Protein 9NTK (pdb70)

InterPro domains:
  IPR001365 Adenosine deaminase domain [PF00962] (202-496)
  IPR006330 Adenosine/adenine deaminase [PTHR11409] (101-512)
  IPR006331 Adenosine deaminase-related growth factor [TIGR01431] (34-514)
  IPR013659 Adenosine/AMP deaminase N-terminal [PF08451] (25-107)
  IPR032466 Metal-dependent hydrolase [SSF51556] (82-512)

Structure (mmCIF, N/CA/C/O backbone):
data_9NTK
#
_entry.id   9NTK
#
_cell.length_a   92.834
_cell.length_b   118.477
_cell.length_c   109.546
_cell.angle_alpha   90.000
_cell.angle_beta   98.488
_cell.angle_gamma   90.000
#
_symmetry.space_group_name_H-M   'P 1 21 1'
#
loop_
_entity.id
_entity.type
_entity.pdbx_description
1 polymer 'Adenosine deaminase AGSA,Adenosine deaminase AGSA,Chimeric Adenosine deaminase growth factor'
2 branched alpha-D-mannopyranose-(1-6)-beta-D-mannopyranose-(1-4)-2-acetamido-2-deoxy-beta-D-glucopyranose-(1-4)-2-acetamido-2-deoxy-beta-D-glucopyranose
3 non-polymer 'ZINC ION'
4 non-polymer "pentostatin 5'-phosphate"
5 non-polymer 2-acetamido-2-deoxy-beta-D-glucopyranose
6 non-polymer 1,2-ETHANEDIOL
7 non-polymer GLYCEROL
8 water water
#
loop_
_atom_site.group_PDB
_atom_site.id
_atom_site.type_symbol
_atom_site.label_atom_id
_atom_site.label_alt_id
_atom_site.label_comp_id
_atom_site.label_asym_id
_atom_site.label_entity_id
_atom_site.label_seq_id
_atom_site.pdbx_PDB_ins_code
_atom_site.Cartn_x
_atom_site.Cartn_y
_atom_site.Cartn_z
_atom_site.occupancy
_atom_site.B_iso_or_equiv
_atom_site.auth_seq_id
_atom_site.auth_comp_id
_atom_site.auth_asym_id
_atom_site.auth_atom_id
_atom_site.pdbx_PDB_model_num
ATOM 1 N N . LEU A 1 28 ? -35.32500 -43.21462 27.33793 1.000 55.81839 28 LEU A N 1
ATOM 2 C CA . LEU A 1 28 ? -35.65053 -42.08716 28.20719 1.000 68.05635 28 LEU A CA 1
ATOM 3 C C . LEU A 1 28 ? -36.71551 -41.15599 27.60572 1.000 63.53555 28 LEU A C 1
ATOM 4 O O . LEU A 1 28 ? -37.64244 -41.61472 26.93224 1.000 49.00682 28 LEU A O 1
ATOM 9 N N . THR A 1 29 ? -36.53422 -39.84882 27.79160 1.000 57.95530 29 THR A N 1
ATOM 10 C CA . THR A 1 29 ? -37.48228 -38.84875 27.32184 1.000 57.56661 29 THR A CA 1
ATOM 11 C C . THR A 1 29 ? -37.31577 -38.63082 25.82288 1.000 54.14593 29 THR A C 1
ATOM 12 O O . THR A 1 29 ? -36.24326 -38.86704 25.25815 1.000 49.35908 29 THR A O 1
ATOM 16 N N . SER A 1 30 ? -38.41098 -38.23078 25.16746 1.000 46.61508 30 SER A N 1
ATOM 17 C CA . SER A 1 30 ? -38.31990 -37.83169 23.76807 1.000 50.73634 30 SER A CA 1
ATOM 18 C C . SER A 1 30 ? -37.37004 -36.64677 23.61094 1.000 44.29277 30 SER A C 1
ATOM 19 O O . SER A 1 30 ? -36.58721 -36.58652 22.65326 1.000 35.52955 30 SER A O 1
ATOM 22 N N . LYS A 1 31 ? -37.40856 -35.71200 24.56791 1.000 42.53996 31 LYS A N 1
ATOM 23 C CA . LYS A 1 31 ? -36.47708 -34.58826 24.59759 1.000 35.21722 31 LYS A CA 1
ATOM 24 C C . LYS A 1 31 ? -35.03995 -35.04605 24.87117 1.000 44.97502 31 LYS A C 1
ATOM 25 O O . LYS A 1 31 ? -34.09242 -34.55457 24.24151 1.000 37.45386 31 LYS A O 1
ATOM 31 N N . ALA A 1 32 ? -34.85499 -36.00833 25.78171 1.000 44.88371 32 ALA A N 1
ATOM 32 C CA . ALA A 1 32 ? -33.50634 -36.48626 26.08216 1.000 45.40888 32 ALA A CA 1
ATOM 33 C C . ALA A 1 32 ? -32.92053 -37.28275 24.92018 1.000 41.40285 32 ALA A C 1
ATOM 34 O O . ALA A 1 32 ? -31.72711 -37.15619 24.61178 1.000 43.82593 32 ALA A O 1
ATOM 36 N N . ALA A 1 33 ? -33.74017 -38.11228 24.26814 1.000 39.74564 33 ALA A N 1
ATOM 37 C CA . ALA A 1 33 ? -33.28668 -38.82437 23.07410 1.000 41.98730 33 ALA A CA 1
ATOM 38 C C . ALA A 1 33 ? -32.94695 -37.85227 21.95158 1.000 35.99971 33 ALA A C 1
ATOM 39 O O . ALA A 1 33 ? -31.94084 -38.02748 21.24412 1.000 38.28875 33 ALA A O 1
ATOM 41 N N . TYR A 1 34 ? -33.77367 -36.81630 21.77623 1.000 31.62062 34 TYR A N 1
ATOM 42 C CA . TYR A 1 34 ? -33.44978 -35.78679 20.79990 1.000 37.87256 34 TYR A CA 1
ATOM 43 C C . TYR A 1 34 ? -32.08746 -35.16641 21.10445 1.000 37.54767 34 TYR A C 1
ATOM 44 O O . TYR A 1 34 ? -31.25325 -35.01786 20.20603 1.000 31.14932 34 TYR A O 1
ATOM 53 N N . LEU A 1 35 ? -31.83920 -34.82178 22.37640 1.000 31.39413 35 LEU A N 1
ATOM 54 C CA . LEU A 1 35 ? -30.58244 -34.16896 22.74728 1.000 32.76385 35 LEU A CA 1
ATOM 55 C C . LEU A 1 35 ? -29.37739 -35.07790 22.51359 1.000 28.16929 35 LEU A C 1
ATOM 56 O O . LEU A 1 35 ? -28.31694 -34.60832 22.09126 1.000 30.06820 35 LEU A O 1
ATOM 61 N N . LEU A 1 36 ? -29.51921 -36.37869 22.78564 1.000 29.06780 36 LEU A N 1
ATOM 62 C CA . LEU A 1 36 ? -28.44062 -37.32192 22.48839 1.000 24.95592 36 LEU A CA 1
ATOM 63 C C . LEU A 1 36 ? -28.14912 -37.38805 20.99407 1.000 36.03193 36 LEU A C 1
ATOM 64 O O . LEU A 1 36 ? -26.98166 -37.36116 20.57509 1.000 34.94620 36 LEU A O 1
ATOM 69 N N . LYS A 1 37 ? -29.20117 -37.47387 20.17169 1.000 33.78930 37 LYS A N 1
ATOM 70 C CA . LYS A 1 37 ? -28.99765 -37.51220 18.72552 1.000 32.17289 37 LYS A CA 1
ATOM 71 C C . LYS A 1 37 ? -28.38519 -36.20825 18.21067 1.000 28.10493 37 LYS A C 1
ATOM 72 O O . LYS A 1 37 ? -27.51396 -36.22806 17.33115 1.000 26.16612 37 LYS A O 1
ATOM 78 N N . ARG A 1 38 ? -28.80720 -35.07111 18.76946 1.000 28.18830 38 ARG A N 1
ATOM 79 C CA . ARG A 1 38 ? -28.23589 -33.78391 18.39280 1.000 22.47190 38 ARG A CA 1
ATOM 80 C C . ARG A 1 38 ? -26.76116 -33.68997 18.75989 1.000 35.71985 38 ARG A C 1
ATOM 81 O O . ARG A 1 38 ? -25.94567 -33.19673 17.96733 1.000 34.22170 38 ARG A O 1
ATOM 89 N N . ASN A 1 39 ? -26.39808 -34.14885 19.96267 1.000 33.38052 39 ASN A N 1
ATOM 90 C CA . ASN A 1 39 ? -24.99563 -34.13199 20.36464 1.000 38.62944 39 ASN A CA 1
ATOM 91 C C . ASN A 1 39 ? -24.15501 -35.00787 19.44851 1.000 37.90815 39 ASN A C 1
ATOM 92 O O . ASN A 1 39 ? -23.06786 -34.60206 19.01227 1.000 34.81690 39 ASN A O 1
ATOM 97 N N . SER A 1 40 ? -24.64897 -36.21199 19.14210 1.000 33.82197 40 SER A N 1
ATOM 98 C CA . SER A 1 40 ? -23.91117 -37.11812 18.26828 1.000 38.18789 40 SER A CA 1
ATOM 99 C C . SER A 1 40 ? -23.70632 -36.50885 16.88204 1.000 36.00089 40 SER A C 1
ATOM 100 O O . SER A 1 40 ? -22.58787 -36.52416 16.34869 1.000 34.23303 40 SER A O 1
ATOM 103 N N . LEU A 1 41 ? -24.76371 -35.91983 16.30940 1.000 31.69017 41 LEU A N 1
ATOM 104 C CA . LEU A 1 41 ? -24.66530 -35.32198 14.97807 1.000 29.21828 41 LEU A CA 1
ATOM 105 C C . LEU A 1 41 ? -23.69669 -34.14064 14.96213 1.000 34.02652 41 LEU A C 1
ATOM 106 O O . LEU A 1 41 ? -22.87633 -34.00477 14.04019 1.000 31.11374 41 LEU A O 1
ATOM 111 N N . ILE A 1 42 ? -23.76750 -33.27848 15.98306 1.000 34.16109 42 ILE A N 1
ATOM 112 C CA . ILE A 1 42 ? -22.90994 -32.10155 16.00248 1.000 29.22176 42 ILE A CA 1
ATOM 113 C C . ILE A 1 42 ? -21.44655 -32.50046 16.18593 1.000 31.07581 42 ILE A C 1
ATOM 114 O O . ILE A 1 42 ? -20.55274 -31.94037 15.53302 1.000 31.74028 42 ILE A O 1
ATOM 119 N N . GLU A 1 43 ? -21.15747 -33.46898 17.05651 1.000 25.94150 43 GLU A N 1
ATOM 120 C CA . GLU A 1 43 ? -19.74789 -33.81993 17.18518 1.000 29.84138 43 GLU A CA 1
ATOM 121 C C . GLU A 1 43 ? -19.24483 -34.57607 15.95673 1.000 31.49609 43 GLU A C 1
ATOM 122 O O . GLU A 1 43 ? -18.05809 -34.48481 15.62948 1.000 28.64338 43 GLU A O 1
ATOM 128 N N . GLU A 1 44 ? -20.09316 -35.36982 15.29043 1.000 27.81816 44 GLU A N 1
ATOM 129 C CA . GLU A 1 44 ? -19.64625 -35.96641 14.03245 1.000 27.98956 44 GLU A CA 1
ATOM 130 C C . GLU A 1 44 ? -19.29855 -34.88694 13.01173 1.000 34.71461 44 GLU A C 1
ATOM 131 O O . GLU A 1 44 ? -18.31752 -35.01683 12.26523 1.000 27.40379 44 GLU A O 1
ATOM 137 N N . ASP A 1 45 ? -20.09452 -33.81796 12.95063 1.000 33.60566 45 ASP A N 1
ATOM 138 C CA . ASP A 1 45 ? -19.75835 -32.76550 12.00193 1.000 33.42469 45 ASP A CA 1
ATOM 139 C C . ASP A 1 45 ? -18.44456 -32.08987 12.38376 1.000 33.14081 45 ASP A C 1
ATOM 140 O O . ASP A 1 45 ? -17.59609 -31.83370 11.51538 1.000 28.69540 45 ASP A O 1
ATOM 145 N N . ALA A 1 46 ? -18.24342 -31.82932 13.68045 1.000 31.01608 46 ALA A N 1
ATOM 146 C CA . ALA A 1 46 ? -17.06527 -31.09722 14.13375 1.000 26.67398 46 ALA A CA 1
ATOM 147 C C . ALA A 1 46 ? -15.78712 -31.92780 14.13003 1.000 33.26838 46 ALA A C 1
ATOM 148 O O . ALA A 1 46 ? -14.69549 -31.34769 14.10109 1.000 35.43466 46 ALA A O 1
ATOM 150 N N . SER A 1 47 ? -15.88468 -33.25742 14.15678 1.000 32.86496 47 SER A N 1
ATOM 151 C CA . SER A 1 47 ? -14.69533 -34.10359 14.17611 1.000 35.47503 47 SER A CA 1
ATOM 152 C C . SER A 1 47 ? -14.02206 -34.19648 12.81468 1.000 34.05910 47 SER A C 1
ATOM 153 O O . SER A 1 47 ? -13.00405 -34.88033 12.67667 1.000 42.25904 47 SER A O 1
ATOM 156 N N . ARG A 1 48 ? -14.56627 -33.53998 11.80683 1.000 30.74285 48 ARG A N 1
ATOM 157 C CA . ARG A 1 48 ? -14.04411 -33.65178 10.46378 1.000 35.88844 48 ARG A CA 1
ATOM 158 C C . ARG A 1 48 ? -13.23069 -32.43815 10.05340 1.000 34.31998 48 ARG A C 1
ATOM 159 O O . ARG A 1 48 ? -12.70983 -32.40633 8.93612 1.000 25.32490 48 ARG A O 1
ATOM 167 N N . LYS A 1 49 ? -13.05841 -31.47324 10.95140 1.000 28.08398 49 LYS A N 1
ATOM 168 C CA . LYS A 1 49 ? -12.34966 -30.25713 10.60711 1.000 26.69455 49 LYS A CA 1
ATOM 169 C C . LYS A 1 49 ? -10.83996 -30.46807 10.72292 1.000 37.83645 49 LYS A C 1
ATOM 170 O O . LYS A 1 49 ? -10.35652 -31.44921 11.30037 1.000 33.89836 49 LYS A O 1
ATOM 176 N N . LEU A 1 50 ? -10.09722 -29.50445 10.17725 1.000 37.06620 50 LEU A N 1
ATOM 177 C CA . LEU A 1 50 ? -8.64220 -29.51483 10.24637 1.000 29.12799 50 LEU A CA 1
ATOM 178 C C . LEU A 1 50 ? -8.18930 -29.37734 11.69603 1.000 33.91784 50 LEU A C 1
ATOM 179 O O . LEU A 1 50 ? -8.65918 -28.49718 12.42355 1.000 34.12693 50 LEU A O 1
ATOM 184 N N . GLY A 1 51 ? -7.28760 -30.26263 12.12028 1.000 31.03986 51 GLY A N 1
ATOM 185 C CA . GLY A 1 51 ? -6.78152 -30.26370 13.48100 1.000 29.12324 51 GLY A CA 1
ATOM 186 C C . GLY A 1 51 ? -7.64390 -30.96385 14.51421 1.000 29.76942 51 GLY A C 1
ATOM 187 O O . GLY A 1 51 ? -7.28839 -30.95629 15.69895 1.000 25.61618 51 GLY A O 1
ATOM 188 N N . ALA A 1 52 ? -8.76307 -31.56923 14.11419 1.000 35.62503 52 ALA A N 1
ATOM 189 C CA . ALA A 1 52 ? -9.64130 -32.22974 15.07233 1.000 32.23527 52 ALA A CA 1
ATOM 190 C C . ALA A 1 52 ? -8.99200 -33.44872 15.70762 1.000 28.97797 52 ALA A C 1
ATOM 191 O O . ALA A 1 52 ? -9.42456 -33.88084 16.78162 1.000 24.70659 52 ALA A O 1
ATOM 193 N N . LYS A 1 53 ? -7.94148 -33.98704 15.09787 1.000 36.34834 53 LYS A N 1
ATOM 194 C CA . LYS A 1 53 ? -7.26782 -35.15797 15.63845 1.000 36.09782 53 LYS A CA 1
ATOM 195 C C . LYS A 1 53 ? -6.10277 -34.78489 16.55556 1.000 33.81781 53 LYS A C 1
ATOM 196 O O . LYS A 1 53 ? -5.46190 -35.67867 17.11797 1.000 36.89571 53 LYS A O 1
ATOM 202 N N . ILE A 1 54 ? -5.88065 -33.48803 16.78395 1.000 30.55928 54 ILE A N 1
ATOM 203 C CA . ILE A 1 54 ? -4.80163 -33.01370 17.64016 1.000 36.53537 54 ILE A CA 1
ATOM 204 C C . ILE A 1 54 ? -5.15778 -33.26551 19.10054 1.000 34.81704 54 ILE A C 1
ATOM 205 O O . ILE A 1 54 ? -6.25314 -32.91726 19.55664 1.000 42.86093 54 ILE A O 1
ATOM 210 N N . VAL A 1 55 ? -4.23046 -33.86575 19.84617 1.000 36.14147 55 VAL A N 1
ATOM 211 C CA . VAL A 1 55 ? -4.37589 -34.06118 21.28935 1.000 36.71820 55 VAL A CA 1
ATOM 212 C C . VAL A 1 55 ? -3.53250 -33.02525 22.02533 1.000 32.29685 55 VAL A C 1
ATOM 213 O O . VAL A 1 55 ? -2.33158 -32.88159 21.75955 1.000 43.22055 55 VAL A O 1
ATOM 217 N N . LEU A 1 56 ? -4.15019 -32.30333 22.95054 1.000 26.20461 56 LEU A N 1
ATOM 218 C CA . LEU A 1 56 ? -3.45854 -31.25234 23.68062 1.000 30.44532 56 LEU A CA 1
ATOM 219 C C . LEU A 1 56 ? -3.08892 -31.71926 25.08505 1.000 33.18261 56 LEU A C 1
ATOM 220 O O . LEU A 1 56 ? -3.86602 -32.41583 25.74430 1.000 34.61629 56 LEU A O 1
ATOM 225 N N . THR A 1 57 ? -1.89345 -31.33065 25.53435 1.000 24.37732 57 THR A N 1
ATOM 226 C CA . THR A 1 57 ? -1.50016 -31.49202 26.92683 1.000 29.73881 57 THR A CA 1
ATOM 227 C C . THR A 1 57 ? -2.22220 -30.45821 27.79537 1.000 27.06341 57 THR A C 1
ATOM 228 O O . THR A 1 57 ? -2.92556 -29.57856 27.29781 1.000 22.13021 57 THR A O 1
ATOM 232 N N . ASN A 1 58 ? -2.05436 -30.58439 29.11670 1.000 26.81838 58 ASN A N 1
ATOM 233 C CA . ASN A 1 58 ? -2.74102 -29.68464 30.04545 1.000 28.75541 58 ASN A CA 1
ATOM 234 C C . ASN A 1 58 ? -2.27513 -28.23982 29.88748 1.000 23.53176 58 ASN A C 1
ATOM 235 O O . ASN A 1 58 ? -3.08104 -27.30164 29.97083 1.000 24.96740 58 ASN A O 1
ATOM 240 N N . GLU A 1 59 ? -0.97699 -28.03726 29.67633 1.000 25.42304 59 GLU A N 1
ATOM 241 C CA . GLU A 1 59 ? -0.46595 -26.68893 29.46454 1.000 21.19253 59 GLU A CA 1
ATOM 242 C C . GLU A 1 59 ? -0.99402 -26.12044 28.15243 1.000 21.07960 59 GLU A C 1
ATOM 243 O O . GLU A 1 59 ? -1.45600 -24.96507 28.08902 1.000 23.96861 59 GLU A O 1
ATOM 249 N N . GLU A 1 60 ? -0.94929 -26.93956 27.09252 1.000 19.10754 60 GLU A N 1
ATOM 250 C CA . GLU A 1 60 ? -1.52645 -26.53202 25.81996 1.000 23.46421 60 GLU A CA 1
ATOM 251 C C . GLU A 1 60 ? -2.98577 -26.16199 25.98978 1.000 24.99475 60 GLU A C 1
ATOM 252 O O . GLU A 1 60 ? -3.46565 -25.21978 25.35611 1.000 22.98955 60 GLU A O 1
ATOM 258 N N . LYS A 1 61 ? -3.70575 -26.88934 26.85067 1.000 20.20269 61 LYS A N 1
ATOM 259 C CA . LYS A 1 61 ? -5.10141 -26.56049 27.09846 1.000 26.08206 61 LYS A CA 1
ATOM 260 C C . LYS A 1 61 ? -5.23147 -25.22416 27.81398 1.000 25.86650 61 LYS A C 1
ATOM 261 O O . LYS A 1 61 ? -6.20597 -24.49508 27.58600 1.000 28.43320 61 LYS A O 1
ATOM 267 N N . VAL A 1 62 ? -4.26977 -24.88081 28.67391 1.000 22.78775 62 VAL A N 1
ATOM 268 C CA . VAL A 1 62 ? -4.27439 -23.54280 29.26771 1.000 25.95411 62 VAL A CA 1
ATOM 269 C C . VAL A 1 62 ? -4.24915 -22.49027 28.16917 1.000 32.10558 62 VAL A C 1
ATOM 270 O O . VAL A 1 62 ? -5.06723 -21.55794 28.14851 1.000 37.71973 62 VAL A O 1
ATOM 274 N N . LEU A 1 63 ? -3.31206 -22.64093 27.22665 1.000 28.84546 63 LEU A N 1
ATOM 275 C CA . LEU A 1 63 ? -3.21692 -21.67688 26.12389 1.000 31.90352 63 LEU A CA 1
ATOM 276 C C . LEU A 1 63 ? -4.46892 -21.68812 25.24680 1.000 32.38805 63 LEU A C 1
ATOM 277 O O . LEU A 1 63 ? -4.91831 -20.63437 24.76977 1.000 28.22300 63 LEU A O 1
ATOM 282 N N . ASP A 1 64 ? -5.02631 -22.87643 25.00496 1.000 31.90440 64 ASP A N 1
ATOM 283 C CA . ASP A 1 64 ? -6.21732 -23.00710 24.17062 1.000 33.74828 64 ASP A CA 1
ATOM 284 C C . ASP A 1 64 ? -7.39949 -22.26395 24.78161 1.000 33.36779 64 ASP A C 1
ATOM 285 O O . ASP A 1 64 ? -8.13943 -21.56320 24.07582 1.000 32.57287 64 ASP A O 1
ATOM 290 N N . ASP A 1 65 ? -7.59775 -22.41344 26.09301 1.000 28.02737 65 ASP A N 1
ATOM 291 C CA . ASP A 1 65 ? -8.67048 -21.68834 26.76845 1.000 35.54292 65 ASP A CA 1
ATOM 292 C C . ASP A 1 65 ? -8.41760 -20.18998 26.75136 1.000 27.66474 65 ASP A C 1
ATOM 293 O O . ASP A 1 65 ? -9.34999 -19.39938 26.54782 1.000 25.12587 65 ASP A O 1
ATOM 298 N N . PHE A 1 66 ? -7.16071 -19.78092 26.93485 1.000 32.99586 66 PHE A N 1
ATOM 299 C CA . PHE A 1 66 ? -6.84684 -18.35869 26.86033 1.000 35.47157 66 PHE A CA 1
ATOM 300 C C . PHE A 1 66 ? -7.27792 -17.76931 25.52197 1.000 33.50771 66 PHE A C 1
ATOM 301 O O . PHE A 1 66 ? -7.96814 -16.74286 25.48313 1.000 30.54968 66 PHE A O 1
ATOM 309 N N . ILE A 1 67 ? -6.89882 -18.41857 24.41286 1.000 30.05424 67 ILE A N 1
ATOM 310 C CA . ILE A 1 67 ? -7.25082 -17.90072 23.08731 1.000 24.53745 67 ILE A CA 1
ATOM 311 C C . ILE A 1 67 ? -8.76002 -17.97532 22.84264 1.000 27.31184 67 ILE A C 1
ATOM 312 O O . ILE A 1 67 ? -9.37846 -17.00433 22.37848 1.000 25.32447 67 ILE A O 1
ATOM 317 N N . LEU A 1 68 ? -9.37624 -19.12433 23.14589 1.000 25.93535 68 LEU A N 1
ATOM 318 C CA . LEU A 1 68 ? -10.80482 -19.27796 22.89123 1.000 23.16904 68 LEU A CA 1
ATOM 319 C C . LEU A 1 68 ? -11.63398 -18.25517 23.64291 1.000 27.23439 68 LEU A C 1
ATOM 320 O O . LEU A 1 68 ? -12.68512 -17.84130 23.14590 1.000 26.90317 68 LEU A O 1
ATOM 325 N N . ALA A 1 69 ? -11.20263 -17.85791 24.84616 1.000 32.33781 69 ALA A N 1
ATOM 326 C CA . ALA A 1 69 ? -11.98024 -16.89378 25.62076 1.000 24.22444 69 ALA A CA 1
ATOM 327 C C . ALA A 1 69 ? -12.07997 -15.55906 24.89522 1.000 27.02452 69 ALA A C 1
ATOM 328 O O . ALA A 1 69 ? -13.17102 -14.99627 24.76476 1.000 25.92095 69 ALA A O 1
ATOM 330 N N . GLU A 1 70 ? -10.95253 -15.05063 24.38075 1.000 35.29543 70 GLU A N 1
ATOM 331 C CA . GLU A 1 70 ? -10.99487 -13.78295 23.65676 1.000 30.71367 70 GLU A CA 1
ATOM 332 C C . GLU A 1 70 ? -11.74452 -13.93237 22.34090 1.000 28.72807 70 GLU A C 1
ATOM 333 O O . GLU A 1 70 ? -12.50691 -13.03628 21.94283 1.000 24.67758 70 GLU A O 1
ATOM 339 N N . LYS A 1 71 ? -11.55301 -15.06322 21.65558 1.000 23.64448 71 LYS A N 1
ATOM 340 C CA . LYS A 1 71 ? -12.26909 -15.26611 20.40202 1.000 27.91351 71 LYS A CA 1
ATOM 341 C C . LYS A 1 71 ? -13.77910 -15.27745 20.62981 1.000 28.61611 71 LYS A C 1
ATOM 342 O O . LYS A 1 71 ? -14.53911 -14.62912 19.89457 1.000 24.60637 71 LYS A O 1
ATOM 348 N N . ARG A 1 72 ? -14.22719 -15.99746 21.66157 1.000 24.47411 72 ARG A N 1
ATOM 349 C CA . ARG A 1 72 ? -15.64749 -16.07086 21.96066 1.000 19.52128 72 ARG A CA 1
ATOM 350 C C . ARG A 1 72 ? -16.18099 -14.72309 22.39891 1.000 24.23324 72 ARG A C 1
ATOM 351 O O . ARG A 1 72 ? -17.29469 -14.34343 22.02187 1.000 17.98149 72 ARG A O 1
ATOM 359 N N . LYS A 1 73 ? -15.39884 -13.97836 23.18179 1.000 24.46729 73 LYS A N 1
ATOM 360 C CA . LYS A 1 73 ? -15.83235 -12.64369 23.56770 1.000 24.64095 73 LYS A CA 1
ATOM 361 C C . LYS A 1 73 ? -16.09391 -11.78524 22.33620 1.000 27.59372 73 LYS A C 1
ATOM 362 O O . LYS A 1 73 ? -17.14346 -11.14447 22.23093 1.000 33.94415 73 LYS A O 1
ATOM 368 N N . LEU A 1 74 ? -15.16716 -11.79234 21.37193 1.000 26.27444 74 LEU A N 1
ATOM 369 C CA . LEU A 1 74 ? -15.35497 -10.97673 20.16962 1.000 23.56610 74 LEU A CA 1
ATOM 370 C C . LEU A 1 74 ? -16.54623 -11.44930 19.33558 1.000 24.15892 74 LEU A C 1
ATOM 371 O O . LEU A 1 74 ? -17.37201 -10.63830 18.89916 1.000 21.82912 74 LEU A O 1
ATOM 376 N N . ILE A 1 75 ? -16.65596 -12.75789 19.10297 1.000 21.86021 75 ILE A N 1
ATOM 377 C CA . ILE A 1 75 ? -17.74209 -13.26833 18.26664 1.000 23.97244 75 ILE A CA 1
ATOM 378 C C . ILE A 1 75 ? -19.09775 -12.98846 18.91229 1.000 27.91905 75 ILE A C 1
ATOM 379 O O . ILE A 1 75 ? -20.04518 -12.54065 18.24739 1.000 17.83658 75 ILE A O 1
ATOM 384 N N . ASP A 1 76 ? -19.21838 -13.26739 20.21547 1.000 24.71153 76 ASP A N 1
ATOM 385 C CA . ASP A 1 76 ? -20.49454 -13.08318 20.90363 1.000 28.10991 76 ASP A CA 1
ATOM 386 C C . ASP A 1 76 ? -20.83631 -11.60487 21.04681 1.000 23.89563 76 ASP A C 1
ATOM 387 O O . ASP A 1 76 ? -22.00456 -11.22377 20.91803 1.000 24.40189 76 ASP A O 1
ATOM 392 N N . ASP A 1 77 ? -19.83400 -10.75171 21.28456 1.000 22.21424 77 ASP A N 1
ATOM 393 C CA . ASP A 1 77 ? -20.07579 -9.31499 21.31268 1.000 25.35655 77 ASP A CA 1
ATOM 394 C C . ASP A 1 77 ? -20.58993 -8.82381 19.96775 1.000 31.75299 77 ASP A C 1
ATOM 395 O O . ASP A 1 77 ? -21.57390 -8.07699 19.90015 1.000 32.80152 77 ASP A O 1
ATOM 400 N N . SER A 1 78 ? -19.95410 -9.26185 18.87564 1.000 24.19267 78 SER A N 1
ATOM 401 C CA . SER A 1 78 ? -20.39229 -8.82135 17.55650 1.000 25.99756 78 SER A CA 1
ATOM 402 C C . SER A 1 78 ? -21.78824 -9.34723 17.23129 1.000 27.62905 78 SER A C 1
ATOM 403 O O . SER A 1 78 ? -22.62905 -8.60810 16.70607 1.000 27.23683 78 SER A O 1
ATOM 406 N N . ARG A 1 79 ? -22.06028 -10.61317 17.55739 1.000 24.13940 79 ARG A N 1
ATOM 407 C CA . ARG A 1 79 ? -23.32676 -11.22579 17.17182 1.000 27.37008 79 ARG A CA 1
ATOM 408 C C . ARG A 1 79 ? -24.48161 -10.69051 18.00383 1.000 30.63351 79 ARG A C 1
ATOM 409 O O . ARG A 1 79 ? -25.55246 -10.38636 17.46730 1.000 33.16153 79 ARG A O 1
ATOM 417 N N . LEU A 1 80 ? -24.29228 -10.57682 19.31278 1.000 28.43604 80 LEU A N 1
ATOM 418 C CA . LEU A 1 80 ? -25.39795 -10.22853 20.18826 1.000 29.65026 80 LEU A CA 1
ATOM 419 C C . LEU A 1 80 ? -25.56483 -8.72358 20.35675 1.000 25.86683 80 LEU A C 1
ATOM 420 O O . LEU A 1 80 ? -26.69834 -8.24895 20.48207 1.000 34.48540 80 LEU A O 1
ATOM 425 N N . ASN A 1 81 ? -24.47907 -7.95559 20.35028 1.000 26.80243 81 ASN A N 1
ATOM 426 C CA . ASN A 1 81 ? -24.57575 -6.50043 20.39311 1.000 29.40278 81 ASN A CA 1
ATOM 427 C C . ASN A 1 81 ? -24.68559 -5.87219 19.01471 1.000 29.40516 81 ASN A C 1
ATOM 428 O O . ASN A 1 81 ? -24.70654 -4.64073 18.91648 1.000 30.63974 81 ASN A O 1
ATOM 433 N N . GLN A 1 82 ? -24.71164 -6.69028 17.95872 1.000 34.42492 82 GLN A N 1
ATOM 434 C CA . GLN A 1 82 ? -24.98138 -6.24717 16.58827 1.000 38.10630 82 GLN A CA 1
ATOM 435 C C . GLN A 1 82 ? -23.98503 -5.17505 16.15201 1.000 27.73900 82 GLN A C 1
ATOM 436 O O . GLN A 1 82 ? -24.35522 -4.13752 15.59867 1.000 21.79691 82 GLN A O 1
ATOM 442 N N . THR A 1 83 ? -22.70418 -5.45477 16.37680 1.000 29.07163 83 THR A N 1
ATOM 443 C CA . THR A 1 83 ? -21.61157 -4.55725 16.03347 1.000 28.27924 83 THR A CA 1
ATOM 444 C C . THR A 1 83 ? -20.68618 -5.24678 15.04157 1.000 28.02312 83 THR A C 1
ATOM 445 O O . THR A 1 83 ? -20.79890 -6.44566 14.77635 1.000 28.41013 83 THR A O 1
ATOM 449 N N . GLU A 1 84 ? -19.77093 -4.47129 14.47731 1.000 24.69182 84 GLU A N 1
ATOM 450 C CA . GLU A 1 84 ? -18.85949 -5.01628 13.47985 1.000 37.26097 84 GLU A CA 1
ATOM 451 C C . GLU A 1 84 ? -17.87025 -5.98942 14.11446 1.000 34.54154 84 GLU A C 1
ATOM 452 O O . GLU A 1 84 ? -17.46533 -5.83532 15.27184 1.000 25.41641 84 GLU A O 1
ATOM 458 N N . TYR A 1 85 ? -17.53405 -7.02974 13.35620 1.000 24.11922 85 TYR A N 1
ATOM 459 C CA . TYR A 1 85 ? -16.55389 -8.03476 13.75041 1.000 25.62459 85 TYR A CA 1
ATOM 460 C C . TYR A 1 85 ? -15.20996 -7.62581 13.15143 1.000 31.02592 85 TYR A C 1
ATOM 461 O O . TYR A 1 85 ? -14.88212 -7.96779 12.01189 1.000 26.32986 85 TYR A O 1
ATOM 470 N N . MET A 1 86 ? -14.41050 -6.90240 13.94628 1.000 25.40789 86 MET A N 1
ATOM 471 C CA . MET A 1 86 ? -13.18158 -6.30659 13.42286 1.000 30.42375 86 MET A CA 1
ATOM 472 C C . MET A 1 86 ? -12.23551 -7.30314 12.76439 1.000 27.18954 86 MET A C 1
ATOM 473 O O . MET A 1 86 ? -11.67114 -6.95712 11.71324 1.000 22.73193 86 MET A O 1
ATOM 478 N N . PRO A 1 87 ? -12.02154 -8.51865 13.28137 1.000 27.53456 87 PRO A N 1
ATOM 479 C CA . PRO A 1 87 ? -11.08255 -9.42861 12.61056 1.000 24.49445 87 PRO A CA 1
ATOM 480 C C . PRO A 1 87 ? -11.46167 -9.75330 11.17074 1.000 25.62884 87 PRO A C 1
ATOM 481 O O . PRO A 1 87 ? -10.59416 -10.19605 10.40790 1.000 27.12782 87 PRO A O 1
ATOM 485 N N . ALA A 1 88 ? -12.70876 -9.54091 10.76126 1.000 22.59891 88 ALA A N 1
ATOM 486 C CA . ALA A 1 88 ? -13.09988 -9.81233 9.38707 1.000 20.42100 88 ALA A CA 1
ATOM 487 C C . ALA A 1 88 ? -13.10771 -8.56190 8.51631 1.000 23.06961 88 ALA A C 1
ATOM 488 O O . ALA A 1 88 ? -13.36124 -8.66078 7.31226 1.000 21.68196 88 ALA A O 1
ATOM 490 N N . ALA A 1 89 ? -12.79782 -7.39984 9.07805 1.000 18.79316 89 ALA A N 1
ATOM 491 C CA . ALA A 1 89 ? -12.81431 -6.17819 8.29567 1.000 18.94816 89 ALA A CA 1
ATOM 492 C C . ALA A 1 89 ? -11.54968 -6.07297 7.44015 1.000 27.81744 89 ALA A C 1
ATOM 493 O O . ALA A 1 89 ? -10.64767 -6.91499 7.50394 1.000 28.27207 89 ALA A O 1
ATOM 495 N N . SER A 1 90 ? -11.48164 -5.01041 6.63545 1.000 17.67799 90 SER A N 1
ATOM 496 C CA . SER A 1 90 ? -10.31229 -4.76163 5.80997 1.000 20.56363 90 SER A CA 1
ATOM 497 C C . SER A 1 90 ? -9.07011 -4.63006 6.68030 1.000 19.71503 90 SER A C 1
ATOM 498 O O . SER A 1 90 ? -9.10570 -4.01063 7.74461 1.000 21.13878 90 SER A O 1
ATOM 501 N N . PHE A 1 91 ? -7.95373 -5.18670 6.20116 1.000 18.89871 91 PHE A N 1
ATOM 502 C CA . PHE A 1 91 ? -6.72600 -5.19205 6.99502 1.000 25.14002 91 PHE A CA 1
ATOM 503 C C . PHE A 1 91 ? -6.29774 -3.78527 7.40166 1.000 20.84535 91 PHE A C 1
ATOM 504 O O . PHE A 1 91 ? -5.79687 -3.58990 8.51412 1.000 27.92694 91 PHE A O 1
ATOM 512 N N . TYR A 1 92 ? -6.52289 -2.79354 6.53934 1.000 21.19683 92 TYR A N 1
ATOM 513 C CA . TYR A 1 92 ? -6.21028 -1.41666 6.89548 1.000 20.18007 92 TYR A CA 1
ATOM 514 C C . TYR A 1 92 ? -6.93091 -0.99846 8.17393 1.000 23.28680 92 TYR A C 1
ATOM 515 O O . TYR A 1 92 ? -6.39969 -0.22127 8.97263 1.000 23.52971 92 TYR A O 1
ATOM 524 N N . ARG A 1 93 ? -8.14857 -1.48535 8.37685 1.000 24.06285 93 ARG A N 1
ATOM 525 C CA . ARG A 1 93 ? -8.92883 -1.06735 9.53353 1.000 31.16683 93 ARG A CA 1
ATOM 526 C C . ARG A 1 93 ? -8.72730 -1.96929 10.74267 1.000 31.88428 93 ARG A C 1
ATOM 527 O O . ARG A 1 93 ? -8.79857 -1.49406 11.88480 1.000 30.36190 93 ARG A O 1
ATOM 535 N N . SER A 1 94 ? -8.45576 -3.25077 10.52547 1.000 27.68593 94 SER A N 1
ATOM 536 C CA . SER A 1 94 ? -8.33146 -4.17276 11.64043 1.000 28.66088 94 SER A CA 1
ATOM 537 C C . SER A 1 94 ? -6.91150 -4.31838 12.16539 1.000 36.62463 94 SER A C 1
ATOM 538 O O . SER A 1 94 ? -6.74231 -4.91246 13.22894 1.000 35.99372 94 SER A O 1
ATOM 541 N N . LYS A 1 95 ? -5.89268 -3.82995 11.45173 1.000 27.19717 95 LYS A N 1
ATOM 542 C CA . LYS A 1 95 ? -4.52137 -4.13169 11.85239 1.000 28.52268 95 LYS A CA 1
ATOM 543 C C . LYS A 1 95 ? -4.20478 -3.57664 13.24020 1.000 39.75536 95 LYS A C 1
ATOM 544 O O . LYS A 1 95 ? -3.58943 -4.26388 14.06649 1.000 39.32889 95 LYS A O 1
ATOM 550 N N . ASP A 1 96 ? -4.61319 -2.33524 13.51919 1.000 41.34062 96 ASP A N 1
ATOM 551 C CA . ASP A 1 96 ? -4.36219 -1.76447 14.84210 1.000 39.96802 96 ASP A CA 1
ATOM 552 C C . ASP A 1 96 ? -5.13971 -2.52016 15.91448 1.000 40.80923 96 ASP A C 1
ATOM 553 O O . ASP A 1 96 ? -4.60076 -2.83988 16.99064 1.000 42.03973 96 ASP A O 1
ATOM 558 N N . PHE A 1 97 ? -6.39746 -2.85000 15.61528 1.000 33.54054 97 PHE A N 1
ATOM 559 C CA . PHE A 1 97 ? -7.19430 -3.63788 16.54334 1.000 32.57374 97 PHE A CA 1
ATOM 560 C C . PHE A 1 97 ? -6.51728 -4.96380 16.85186 1.000 30.14025 97 PHE A C 1
ATOM 561 O O . PHE A 1 97 ? -6.47887 -5.39717 18.00704 1.000 34.83814 97 PHE A O 1
ATOM 569 N N . ILE A 1 98 ? -5.98501 -5.62155 15.82391 1.000 29.96486 98 ILE A N 1
ATOM 570 C CA . ILE A 1 98 ? -5.24948 -6.86787 16.00578 1.000 29.68422 98 ILE A CA 1
ATOM 571 C C . ILE A 1 98 ? -4.04233 -6.64250 16.90082 1.000 31.80675 98 ILE A C 1
ATOM 572 O O . ILE A 1 98 ? -3.75752 -7.44450 17.79784 1.000 27.20342 98 ILE A O 1
ATOM 577 N N . ASP A 1 99 ? -3.31385 -5.54790 16.67247 1.000 28.29821 99 ASP A N 1
ATOM 578 C CA . ASP A 1 99 ? -2.13376 -5.26780 17.47988 1.000 29.93691 99 ASP A CA 1
ATOM 579 C C . ASP A 1 99 ? -2.47000 -4.94410 18.93407 1.000 40.31365 99 ASP A C 1
ATOM 580 O O . ASP A 1 99 ? -1.55900 -4.92306 19.76764 1.000 43.96184 99 ASP A O 1
ATOM 585 N N . THR A 1 100 ? -3.74037 -4.69772 19.26719 1.000 34.35086 100 THR A N 1
ATOM 586 C CA . THR A 1 100 ? -4.13099 -4.49247 20.66069 1.000 33.12150 100 THR A CA 1
ATOM 587 C C . THR A 1 100 ? -4.84778 -5.69462 21.27871 1.000 41.79912 100 THR A C 1
ATOM 588 O O . THR A 1 100 ? -5.64803 -5.51496 22.20317 1.000 48.70090 100 THR A O 1
ATOM 592 N N . THR A 1 101 ? -4.61930 -6.90902 20.79048 1.000 33.40067 101 THR A N 1
ATOM 593 C CA . THR A 1 101 ? -5.26407 -8.07636 21.37596 1.000 32.51008 101 THR A CA 1
ATOM 594 C C . THR A 1 101 ? -4.23016 -8.97757 22.03789 1.000 38.63488 101 THR A C 1
ATOM 595 O O . THR A 1 101 ? -3.06384 -9.02202 21.63178 1.000 34.87517 101 THR A O 1
ATOM 599 N N . PHE A 1 102 ? -4.67885 -9.70617 23.06330 1.000 28.57199 102 PHE A N 1
ATOM 600 C CA . PHE A 1 102 ? -3.79272 -10.64167 23.75071 1.000 32.15474 102 PHE A CA 1
ATOM 601 C C . PHE A 1 102 ? -3.47966 -11.85025 22.87053 1.000 32.81340 102 PHE A C 1
ATOM 602 O O . PHE A 1 102 ? -2.32759 -12.32469 22.81519 1.000 40.79911 102 PHE A O 1
ATOM 610 N N . ALA A 1 103 ? -4.48396 -12.33057 22.13542 1.000 29.10845 103 ALA A N 1
ATOM 611 C CA . ALA A 1 103 ? -4.28223 -13.49651 21.28358 1.000 34.43646 103 ALA A CA 1
ATOM 612 C C . ALA A 1 103 ? -3.21129 -13.24763 20.23312 1.000 26.55562 103 ALA A C 1
ATOM 613 O O . ALA A 1 103 ? -2.49422 -14.17906 19.85064 1.000 29.61180 103 ALA A O 1
ATOM 615 N N . TYR A 1 104 ? -3.07905 -12.00768 19.75732 1.000 30.40492 104 TYR A N 1
ATOM 616 C CA . TYR A 1 104 ? -2.04893 -11.73704 18.76332 1.000 25.30429 104 TYR A CA 1
ATOM 617 C C . TYR A 1 104 ? -0.65378 -11.87520 19.36390 1.000 36.81451 104 TYR A C 1
ATOM 618 O O . TYR A 1 104 ? 0.27196 -12.33554 18.68715 1.000 29.79570 104 TYR A O 1
ATOM 627 N N . LYS A 1 105 ? -0.47955 -11.50042 20.63860 1.000 36.34051 105 LYS A N 1
ATOM 628 C CA . LYS A 1 105 ? 0.81580 -11.71041 21.28667 1.000 33.88041 105 LYS A CA 1
ATOM 629 C C . LYS A 1 105 ? 1.11418 -13.19632 21.44598 1.000 30.28530 105 LYS A C 1
ATOM 630 O O . LYS A 1 105 ? 2.25958 -13.64325 21.24027 1.000 23.11818 105 LYS A O 1
ATOM 636 N N . ILE A 1 106 ? 0.08830 -13.97770 21.79707 1.000 26.11447 106 ILE A N 1
ATOM 637 C CA . ILE A 1 106 ? 0.27708 -15.42472 21.86311 1.000 22.60554 106 ILE A CA 1
ATOM 638 C C . ILE A 1 106 ? 0.70861 -15.96798 20.51008 1.000 27.15227 106 ILE A C 1
ATOM 639 O O . ILE A 1 106 ? 1.61129 -16.80989 20.42000 1.000 23.56586 106 ILE A O 1
ATOM 644 N N . ILE A 1 107 ? 0.06816 -15.49625 19.43865 1.000 26.48528 107 ILE A N 1
ATOM 645 C CA . ILE A 1 107 ? 0.36186 -15.99975 18.10150 1.000 28.40951 107 ILE A CA 1
ATOM 646 C C . ILE A 1 107 ? 1.74231 -15.54953 17.62892 1.000 29.89827 107 ILE A C 1
ATOM 647 O O . ILE A 1 107 ? 2.43897 -16.29980 16.92966 1.000 29.34427 107 ILE A O 1
ATOM 652 N N . GLN A 1 108 ? 2.16331 -14.33644 18.00117 1.000 25.00521 108 GLN A N 1
ATOM 653 C CA . GLN A 1 108 ? 3.52384 -13.89408 17.71511 1.000 24.06724 108 GLN A CA 1
ATOM 654 C C . GLN A 1 108 ? 4.53888 -14.83231 18.34043 1.000 28.11437 108 GLN A C 1
ATOM 655 O O . GLN A 1 108 ? 5.50771 -15.24504 17.68984 1.000 27.94052 108 GLN A O 1
ATOM 661 N N . ASP A 1 109 ? 4.31530 -15.20352 19.60419 1.000 24.96340 109 ASP A N 1
ATOM 662 C CA . ASP A 1 109 ? 5.28383 -16.04685 20.29714 1.000 23.95878 109 ASP A CA 1
ATOM 663 C C . ASP A 1 109 ? 5.26576 -17.49044 19.80090 1.000 25.56521 109 ASP A C 1
ATOM 664 O O . ASP A 1 109 ? 6.21205 -18.23740 20.07106 1.000 27.96933 109 ASP A O 1
ATOM 669 N N . MET A 1 110 ? 4.21712 -17.90213 19.10717 1.000 20.27685 110 MET A N 1
ATOM 670 C CA . MET A 1 110 ? 4.08229 -19.29965 18.72374 1.000 20.71890 110 MET A CA 1
ATOM 671 C C . MET A 1 110 ? 5.01834 -19.61609 17.56492 1.000 26.94299 110 MET A C 1
ATOM 672 O O . MET A 1 110 ? 5.03064 -18.88689 16.56783 1.000 28.59393 110 MET A O 1
ATOM 677 N N . PRO A 1 111 ? 5.82770 -20.66686 17.66542 1.000 25.91882 111 PRO A N 1
ATOM 678 C CA . PRO A 1 111 ? 6.61957 -21.08275 16.49963 1.000 29.44602 111 PRO A CA 1
ATOM 679 C C . PRO A 1 111 ? 5.73948 -21.70953 15.42848 1.000 22.93419 111 PRO A C 1
ATOM 680 O O . PRO A 1 111 ? 5.31467 -22.86307 15.55494 1.000 23.40875 111 PRO A O 1
ATOM 684 N N . LYS A 1 112 ? 5.47160 -20.96008 14.36077 1.000 20.91205 112 LYS A N 1
ATOM 685 C CA . LYS A 1 112 ? 4.48172 -21.37085 13.37098 1.000 27.59891 112 LYS A CA 1
ATOM 686 C C . LYS A 1 112 ? 5.03320 -22.32589 12.32028 1.000 24.70952 112 LYS A C 1
ATOM 687 O O . LYS A 1 112 ? 4.29368 -22.70529 11.40685 1.000 19.89713 112 LYS A O 1
ATOM 693 N N . GLY A 1 113 ? 6.28741 -22.69921 12.40488 1.000 23.19270 113 GLY A N 1
ATOM 694 C CA . GLY A 1 113 ? 6.85496 -23.65037 11.45915 1.000 27.59574 113 GLY A CA 1
ATOM 695 C C . GLY A 1 113 ? 7.41599 -22.94062 10.23546 1.000 32.43480 113 GLY A C 1
ATOM 696 O O . GLY A 1 113 ? 8.33826 -22.13745 10.35240 1.000 37.28375 113 GLY A O 1
ATOM 697 N N . GLY A 1 114 ? 6.85040 -23.23729 9.07703 1.000 28.17615 114 GLY A N 1
ATOM 698 C CA . GLY A 1 114 ? 7.36656 -22.74322 7.81120 1.000 31.33118 114 GLY A CA 1
ATOM 699 C C . GLY A 1 114 ? 6.37093 -21.87123 7.07139 1.000 28.76418 114 GLY A C 1
ATOM 700 O O . GLY A 1 114 ? 5.17089 -22.14638 7.07392 1.000 27.47524 114 GLY A O 1
ATOM 701 N N . ALA A 1 115 ? 6.88281 -20.81325 6.44414 1.000 24.15284 115 ALA A N 1
ATOM 702 C CA . ALA A 1 115 ? 6.12409 -20.01759 5.48889 1.000 20.45162 115 ALA A CA 1
ATOM 703 C C . ALA A 1 115 ? 6.43786 -20.56615 4.10230 1.000 26.18374 115 ALA A C 1
ATOM 704 O O . ALA A 1 115 ? 7.57163 -20.45138 3.62476 1.000 24.78546 115 ALA A O 1
ATOM 706 N N . LEU A 1 116 ? 5.44334 -21.18031 3.46389 1.000 21.88361 116 LEU A N 1
ATOM 707 C CA . LEU A 1 116 ? 5.65169 -21.89237 2.21374 1.000 24.37774 116 LEU A CA 1
ATOM 708 C C . LEU A 1 116 ? 5.30747 -21.08187 0.97122 1.000 25.45622 116 LEU A C 1
ATOM 709 O O . LEU A 1 116 ? 5.53815 -21.56682 -0.14032 1.000 29.24839 116 LEU A O 1
ATOM 714 N N . HIS A 1 117 ? 4.76250 -19.87381 1.11239 1.000 23.36187 117 HIS A N 1
ATOM 715 C CA . HIS A 1 117 ? 4.34670 -19.09668 -0.05661 1.000 24.16107 117 HIS A CA 1
ATOM 716 C C . HIS A 1 117 ? 4.76928 -17.64245 0.11542 1.000 21.80013 117 HIS A C 1
ATOM 717 O O . HIS A 1 117 ? 4.04818 -16.86586 0.73852 1.000 31.13213 117 HIS A O 1
ATOM 724 N N . LEU A 1 118 ? 5.90510 -17.27181 -0.47251 1.000 23.55662 118 LEU A N 1
ATOM 725 C CA . LEU A 1 118 ? 6.45346 -15.92300 -0.36939 1.000 26.76803 118 LEU A CA 1
ATOM 726 C C . LEU A 1 118 ? 7.05036 -15.48242 -1.69656 1.000 28.49248 118 LEU A C 1
ATOM 727 O O . LEU A 1 118 ? 7.52266 -16.30432 -2.48607 1.000 25.79759 118 LEU A O 1
ATOM 732 N N . HIS A 1 119 ? 7.05410 -14.17091 -1.91976 1.000 30.39252 119 HIS A N 1
ATOM 733 C CA . HIS A 1 119 ? 7.70431 -13.56954 -3.07742 1.000 23.21563 119 HIS A CA 1
ATOM 734 C C . HIS A 1 119 ? 8.83297 -12.68779 -2.56739 1.000 23.71779 119 HIS A C 1
ATOM 735 O O . HIS A 1 119 ? 8.59721 -11.78670 -1.75626 1.000 20.91742 119 HIS A O 1
ATOM 742 N N . ASP A 1 120 ? 10.05455 -12.94415 -3.04777 1.000 22.59762 120 ASP A N 1
ATOM 743 C CA . ASP A 1 120 ? 11.23415 -12.39139 -2.39005 1.000 18.06993 120 ASP A CA 1
ATOM 744 C C . ASP A 1 120 ? 11.21259 -10.86701 -2.36899 1.000 22.73743 120 ASP A C 1
ATOM 745 O O . ASP A 1 120 ? 11.57014 -10.25582 -1.35669 1.000 31.25408 120 ASP A O 1
ATOM 750 N N . THR A 1 121 ? 10.77876 -10.23095 -3.45832 1.000 24.61428 121 THR A N 1
ATOM 751 C CA . THR A 1 121 ? 10.79420 -8.77197 -3.51801 1.000 21.96313 121 THR A CA 1
ATOM 752 C C . THR A 1 121 ? 9.71799 -8.11993 -2.65517 1.000 24.80619 121 THR A C 1
ATOM 753 O O . THR A 1 121 ? 9.66632 -6.88871 -2.58857 1.000 27.04532 121 THR A O 1
ATOM 757 N N . ALA A 1 122 ? 8.86097 -8.88832 -1.99363 1.000 21.97071 122 ALA A N 1
ATOM 758 C CA . ALA A 1 122 ? 7.85844 -8.29036 -1.12171 1.000 32.39295 122 ALA A CA 1
ATOM 759 C C . ALA A 1 122 ? 7.77007 -9.02467 0.21353 1.000 28.42164 122 ALA A C 1
ATOM 760 O O . ALA A 1 122 ? 6.72369 -9.02638 0.86460 1.000 22.89702 122 ALA A O 1
ATOM 762 N N . SER A 1 123 ? 8.87460 -9.63681 0.64278 1.000 30.87491 123 SER A N 1
ATOM 763 C CA . SER A 1 123 ? 8.89343 -10.43438 1.85903 1.000 27.50716 123 SER A CA 1
ATOM 764 C C . SER A 1 123 ? 9.58938 -9.75072 3.02276 1.000 35.74121 123 SER A C 1
ATOM 765 O O . SER A 1 123 ? 9.68555 -10.34847 4.09815 1.000 34.65051 123 SER A O 1
ATOM 768 N N . ALA A 1 124 ? 10.06764 -8.52052 2.84733 1.000 37.61200 124 ALA A N 1
ATOM 769 C CA . ALA A 1 124 ? 10.74895 -7.78985 3.90494 1.000 30.34487 124 ALA A CA 1
ATOM 770 C C . ALA A 1 124 ? 10.15401 -6.39437 3.99351 1.000 32.63531 124 ALA A C 1
ATOM 771 O O . ALA A 1 124 ? 9.43176 -5.94517 3.10073 1.000 38.26545 124 ALA A O 1
ATOM 773 N N . ARG A 1 125 ? 10.45531 -5.70987 5.09129 1.000 29.42186 125 ARG A N 1
ATOM 774 C CA . ARG A 1 125 ? 9.80192 -4.43825 5.36306 1.000 30.09051 125 ARG A CA 1
ATOM 775 C C . ARG A 1 125 ? 10.28047 -3.36683 4.39343 1.000 35.08123 125 ARG A C 1
ATOM 776 O O . ARG A 1 125 ? 11.46214 -3.29988 4.03985 1.000 28.74258 125 ARG A O 1
ATOM 784 N N . ILE A 1 126 ? 9.33180 -2.53940 3.94592 1.000 43.47608 126 ILE A N 1
ATOM 785 C CA . ILE A 1 126 ? 9.66291 -1.32580 3.21037 1.000 31.06018 126 ILE A CA 1
ATOM 786 C C . ILE A 1 126 ? 10.51842 -0.41675 4.06967 1.000 29.00945 126 ILE A C 1
ATOM 787 O O . ILE A 1 126 ? 11.34484 0.34691 3.55460 1.000 36.00913 126 ILE A O 1
ATOM 792 N N . ASP A 1 127 ? 10.34724 -0.49790 5.39052 1.000 32.68043 127 ASP A N 1
ATOM 793 C CA . ASP A 1 127 ? 11.12752 0.32803 6.29969 1.000 36.70972 127 ASP A CA 1
ATOM 794 C C . ASP A 1 127 ? 12.61617 0.13291 6.08285 1.000 26.89439 127 ASP A C 1
ATOM 795 O O . ASP A 1 127 ? 13.38186 1.09867 6.13711 1.000 25.37232 127 ASP A O 1
ATOM 800 N N . TRP A 1 128 ? 13.04580 -1.11142 5.84572 1.000 31.73448 128 TRP A N 1
ATOM 801 C CA . TRP A 1 128 ? 14.46149 -1.37332 5.58513 1.000 34.35181 128 TRP A CA 1
ATOM 802 C C . TRP A 1 128 ? 14.90271 -0.78179 4.24905 1.000 34.89726 128 TRP A C 1
ATOM 803 O O . TRP A 1 128 ? 16.03560 -0.30234 4.12524 1.000 38.72292 128 TRP A O 1
ATOM 814 N N . ILE A 1 129 ? 14.04165 -0.83937 3.22791 1.000 29.70195 129 ILE A N 1
ATOM 815 C CA . ILE A 1 129 ? 14.37972 -0.21575 1.95282 1.000 30.91639 129 ILE A CA 1
ATOM 816 C C . ILE A 1 129 ? 14.58503 1.28207 2.14229 1.000 27.79605 129 ILE A C 1
ATOM 817 O O . ILE A 1 129 ? 15.50865 1.87502 1.57278 1.000 30.49600 129 ILE A O 1
ATOM 822 N N . VAL A 1 130 ? 13.75330 1.91039 2.97658 1.000 29.72941 130 VAL A N 1
ATOM 823 C CA . VAL A 1 130 ? 13.84184 3.35715 3.16864 1.000 30.69154 130 VAL A CA 1
ATOM 824 C C . VAL A 1 130 ? 15.05178 3.72405 4.02402 1.000 32.87137 130 VAL A C 1
ATOM 825 O O . VAL A 1 130 ? 15.86924 4.56357 3.63812 1.000 34.41791 130 VAL A O 1
ATOM 829 N N . SER A 1 131 ? 15.18532 3.10815 5.19551 1.000 35.52170 131 SER A N 1
ATOM 830 C CA . SER A 1 131 ? 16.20561 3.52176 6.15367 1.000 33.12476 131 SER A CA 1
ATOM 831 C C . SER A 1 131 ? 17.59536 2.95473 5.85738 1.000 34.15332 131 SER A C 1
ATOM 832 O O . SER A 1 131 ? 18.58735 3.48025 6.37550 1.000 29.91728 131 SER A O 1
ATOM 835 N N . ASN A 1 132 ? 17.69995 1.89166 5.06450 1.000 31.22895 132 ASN A N 1
ATOM 836 C CA . ASN A 1 132 ? 18.99588 1.31739 4.71780 1.000 36.47088 132 ASN A CA 1
ATOM 837 C C . ASN A 1 132 ? 19.33248 1.46146 3.23897 1.000 40.41865 132 ASN A C 1
ATOM 838 O O . ASN A 1 132 ? 20.40278 1.97774 2.90017 1.000 42.82703 132 ASN A O 1
ATOM 843 N N . ALA A 1 133 ? 18.45385 0.99435 2.34195 1.000 35.96361 133 ALA A N 1
ATOM 844 C CA . ALA A 1 133 ? 18.81039 0.89235 0.92709 1.000 27.66698 133 ALA A CA 1
ATOM 845 C C . ALA A 1 133 ? 18.93203 2.26004 0.26965 1.000 35.05797 133 ALA A C 1
ATOM 846 O O . ALA A 1 133 ? 19.85405 2.48851 -0.52058 1.000 35.01335 133 ALA A O 1
ATOM 848 N N . THR A 1 134 ? 17.99951 3.17010 0.54542 1.000 32.38686 134 THR A N 1
ATOM 849 C CA . THR A 1 134 ? 18.05380 4.49515 -0.06106 1.000 31.43966 134 THR A CA 1
ATOM 850 C C . THR A 1 134 ? 19.01529 5.44738 0.65641 1.000 35.81400 134 THR A C 1
ATOM 851 O O . THR A 1 134 ? 18.94801 6.65708 0.40886 1.000 39.88097 134 THR A O 1
ATOM 855 N N . TYR A 1 135 ? 19.87362 4.94911 1.55434 1.000 30.62305 135 TYR A N 1
ATOM 856 C CA . TYR A 1 135 ? 20.97331 5.74081 2.10334 1.000 30.50511 135 TYR A CA 1
ATOM 857 C C . TYR A 1 135 ? 22.31713 5.41414 1.46370 1.000 31.30579 135 TYR A C 1
ATOM 858 O O . TYR A 1 135 ? 23.31533 6.06164 1.79020 1.000 44.08461 135 TYR A O 1
ATOM 867 N N . ARG A 1 136 ? 22.36299 4.44754 0.55281 1.000 32.27930 136 ARG A N 1
ATOM 868 C CA . ARG A 1 136 ? 23.57822 4.10621 -0.17014 1.000 41.44063 136 ARG A CA 1
ATOM 869 C C . ARG A 1 136 ? 23.77216 5.04152 -1.36210 1.000 33.61806 136 ARG A C 1
ATOM 870 O O . ARG A 1 136 ? 22.84152 5.70755 -1.81355 1.000 40.02724 136 ARG A O 1
ATOM 878 N N . ASP A 1 137 ? 25.00356 5.10254 -1.86267 1.000 40.14720 137 ASP A N 1
ATOM 879 C CA . ASP A 1 137 ? 25.27386 6.00153 -2.97501 1.000 44.08060 137 ASP A CA 1
ATOM 880 C C . ASP A 1 137 ? 24.68377 5.45652 -4.26761 1.000 42.06405 137 ASP A C 1
ATOM 881 O O . ASP A 1 137 ? 24.40178 4.26342 -4.40090 1.000 41.51680 137 ASP A O 1
ATOM 886 N N . HIS A 1 138 ? 24.48644 6.36823 -5.22010 1.000 38.96575 138 HIS A N 1
ATOM 887 C CA . HIS A 1 138 ? 23.97143 6.08324 -6.55619 1.000 39.20811 138 HIS A CA 1
ATOM 888 C C . HIS A 1 138 ? 22.50329 5.65795 -6.55736 1.000 44.45866 138 HIS A C 1
ATOM 889 O O . HIS A 1 138 ? 22.05832 4.96370 -7.47842 1.000 42.91132 138 HIS A O 1
ATOM 896 N N . VAL A 1 139 ? 21.72957 6.05061 -5.55069 1.000 33.84333 139 VAL A N 1
ATOM 897 C CA . VAL A 1 139 ? 20.30242 5.76666 -5.51547 1.000 31.97546 139 VAL A CA 1
ATOM 898 C C . VAL A 1 139 ? 19.56032 7.02663 -5.93773 1.000 35.79522 139 VAL A C 1
ATOM 899 O O . VAL A 1 139 ? 19.69574 8.08507 -5.30757 1.000 28.21774 139 VAL A O 1
ATOM 903 N N . TYR A 1 140 ? 18.75901 6.89851 -6.99310 1.000 40.74187 140 TYR A N 1
ATOM 904 C CA . TYR A 1 140 ? 18.02144 7.99608 -7.59523 1.000 42.75203 140 TYR A CA 1
ATOM 905 C C . TYR A 1 140 ? 16.52617 7.76641 -7.44512 1.000 35.22155 140 TYR A C 1
ATOM 906 O O . TYR A 1 140 ? 16.04496 6.63167 -7.49456 1.000 31.89007 140 TYR A O 1
ATOM 915 N N . MET A 1 141 ? 15.78701 8.86282 -7.29508 1.000 44.73820 141 MET A N 1
ATOM 916 C CA . MET A 1 141 ? 14.34014 8.81143 -7.16753 1.000 36.18254 141 MET A CA 1
ATOM 917 C C . MET A 1 141 ? 13.71555 9.73080 -8.19604 1.000 38.64179 141 MET A C 1
ATOM 918 O O . MET A 1 141 ? 14.34328 10.68403 -8.65986 1.000 42.58734 141 MET A O 1
ATOM 923 N N . CYS A 1 142 ? 12.47322 9.42602 -8.55563 1.000 39.25564 142 CYS A N 1
ATOM 924 C CA . CYS A 1 142 ? 11.72442 10.31138 -9.43894 1.000 40.88624 142 CYS A CA 1
ATOM 925 C C . CYS A 1 142 ? 10.23682 10.07644 -9.24837 1.000 44.18206 142 CYS A C 1
ATOM 926 O O . CYS A 1 142 ? 9.81100 9.07803 -8.66371 1.000 42.65290 142 CYS A O 1
ATOM 929 N N . MET A 1 143 ? 9.45299 11.04640 -9.69688 1.000 46.29583 143 MET A N 1
ATOM 930 C CA . MET A 1 143 ? 7.99890 10.93918 -9.68114 1.000 45.35776 143 MET A CA 1
ATOM 931 C C . MET A 1 143 ? 7.50907 10.63471 -11.09298 1.000 44.98884 143 MET A C 1
ATOM 932 O O . MET A 1 143 ? 7.77482 11.40589 -12.01858 1.000 42.43326 143 MET A O 1
ATOM 937 N N . ASP A 1 144 ? 6.81139 9.50905 -11.26375 1.000 46.03517 144 ASP A N 1
ATOM 938 C CA . ASP A 1 144 ? 6.36797 9.12302 -12.59840 1.000 49.35711 144 ASP A CA 1
ATOM 939 C C . ASP A 1 144 ? 5.04816 9.81783 -12.93949 1.000 47.38587 144 ASP A C 1
ATOM 940 O O . ASP A 1 144 ? 4.49314 10.57866 -12.14247 1.000 40.83899 144 ASP A O 1
ATOM 945 N N . GLN A 1 145 ? 4.52005 9.51467 -14.12890 1.000 56.21973 145 GLN A N 1
ATOM 946 C CA . GLN A 1 145 ? 3.35730 10.23476 -14.63792 1.000 64.16814 145 GLN A CA 1
ATOM 947 C C . GLN A 1 145 ? 2.11644 10.03840 -13.76984 1.000 63.68644 145 GLN A C 1
ATOM 948 O O . GLN A 1 145 ? 1.22697 10.89831 -13.75697 1.000 62.85803 145 GLN A O 1
ATOM 954 N N . ASP A 1 146 ? 2.03472 8.93514 -13.03312 1.000 49.44306 146 ASP A N 1
ATOM 955 C CA . ASP A 1 146 ? 0.90857 8.70372 -12.14402 1.000 43.01017 146 ASP A CA 1
ATOM 956 C C . ASP A 1 146 ? 1.20082 9.14957 -10.71721 1.000 41.24959 146 ASP A C 1
ATOM 957 O O . ASP A 1 146 ? 0.49392 8.73775 -9.79055 1.000 38.34975 146 ASP A O 1
ATOM 962 N N . ASN A 1 147 ? 2.25120 9.95209 -10.52430 1.000 44.03733 147 ASN A N 1
ATOM 963 C CA . ASN A 1 147 ? 2.60958 10.51536 -9.21832 1.000 44.61414 147 ASN A CA 1
ATOM 964 C C . ASN A 1 147 ? 3.00588 9.42876 -8.21539 1.000 44.65914 147 ASN A C 1
ATOM 965 O O . ASN A 1 147 ? 2.64843 9.48449 -7.03418 1.000 42.05507 147 ASN A O 1
ATOM 970 N N . PHE A 1 148 ? 3.77284 8.44368 -8.68368 1.000 37.17238 148 PHE A N 1
ATOM 971 C CA . PHE A 1 148 ? 4.33772 7.40546 -7.83339 1.000 34.58501 148 PHE A CA 1
ATOM 972 C C . PHE A 1 148 ? 5.84893 7.52663 -7.86645 1.000 36.42403 148 PHE A C 1
ATOM 973 O O . PHE A 1 148 ? 6.44027 7.76312 -8.92503 1.000 37.71301 148 PHE A O 1
ATOM 981 N N . VAL A 1 149 ? 6.47518 7.32337 -6.72002 1.000 31.58160 149 VAL A N 1
ATOM 982 C CA . VAL A 1 149 ? 7.92262 7.44150 -6.64294 1.000 29.99165 149 VAL A CA 1
ATOM 983 C C . VAL A 1 149 ? 8.55639 6.16398 -7.18129 1.000 27.63137 149 VAL A C 1
ATOM 984 O O . VAL A 1 149 ? 8.12586 5.05159 -6.86617 1.000 29.94581 149 VAL A O 1
ATOM 988 N N . ARG A 1 150 ? 9.55120 6.32611 -8.03546 1.000 31.20457 150 ARG A N 1
ATOM 989 C CA . ARG A 1 150 ? 10.35970 5.23342 -8.54001 1.000 28.01549 150 ARG A CA 1
ATOM 990 C C . ARG A 1 150 ? 11.76838 5.41063 -7.99084 1.000 28.49639 150 ARG A C 1
ATOM 991 O O . ARG A 1 150 ? 12.28887 6.53249 -7.94383 1.000 27.60456 150 ARG A O 1
ATOM 999 N N . LEU A 1 151 ? 12.35839 4.30713 -7.54017 1.000 28.60597 151 LEU A N 1
ATOM 1000 C CA . LEU A 1 151 ? 13.70990 4.28116 -7.00477 1.000 33.01246 151 LEU A CA 1
ATOM 1001 C C . LEU A 1 151 ? 14.55262 3.36514 -7.87782 1.000 34.18276 151 LEU A C 1
ATOM 1002 O O . LEU A 1 151 ? 14.08521 2.30343 -8.30592 1.000 31.80924 151 LEU A O 1
ATOM 1007 N N . THR A 1 152 ? 15.78175 3.79436 -8.16406 1.000 26.08844 152 THR A N 1
ATOM 1008 C CA . THR A 1 152 ? 16.69815 3.00169 -8.97275 1.000 32.64814 152 THR A CA 1
ATOM 1009 C C . THR A 1 152 ? 18.12593 3.28039 -8.53346 1.000 30.40174 152 THR A C 1
ATOM 1010 O O . THR A 1 152 ? 18.40207 4.22906 -7.80497 1.000 28.93803 152 THR A O 1
ATOM 1014 N N . VAL A 1 153 ? 19.03509 2.42048 -8.96937 1.000 29.84001 153 VAL A N 1
ATOM 1015 C CA . VAL A 1 153 ? 20.45531 2.57193 -8.69578 1.000 39.62517 153 VAL A CA 1
ATOM 1016 C C . VAL A 1 153 ? 21.16513 2.73649 -10.02834 1.000 36.93866 153 VAL A C 1
ATOM 1017 O O . VAL A 1 153 ? 20.92310 1.95950 -10.95837 1.000 41.03636 153 VAL A O 1
ATOM 1021 N N . SER A 1 154 ? 21.99564 3.77256 -10.14005 1.000 35.12080 154 SER A N 1
ATOM 1022 C CA . SER A 1 154 ? 22.80789 3.98371 -11.33715 1.000 47.61311 154 SER A CA 1
ATOM 1023 C C . SER A 1 154 ? 24.17950 4.48228 -10.90820 1.000 46.17376 154 SER A C 1
ATOM 1024 O O . SER A 1 154 ? 24.28790 5.55539 -10.30734 1.000 49.47374 154 SER A O 1
ATOM 1027 N N . GLY A 1 155 ? 25.22314 3.71816 -11.22584 1.000 45.23396 155 GLY A N 1
ATOM 1028 C CA . GLY A 1 155 ? 26.55028 4.04440 -10.73670 1.000 48.21702 155 GLY A CA 1
ATOM 1029 C C . GLY A 1 155 ? 27.35527 4.94153 -11.65300 1.000 58.73283 155 GLY A C 1
ATOM 1030 O O . GLY A 1 155 ? 28.33510 5.55585 -11.21967 1.000 59.10970 155 GLY A O 1
ATOM 1031 N N . THR A 1 156 ? 26.93311 5.04266 -12.91299 1.000 53.12139 156 THR A N 1
ATOM 1032 C CA . THR A 1 156 ? 27.65346 5.75893 -13.96383 1.000 56.31612 156 THR A CA 1
ATOM 1033 C C . THR A 1 156 ? 26.93631 7.03614 -14.40522 1.000 58.71445 156 THR A C 1
ATOM 1034 O O . THR A 1 156 ? 26.85266 7.34505 -15.59416 1.000 66.46540 156 THR A O 1
ATOM 1038 N N . GLY A 1 157 ? 26.38361 7.77299 -13.44904 1.000 64.57634 157 GLY A N 1
ATOM 1039 C CA . GLY A 1 157 ? 25.65765 8.99270 -13.71639 1.000 63.24315 157 GLY A CA 1
ATOM 1040 C C . GLY A 1 157 ? 24.15955 8.81066 -13.60535 1.000 68.69720 157 GLY A C 1
ATOM 1041 O O . GLY A 1 157 ? 23.66493 7.69741 -13.40321 1.000 67.97416 157 GLY A O 1
ATOM 1042 N N . PRO A 1 158 ? 23.40803 9.89911 -13.77528 1.000 73.88771 158 PRO A N 1
ATOM 1043 C CA . PRO A 1 158 ? 21.95817 9.81835 -13.61148 1.000 65.25017 158 PRO A CA 1
ATOM 1044 C C . PRO A 1 158 ? 21.35935 8.85461 -14.61615 1.000 59.32381 158 PRO A C 1
ATOM 1045 O O . PRO A 1 158 ? 21.94444 8.60301 -15.68510 1.000 58.84018 158 PRO A O 1
ATOM 1049 N N . PRO A 1 159 ? 20.20012 8.27603 -14.30582 1.000 61.08713 159 PRO A N 1
ATOM 1050 C CA . PRO A 1 159 ? 19.65913 7.21213 -15.15955 1.000 55.40522 159 PRO A CA 1
ATOM 1051 C C . PRO A 1 159 ? 19.38487 7.68093 -16.57971 1.000 62.37859 159 PRO A C 1
ATOM 1052 O O . PRO A 1 159 ? 18.98335 8.82342 -16.82188 1.000 58.31334 159 PRO A O 1
ATOM 1056 N N . ALA A 1 160 ? 19.58453 6.75196 -17.51742 1.000 61.55603 160 ALA A N 1
ATOM 1057 C CA . ALA A 1 160 ? 19.50561 6.99659 -18.95288 1.000 74.50018 160 ALA A CA 1
ATOM 1058 C C . ALA A 1 160 ? 18.07697 7.12480 -19.47098 1.000 84.65705 160 ALA A C 1
ATOM 1059 O O . ALA A 1 160 ? 17.88666 7.30075 -20.68091 1.000 79.88246 160 ALA A O 1
ATOM 1061 N N . ASN A 1 161 ? 17.07229 7.02819 -18.60593 1.000 78.55385 161 ASN A N 1
ATOM 1062 C CA . ASN A 1 161 ? 15.68658 7.23145 -19.01078 1.000 79.78591 161 ASN A CA 1
ATOM 1063 C C . ASN A 1 161 ? 15.35203 8.70576 -18.80984 1.000 81.31804 161 ASN A C 1
ATOM 1064 O O . ASN A 1 161 ? 15.34511 9.20232 -17.67696 1.000 78.38537 161 ASN A O 1
ATOM 1069 N N . SER A 1 162 ? 15.12083 9.41566 -19.90866 1.000 77.10690 162 SER A N 1
ATOM 1070 C CA . SER A 1 162 ? 14.76532 10.82438 -19.84012 1.000 78.58807 162 SER A CA 1
ATOM 1071 C C . SER A 1 162 ? 13.26066 11.05209 -19.73787 1.000 72.92358 162 SER A C 1
ATOM 1072 O O . SER A 1 162 ? 12.83381 12.20447 -19.62017 1.000 67.13095 162 SER A O 1
ATOM 1075 N N . GLY A 1 163 ? 12.45169 9.98676 -19.76140 1.000 76.12391 163 GLY A N 1
ATOM 1076 C CA . GLY A 1 163 ? 11.02001 10.14140 -19.55420 1.000 67.43059 163 GLY A CA 1
ATOM 1077 C C . GLY A 1 163 ? 10.65381 10.58153 -18.15010 1.000 72.04085 163 GLY A C 1
ATOM 1078 O O . GLY A 1 163 ? 9.61191 11.21051 -17.94780 1.000 71.34443 163 GLY A O 1
ATOM 1079 N N . CYS A 1 164 ? 11.48968 10.25321 -17.16720 1.000 76.20219 164 CYS A N 1
ATOM 1080 C CA . CYS A 1 164 ? 11.36051 10.73650 -15.79867 1.000 71.66737 164 CYS A CA 1
ATOM 1081 C C . CYS A 1 164 ? 12.49468 11.70978 -15.50805 1.000 60.93404 164 CYS A C 1
ATOM 1082 O O . CYS A 1 164 ? 13.56401 11.63467 -16.12100 1.000 67.46080 164 CYS A O 1
ATOM 1085 N N . GLU A 1 165 ? 12.25378 12.64242 -14.58626 1.000 52.25374 165 GLU A N 1
ATOM 1086 C CA . GLU A 1 165 ? 13.28870 13.58232 -14.15297 1.000 61.37857 165 GLU A CA 1
ATOM 1087 C C . GLU A 1 165 ? 13.85769 13.07575 -12.82796 1.000 54.27545 165 GLU A C 1
ATOM 1088 O O . GLU A 1 165 ? 13.24869 13.24286 -11.76972 1.000 47.42524 165 GLU A O 1
ATOM 1094 N N . TRP A 1 166 ? 15.02464 12.43944 -12.90357 1.000 47.31706 166 TRP A N 1
ATOM 1095 C CA . TRP A 1 166 ? 15.63577 11.76244 -11.77034 1.000 36.60986 166 TRP A CA 1
ATOM 1096 C C . TRP A 1 166 ? 16.42191 12.73066 -10.89426 1.000 36.03487 166 TRP A C 1
ATOM 1097 O O . TRP A 1 166 ? 17.18907 13.55576 -11.38996 1.000 44.45496 166 TRP A O 1
ATOM 1108 N N . LYS A 1 167 ? 16.24360 12.61786 -9.58761 1.000 37.50119 167 LYS A N 1
ATOM 1109 C CA . LYS A 1 167 ? 17.03330 13.36665 -8.62626 1.000 36.34553 167 LYS A CA 1
ATOM 1110 C C . LYS A 1 167 ? 17.75784 12.38569 -7.72517 1.000 35.73693 167 LYS A C 1
ATOM 1111 O O . LYS A 1 167 ? 17.26219 11.29317 -7.46221 1.000 46.17679 167 LYS A O 1
ATOM 1117 N N . LEU A 1 168 ? 18.94023 12.77429 -7.26398 1.000 35.30390 168 LEU A N 1
ATOM 1118 C CA . LEU A 1 168 ? 19.67807 11.95507 -6.30974 1.000 38.13355 168 LEU A CA 1
ATOM 1119 C C . LEU A 1 168 ? 19.00812 11.97749 -4.93754 1.000 42.93417 168 LEU A C 1
ATOM 1120 O O . LEU A 1 168 ? 18.69374 13.04580 -4.40221 1.000 41.03763 168 LEU A O 1
ATOM 1125 N N . VAL A 1 169 ? 18.81332 10.78785 -4.35836 1.000 41.19829 169 VAL A N 1
ATOM 1126 C CA . VAL A 1 169 ? 18.03387 10.66708 -3.12597 1.000 36.28500 169 VAL A CA 1
ATOM 1127 C C . VAL A 1 169 ? 18.70414 11.40703 -1.97827 1.000 47.31044 169 VAL A C 1
ATOM 1128 O O . VAL A 1 169 ? 18.03021 12.02877 -1.14231 1.000 46.14505 169 VAL A O 1
ATOM 1132 N N . GLU A 1 170 ? 20.03931 11.36907 -1.92862 1.000 54.65789 170 GLU A N 1
ATOM 1133 C CA . GLU A 1 170 ? 20.76192 12.00536 -0.83194 1.000 43.32546 170 GLU A CA 1
ATOM 1134 C C . GLU A 1 170 ? 20.49925 13.50789 -0.78777 1.000 43.50943 170 GLU A C 1
ATOM 1135 O O . GLU A 1 170 ? 20.22488 14.06690 0.28236 1.000 45.78452 170 GLU A O 1
ATOM 1141 N N . THR A 1 171 ? 20.51074 14.16834 -1.94844 1.000 46.21255 171 THR A N 1
ATOM 1142 C CA . THR A 1 171 ? 20.30949 15.61440 -1.96852 1.000 46.60057 171 THR A CA 1
ATOM 1143 C C . THR A 1 171 ? 18.88713 16.00028 -1.56484 1.000 48.36117 171 THR A C 1
ATOM 1144 O O . THR A 1 171 ? 18.69749 16.93404 -0.77681 1.000 57.68612 171 THR A O 1
ATOM 1148 N N . GLU A 1 172 ? 17.87531 15.29778 -2.07881 1.000 43.77877 172 GLU A N 1
ATOM 1149 C CA . GLU A 1 172 ? 16.50076 15.64194 -1.71945 1.000 44.81411 172 GLU A CA 1
ATOM 1150 C C . GLU A 1 172 ? 16.25004 15.38718 -0.23823 1.000 52.19804 172 GLU A C 1
ATOM 1151 O O . GLU A 1 172 ? 15.61652 16.20933 0.45019 1.000 54.58829 172 GLU A O 1
ATOM 1157 N N . ARG A 1 173 ? 16.78735 14.27645 0.28001 1.000 48.97750 173 ARG A N 1
ATOM 1158 C CA . ARG A 1 173 ? 16.66718 14.00832 1.70725 1.000 49.82940 173 ARG A CA 1
ATOM 1159 C C . ARG A 1 173 ? 17.30975 15.12676 2.51426 1.000 54.50144 173 ARG A C 1
ATOM 1160 O O . ARG A 1 173 ? 16.75161 15.57392 3.52487 1.000 51.45212 173 ARG A O 1
ATOM 1168 N N . ALA A 1 174 ? 18.46506 15.62125 2.05576 1.000 52.31269 174 ALA A N 1
ATOM 1169 C CA . ALA A 1 174 ? 19.13085 16.71621 2.75269 1.000 51.66999 174 ALA A CA 1
ATOM 1170 C C . ALA A 1 174 ? 18.29688 17.99072 2.71146 1.000 61.13942 174 ALA A C 1
ATOM 1171 O O . ALA A 1 174 ? 18.23088 18.72810 3.70236 1.000 63.50801 174 ALA A O 1
ATOM 1173 N N . ASN A 1 175 ? 17.64710 18.26392 1.57934 1.000 62.57744 175 ASN A N 1
ATOM 1174 C CA . ASN A 1 175 ? 16.86980 19.49144 1.44437 1.000 56.13347 175 ASN A CA 1
ATOM 1175 C C . ASN A 1 175 ? 15.53400 19.43182 2.16345 1.000 56.60060 175 ASN A C 1
ATOM 1176 O O . ASN A 1 175 ? 14.86171 20.46382 2.26478 1.000 46.80583 175 ASN A O 1
ATOM 1181 N N . SER A 1 176 ? 15.14351 18.26421 2.67762 1.000 58.73225 176 SER A N 1
ATOM 1182 C CA . SER A 1 176 ? 13.87160 18.17687 3.38846 1.000 52.94839 176 SER A CA 1
ATOM 1183 C C . SER A 1 176 ? 13.86722 19.02666 4.65868 1.000 55.96844 176 SER A C 1
ATOM 1184 O O . SER A 1 176 ? 12.91469 19.77577 4.91524 1.000 56.81512 176 SER A O 1
ATOM 1187 N N . GLY A 1 177 ? 14.92171 18.93834 5.46449 1.000 52.61968 177 GLY A N 1
ATOM 1188 C CA . GLY A 1 177 ? 14.94098 19.61415 6.74294 1.000 54.99727 177 GLY A CA 1
ATOM 1189 C C . GLY A 1 177 ? 14.36161 18.81008 7.88756 1.000 60.72420 177 GLY A C 1
ATOM 1190 O O . GLY A 1 177 ? 14.58673 19.16020 9.05349 1.000 57.50524 177 GLY A O 1
ATOM 1191 N N . ASP A 1 178 ? 13.58988 17.76490 7.58170 1.000 62.63027 178 ASP A N 1
ATOM 1192 C CA . ASP A 1 178 ? 13.09050 16.81178 8.57306 1.000 54.34335 178 ASP A CA 1
ATOM 1193 C C . ASP A 1 178 ? 13.26124 15.43009 7.94178 1.000 54.89364 178 ASP A C 1
ATOM 1194 O O . ASP A 1 178 ? 12.40102 14.97615 7.17794 1.000 51.99462 178 ASP A O 1
ATOM 1199 N N . ILE A 1 179 ? 14.37089 14.76492 8.28511 1.000 52.07215 179 ILE A N 1
ATOM 1200 C CA . ILE A 1 179 ? 14.73436 13.49334 7.66241 1.000 47.79706 179 ILE A CA 1
ATOM 1201 C C . ILE A 1 179 ? 13.67673 12.43863 7.94142 1.000 47.26300 179 ILE A C 1
ATOM 1202 O O . ILE A 1 179 ? 13.32536 11.64242 7.06105 1.000 40.49638 179 ILE A O 1
ATOM 1207 N N . ALA A 1 180 ? 13.17188 12.39758 9.17581 1.000 43.21179 180 ALA A N 1
ATOM 1208 C CA . ALA A 1 180 ? 12.13363 11.43340 9.50522 1.000 36.88193 180 ALA A CA 1
ATOM 1209 C C . ALA A 1 180 ? 10.89556 11.66006 8.65197 1.000 51.18768 180 ALA A C 1
ATOM 1210 O O . ALA A 1 180 ? 10.29190 10.70319 8.15738 1.000 52.62305 180 ALA A O 1
ATOM 1212 N N . ALA A 1 181 ? 10.50679 12.92282 8.46098 1.000 49.88540 181 ALA A N 1
ATOM 1213 C CA . ALA A 1 181 ? 9.33973 13.21851 7.63807 1.000 46.62903 181 ALA A CA 1
ATOM 1214 C C . ALA A 1 181 ? 9.55462 12.78059 6.19662 1.000 46.39894 181 ALA A C 1
ATOM 1215 O O . ALA A 1 181 ? 8.65974 12.19257 5.57491 1.000 48.87645 181 ALA A O 1
ATOM 1217 N N . PHE A 1 182 ? 10.74368 13.04171 5.65504 1.000 43.74768 182 PHE A N 1
ATOM 1218 C CA . PHE A 1 182 ? 11.04648 12.62871 4.29005 1.000 45.20671 182 PHE A CA 1
ATOM 1219 C C . PHE A 1 182 ? 10.98135 11.11366 4.14856 1.000 38.17051 182 PHE A C 1
ATOM 1220 O O . PHE A 1 182 ? 10.34379 10.58789 3.22649 1.000 37.71225 182 PHE A O 1
ATOM 1228 N N . ASP A 1 183 ? 11.63485 10.39603 5.06727 1.000 35.17227 183 ASP A N 1
ATOM 1229 C CA . ASP A 1 183 ? 11.65661 8.93776 5.00717 1.000 39.17715 183 ASP A CA 1
ATOM 1230 C C . ASP A 1 183 ? 10.25741 8.35589 5.19134 1.000 39.54128 183 ASP A C 1
ATOM 1231 O O . ASP A 1 183 ? 9.89632 7.36188 4.54263 1.000 31.37804 183 ASP A O 1
ATOM 1236 N N . HIS A 1 184 ? 9.45461 8.95593 6.07610 1.000 44.65759 184 HIS A N 1
ATOM 1237 C CA . HIS A 1 184 ? 8.09141 8.47678 6.26154 1.000 47.77689 184 HIS A CA 1
ATOM 1238 C C . HIS A 1 184 ? 7.25445 8.69034 5.00991 1.000 37.84217 184 HIS A C 1
ATOM 1239 O O . HIS A 1 184 ? 6.44507 7.82955 4.65069 1.000 35.86956 184 HIS A O 1
ATOM 1246 N N . TRP A 1 185 ? 7.42177 9.83242 4.33815 1.000 32.93511 185 TRP A N 1
ATOM 1247 C CA . TRP A 1 185 ? 6.70344 10.02973 3.08715 1.000 27.00203 185 TRP A CA 1
ATOM 1248 C C . TRP A 1 185 ? 7.13831 9.01213 2.04659 1.000 36.18549 185 TRP A C 1
ATOM 1249 O O . TRP A 1 185 ? 6.30572 8.47254 1.30874 1.000 39.14903 185 TRP A O 1
ATOM 1260 N N . LEU A 1 186 ? 8.44118 8.72837 1.98388 1.000 37.39345 186 LEU A N 1
ATOM 1261 C CA . LEU A 1 186 ? 8.94724 7.73301 1.04171 1.000 33.32900 186 LEU A CA 1
ATOM 1262 C C . LEU A 1 186 ? 8.30445 6.36867 1.28392 1.000 27.36200 186 LEU A C 1
ATOM 1263 O O . LEU A 1 186 ? 7.84197 5.71055 0.34559 1.000 25.01740 186 LEU A O 1
ATOM 1268 N N . LYS A 1 187 ? 8.26085 5.92725 2.54079 1.000 28.09756 187 LYS A N 1
ATOM 1269 C CA . LYS A 1 187 ? 7.57942 4.66946 2.83626 1.000 24.04766 187 LYS A CA 1
ATOM 1270 C C . LYS A 1 187 ? 6.10020 4.75473 2.48887 1.000 34.31355 187 LYS A C 1
ATOM 1271 O O . LYS A 1 187 ? 5.51418 3.78685 1.98824 1.000 35.18060 187 LYS A O 1
ATOM 1277 N N . SER A 1 188 ? 5.48087 5.91033 2.75041 1.000 31.37501 188 SER A N 1
ATOM 1278 C CA . SER A 1 188 ? 4.06328 6.09222 2.46485 1.000 35.35478 188 SER A CA 1
ATOM 1279 C C . SER A 1 188 ? 3.76868 6.02905 0.97507 1.000 34.34627 188 SER A C 1
ATOM 1280 O O . SER A 1 188 ? 2.71365 5.52427 0.57682 1.000 32.20628 188 SER A O 1
ATOM 1283 N N . ASN A 1 189 ? 4.67639 6.52290 0.13908 1.000 28.39276 189 ASN A N 1
ATOM 1284 C CA . ASN A 1 189 ? 4.43085 6.49223 -1.29193 1.000 29.18202 189 ASN A CA 1
ATOM 1285 C C . ASN A 1 189 ? 4.61918 5.09995 -1.87784 1.000 29.11961 189 ASN A C 1
ATOM 1286 O O . ASN A 1 189 ? 4.22911 4.87256 -3.02888 1.000 27.84024 189 ASN A O 1
ATOM 1291 N N . ILE A 1 190 ? 5.15686 4.16200 -1.09517 1.000 26.07496 190 ILE A N 1
ATOM 1292 C CA . ILE A 1 190 ? 5.43235 2.81527 -1.56792 1.000 29.86472 190 ILE A CA 1
ATOM 1293 C C . ILE A 1 190 ? 4.45757 1.76608 -1.02795 1.000 25.73702 190 ILE A C 1
ATOM 1294 O O . ILE A 1 190 ? 4.16721 0.79045 -1.72964 1.000 25.35990 190 ILE A O 1
ATOM 1299 N N . SER A 1 191 ? 3.93554 1.93554 0.17952 1.000 26.78436 191 SER A N 1
ATOM 1300 C CA . SER A 1 191 ? 3.13374 0.89731 0.81325 1.000 24.59875 191 SER A CA 1
ATOM 1301 C C . SER A 1 191 ? 1.72762 0.83244 0.21950 1.000 29.27320 191 SER A C 1
ATOM 1302 O O . SER A 1 191 ? 1.17595 1.83486 -0.24315 1.000 30.78360 191 SER A O 1
ATOM 1305 N N . LEU A 1 192 ? 1.14097 -0.36749 0.24669 1.000 26.29587 192 LEU A N 1
ATOM 1306 C CA . LEU A 1 192 ? -0.25670 -0.53210 -0.13344 1.000 25.63940 192 LEU A CA 1
ATOM 1307 C C . LEU A 1 192 ? -1.22367 -0.25167 1.00194 1.000 28.02807 192 LEU A C 1
ATOM 1308 O O . LEU A 1 192 ? -2.43416 -0.18515 0.75799 1.000 26.73933 192 LEU A O 1
ATOM 1313 N N . LEU A 1 193 ? -0.73417 -0.07620 2.22292 1.000 22.19320 193 LEU A N 1
ATOM 1314 C CA . LEU A 1 193 ? -1.61282 0.10834 3.36517 1.000 25.70191 193 LEU A CA 1
ATOM 1315 C C . LEU A 1 193 ? -1.59484 1.54011 3.89926 1.000 25.90525 193 LEU A C 1
ATOM 1316 O O . LEU A 1 193 ? -2.06876 1.78299 5.01124 1.000 29.64055 193 LEU A O 1
ATOM 1321 N N . THR A 1 194 ? -1.05695 2.49465 3.13600 1.000 30.60814 194 THR A N 1
ATOM 1322 C CA . THR A 1 194 ? -1.12623 3.89817 3.54114 1.000 33.84405 194 THR A CA 1
ATOM 1323 C C . THR A 1 194 ? -2.56786 4.39128 3.55248 1.000 29.58438 194 THR A C 1
ATOM 1324 O O . THR A 1 194 ? -2.95758 5.18160 4.41837 1.000 35.15986 194 THR A O 1
ATOM 1328 N N . THR A 1 195 ? -3.36303 3.95205 2.58721 1.000 29.58587 195 THR A N 1
ATOM 1329 C CA . THR A 1 195 ? -4.79697 4.17703 2.56172 1.000 26.99153 195 THR A CA 1
ATOM 1330 C C . THR A 1 195 ? -5.48500 2.82369 2.57858 1.000 26.96207 195 THR A C 1
ATOM 1331 O O . THR A 1 195 ? -4.84320 1.78368 2.40839 1.000 30.50899 195 THR A O 1
ATOM 1335 N N . ASP A 1 196 ? -6.79668 2.83471 2.77917 1.000 30.01960 196 ASP A N 1
ATOM 1336 C CA . ASP A 1 196 ? -7.53798 1.57926 2.72343 1.000 28.56447 196 ASP A CA 1
ATOM 1337 C C . ASP A 1 196 ? -7.66522 1.11818 1.27789 1.000 30.32951 196 ASP A C 1
ATOM 1338 O O . ASP A 1 196 ? -8.36729 1.77058 0.49541 1.000 30.03946 196 ASP A O 1
ATOM 1343 N N . PRO A 1 197 ? -7.04012 0.00570 0.88632 1.000 29.71471 197 PRO A N 1
ATOM 1344 C CA . PRO A 1 197 ? -7.12214 -0.41430 -0.51792 1.000 30.41321 197 PRO A CA 1
ATOM 1345 C C . PRO A 1 197 ? -8.54115 -0.68601 -0.96325 1.000 32.34554 197 PRO A C 1
ATOM 1346 O O . PRO A 1 197 ? -8.88124 -0.40494 -2.12007 1.000 27.69882 197 PRO A O 1
ATOM 1350 N N . LEU A 1 198 ? -9.39160 -1.20713 -0.07170 1.000 28.82836 198 LEU A N 1
ATOM 1351 C CA . LEU A 1 198 ? -10.77324 -1.48214 -0.45070 1.000 33.37549 198 LEU A CA 1
ATOM 1352 C C . LEU A 1 198 ? -11.54485 -0.21567 -0.77937 1.000 28.70576 198 LEU A C 1
ATOM 1353 O O . LEU A 1 198 ? -12.52641 -0.28087 -1.52622 1.000 30.46438 198 LEU A O 1
ATOM 1358 N N . VAL A 1 199 ? -11.09089 0.93077 -0.28872 1.000 29.66280 199 VAL A N 1
ATOM 1359 C CA . VAL A 1 199 ? -11.70814 2.21776 -0.57874 1.000 32.06609 199 VAL A CA 1
ATOM 1360 C C . VAL A 1 199 ? -10.99319 2.93262 -1.72002 1.000 29.72474 199 VAL A C 1
ATOM 1361 O O . VAL A 1 199 ? -11.62551 3.41962 -2.65496 1.000 32.16552 199 VAL A O 1
ATOM 1365 N N . THR A 1 200 ? -9.66123 2.96408 -1.67244 1.000 30.48692 200 THR A N 1
ATOM 1366 C CA . THR A 1 200 ? -8.87675 3.75770 -2.61026 1.000 24.39317 200 THR A CA 1
ATOM 1367 C C . THR A 1 200 ? -8.81848 3.12138 -3.99778 1.000 30.48250 200 THR A C 1
ATOM 1368 O O . THR A 1 200 ? -8.74607 3.83422 -5.00913 1.000 24.91872 200 THR A O 1
ATOM 1372 N N . TYR A 1 201 ? -8.83886 1.79495 -4.07130 1.000 30.70922 201 TYR A N 1
ATOM 1373 C CA . TYR A 1 201 ? -8.75567 1.06894 -5.33850 1.000 30.92257 201 TYR A CA 1
ATOM 1374 C C . TYR A 1 201 ? -9.88412 0.05103 -5.39893 1.000 34.60765 201 TYR A C 1
ATOM 1375 O O . TYR A 1 201 ? -9.65002 -1.16206 -5.36540 1.000 32.95608 201 TYR A O 1
ATOM 1384 N N . PRO A 1 202 ? -11.12577 0.51544 -5.52487 1.000 32.01544 202 PRO A N 1
ATOM 1385 C CA . PRO A 1 202 ? -12.29974 -0.33653 -5.29801 1.000 36.94098 202 PRO A CA 1
ATOM 1386 C C . PRO A 1 202 ? -12.70733 -1.19968 -6.48842 1.000 32.59220 202 PRO A C 1
ATOM 1387 O O . PRO A 1 202 ? -13.88144 -1.28124 -6.84339 1.000 36.09181 202 PRO A O 1
ATOM 1391 N N . SER A 1 203 ? -11.72984 -1.85171 -7.10868 1.000 38.78062 203 SER A N 1
ATOM 1392 C CA . SER A 1 203 ? -12.01396 -2.84579 -8.13625 1.000 37.26542 203 SER A CA 1
ATOM 1393 C C . SER A 1 203 ? -10.78373 -3.72557 -8.31144 1.000 40.05677 203 SER A C 1
ATOM 1394 O O . SER A 1 203 ? -9.68637 -3.40028 -7.84722 1.000 38.70145 203 SER A O 1
ATOM 1397 N N . LEU A 1 204 ? -10.98480 -4.85949 -8.98293 1.000 36.85305 204 LEU A N 1
ATOM 1398 C CA . LEU A 1 204 ? -9.87737 -5.78074 -9.20557 1.000 34.61235 204 LEU A CA 1
ATOM 1399 C C . LEU A 1 204 ? -8.77920 -5.12898 -10.03820 1.000 37.15169 204 LEU A C 1
ATOM 1400 O O . LEU A 1 204 ? -7.58544 -5.24537 -9.71815 1.000 30.50609 204 LEU A O 1
ATOM 1405 N N . ASP A 1 205 ? -9.16846 -4.43239 -11.11227 1.000 36.05388 205 ASP A N 1
ATOM 1406 C CA . ASP A 1 205 ? -8.18860 -3.76320 -11.96023 1.000 37.81410 205 ASP A CA 1
ATOM 1407 C C . ASP A 1 205 ? -7.44488 -2.68005 -11.18815 1.000 30.17991 205 ASP A C 1
ATOM 1408 O O . ASP A 1 205 ? -6.22778 -2.53349 -11.32807 1.000 28.39518 205 ASP A O 1
ATOM 1413 N N . LYS A 1 206 ? -8.15275 -1.92734 -10.35095 1.000 30.85121 206 LYS A N 1
ATOM 1414 C CA . LYS A 1 206 ? -7.52311 -0.80589 -9.66418 1.000 29.01170 206 LYS A CA 1
ATOM 1415 C C . LYS A 1 206 ? -6.48137 -1.29547 -8.66117 1.000 26.67318 206 LYS A C 1
ATOM 1416 O O . LYS A 1 206 ? -5.33989 -0.80831 -8.64131 1.000 28.95578 206 LYS A O 1
ATOM 1422 N N . VAL A 1 207 ? -6.83760 -2.30002 -7.85146 1.000 27.99889 207 VAL A N 1
ATOM 1423 C CA . VAL A 1 207 ? -5.88473 -2.79644 -6.86291 1.000 30.35051 207 VAL A CA 1
ATOM 1424 C C . VAL A 1 207 ? -4.73827 -3.54728 -7.53545 1.000 24.35489 207 VAL A C 1
ATOM 1425 O O . VAL A 1 207 ? -3.60165 -3.50875 -7.05210 1.000 25.19589 207 VAL A O 1
ATOM 1429 N N . TRP A 1 208 ? -4.99155 -4.24959 -8.64204 1.000 25.20773 208 TRP A N 1
ATOM 1430 C CA . TRP A 1 208 ? -3.86020 -4.87828 -9.31078 1.000 21.93982 208 TRP A CA 1
ATOM 1431 C C . TRP A 1 208 ? -2.96023 -3.84520 -9.97881 1.000 24.61820 208 TRP A C 1
ATOM 1432 O O . TRP A 1 208 ? -1.73776 -4.03550 -10.04074 1.000 23.61830 208 TRP A O 1
ATOM 1443 N N . GLY A 1 209 ? -3.53216 -2.73427 -10.44703 1.000 19.59399 209 GLY A N 1
ATOM 1444 C CA . GLY A 1 209 ? -2.70627 -1.64220 -10.92740 1.000 19.48342 209 GLY A CA 1
ATOM 1445 C C . GLY A 1 209 ? -1.79431 -1.10582 -9.84258 1.000 30.12018 209 GLY A C 1
ATOM 1446 O O . GLY A 1 209 ? -0.60317 -0.87039 -10.08101 1.000 23.97199 209 GLY A O 1
ATOM 1447 N N . ARG A 1 210 ? -2.33831 -0.92921 -8.62644 1.000 17.27043 210 ARG A N 1
ATOM 1448 C CA . ARG A 1 210 ? -1.51060 -0.47931 -7.50927 1.000 17.07721 210 ARG A CA 1
ATOM 1449 C C . ARG A 1 210 ? -0.43149 -1.50371 -7.16120 1.000 22.27662 210 ARG A C 1
ATOM 1450 O O . ARG A 1 210 ? 0.72102 -1.14182 -6.89521 1.000 18.54271 210 ARG A O 1
ATOM 1458 N N . PHE A 1 211 ? -0.78598 -2.78767 -7.16559 1.000 17.46798 211 PHE A N 1
ATOM 1459 C CA . PHE A 1 211 ? 0.16649 -3.83620 -6.81289 1.000 23.54475 211 PHE A CA 1
ATOM 1460 C C . PHE A 1 211 ? 1.33869 -3.88244 -7.80091 1.000 24.53503 211 PHE A C 1
ATOM 1461 O O . PHE A 1 211 ? 2.52398 -3.87729 -7.40688 1.000 28.57760 211 PHE A O 1
ATOM 1469 N N . ASP A 1 212 ? 1.01738 -3.91400 -9.09961 1.000 21.81379 212 ASP A N 1
ATOM 1470 C CA . ASP A 1 212 ? 2.04821 -3.87182 -10.12780 1.000 20.45164 212 ASP A CA 1
ATOM 1471 C C . ASP A 1 212 ? 2.88487 -2.60473 -10.01288 1.000 22.90969 212 ASP A C 1
ATOM 1472 O O . ASP A 1 212 ? 4.11346 -2.64819 -10.15678 1.000 29.33928 212 ASP A O 1
ATOM 1477 N N . LYS A 1 213 ? 2.23990 -1.46404 -9.75008 1.000 22.61806 213 LYS A N 1
ATOM 1478 C CA . LYS A 1 213 ? 2.98833 -0.22555 -9.57998 1.000 23.56785 213 LYS A CA 1
ATOM 1479 C C . LYS A 1 213 ? 3.97056 -0.33439 -8.42573 1.000 25.17778 213 LYS A C 1
ATOM 1480 O O . LYS A 1 213 ? 5.07545 0.19778 -8.49874 1.000 29.54121 213 LYS A O 1
ATOM 1486 N N . HIS A 1 214 ? 3.56681 -0.98116 -7.33321 1.000 25.93257 214 HIS A N 1
ATOM 1487 C CA . HIS A 1 214 ? 4.47398 -1.18383 -6.20695 1.000 27.71833 214 HIS A CA 1
ATOM 1488 C C . HIS A 1 214 ? 5.73817 -1.91981 -6.64234 1.000 26.19991 214 HIS A C 1
ATOM 1489 O O . HIS A 1 214 ? 6.87452 -1.48524 -6.36869 1.000 31.16564 214 HIS A O 1
ATOM 1496 N N . PHE A 1 215 ? 5.55618 -3.03756 -7.33928 1.000 27.87540 215 PHE A N 1
ATOM 1497 C CA . PHE A 1 215 ? 6.73118 -3.78747 -7.77356 1.000 25.37267 215 PHE A CA 1
ATOM 1498 C C . PHE A 1 215 ? 7.58791 -2.97097 -8.74067 1.000 30.74021 215 PHE A C 1
ATOM 1499 O O . PHE A 1 215 ? 8.82329 -3.02001 -8.68117 1.000 32.24163 215 PHE A O 1
ATOM 1507 N N . SER A 1 216 ? 6.95703 -2.19288 -9.62186 1.000 24.31218 216 SER A N 1
ATOM 1508 C CA . SER A 1 216 ? 7.74097 -1.37272 -10.54039 1.000 29.23513 216 SER A CA 1
ATOM 1509 C C . SER A 1 216 ? 8.38803 -0.17600 -9.84813 1.000 27.60976 216 SER A C 1
ATOM 1510 O O . SER A 1 216 ? 9.39446 0.34000 -10.34293 1.000 28.58095 216 SER A O 1
ATOM 1513 N N . GLN A 1 217 ? 7.83160 0.27699 -8.72322 1.000 27.55069 217 GLN A N 1
ATOM 1514 C CA . GLN A 1 217 ? 8.46968 1.32669 -7.94100 1.000 23.20198 217 GLN A CA 1
ATOM 1515 C C . GLN A 1 217 ? 9.78991 0.83661 -7.37643 1.000 32.49898 217 GLN A C 1
ATOM 1516 O O . GLN A 1 217 ? 10.78282 1.57495 -7.37271 1.000 27.01560 217 GLN A O 1
ATOM 1522 N N . LEU A 1 218 ? 9.82281 -0.42001 -6.91454 1.000 31.32059 218 LEU A N 1
ATOM 1523 C CA . LEU A 1 218 ? 11.04559 -0.92854 -6.29514 1.000 25.36545 218 LEU A CA 1
ATOM 1524 C C . LEU A 1 218 ? 11.96700 -1.68883 -7.25015 1.000 31.96008 218 LEU A C 1
ATOM 1525 O O . LEU A 1 218 ? 13.07830 -2.06136 -6.84346 1.000 28.62955 218 LEU A O 1
ATOM 1530 N N . ARG A 1 219 ? 11.53950 -1.93911 -8.49180 1.000 31.55520 219 ARG A N 1
ATOM 1531 C CA . ARG A 1 219 ? 12.34383 -2.75198 -9.40327 1.000 33.83300 219 ARG A CA 1
ATOM 1532 C C . ARG A 1 219 ? 13.77836 -2.24744 -9.49386 1.000 35.55288 219 ARG A C 1
ATOM 1533 O O . ARG A 1 219 ? 14.73391 -3.02708 -9.39733 1.000 32.68275 219 ARG A O 1
ATOM 1541 N N . GLY A 1 220 ? 13.94629 -0.93795 -9.67266 1.000 31.43048 220 GLY A N 1
ATOM 1542 C CA . GLY A 1 220 ? 15.26122 -0.40853 -9.97728 1.000 29.31321 220 GLY A CA 1
ATOM 1543 C C . GLY A 1 220 ? 16.24493 -0.49855 -8.83204 1.000 29.19107 220 GLY A C 1
ATOM 1544 O O . GLY A 1 220 ? 17.45410 -0.54700 -9.05920 1.000 44.60929 220 GLY A O 1
ATOM 1545 N N . ILE A 1 221 ? 15.76215 -0.51001 -7.59518 1.000 29.66848 221 ILE A N 1
ATOM 1546 C CA . ILE A 1 221 ? 16.69309 -0.47416 -6.47690 1.000 27.58197 221 ILE A CA 1
ATOM 1547 C C . ILE A 1 221 ? 16.86801 -1.86178 -5.87510 1.000 33.20586 221 ILE A C 1
ATOM 1548 O O . ILE A 1 221 ? 17.94197 -2.18750 -5.35305 1.000 35.52901 221 ILE A O 1
ATOM 1553 N N . ILE A 1 222 ? 15.83594 -2.70864 -5.96152 1.000 30.28454 222 ILE A N 1
ATOM 1554 C CA . ILE A 1 222 ? 15.91677 -3.98572 -5.25591 1.000 30.03569 222 ILE A CA 1
ATOM 1555 C C . ILE A 1 222 ? 16.61746 -5.07082 -6.06546 1.000 27.67175 222 ILE A C 1
ATOM 1556 O O . ILE A 1 222 ? 16.90633 -6.14480 -5.51867 1.000 31.23203 222 ILE A O 1
ATOM 1561 N N . TYR A 1 223 ? 16.94972 -4.81785 -7.32854 1.000 28.07867 223 TYR A N 1
ATOM 1562 C CA . TYR A 1 223 ? 17.72277 -5.77651 -8.10794 1.000 27.36963 223 TYR A CA 1
ATOM 1563 C C . TYR A 1 223 ? 19.21042 -5.45198 -8.15175 1.000 26.46472 223 TYR A C 1
ATOM 1564 O O . TYR A 1 223 ? 19.96860 -6.18516 -8.79219 1.000 23.91204 223 TYR A O 1
ATOM 1573 N N . HIS A 1 224 ? 19.65009 -4.39946 -7.46315 1.000 27.52714 224 HIS A N 1
ATOM 1574 C CA . HIS A 1 224 ? 21.07639 -4.13157 -7.31566 1.000 23.31516 224 HIS A CA 1
ATOM 1575 C C . HIS A 1 224 ? 21.68217 -5.13724 -6.34814 1.000 27.81764 224 HIS A C 1
ATOM 1576 O O . HIS A 1 224 ? 21.25440 -5.22205 -5.19248 1.000 29.72692 224 HIS A O 1
ATOM 1583 N N . THR A 1 225 ? 22.70908 -5.85600 -6.80702 1.000 26.56338 225 THR A N 1
ATOM 1584 C CA . THR A 1 225 ? 23.21299 -7.04056 -6.10749 1.000 27.22296 225 THR A CA 1
ATOM 1585 C C . THR A 1 225 ? 23.47058 -6.84728 -4.61657 1.000 29.74293 225 THR A C 1
ATOM 1586 O O . THR A 1 225 ? 22.98162 -7.66922 -3.82486 1.000 37.08485 225 THR A O 1
ATOM 1590 N N . PRO A 1 226 ? 24.20756 -5.82626 -4.16118 1.000 30.61970 226 PRO A N 1
ATOM 1591 C CA . PRO A 1 226 ? 24.41288 -5.68827 -2.70549 1.000 34.62859 226 PRO A CA 1
ATOM 1592 C C . PRO A 1 226 ? 23.11624 -5.47826 -1.93756 1.000 30.86402 226 PRO A C 1
ATOM 1593 O O . PRO A 1 226 ? 22.90503 -6.07256 -0.86639 1.000 26.63511 226 PRO A O 1
ATOM 1597 N N . ILE A 1 227 ? 22.23481 -4.63709 -2.48046 1.000 30.58492 227 ILE A N 1
ATOM 1598 C CA . ILE A 1 227 ? 20.94497 -4.39237 -1.85332 1.000 25.19012 227 ILE A CA 1
ATOM 1599 C C . ILE A 1 227 ? 20.10583 -5.66413 -1.84219 1.000 27.02209 227 ILE A C 1
ATOM 1600 O O . ILE A 1 227 ? 19.43401 -5.95871 -0.85325 1.000 34.49729 227 ILE A O 1
ATOM 1605 N N . ARG A 1 228 ? 20.13147 -6.44010 -2.93409 1.000 25.95703 228 ARG A N 1
ATOM 1606 C CA . ARG A 1 228 ? 19.33445 -7.66660 -3.00020 1.000 21.53187 228 ARG A CA 1
ATOM 1607 C C . ARG A 1 228 ? 19.81310 -8.69597 -1.98159 1.000 22.59969 228 ARG A C 1
ATOM 1608 O O . ARG A 1 228 ? 18.99849 -9.31872 -1.28269 1.000 21.25557 228 ARG A O 1
ATOM 1616 N N . ARG A 1 229 ? 21.12944 -8.87540 -1.86900 1.000 23.02443 229 ARG A N 1
ATOM 1617 C CA . ARG A 1 229 ? 21.67326 -9.79147 -0.86733 1.000 27.80821 229 ARG A CA 1
ATOM 1618 C C . ARG A 1 229 ? 21.29747 -9.34953 0.55010 1.000 28.21979 229 ARG A C 1
ATOM 1619 O O . ARG A 1 229 ? 20.82659 -10.15780 1.36961 1.000 24.96795 229 ARG A O 1
ATOM 1627 N N . ASP A 1 230 ? 21.49028 -8.06241 0.86252 1.000 26.74654 230 ASP A N 1
ATOM 1628 C CA . ASP A 1 230 ? 21.12748 -7.61189 2.20256 1.000 25.62663 230 ASP A CA 1
ATOM 1629 C C . ASP A 1 230 ? 19.62161 -7.71418 2.44106 1.000 27.06759 230 ASP A C 1
ATOM 1630 O O . ASP A 1 230 ? 19.19357 -8.03860 3.55535 1.000 30.64400 230 ASP A O 1
ATOM 1635 N N . TYR A 1 231 ? 18.80711 -7.49477 1.40502 1.000 27.60978 231 TYR A N 1
ATOM 1636 C CA . TYR A 1 231 ? 17.35836 -7.61349 1.53866 1.000 27.63098 231 TYR A CA 1
ATOM 1637 C C . TYR A 1 231 ? 16.94300 -9.04785 1.84864 1.000 25.56165 231 TYR A C 1
ATOM 1638 O O . TYR A 1 231 ? 16.06857 -9.28442 2.69272 1.000 25.71089 231 TYR A O 1
ATOM 1647 N N . TYR A 1 232 ? 17.55996 -10.01958 1.17202 1.000 18.68102 232 TYR A N 1
ATOM 1648 C CA . TYR A 1 232 ? 17.27825 -11.42596 1.45786 1.000 19.12863 232 TYR A CA 1
ATOM 1649 C C . TYR A 1 232 ? 17.67142 -11.79512 2.88945 1.000 24.02676 232 TYR A C 1
ATOM 1650 O O . TYR A 1 232 ? 16.94169 -12.52951 3.58956 1.000 23.28008 232 TYR A O 1
ATOM 1659 N N . ARG A 1 233 ? 18.82982 -11.29542 3.33975 1.000 20.82225 233 ARG A N 1
ATOM 1660 C CA . ARG A 1 233 ? 19.21128 -11.47413 4.73825 1.000 24.36234 233 ARG A CA 1
ATOM 1661 C C . ARG A 1 233 ? 18.14936 -10.90162 5.67373 1.000 24.96089 233 ARG A C 1
ATOM 1662 O O . ARG A 1 233 ? 17.79339 -11.52028 6.68788 1.000 23.53724 233 ARG A O 1
ATOM 1670 N N . GLN A 1 234 ? 17.62071 -9.72887 5.33332 1.000 21.82963 234 GLN A N 1
ATOM 1671 C CA . GLN A 1 234 ? 16.56996 -9.13030 6.14126 1.000 22.97992 234 GLN A CA 1
ATOM 1672 C C . GLN A 1 234 ? 15.33359 -10.01488 6.17417 1.000 28.26545 234 GLN A C 1
ATOM 1673 O O . GLN A 1 234 ? 14.62882 -10.07693 7.18954 1.000 23.65581 234 GLN A O 1
ATOM 1679 N N . ILE A 1 235 ? 15.03248 -10.67695 5.05827 1.000 22.69494 235 ILE A N 1
ATOM 1680 C CA . ILE A 1 235 ? 13.90159 -11.60449 5.05061 1.000 27.96194 235 ILE A CA 1
ATOM 1681 C C . ILE A 1 235 ? 14.10462 -12.67590 6.11413 1.000 24.34296 235 ILE A C 1
ATOM 1682 O O . ILE A 1 235 ? 13.21193 -12.95218 6.93046 1.000 32.21321 235 ILE A O 1
ATOM 1687 N N . LEU A 1 236 ? 15.28527 -13.29879 6.12240 1.000 30.88997 236 LEU A N 1
ATOM 1688 C CA . LEU A 1 236 ? 15.52136 -14.34908 7.12030 1.000 24.79818 236 LEU A CA 1
ATOM 1689 C C . LEU A 1 236 ? 15.44885 -13.80089 8.54783 1.000 28.21518 236 LEU A C 1
ATOM 1690 O O . LEU A 1 236 ? 14.88656 -14.44729 9.44676 1.000 21.04611 236 LEU A O 1
ATOM 1695 N N . GLU A 1 237 ? 16.00031 -12.60871 8.77625 1.000 24.16660 237 GLU A N 1
ATOM 1696 C CA . GLU A 1 237 ? 15.96518 -12.03509 10.12050 1.000 18.49573 237 GLU A CA 1
ATOM 1697 C C . GLU A 1 237 ? 14.53312 -11.78318 10.58507 1.000 21.32482 237 GLU A C 1
ATOM 1698 O O . GLU A 1 237 ? 14.15252 -12.15119 11.70428 1.000 21.51635 237 GLU A O 1
ATOM 1704 N N . GLU A 1 238 ? 13.72428 -11.14494 9.74196 1.000 19.81647 238 GLU A N 1
ATOM 1705 C CA . GLU A 1 238 ? 12.36487 -10.81798 10.15163 1.000 22.00832 238 GLU A CA 1
ATOM 1706 C C . GLU A 1 238 ? 11.51537 -12.07311 10.35283 1.000 23.76390 238 GLU A C 1
ATOM 1707 O O . GLU A 1 238 ? 10.74658 -12.15600 11.31870 1.000 21.79319 238 GLU A O 1
ATOM 1713 N N . PHE A 1 239 ? 11.65158 -13.07419 9.47730 1.000 23.99649 239 PHE A N 1
ATOM 1714 C CA . PHE A 1 239 ? 10.84892 -14.27937 9.66218 1.000 17.30169 239 PHE A CA 1
ATOM 1715 C C . PHE A 1 239 ? 11.29716 -15.06366 10.88616 1.000 23.89737 239 PHE A C 1
ATOM 1716 O O . PHE A 1 239 ? 10.46619 -15.67406 11.56942 1.000 27.63126 239 PHE A O 1
ATOM 1724 N N . ARG A 1 240 ? 12.59982 -15.06899 11.18295 1.000 25.00773 240 ARG A N 1
ATOM 1725 C CA . ARG A 1 240 ? 13.04773 -15.70261 12.41520 1.000 22.21881 240 ARG A CA 1
ATOM 1726 C C . ARG A 1 240 ? 12.51130 -14.97241 13.64275 1.000 23.25358 240 ARG A C 1
ATOM 1727 O O . ARG A 1 240 ? 12.08055 -15.61215 14.60960 1.000 19.53810 240 ARG A O 1
ATOM 1735 N N . SER A 1 241 ? 12.53330 -13.63461 13.62863 1.000 25.67588 241 SER A N 1
ATOM 1736 C CA . SER A 1 241 ? 12.03850 -12.88082 14.77836 1.000 17.36785 241 SER A CA 1
ATOM 1737 C C . SER A 1 241 ? 10.53183 -13.03995 14.95877 1.000 27.64594 241 SER A C 1
ATOM 1738 O O . SER A 1 241 ? 10.03173 -12.91726 16.08299 1.000 30.51764 241 SER A O 1
ATOM 1741 N N . ASP A 1 242 ? 9.79249 -13.32448 13.88130 1.000 21.86564 242 ASP A N 1
ATOM 1742 C CA . ASP A 1 242 ? 8.38471 -13.68929 14.00995 1.000 26.81239 242 ASP A CA 1
ATOM 1743 C C . ASP A 1 242 ? 8.18860 -15.17440 14.31964 1.000 23.15020 242 ASP A C 1
ATOM 1744 O O . ASP A 1 242 ? 7.08494 -15.69671 14.12214 1.000 22.59100 242 ASP A O 1
ATOM 1749 N N . ASN A 1 243 ? 9.24672 -15.85863 14.75793 1.000 18.15931 243 ASN A N 1
ATOM 1750 C CA . ASN A 1 243 ? 9.18218 -17.26213 15.16921 1.000 22.88346 243 ASN A CA 1
ATOM 1751 C C . ASN A 1 243 ? 8.75643 -18.17170 14.02489 1.000 26.56121 243 ASN A C 1
ATOM 1752 O O . ASN A 1 243 ? 7.94563 -19.08330 14.20417 1.000 27.39208 243 ASN A O 1
ATOM 1757 N N . VAL A 1 244 ? 9.27862 -17.90036 12.83316 1.000 19.81367 244 VAL A N 1
ATOM 1758 C CA . VAL A 1 244 ? 9.17561 -18.81156 11.70176 1.000 23.11005 244 VAL A CA 1
ATOM 1759 C C . VAL A 1 244 ? 10.56381 -19.38701 11.45073 1.000 29.20931 244 VAL A C 1
ATOM 1760 O O . VAL A 1 244 ? 11.54476 -18.63757 11.34828 1.000 26.58111 244 VAL A O 1
ATOM 1764 N N . GLN A 1 245 ? 10.65215 -20.71604 11.36711 1.000 26.46109 245 GLN A N 1
ATOM 1765 C CA . GLN A 1 245 ? 11.93832 -21.38785 11.25430 1.000 32.37194 245 GLN A CA 1
ATOM 1766 C C . GLN A 1 245 ? 12.27442 -21.84069 9.83618 1.000 29.72919 245 GLN A C 1
ATOM 1767 O O . GLN A 1 245 ? 13.42513 -22.22271 9.58453 1.000 26.57407 245 GLN A O 1
ATOM 1773 N N . TYR A 1 246 ? 11.31603 -21.81201 8.91318 1.000 20.50445 246 TYR A N 1
ATOM 1774 C CA . TYR A 1 246 ? 11.53727 -22.33695 7.57516 1.000 21.85178 246 TYR A CA 1
ATOM 1775 C C . TYR A 1 246 ? 10.77614 -21.49326 6.56401 1.000 22.76367 246 TYR A C 1
ATOM 1776 O O . TYR A 1 246 ? 9.62356 -21.13173 6.80080 1.000 15.96710 246 TYR A O 1
ATOM 1785 N N . VAL A 1 247 ? 11.41991 -21.18044 5.43993 1.000 23.31187 247 VAL A N 1
ATOM 1786 C CA . VAL A 1 247 ? 10.77342 -20.42048 4.37262 1.000 23.95754 247 VAL A CA 1
ATOM 1787 C C . VAL A 1 247 ? 11.09054 -21.05982 3.03011 1.000 20.98603 247 VAL A C 1
ATOM 1788 O O . VAL A 1 247 ? 12.20470 -21.53772 2.79746 1.000 24.35297 247 VAL A O 1
ATOM 1792 N N . GLU A 1 248 ? 10.08249 -21.12175 2.16735 1.000 24.79488 248 GLU A N 1
ATOM 1793 C CA . GLU A 1 248 ? 10.26327 -21.41899 0.75173 1.000 24.44238 248 GLU A CA 1
ATOM 1794 C C . GLU A 1 248 ? 9.84878 -20.17893 -0.03061 1.000 22.80149 248 GLU A C 1
ATOM 1795 O O . GLU A 1 248 ? 8.71629 -19.70485 0.10375 1.000 27.35569 248 GLU A O 1
ATOM 1801 N N . VAL A 1 249 ? 10.78092 -19.62850 -0.80150 1.000 18.42276 249 VAL A N 1
ATOM 1802 C CA . VAL A 1 249 ? 10.61699 -18.34481 -1.46938 1.000 18.78229 249 VAL A CA 1
ATOM 1803 C C . VAL A 1 249 ? 10.59328 -18.53117 -2.98384 1.000 23.80361 249 VAL A C 1
ATOM 1804 O O . VAL A 1 249 ? 11.37740 -19.30485 -3.54347 1.000 21.89610 249 VAL A O 1
ATOM 1808 N N . ARG A 1 250 ? 9.67404 -17.82888 -3.63840 1.000 22.17928 250 ARG A N 1
ATOM 1809 C CA . ARG A 1 250 ? 9.61406 -17.73514 -5.09001 1.000 23.56488 250 ARG A CA 1
ATOM 1810 C C . ARG A 1 250 ? 10.41220 -16.52257 -5.56315 1.000 27.74984 250 ARG A C 1
ATOM 1811 O O . ARG A 1 250 ? 10.31734 -15.43643 -4.97534 1.000 22.39222 250 ARG A O 1
ATOM 1819 N N . SER A 1 251 ? 11.22523 -16.72351 -6.60220 1.000 22.67416 251 SER A N 1
ATOM 1820 C CA . SER A 1 251 ? 12.12518 -15.68952 -7.09460 1.000 25.85606 251 SER A CA 1
ATOM 1821 C C . SER A 1 251 ? 12.41614 -15.88255 -8.58379 1.000 24.30309 251 SER A C 1
ATOM 1822 O O . SER A 1 251 ? 12.50488 -17.01513 -9.06809 1.000 20.94527 251 SER A O 1
ATOM 1825 N N . SER A 1 252 ? 12.56208 -14.76601 -9.30491 1.000 18.01073 252 SER A N 1
ATOM 1826 C CA . SER A 1 252 ? 12.98962 -14.81458 -10.70318 1.000 27.69445 252 SER A CA 1
ATOM 1827 C C . SER A 1 252 ? 14.48702 -15.11373 -10.84344 1.000 27.77722 252 SER A C 1
ATOM 1828 O O . SER A 1 252 ? 14.92007 -15.60701 -11.89150 1.000 23.82986 252 SER A O 1
ATOM 1831 N N . LEU A 1 253 ? 15.27850 -14.76806 -9.82145 1.000 22.44648 253 LEU A N 1
ATOM 1832 C CA . LEU A 1 253 ? 16.66183 -15.18113 -9.57734 1.000 23.65307 253 LEU A CA 1
ATOM 1833 C C . LEU A 1 253 ? 17.68911 -14.53399 -10.49284 1.000 25.03320 253 LEU A C 1
ATOM 1834 O O . LEU A 1 253 ? 18.86813 -14.46391 -10.13533 1.000 24.77567 253 LEU A O 1
ATOM 1839 N N . SER A 1 254 ? 17.25236 -13.92966 -11.58577 1.000 24.50101 254 SER A N 1
ATOM 1840 C CA . SER A 1 254 ? 18.18030 -13.38616 -12.56208 1.000 25.93269 254 SER A CA 1
ATOM 1841 C C . SER A 1 254 ? 17.99965 -11.87958 -12.63264 1.000 24.63101 254 SER A C 1
ATOM 1842 O O . SER A 1 254 ? 17.05953 -11.31597 -12.06506 1.000 32.63393 254 SER A O 1
ATOM 1845 N N . GLY A 1 255 ? 18.94059 -11.22718 -13.30841 1.000 22.47583 255 GLY A N 1
ATOM 1846 C CA . GLY A 1 255 ? 18.88691 -9.79717 -13.48236 1.000 23.00453 255 GLY A CA 1
ATOM 1847 C C . GLY A 1 255 ? 19.56568 -8.98354 -12.40091 1.000 25.44963 255 GLY A C 1
ATOM 1848 O O . GLY A 1 255 ? 19.47535 -7.75147 -12.43322 1.000 31.03723 255 GLY A O 1
ATOM 1849 N N . PHE A 1 256 ? 20.24116 -9.61445 -11.44448 1.000 25.18212 256 PHE A N 1
ATOM 1850 C CA . PHE A 1 256 ? 20.94279 -8.83452 -10.43190 1.000 33.95772 256 PHE A CA 1
ATOM 1851 C C . PHE A 1 256 ? 22.09533 -8.09686 -11.09517 1.000 26.81664 256 PHE A C 1
ATOM 1852 O O . PHE A 1 256 ? 22.89877 -8.70213 -11.81336 1.000 28.52379 256 PHE A O 1
ATOM 1860 N N . PHE A 1 257 ? 22.18253 -6.79300 -10.85463 1.000 22.67018 257 PHE A N 1
ATOM 1861 C CA . PHE A 1 257 ? 23.14011 -5.96490 -11.56361 1.000 24.75770 257 PHE A CA 1
ATOM 1862 C C . PHE A 1 257 ? 24.11548 -5.29115 -10.60394 1.000 29.82291 257 PHE A C 1
ATOM 1863 O O . PHE A 1 257 ? 23.86264 -5.17135 -9.40032 1.000 24.42878 257 PHE A O 1
ATOM 1871 N N . GLU A 1 258 ? 25.26097 -4.89541 -11.16380 1.000 32.06114 258 GLU A N 1
ATOM 1872 C CA . GLU A 1 258 ? 26.34080 -4.20580 -10.46865 1.000 29.36117 258 GLU A CA 1
ATOM 1873 C C . GLU A 1 258 ? 26.35882 -2.73366 -10.86558 1.000 30.77221 258 GLU A C 1
ATOM 1874 O O . GLU A 1 258 ? 25.69738 -2.31830 -11.82056 1.000 27.58066 258 GLU A O 1
ATOM 1880 N N . LEU A 1 259 ? 27.15589 -1.94431 -10.13494 1.000 30.91189 259 LEU A N 1
ATOM 1881 C CA . LEU A 1 259 ? 27.25016 -0.51684 -10.43163 1.000 26.34462 259 LEU A CA 1
ATOM 1882 C C . LEU A 1 259 ? 27.79878 -0.26628 -11.83108 1.000 31.66411 259 LEU A C 1
ATOM 1883 O O . LEU A 1 259 ? 27.49121 0.76562 -12.43812 1.000 33.93516 259 LEU A O 1
ATOM 1888 N N . ASP A 1 260 ? 28.61051 -1.18530 -12.35642 1.000 31.05028 260 ASP A N 1
ATOM 1889 C CA . ASP A 1 260 ? 29.23199 -1.02871 -13.66913 1.000 39.08392 260 ASP A CA 1
ATOM 1890 C C . ASP A 1 260 ? 28.34747 -1.49444 -14.82098 1.000 46.39535 260 ASP A C 1
ATOM 1891 O O . ASP A 1 260 ? 28.78975 -1.45880 -15.97521 1.000 36.54765 260 ASP A O 1
ATOM 1896 N N . GLY A 1 261 ? 27.14067 -1.97902 -14.53957 1.000 45.48696 261 GLY A N 1
ATOM 1897 C CA . GLY A 1 261 ? 26.22271 -2.40782 -15.57340 1.000 39.55548 261 GLY A CA 1
ATOM 1898 C C . GLY A 1 261 ? 26.16327 -3.90213 -15.79311 1.000 34.36662 261 GLY A C 1
ATOM 1899 O O . GLY A 1 261 ? 25.27871 -4.36994 -16.52532 1.000 41.08814 261 GLY A O 1
ATOM 1900 N N . THR A 1 262 ? 27.07036 -4.65928 -15.18414 1.000 31.07569 262 THR A N 1
ATOM 1901 C CA . THR A 1 262 ? 27.03774 -6.11143 -15.30043 1.000 40.56644 262 THR A CA 1
ATOM 1902 C C . THR A 1 262 ? 25.72940 -6.66117 -14.74598 1.000 33.24414 262 THR A C 1
ATOM 1903 O O . THR A 1 262 ? 25.29531 -6.27887 -13.65828 1.000 25.71436 262 THR A O 1
ATOM 1907 N N . VAL A 1 263 ? 25.11657 -7.57378 -15.49464 1.000 30.33563 263 VAL A N 1
ATOM 1908 C CA . VAL A 1 263 ? 23.86407 -8.21537 -15.12555 1.000 23.58461 263 VAL A CA 1
ATOM 1909 C C . VAL A 1 263 ? 24.12115 -9.71403 -15.02531 1.000 24.29300 263 VAL A C 1
ATOM 1910 O O . VAL A 1 263 ? 24.59522 -10.33031 -15.98332 1.000 22.79531 263 VAL A O 1
ATOM 1914 N N . HIS A 1 264 ? 23.75134 -10.30778 -13.89831 1.000 31.94203 264 HIS A N 1
ATOM 1915 C CA . HIS A 1 264 ? 24.05796 -11.70285 -13.62843 1.000 22.54618 264 HIS A CA 1
ATOM 1916 C C . HIS A 1 264 ? 22.90705 -12.60596 -14.05406 1.000 21.63209 264 HIS A C 1
ATOM 1917 O O . HIS A 1 264 ? 21.79382 -12.15007 -14.33399 1.000 26.33668 264 HIS A O 1
ATOM 1924 N N . ASP A 1 265 ? 23.18820 -13.91006 -14.09825 1.000 21.61215 265 ASP A N 1
ATOM 1925 C CA . ASP A 1 265 ? 22.19872 -14.89017 -14.52509 1.000 26.86349 265 ASP A CA 1
ATOM 1926 C C . ASP A 1 265 ? 21.46924 -15.48415 -13.31345 1.000 30.11633 265 ASP A C 1
ATOM 1927 O O . ASP A 1 265 ? 21.60289 -15.01502 -12.17646 1.000 24.81996 265 ASP A O 1
ATOM 1932 N N . ALA A 1 266 ? 20.65886 -16.51891 -13.56104 1.000 28.98006 266 ALA A N 1
ATOM 1933 C CA . ALA A 1 266 ? 19.85846 -17.10313 -12.49001 1.000 32.18030 266 ALA A CA 1
ATOM 1934 C C . ALA A 1 266 ? 20.72326 -17.88649 -11.50944 1.000 26.70794 266 ALA A C 1
ATOM 1935 O O . ALA A 1 266 ? 20.45536 -17.88768 -10.30096 1.000 31.68402 266 ALA A O 1
ATOM 1937 N N . GLU A 1 267 ? 21.76771 -18.55644 -12.00735 1.000 28.01106 267 GLU A N 1
ATOM 1938 C CA . GLU A 1 267 ? 22.62668 -19.33442 -11.12024 1.000 25.08434 267 GLU A CA 1
ATOM 1939 C C . GLU A 1 267 ? 23.34533 -18.42998 -10.13143 1.000 19.80272 267 GLU A C 1
ATOM 1940 O O . GLU A 1 267 ? 23.58006 -18.82206 -8.97961 1.000 21.62048 267 GLU A O 1
ATOM 1946 N N . PHE A 1 268 ? 23.67869 -17.20942 -10.55673 1.000 22.24122 268 PHE A N 1
ATOM 1947 C CA . PHE A 1 268 ? 24.30431 -16.25435 -9.65136 1.000 23.68193 268 PHE A CA 1
ATOM 1948 C C . PHE A 1 268 ? 23.37545 -15.91112 -8.49669 1.000 24.98969 268 PHE A C 1
ATOM 1949 O O . PHE A 1 268 ? 23.78653 -15.91765 -7.33010 1.000 20.87222 268 PHE A O 1
ATOM 1957 N N . GLY A 1 269 ? 22.11923 -15.57827 -8.81289 1.000 28.11707 269 GLY A N 1
ATOM 1958 C CA . GLY A 1 269 ? 21.15521 -15.27461 -7.76870 1.000 20.86667 269 GLY A CA 1
ATOM 1959 C C . GLY A 1 269 ? 20.93511 -16.45234 -6.84067 1.000 23.79373 269 GLY A C 1
ATOM 1960 O O . GLY A 1 269 ? 20.86323 -16.29156 -5.61461 1.000 23.23418 269 GLY A O 1
ATOM 1961 N N . LEU A 1 270 ? 20.84229 -17.65502 -7.41364 1.000 18.37006 270 LEU A N 1
ATOM 1962 C CA . LEU A 1 270 ? 20.66460 -18.84876 -6.60189 1.000 16.54712 270 LEU A CA 1
ATOM 1963 C C . LEU A 1 270 ? 21.80079 -19.00470 -5.60690 1.000 23.11207 270 LEU A C 1
ATOM 1964 O O . LEU A 1 270 ? 21.56965 -19.27566 -4.42362 1.000 23.77879 270 LEU A O 1
ATOM 1969 N N . ASN A 1 271 ? 23.03959 -18.81729 -6.06024 1.000 19.22534 271 ASN A N 1
ATOM 1970 C CA . ASN A 1 271 ? 24.16064 -19.02163 -5.14994 1.000 19.58875 271 ASN A CA 1
ATOM 1971 C C . ASN A 1 271 ? 24.27718 -17.89054 -4.12973 1.000 21.43228 271 ASN A C 1
ATOM 1972 O O . ASN A 1 271 ? 24.67945 -18.12337 -2.98314 1.000 25.96515 271 ASN A O 1
ATOM 1977 N N . LEU A 1 272 ? 23.96068 -16.65722 -4.52987 1.000 18.24107 272 LEU A N 1
ATOM 1978 C CA . LEU A 1 272 ? 23.91494 -15.55813 -3.56909 1.000 20.05262 272 LEU A CA 1
ATOM 1979 C C . LEU A 1 272 ? 22.96946 -15.89574 -2.42140 1.000 27.20429 272 LEU A C 1
ATOM 1980 O O . LEU A 1 272 ? 23.33931 -15.82877 -1.23304 1.000 26.44546 272 LEU A O 1
ATOM 1985 N N . TYR A 1 273 ? 21.75024 -16.31387 -2.77338 1.000 20.45312 273 TYR A N 1
ATOM 1986 C CA . TYR A 1 273 ? 20.78468 -16.72138 -1.76373 1.000 26.00429 273 TYR A CA 1
ATOM 1987 C C . TYR A 1 273 ? 21.30778 -17.89801 -0.94624 1.000 20.60207 273 TYR A C 1
ATOM 1988 O O . TYR A 1 273 ? 21.14363 -17.93285 0.27840 1.000 19.87289 273 TYR A O 1
ATOM 1997 N N . LYS A 1 274 ? 21.94898 -18.86524 -1.60598 1.000 22.12112 274 LYS A N 1
ATOM 1998 C CA . LYS A 1 274 ? 22.40793 -20.06453 -0.91186 1.000 23.94613 274 LYS A CA 1
ATOM 1999 C C . LYS A 1 274 ? 23.45643 -19.72959 0.14103 1.000 22.62545 274 LYS A C 1
ATOM 2000 O O . LYS A 1 274 ? 23.40934 -20.25279 1.26132 1.000 23.80935 274 LYS A O 1
ATOM 2006 N N . SER A 1 275 ? 24.40115 -18.84791 -0.19063 1.000 14.25350 275 SER A N 1
ATOM 2007 C CA . SER A 1 275 ? 25.44367 -18.52477 0.77623 1.000 27.55916 275 SER A CA 1
ATOM 2008 C C . SER A 1 275 ? 24.88524 -17.69754 1.92782 1.000 24.79962 275 SER A C 1
ATOM 2009 O O . SER A 1 275 ? 25.25758 -17.91831 3.08894 1.000 21.88780 275 SER A O 1
ATOM 2012 N N . VAL A 1 276 ? 23.97581 -16.75468 1.64145 1.000 22.96080 276 VAL A N 1
ATOM 2013 C CA . VAL A 1 276 ? 23.35967 -16.01375 2.74396 1.000 16.67327 276 VAL A CA 1
ATOM 2014 C C . VAL A 1 276 ? 22.59845 -16.96300 3.65836 1.000 18.20268 276 VAL A C 1
ATOM 2015 O O . VAL A 1 276 ? 22.66960 -16.85753 4.89007 1.000 20.34028 276 VAL A O 1
ATOM 2019 N N . THR A 1 277 ? 21.88737 -17.92725 3.06910 1.000 20.09976 277 THR A N 1
ATOM 2020 C CA . THR A 1 277 ? 21.10632 -18.87665 3.85436 1.000 28.14573 277 THR A CA 1
ATOM 2021 C C . THR A 1 277 ? 22.00220 -19.72906 4.73383 1.000 28.16017 277 THR A C 1
ATOM 2022 O O . THR A 1 277 ? 21.72525 -19.92250 5.92338 1.000 27.30623 277 THR A O 1
ATOM 2026 N N . GLU A 1 278 ? 23.09375 -20.23357 4.16662 1.000 26.41526 278 GLU A N 1
ATOM 2027 C CA . GLU A 1 278 ? 23.98963 -21.07580 4.94413 1.000 25.64422 278 GLU A CA 1
ATOM 2028 C C . GLU A 1 278 ? 24.64793 -20.29520 6.07633 1.000 22.16857 278 GLU A C 1
ATOM 2029 O O . GLU A 1 278 ? 24.77283 -20.80922 7.19735 1.000 23.47240 278 GLU A O 1
ATOM 2035 N N . GLU A 1 279 ? 25.04592 -19.04334 5.81488 1.000 19.73140 279 GLU A N 1
ATOM 2036 C CA . GLU A 1 279 ? 25.58857 -18.19363 6.87421 1.000 20.05274 279 GLU A CA 1
ATOM 2037 C C . GLU A 1 279 ? 24.57284 -17.99633 7.99502 1.000 25.91763 279 GLU A C 1
ATOM 2038 O O . GLU A 1 279 ? 24.90119 -18.11596 9.18915 1.000 25.30918 279 GLU A O 1
ATOM 2044 N N . PHE A 1 280 ? 23.32048 -17.71643 7.62139 1.000 25.87616 280 PHE A N 1
ATOM 2045 C CA . PHE A 1 280 ? 22.26753 -17.53951 8.61505 1.000 29.40534 280 PHE A CA 1
ATOM 2046 C C . PHE A 1 280 ? 22.07930 -18.80432 9.43537 1.000 21.07624 280 PHE A C 1
ATOM 2047 O O . PHE A 1 280 ? 21.94851 -18.74023 10.66043 1.000 24.22600 280 PHE A O 1
ATOM 2055 N N . GLN A 1 281 ? 22.10037 -19.96531 8.77545 1.000 19.09183 281 GLN A N 1
ATOM 2056 C CA . GLN A 1 281 ? 21.93034 -21.23092 9.47795 1.000 17.40675 281 GLN A CA 1
ATOM 2057 C C . GLN A 1 281 ? 23.05377 -21.45710 10.47478 1.000 29.24045 281 GLN A C 1
ATOM 2058 O O . GLN A 1 281 ? 22.81308 -21.88977 11.61140 1.000 24.12253 281 GLN A O 1
ATOM 2064 N N . ARG A 1 282 ? 24.29332 -21.18157 10.06892 1.000 25.70517 282 ARG A N 1
ATOM 2065 C CA . ARG A 1 282 ? 25.39816 -21.35995 11.00282 1.000 22.11026 282 ARG A CA 1
ATOM 2066 C C . ARG A 1 282 ? 25.24826 -20.41987 12.19718 1.000 26.35422 282 ARG A C 1
ATOM 2067 O O . ARG A 1 282 ? 25.51657 -20.80358 13.34353 1.000 27.72013 282 ARG A O 1
ATOM 2075 N N . GLU A 1 283 ? 24.76340 -19.19894 11.95622 1.000 26.58397 283 GLU A N 1
ATOM 2076 C CA . GLU A 1 283 ? 24.63681 -18.23639 13.04725 1.000 21.89625 283 GLU A CA 1
ATOM 2077 C C . GLU A 1 283 ? 23.46311 -18.54963 13.98216 1.000 24.28962 283 GLU A C 1
ATOM 2078 O O . GLU A 1 283 ? 23.49632 -18.17592 15.15983 1.000 25.57108 283 GLU A O 1
ATOM 2084 N N . TYR A 1 284 ? 22.42193 -19.22099 13.49124 1.000 27.91467 284 TYR A N 1
ATOM 2085 C CA . TYR A 1 284 ? 21.21855 -19.50046 14.27462 1.000 24.23446 284 TYR A CA 1
ATOM 2086 C C . TYR A 1 284 ? 20.84532 -20.97040 14.16346 1.000 26.92555 284 TYR A C 1
ATOM 2087 O O . TYR A 1 284 ? 20.00916 -21.34690 13.33094 1.000 23.91999 284 TYR A O 1
ATOM 2096 N N . PRO A 1 285 ? 21.41064 -21.82607 15.01879 1.000 35.60197 285 PRO A N 1
ATOM 2097 C CA . PRO A 1 285 ? 21.10290 -23.26721 14.93642 1.000 32.18198 285 PRO A CA 1
ATOM 2098 C C . PRO A 1 285 ? 19.62815 -23.59752 15.13242 1.000 29.65408 285 PRO A C 1
ATOM 2099 O O . PRO A 1 285 ? 19.17128 -24.64163 14.64842 1.000 25.17110 285 PRO A O 1
ATOM 2103 N N . ASP A 1 286 ? 18.86845 -22.73827 15.81556 1.000 24.91166 286 ASP A N 1
ATOM 2104 C CA . ASP A 1 286 ? 17.43466 -22.97097 15.97836 1.000 39.06870 286 ASP A CA 1
ATOM 2105 C C . ASP A 1 286 ? 16.68868 -22.88693 14.64929 1.000 34.57497 286 ASP A C 1
ATOM 2106 O O . ASP A 1 286 ? 15.63281 -23.51075 14.49180 1.000 42.26481 286 ASP A O 1
ATOM 2111 N N . PHE A 1 287 ? 17.21964 -22.13878 13.68801 1.000 36.18425 287 PHE A N 1
ATOM 2112 C CA . PHE A 1 287 ? 16.59589 -22.01285 12.37934 1.000 29.87773 287 PHE A CA 1
ATOM 2113 C C . PHE A 1 287 ? 16.68523 -23.31466 11.59134 1.000 25.86577 287 PHE A C 1
ATOM 2114 O O . PHE A 1 287 ? 17.64280 -24.07886 11.71605 1.000 29.12546 287 PHE A O 1
ATOM 2122 N N . ILE A 1 288 ? 15.66463 -23.57089 10.77860 1.000 25.21043 288 ILE A N 1
ATOM 2123 C CA . ILE A 1 288 ? 15.64973 -24.78043 9.95891 1.000 27.29704 288 ILE A CA 1
ATOM 2124 C C . ILE A 1 288 ? 16.33276 -24.55320 8.61305 1.000 27.54852 288 ILE A C 1
ATOM 2125 O O . ILE A 1 288 ? 17.24741 -25.29346 8.24517 1.000 34.24134 288 ILE A O 1
ATOM 2130 N N . GLY A 1 289 ? 15.91645 -23.54531 7.85350 1.000 24.95006 289 GLY A N 1
ATOM 2131 C CA . GLY A 1 289 ? 16.58585 -23.21128 6.61022 1.000 18.34103 289 GLY A CA 1
ATOM 2132 C C . GLY A 1 289 ? 15.62790 -22.54538 5.63509 1.000 29.66250 289 GLY A C 1
ATOM 2133 O O . GLY A 1 289 ? 14.55038 -22.09166 6.00648 1.000 29.37949 289 GLY A O 1
ATOM 2134 N N . ALA A 1 290 ? 16.05346 -22.49589 4.37547 1.000 24.46401 290 ALA A N 1
ATOM 2135 C CA . ALA A 1 290 ? 15.29375 -21.84420 3.32159 1.000 17.78690 290 ALA A CA 1
ATOM 2136 C C . ALA A 1 290 ? 15.55355 -22.55103 2.00024 1.000 21.66138 290 ALA A C 1
ATOM 2137 O O . ALA A 1 290 ? 16.64948 -23.07543 1.76666 1.000 18.28861 290 ALA A O 1
ATOM 2139 N N . LYS A 1 291 ? 14.53769 -22.54930 1.13204 1.000 22.87356 291 LYS A N 1
ATOM 2140 C CA . LYS A 1 291 ? 14.65134 -23.11710 -0.20829 1.000 26.39371 291 LYS A CA 1
ATOM 2141 C C . LYS A 1 291 ? 13.96835 -22.19405 -1.22025 1.000 22.20538 291 LYS A C 1
ATOM 2142 O O . LYS A 1 291 ? 13.15322 -21.34334 -0.85766 1.000 16.92063 291 LYS A O 1
ATOM 2148 N N . ILE A 1 292 ? 14.33288 -22.35355 -2.50175 1.000 28.01118 292 ILE A N 1
ATOM 2149 C CA . ILE A 1 292 ? 14.01109 -21.39126 -3.55554 1.000 18.11472 292 ILE A CA 1
ATOM 2150 C C . ILE A 1 292 ? 13.23932 -22.06828 -4.68100 1.000 18.33698 292 ILE A C 1
ATOM 2151 O O . ILE A 1 292 ? 13.61758 -23.14622 -5.14588 1.000 27.85110 292 ILE A O 1
ATOM 2156 N N . ILE A 1 293 ? 12.19962 -21.39433 -5.16021 1.000 14.39417 293 ILE A N 1
ATOM 2157 C CA . ILE A 1 293 ? 11.41171 -21.79947 -6.31979 1.000 22.98130 293 ILE A CA 1
ATOM 2158 C C . ILE A 1 293 ? 11.57510 -20.73275 -7.39249 1.000 25.56320 293 ILE A C 1
ATOM 2159 O O . ILE A 1 293 ? 11.38924 -19.54291 -7.11008 1.000 27.59918 293 ILE A O 1
ATOM 2164 N N . LEU A 1 294 ? 11.89535 -21.15078 -8.62141 1.000 19.46930 294 LEU A N 1
ATOM 2165 C CA . LEU A 1 294 ? 12.03341 -20.20325 -9.72439 1.000 17.25231 294 LEU A CA 1
ATOM 2166 C C . LEU A 1 294 ? 10.65878 -19.76986 -10.22383 1.000 19.56940 294 LEU A C 1
ATOM 2167 O O . LEU A 1 294 ? 9.76990 -20.60249 -10.42000 1.000 19.70836 294 LEU A O 1
ATOM 2172 N N . SER A 1 295 ? 10.47856 -18.46406 -10.40736 1.000 20.35891 295 SER A N 1
ATOM 2173 C CA . SER A 1 295 ? 9.21410 -17.89198 -10.84819 1.000 21.51809 295 SER A CA 1
ATOM 2174 C C . SER A 1 295 ? 9.38505 -17.09641 -12.13882 1.000 29.53467 295 SER A C 1
ATOM 2175 O O . SER A 1 295 ? 10.33387 -16.31673 -12.28150 1.000 24.47386 295 SER A O 1
ATOM 2178 N N . GLY A 1 296 ? 8.45132 -17.30246 -13.07594 1.000 30.48673 296 GLY A N 1
ATOM 2179 C CA . GLY A 1 296 ? 8.36288 -16.51505 -14.28571 1.000 20.68446 296 GLY A CA 1
ATOM 2180 C C . GLY A 1 296 ? 7.00526 -15.83125 -14.37703 1.000 27.84567 296 GLY A C 1
ATOM 2181 O O . GLY A 1 296 ? 6.07887 -16.14025 -13.62400 1.000 30.17268 296 GLY A O 1
ATOM 2182 N N . LEU A 1 297 ? 6.89497 -14.88996 -15.31064 1.000 33.15966 297 LEU A N 1
ATOM 2183 C CA . LEU A 1 297 ? 5.71079 -14.04528 -15.40991 1.000 33.51153 297 LEU A CA 1
ATOM 2184 C C . LEU A 1 297 ? 4.73986 -14.56291 -16.46423 1.000 28.67438 297 LEU A C 1
ATOM 2185 O O . LEU A 1 297 ? 5.13649 -14.90814 -17.57947 1.000 32.28227 297 LEU A O 1
ATOM 2190 N N . ARG A 1 298 ? 3.45473 -14.57260 -16.10103 1.000 28.17230 298 ARG A N 1
ATOM 2191 C CA . ARG A 1 298 ? 2.33607 -15.14286 -16.84552 1.000 27.54208 298 ARG A CA 1
ATOM 2192 C C . ARG A 1 298 ? 2.03609 -14.42232 -18.14299 1.000 28.02640 298 ARG A C 1
ATOM 2193 O O . ARG A 1 298 ? 1.04643 -14.77465 -18.79585 1.000 29.51589 298 ARG A O 1
ATOM 2201 N N . PHE A 1 299 ? 2.80266 -13.40053 -18.51059 1.000 26.83396 299 PHE A N 1
ATOM 2202 C CA . PHE A 1 299 ? 2.53233 -12.66963 -19.73882 1.000 31.75755 299 PHE A CA 1
ATOM 2203 C C . PHE A 1 299 ? 3.69606 -12.72895 -20.72274 1.000 25.95538 299 PHE A C 1
ATOM 2204 O O . PHE A 1 299 ? 3.66271 -12.02960 -21.73944 1.000 26.58924 299 PHE A O 1
ATOM 2212 N N . LYS A 1 300 ? 4.71606 -13.54423 -20.45195 1.000 27.57616 300 LYS A N 1
ATOM 2213 C CA . LYS A 1 300 ? 5.83683 -13.68975 -21.36731 1.000 31.20888 300 LYS A CA 1
ATOM 2214 C C . LYS A 1 300 ? 5.49486 -14.66325 -22.49654 1.000 31.32513 300 LYS A C 1
ATOM 2215 O O . LYS A 1 300 ? 4.53596 -15.43655 -22.42552 1.000 30.61586 300 LYS A O 1
ATOM 2221 N N . SER A 1 301 ? 6.31992 -14.63426 -23.54164 1.000 34.13235 301 SER A N 1
ATOM 2222 C CA . SER A 1 301 ? 6.14538 -15.51891 -24.68564 1.000 31.43546 301 SER A CA 1
ATOM 2223 C C . SER A 1 301 ? 6.40123 -16.97277 -24.28713 1.000 33.48264 301 SER A C 1
ATOM 2224 O O . SER A 1 301 ? 7.05949 -17.26253 -23.28296 1.000 30.65315 301 SER A O 1
ATOM 2227 N N . GLN A 1 302 ? 5.86464 -17.89936 -25.09086 1.000 38.11896 302 GLN A N 1
ATOM 2228 C CA . GLN A 1 302 ? 6.12984 -19.31385 -24.84287 1.000 28.66003 302 GLN A CA 1
ATOM 2229 C C . GLN A 1 302 ? 7.61443 -19.62946 -24.94630 1.000 30.12631 302 GLN A C 1
ATOM 2230 O O . GLN A 1 302 ? 8.11827 -20.48461 -24.20688 1.000 29.39541 302 GLN A O 1
ATOM 2236 N N . GLU A 1 303 ? 8.32966 -18.94635 -25.84530 1.000 24.80787 303 GLU A N 1
ATOM 2237 C CA . GLU A 1 303 ? 9.76657 -19.17579 -25.99295 1.000 33.65955 303 GLU A CA 1
ATOM 2238 C C . GLU A 1 303 ? 10.53157 -18.82499 -24.71794 1.000 29.59329 303 GLU A C 1
ATOM 2239 O O . GLU A 1 303 ? 11.38354 -19.59936 -24.25476 1.000 29.85129 303 GLU A O 1
ATOM 2245 N N . GLU A 1 304 ? 10.24480 -17.66098 -24.13089 1.000 23.60587 304 GLU A N 1
ATOM 2246 C CA . GLU A 1 304 ? 10.95070 -17.29117 -22.91077 1.000 24.86236 304 GLU A CA 1
ATOM 2247 C C . GLU A 1 304 ? 10.60217 -18.23194 -21.75807 1.000 29.83337 304 GLU A C 1
ATOM 2248 O O . GLU A 1 304 ? 11.48383 -1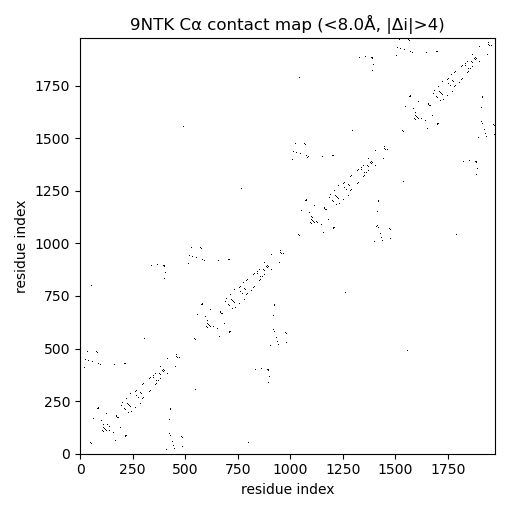8.60883 -20.97418 1.000 31.92117 304 GLU A O 1
ATOM 2254 N N . ILE A 1 305 ? 9.33128 -18.62678 -21.63545 1.000 24.09891 305 ILE A N 1
ATOM 2255 C CA . ILE A 1 305 ? 8.95286 -19.53889 -20.55759 1.000 26.26170 305 ILE A CA 1
ATOM 2256 C C . ILE A 1 305 ? 9.62379 -20.89657 -20.74958 1.000 27.44482 305 ILE A C 1
ATOM 2257 O O . ILE A 1 305 ? 10.03259 -21.54972 -19.77825 1.000 26.88346 305 ILE A O 1
ATOM 2262 N N . LEU A 1 306 ? 9.77843 -21.33481 -22.00168 1.000 23.13887 306 LEU A N 1
ATOM 2263 C CA . LEU A 1 306 ? 10.50578 -22.57993 -22.23554 1.000 26.80641 306 LEU A CA 1
ATOM 2264 C C . LEU A 1 306 ? 11.97462 -22.44509 -21.82988 1.000 28.05423 306 LEU A C 1
ATOM 2265 O O . LEU A 1 306 ? 12.54439 -23.36970 -21.22877 1.000 29.11413 306 LEU A O 1
ATOM 2270 N N . ASN A 1 307 ? 12.59953 -21.29394 -22.13330 1.000 28.68763 307 ASN A N 1
ATOM 2271 C CA . ASN A 1 307 ? 13.97016 -21.05508 -21.67331 1.000 22.34668 307 ASN A CA 1
ATOM 2272 C C . ASN A 1 307 ? 14.06478 -21.15019 -20.16492 1.000 24.96881 307 ASN A C 1
ATOM 2273 O O . ASN A 1 307 ? 15.00827 -21.74399 -19.62319 1.000 24.93066 307 ASN A O 1
ATOM 2278 N N . GLU A 1 308 ? 13.10542 -20.53552 -19.47185 1.000 24.62210 308 GLU A N 1
ATOM 2279 C CA . GLU A 1 308 ? 13.11742 -20.56672 -18.01709 1.000 23.59256 308 GLU A CA 1
ATOM 2280 C C . GLU A 1 308 ? 12.92961 -21.98028 -17.50310 1.000 21.72684 308 GLU A C 1
ATOM 2281 O O . GLU A 1 308 ? 13.51545 -22.34748 -16.48441 1.000 28.45281 308 GLU A O 1
ATOM 2287 N N . VAL A 1 309 ? 12.14304 -22.79453 -18.20622 1.000 22.35932 309 VAL A N 1
ATOM 2288 C CA . VAL A 1 309 ? 11.99362 -24.18835 -17.80589 1.000 19.26571 309 VAL A CA 1
ATOM 2289 C C . VAL A 1 309 ? 13.32455 -24.92637 -17.94084 1.000 22.19888 309 VAL A C 1
ATOM 2290 O O . VAL A 1 309 ? 13.69460 -25.74219 -17.08650 1.000 21.49330 309 VAL A O 1
ATOM 2294 N N . LYS A 1 310 ? 14.06688 -24.65111 -19.01230 1.000 22.23224 310 LYS A N 1
ATOM 2295 C CA . LYS A 1 310 ? 15.37429 -25.28328 -19.16534 1.000 25.03313 310 LYS A CA 1
ATOM 2296 C C . LYS A 1 310 ? 16.31249 -24.85946 -18.03517 1.000 24.96352 310 LYS A C 1
ATOM 2297 O O . LYS A 1 310 ? 17.04355 -25.68703 -17.46631 1.000 24.02953 310 LYS A O 1
ATOM 2303 N N . ILE A 1 311 ? 16.28840 -23.56630 -17.69249 1.000 23.18132 311 ILE A N 1
ATOM 2304 C CA . ILE A 1 311 ? 17.12033 -23.04209 -16.61116 1.000 20.40172 311 ILE A CA 1
ATOM 2305 C C . ILE A 1 311 ? 16.76071 -23.70656 -15.28567 1.000 24.82514 311 ILE A C 1
ATOM 2306 O O . ILE A 1 311 ? 17.63844 -24.10516 -14.50946 1.000 22.46008 311 ILE A O 1
ATOM 2311 N N . ALA A 1 312 ? 15.46430 -23.84715 -15.01596 1.000 21.31022 312 ALA A N 1
ATOM 2312 C CA . ALA A 1 312 ? 15.01448 -24.49552 -13.79449 1.000 20.66412 312 ALA A CA 1
ATOM 2313 C C . ALA A 1 312 ? 15.43977 -25.95451 -13.75421 1.000 25.60964 312 ALA A C 1
ATOM 2314 O O . ALA A 1 312 ? 15.80695 -26.47184 -12.69025 1.000 21.95979 312 ALA A O 1
ATOM 2316 N N . MET A 1 313 ? 15.40263 -26.62982 -14.90997 1.000 25.77517 313 MET A N 1
ATOM 2317 C CA . MET A 1 313 ? 15.84487 -28.02089 -14.98784 1.000 22.08278 313 MET A CA 1
ATOM 2318 C C . MET A 1 313 ? 17.31034 -28.14458 -14.60176 1.000 31.41686 313 MET A C 1
ATOM 2319 O O . MET A 1 313 ? 17.69404 -29.00684 -13.79563 1.000 26.58269 313 MET A O 1
ATOM 2324 N N . ASP A 1 314 ? 18.14374 -27.27189 -15.17190 1.000 24.55917 314 ASP A N 1
ATOM 2325 C CA . ASP A 1 314 ? 19.56526 -27.29761 -14.85742 1.000 29.54796 314 ASP A CA 1
ATOM 2326 C C . ASP A 1 314 ? 19.80947 -26.96830 -13.38587 1.000 30.34287 314 ASP A C 1
ATOM 2327 O O . ASP A 1 314 ? 20.64541 -27.60200 -12.72765 1.000 26.09409 314 ASP A O 1
ATOM 2332 N N . LEU A 1 315 ? 19.08226 -25.98557 -12.84707 1.000 28.26079 315 LEU A N 1
ATOM 2333 C CA . LEU A 1 315 ? 19.27771 -25.60351 -11.45223 1.000 21.91628 315 LEU A CA 1
ATOM 2334 C C . LEU A 1 315 ? 18.84403 -26.71599 -10.50562 1.000 28.10673 315 LEU A C 1
ATOM 2335 O O . LEU A 1 315 ? 19.48148 -26.93984 -9.47030 1.000 31.44640 315 LEU A O 1
ATOM 2340 N N . HIS A 1 316 ? 17.76411 -27.42470 -10.84218 1.000 25.80205 316 HIS A N 1
ATOM 2341 C CA . HIS A 1 316 ? 17.31408 -28.53635 -10.01343 1.000 21.24660 316 HIS A CA 1
ATOM 2342 C C . HIS A 1 316 ? 18.27626 -29.70730 -10.08664 1.000 27.90720 316 HIS A C 1
ATOM 2343 O O . HIS A 1 316 ? 18.43966 -30.43520 -9.09951 1.000 27.66026 316 HIS A O 1
ATOM 2350 N N . LYS A 1 317 ? 18.90377 -29.91908 -11.24942 1.000 29.42138 317 LYS A N 1
ATOM 2351 C CA . LYS A 1 317 ? 19.91621 -30.96356 -11.33954 1.000 25.72840 317 LYS A CA 1
ATOM 2352 C C . LYS A 1 317 ? 21.14152 -30.61784 -10.50366 1.000 24.49979 317 LYS A C 1
ATOM 2353 O O . LYS A 1 317 ? 21.67345 -31.47938 -9.79508 1.000 30.56314 317 LYS A O 1
ATOM 2359 N N . LYS A 1 318 ? 21.58946 -29.35873 -10.55657 1.000 24.16403 318 LYS A N 1
ATOM 2360 C CA . LYS A 1 318 ? 22.85468 -28.96262 -9.94435 1.000 26.39456 318 LYS A CA 1
ATOM 2361 C C . LYS A 1 318 ? 22.73064 -28.55944 -8.48144 1.000 34.09181 318 LYS A C 1
ATOM 2362 O O . LYS A 1 318 ? 23.68026 -28.74850 -7.71645 1.000 33.20328 318 LYS A O 1
ATOM 2368 N N . TYR A 1 319 ? 21.57673 -28.08294 -8.04006 1.000 29.33952 319 TYR A N 1
ATOM 2369 C CA . TYR A 1 319 ? 21.37691 -27.71240 -6.64162 1.000 28.84248 319 TYR A CA 1
ATOM 2370 C C . TYR A 1 319 ? 20.13058 -28.42927 -6.15372 1.000 33.19886 319 TYR A C 1
ATOM 2371 O O . TYR A 1 319 ? 19.10233 -27.81025 -5.85500 1.000 32.08398 319 TYR A O 1
ATOM 2380 N N . PRO A 1 320 ? 20.19778 -29.75523 -6.05619 1.000 30.01592 320 PRO A N 1
ATOM 2381 C CA . PRO A 1 320 ? 18.98570 -30.53639 -5.78091 1.000 34.45792 320 PRO A CA 1
ATOM 2382 C C . PRO A 1 320 ? 18.37064 -30.28810 -4.40792 1.000 31.75322 320 PRO A C 1
ATOM 2383 O O . PRO A 1 320 ? 17.20349 -30.64531 -4.21138 1.000 42.77483 320 PRO A O 1
ATOM 2387 N N . ASP A 1 321 ? 19.09928 -29.70575 -3.45068 1.000 28.69635 321 ASP A N 1
ATOM 2388 C CA . ASP A 1 321 ? 18.57748 -29.52279 -2.09995 1.000 33.94965 321 ASP A CA 1
ATOM 2389 C C . ASP A 1 321 ? 18.22369 -28.08504 -1.76677 1.000 25.22177 321 ASP A C 1
ATOM 2390 O O . ASP A 1 321 ? 17.58089 -27.84477 -0.74269 1.000 34.04616 321 ASP A O 1
ATOM 2395 N N . PHE A 1 322 ? 18.58946 -27.13217 -2.60769 1.000 23.17646 322 PHE A N 1
ATOM 2396 C CA . PHE A 1 322 ? 18.25524 -25.74146 -2.36817 1.000 19.60037 322 PHE A CA 1
ATOM 2397 C C . PHE A 1 322 ? 17.23043 -25.21063 -3.35264 1.000 25.59636 322 PHE A C 1
ATOM 2398 O O . PHE A 1 322 ? 16.43837 -24.33491 -2.99682 1.000 27.21487 322 PHE A O 1
ATOM 2406 N N . PHE A 1 323 ? 17.22675 -25.73267 -4.57158 1.000 21.81574 323 PHE A N 1
ATOM 2407 C CA . PHE A 1 323 ? 16.30248 -25.32546 -5.61272 1.000 23.69894 323 PHE A CA 1
ATOM 2408 C C . PHE A 1 323 ? 15.20457 -26.36711 -5.74221 1.000 22.10888 323 PHE A C 1
ATOM 2409 O O . PHE A 1 323 ? 15.49024 -27.55993 -5.88670 1.000 26.84201 323 PHE A O 1
ATOM 2417 N N . LEU A 1 324 ? 13.95384 -25.91056 -5.69855 1.000 22.74301 324 LEU A N 1
ATOM 2418 C CA . LEU A 1 324 ? 12.78161 -26.77083 -5.59417 1.000 20.46420 324 LEU A CA 1
ATOM 2419 C C . LEU A 1 324 ? 12.05986 -26.99453 -6.90788 1.000 19.34787 324 LEU A C 1
ATOM 2420 O O . LEU A 1 324 ? 11.56810 -28.09748 -7.14112 1.000 24.42366 324 LEU A O 1
ATOM 2425 N N . GLY A 1 325 ? 11.92846 -25.97263 -7.74175 1.000 21.08913 325 GLY A N 1
ATOM 2426 C CA . GLY A 1 325 ? 11.12886 -26.13735 -8.94951 1.000 18.31282 325 GLY A CA 1
ATOM 2427 C C . GLY A 1 325 ? 10.74673 -24.79654 -9.54646 1.000 14.67968 325 GLY A C 1
ATOM 2428 O O . GLY A 1 325 ? 11.45668 -23.80583 -9.38429 1.000 24.75367 325 GLY A O 1
ATOM 2429 N N . TYR A 1 326 ? 9.61407 -24.79048 -10.23091 1.000 15.35141 326 TYR A N 1
ATOM 2430 C CA . TYR A 1 326 ? 9.21637 -23.66084 -11.05751 1.000 21.33946 326 TYR A CA 1
ATOM 2431 C C . TYR A 1 326 ? 7.78489 -23.23775 -10.74599 1.000 19.64037 326 TYR A C 1
ATOM 2432 O O . TYR A 1 326 ? 6.96939 -24.04244 -10.29390 1.000 16.04750 326 TYR A O 1
ATOM 2441 N N . ASP A 1 327 ? 7.48994 -21.95884 -11.00007 1.000 18.87007 327 ASP A N 1
ATOM 2442 C CA . ASP A 1 327 ? 6.15059 -21.41407 -10.80782 1.000 22.60506 327 ASP A CA 1
ATOM 2443 C C . ASP A 1 327 ? 5.94176 -20.25748 -11.78050 1.000 23.68047 327 ASP A C 1
ATOM 2444 O O . ASP A 1 327 ? 6.90358 -19.65149 -12.26010 1.000 25.01888 327 ASP A O 1
ATOM 2449 N N . LEU A 1 328 ? 4.66824 -19.97390 -12.08752 1.000 21.20351 328 LEU A N 1
ATOM 2450 C CA . LEU A 1 328 ? 4.26063 -18.84159 -12.91384 1.000 18.63406 328 LEU A CA 1
ATOM 2451 C C . LEU A 1 328 ? 3.43424 -17.87449 -12.07548 1.000 24.02330 328 LEU A C 1
ATOM 2452 O O . LEU A 1 328 ? 2.49781 -18.28863 -11.38569 1.000 31.00084 328 LEU A O 1
ATOM 2457 N N . VAL A 1 329 ? 3.78799 -16.59142 -12.12390 1.000 22.89962 329 VAL A N 1
ATOM 2458 C CA . VAL A 1 329 ? 3.22893 -15.57563 -11.24688 1.000 20.51659 329 VAL A CA 1
ATOM 2459 C C . VAL A 1 329 ? 2.74390 -14.39240 -12.08710 1.000 23.39583 329 VAL A C 1
ATOM 2460 O O . VAL A 1 329 ? 2.75551 -14.43479 -13.31509 1.000 22.18049 329 VAL A O 1
ATOM 2464 N N . GLY A 1 330 ? 2.28524 -13.34087 -11.40746 1.000 19.35259 330 GLY A N 1
ATOM 2465 C CA . GLY A 1 330 ? 1.56607 -12.26241 -12.05380 1.000 21.39352 330 GLY A CA 1
ATOM 2466 C C . GLY A 1 330 ? 0.06149 -12.49377 -12.01229 1.000 21.56756 330 GLY A C 1
ATOM 2467 O O . GLY A 1 330 ? -0.42847 -13.58501 -11.70519 1.000 14.33924 330 GLY A O 1
ATOM 2468 N N . GLN A 1 331 ? -0.69042 -11.43286 -12.31549 1.000 21.10451 331 GLN A N 1
ATOM 2469 C CA . GLN A 1 331 ? -2.14910 -11.51775 -12.25624 1.000 23.34403 331 GLN A CA 1
ATOM 2470 C C . GLN A 1 331 ? -2.69553 -12.55764 -13.22888 1.000 24.24660 331 GLN A C 1
ATOM 2471 O O . GLN A 1 331 ? -2.35163 -12.56492 -14.41262 1.000 25.44409 331 GLN A O 1
ATOM 2477 N N . GLU A 1 332 ? -3.62217 -13.38002 -12.74421 1.000 23.58688 332 GLU A N 1
ATOM 2478 C CA . GLU A 1 332 ? -4.04956 -14.56742 -13.47128 1.000 28.25835 332 GLU A CA 1
ATOM 2479 C C . GLU A 1 332 ? -5.23202 -14.32406 -14.40617 1.000 32.62842 332 GLU A C 1
ATOM 2480 O O . GLU A 1 332 ? -5.30709 -14.96652 -15.46020 1.000 36.60252 332 GLU A O 1
ATOM 2486 N N . ASP A 1 333 ? -6.15699 -13.42272 -14.05595 1.000 30.91174 333 ASP A N 1
ATOM 2487 C CA . ASP A 1 333 ? -7.35959 -13.23655 -14.87360 1.000 33.29866 333 ASP A CA 1
ATOM 2488 C C . ASP A 1 333 ? -7.07866 -12.77999 -16.30256 1.000 36.65835 333 ASP A C 1
ATOM 2489 O O . ASP A 1 333 ? -7.59140 -13.41983 -17.23788 1.000 33.69918 333 ASP A O 1
ATOM 2494 N N . PRO A 1 334 ? -6.32220 -11.70924 -16.55548 1.000 36.44904 334 PRO A N 1
ATOM 2495 C CA . PRO A 1 334 ? -6.19008 -11.20359 -17.92765 1.000 37.71244 334 PRO A CA 1
ATOM 2496 C C . PRO A 1 334 ? -4.99517 -11.73406 -18.70978 1.000 35.26935 334 PRO A C 1
ATOM 2497 O O . PRO A 1 334 ? -4.83655 -11.36370 -19.87808 1.000 36.59684 334 PRO A O 1
ATOM 2501 N N . ASN A 1 335 ? -4.14621 -12.55513 -18.11029 1.000 31.69680 335 ASN A N 1
ATOM 2502 C CA . ASN A 1 335 ? -2.93343 -13.02439 -18.75586 1.000 26.72624 335 ASN A CA 1
ATOM 2503 C C . ASN A 1 335 ? -3.12574 -14.47007 -19.21647 1.000 25.80459 335 ASN A C 1
ATOM 2504 O O . ASN A 1 335 ? -4.23861 -15.00236 -19.19932 1.000 29.55427 335 ASN A O 1
ATOM 2509 N N . PHE A 1 336 ? -2.03960 -15.10867 -19.65166 1.000 25.18456 336 PHE A N 1
ATOM 2510 C CA . PHE A 1 336 ? -2.12860 -16.41616 -20.29166 1.000 20.16112 336 PHE A CA 1
ATOM 2511 C C . PHE A 1 336 ? -2.41745 -17.52844 -19.29162 1.000 18.77023 336 PHE A C 1
ATOM 2512 O O . PHE A 1 336 ? -2.06104 -17.44949 -18.11663 1.000 22.50735 336 PHE A O 1
ATOM 2520 N N . SER A 1 337 ? -3.06550 -18.58116 -19.78557 1.000 24.77181 337 SER A N 1
ATOM 2521 C CA . SER A 1 337 ? -3.36077 -19.77234 -19.01094 1.000 18.13222 337 SER A CA 1
ATOM 2522 C C . SER A 1 337 ? -2.15204 -20.69709 -18.98919 1.000 17.34716 337 SER A C 1
ATOM 2523 O O . SER A 1 337 ? -1.17111 -20.49079 -19.69747 1.000 19.91846 337 SER A O 1
ATOM 2526 N N . LEU A 1 338 ? -2.23614 -21.73874 -18.16192 1.000 21.39659 338 LEU A N 1
ATOM 2527 C CA . LEU A 1 338 ? -1.19765 -22.76272 -18.16538 1.000 20.69857 338 LEU A CA 1
ATOM 2528 C C . LEU A 1 338 ? -1.19433 -23.52583 -19.48547 1.000 23.05786 338 LEU A C 1
ATOM 2529 O O . LEU A 1 338 ? -0.12833 -23.89298 -19.99659 1.000 21.03838 338 LEU A O 1
ATOM 2534 N N . LEU A 1 339 ? -2.37854 -23.76109 -20.05686 1.000 20.45904 339 LEU A N 1
ATOM 2535 C CA . LEU A 1 339 ? -2.46697 -24.46104 -21.33332 1.000 24.97495 339 LEU A CA 1
ATOM 2536 C C . LEU A 1 339 ? -1.72634 -23.70787 -22.43606 1.000 21.95100 339 LEU A C 1
ATOM 2537 O O . LEU A 1 339 ? -1.11209 -24.33050 -23.31049 1.000 20.40773 339 LEU A O 1
ATOM 2542 N N . HIS A 1 340 ? -1.73234 -22.37376 -22.38203 1.000 15.64403 340 HIS A N 1
ATOM 2543 C CA . HIS A 1 340 ? -0.99743 -21.58287 -23.36115 1.000 16.85531 340 HIS A CA 1
ATOM 2544 C C . HIS A 1 340 ? 0.49446 -21.91211 -23.34240 1.000 20.02344 340 HIS A C 1
ATOM 2545 O O . HIS A 1 340 ? 1.16277 -21.81891 -24.37490 1.000 27.91593 340 HIS A O 1
ATOM 2552 N N . TYR A 1 341 ? 1.02448 -22.33184 -22.19374 1.000 19.28825 341 TYR A N 1
ATOM 2553 C CA . TYR A 1 341 ? 2.42827 -22.69450 -22.04160 1.000 23.29829 341 TYR A CA 1
ATOM 2554 C C . TYR A 1 341 ? 2.63831 -24.20450 -22.01182 1.000 22.37300 341 TYR A C 1
ATOM 2555 O O . TYR A 1 341 ? 3.68918 -24.66829 -21.54529 1.000 17.87135 341 TYR A O 1
ATOM 2564 N N . LEU A 1 342 ? 1.66939 -24.98463 -22.50474 1.000 19.24636 342 LEU A N 1
ATOM 2565 C CA . LEU A 1 342 ? 1.76237 -26.42699 -22.31052 1.000 21.31122 342 LEU A CA 1
ATOM 2566 C C . LEU A 1 342 ? 3.04750 -26.98439 -22.90666 1.000 25.18160 342 LEU A C 1
ATOM 2567 O O . LEU A 1 342 ? 3.74839 -27.76693 -22.25286 1.000 29.92183 342 LEU A O 1
ATOM 2572 N N . ASP A 1 343 ? 3.41308 -26.53670 -24.11248 1.000 29.34845 343 ASP A N 1
ATOM 2573 C CA . ASP A 1 343 ? 4.62356 -27.05077 -24.74649 1.000 25.32991 343 ASP A CA 1
ATOM 2574 C C . ASP A 1 343 ? 5.84546 -26.83138 -23.86431 1.000 22.97399 343 ASP A C 1
ATOM 2575 O O . ASP A 1 343 ? 6.69598 -27.71770 -23.74440 1.000 23.73503 343 ASP A O 1
ATOM 2580 N N . ALA A 1 344 ? 5.93778 -25.67268 -23.20791 1.000 24.18770 344 ALA A N 1
ATOM 2581 C CA . ALA A 1 344 ? 7.05203 -25.46180 -22.28914 1.000 20.12664 344 ALA A CA 1
ATOM 2582 C C . ALA A 1 344 ? 6.93716 -26.38443 -21.08747 1.000 25.47435 344 ALA A C 1
ATOM 2583 O O . ALA A 1 344 ? 7.88691 -27.10273 -20.74551 1.000 29.73516 344 ALA A O 1
ATOM 2585 N N . LEU A 1 345 ? 5.75324 -26.42482 -20.47079 1.000 20.90444 345 LEU A N 1
ATOM 2586 C CA . LEU A 1 345 ? 5.60716 -27.14555 -19.21501 1.000 20.53099 345 LEU A CA 1
ATOM 2587 C C . LEU A 1 345 ? 5.68288 -28.65050 -19.40227 1.000 22.92160 345 LEU A C 1
ATOM 2588 O O . LEU A 1 345 ? 5.93264 -29.37360 -18.43104 1.000 27.40374 345 LEU A O 1
ATOM 2593 N N . LEU A 1 346 ? 5.45150 -29.13463 -20.61724 1.000 20.83124 346 LEU A N 1
ATOM 2594 C CA . LEU A 1 346 ? 5.59008 -30.54534 -20.91661 1.000 21.00267 346 LEU A CA 1
ATOM 2595 C C . LEU A 1 346 ? 7.00313 -30.93048 -21.31121 1.000 24.44725 346 LEU A C 1
ATOM 2596 O O . LEU A 1 346 ? 7.31767 -32.12641 -21.31425 1.000 21.52081 346 LEU A O 1
ATOM 2601 N N . TYR A 1 347 ? 7.86548 -29.95031 -21.59017 1.000 22.53726 347 TYR A N 1
ATOM 2602 C CA . TYR A 1 347 ? 9.21547 -30.24107 -22.07293 1.000 24.43848 347 TYR A CA 1
ATOM 2603 C C . TYR A 1 347 ? 9.99331 -31.19848 -21.17336 1.000 27.10545 347 TYR A C 1
ATOM 2604 O O . TYR A 1 347 ? 10.54201 -32.18246 -21.69472 1.000 28.78732 347 TYR A O 1
ATOM 2613 N N . PRO A 1 348 ? 10.04825 -31.01803 -19.84882 1.000 29.79771 348 PRO A N 1
ATOM 2614 C CA . PRO A 1 348 ? 10.79178 -31.98377 -19.02374 1.000 25.64638 348 PRO A CA 1
ATOM 2615 C C . PRO A 1 348 ? 10.30081 -33.42369 -19.14205 1.000 33.51622 348 PRO A C 1
ATOM 2616 O O . PRO A 1 348 ? 11.11644 -34.34951 -19.04124 1.000 32.96945 348 PRO A O 1
ATOM 2620 N N . SER A 1 349 ? 8.99693 -33.65274 -19.31930 1.000 27.67676 349 SER A N 1
ATOM 2621 C CA . SER A 1 349 ? 8.48901 -35.02184 -19.33346 1.000 23.70374 349 SER A CA 1
ATOM 2622 C C . SER A 1 349 ? 8.69483 -35.72267 -20.66922 1.000 23.56190 349 SER A C 1
ATOM 2623 O O . SER A 1 349 ? 8.53055 -36.94411 -20.73274 1.000 28.53854 349 SER A O 1
ATOM 2626 N N . ILE A 1 350 ? 9.01642 -34.99993 -21.74167 1.000 21.91031 350 ILE A N 1
ATOM 2627 C CA . ILE A 1 350 ? 9.24129 -35.64336 -23.03051 1.000 29.70631 350 ILE A CA 1
ATOM 2628 C C . ILE A 1 350 ? 10.71741 -35.94444 -23.25511 1.000 37.58829 350 ILE A C 1
ATOM 2629 O O . ILE A 1 350 ? 11.09864 -36.38010 -24.34453 1.000 33.33638 350 ILE A O 1
ATOM 2634 N N . GLN A 1 351 ? 11.55573 -35.72230 -22.24538 1.000 37.20273 351 GLN A N 1
ATOM 2635 C CA . GLN A 1 351 ? 12.95936 -36.06218 -22.34020 1.000 35.01525 351 GLN A CA 1
ATOM 2636 C C . GLN A 1 351 ? 13.14498 -37.57380 -22.25512 1.000 37.49695 351 GLN A C 1
ATOM 2637 O O . GLN A 1 351 ? 12.25340 -38.31442 -21.83116 1.000 39.39458 351 GLN A O 1
ATOM 2643 N N . ASN A 1 352 ? 14.31334 -38.03115 -22.69790 1.000 34.03578 352 ASN A N 1
ATOM 2644 C CA . ASN A 1 352 ? 14.66825 -39.45031 -22.66554 1.000 39.57607 352 ASN A CA 1
ATOM 2645 C C . ASN A 1 352 ? 15.94405 -39.59228 -21.85443 1.000 40.66333 352 ASN A C 1
ATOM 2646 O O . ASN A 1 352 ? 17.03714 -39.28038 -22.35769 1.000 43.72178 352 ASN A O 1
ATOM 2651 N N . PRO A 1 353 ? 15.86715 -40.00893 -20.58905 1.000 37.39675 353 PRO A N 1
ATOM 2652 C CA . PRO A 1 353 ? 14.66620 -40.36416 -19.82490 1.000 31.28838 353 PRO A CA 1
ATOM 2653 C C . PRO A 1 353 ? 13.89414 -39.12853 -19.39217 1.000 37.69797 353 PRO A C 1
ATOM 2654 O O . PRO A 1 353 ? 14.45099 -38.02947 -19.35292 1.000 31.28506 353 PRO A O 1
ATOM 2658 N N . PRO A 1 354 ? 12.60539 -39.28654 -19.08685 1.000 35.90371 354 PRO A N 1
ATOM 2659 C CA . PRO A 1 354 ? 11.80186 -38.13296 -18.66644 1.000 35.84543 354 PRO A CA 1
ATOM 2660 C C . PRO A 1 354 ? 12.36421 -37.50294 -17.39947 1.000 33.46365 354 PRO A C 1
ATOM 2661 O O . PRO A 1 354 ? 12.84337 -38.19361 -16.49806 1.000 28.48006 354 PRO A O 1
ATOM 2665 N N . TYR A 1 355 ? 12.28144 -36.17744 -17.33084 1.000 27.65062 355 TYR A N 1
ATOM 2666 C CA . TYR A 1 355 ? 12.75921 -35.41822 -16.18522 1.000 32.06907 355 TYR A CA 1
ATOM 2667 C C . TYR A 1 355 ? 11.57848 -34.85643 -15.40213 1.000 30.77625 355 TYR A C 1
ATOM 2668 O O . TYR A 1 355 ? 10.68199 -34.22489 -15.97367 1.000 26.00973 355 TYR A O 1
ATOM 2677 N N . ARG A 1 356 ? 11.60798 -35.04928 -14.09022 1.000 23.78765 356 ARG A N 1
ATOM 2678 C CA . ARG A 1 356 ? 10.54367 -34.56845 -13.21513 1.000 31.54134 356 ARG A CA 1
ATOM 2679 C C . ARG A 1 356 ? 10.94359 -33.20627 -12.65524 1.000 28.96358 356 ARG A C 1
ATOM 2680 O O . ARG A 1 356 ? 11.67687 -33.11754 -11.66903 1.000 32.06283 356 ARG A O 1
ATOM 2688 N N . LEU A 1 357 ? 10.44348 -32.13255 -13.27491 1.000 26.63244 357 LEU A N 1
ATOM 2689 C CA . LEU A 1 357 ? 10.69266 -30.78656 -12.77695 1.000 24.27232 357 LEU A CA 1
ATOM 2690 C C . LEU A 1 357 ? 9.54580 -30.40496 -11.85547 1.000 22.53049 357 LEU A C 1
ATOM 2691 O O . LEU A 1 357 ? 8.41663 -30.22373 -12.33426 1.000 28.31186 357 LEU A O 1
ATOM 2696 N N . PRO A 1 358 ? 9.76876 -30.27888 -10.55440 1.000 20.67315 358 PRO A N 1
ATOM 2697 C CA . PRO A 1 358 ? 8.65725 -29.95271 -9.65756 1.000 20.96374 358 PRO A CA 1
ATOM 2698 C C . PRO A 1 358 ? 8.05962 -28.58865 -9.97067 1.000 23.02040 358 PRO A C 1
ATOM 2699 O O . PRO A 1 358 ? 8.76741 -27.62865 -10.28140 1.000 19.64234 358 PRO A O 1
ATOM 2703 N N . TYR A 1 359 ? 6.73722 -28.51370 -9.86976 1.000 24.16614 359 TYR A N 1
ATOM 2704 C CA . TYR A 1 359 ? 5.97820 -27.30745 -10.14592 1.000 19.38648 359 TYR A CA 1
ATOM 2705 C C . TYR A 1 359 ? 5.23455 -26.87204 -8.89180 1.000 23.55351 359 TYR A C 1
ATOM 2706 O O . TYR A 1 359 ? 4.89455 -27.69122 -8.03346 1.000 21.69610 359 TYR A O 1
ATOM 2715 N N . PHE A 1 360 ? 5.02116 -25.56661 -8.77434 1.000 30.04724 360 PHE A N 1
ATOM 2716 C CA . PHE A 1 360 ? 4.37708 -24.96690 -7.60921 1.000 17.24572 360 PHE A CA 1
ATOM 2717 C C . PHE A 1 360 ? 3.37385 -23.91218 -8.06725 1.000 27.02163 360 PHE A C 1
ATOM 2718 O O . PHE A 1 360 ? 3.33110 -22.79799 -7.54829 1.000 35.55396 360 PHE A O 1
ATOM 2726 N N . PHE A 1 361 ? 2.52819 -24.28106 -9.03136 1.000 21.77475 361 PHE A N 1
ATOM 2727 C CA . PHE A 1 361 ? 1.72491 -23.31859 -9.78187 1.000 20.68468 361 PHE A CA 1
ATOM 2728 C C . PHE A 1 361 ? 0.77371 -22.50951 -8.89731 1.000 27.48841 361 PHE A C 1
ATOM 2729 O O . PHE A 1 361 ? 0.05572 -23.06613 -8.05656 1.000 30.32741 361 PHE A O 1
ATOM 2737 N N . HIS A 1 362 ? 0.75013 -21.18885 -9.11439 1.000 26.82872 362 HIS A N 1
ATOM 2738 C CA . HIS A 1 362 ? -0.41418 -20.39018 -8.74773 1.000 21.92139 362 HIS A CA 1
ATOM 2739 C C . HIS A 1 362 ? -1.58808 -20.84267 -9.60395 1.000 25.49436 362 HIS A C 1
ATOM 2740 O O . HIS A 1 362 ? -1.45318 -20.98659 -10.81923 1.000 32.70682 362 HIS A O 1
ATOM 2747 N N . ALA A 1 363 ? -2.74776 -21.06193 -8.99434 1.000 28.38941 363 ALA A N 1
ATOM 2748 C CA . ALA A 1 363 ? -3.85137 -21.55946 -9.80189 1.000 22.29757 363 ALA A CA 1
ATOM 2749 C C . ALA A 1 363 ? -5.19861 -21.10939 -9.24736 1.000 29.53457 363 ALA A C 1
ATOM 2750 O O . ALA A 1 363 ? -5.44527 -21.18545 -8.03959 1.000 24.62136 363 ALA A O 1
ATOM 2752 N N . ALA A 1 364 ? -6.06116 -20.64167 -10.15568 1.000 31.48641 364 ALA A N 1
ATOM 2753 C CA . ALA A 1 364 ? -7.46691 -20.32783 -9.86928 1.000 28.39933 364 ALA A CA 1
ATOM 2754 C C . ALA A 1 364 ? -7.61261 -19.24802 -8.79692 1.000 27.90105 364 ALA A C 1
ATOM 2755 O O . ALA A 1 364 ? -8.49749 -19.31306 -7.93937 1.000 21.33843 364 ALA A O 1
ATOM 2757 N N . GLU A 1 365 ? -6.73813 -18.24173 -8.85037 1.000 26.51650 365 GLU A N 1
ATOM 2758 C CA . GLU A 1 365 ? -6.86143 -17.04924 -8.01518 1.000 26.28012 365 GLU A CA 1
ATOM 2759 C C . GLU A 1 365 ? -7.92090 -16.14394 -8.64070 1.000 25.96459 365 GLU A C 1
ATOM 2760 O O . GLU A 1 365 ? -7.63743 -15.08433 -9.20084 1.000 33.79330 365 GLU A O 1
ATOM 2766 N N . THR A 1 366 ? -9.16979 -16.59919 -8.56553 1.000 20.82805 366 THR A N 1
ATOM 2767 C CA . THR A 1 366 ? -10.20053 -15.97202 -9.38441 1.000 34.10397 366 THR A CA 1
ATOM 2768 C C . THR A 1 366 ? -11.57658 -16.19164 -8.78096 1.000 20.61319 366 THR A C 1
ATOM 2769 O O . THR A 1 366 ? -11.81679 -17.18524 -8.09265 1.000 24.82725 366 THR A O 1
ATOM 2773 N N . ASN A 1 367 ? -12.48269 -15.26550 -9.08175 1.000 19.55473 367 ASN A N 1
ATOM 2774 C CA . ASN A 1 367 ? -13.90095 -15.43720 -8.78657 1.000 27.43410 367 ASN A CA 1
ATOM 2775 C C . ASN A 1 367 ? -14.66196 -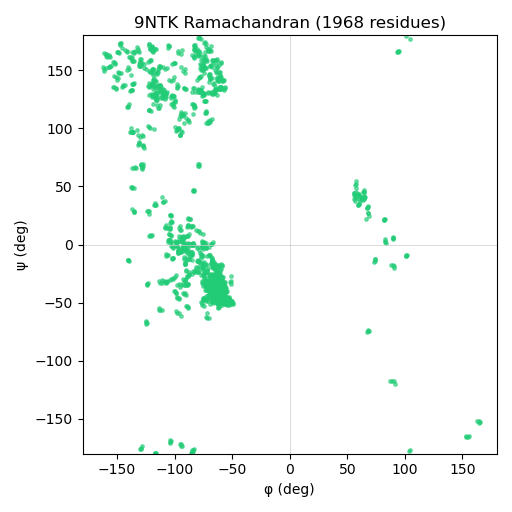16.11580 -9.91552 1.000 25.96964 367 ASN A C 1
ATOM 2776 O O . ASN A 1 367 ? -15.85302 -16.39806 -9.75533 1.000 28.53529 367 ASN A O 1
ATOM 2781 N N . TRP A 1 368 ? -14.01195 -16.37015 -11.04445 1.000 23.87050 368 TRP A N 1
ATOM 2782 C CA . TRP A 1 368 ? -14.68777 -16.89454 -12.21574 1.000 19.41563 368 TRP A CA 1
ATOM 2783 C C . TRP A 1 368 ? -14.91450 -18.39615 -12.08772 1.000 19.47054 368 TRP A C 1
ATOM 2784 O O . TRP A 1 368 ? -14.31106 -19.07602 -11.25625 1.000 24.46864 368 TRP A O 1
ATOM 2795 N N . GLN A 1 369 ? -15.81904 -18.90557 -12.91821 1.000 17.32759 369 GLN A N 1
ATOM 2796 C CA . GLN A 1 369 ? -16.22023 -20.30503 -12.88548 1.000 21.99881 369 GLN A CA 1
ATOM 2797 C C . GLN A 1 369 ? -16.34456 -20.82621 -14.31151 1.000 27.22214 369 GLN A C 1
ATOM 2798 O O . GLN A 1 369 ? -16.95581 -20.17247 -15.16245 1.000 27.90415 369 GLN A O 1
ATOM 2804 N N . GLU A 1 370 ? -15.75928 -22.00204 -14.56347 1.000 33.18807 370 GLU A N 1
ATOM 2805 C CA . GLU A 1 370 ? -15.74862 -22.64525 -15.88750 1.000 33.54544 370 GLU A CA 1
ATOM 2806 C C . GLU A 1 370 ? -15.15328 -21.72914 -16.95999 1.000 33.54532 370 GLU A C 1
ATOM 2807 O O . GLU A 1 370 ? -15.63097 -21.68345 -18.09473 1.000 38.62419 370 GLU A O 1
ATOM 2813 N N . THR A 1 371 ? -14.10355 -20.99379 -16.60529 1.000 30.24152 371 THR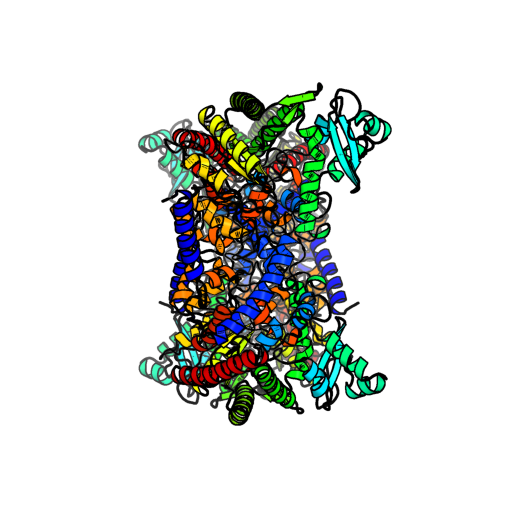 A N 1
ATOM 2814 C CA . THR A 1 371 ? -13.35005 -20.19492 -17.56377 1.000 31.21967 371 THR A CA 1
ATOM 2815 C C . THR A 1 371 ? -11.91967 -20.71576 -17.63705 1.000 25.42672 371 THR A C 1
ATOM 2816 O O . THR A 1 371 ? -11.55063 -21.68483 -16.97284 1.000 32.67719 371 THR A O 1
ATOM 2820 N N . GLU A 1 372 ? -11.12024 -20.05915 -18.47497 1.000 27.13002 372 GLU A N 1
ATOM 2821 C CA . GLU A 1 372 ? -9.70848 -20.40668 -18.59241 1.000 38.59761 372 GLU A CA 1
ATOM 2822 C C . GLU A 1 372 ? -8.99553 -20.34786 -17.24609 1.000 29.38551 372 GLU A C 1
ATOM 2823 O O . GLU A 1 372 ? -8.17382 -21.21735 -16.93011 1.000 22.37661 372 GLU A O 1
ATOM 2829 N N . VAL A 1 373 ? -9.31006 -19.33824 -16.43603 1.000 29.97244 373 VAL A N 1
ATOM 2830 C CA . VAL A 1 373 ? -8.51434 -19.06751 -15.24588 1.000 34.26606 373 VAL A CA 1
ATOM 2831 C C . VAL A 1 373 ? -8.65895 -20.19514 -14.22778 1.000 32.47758 373 VAL A C 1
ATOM 2832 O O . VAL A 1 373 ? -7.66123 -20.71902 -13.71794 1.000 35.67480 373 VAL A O 1
ATOM 2836 N N . ASP A 1 374 ? -9.89146 -20.60201 -13.91816 1.000 27.80809 374 ASP A N 1
ATOM 2837 C CA . ASP A 1 374 ? -10.02671 -21.63876 -12.89789 1.000 32.98687 374 ASP A CA 1
ATOM 2838 C C . ASP A 1 374 ? -9.75572 -23.04037 -13.44415 1.000 27.79986 374 ASP A C 1
ATOM 2839 O O . ASP A 1 374 ? -9.30963 -23.91793 -12.68340 1.000 34.22388 374 ASP A O 1
ATOM 2844 N N . TYR A 1 375 ? -9.90768 -23.24859 -14.75462 1.000 24.44252 375 TYR A N 1
ATOM 2845 C CA . TYR A 1 375 ? -9.50706 -24.52489 -15.33854 1.000 23.44821 375 TYR A CA 1
ATOM 2846 C C . TYR A 1 375 ? -7.99448 -24.72179 -15.34621 1.000 23.05126 375 TYR A C 1
ATOM 2847 O O . TYR A 1 375 ? -7.53780 -25.83882 -15.61471 1.000 26.92767 375 TYR A O 1
ATOM 2856 N N . ASN A 1 376 ? -7.21455 -23.68555 -15.01665 1.000 20.94280 376 ASN A N 1
ATOM 2857 C CA . ASN A 1 376 ? -5.80082 -23.89403 -14.73659 1.000 24.17420 376 ASN A CA 1
ATOM 2858 C C . ASN A 1 376 ? -5.59802 -25.00949 -13.73099 1.000 26.67452 376 ASN A C 1
ATOM 2859 O O . ASN A 1 376 ? -4.64028 -25.78314 -13.85640 1.000 25.13794 376 ASN A O 1
ATOM 2864 N N . LEU A 1 377 ? -6.52977 -25.16104 -12.77660 1.000 35.54645 377 LEU A N 1
ATOM 2865 C CA . LEU A 1 377 ? -6.39625 -26.24031 -11.80371 1.000 24.65372 377 LEU A CA 1
ATOM 2866 C C . LEU A 1 377 ? -6.26471 -27.59433 -12.48294 1.000 25.96319 377 LEU A C 1
ATOM 2867 O O . LEU A 1 377 ? -5.37419 -28.38035 -12.13370 1.000 20.17367 377 LEU A O 1
ATOM 2872 N N . ALA A 1 378 ? -7.09793 -27.86311 -13.49431 1.000 28.16307 378 ALA A N 1
ATOM 2873 C CA . ALA A 1 378 ? -6.98034 -29.13151 -14.20331 1.000 26.55106 378 ALA A CA 1
ATOM 2874 C C . ALA A 1 378 ? -5.54915 -29.34212 -14.67447 1.000 27.83025 378 ALA A C 1
ATOM 2875 O O . ALA A 1 378 ? -4.90192 -30.33835 -14.32037 1.000 24.20474 378 ALA A O 1
ATOM 2877 N N . ASP A 1 379 ? -4.99605 -28.34326 -15.36614 1.000 22.77525 379 ASP A N 1
ATOM 2878 C CA . ASP A 1 379 ? -3.63452 -28.48445 -15.85683 1.000 27.95450 379 ASP A CA 1
ATOM 2879 C C . ASP A 1 379 ? -2.65705 -28.60017 -14.70570 1.000 22.51434 379 ASP A C 1
ATOM 2880 O O . ASP A 1 379 ? -1.75955 -29.45038 -14.72928 1.000 25.65447 379 ASP A O 1
ATOM 2885 N N . ALA A 1 380 ? -2.86863 -27.80901 -13.65281 1.000 28.18423 380 ALA A N 1
ATOM 2886 C CA . ALA A 1 380 ? -1.97111 -27.85507 -12.51006 1.000 19.06290 380 ALA A CA 1
ATOM 2887 C C . ALA A 1 380 ? -1.91335 -29.26016 -11.94363 1.000 20.73620 380 ALA A C 1
ATOM 2888 O O . ALA A 1 380 ? -0.83244 -29.75546 -11.58434 1.000 23.25432 380 ALA A O 1
ATOM 2890 N N . LEU A 1 381 ? -3.06726 -29.93450 -11.89469 1.000 16.26846 381 LEU A N 1
ATOM 2891 C CA . LEU A 1 381 ? -3.08049 -31.28408 -11.35126 1.000 24.47583 381 LEU A CA 1
ATOM 2892 C C . LEU A 1 381 ? -2.48281 -32.27895 -12.33675 1.000 23.32088 381 LEU A C 1
ATOM 2893 O O . LEU A 1 381 ? -1.76665 -33.20256 -11.93369 1.000 22.35034 381 LEU A O 1
ATOM 2898 N N . LEU A 1 382 ? -2.71387 -32.08173 -13.63371 1.000 14.89339 382 LEU A N 1
ATOM 2899 C CA . LEU A 1 382 ? -2.18454 -33.03492 -14.59495 1.000 20.98438 382 LEU A CA 1
ATOM 2900 C C . LEU A 1 382 ? -0.67937 -32.88727 -14.79519 1.000 28.05591 382 LEU A C 1
ATOM 2901 O O . LEU A 1 382 ? -0.05301 -33.78898 -15.36597 1.000 24.95362 382 LEU A O 1
ATOM 2906 N N . LEU A 1 383 ? -0.09926 -31.76770 -14.35357 1.000 26.15983 383 LEU A N 1
ATOM 2907 C CA . LEU A 1 383 ? 1.33604 -31.52315 -14.38548 1.000 25.42884 383 LEU A CA 1
ATOM 2908 C C . LEU A 1 383 ? 2.03187 -31.92754 -13.09947 1.000 25.13752 383 LEU A C 1
ATOM 2909 O O . LEU A 1 383 ? 3.20791 -31.60406 -12.92878 1.000 23.58116 383 LEU A O 1
ATOM 2914 N N . ASN A 1 384 ? 1.31791 -32.57648 -12.17583 1.000 29.27570 384 ASN A N 1
ATOM 2915 C CA . ASN A 1 384 ? 1.90398 -33.11029 -10.94418 1.000 19.47209 384 ASN A CA 1
ATOM 2916 C C . ASN A 1 384 ? 2.46424 -32.00317 -10.05038 1.000 24.17231 384 ASN A C 1
ATOM 2917 O O . ASN A 1 384 ? 3.56878 -32.10716 -9.52404 1.000 31.25640 384 ASN A O 1
ATOM 2922 N N . THR A 1 385 ? 1.69484 -30.93327 -9.87309 1.000 24.26907 385 THR A N 1
ATOM 2923 C CA . THR A 1 385 ? 2.14800 -29.85270 -9.00805 1.000 18.81443 385 THR A CA 1
ATOM 2924 C C . THR A 1 385 ? 2.29527 -30.35310 -7.57140 1.000 20.92339 385 THR A C 1
ATOM 2925 O O . THR A 1 385 ? 1.56852 -31.24632 -7.13196 1.000 24.82500 385 THR A O 1
ATOM 2929 N N . THR A 1 386 ? 3.31449 -29.84766 -6.87165 1.000 21.35826 386 THR A N 1
ATOM 2930 C CA . THR A 1 386 ? 3.51318 -30.21843 -5.47157 1.000 29.39439 386 THR A CA 1
ATOM 2931 C C . THR A 1 386 ? 2.49782 -29.52128 -4.56782 1.000 28.48846 386 THR A C 1
ATOM 2932 O O . THR A 1 386 ? 1.91062 -30.14524 -3.67709 1.000 34.18678 386 THR A O 1
ATOM 2936 N N . ARG A 1 387 ? 2.30644 -28.21596 -4.75506 1.000 22.21027 387 ARG A N 1
ATOM 2937 C CA . ARG A 1 387 ? 1.29732 -27.45629 -4.02835 1.000 26.02563 387 ARG A CA 1
ATOM 2938 C C . ARG A 1 387 ? 0.60135 -26.52743 -5.01047 1.000 26.16193 387 ARG A C 1
ATOM 2939 O O . ARG A 1 387 ? 1.07648 -26.31164 -6.12616 1.000 32.47634 387 ARG A O 1
ATOM 2947 N N . VAL A 1 388 ? -0.54094 -25.98174 -4.59970 1.000 22.67168 388 VAL A N 1
ATOM 2948 C CA . VAL A 1 388 ? -1.26602 -24.98486 -5.37931 1.000 23.49711 388 VAL A CA 1
ATOM 2949 C C . VAL A 1 388 ? -1.34767 -23.69917 -4.57161 1.000 25.24902 388 VAL A C 1
ATOM 2950 O O . VAL A 1 388 ? -1.78499 -23.71366 -3.41561 1.000 30.06216 388 VAL A O 1
ATOM 2954 N N . GLY A 1 389 ? -0.93242 -22.59092 -5.18177 1.000 25.27818 389 GLY A N 1
ATOM 2955 C CA . GLY A 1 389 ? -1.09062 -21.28209 -4.56133 1.000 25.06252 389 GLY A CA 1
ATOM 2956 C C . GLY A 1 389 ? -2.50956 -20.75084 -4.71435 1.000 28.93417 389 GLY A C 1
ATOM 2957 O O . GLY A 1 389 ? -3.09581 -20.81709 -5.80177 1.000 23.97841 389 GLY A O 1
ATOM 2958 N N . HIS A 1 390 ? -3.06530 -20.23343 -3.61177 1.000 16.00089 390 HIS A N 1
ATOM 2959 C CA . HIS A 1 390 ? -4.39657 -19.63236 -3.56837 1.000 25.95133 390 HIS A CA 1
ATOM 2960 C C . HIS A 1 390 ? -5.51077 -20.66066 -3.76060 1.000 21.09673 390 HIS A C 1
ATOM 2961 O O . HIS A 1 390 ? -6.20446 -21.00498 -2.79975 1.000 21.47960 390 HIS A O 1
ATOM 2968 N N . GLY A 1 391 ? -5.71206 -21.13563 -4.98614 1.000 17.53209 391 GLY A N 1
ATOM 2969 C CA . GLY A 1 391 ? -6.72596 -22.14695 -5.24226 1.000 19.30278 391 GLY A CA 1
ATOM 2970 C C . GLY A 1 391 ? -8.12213 -21.71875 -4.86438 1.000 22.69592 391 GLY A C 1
ATOM 2971 O O . GLY A 1 391 ? -8.93926 -22.55380 -4.46328 1.000 22.36814 391 GLY A O 1
ATOM 2972 N N . PHE A 1 392 ? -8.42722 -20.43341 -5.02481 1.000 24.44349 392 PHE A N 1
ATOM 2973 C CA . PHE A 1 392 ? -9.66052 -19.87334 -4.48962 1.000 21.72035 392 PHE A CA 1
ATOM 2974 C C . PHE A 1 392 ? -10.89758 -20.50984 -5.11473 1.000 21.76691 392 PHE A C 1
ATOM 2975 O O . PHE A 1 392 ? -11.92604 -20.64129 -4.44803 1.000 33.76298 392 PHE A O 1
ATOM 2983 N N . ALA A 1 393 ? -10.81327 -20.93947 -6.37202 1.000 27.85883 393 ALA A N 1
ATOM 2984 C CA . ALA A 1 393 ? -11.95368 -21.52690 -7.06637 1.000 32.28907 393 ALA A CA 1
ATOM 2985 C C . ALA A 1 393 ? -11.99987 -23.04981 -6.96820 1.000 36.41598 393 ALA A C 1
ATOM 2986 O O . ALA A 1 393 ? -12.88935 -23.66877 -7.56550 1.000 35.74597 393 ALA A O 1
ATOM 2988 N N . LEU A 1 394 ? -11.07703 -23.66375 -6.22332 1.000 26.95867 394 LEU A N 1
ATOM 2989 C CA . LEU A 1 394 ? -11.01689 -25.12039 -6.16889 1.000 27.25314 394 LEU A CA 1
ATOM 2990 C C . LEU A 1 394 ? -12.31130 -25.72054 -5.63214 1.000 28.01928 394 LEU A C 1
ATOM 2991 O O . LEU A 1 394 ? -12.76451 -26.76472 -6.11238 1.000 33.14613 394 LEU A O 1
ATOM 2996 N N . ILE A 1 395 ? -12.91566 -25.08549 -4.63003 1.000 20.84326 395 ILE A N 1
ATOM 2997 C CA . ILE A 1 395 ? -14.12939 -25.63726 -4.04256 1.000 24.51212 395 ILE A CA 1
ATOM 2998 C C . ILE A 1 395 ? -15.24415 -25.73396 -5.08325 1.000 30.31884 395 ILE A C 1
ATOM 2999 O O . ILE A 1 395 ? -16.11346 -26.60829 -4.99040 1.000 22.22612 395 ILE A O 1
ATOM 3004 N N . LYS A 1 396 ? -15.21923 -24.87115 -6.10848 1.000 30.28400 396 LYS A N 1
ATOM 3005 C CA . LYS A 1 396 ? -16.23347 -24.89766 -7.15788 1.000 21.64065 396 LYS A CA 1
ATOM 3006 C C . LYS A 1 396 ? -16.07141 -26.06293 -8.12064 1.000 20.11569 396 LYS A C 1
ATOM 3007 O O . LYS A 1 396 ? -16.84960 -26.16641 -9.07033 1.000 19.23730 396 LYS A O 1
ATOM 3013 N N . HIS A 1 397 ? -15.09356 -26.93458 -7.92346 1.000 21.16818 397 HIS A N 1
ATOM 3014 C CA . HIS A 1 397 ? -14.86280 -28.05152 -8.83134 1.000 23.14333 397 HIS A CA 1
ATOM 3015 C C . HIS A 1 397 ? -14.75123 -29.31800 -8.00044 1.000 26.15317 397 HIS A C 1
ATOM 3016 O O . HIS A 1 397 ? -13.65629 -29.69334 -7.55929 1.000 27.11766 397 HIS A O 1
ATOM 3023 N N . PRO A 1 398 ? -15.86508 -30.02201 -7.79688 1.000 26.12156 398 PRO A N 1
ATOM 3024 C CA . PRO A 1 398 ? -15.84967 -31.16224 -6.86467 1.000 29.51916 398 PRO A CA 1
ATOM 3025 C C . PRO A 1 398 ? -14.84554 -32.23965 -7.24569 1.000 36.02537 398 PRO A C 1
ATOM 3026 O O . PRO A 1 398 ? -14.13846 -32.76210 -6.36872 1.000 37.88311 398 PRO A O 1
ATOM 3030 N N . ARG A 1 399 ? -14.76007 -32.58237 -8.53797 1.000 31.34562 399 ARG A N 1
ATOM 3031 C CA . ARG A 1 399 ? -13.81991 -33.61055 -8.96581 1.000 32.71407 399 ARG A CA 1
ATOM 3032 C C . ARG A 1 399 ? -12.38179 -33.15622 -8.76339 1.000 32.65735 399 ARG A C 1
ATOM 3033 O O . ARG A 1 399 ? -11.53376 -33.94735 -8.33820 1.000 33.17948 399 ARG A O 1
ATOM 3041 N N . PHE A 1 400 ? -12.09050 -31.88606 -9.04796 1.000 30.32122 400 PHE A N 1
ATOM 3042 C CA . PHE A 1 400 ? -10.73929 -31.38268 -8.82629 1.000 28.11206 400 PHE A CA 1
ATOM 3043 C C . PHE A 1 400 ? -10.37127 -31.46150 -7.35131 1.000 34.23223 400 PHE A C 1
ATOM 3044 O O . PHE A 1 400 ? -9.24467 -31.83891 -7.00438 1.000 37.24601 400 PHE A O 1
ATOM 3052 N N . THR A 1 401 ? -11.31135 -31.10509 -6.46899 1.000 27.05556 401 THR A N 1
ATOM 3053 C CA . THR A 1 401 ? -11.04579 -31.15440 -5.03432 1.000 22.88795 401 THR A CA 1
ATOM 3054 C C . THR A 1 401 ? -10.76758 -32.57522 -4.57885 1.000 25.91478 401 THR A C 1
ATOM 3055 O O . THR A 1 401 ? -9.83014 -32.81172 -3.80739 1.000 30.78556 401 THR A O 1
ATOM 3059 N N . GLU A 1 402 ? -11.56300 -33.53783 -5.05906 1.000 30.55435 402 GLU A N 1
ATOM 3060 C CA . GLU A 1 402 ? -11.32172 -34.94057 -4.71761 1.000 31.45828 402 GLU A CA 1
ATOM 3061 C C . GLU A 1 402 ? -9.96464 -35.41065 -5.22273 1.000 30.55418 402 GLU A C 1
ATOM 3062 O O . GLU A 1 402 ? -9.20807 -36.06686 -4.49755 1.000 27.40442 402 GLU A O 1
ATOM 3068 N N . LEU A 1 403 ? -9.63956 -35.07962 -6.47141 1.000 33.30033 403 LEU A N 1
ATOM 3069 C CA . LEU A 1 403 ? -8.39595 -35.55429 -7.06099 1.000 32.53698 403 LEU A CA 1
ATOM 3070 C C . LEU A 1 403 ? -7.19389 -34.97870 -6.33248 1.000 34.75513 403 LEU A C 1
ATOM 3071 O O . LEU A 1 403 ? -6.23394 -35.70031 -6.02960 1.000 30.86274 403 LEU A O 1
ATOM 3076 N N . ALA A 1 404 ? -7.23784 -33.67576 -6.03508 1.000 35.13784 404 ALA A N 1
ATOM 3077 C CA . ALA A 1 404 ? -6.12744 -33.01519 -5.36001 1.000 31.65724 404 ALA A CA 1
ATOM 3078 C C . ALA A 1 404 ? -5.98169 -33.50015 -3.92722 1.000 30.97230 404 ALA A C 1
ATOM 3079 O O . ALA A 1 404 ? -4.85937 -33.63972 -3.42578 1.000 26.86930 404 ALA A O 1
ATOM 3081 N N . LYS A 1 405 ? -7.10393 -33.75387 -3.24641 1.000 35.69893 405 LYS A N 1
ATOM 3082 C CA . LYS A 1 405 ? -7.03315 -34.29046 -1.89316 1.000 30.71809 405 LYS A CA 1
ATOM 3083 C C . LYS A 1 405 ? -6.41919 -35.68319 -1.89899 1.000 32.05955 405 LYS A C 1
ATOM 3084 O O . LYS A 1 405 ? -5.59352 -36.01093 -1.03955 1.000 37.53657 405 LYS A O 1
ATOM 3090 N N . GLU A 1 406 ? -6.79961 -36.51156 -2.87663 1.000 33.25281 406 GLU A N 1
ATOM 3091 C CA . GLU A 1 406 ? -6.22879 -37.85037 -2.98138 1.000 36.64779 406 GLU A CA 1
ATOM 3092 C C . GLU A 1 406 ? -4.73257 -37.79286 -3.27083 1.000 40.76748 406 GLU A C 1
ATOM 3093 O O . GLU A 1 406 ? -3.95824 -38.58352 -2.72108 1.000 42.40149 406 GLU A O 1
ATOM 3099 N N . ASN A 1 407 ? -4.31168 -36.88955 -4.15977 1.000 33.81787 407 ASN A N 1
ATOM 3100 C CA . ASN A 1 407 ? -2.90725 -36.76406 -4.53476 1.000 36.13427 407 ASN A CA 1
ATOM 3101 C C . ASN A 1 407 ? -2.05391 -36.06661 -3.47385 1.000 39.85980 407 ASN A C 1
ATOM 3102 O O . ASN A 1 407 ? -0.83515 -35.95124 -3.65704 1.000 38.20691 407 ASN A O 1
ATOM 3107 N N . GLY A 1 408 ? -2.64701 -35.61770 -2.37029 1.000 33.16266 408 GLY A N 1
ATOM 3108 C CA . GLY A 1 408 ? -1.88869 -34.92226 -1.34842 1.000 24.45426 408 GLY A CA 1
ATOM 3109 C C . GLY A 1 408 ? -1.36166 -33.57154 -1.77209 1.000 32.32733 408 GLY A C 1
ATOM 3110 O O . GLY A 1 408 ? -0.28821 -33.16145 -1.31239 1.000 32.29337 408 GLY A O 1
ATOM 3111 N N . VAL A 1 409 ? -2.08987 -32.86418 -2.63359 1.000 24.76760 409 VAL A N 1
ATOM 3112 C CA . VAL A 1 409 ? -1.66961 -31.55667 -3.12323 1.000 30.94390 409 VAL A CA 1
ATOM 3113 C C . VAL A 1 409 ? -2.19912 -30.51225 -2.15026 1.000 26.22347 409 VAL A C 1
ATOM 3114 O O . VAL A 1 409 ? -3.40233 -30.24705 -2.10400 1.000 22.48471 409 VAL A O 1
ATOM 3118 N N . ALA A 1 410 ? -1.30611 -29.92791 -1.35941 1.000 28.03852 410 ALA A N 1
ATOM 3119 C CA . ALA A 1 410 ? -1.73665 -28.93219 -0.39375 1.000 29.04254 410 ALA A CA 1
ATOM 3120 C C . ALA A 1 410 ? -2.02345 -27.60493 -1.07951 1.000 30.05649 410 ALA A C 1
ATOM 3121 O O . ALA A 1 410 ? -1.44766 -27.27373 -2.11784 1.000 27.27833 410 ALA A O 1
ATOM 3123 N N . VAL A 1 411 ? -2.90551 -26.82789 -0.46635 1.000 29.02134 411 VAL A N 1
ATOM 3124 C CA . VAL A 1 411 ? -3.27497 -25.51133 -0.96302 1.000 27.96295 411 VAL A CA 1
ATOM 3125 C C . VAL A 1 411 ? -2.67909 -24.46625 -0.03125 1.000 29.31921 411 VAL A C 1
ATOM 3126 O O . VAL A 1 411 ? -2.86713 -24.52748 1.19390 1.000 25.66512 411 VAL A O 1
ATOM 3130 N N . GLU A 1 412 ? -1.91973 -23.53836 -0.61444 1.000 27.77161 412 GLU A N 1
ATOM 3131 C CA . GLU A 1 412 ? -1.35935 -22.41589 0.11947 1.000 20.62819 412 GLU A CA 1
ATOM 3132 C C . GLU A 1 412 ? -2.42281 -21.33138 0.20097 1.000 19.42895 412 GLU A C 1
ATOM 3133 O O . GLU A 1 412 ? -2.91738 -20.86473 -0.82932 1.000 24.43795 412 GLU A O 1
ATOM 3139 N N . VAL A 1 413 ? -2.80933 -20.96525 1.41965 1.000 28.30789 413 VAL A N 1
ATOM 3140 C CA . VAL A 1 413 ? -3.86354 -19.99359 1.67275 1.000 23.47930 413 VAL A CA 1
ATOM 3141 C C . VAL A 1 413 ? -3.21965 -18.72884 2.21284 1.000 23.41696 413 VAL A C 1
ATOM 3142 O O . VAL A 1 413 ? -2.44922 -18.77937 3.18054 1.000 26.79417 413 VAL A O 1
ATOM 3146 N N . ASN A 1 414 ? -3.54095 -17.59885 1.59198 1.000 29.40668 414 ASN A N 1
ATOM 3147 C CA . ASN A 1 414 ? -3.02092 -16.29164 1.98168 1.000 30.46335 414 ASN A CA 1
ATOM 3148 C C . ASN A 1 414 ? -4.20797 -15.36266 2.17913 1.000 29.70777 414 ASN A C 1
ATOM 3149 O O . ASN A 1 414 ? -4.59155 -14.62646 1.26533 1.000 23.00976 414 ASN A O 1
ATOM 3154 N N . PRO A 1 415 ? -4.81508 -15.37910 3.37074 1.000 29.96471 415 PRO A N 1
ATOM 3155 C CA . PRO A 1 415 ? -6.10174 -14.67715 3.55127 1.000 24.90133 415 PRO A CA 1
ATOM 3156 C C . PRO A 1 415 ? -6.01069 -13.17394 3.35541 1.000 26.17106 415 PRO A C 1
ATOM 3157 O O . PRO A 1 415 ? -6.85080 -12.58215 2.65821 1.000 29.82902 415 PRO A O 1
ATOM 3161 N N . ILE A 1 416 ? -5.00118 -12.53761 3.95330 1.000 21.70605 416 ILE A N 1
ATOM 3162 C CA . ILE A 1 416 ? -4.87136 -11.08983 3.85045 1.000 20.04433 416 ILE A CA 1
ATOM 3163 C C . ILE A 1 416 ? -4.65631 -10.68958 2.39373 1.000 25.18992 416 ILE A C 1
ATOM 3164 O O . ILE A 1 416 ? -5.26377 -9.73163 1.89620 1.000 23.00241 416 ILE A O 1
ATOM 3169 N N . SER A 1 417 ? -3.83020 -11.45157 1.67520 1.000 21.95826 417 SER A N 1
ATOM 3170 C CA . SER A 1 417 ? -3.61942 -11.19256 0.25678 1.000 21.12114 417 SER A CA 1
ATOM 3171 C C . SER A 1 417 ? -4.92391 -11.30365 -0.51944 1.000 21.37731 417 SER A C 1
ATOM 3172 O O . SER A 1 417 ? -5.25034 -10.43514 -1.33741 1.000 18.08282 417 SER A O 1
ATOM 3175 N N . ASN A 1 418 ? -5.69548 -12.36037 -0.25968 1.000 21.46908 418 ASN A N 1
ATOM 3176 C CA . ASN A 1 418 ? -6.94120 -12.55272 -0.98984 1.000 19.39265 418 ASN A CA 1
ATOM 3177 C C . ASN A 1 418 ? -7.94069 -11.44402 -0.70480 1.000 26.67177 418 ASN A C 1
ATOM 3178 O O . ASN A 1 418 ? -8.74848 -11.10380 -1.57650 1.000 30.31864 418 ASN A O 1
ATOM 3183 N N . GLN A 1 419 ? -7.91978 -10.87816 0.50328 1.000 22.97031 419 GLN A N 1
ATOM 3184 C CA . GLN A 1 419 ? -8.78571 -9.73640 0.76679 1.000 20.48495 419 GLN A CA 1
ATOM 3185 C C . GLN A 1 419 ? -8.28686 -8.49151 0.04264 1.000 19.25822 419 GLN A C 1
ATOM 3186 O O . GLN A 1 419 ? -9.06759 -7.77616 -0.59131 1.000 27.79241 419 GLN A O 1
ATOM 3192 N N . ILE A 1 420 ? -6.98869 -8.20966 0.13353 1.000 15.62023 420 ILE A N 1
ATOM 3193 C CA . ILE A 1 420 ? -6.46493 -6.96705 -0.42345 1.000 22.21131 420 ILE A CA 1
ATOM 3194 C C . ILE A 1 420 ? -6.54683 -6.96419 -1.94933 1.000 28.03261 420 ILE A C 1
ATOM 3195 O O . ILE A 1 420 ? -6.88373 -5.94299 -2.55668 1.000 31.22968 420 ILE A O 1
ATOM 3200 N N . LEU A 1 421 ? -6.25532 -8.09398 -2.59635 1.000 24.88252 421 LEU A N 1
ATOM 3201 C CA . LEU A 1 421 ? -6.25275 -8.15977 -4.05337 1.000 25.29370 421 LEU A CA 1
ATOM 3202 C C . LEU A 1 421 ? -7.61562 -8.51003 -4.64290 1.000 27.84653 421 LEU A C 1
ATOM 3203 O O . LEU A 1 421 ? -7.68141 -8.98619 -5.77936 1.000 28.74909 421 LEU A O 1
ATOM 3208 N N . GLY A 1 422 ? -8.69527 -8.28476 -3.89915 1.000 28.75744 422 GLY A N 1
ATOM 3209 C CA . GLY A 1 422 ? -10.02995 -8.23158 -4.46696 1.000 26.26730 422 GLY A CA 1
ATOM 3210 C C . GLY A 1 422 ? -10.75949 -9.53849 -4.69409 1.000 24.07042 422 GLY A C 1
ATOM 3211 O O . GLY A 1 422 ? -11.68953 -9.56858 -5.50219 1.000 24.28719 422 GLY A O 1
ATOM 3212 N N . LEU A 1 423 ? -10.39501 -10.61954 -4.00611 1.000 24.05870 423 LEU A N 1
ATOM 3213 C CA . LEU A 1 423 ? -11.11845 -11.87329 -4.19690 1.000 24.21022 423 LEU A CA 1
ATOM 3214 C C . LEU A 1 423 ? -12.31126 -12.03717 -3.26349 1.000 30.76425 423 LEU A C 1
ATOM 3215 O O . LEU A 1 423 ? -13.26796 -12.74397 -3.60586 1.000 25.74842 423 LEU A O 1
ATOM 3220 N N . VAL A 1 424 ? -12.27653 -11.41051 -2.08921 1.000 33.59080 424 VAL A N 1
ATOM 3221 C CA . VAL A 1 424 ? -13.36829 -11.50964 -1.13038 1.000 27.73348 424 VAL A CA 1
ATOM 3222 C C . VAL A 1 424 ? -13.22870 -10.34701 -0.16118 1.000 29.99801 424 VAL A C 1
ATOM 3223 O O . VAL A 1 424 ? -12.12441 -9.85341 0.08359 1.000 30.13395 424 VAL A O 1
ATOM 3227 N N . ARG A 1 425 ? -14.35691 -9.87761 0.36146 1.000 24.79597 425 ARG A N 1
ATOM 3228 C CA . ARG A 1 425 ? -14.33700 -8.72812 1.25629 1.000 26.95297 425 ARG A CA 1
ATOM 3229 C C . ARG A 1 425 ? -14.39082 -9.16644 2.71671 1.000 31.44171 425 ARG A C 1
ATOM 3230 O O . ARG A 1 425 ? -13.49253 -8.85544 3.50806 1.000 31.60764 425 ARG A O 1
ATOM 3238 N N . ASP A 1 426 ? -15.42967 -9.91251 3.07679 1.000 30.16033 426 ASP A N 1
ATOM 3239 C CA . ASP A 1 426 ? -15.54368 -10.50540 4.39780 1.000 32.47365 426 ASP A CA 1
ATOM 3240 C C . ASP A 1 426 ? -14.73561 -11.79633 4.41648 1.000 28.28742 426 ASP A C 1
ATOM 3241 O O . ASP A 1 426 ? -15.04643 -12.74066 3.68124 1.000 29.83577 426 ASP A O 1
ATOM 3246 N N . VAL A 1 427 ? -13.71434 -11.84567 5.27555 1.000 21.86489 427 VAL A N 1
ATOM 3247 C CA . VAL A 1 427 ? -12.85595 -13.01867 5.34132 1.000 25.52620 427 VAL A CA 1
ATOM 3248 C C . VAL A 1 427 ? -13.63745 -14.25805 5.75274 1.000 25.31180 427 VAL A C 1
ATOM 3249 O O . VAL A 1 427 ? -13.23974 -15.37806 5.42129 1.000 27.69068 427 VAL A O 1
ATOM 3253 N N . ARG A 1 428 ? -14.76148 -14.09044 6.44990 1.000 25.15765 428 ARG A N 1
ATOM 3254 C CA . ARG A 1 428 ? -15.57758 -15.24801 6.79846 1.000 30.28426 428 ARG A CA 1
ATOM 3255 C C . ARG A 1 428 ? -16.24424 -15.89058 5.57961 1.000 21.65086 428 ARG A C 1
ATOM 3256 O O . ARG A 1 428 ? -16.70493 -17.03259 5.67866 1.000 22.46505 428 ARG A O 1
ATOM 3264 N N . ASN A 1 429 ? -16.31354 -15.18564 4.44553 1.000 24.63688 429 ASN A N 1
ATOM 3265 C CA . ASN A 1 429 ? -16.80149 -15.72353 3.17293 1.000 25.30147 429 ASN A CA 1
ATOM 3266 C C . ASN A 1 429 ? -15.70549 -16.34258 2.30907 1.000 25.91663 429 ASN A C 1
ATOM 3267 O O . ASN A 1 429 ? -15.97491 -16.68860 1.15488 1.000 26.30931 429 ASN A O 1
ATOM 3272 N N . HIS A 1 430 ? -14.48762 -16.47392 2.83084 1.000 21.11134 430 HIS A N 1
ATOM 3273 C CA . HIS A 1 430 ? -13.38809 -17.03163 2.05804 1.000 22.03117 430 HIS A CA 1
ATOM 3274 C C . HIS A 1 430 ? -13.73501 -18.41573 1.54084 1.000 25.12003 430 HIS A C 1
ATOM 3275 O O . HIS A 1 430 ? -14.21258 -19.27309 2.28685 1.000 28.91857 430 HIS A O 1
ATOM 3282 N N . ALA A 1 431 ? -13.42601 -18.64629 0.26272 1.000 30.61230 431 ALA A N 1
ATOM 3283 C CA . ALA A 1 431 ? -13.87843 -19.85014 -0.41948 1.000 22.72443 431 ALA A CA 1
ATOM 3284 C C . ALA A 1 431 ? -13.31443 -21.13504 0.18164 1.000 21.50613 431 ALA A C 1
ATOM 3285 O O . ALA A 1 431 ? -13.87692 -22.20811 -0.06007 1.000 33.32803 431 ALA A O 1
ATOM 3287 N N . LEU A 1 432 ? -12.23244 -21.07109 0.95665 1.000 24.78507 432 LEU A N 1
ATOM 3288 C CA . LEU A 1 432 ? -11.62330 -22.28611 1.48963 1.000 25.47585 432 LEU A CA 1
ATOM 3289 C C . LEU A 1 432 ? -12.06766 -22.66401 2.90082 1.000 22.86039 432 LEU A C 1
ATOM 3290 O O . LEU A 1 432 ? -11.65827 -23.72319 3.38609 1.000 24.64393 432 LEU A O 1
ATOM 3295 N N . VAL A 1 433 ? -12.88844 -21.85070 3.56961 1.000 22.82262 433 VAL A N 1
ATOM 3296 C CA . VAL A 1 433 ? -13.39063 -22.23434 4.89105 1.000 24.68184 433 VAL A CA 1
ATOM 3297 C C . VAL A 1 433 ? -14.03985 -23.62107 4.87433 1.000 19.98998 433 VAL A C 1
ATOM 3298 O O . VAL A 1 433 ? -13.77722 -24.41271 5.79072 1.000 22.79564 433 VAL A O 1
ATOM 3302 N N . PRO A 1 434 ? -14.88652 -23.97340 3.89986 1.000 26.93361 434 PRO A N 1
ATOM 3303 C CA . PRO A 1 434 ? -15.45143 -25.33848 3.90373 1.000 32.32218 434 PRO A CA 1
ATOM 3304 C C . PRO A 1 434 ? -14.41342 -26.44666 3.76736 1.000 24.97294 434 PRO A C 1
ATOM 3305 O O . PRO A 1 434 ? -14.54477 -27.50956 4.39540 1.000 29.06234 434 PRO A O 1
ATOM 3309 N N . LEU A 1 435 ? -13.37239 -26.22543 2.96483 1.000 25.54884 435 LEU A N 1
ATOM 3310 C CA . LEU A 1 435 ? -12.34571 -27.24802 2.80598 1.000 28.52170 435 LEU A CA 1
ATOM 3311 C C . LEU A 1 435 ? -11.58653 -27.45368 4.11064 1.000 22.30930 435 LEU A C 1
ATOM 3312 O O . LEU A 1 435 ? -11.23080 -28.58467 4.46041 1.000 24.51649 435 LEU A O 1
ATOM 3317 N N . ILE A 1 436 ? -11.33930 -26.36718 4.84388 1.000 18.38311 436 ILE A N 1
ATOM 3318 C CA . ILE A 1 436 ? -10.79049 -26.48591 6.18899 1.000 24.12505 436 ILE A CA 1
ATOM 3319 C C . ILE A 1 436 ? -11.72871 -27.28542 7.07700 1.000 22.18397 436 ILE A C 1
ATOM 3320 O O . ILE A 1 436 ? -11.29099 -28.13302 7.86884 1.000 17.63712 436 ILE A O 1
ATOM 3325 N N . ALA A 1 437 ? -13.03158 -27.01850 6.97338 1.000 18.86295 437 ALA A N 1
ATOM 3326 C CA . ALA A 1 437 ? -13.98801 -27.74076 7.79671 1.000 23.29839 437 ALA A CA 1
ATOM 3327 C C . ALA A 1 437 ? -14.07523 -29.21191 7.41983 1.000 18.11595 437 ALA A C 1
ATOM 3328 O O . ALA A 1 437 ? -14.67658 -29.98730 8.16776 1.000 25.09211 437 ALA A O 1
ATOM 3330 N N . ASP A 1 438 ? -13.51896 -29.61962 6.27805 1.000 25.39720 438 ASP A N 1
ATOM 3331 C CA . ASP A 1 438 ? -13.47955 -31.03952 5.93495 1.000 28.37759 438 ASP A CA 1
ATOM 3332 C C . ASP A 1 438 ? -12.04802 -31.56749 5.81641 1.000 25.53287 438 ASP A C 1
ATOM 3333 O O . ASP A 1 438 ? -11.76963 -32.46036 5.01088 1.000 29.73907 438 ASP A O 1
ATOM 3338 N N . ASP A 1 439 ? -11.13471 -31.04099 6.63114 1.000 30.07486 439 ASP A N 1
ATOM 3339 C CA . ASP A 1 439 ? -9.79742 -31.62174 6.80002 1.000 38.70191 439 ASP A CA 1
ATOM 3340 C C . ASP A 1 439 ? -9.03956 -31.73144 5.47474 1.000 33.60174 439 ASP A C 1
ATOM 3341 O O . ASP A 1 439 ? -8.44751 -32.76422 5.14814 1.000 26.05031 439 ASP A O 1
ATOM 3346 N N . TYR A 1 440 ? -9.08995 -30.65838 4.69398 1.000 32.23499 440 TYR A N 1
ATOM 3347 C CA . TYR A 1 440 ? -8.30114 -30.59964 3.47527 1.000 30.01451 440 TYR A CA 1
ATOM 3348 C C . TYR A 1 440 ? -6.85463 -30.21558 3.80927 1.000 33.11476 440 TYR A C 1
ATOM 3349 O O . TYR A 1 440 ? -6.62084 -29.37686 4.68310 1.000 37.12574 440 TYR A O 1
ATOM 3358 N N . PRO A 1 441 ? -5.86001 -30.80055 3.13048 1.000 32.69304 441 PRO A N 1
ATOM 3359 C CA . PRO A 1 441 ? -4.45640 -30.42211 3.40140 1.000 33.93524 441 PRO A CA 1
ATOM 3360 C C . PRO A 1 441 ? -4.11507 -29.01685 2.94356 1.000 38.74844 441 PRO A C 1
ATOM 3361 O O . PRO A 1 441 ? -4.00406 -28.76333 1.73478 1.000 26.79174 441 PRO A O 1
ATOM 3365 N N . ILE A 1 442 ? -3.95609 -28.07859 3.89517 1.000 31.70003 442 ILE A N 1
ATOM 3366 C CA . ILE A 1 442 ? -3.68175 -26.69103 3.55399 1.000 25.72312 442 ILE A CA 1
ATOM 3367 C C . ILE A 1 442 ? -2.60697 -26.12854 4.45982 1.000 23.86941 442 ILE A C 1
ATOM 3368 O O . ILE A 1 442 ? -2.33986 -26.62367 5.55783 1.000 19.48918 442 ILE A O 1
ATOM 3373 N N . VAL A 1 443 ? -1.97205 -25.06025 3.96989 1.000 23.74962 443 VAL A N 1
ATOM 3374 C CA . VAL A 1 443 ? -1.02466 -24.28694 4.77605 1.000 20.40777 443 VAL A CA 1
ATOM 3375 C C . VAL A 1 443 ? -1.40030 -22.82459 4.67538 1.000 24.64912 443 VAL A C 1
ATOM 3376 O O . VAL A 1 443 ? -2.11204 -22.39955 3.75709 1.000 22.32479 443 VAL A O 1
ATOM 3380 N N . ILE A 1 444 ? -0.93193 -22.05560 5.65376 1.000 21.17272 444 ILE A N 1
ATOM 3381 C CA . ILE A 1 444 ? -1.22420 -20.63325 5.74670 1.000 21.73275 444 ILE A CA 1
ATOM 3382 C C . ILE A 1 444 ? 0.05698 -19.86425 5.51786 1.000 18.90000 444 ILE A C 1
ATOM 3383 O O . ILE A 1 444 ? 1.11092 -20.19272 6.08876 1.000 22.18320 444 ILE A O 1
ATOM 3388 N N . SER A 1 445 ? -0.02031 -18.83178 4.68151 1.000 19.06754 445 SER A N 1
ATOM 3389 C CA . SER A 1 445 ? 1.16748 -18.00915 4.45580 1.000 22.20567 445 SER A CA 1
ATOM 3390 C C . SER A 1 445 ? 0.75678 -16.58186 4.20524 1.000 24.43681 445 SER A C 1
ATOM 3391 O O . SER A 1 445 ? -0.43856 -16.25859 4.09296 1.000 21.06924 445 SER A O 1
ATOM 3394 N N . SER A 1 446 ? 1.76680 -15.72295 4.11568 1.000 22.25293 446 SER A N 1
ATOM 3395 C CA . SER A 1 446 ? 1.60695 -14.33136 3.69434 1.000 24.50731 446 SER A CA 1
ATOM 3396 C C . SER A 1 446 ? 2.17950 -14.24561 2.29885 1.000 36.05771 446 SER A C 1
ATOM 3397 O O . SER A 1 446 ? 3.27803 -14.74538 2.06069 1.000 45.11820 446 SER A O 1
ATOM 3400 N N . ASP A 1 447 ? 1.44869 -13.65668 1.36920 1.000 31.53648 447 ASP A N 1
ATOM 3401 C CA . ASP A 1 447 ? 1.95021 -13.62400 0.00302 1.000 31.27447 447 ASP A CA 1
ATOM 3402 C C . ASP A 1 447 ? 3.11817 -12.65375 -0.12983 1.000 29.36628 447 ASP A C 1
ATOM 3403 O O . ASP A 1 447 ? 4.27076 -13.02830 -0.44317 1.000 23.42493 447 ASP A O 1
ATOM 3408 N N . ASP A 1 448 ? 2.81353 -11.38169 0.12232 1.000 23.75236 448 ASP A N 1
ATOM 3409 C CA . ASP A 1 448 ? 3.73204 -10.27325 -0.02012 1.000 27.04513 448 ASP A CA 1
ATOM 3410 C C . ASP A 1 448 ? 3.63456 -9.40760 1.21809 1.000 25.33943 448 ASP A C 1
ATOM 3411 O O . ASP A 1 448 ? 3.25315 -8.23096 1.14701 1.000 23.43159 448 ASP A O 1
ATOM 3416 N N . PRO A 1 449 ? 4.04643 -9.94581 2.38574 1.000 32.18971 449 PRO A N 1
ATOM 3417 C CA . PRO A 1 449 ? 3.77431 -9.23662 3.64959 1.000 20.44930 449 PRO A CA 1
ATOM 3418 C C . PRO A 1 449 ? 4.37643 -7.84667 3.68430 1.000 22.57565 449 PRO A C 1
ATOM 3419 O O . PRO A 1 449 ? 3.77923 -6.95339 4.27820 1.000 25.27967 449 PRO A O 1
ATOM 3423 N N . GLY A 1 450 ? 5.53424 -7.63917 3.03206 1.000 26.77034 450 GLY A N 1
ATOM 3424 C CA . GLY A 1 450 ? 6.14114 -6.31628 3.02333 1.000 27.40061 450 GLY A CA 1
ATOM 3425 C C . GLY A 1 450 ? 5.36278 -5.26349 2.25429 1.000 24.87488 450 GLY A C 1
ATOM 3426 O O . GLY A 1 450 ? 5.37327 -4.08200 2.61941 1.000 32.27167 450 GLY A O 1
ATOM 3427 N N . ALA A 1 451 ? 4.61009 -5.67798 1.22765 1.000 24.03855 451 ALA A N 1
ATOM 3428 C CA . ALA A 1 451 ? 3.93567 -4.68568 0.39358 1.000 29.03971 451 ALA A CA 1
ATOM 3429 C C . ALA A 1 451 ? 2.78065 -4.01264 1.12467 1.000 22.71525 451 ALA A C 1
ATOM 3430 O O . ALA A 1 451 ? 2.52690 -2.82171 0.91408 1.000 17.02082 451 ALA A O 1
ATOM 3432 N N . TRP A 1 452 ? 2.10421 -4.73534 2.01443 1.000 17.06704 452 TRP A N 1
ATOM 3433 C CA . TRP A 1 452 ? 0.96943 -4.18401 2.74136 1.000 25.19814 452 TRP A CA 1
ATOM 3434 C C . TRP A 1 452 ? 1.17940 -4.26174 4.24962 1.000 27.80185 452 TRP A C 1
ATOM 3435 O O . TRP A 1 452 ? 0.21430 -4.41055 4.99634 1.000 24.93356 452 TRP A O 1
ATOM 3446 N N . GLU A 1 453 ? 2.44035 -4.21466 4.70036 1.000 23.03518 453 GLU A N 1
ATOM 3447 C CA . GLU A 1 453 ? 2.78307 -3.95368 6.10512 1.000 22.52894 453 GLU A CA 1
ATOM 3448 C C . GLU A 1 453 ? 2.19638 -4.97539 7.07431 1.000 22.09203 453 GLU A C 1
ATOM 3449 O O . GLU A 1 453 ? 1.69686 -4.62093 8.14227 1.000 24.33518 453 GLU A O 1
ATOM 3455 N N . ALA A 1 454 ? 2.26490 -6.24611 6.72008 1.000 17.34784 454 ALA A N 1
ATOM 3456 C CA . ALA A 1 454 ? 1.92143 -7.30061 7.65747 1.000 20.02875 454 ALA A CA 1
ATOM 3457 C C . ALA A 1 454 ? 3.19165 -7.91106 8.23547 1.000 28.01854 454 ALA A C 1
ATOM 3458 O O . ALA A 1 454 ? 4.27273 -7.85252 7.63685 1.000 24.67608 454 ALA A O 1
ATOM 3460 N N . SER A 1 455 ? 3.04207 -8.50918 9.41591 1.000 25.16834 455 SER A N 1
ATOM 3461 C CA . SER A 1 455 ? 4.10839 -9.30018 9.99243 1.000 20.00347 455 SER A CA 1
ATOM 3462 C C . SER A 1 455 ? 4.39007 -10.49264 9.07979 1.000 25.81562 455 SER A C 1
ATOM 3463 O O . SER A 1 455 ? 3.57781 -10.82931 8.21323 1.000 26.50722 455 SER A O 1
ATOM 3466 N N . PRO A 1 456 ? 5.56954 -11.09808 9.20080 1.000 27.92664 456 PRO A N 1
ATOM 3467 C CA . PRO A 1 456 ? 5.90042 -12.21999 8.30626 1.000 26.48874 456 PRO A CA 1
ATOM 3468 C C . PRO A 1 456 ? 4.83468 -13.30557 8.25374 1.000 25.65748 456 PRO A C 1
ATOM 3469 O O . PRO A 1 456 ? 4.44188 -13.72785 7.16316 1.000 28.98208 456 PRO A O 1
ATOM 3473 N N . LEU A 1 457 ? 4.37044 -13.79043 9.40244 1.000 22.50156 457 LEU A N 1
ATOM 3474 C CA . LEU A 1 457 ? 3.33005 -14.80590 9.39604 1.000 19.12009 457 LEU A CA 1
ATOM 3475 C C . LEU A 1 457 ? 2.26772 -14.63919 10.47798 1.000 22.91337 457 LEU A C 1
ATOM 3476 O O . LEU A 1 457 ? 1.23293 -15.30575 10.39034 1.000 20.95063 457 LEU A O 1
ATOM 3481 N N . SER A 1 458 ? 2.47820 -13.79405 11.49249 1.000 19.62615 458 SER A N 1
ATOM 3482 C CA . SER A 1 458 ? 1.57019 -13.76765 12.63636 1.000 17.71693 458 SER A CA 1
ATOM 3483 C C . SER A 1 458 ? 0.20419 -13.20617 12.26648 1.000 23.76556 458 SER A C 1
ATOM 3484 O O . SER A 1 458 ? -0.81647 -13.67805 12.78194 1.000 16.16163 458 SER A O 1
ATOM 3487 N N . HIS A 1 459 ? 0.16613 -12.16730 11.42102 1.000 21.28493 459 HIS A N 1
ATOM 3488 C CA . HIS A 1 459 ? -1.11107 -11.56603 11.04333 1.000 20.81084 459 HIS A CA 1
ATOM 3489 C C . HIS A 1 459 ? -1.98854 -12.54437 10.26755 1.000 20.60681 459 HIS A C 1
ATOM 3490 O O . HIS A 1 459 ? -3.20025 -12.63233 10.51033 1.000 24.18915 459 HIS A O 1
ATOM 3497 N N . ASP A 1 460 ? -1.39725 -13.29646 9.33746 1.000 19.23523 460 ASP A N 1
ATOM 3498 C CA . ASP A 1 460 ? -2.18849 -14.25261 8.57612 1.000 19.83751 460 ASP A CA 1
ATOM 3499 C C . ASP A 1 460 ? -2.66365 -15.39585 9.45974 1.000 20.39231 460 ASP A C 1
ATOM 3500 O O . ASP A 1 460 ? -3.77263 -15.90350 9.26863 1.000 20.31502 460 ASP A O 1
ATOM 3505 N N . PHE A 1 461 ? -1.84975 -15.80172 10.43572 1.000 18.80379 461 PHE A N 1
ATOM 3506 C CA . PHE A 1 461 ? -2.30063 -16.77797 11.42232 1.000 22.74178 461 PHE A CA 1
ATOM 3507 C C . PHE A 1 461 ? -3.44208 -16.22693 12.27713 1.000 24.16309 461 PHE A C 1
ATOM 3508 O O . PHE A 1 461 ? -4.39996 -16.94530 12.58250 1.000 19.15033 461 PHE A O 1
ATOM 3516 N N . TYR A 1 462 ? -3.36290 -14.95671 12.67377 1.000 18.05257 462 TYR A N 1
ATOM 3517 C CA . TYR A 1 462 ? -4.43552 -14.38017 13.47579 1.000 22.48866 462 TYR A CA 1
ATOM 3518 C C . TYR A 1 462 ? -5.74551 -14.36094 12.69625 1.000 28.33745 462 TYR A C 1
ATOM 3519 O O . TYR A 1 462 ? -6.80497 -14.74804 13.21298 1.000 23.20748 462 TYR A O 1
ATOM 3528 N N . VAL A 1 463 ? -5.68353 -13.92231 11.43827 1.000 19.94428 463 VAL A N 1
ATOM 3529 C CA . VAL A 1 463 ? -6.87385 -13.90095 10.59352 1.000 24.62282 463 VAL A CA 1
ATOM 3530 C C . VAL A 1 463 ? -7.40828 -15.31575 10.36776 1.000 22.65232 463 VAL A C 1
ATOM 3531 O O . VAL A 1 463 ? -8.62462 -15.54389 10.38615 1.000 17.78306 463 VAL A O 1
ATOM 3535 N N . ALA A 1 464 ? -6.51382 -16.29026 10.16302 1.000 22.53487 464 ALA A N 1
ATOM 3536 C CA . ALA A 1 464 ? -6.96131 -17.66869 10.00545 1.000 22.53401 464 ALA A CA 1
ATOM 3537 C C . ALA A 1 464 ? -7.69483 -18.14903 11.25096 1.000 26.21282 464 ALA A C 1
ATOM 3538 O O . ALA A 1 464 ? -8.77164 -18.75492 11.15446 1.000 22.06301 464 ALA A O 1
ATOM 3540 N N . LEU A 1 465 ? -7.14112 -17.85109 12.42907 1.000 20.23534 465 LEU A N 1
ATOM 3541 C CA . LEU A 1 465 ? -7.76995 -18.23749 13.68689 1.000 23.06991 465 LEU A CA 1
ATOM 3542 C C . LEU A 1 465 ? -9.14116 -17.58755 13.86057 1.000 27.43000 465 LEU A C 1
ATOM 3543 O O . LEU A 1 465 ? -10.11280 -18.25019 14.24182 1.000 22.54610 465 LEU A O 1
ATOM 3548 N N . MET A 1 466 ? -9.24437 -16.29808 13.54750 1.000 23.82225 466 MET A N 1
ATOM 3549 C CA . MET A 1 466 ? -10.43929 -15.52769 13.86162 1.000 20.82067 466 MET A CA 1
ATOM 3550 C C . MET A 1 466 ? -11.54997 -15.66308 12.81229 1.000 25.83707 466 MET A C 1
ATOM 3551 O O . MET A 1 466 ? -12.72001 -15.41338 13.12621 1.000 20.83173 466 MET A O 1
ATOM 3556 N N . ASP A 1 467 ? -11.21820 -16.02617 11.57645 1.000 23.58551 467 ASP A N 1
ATOM 3557 C CA . ASP A 1 467 ? -12.17013 -15.97401 10.47715 1.000 22.01631 467 ASP A CA 1
ATOM 3558 C C . ASP A 1 467 ? -12.36231 -17.28547 9.74062 1.000 22.67590 467 ASP A C 1
ATOM 3559 O O . ASP A 1 467 ? -13.46192 -17.52894 9.24382 1.000 24.19793 467 ASP A O 1
ATOM 3564 N N . LEU A 1 468 ? -11.32748 -18.11021 9.61040 1.000 26.17486 468 LEU A N 1
ATOM 3565 C CA . LEU A 1 468 ? -11.39731 -19.29199 8.76001 1.000 23.59143 468 LEU A CA 1
ATOM 3566 C C . LEU A 1 468 ? -11.83542 -20.53565 9.50982 1.000 21.96563 468 LEU A C 1
ATOM 3567 O O . LEU A 1 468 ? -11.89612 -21.61326 8.91160 1.000 25.49618 468 LEU A O 1
ATOM 3572 N N . CYS A 1 469 ? -12.10554 -20.42490 10.80461 1.000 20.51233 469 CYS A N 1
ATOM 3573 C CA . CYS A 1 469 ? -12.61806 -21.54207 11.57757 1.000 21.41568 469 CYS A CA 1
ATOM 3574 C C . CYS A 1 469 ? -13.61888 -21.00985 12.59444 1.000 25.08889 469 CYS A C 1
ATOM 3575 O O . CYS A 1 469 ? -13.72394 -19.79998 12.82587 1.000 22.87808 469 CYS A O 1
ATOM 3578 N N . GLY A 1 470 ? -14.35944 -21.93621 13.20194 1.000 26.24175 470 GLY A N 1
ATOM 3579 C CA . GLY A 1 470 ? -15.50803 -21.59562 14.01065 1.000 27.63041 470 GLY A CA 1
ATOM 3580 C C . GLY A 1 470 ? -15.16941 -21.24599 15.45320 1.000 29.61417 470 GLY A C 1
ATOM 3581 O O . GLY A 1 470 ? -14.01874 -21.25297 15.89092 1.000 27.47040 470 GLY A O 1
ATOM 3582 N N . ARG A 1 471 ? -16.23604 -20.96690 16.20811 1.000 31.01051 471 ARG A N 1
ATOM 3583 C CA . ARG A 1 471 ? -16.15546 -20.44542 17.56952 1.000 29.07662 471 ARG A CA 1
ATOM 3584 C C . ARG A 1 471 ? -15.52639 -21.42094 18.56903 1.000 26.74366 471 ARG A C 1
ATOM 3585 O O . ARG A 1 471 ? -15.09171 -20.99334 19.64150 1.000 24.85727 471 ARG A O 1
ATOM 3593 N N . ASP A 1 472 ? -15.44373 -22.70807 18.24103 1.000 28.63246 472 ASP A N 1
ATOM 3594 C CA . ASP A 1 472 ? -14.95706 -23.72251 19.16399 1.000 30.02857 472 ASP A CA 1
ATOM 3595 C C . ASP A 1 472 ? -13.53106 -24.16623 18.86792 1.000 33.36704 472 ASP A C 1
ATOM 3596 O O . ASP A 1 472 ? -13.04818 -25.11893 19.49244 1.000 34.90780 472 ASP A O 1
ATOM 3601 N N . THR A 1 473 ? -12.84440 -23.49676 17.94574 1.000 32.32412 473 THR A N 1
ATOM 3602 C CA . THR A 1 473 ? -11.54227 -23.93080 17.44689 1.000 34.41978 473 THR A CA 1
ATOM 3603 C C . THR A 1 473 ? -10.51805 -22.82874 17.67629 1.000 29.01119 473 THR A C 1
ATOM 3604 O O . THR A 1 473 ? -10.67731 -21.72058 17.15197 1.000 40.35582 473 THR A O 1
ATOM 3608 N N . ALA A 1 474 ? -9.50804 -23.09500 18.50941 1.000 23.07327 474 ALA A N 1
ATOM 3609 C CA . ALA A 1 474 ? -8.36151 -22.19165 18.58502 1.000 27.11972 474 ALA A CA 1
ATOM 3610 C C . ALA A 1 474 ? -7.02185 -22.87421 18.33052 1.000 30.80958 474 ALA A C 1
ATOM 3611 O O . ALA A 1 474 ? -6.41778 -22.65329 17.28103 1.000 35.17258 474 ALA A O 1
ATOM 3613 N N . LEU A 1 475 ? -6.57460 -23.76036 19.21122 1.000 32.56326 475 LEU A N 1
ATOM 3614 C CA . LEU A 1 475 ? -5.16004 -24.11062 19.24222 1.000 25.01412 475 LEU A CA 1
ATOM 3615 C C . LEU A 1 475 ? -4.85224 -25.36130 18.45409 1.000 25.96056 475 LEU A C 1
ATOM 3616 O O . LEU A 1 475 ? -3.75394 -25.48004 17.90307 1.000 29.21083 475 LEU A O 1
ATOM 3621 N N . THR A 1 476 ? -5.77941 -26.31576 18.44448 1.000 27.57196 476 THR A N 1
ATOM 3622 C CA . THR A 1 476 ? -5.60910 -27.50072 17.61766 1.000 30.41302 476 THR A CA 1
ATOM 3623 C C . THR A 1 476 ? -5.46531 -27.10106 16.15298 1.000 29.81932 476 THR A C 1
ATOM 3624 O O . THR A 1 476 ? -4.65338 -27.67268 15.41506 1.000 28.98618 476 THR A O 1
ATOM 3628 N N . PHE A 1 477 ? -6.21245 -26.07816 15.73569 1.000 23.38999 477 PHE A N 1
ATOM 3629 C CA . PHE A 1 477 ? -6.14231 -25.59155 14.36239 1.000 26.58567 477 PHE A CA 1
ATOM 3630 C C . PHE A 1 477 ? -4.77548 -24.97466 14.06132 1.000 25.35356 477 PHE A C 1
ATOM 3631 O O . PHE A 1 477 ? -4.14726 -25.30392 13.04525 1.000 25.36043 477 PHE A O 1
ATOM 3639 N N . LEU A 1 478 ? -4.29143 -24.08448 14.93573 1.000 19.30141 478 LEU A N 1
ATOM 3640 C CA . LEU A 1 478 ? -2.99483 -23.45387 14.69324 1.000 26.61460 478 LEU A CA 1
ATOM 3641 C C . LEU A 1 478 ? -1.86325 -24.47575 14.71814 1.000 28.55051 478 LEU A C 1
ATOM 3642 O O . LEU A 1 478 ? -0.95780 -24.436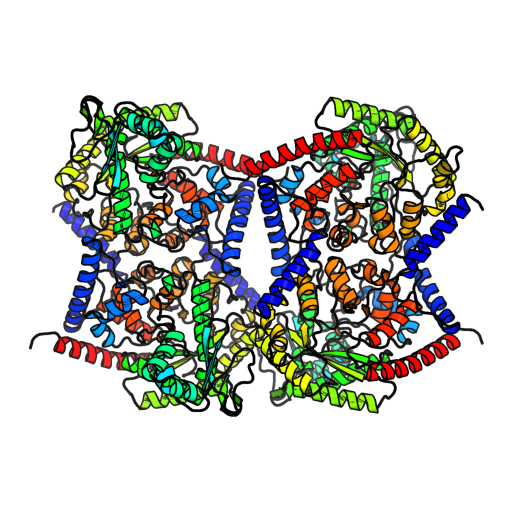34 13.86724 1.000 23.46862 478 LEU A O 1
ATOM 3647 N N . LYS A 1 479 ? -1.90283 -25.40595 15.67728 1.000 16.95015 479 LYS A N 1
ATOM 3648 C CA . LYS A 1 479 ? -0.87160 -26.42948 15.73557 1.000 20.94583 479 LYS A CA 1
ATOM 3649 C C . LYS A 1 479 ? -0.90687 -27.31906 14.49922 1.000 23.43327 479 LYS A C 1
ATOM 3650 O O . LYS A 1 479 ? 0.14577 -27.73143 13.99556 1.000 29.34209 479 LYS A O 1
ATOM 3656 N N . GLN A 1 480 ? -2.10311 -27.62840 13.98639 1.000 25.22788 480 GLN A N 1
ATOM 3657 C CA . GLN A 1 480 ? -2.16337 -28.42783 12.76557 1.000 26.99470 480 GLN A CA 1
ATOM 3658 C C . GLN A 1 480 ? -1.62590 -27.65363 11.56933 1.000 25.55690 480 GLN A C 1
ATOM 3659 O O . GLN A 1 480 ? -0.98402 -28.23698 10.69554 1.000 24.42595 480 GLN A O 1
ATOM 3665 N N . LEU A 1 481 ? -1.87867 -26.34360 11.50962 1.000 24.87860 481 LEU A N 1
ATOM 3666 C CA . LEU A 1 481 ? -1.28162 -25.52458 10.45584 1.000 23.11301 481 LEU A CA 1
ATOM 3667 C C . LEU A 1 481 ? 0.24368 -25.59396 10.50432 1.000 36.00975 481 LEU A C 1
ATOM 3668 O O . LEU A 1 481 ? 0.91370 -25.75063 9.46707 1.000 28.72102 481 LEU A O 1
ATOM 3673 N N . ALA A 1 482 ? 0.80984 -25.46814 11.70915 1.000 28.67209 482 ALA A N 1
ATOM 3674 C CA . ALA A 1 482 ? 2.25940 -25.55216 11.84758 1.000 26.01511 482 ALA A CA 1
ATOM 3675 C C . ALA A 1 482 ? 2.77388 -26.91155 11.38252 1.000 29.02163 482 ALA A C 1
ATOM 3676 O O . ALA A 1 482 ? 3.73246 -26.99209 10.60581 1.000 25.78964 482 ALA A O 1
ATOM 3678 N N . LEU A 1 483 ? 2.11319 -27.99219 11.81195 1.000 28.70104 483 LEU A N 1
ATOM 3679 C CA . LEU A 1 483 ? 2.53784 -29.33303 11.41122 1.000 20.00058 483 LEU A CA 1
ATOM 3680 C C . LEU A 1 483 ? 2.41242 -29.53035 9.89862 1.000 27.56951 483 LEU A C 1
ATOM 3681 O O . LEU A 1 483 ? 3.24770 -30.20149 9.27187 1.000 17.36060 483 LEU A O 1
ATOM 3686 N N . ASN A 1 484 ? 1.35159 -28.97987 9.30247 1.000 25.50739 484 ASN A N 1
ATOM 3687 C CA . ASN A 1 484 ? 1.15431 -29.09405 7.86300 1.000 22.36655 484 ASN A CA 1
ATOM 3688 C C . ASN A 1 484 ? 2.27336 -28.40585 7.09589 1.000 27.00605 484 ASN A C 1
ATOM 3689 O O . ASN A 1 484 ? 2.70708 -28.89852 6.04733 1.000 26.38897 484 ASN A O 1
ATOM 3694 N N . SER A 1 485 ? 2.73860 -27.24936 7.58432 1.000 18.02965 485 SER A N 1
ATOM 3695 C CA . SER A 1 485 ? 3.81021 -26.55979 6.86777 1.000 24.20822 485 SER A CA 1
ATOM 3696 C C . SER A 1 485 ? 5.10790 -27.37780 6.82256 1.000 26.85636 485 SER A C 1
ATOM 3697 O O . SER A 1 485 ? 5.96431 -27.11319 5.97204 1.000 20.82209 485 SER A O 1
ATOM 3700 N N . ILE A 1 486 ? 5.27177 -28.36414 7.70259 1.000 24.95255 486 ILE A N 1
ATOM 3701 C CA . ILE A 1 486 ? 6.40102 -29.28286 7.59095 1.000 21.77162 486 ILE A CA 1
ATOM 3702 C C . ILE A 1 486 ? 6.04017 -30.49167 6.73470 1.000 24.48068 486 ILE A C 1
ATOM 3703 O O . ILE A 1 486 ? 6.82026 -30.90902 5.87899 1.000 29.82220 486 ILE A O 1
ATOM 3708 N N . ARG A 1 487 ? 4.84667 -31.05116 6.93264 1.000 23.52047 487 ARG A N 1
ATOM 3709 C CA . ARG A 1 487 ? 4.44527 -32.22928 6.17487 1.000 18.67822 487 ARG A CA 1
ATOM 3710 C C . ARG A 1 487 ? 4.36144 -31.92541 4.68711 1.000 25.51865 487 ARG A C 1
ATOM 3711 O O . ARG A 1 487 ? 4.71575 -32.76317 3.85046 1.000 27.89692 487 ARG A O 1
ATOM 3719 N N . TYR A 1 488 ? 3.91935 -30.72535 4.34042 1.000 21.64916 488 TYR A N 1
ATOM 3720 C CA . TYR A 1 488 ? 3.72028 -30.32646 2.96134 1.000 18.21639 488 TYR A CA 1
ATOM 3721 C C . TYR A 1 488 ? 4.81870 -29.40744 2.45839 1.000 21.27618 488 TYR A C 1
ATOM 3722 O O . TYR A 1 488 ? 4.65544 -28.77842 1.41248 1.000 22.53595 488 TYR A O 1
ATOM 3731 N N . SER A 1 489 ? 5.93564 -29.31964 3.17108 1.000 23.44753 489 SER A N 1
ATOM 3732 C CA . SER A 1 489 ? 7.08987 -28.65546 2.59680 1.000 33.18206 489 SER A CA 1
ATOM 3733 C C . SER A 1 489 ? 7.68422 -29.50876 1.47259 1.000 30.53487 489 SER A C 1
ATOM 3734 O O . SER A 1 489 ? 7.35919 -30.69005 1.30001 1.000 25.13264 489 SER A O 1
ATOM 3737 N N . ALA A 1 490 ? 8.56914 -28.89439 0.69465 1.000 17.68378 490 ALA A N 1
ATOM 3738 C CA . ALA A 1 490 ? 9.27472 -29.60925 -0.35774 1.000 21.82232 490 ALA A CA 1
ATOM 3739 C C . ALA A 1 490 ? 10.57619 -30.23566 0.13818 1.000 29.72519 490 ALA A C 1
ATOM 3740 O O . ALA A 1 490 ? 11.43373 -30.61569 -0.66851 1.000 39.09063 490 ALA A O 1
ATOM 3742 N N . MET A 1 491 ? 10.74192 -30.32897 1.44975 1.000 32.46081 491 MET A N 1
ATOM 3743 C CA . MET A 1 491 ? 11.90182 -30.97294 2.03823 1.000 29.83215 491 MET A CA 1
ATOM 3744 C C . MET A 1 491 ? 11.90660 -32.47647 1.78683 1.000 31.29851 491 MET A C 1
ATOM 3745 O O . MET A 1 491 ? 10.85715 -33.10163 1.61360 1.000 30.11816 491 MET A O 1
ATOM 3750 N N . SER A 1 492 ? 13.10609 -33.06314 1.79023 1.000 25.05580 492 SER A N 1
ATOM 3751 C CA . SER A 1 492 ? 13.20818 -34.51404 1.76911 1.000 29.65446 492 SER A CA 1
ATOM 3752 C C . SER A 1 492 ? 12.71295 -35.08213 3.09676 1.000 33.38693 492 SER A C 1
ATOM 3753 O O . SER A 1 492 ? 12.51657 -34.36127 4.07732 1.000 31.22813 492 SER A O 1
ATOM 3756 N N . ASP A 1 493 ? 12.50225 -36.39733 3.11814 1.000 30.00052 493 ASP A N 1
ATOM 3757 C CA . ASP A 1 493 ? 11.96878 -37.03941 4.31505 1.000 38.84489 493 ASP A CA 1
ATOM 3758 C C . ASP A 1 493 ? 12.92074 -36.90832 5.50183 1.000 36.40999 493 ASP A C 1
ATOM 3759 O O . ASP A 1 493 ? 12.49146 -36.59527 6.62362 1.000 34.49106 493 ASP A O 1
ATOM 3764 N N . THR A 1 494 ? 14.21938 -37.11651 5.27029 1.000 29.96317 494 THR A N 1
ATOM 3765 C CA . THR A 1 494 ? 15.19823 -36.92585 6.33380 1.000 26.01275 494 THR A CA 1
ATOM 3766 C C . THR A 1 494 ? 15.14930 -35.49584 6.85680 1.000 27.62831 494 THR A C 1
ATOM 3767 O O . THR A 1 494 ? 15.14530 -35.25327 8.07629 1.000 29.05783 494 THR A O 1
ATOM 3771 N N . GLU A 1 495 ? 15.09375 -34.53366 5.93503 1.000 28.90128 495 GLU A N 1
ATOM 3772 C CA . GLU A 1 495 ? 15.02617 -33.13171 6.32427 1.000 31.42032 495 GLU A CA 1
ATOM 3773 C C . GLU A 1 495 ? 13.75859 -32.84887 7.12049 1.000 29.65420 495 GLU A C 1
ATOM 3774 O O . GLU A 1 495 ? 13.78103 -32.05491 8.06580 1.000 36.04923 495 GLU A O 1
ATOM 3780 N N . LYS A 1 496 ? 12.64155 -33.48560 6.75403 1.000 25.32849 496 LYS A N 1
ATOM 3781 C CA . LYS A 1 496 ? 11.39587 -33.27281 7.49073 1.000 33.28407 496 LYS A CA 1
ATOM 3782 C C . LYS A 1 496 ? 11.49790 -33.80810 8.91213 1.000 33.62680 496 LYS A C 1
ATOM 3783 O O . LYS A 1 496 ? 11.00948 -33.17501 9.85877 1.000 27.86958 496 LYS A O 1
ATOM 3789 N N . VAL A 1 497 ? 12.12495 -34.97243 9.08234 1.000 26.09333 497 VAL A N 1
ATOM 3790 C CA . VAL A 1 497 ? 12.29544 -35.51344 10.42765 1.000 26.78529 497 VAL A CA 1
ATOM 3791 C C . VAL A 1 497 ? 13.10471 -34.54614 11.28342 1.000 28.49360 497 VAL A C 1
ATOM 3792 O O . VAL A 1 497 ? 12.71703 -34.19873 12.41593 1.000 28.93577 497 VAL A O 1
ATOM 3796 N N . ALA A 1 498 ? 14.21680 -34.05104 10.73170 1.000 26.51413 498 ALA A N 1
ATOM 3797 C CA . ALA A 1 498 ? 15.03681 -33.11077 11.49382 1.000 22.60431 498 ALA A CA 1
ATOM 3798 C C . ALA A 1 498 ? 14.27316 -31.82060 11.79744 1.000 26.14332 498 ALA A C 1
ATOM 3799 O O . ALA A 1 498 ? 14.35639 -31.27894 12.91225 1.000 38.58439 498 ALA A O 1
ATOM 3801 N N . ALA A 1 499 ? 13.52151 -31.31642 10.81598 1.000 25.44918 499 ALA A N 1
ATOM 3802 C CA . ALA A 1 499 ? 12.77610 -30.07645 10.99421 1.000 30.61684 499 ALA A CA 1
ATOM 3803 C C . ALA A 1 499 ? 11.70897 -30.21785 12.07460 1.000 28.36903 499 ALA A C 1
ATOM 3804 O O . ALA A 1 499 ? 11.52340 -29.30985 12.89207 1.000 20.09615 499 ALA A O 1
ATOM 3806 N N . LYS A 1 500 ? 10.99014 -31.34393 12.08971 1.000 26.17902 500 LYS A N 1
ATOM 3807 C CA . LYS A 1 500 ? 9.98871 -31.53922 13.12958 1.000 30.19739 500 LYS A CA 1
ATOM 3808 C C . LYS A 1 500 ? 10.63042 -31.60943 14.50314 1.000 27.09813 500 LYS A C 1
ATOM 3809 O O . LYS A 1 500 ? 10.05951 -31.11079 15.47406 1.000 21.87542 500 LYS A O 1
ATOM 3815 N N . ALA A 1 501 ? 11.81162 -32.22601 14.61461 1.000 27.98007 501 ALA A N 1
ATOM 3816 C CA . ALA A 1 501 ? 12.47996 -32.23007 15.91776 1.000 23.93282 501 ALA A CA 1
ATOM 3817 C C . ALA A 1 501 ? 12.81954 -30.80860 16.37155 1.000 27.22299 501 ALA A C 1
ATOM 3818 O O . ALA A 1 501 ? 12.53781 -30.41833 17.51872 1.000 31.07611 501 ALA A O 1
ATOM 3820 N N . LYS A 1 502 ? 13.40197 -30.00909 15.46975 1.000 18.44961 502 LYS A N 1
ATOM 3821 C CA . LYS A 1 502 ? 13.76424 -28.63617 15.82258 1.000 19.87265 502 LYS A CA 1
ATOM 3822 C C . LYS A 1 502 ? 12.53338 -27.81037 16.19881 1.000 24.73185 502 LYS A C 1
ATOM 3823 O O . LYS A 1 502 ? 12.52987 -27.07369 17.20585 1.000 28.44167 502 LYS A O 1
ATOM 3829 N N . TRP A 1 503 ? 11.46581 -27.94880 15.41442 1.000 21.90624 503 TRP A N 1
ATOM 3830 C CA . TRP A 1 503 ? 10.23456 -27.23279 15.69641 1.000 23.76248 503 TRP A CA 1
ATOM 3831 C C . TRP A 1 503 ? 9.60426 -27.70936 16.99777 1.000 25.67926 503 TRP A C 1
ATOM 3832 O O . TRP A 1 503 ? 9.04116 -26.90356 17.73961 1.000 25.99833 503 TRP A O 1
ATOM 3843 N N . THR A 1 504 ? 9.67392 -29.01158 17.28769 1.000 25.63626 504 THR A N 1
ATOM 3844 C CA . THR A 1 504 ? 9.11736 -29.52462 18.53608 1.000 27.64080 504 THR A CA 1
ATOM 3845 C C . THR A 1 504 ? 9.81474 -28.90238 19.73308 1.000 31.05661 504 THR A C 1
ATOM 3846 O O . THR A 1 504 ? 9.16462 -28.53368 20.72089 1.000 27.55920 504 THR A O 1
ATOM 3850 N N . THR A 1 505 ? 11.14417 -28.78658 19.66261 1.000 30.50769 505 THR A N 1
ATOM 3851 C CA . THR A 1 505 ? 11.87034 -28.07734 20.71259 1.000 27.57424 505 THR A CA 1
ATOM 3852 C C . THR A 1 505 ? 11.32862 -26.66935 20.90188 1.000 25.96239 505 THR A C 1
ATOM 3853 O O . THR A 1 505 ? 11.00999 -26.25391 22.02692 1.000 30.22398 505 THR A O 1
ATOM 3857 N N . GLN A 1 506 ? 11.20525 -25.92021 19.80420 1.000 34.80884 506 GLN A N 1
ATOM 3858 C CA . GLN A 1 506 ? 10.71456 -24.54828 19.93937 1.000 32.17022 506 GLN A CA 1
ATOM 3859 C C . GLN A 1 506 ? 9.29198 -24.50349 20.49882 1.000 26.12205 506 GLN A C 1
ATOM 3860 O O . GLN A 1 506 ? 8.97634 -23.65793 21.34255 1.000 28.50352 506 GLN A O 1
ATOM 3866 N N . TRP A 1 507 ? 8.42581 -25.40991 20.05129 1.000 21.91565 507 TRP A N 1
ATOM 3867 C CA . TRP A 1 507 ? 7.03839 -25.39895 20.49749 1.000 26.50936 507 TRP A CA 1
ATOM 3868 C C . TRP A 1 507 ? 6.93765 -25.70043 21.98853 1.000 34.00050 507 TRP A C 1
ATOM 3869 O O . TRP A 1 507 ? 6.15070 -25.06209 22.70646 1.000 31.54680 507 TRP A O 1
ATOM 3880 N N . ASP A 1 508 ? 7.72213 -26.67422 22.47387 1.000 29.15837 508 ASP A N 1
ATOM 3881 C CA . ASP A 1 508 ? 7.71970 -26.97465 23.90628 1.000 33.11588 508 ASP A CA 1
ATOM 3882 C C . ASP A 1 508 ? 8.20793 -25.78291 24.71685 1.000 31.17671 508 ASP A C 1
ATOM 3883 O O . ASP A 1 508 ? 7.61262 -25.43287 25.74655 1.000 29.32434 508 ASP A O 1
ATOM 3888 N N . LYS A 1 509 ? 9.27906 -25.13271 24.25463 1.000 28.60546 509 LYS A N 1
ATOM 3889 C CA . LYS A 1 509 ? 9.73512 -23.91800 24.92174 1.000 29.73680 509 LYS A CA 1
ATOM 3890 C C . LYS A 1 509 ? 8.63133 -22.86727 24.97688 1.000 27.33447 509 LYS A C 1
ATOM 3891 O O . LYS A 1 509 ? 8.39553 -22.25153 26.02407 1.000 25.84518 509 LYS A O 1
ATOM 3897 N N . PHE A 1 510 ? 7.93040 -22.66798 23.86399 1.000 32.37019 510 PHE A N 1
ATOM 3898 C CA . PHE A 1 510 ? 6.90899 -21.62866 23.79876 1.000 28.20831 510 PHE A CA 1
ATOM 3899 C C . PHE A 1 510 ? 5.75820 -21.93041 24.74818 1.000 25.60387 510 PHE A C 1
ATOM 3900 O O . PHE A 1 510 ? 5.30693 -21.04941 25.49090 1.000 25.75547 510 PHE A O 1
ATOM 3908 N N . VAL A 1 511 ? 5.30260 -23.18188 24.76512 1.000 30.27196 511 VAL A N 1
ATOM 3909 C CA . VAL A 1 511 ? 4.19268 -23.56340 25.63483 1.000 26.91626 511 VAL A CA 1
ATOM 3910 C C . VAL A 1 511 ? 4.56890 -23.38427 27.09658 1.000 29.19550 511 VAL A C 1
ATOM 3911 O O . VAL A 1 511 ? 3.82437 -22.77736 27.87902 1.000 29.95990 511 VAL A O 1
ATOM 3915 N N . LYS A 1 512 ? 5.72329 -23.92754 27.49316 1.000 30.67773 512 LYS A N 1
ATOM 3916 C CA . LYS A 1 512 ? 6.11603 -23.85653 28.89658 1.000 31.21331 512 LYS A CA 1
ATOM 3917 C C . LYS A 1 512 ? 6.29572 -22.40540 29.34265 1.000 38.41722 512 LYS A C 1
ATOM 3918 O O . LYS A 1 512 ? 5.81578 -22.01302 30.41722 1.000 43.72597 512 LYS A O 1
ATOM 3924 N N . THR A 1 513 ? 6.94022 -21.57972 28.51081 1.000 29.63407 513 THR A N 1
ATOM 3925 C CA . THR A 1 513 ? 7.15663 -20.18042 28.86989 1.000 31.99796 513 THR A CA 1
ATOM 3926 C C . THR A 1 513 ? 5.83543 -19.42021 28.99936 1.000 31.26549 513 THR A C 1
ATOM 3927 O O . THR A 1 513 ? 5.62378 -18.67103 29.96480 1.000 35.61661 513 THR A O 1
ATOM 3931 N N . SER A 1 514 ? 4.92699 -19.59822 28.03253 1.000 32.68282 514 SER A N 1
ATOM 3932 C CA . SER A 1 514 ? 3.66842 -18.85677 28.06851 1.000 30.24706 514 SER A CA 1
ATOM 3933 C C . SER A 1 514 ? 2.81203 -19.27748 29.25649 1.000 29.26598 514 SER A C 1
ATOM 3934 O O . SER A 1 514 ? 2.21532 -18.42645 29.93584 1.000 24.90510 514 SER A O 1
ATOM 3937 N N . VAL A 1 515 ? 2.74216 -20.58356 29.53023 1.000 30.78666 515 VAL A N 1
ATOM 3938 C CA . VAL A 1 515 ? 1.95119 -21.04241 30.66741 1.000 30.77954 515 VAL A CA 1
ATOM 3939 C C . VAL A 1 515 ? 2.52345 -20.49763 31.96525 1.000 31.22126 515 VAL A C 1
ATOM 3940 O O . VAL A 1 515 ? 1.77574 -20.04470 32.83961 1.000 32.02788 515 VAL A O 1
ATOM 3944 N N . GLU A 1 516 ? 3.85385 -20.50245 32.11256 1.000 33.29551 516 GLU A N 1
ATOM 3945 C CA . GLU A 1 516 ? 4.41458 -19.94097 33.34000 1.000 30.88633 516 GLU A CA 1
ATOM 3946 C C . GLU A 1 516 ? 4.13558 -18.44895 33.45095 1.000 37.06947 516 GLU A C 1
ATOM 3947 O O . GLU A 1 516 ? 3.97613 -17.93398 34.56238 1.000 51.15238 516 GLU A O 1
ATOM 3953 N N . GLY A 1 517 ? 4.03888 -17.74619 32.32507 1.000 34.46431 517 GLY A N 1
ATOM 3954 C CA . GLY A 1 517 ? 3.68997 -16.33930 32.41141 1.000 31.14357 517 GLY A CA 1
ATOM 3955 C C . GLY A 1 517 ? 2.21848 -16.03452 32.61722 1.000 37.35050 517 GLY A C 1
ATOM 3956 O O . GLY A 1 517 ? 1.88175 -14.89948 32.97569 1.000 40.62067 517 GLY A O 1
ATOM 3957 N N . LEU A 1 518 ? 1.33482 -17.01396 32.42337 1.000 34.00662 518 LEU A N 1
ATOM 3958 C CA . LEU A 1 518 ? -0.09967 -16.76375 32.53393 1.000 35.99933 518 LEU A CA 1
ATOM 3959 C C . LEU A 1 518 ? -0.74170 -17.33880 33.78940 1.000 30.76356 518 LEU A C 1
ATOM 3960 O O . LEU A 1 518 ? -1.70615 -16.75568 34.28993 1.000 32.00613 518 LEU A O 1
ATOM 3965 N N . LYS A 1 519 ? -0.23399 -18.50240 34.31507 1.000 36.48584 519 LYS A N 1
ATOM 3966 C CA . LYS A 1 519 ? -0.77058 -19.24972 35.44535 1.000 35.57278 519 LYS A CA 1
ATOM 3967 C C . LYS A 1 519 ? -0.11491 -18.82373 36.75931 1.000 40.10333 519 LYS A C 1
ATOM 3968 O O . LYS A 1 519 ? 1.05655 -18.42313 36.78577 1.000 40.32990 519 LYS A O 1
ATOM 3974 N N . PRO A 1 520 ? -0.86703 -18.91288 37.85293 1.000 34.63348 520 PRO A N 1
ATOM 3975 C CA . PRO A 1 520 ? -0.30301 -18.62132 39.17566 1.000 37.74297 520 PRO A CA 1
ATOM 3976 C C . PRO A 1 520 ? 0.79506 -19.60484 39.56567 1.000 34.40932 520 PRO A C 1
ATOM 3977 O O . PRO A 1 520 ? 0.84339 -20.74348 39.09965 1.000 23.43688 520 PRO A O 1
ATOM 3981 N N . HIS A 1 521 ? 1.68877 -19.14697 40.44271 1.000 50.80791 521 HIS A N 1
ATOM 3982 C CA . HIS A 1 521 ? 2.73564 -20.01550 40.99099 1.000 53.04527 521 HIS A CA 1
ATOM 3983 C C . HIS A 1 521 ? 2.19102 -20.82910 42.15802 1.000 32.26383 521 HIS A C 1
ATOM 3984 O O . HIS A 1 521 ? 1.62923 -20.26848 43.08804 1.000 28.74942 521 HIS A O 1
ATOM 3991 N N . LEU B 1 28 ? -0.46771 -40.75526 -31.83569 1.000 54.46500 28 LEU B N 1
ATOM 3992 C CA . LEU B 1 28 ? -0.89836 -39.89475 -30.75008 1.000 56.25407 28 LEU B CA 1
ATOM 3993 C C . LEU B 1 28 ? 0.35598 -39.27630 -30.08747 1.000 73.18161 28 LEU B C 1
ATOM 3994 O O . LEU B 1 28 ? 1.27331 -39.99737 -29.68209 1.000 70.83082 28 LEU B O 1
ATOM 3999 N N . THR B 1 29 ? 0.38381 -37.94661 -29.97356 1.000 72.98564 29 THR B N 1
ATOM 4000 C CA . THR B 1 29 ? 1.48717 -37.19561 -29.37404 1.000 62.65423 29 THR B CA 1
ATOM 4001 C C . THR B 1 29 ? 1.40922 -37.28982 -27.84676 1.000 67.54991 29 THR B C 1
ATOM 4002 O O . THR B 1 29 ? 0.34919 -37.57475 -27.27085 1.000 66.15813 29 THR B O 1
ATOM 4006 N N . SER B 1 30 ? 2.55785 -37.11113 -27.18308 1.000 60.08007 30 SER B N 1
ATOM 4007 C CA . SER B 1 30 ? 2.51800 -36.96053 -25.72643 1.000 60.01787 30 SER B CA 1
ATOM 4008 C C . SER B 1 30 ? 1.64636 -35.76611 -25.35265 1.000 57.03692 30 SER B C 1
ATOM 4009 O O . SER B 1 30 ? 0.84051 -35.84741 -24.41234 1.000 57.02763 30 SER B O 1
ATOM 4012 N N . LYS B 1 31 ? 1.70383 -34.70046 -26.15975 1.000 46.99350 31 LYS B N 1
ATOM 4013 C CA . LYS B 1 31 ? 0.80175 -33.57398 -25.98248 1.000 53.00085 31 LYS B CA 1
ATOM 4014 C C . LYS B 1 31 ? -0.65349 -33.99359 -26.20012 1.000 51.70254 31 LYS B C 1
ATOM 4015 O O . LYS B 1 31 ? -1.55199 -33.56669 -25.46233 1.000 41.15772 31 LYS B O 1
ATOM 4021 N N . ALA B 1 32 ? -0.89957 -34.86804 -27.17735 1.000 51.35066 32 ALA B N 1
ATOM 4022 C CA . ALA B 1 32 ? -2.26391 -35.32685 -27.42152 1.000 56.72774 32 ALA B CA 1
ATOM 4023 C C . ALA B 1 32 ? -2.77165 -36.22684 -26.29639 1.000 53.39434 32 ALA B C 1
ATOM 4024 O O . ALA B 1 32 ? -3.94807 -36.15591 -25.93115 1.000 46.74344 32 ALA B O 1
ATOM 4026 N N . ALA B 1 33 ? -1.91353 -37.09472 -25.74721 1.000 41.73823 33 ALA B N 1
ATOM 4027 C CA . ALA B 1 33 ? -2.33385 -37.88428 -24.59405 1.000 44.32518 33 ALA B CA 1
ATOM 4028 C C . ALA B 1 33 ? -2.65466 -36.97635 -23.41089 1.000 48.42029 33 ALA B C 1
ATOM 4029 O O . ALA B 1 33 ? -3.65040 -37.18321 -22.70009 1.000 45.32014 33 ALA B O 1
ATOM 4031 N N . TYR B 1 34 ? -1.83395 -35.94560 -23.19936 1.000 41.53313 34 TYR B N 1
ATOM 4032 C CA . TYR B 1 34 ? -2.15291 -34.98182 -22.15617 1.000 35.01260 34 TYR B CA 1
ATOM 4033 C C . TYR B 1 34 ? -3.51448 -34.34040 -22.40776 1.000 44.03396 34 TYR B C 1
ATOM 4034 O O . TYR B 1 34 ? -4.32012 -34.20798 -21.47925 1.000 39.86033 34 TYR B O 1
ATOM 4043 N N . LEU B 1 35 ? -3.78395 -33.93093 -23.65437 1.000 41.92043 35 LEU B N 1
ATOM 4044 C CA . LEU B 1 35 ? -5.04862 -33.26591 -23.96943 1.000 36.57125 35 LEU B CA 1
ATOM 4045 C C . LEU B 1 35 ? -6.24818 -34.18973 -23.77185 1.000 35.54965 35 LEU B C 1
ATOM 4046 O O . LEU B 1 35 ? -7.30601 -33.73953 -23.32252 1.000 43.19042 35 LEU B O 1
ATOM 4051 N N . LEU B 1 36 ? -6.11389 -35.47727 -24.10892 1.000 36.14118 36 LEU B N 1
ATOM 4052 C CA . LEU B 1 36 ? -7.19281 -36.42663 -23.82527 1.000 41.02725 36 LEU B CA 1
ATOM 4053 C C . LEU B 1 36 ? -7.44970 -36.55802 -22.32758 1.000 36.19616 36 LEU B C 1
ATOM 4054 O O . LEU B 1 36 ? -8.61110 -36.58896 -21.89479 1.000 35.96839 36 LEU B O 1
ATOM 4059 N N . LYS B 1 37 ? -6.38038 -36.65372 -21.52085 1.000 38.50393 37 LYS B N 1
ATOM 4060 C CA . LYS B 1 37 ? -6.55221 -36.74973 -20.06742 1.000 33.07945 37 LYS B CA 1
ATOM 4061 C C . LYS B 1 37 ? -7.21989 -35.49593 -19.50578 1.000 35.92594 37 LYS B C 1
ATOM 4062 O O . LYS B 1 37 ? -8.09555 -35.58010 -18.63321 1.000 27.73548 37 LYS B O 1
ATOM 4068 N N . ARG B 1 38 ? -6.82071 -34.32398 -20.00997 1.000 34.74068 38 ARG B N 1
ATOM 4069 C CA . ARG B 1 38 ? -7.43074 -33.06676 -19.59081 1.000 33.22217 38 ARG B CA 1
ATOM 4070 C C . ARG B 1 38 ? -8.90224 -33.01587 -19.96861 1.000 38.70590 38 ARG B C 1
ATOM 4071 O O . ARG B 1 38 ? -9.73768 -32.55551 -19.18015 1.000 39.52704 38 ARG B O 1
ATOM 4079 N N . ASN B 1 39 ? -9.23653 -33.47315 -21.17893 1.000 34.70803 39 ASN B N 1
ATOM 4080 C CA . ASN B 1 39 ? -10.63234 -33.49406 -21.60191 1.000 41.18186 39 ASN B CA 1
ATOM 4081 C C . ASN B 1 39 ? -11.46392 -34.40298 -20.70582 1.000 40.91336 39 ASN B C 1
ATOM 4082 O O . ASN B 1 39 ? -12.56996 -34.03302 -20.29034 1.000 36.01186 39 ASN B O 1
ATOM 4087 N N . SER B 1 40 ? -10.94511 -35.59343 -20.39124 1.000 40.68087 40 SER B N 1
ATOM 4088 C CA . SER B 1 40 ? -11.67426 -36.50014 -19.50923 1.000 33.71139 40 SER B CA 1
ATOM 4089 C C . SER B 1 40 ? -11.87595 -35.88682 -18.12985 1.000 33.69368 40 SER B C 1
ATOM 4090 O O . SER B 1 40 ? -12.97133 -35.95966 -17.56531 1.000 32.10411 40 SER B O 1
ATOM 4093 N N . LEU B 1 41 ? -10.82851 -35.27546 -17.57415 1.000 35.76372 41 LEU B N 1
ATOM 4094 C CA . LEU B 1 41 ? -10.92312 -34.70101 -16.23595 1.000 34.76949 41 LEU B CA 1
ATOM 4095 C C . LEU B 1 41 ? -11.92422 -33.55072 -16.18869 1.000 37.94858 41 LEU B C 1
ATOM 4096 O O . LEU B 1 41 ? -12.71844 -33.44356 -15.24057 1.000 33.82537 41 LEU B O 1
ATOM 4101 N N . ILE B 1 42 ? -11.89952 -32.67703 -17.20103 1.000 30.42711 42 ILE B N 1
ATOM 4102 C CA . ILE B 1 42 ? -12.83033 -31.55326 -17.23490 1.000 27.58309 42 ILE B CA 1
ATOM 4103 C C . ILE B 1 42 ? -14.26126 -32.04494 -17.45261 1.000 34.53521 42 ILE B C 1
ATOM 4104 O O . ILE B 1 42 ? -15.21077 -31.51712 -16.85514 1.000 35.73356 42 ILE B O 1
ATOM 4109 N N . GLU B 1 43 ? -14.44332 -33.07677 -18.27921 1.000 31.74153 43 GLU B N 1
ATOM 4110 C CA . GLU B 1 43 ? -15.77964 -33.63709 -18.45987 1.000 34.97833 43 GLU B CA 1
ATOM 4111 C C . GLU B 1 43 ? -16.29879 -34.28544 -17.18138 1.000 35.85390 43 GLU B C 1
ATOM 4112 O O . GLU B 1 43 ? -17.47390 -34.11374 -16.82508 1.000 35.60812 43 GLU B O 1
ATOM 4118 N N . GLU B 1 44 ? -15.42965 -34.99711 -16.45989 1.000 30.79612 44 GLU B N 1
ATOM 4119 C CA . GLU B 1 44 ? -15.81887 -35.59321 -15.18597 1.000 32.77041 44 GLU B CA 1
ATOM 4120 C C . GLU B 1 44 ? -16.23387 -34.51803 -14.18377 1.000 42.54094 44 GLU B C 1
ATOM 4121 O O . GLU B 1 44 ? -17.22872 -34.67992 -13.46249 1.000 40.13587 44 GLU B O 1
ATOM 4127 N N . ASP B 1 45 ? -15.48776 -33.40560 -14.12598 1.000 34.38714 45 ASP B N 1
ATOM 4128 C CA . ASP B 1 45 ? -15.84516 -32.35813 -13.17149 1.000 36.68887 45 ASP B CA 1
ATOM 4129 C C . ASP B 1 45 ? -17.15296 -31.66989 -13.54997 1.000 32.62162 45 ASP B C 1
ATOM 4130 O O . ASP B 1 45 ? -17.99036 -31.40103 -12.67980 1.000 35.96115 45 ASP B O 1
ATOM 4135 N N . ALA B 1 46 ? -17.34346 -31.36358 -14.83706 1.000 32.93309 46 ALA B N 1
ATOM 4136 C CA . ALA B 1 46 ? -18.52244 -30.61389 -15.25729 1.000 21.55790 46 ALA B CA 1
ATOM 4137 C C . ALA B 1 46 ? -19.78971 -31.45959 -15.27190 1.000 27.33022 46 ALA B C 1
ATOM 4138 O O . ALA B 1 46 ? -20.89106 -30.89980 -15.25802 1.000 31.67973 46 ALA B O 1
ATOM 4140 N N . SER B 1 47 ? -19.66468 -32.78587 -15.29813 1.000 36.88904 47 SER B N 1
ATOM 4141 C CA . SER B 1 47 ? -20.83332 -33.65936 -15.33154 1.000 31.40364 47 SER B CA 1
ATOM 4142 C C . SER B 1 47 ? -21.54193 -33.78751 -13.98892 1.000 34.46817 47 SER B C 1
ATOM 4143 O O . SER B 1 47 ? -22.56139 -34.47684 -13.90401 1.000 42.52754 47 SER B O 1
ATOM 4146 N N . ARG B 1 48 ? -21.03548 -33.16209 -12.93999 1.000 28.75971 48 ARG B N 1
ATOM 4147 C CA . ARG B 1 48 ? -21.62896 -33.29977 -11.62498 1.000 31.85494 48 ARG B CA 1
ATOM 4148 C C . ARG B 1 48 ? -22.43102 -32.07342 -11.21391 1.000 33.59505 48 ARG B C 1
ATOM 4149 O O . ARG B 1 48 ? -22.94729 -32.03096 -10.09519 1.000 32.71226 48 ARG B O 1
ATOM 4157 N N . LYS B 1 49 ? -22.57135 -31.09079 -12.09533 1.000 30.43543 49 LYS B N 1
ATOM 4158 C CA . LYS B 1 49 ? -23.26667 -29.88265 -11.70280 1.000 31.15646 49 LYS B CA 1
ATOM 4159 C C . LYS B 1 49 ? -24.77375 -30.09598 -11.78527 1.000 38.34982 49 LYS B C 1
ATOM 4160 O O . LYS B 1 49 ? -25.26759 -31.07550 -12.35590 1.000 29.23938 49 LYS B O 1
ATOM 4166 N N . LEU B 1 50 ? -25.50121 -29.14381 -11.20868 1.000 33.65589 50 LEU B N 1
ATOM 4167 C CA . LEU B 1 50 ? -26.95098 -29.17441 -11.23153 1.000 25.25812 50 LEU B CA 1
ATOM 4168 C C . LEU B 1 50 ? -27.44166 -29.07470 -12.66839 1.000 42.72374 50 LEU B C 1
ATOM 4169 O O . LEU B 1 50 ? -27.02980 -28.17630 -13.41189 1.000 41.95825 50 LEU B O 1
ATOM 4174 N N . GLY B 1 51 ? -28.31966 -30.00825 -13.06301 1.000 40.29806 51 GLY B N 1
ATOM 4175 C CA . GLY B 1 51 ? -28.86961 -30.02649 -14.40464 1.000 27.77056 51 GLY B CA 1
ATOM 4176 C C . GLY B 1 51 ? -28.00517 -30.67282 -15.46993 1.000 33.68872 51 GLY B C 1
ATOM 4177 O O . GLY B 1 51 ? -28.38351 -30.63937 -16.64874 1.000 21.67609 51 GLY B O 1
ATOM 4178 N N . ALA B 1 52 ? -26.85958 -31.25972 -15.10484 1.000 38.22573 52 ALA B N 1
ATOM 4179 C CA . ALA B 1 52 ? -25.98138 -31.86215 -16.10711 1.000 29.29961 52 ALA B CA 1
ATOM 4180 C C . ALA B 1 52 ? -26.62536 -33.05145 -16.81167 1.000 33.48057 52 ALA B C 1
ATOM 4181 O O . ALA B 1 52 ? -26.17138 -33.43730 -17.89114 1.000 33.59622 52 ALA B O 1
ATOM 4183 N N . LYS B 1 53 ? -27.68021 -33.62902 -16.25316 1.000 36.65321 53 LYS B N 1
ATOM 4184 C CA . LYS B 1 53 ? -28.36476 -34.73176 -16.91402 1.000 37.72603 53 LYS B CA 1
ATOM 4185 C C . LYS B 1 53 ? -29.54599 -34.27194 -17.75873 1.000 32.82296 53 LYS B C 1
ATOM 4186 O O . LYS B 1 53 ? -30.28145 -35.10987 -18.28649 1.000 45.34092 53 LYS B O 1
ATOM 4192 N N . ILE B 1 54 ? -29.75562 -32.96183 -17.88361 1.000 30.20171 54 ILE B N 1
ATOM 4193 C CA . ILE B 1 54 ? -30.84349 -32.45682 -18.71039 1.000 32.88118 54 ILE B CA 1
ATOM 4194 C C . ILE B 1 54 ? -30.47322 -32.61872 -20.17659 1.000 39.84346 54 ILE B C 1
ATOM 4195 O O . ILE B 1 54 ? -29.38019 -32.22112 -20.59971 1.000 36.09708 54 ILE B O 1
ATOM 4200 N N . VAL B 1 55 ? -31.38510 -33.20837 -20.95667 1.000 36.63893 55 VAL B N 1
ATOM 4201 C CA . VAL B 1 55 ? -31.24970 -33.33264 -22.40834 1.000 37.07979 55 VAL B CA 1
ATOM 4202 C C . VAL B 1 55 ? -32.11296 -32.27849 -23.08897 1.000 43.34780 55 VAL B C 1
ATOM 4203 O O . VAL B 1 55 ? -33.30570 -32.15028 -22.78455 1.000 41.21196 55 VAL B O 1
ATOM 4207 N N . LEU B 1 56 ? -31.50955 -31.50959 -23.99472 1.000 33.42474 56 LEU B N 1
ATOM 4208 C CA . LEU B 1 56 ? -32.20129 -30.43682 -24.69518 1.000 31.03627 56 LEU B CA 1
ATOM 4209 C C . LEU B 1 56 ? -32.52245 -30.85129 -26.12918 1.000 40.56922 56 LEU B C 1
ATOM 4210 O O . LEU B 1 56 ? -31.72266 -31.52647 -26.78490 1.000 39.00678 56 LEU B O 1
ATOM 4215 N N . THR B 1 57 ? -33.70186 -30.44761 -26.60592 1.000 34.31377 57 THR B N 1
ATOM 4216 C CA . THR B 1 57 ? -34.07013 -30.55933 -28.01422 1.000 32.83273 57 THR B CA 1
ATOM 4217 C C . THR B 1 57 ? -33.32840 -29.51420 -28.86115 1.000 29.85689 57 THR B C 1
ATOM 4218 O O . THR B 1 57 ? -32.59549 -28.66147 -28.35263 1.000 29.70279 57 THR B O 1
ATOM 4222 N N . ASN B 1 58 ? -33.49975 -29.61302 -30.18469 1.000 31.46659 58 ASN B N 1
ATOM 4223 C CA . ASN B 1 58 ? -32.82993 -28.68056 -31.09315 1.000 34.23103 58 ASN B CA 1
ATOM 4224 C C . ASN B 1 58 ? -33.30502 -27.24498 -30.88092 1.000 31.74478 58 ASN B C 1
ATOM 4225 O O . ASN B 1 58 ? -32.50253 -26.30140 -30.90990 1.000 31.58953 58 ASN B O 1
ATOM 4230 N N . GLU B 1 59 ? -34.60689 -27.05371 -30.67730 1.000 33.27331 59 GLU B N 1
ATOM 4231 C CA . GLU B 1 59 ? -35.11170 -25.71398 -30.39727 1.000 30.83736 59 GLU B CA 1
ATOM 4232 C C . GLU B 1 59 ? -34.60085 -25.20993 -29.05142 1.000 30.53586 59 GLU B C 1
ATOM 4233 O O . GLU B 1 59 ? -34.17807 -24.04481 -28.92134 1.000 40.21127 59 GLU B O 1
ATOM 4239 N N . GLU B 1 60 ? -34.62317 -26.07580 -28.03899 1.000 28.85708 60 GLU B N 1
ATOM 4240 C CA . GLU B 1 60 ? -34.02048 -25.70814 -26.76763 1.000 36.51230 60 GLU B CA 1
ATOM 4241 C C . GLU B 1 60 ? -32.56009 -25.33610 -26.94802 1.000 29.06262 60 GLU B C 1
ATOM 4242 O O . GLU B 1 60 ? -32.07297 -24.39931 -26.30832 1.000 22.96408 60 GLU B O 1
ATOM 4248 N N . LYS B 1 61 ? -31.84941 -26.04273 -27.82930 1.000 25.52832 61 LYS B N 1
ATOM 4249 C CA . LYS B 1 61 ? -30.45212 -25.69798 -28.05913 1.000 33.37308 61 LYS B CA 1
ATOM 4250 C C . LYS B 1 61 ? -30.31712 -24.33942 -28.73636 1.000 32.81852 61 LYS B C 1
ATOM 4251 O O . LYS B 1 61 ? -29.35254 -23.61489 -28.47104 1.000 33.99544 61 LYS B O 1
ATOM 4257 N N . VAL B 1 62 ? -31.27036 -23.96964 -29.59395 1.000 30.56538 62 VAL B N 1
ATOM 4258 C CA . VAL B 1 62 ? -31.28512 -22.61077 -30.13839 1.000 30.86763 62 VAL B CA 1
ATOM 4259 C C . VAL B 1 62 ? -31.31659 -21.59494 -28.99965 1.000 31.92040 62 VAL B C 1
ATOM 4260 O O . VAL B 1 62 ? -30.52415 -20.64086 -28.95667 1.000 33.95519 62 VAL B O 1
ATOM 4264 N N . LEU B 1 63 ? -32.23711 -21.79934 -28.05274 1.000 38.87954 63 LEU B N 1
ATOM 4265 C CA . LEU B 1 63 ? -32.35110 -20.88945 -26.90889 1.000 28.87131 63 LEU B CA 1
ATOM 4266 C C . LEU B 1 63 ? -31.10007 -20.90540 -26.02859 1.000 31.90926 63 LEU B C 1
ATOM 4267 O O . LEU B 1 63 ? -30.66875 -19.85927 -25.51892 1.000 28.09119 63 LEU B O 1
ATOM 4272 N N . ASP B 1 64 ? -30.52336 -22.09042 -25.81680 1.000 31.37357 64 ASP B N 1
ATOM 4273 C CA . ASP B 1 64 ? -29.32249 -22.21472 -24.99648 1.000 29.97638 64 ASP B CA 1
ATOM 4274 C C . ASP B 1 64 ? -28.15457 -21.44918 -25.60968 1.000 34.02015 64 ASP B C 1
ATOM 4275 O O . ASP B 1 64 ? -27.40871 -20.76476 -24.89796 1.000 29.53628 64 ASP B O 1
ATOM 4280 N N . ASP B 1 65 ? -27.97571 -21.55881 -26.92918 1.000 30.70611 65 ASP B N 1
ATOM 4281 C CA . ASP B 1 65 ? -26.92012 -20.80273 -27.59618 1.000 31.59431 65 ASP B CA 1
ATOM 4282 C C . ASP B 1 65 ? -27.17589 -19.30759 -27.50497 1.000 29.09318 65 ASP B C 1
ATOM 4283 O O . ASP B 1 65 ? -26.24884 -18.52267 -27.26192 1.000 24.80580 65 ASP B O 1
ATOM 4288 N N . PHE B 1 66 ? -28.42990 -18.89258 -27.66972 1.000 26.91736 66 PHE B N 1
ATOM 4289 C CA . PHE B 1 66 ? -28.72971 -17.47207 -27.54150 1.000 31.12494 66 PHE B CA 1
ATOM 4290 C C . PHE B 1 66 ? -28.29681 -16.94877 -26.17303 1.000 34.81404 66 PHE B C 1
ATOM 4291 O O . PHE B 1 66 ? -27.64005 -15.90476 -26.07485 1.000 34.10704 66 PHE B O 1
ATOM 4299 N N . ILE B 1 67 ? -28.65815 -17.66926 -25.10402 1.000 31.06102 67 ILE B N 1
ATOM 4300 C CA . ILE B 1 67 ? -28.32740 -17.23225 -23.74718 1.000 25.38553 67 ILE B CA 1
ATOM 4301 C C . ILE B 1 67 ? -26.81564 -17.27703 -23.50698 1.000 29.39199 67 ILE B C 1
ATOM 4302 O O . ILE B 1 67 ? -26.21690 -16.32633 -22.97146 1.000 26.86052 67 ILE B O 1
ATOM 4307 N N . LEU B 1 68 ? -26.18327 -18.39220 -23.89093 1.000 26.56465 68 LEU B N 1
ATOM 4308 C CA . LEU B 1 68 ? -24.75809 -18.58298 -23.67288 1.000 20.33735 68 LEU B CA 1
ATOM 4309 C C . LEU B 1 68 ? -23.94307 -17.51457 -24.36568 1.000 25.62359 68 LEU B C 1
ATOM 4310 O O . LEU B 1 68 ? -22.89601 -17.11287 -23.85083 1.000 25.62856 68 LEU B O 1
ATOM 4315 N N . ALA B 1 69 ? -24.39632 -17.05219 -25.53472 1.000 31.41521 69 ALA B N 1
ATOM 4316 C CA . ALA B 1 69 ? -23.64594 -16.04565 -26.27808 1.000 24.52880 69 ALA B CA 1
ATOM 4317 C C . ALA B 1 69 ? -23.53203 -14.74557 -25.49296 1.000 26.20189 69 ALA B C 1
ATOM 4318 O O . ALA B 1 69 ? -22.43794 -14.18573 -25.35514 1.000 30.89545 69 ALA B O 1
ATOM 4320 N N . GLU B 1 70 ? -24.65222 -14.25190 -24.95297 1.000 35.23143 70 GLU B N 1
ATOM 4321 C CA . GLU B 1 70 ? -24.58766 -13.00052 -24.20434 1.000 27.34651 70 GLU B CA 1
ATOM 4322 C C . GLU B 1 70 ? -23.84765 -13.19366 -22.88682 1.000 24.84081 70 GLU B C 1
ATOM 4323 O O . GLU B 1 70 ? -23.07297 -12.31858 -22.47266 1.000 27.82429 70 GLU B O 1
ATOM 4329 N N . LYS B 1 71 ? -24.04673 -14.34260 -22.22484 1.000 22.15467 71 LYS B N 1
ATOM 4330 C CA . LYS B 1 71 ? -23.32345 -14.58467 -20.97622 1.000 18.60930 71 LYS B CA 1
ATOM 4331 C C . LYS B 1 71 ? -21.81303 -14.60578 -21.20779 1.000 24.36081 71 LYS B C 1
ATOM 4332 O O . LYS B 1 71 ? -21.04548 -13.99250 -20.44895 1.000 23.16830 71 LYS B O 1
ATOM 4338 N N . ARG B 1 72 ? -21.36929 -15.29306 -22.25941 1.000 19.42536 72 ARG B N 1
ATOM 4339 C CA . ARG B 1 72 ? -19.95014 -15.33677 -22.56858 1.000 21.61606 72 ARG B CA 1
ATOM 4340 C C . ARG B 1 72 ? -19.42986 -13.96759 -22.97838 1.000 26.84969 72 ARG B C 1
ATOM 4341 O O . ARG B 1 72 ? -18.31538 -13.59181 -22.59972 1.000 16.87341 72 ARG B O 1
ATOM 4349 N N . LYS B 1 73 ? -20.22245 -13.19747 -23.73339 1.000 27.67832 73 LYS B N 1
ATOM 4350 C CA . LYS B 1 73 ? -19.79960 -11.84277 -24.07698 1.000 27.29156 73 LYS B CA 1
ATOM 4351 C C . LYS B 1 73 ? -19.51256 -11.03166 -22.81995 1.000 30.05380 73 LYS B C 1
ATOM 4352 O O . LYS B 1 73 ? -18.45654 -10.39732 -22.70459 1.000 32.80018 73 LYS B O 1
ATOM 4358 N N . LEU B 1 74 ? -20.42557 -11.08419 -21.84442 1.000 24.63798 74 LEU B N 1
ATOM 4359 C CA . LEU B 1 74 ? -20.24271 -10.32440 -20.61059 1.000 23.93684 74 LEU B CA 1
ATOM 4360 C C . LEU B 1 74 ? -19.02217 -10.81028 -19.83184 1.000 26.56294 74 LEU B C 1
ATOM 4361 O O . LEU B 1 74 ? -18.20230 -10.00809 -19.36215 1.000 22.77511 74 LEU B O 1
ATOM 4366 N N . ILE B 1 75 ? -18.88334 -12.12751 -19.68723 1.000 25.73654 75 ILE B N 1
ATOM 4367 C CA . ILE B 1 75 ? -17.77855 -12.66897 -18.90416 1.000 20.59087 75 ILE B CA 1
ATOM 4368 C C . ILE B 1 75 ? -16.44246 -12.31391 -19.55043 1.000 26.47939 75 ILE B C 1
ATOM 4369 O O . ILE B 1 75 ? -15.49856 -11.88144 -18.87450 1.000 20.48621 75 ILE B O 1
ATOM 4374 N N . ASP B 1 76 ? -16.33787 -12.50032 -20.86917 1.000 24.18857 76 ASP B N 1
ATOM 4375 C CA . ASP B 1 76 ? -15.06814 -12.25511 -21.54324 1.000 24.28250 76 ASP B CA 1
ATOM 4376 C C . ASP B 1 76 ? -14.73566 -10.77368 -21.57080 1.000 22.03071 76 ASP B C 1
ATOM 4377 O O . ASP B 1 76 ? -13.56708 -10.39820 -21.41949 1.000 25.01670 76 ASP B O 1
ATOM 4382 N N . ASP B 1 77 ? -15.74172 -9.91144 -21.74898 1.000 21.60103 77 ASP B N 1
ATOM 4383 C CA . ASP B 1 77 ? -15.47078 -8.48151 -21.68810 1.000 24.86125 77 ASP B CA 1
ATOM 4384 C C . ASP B 1 77 ? -14.95987 -8.08758 -20.31077 1.000 24.08364 77 ASP B C 1
ATOM 4385 O O . ASP B 1 77 ? -13.97335 -7.34903 -20.19010 1.000 21.62195 77 ASP B O 1
ATOM 4390 N N . SER B 1 78 ? -15.59886 -8.59470 -19.25723 1.000 23.29429 78 SER B N 1
ATOM 4391 C CA . SER B 1 78 ? -15.15868 -8.24213 -17.91547 1.000 22.16173 78 SER B CA 1
ATOM 4392 C C . SER B 1 78 ? -13.76065 -8.78415 -17.62754 1.000 26.61383 78 SER B C 1
ATOM 4393 O O . SER B 1 78 ? -12.91876 -8.07366 -17.06724 1.000 22.18975 78 SER B O 1
ATOM 4396 N N . ARG B 1 79 ? -13.48374 -10.02852 -18.02473 1.000 22.06363 79 ARG B N 1
ATOM 4397 C CA . ARG B 1 79 ? -12.22463 -10.65745 -17.64456 1.000 24.58722 79 ARG B CA 1
ATOM 4398 C C . ARG B 1 79 ? -11.05100 -10.09450 -18.44354 1.000 31.89205 79 ARG B C 1
ATOM 4399 O O . ARG B 1 79 ? -9.99934 -9.76574 -17.87750 1.000 25.04425 79 ARG B O 1
ATOM 4407 N N . LEU B 1 80 ? -11.21230 -9.96366 -19.76132 1.000 27.26201 80 LEU B N 1
ATOM 4408 C CA . LEU B 1 80 ? -10.07796 -9.62458 -20.60762 1.000 28.78079 80 LEU B CA 1
ATOM 4409 C C . LEU B 1 80 ? -9.88146 -8.13262 -20.76501 1.000 25.24059 80 LEU B C 1
ATOM 4410 O O . LEU B 1 80 ? -8.73642 -7.67474 -20.84414 1.000 38.86015 80 LEU B O 1
ATOM 4415 N N . ASN B 1 81 ? -10.95746 -7.36242 -20.79540 1.000 23.49541 81 ASN B N 1
ATOM 4416 C CA . ASN B 1 81 ? -10.83655 -5.91232 -20.82669 1.000 31.40859 81 ASN B CA 1
ATOM 4417 C C . ASN B 1 81 ? -10.72342 -5.30023 -19.44302 1.000 34.83380 81 ASN B C 1
ATOM 4418 O O . ASN B 1 81 ? -10.62345 -4.07254 -19.33794 1.000 25.96923 81 ASN B O 1
ATOM 4423 N N . GLN B 1 82 ? -10.73471 -6.12953 -18.39400 1.000 33.25223 82 GLN B N 1
ATOM 4424 C CA . GLN B 1 82 ? -10.50726 -5.68908 -17.02179 1.000 30.82490 82 GLN B CA 1
ATOM 4425 C C . GLN B 1 82 ? -11.49483 -4.59500 -16.62698 1.000 28.53670 82 GLN B C 1
ATOM 4426 O O . GLN B 1 82 ? -11.10875 -3.52526 -16.14836 1.000 24.87730 82 GLN B O 1
ATOM 4432 N N . THR B 1 83 ? -12.78049 -4.87140 -16.85708 1.000 24.17664 83 THR B N 1
ATOM 4433 C CA . THR B 1 83 ? -13.88731 -3.99004 -16.50971 1.000 26.26946 83 THR B CA 1
ATOM 4434 C C . THR B 1 83 ? -14.84065 -4.70617 -15.56094 1.000 26.77745 83 THR B C 1
ATOM 4435 O O . THR B 1 83 ? -14.75388 -5.91644 -15.34696 1.000 31.56934 83 THR B O 1
ATOM 4439 N N . GLU B 1 84 ? -15.75221 -3.93242 -14.98081 1.000 28.30919 84 GLU B N 1
ATOM 4440 C CA . GLU B 1 84 ? -16.65574 -4.46903 -13.97350 1.000 33.76826 84 GLU B CA 1
ATOM 4441 C C . GLU B 1 84 ? -17.66090 -5.43700 -14.58687 1.000 32.16418 84 GLU B C 1
ATOM 4442 O O . GLU B 1 84 ? -18.14008 -5.23685 -15.70630 1.000 38.76279 84 GLU B O 1
ATOM 4448 N N . TYR B 1 85 ? -17.97111 -6.49464 -13.83979 1.000 20.36859 85 TYR B N 1
ATOM 4449 C CA . TYR B 1 85 ? -18.95874 -7.49701 -14.22961 1.000 25.71113 85 TYR B CA 1
ATOM 4450 C C . TYR B 1 85 ? -20.29741 -7.12328 -13.58451 1.000 33.40982 85 TYR B C 1
ATOM 4451 O O . TYR B 1 85 ? -20.59660 -7.50688 -12.44878 1.000 29.26450 85 TYR B O 1
ATOM 4460 N N . MET B 1 86 ? -21.12259 -6.39580 -14.34379 1.000 28.93501 86 MET B N 1
ATOM 4461 C CA . MET B 1 86 ? -22.33814 -5.79690 -13.78659 1.000 32.80727 86 MET B CA 1
ATOM 4462 C C . MET B 1 86 ? -23.30052 -6.78205 -13.11928 1.000 30.66520 86 MET B C 1
ATOM 4463 O O . MET B 1 86 ? -23.86797 -6.42255 -12.07557 1.000 25.95283 86 MET B O 1
ATOM 4468 N N . PRO B 1 87 ? -23.55790 -7.98391 -13.64710 1.000 29.70820 87 PRO B N 1
ATOM 4469 C CA . PRO B 1 87 ? -24.49470 -8.89289 -12.96637 1.000 25.63295 87 PRO B CA 1
ATOM 4470 C C . PRO B 1 87 ? -24.07278 -9.27439 -11.55724 1.000 25.27880 87 PRO B C 1
ATOM 4471 O O . PRO B 1 87 ? -24.89223 -9.81278 -10.80310 1.000 24.48617 87 PRO B O 1
ATOM 4475 N N . ALA B 1 88 ? -22.81775 -9.06613 -11.18955 1.000 24.32539 88 ALA B N 1
ATOM 4476 C CA . ALA B 1 88 ? -22.35230 -9.38760 -9.85414 1.000 26.03483 88 ALA B CA 1
ATOM 4477 C C . ALA B 1 88 ? -22.31893 -8.17755 -8.93709 1.000 20.97875 88 ALA B C 1
ATOM 4478 O O . ALA B 1 88 ? -21.97913 -8.32130 -7.76212 1.000 25.25915 88 ALA B O 1
ATOM 4480 N N . ALA B 1 89 ? -22.67003 -7.00016 -9.43924 1.000 20.08923 89 ALA B N 1
ATOM 4481 C CA . ALA B 1 89 ? -22.66578 -5.78723 -8.63863 1.000 22.80479 89 ALA B CA 1
ATOM 4482 C C . ALA B 1 89 ? -23.92738 -5.70591 -7.77097 1.000 31.03036 89 ALA B C 1
ATOM 4483 O O . ALA B 1 89 ? -24.82240 -6.55911 -7.83558 1.000 22.49183 89 ALA B O 1
ATOM 4485 N N . SER B 1 90 ? -24.00419 -4.64707 -6.96027 1.000 21.46560 90 SER B N 1
ATOM 4486 C CA . SER B 1 90 ? -25.17726 -4.41372 -6.13041 1.000 21.34464 90 SER B CA 1
ATOM 4487 C C . SER B 1 90 ? -26.42845 -4.31260 -6.99245 1.000 21.16053 90 SER B C 1
ATOM 4488 O O . SER B 1 90 ? -26.40551 -3.73654 -8.08182 1.000 25.87130 90 SER B O 1
ATOM 4491 N N . PHE B 1 91 ? -27.52828 -4.88568 -6.49830 1.000 19.83953 91 PHE B N 1
ATOM 4492 C CA . PHE B 1 91 ? -28.76456 -4.89738 -7.27503 1.000 25.25770 91 PHE B CA 1
ATOM 4493 C C . PHE B 1 91 ? -29.22093 -3.48545 -7.63109 1.000 20.83876 91 PHE B C 1
ATOM 4494 O O . PHE B 1 91 ? -29.74609 -3.26470 -8.72736 1.000 29.11357 91 PHE B O 1
ATOM 4502 N N . TYR B 1 92 ? -28.99129 -2.51806 -6.74094 1.000 17.72496 92 TYR B N 1
ATOM 4503 C CA . TYR B 1 92 ? -29.33207 -1.12942 -7.03043 1.000 21.25871 92 TYR B CA 1
ATOM 4504 C C . TYR B 1 92 ? -28.65039 -0.63931 -8.30084 1.000 27.20509 92 TYR B C 1
ATOM 4505 O O . TYR B 1 92 ? -29.23233 0.12768 -9.07439 1.000 30.68587 92 TYR B O 1
ATOM 4514 N N . ARG B 1 93 ? -27.42313 -1.07609 -8.54068 1.000 31.03785 93 ARG B N 1
ATOM 4515 C CA . ARG B 1 93 ? -26.67574 -0.58941 -9.69068 1.000 29.62688 93 ARG B CA 1
ATOM 4516 C C . ARG B 1 93 ? -26.88235 -1.44704 -10.92679 1.000 30.65181 93 ARG B C 1
ATOM 4517 O O . ARG B 1 93 ? -26.82183 -0.93201 -12.05235 1.000 31.15206 93 ARG B O 1
ATOM 4525 N N . SER B 1 94 ? -27.12121 -2.74139 -10.74509 1.000 26.69710 94 SER B N 1
ATOM 4526 C CA . SER B 1 94 ? -27.25012 -3.65130 -11.87165 1.000 22.71034 94 SER B CA 1
ATOM 4527 C C . SER B 1 94 ? -28.68043 -3.82665 -12.36800 1.000 28.92023 94 SER B C 1
ATOM 4528 O O . SER B 1 94 ? -28.86579 -4.44618 -13.41486 1.000 33.69026 94 SER B O 1
ATOM 4531 N N . LYS B 1 95 ? -29.69632 -3.35271 -11.64158 1.000 26.98647 95 LYS B N 1
ATOM 4532 C CA . LYS B 1 95 ? -31.06782 -3.67543 -12.02866 1.000 29.63860 95 LYS B CA 1
ATOM 4533 C C . LYS B 1 95 ? -31.39738 -3.11949 -13.41249 1.000 29.27360 95 LYS B C 1
ATOM 4534 O O . LYS B 1 95 ? -31.96037 -3.82363 -14.26009 1.000 26.93276 95 LYS B O 1
ATOM 4540 N N . ASP B 1 96 ? -31.02365 -1.86291 -13.66986 1.000 33.41760 96 ASP B N 1
ATOM 4541 C CA . ASP B 1 96 ? -31.29152 -1.25103 -14.97298 1.000 43.04147 96 ASP B CA 1
ATOM 4542 C C . ASP B 1 96 ? -30.48861 -1.91963 -16.08918 1.000 35.20191 96 ASP B C 1
ATOM 4543 O O . ASP B 1 96 ? -31.01260 -2.16271 -17.18917 1.000 33.30435 96 ASP B O 1
ATOM 4548 N N . PHE B 1 97 ? -29.21681 -2.22802 -15.82475 1.000 33.08813 97 PHE B N 1
ATOM 4549 C CA . PHE B 1 97 ? -28.42518 -2.96883 -16.79872 1.000 31.90098 97 PHE B CA 1
ATOM 4550 C C . PHE B 1 97 ? -29.07213 -4.30727 -17.12837 1.000 26.09129 97 PHE B C 1
ATOM 4551 O O . PHE B 1 97 ? -29.16979 -4.68271 -18.30045 1.000 29.09235 97 PHE B O 1
ATOM 4559 N N . ILE B 1 98 ? -29.53987 -5.02977 -16.10784 1.000 27.80014 98 ILE B N 1
ATOM 4560 C CA . ILE B 1 98 ? -30.24059 -6.29443 -16.32987 1.000 32.75706 98 ILE B CA 1
ATOM 4561 C C . ILE B 1 98 ? -31.46271 -6.06943 -17.20297 1.000 26.82283 98 ILE B C 1
ATOM 4562 O O . ILE B 1 98 ? -31.73644 -6.84272 -18.12816 1.000 23.72884 98 ILE B O 1
ATOM 4567 N N . ASP B 1 99 ? -32.21128 -5.00462 -16.92550 1.000 26.40633 99 ASP B N 1
ATOM 4568 C CA . ASP B 1 99 ? -33.39128 -4.70215 -17.71771 1.000 24.87551 99 ASP B CA 1
ATOM 4569 C C . ASP B 1 99 ? -33.05633 -4.28404 -19.15066 1.000 37.87372 99 ASP B C 1
ATOM 4570 O O . ASP B 1 99 ? -33.96672 -4.23689 -19.98388 1.000 37.46156 99 ASP B O 1
ATOM 4575 N N . THR B 1 100 ? -31.79065 -3.99808 -19.47491 1.000 24.07602 100 THR B N 1
ATOM 4576 C CA . THR B 1 100 ? -31.43446 -3.70414 -20.86053 1.000 31.78968 100 THR B CA 1
ATOM 4577 C C . THR B 1 100 ? -30.72077 -4.86267 -21.57728 1.000 34.44478 100 THR B C 1
ATOM 4578 O O . THR B 1 100 ? -29.96618 -4.61343 -22.52337 1.000 43.70323 100 THR B O 1
ATOM 4582 N N . THR B 1 101 ? -30.92842 -6.11196 -21.16134 1.000 29.18711 101 THR B N 1
ATOM 4583 C CA . THR B 1 101 ? -30.28557 -7.25188 -21.80892 1.000 34.36205 101 THR B CA 1
ATOM 4584 C C . THR B 1 101 ? -31.30847 -8.15535 -22.48859 1.000 35.67868 101 THR B C 1
ATOM 4585 O O . THR B 1 101 ? -32.45027 -8.27721 -22.03766 1.000 35.06778 101 THR B O 1
ATOM 4589 N N . PHE B 1 102 ? -30.86985 -8.82973 -23.55798 1.000 30.30109 102 PHE B N 1
ATOM 4590 C CA . PHE B 1 102 ? -31.76723 -9.73001 -24.28341 1.000 31.55924 102 PHE B CA 1
ATOM 4591 C C . PHE B 1 102 ? -32.06883 -10.98673 -23.46828 1.000 34.96817 102 PHE B C 1
ATOM 4592 O O . PHE B 1 102 ? -33.21420 -11.47785 -23.44268 1.000 42.51317 102 PHE B O 1
ATOM 4600 N N . ALA B 1 103 ? -31.05544 -11.50790 -22.77543 1.000 25.44034 103 ALA B N 1
ATOM 4601 C CA . ALA B 1 103 ? -31.24641 -12.70787 -21.96995 1.000 32.52935 103 ALA B CA 1
ATOM 4602 C C . ALA B 1 103 ? -32.27750 -12.49632 -20.86605 1.000 31.62820 103 ALA B C 1
ATOM 4603 O O . ALA B 1 103 ? -32.98606 -13.43764 -20.49452 1.000 31.12144 103 ALA B O 1
ATOM 4605 N N . TYR B 1 104 ? -32.37131 -11.28103 -20.31546 1.000 31.29453 104 TYR B N 1
ATOM 4606 C CA . TYR B 1 104 ? -33.37296 -11.04683 -19.28160 1.000 25.63106 104 TYR B CA 1
ATOM 4607 C C . TYR B 1 104 ? -34.78647 -11.11293 -19.83752 1.000 29.35882 104 TYR B C 1
ATOM 4608 O O . TYR B 1 104 ? -35.69889 -11.55473 -19.13506 1.000 24.73111 104 TYR B O 1
ATOM 4617 N N . LYS B 1 105 ? -34.99473 -10.67444 -21.08281 1.000 33.21903 105 LYS B N 1
ATOM 4618 C CA . LYS B 1 105 ? -36.30946 -10.83002 -21.69827 1.000 36.05881 105 LYS B CA 1
ATOM 4619 C C . LYS B 1 105 ? -36.61695 -12.30466 -21.90697 1.000 30.51970 105 LYS B C 1
ATOM 4620 O O . LYS B 1 105 ? -37.75373 -12.75556 -21.68097 1.000 25.04420 105 LYS B O 1
ATOM 4626 N N . ILE B 1 106 ? -35.59778 -13.07455 -22.30438 1.000 29.38921 106 ILE B N 1
ATOM 4627 C CA . ILE B 1 106 ? -35.76726 -14.52335 -22.40186 1.000 25.02922 106 ILE B CA 1
ATOM 4628 C C . ILE B 1 106 ? -36.19576 -15.10368 -21.06092 1.000 24.73182 106 ILE B C 1
ATOM 4629 O O . ILE B 1 106 ? -37.11307 -15.92950 -20.98552 1.000 27.38944 106 ILE B O 1
ATOM 4634 N N . ILE B 1 107 ? -35.55258 -14.66327 -19.98219 1.000 21.73750 107 ILE B N 1
ATOM 4635 C CA . ILE B 1 107 ? -35.84026 -15.20367 -18.66048 1.000 26.95246 107 ILE B CA 1
ATOM 4636 C C . ILE B 1 107 ? -37.23355 -14.76346 -18.19749 1.000 26.45611 107 ILE B C 1
ATOM 4637 O O . ILE B 1 107 ? -37.93852 -15.51358 -17.50960 1.000 24.23196 107 ILE B O 1
ATOM 4642 N N . GLN B 1 108 ? -37.64460 -13.54245 -18.55924 1.000 23.17248 108 GLN B N 1
ATOM 4643 C CA . GLN B 1 108 ? -39.00215 -13.07956 -18.28232 1.000 21.52886 108 GLN B CA 1
ATOM 4644 C C . GLN B 1 108 ? -40.03099 -14.00020 -18.91331 1.000 22.80624 108 GLN B C 1
ATOM 4645 O O . GLN B 1 108 ? -41.02947 -14.35181 -18.27560 1.000 26.53558 108 GLN B O 1
ATOM 4651 N N . ASP B 1 109 ? -39.80775 -14.39076 -20.17399 1.000 26.05443 109 ASP B N 1
ATOM 4652 C CA . ASP B 1 109 ? -40.76595 -15.23561 -20.88201 1.000 21.96231 109 ASP B CA 1
ATOM 4653 C C . ASP B 1 109 ? -40.74532 -16.68390 -20.42342 1.000 23.36014 109 ASP B C 1
ATOM 4654 O O . ASP B 1 109 ? -41.70519 -17.41510 -20.68810 1.000 34.23548 109 ASP B O 1
ATOM 4659 N N . MET B 1 110 ? -39.70471 -17.10575 -19.74830 1.000 22.05904 110 MET B N 1
ATOM 4660 C CA . MET B 1 110 ? -39.55160 -18.51118 -19.40070 1.000 23.18988 110 MET B CA 1
ATOM 4661 C C . MET B 1 110 ? -40.48657 -18.87537 -18.25024 1.000 30.35232 110 MET B C 1
ATOM 4662 O O . MET B 1 110 ? -40.47417 -18.20467 -17.20841 1.000 24.68829 110 MET B O 1
ATOM 4667 N N . PRO B 1 111 ? -41.26905 -19.93896 -18.37100 1.000 28.26347 111 PRO B N 1
ATOM 4668 C CA . PRO B 1 111 ? -42.01882 -20.41636 -17.19980 1.000 30.49445 111 PRO B CA 1
ATOM 4669 C C . PRO B 1 111 ? -41.09955 -21.04405 -16.16121 1.000 27.27914 111 PRO B C 1
ATOM 4670 O O . PRO B 1 111 ? -40.60385 -22.16320 -16.33530 1.000 25.25180 111 PRO B O 1
ATOM 4674 N N . LYS B 1 112 ? -40.87070 -20.32367 -15.06756 1.000 21.25777 112 LYS B N 1
ATOM 4675 C CA . LYS B 1 112 ? -39.88417 -20.74122 -14.08013 1.000 25.86662 112 LYS B CA 1
ATOM 4676 C C . LYS B 1 112 ? -40.43230 -21.75463 -13.08468 1.000 23.56225 112 LYS B C 1
ATOM 4677 O O . LYS B 1 112 ? -39.70984 -22.14515 -12.15934 1.000 14.91617 112 LYS B O 1
ATOM 4683 N N . GLY B 1 113 ? -41.68049 -22.15429 -13.22599 1.000 19.04244 113 GLY B N 1
ATOM 4684 C CA . GLY B 1 113 ? -42.25601 -23.15806 -12.34275 1.000 20.57656 113 GLY B CA 1
ATOM 4685 C C . GLY B 1 113 ? -42.84342 -22.50975 -11.09554 1.000 29.29695 113 GLY B C 1
ATOM 4686 O O . GLY B 1 113 ? -43.76703 -21.68960 -11.19158 1.000 31.94237 113 GLY B O 1
ATOM 4687 N N . GLY B 1 114 ? -42.29450 -22.85793 -9.94216 1.000 24.79681 114 GLY B N 1
ATOM 4688 C CA . GLY B 1 114 ? -42.82410 -22.41109 -8.66462 1.000 27.78809 114 GLY B CA 1
ATOM 4689 C C . GLY B 1 114 ? -41.82317 -21.57603 -7.89062 1.000 25.75065 114 GLY B C 1
ATOM 4690 O O . GLY B 1 114 ? -40.62373 -21.85780 -7.90962 1.000 18.66729 114 GLY B O 1
ATOM 4691 N N . ALA B 1 115 ? -42.32521 -20.53269 -7.22994 1.000 19.38782 115 ALA B N 1
ATOM 4692 C CA . ALA B 1 115 ? -41.55815 -19.77878 -6.24723 1.000 16.54742 115 ALA B CA 1
ATOM 4693 C C . ALA B 1 115 ? -41.88583 -20.36776 -4.88638 1.000 22.58995 115 ALA B C 1
ATOM 4694 O O . ALA B 1 115 ? -43.01885 -20.24767 -4.41542 1.000 24.99682 115 ALA B O 1
ATOM 4696 N N . LEU B 1 116 ? -40.90332 -21.01012 -4.25735 1.000 21.41450 116 LEU B N 1
ATOM 4697 C CA . LEU B 1 116 ? -41.14079 -21.76896 -3.03722 1.000 29.94099 116 LEU B CA 1
ATOM 4698 C C . LEU B 1 116 ? -40.82570 -20.99978 -1.75718 1.000 34.80005 116 LEU B C 1
ATOM 4699 O O . LEU B 1 116 ? -41.10190 -21.51088 -0.66235 1.000 29.05645 116 LEU B O 1
ATOM 4704 N N . HIS B 1 117 ? -40.27883 -19.78522 -1.85295 1.000 27.77241 117 HIS B N 1
ATOM 4705 C CA . HIS B 1 117 ? -39.86606 -19.05363 -0.65698 1.000 25.03021 117 HIS B CA 1
ATOM 4706 C C . HIS B 1 117 ? -40.30768 -17.59973 -0.78153 1.000 22.82679 117 HIS B C 1
ATOM 4707 O O . HIS B 1 117 ? -39.60183 -16.79007 -1.38038 1.000 30.19969 117 HIS B O 1
ATOM 4714 N N . LEU B 1 118 ? -41.44698 -17.26380 -0.18054 1.000 29.46492 118 LEU B N 1
ATOM 4715 C CA . LEU B 1 118 ? -41.99379 -15.91631 -0.24938 1.000 25.97853 118 LEU B CA 1
ATOM 4716 C C . LEU B 1 118 ? -42.56795 -15.50912 1.09849 1.000 28.77919 118 LEU B C 1
ATOM 4717 O O . LEU B 1 118 ? -43.03835 -16.35282 1.86736 1.000 30.42434 118 LEU B O 1
ATOM 4722 N N . HIS B 1 119 ? -42.54489 -14.20464 1.36863 1.000 28.81020 119 HIS B N 1
ATOM 4723 C CA . HIS B 1 119 ? -43.19201 -13.62740 2.54341 1.000 27.02655 119 HIS B CA 1
ATOM 4724 C C . HIS B 1 119 ? -44.28921 -12.70284 2.03212 1.000 25.74491 119 HIS B C 1
ATOM 4725 O O . HIS B 1 119 ? -44.02100 -11.81070 1.21735 1.000 24.34063 119 HIS B O 1
ATOM 4732 N N . ASP B 1 120 ? -45.52546 -12.93661 2.49394 1.000 25.57424 120 ASP B N 1
ATOM 4733 C CA . ASP B 1 120 ? -46.70210 -12.34596 1.85814 1.000 19.09150 120 ASP B CA 1
ATOM 4734 C C . ASP B 1 120 ? -46.67532 -10.82464 1.90501 1.000 23.54969 120 ASP B C 1
ATOM 4735 O O . ASP B 1 120 ? -47.06430 -10.16909 0.93530 1.000 32.88848 120 ASP B O 1
ATOM 4740 N N . THR B 1 121 ? -46.23578 -10.23985 3.01892 1.000 23.25132 121 THR B N 1
ATOM 4741 C CA . THR B 1 121 ? -46.25206 -8.78535 3.14098 1.000 23.01024 121 THR B CA 1
ATOM 4742 C C . THR B 1 121 ? -45.17982 -8.09483 2.29578 1.000 26.03351 121 THR B C 1
ATOM 4743 O O . THR B 1 121 ? -45.14347 -6.86310 2.26186 1.000 30.24127 121 THR B O 1
ATOM 4747 N N . ALA B 1 122 ? -44.31745 -8.82583 1.59805 1.000 23.50907 122 ALA B N 1
ATOM 4748 C CA . ALA B 1 122 ? -43.35870 -8.15201 0.73343 1.000 31.86168 122 ALA B CA 1
ATOM 4749 C C . ALA B 1 122 ? -43.25747 -8.83151 -0.62979 1.000 28.73863 122 ALA B C 1
ATOM 4750 O O . ALA B 1 122 ? -42.21131 -8.77731 -1.28682 1.000 24.63472 122 ALA B O 1
ATOM 4752 N N . SER B 1 123 ? -44.33154 -9.46615 -1.07845 1.000 29.28632 123 SER B N 1
ATOM 4753 C CA . SER B 1 123 ? -44.29533 -10.19252 -2.33672 1.000 33.39759 123 SER B CA 1
ATOM 4754 C C . SER B 1 123 ? -44.99350 -9.46135 -3.47576 1.000 35.54399 123 SER B C 1
ATOM 4755 O O . SER B 1 123 ? -45.06424 -10.00524 -4.58072 1.000 33.90623 123 SER B O 1
ATOM 4758 N N . ALA B 1 124 ? -45.49239 -8.24440 -3.24780 1.000 34.27073 124 ALA B N 1
ATOM 4759 C CA . ALA B 1 124 ? -46.17750 -7.47062 -4.27633 1.000 31.37698 124 ALA B CA 1
ATOM 4760 C C . ALA B 1 124 ? -45.61302 -6.05433 -4.30514 1.000 33.94149 124 ALA B C 1
ATOM 4761 O O . ALA B 1 124 ? -44.92270 -5.61975 -3.37816 1.000 34.91011 124 ALA B O 1
ATOM 4763 N N . ARG B 1 125 ? -45.93855 -5.31808 -5.36995 1.000 26.49143 125 ARG B N 1
ATOM 4764 C CA . ARG B 1 125 ? -45.32679 -4.01151 -5.58597 1.000 25.13389 125 ARG B CA 1
ATOM 4765 C C . ARG B 1 125 ? -45.73603 -3.01348 -4.51371 1.000 33.12435 125 ARG B C 1
ATOM 4766 O O . ARG B 1 125 ? -46.90448 -2.92598 -4.12728 1.000 27.12305 125 ARG B O 1
ATOM 4774 N N . ILE B 1 126 ? -44.76231 -2.21808 -4.06956 1.000 36.52525 126 ILE B N 1
ATOM 4775 C CA . ILE B 1 126 ? -45.08922 -1.02602 -3.29885 1.000 24.85838 126 ILE B CA 1
ATOM 4776 C C . ILE B 1 126 ? -45.96825 -0.11260 -4.13859 1.000 29.12965 126 ILE B C 1
ATOM 4777 O O . ILE B 1 126 ? -46.79794 0.63985 -3.60743 1.000 31.58734 126 ILE B O 1
ATOM 4782 N N . ASP B 1 127 ? -45.81101 -0.18747 -5.46540 1.000 30.84774 127 ASP B N 1
ATOM 4783 C CA . ASP B 1 127 ? -46.57124 0.64609 -6.38856 1.000 32.00931 127 ASP B CA 1
ATOM 4784 C C . ASP B 1 127 ? -48.06965 0.46613 -6.19486 1.000 30.70017 127 ASP B C 1
ATOM 4785 O O . ASP B 1 127 ? -48.82854 1.43616 -6.25859 1.000 28.22953 127 ASP B O 1
ATOM 4790 N N . TRP B 1 128 ? -48.51473 -0.77709 -5.98853 1.000 30.40046 128 TRP B N 1
ATOM 4791 C CA . TRP B 1 128 ? -49.92886 -1.04399 -5.74018 1.000 21.95390 128 TRP B CA 1
ATOM 4792 C C . TRP B 1 128 ? -50.37356 -0.50381 -4.38557 1.000 28.53461 128 TRP B C 1
ATOM 4793 O O . TRP B 1 128 ? -51.49914 -0.01156 -4.25286 1.000 38.83043 128 TRP B O 1
ATOM 4804 N N . ILE B 1 129 ? -49.52190 -0.61034 -3.36081 1.000 27.80430 129 ILE B N 1
ATOM 4805 C CA . ILE B 1 129 ? -49.86551 -0.04113 -2.05783 1.000 34.10367 129 ILE B CA 1
ATOM 4806 C C . ILE B 1 129 ? -50.07124 1.46171 -2.18023 1.000 34.06686 129 ILE B C 1
ATOM 4807 O O . ILE B 1 129 ? -50.98587 2.03288 -1.57340 1.000 31.97312 129 ILE B O 1
ATOM 4812 N N . VAL B 1 130 ? -49.23592 2.12374 -2.97606 1.000 31.18638 130 VAL B N 1
ATOM 4813 C CA . VAL B 1 130 ? -49.35430 3.56879 -3.11196 1.000 31.30979 130 VAL B CA 1
ATOM 4814 C C . VAL B 1 130 ? -50.53640 3.94067 -4.00251 1.000 33.83839 130 VAL B C 1
ATOM 4815 O O . VAL B 1 130 ? -51.34905 4.79650 -3.64036 1.000 34.88760 130 VAL B O 1
ATOM 4819 N N . SER B 1 131 ? -50.64168 3.33470 -5.19099 1.000 30.21015 131 SER B N 1
ATOM 4820 C CA . SER B 1 131 ? -51.63136 3.78147 -6.16490 1.000 32.24811 131 SER B CA 1
ATOM 4821 C C . SER B 1 131 ? -53.03310 3.23659 -5.90292 1.000 33.93698 131 SER B C 1
ATOM 4822 O O . SER B 1 131 ? -54.00779 3.83384 -6.37115 1.000 30.24153 131 SER B O 1
ATOM 4825 N N . ASN B 1 132 ? -53.16783 2.14298 -5.15451 1.000 30.56051 132 ASN B N 1
ATOM 4826 C CA . ASN B 1 132 ? -54.47892 1.59922 -4.82135 1.000 27.65699 132 ASN B CA 1
ATOM 4827 C C . ASN B 1 132 ? -54.79333 1.76127 -3.33947 1.000 33.84222 132 ASN B C 1
ATOM 4828 O O . ASN B 1 132 ? -55.79223 2.40349 -2.99725 1.000 35.69093 132 ASN B O 1
ATOM 4833 N N . ALA B 1 133 ? -53.94141 1.24743 -2.44428 1.000 28.35184 133 ALA B N 1
ATOM 4834 C CA . ALA B 1 133 ? -54.33366 1.14707 -1.03812 1.000 25.85825 133 ALA B CA 1
ATOM 4835 C C . ALA B 1 133 ? -54.41913 2.51158 -0.36613 1.000 29.47074 133 ALA B C 1
ATOM 4836 O O . ALA B 1 133 ? -55.37638 2.78037 0.36796 1.000 27.84308 133 ALA B O 1
ATOM 4838 N N . THR B 1 134 ? -53.45080 3.39451 -0.60703 1.000 26.20409 134 THR B N 1
ATOM 4839 C CA . THR B 1 134 ? -53.48173 4.68887 0.06300 1.000 25.05560 134 THR B CA 1
ATOM 4840 C C . THR B 1 134 ? -54.45669 5.67617 -0.58468 1.000 32.21656 134 THR B C 1
ATOM 4841 O O . THR B 1 134 ? -54.42161 6.86772 -0.25140 1.000 31.40504 134 THR B O 1
ATOM 4845 N N . TYR B 1 135 ? -55.31669 5.21529 -1.49516 1.000 34.05430 135 TYR B N 1
ATOM 4846 C CA . TYR B 1 135 ? -56.41596 6.01604 -2.01970 1.000 27.48240 135 TYR B CA 1
ATOM 4847 C C . TYR B 1 135 ? -57.75819 5.66019 -1.39549 1.000 25.44175 135 TYR B C 1
ATOM 4848 O O . TYR B 1 135 ? -58.75657 6.30777 -1.71552 1.000 35.01751 135 TYR B O 1
ATOM 4857 N N . ARG B 1 136 ? -57.80279 4.66758 -0.50604 1.000 26.32667 136 ARG B N 1
ATOM 4858 C CA . ARG B 1 136 ? -59.01897 4.28283 0.19835 1.000 28.77420 136 ARG B CA 1
ATOM 4859 C C . ARG B 1 136 ? -59.25456 5.17444 1.41534 1.000 25.50419 136 ARG B C 1
ATOM 4860 O O . ARG B 1 136 ? -58.34897 5.85124 1.90771 1.000 27.55683 136 ARG B O 1
ATOM 4868 N N . ASP B 1 137 ? -60.49392 5.16406 1.90267 1.000 25.88516 137 ASP B N 1
ATOM 4869 C CA . ASP B 1 137 ? -60.84727 6.00644 3.03621 1.000 31.51166 137 ASP B CA 1
ATOM 4870 C C . ASP B 1 137 ? -60.22213 5.47223 4.31785 1.000 30.05368 137 ASP B C 1
ATOM 4871 O O . ASP B 1 137 ? -59.83689 4.30547 4.41522 1.000 32.14604 137 ASP B O 1
ATOM 4876 N N . HIS B 1 138 ? -60.08426 6.36860 5.29306 1.000 28.56855 138 HIS B N 1
ATOM 4877 C CA . HIS B 1 138 ? -59.57694 6.06622 6.62614 1.000 29.41516 138 HIS B CA 1
ATOM 4878 C C . HIS B 1 138 ? -58.10518 5.64625 6.63207 1.000 32.05601 138 HIS B C 1
ATOM 4879 O O . HIS B 1 138 ? -57.63855 5.03553 7.60305 1.000 30.95394 138 HIS B O 1
ATOM 4886 N N . VAL B 1 139 ? -57.33513 6.01365 5.61122 1.000 23.16157 139 VAL B N 1
ATOM 4887 C CA . VAL B 1 139 ? -55.91120 5.70870 5.56407 1.000 25.37015 139 VAL B CA 1
ATOM 4888 C C . VAL B 1 139 ? -55.14845 6.95244 6.00148 1.000 25.92613 139 VAL B C 1
ATOM 4889 O O . VAL B 1 139 ? -55.28486 8.02833 5.40213 1.000 17.29931 139 VAL B O 1
ATOM 4893 N N . TYR B 1 140 ? -54.34007 6.79087 7.04487 1.000 23.13247 140 TYR B N 1
ATOM 4894 C CA . TYR B 1 140 ? -53.59158 7.86018 7.67822 1.000 26.65035 140 TYR B CA 1
ATOM 4895 C C . TYR B 1 140 ? -52.09900 7.63242 7.49472 1.000 25.19384 140 TYR B C 1
ATOM 4896 O O . TYR B 1 140 ? -51.62770 6.49489 7.40813 1.000 22.78163 140 TYR B O 1
ATOM 4905 N N . MET B 1 141 ? -51.36045 8.72846 7.42014 1.000 28.92529 141 MET B N 1
ATOM 4906 C CA . MET B 1 141 ? -49.91881 8.66744 7.29709 1.000 28.33398 141 MET B CA 1
ATOM 4907 C C . MET B 1 141 ? -49.28368 9.55974 8.35135 1.000 29.54242 141 MET B C 1
ATOM 4908 O O . MET B 1 141 ? -49.90641 10.49982 8.85254 1.000 29.64525 141 MET B O 1
ATOM 4913 N N . CYS B 1 142 ? -48.04893 9.22783 8.71554 1.000 28.04676 142 CYS B N 1
ATOM 4914 C CA . CYS B 1 142 ? -47.30731 10.09567 9.61967 1.000 32.39379 142 CYS B CA 1
ATOM 4915 C C . CYS B 1 142 ? -45.81846 9.84876 9.45027 1.000 33.68783 142 CYS B C 1
ATOM 4916 O O . CYS B 1 142 ? -45.39080 8.85142 8.86330 1.000 29.73055 142 CYS B O 1
ATOM 4919 N N . MET B 1 143 ? -45.03447 10.79951 9.93827 1.000 29.54602 143 MET B N 1
ATOM 4920 C CA . MET B 1 143 ? -43.58386 10.68239 9.94445 1.000 29.06053 143 MET B CA 1
ATOM 4921 C C . MET B 1 143 ? -43.17275 10.29607 11.35922 1.000 33.09559 143 MET B C 1
ATOM 4922 O O . MET B 1 143 ? -43.48475 11.02036 12.30927 1.000 31.81731 143 MET B O 1
ATOM 4927 N N . ASP B 1 144 ? -42.50456 9.14728 11.50228 1.000 39.58979 144 ASP B N 1
ATOM 4928 C CA . ASP B 1 144 ? -42.19203 8.60281 12.82097 1.000 37.66913 144 ASP B CA 1
ATOM 4929 C C . ASP B 1 144 ? -40.90729 9.21394 13.38283 1.000 37.74527 144 ASP B C 1
ATOM 4930 O O . ASP B 1 144 ? -40.27575 10.07745 12.76635 1.000 33.47587 144 ASP B O 1
ATOM 4935 N N . GLN B 1 145 ? -40.50216 8.72648 14.56434 1.000 40.58797 145 GLN B N 1
ATOM 4936 C CA . GLN B 1 145 ? -39.35186 9.29807 15.25764 1.000 43.48333 145 GLN B CA 1
ATOM 4937 C C . GLN B 1 145 ? -38.06550 9.13684 14.45513 1.000 41.99695 145 GLN B C 1
ATOM 4938 O O . GLN B 1 145 ? -37.12231 9.91561 14.63673 1.000 45.12158 145 GLN B O 1
ATOM 4944 N N . ASP B 1 146 ? -37.99423 8.13761 13.57644 1.000 35.42811 146 ASP B N 1
ATOM 4945 C CA . ASP B 1 146 ? -36.80710 7.93098 12.76107 1.000 35.42796 146 ASP B CA 1
ATOM 4946 C C . ASP B 1 146 ? -36.92129 8.57948 11.38112 1.000 30.57977 146 ASP B C 1
ATOM 4947 O O . ASP B 1 146 ? -36.08545 8.31137 10.51639 1.000 27.85307 146 ASP B O 1
ATOM 4952 N N . ASN B 1 147 ? -37.92037 9.44776 11.17350 1.000 32.35753 147 ASN B N 1
ATOM 4953 C CA . ASN B 1 147 ? -38.13506 10.16259 9.90664 1.000 30.24685 147 ASN B CA 1
ATOM 4954 C C . ASN B 1 147 ? -38.50008 9.21902 8.75518 1.000 29.77713 147 ASN B C 1
ATOM 4955 O O . ASN B 1 147 ? -38.05124 9.38740 7.62171 1.000 27.71379 147 ASN B O 1
ATOM 4960 N N . PHE B 1 148 ? -39.33930 8.23311 9.04644 1.000 30.66430 148 PHE B N 1
ATOM 4961 C CA . PHE B 1 148 ? -39.87758 7.31481 8.05709 1.000 25.77963 148 PHE B CA 1
ATOM 4962 C C . PHE B 1 148 ? -41.39172 7.43687 8.02100 1.000 29.61417 148 PHE B C 1
ATOM 4963 O O . PHE B 1 148 ? -42.03007 7.71574 9.03827 1.000 27.87636 148 PHE B O 1
ATOM 4971 N N . VAL B 1 149 ? -41.96525 7.24137 6.83991 1.000 27.81931 149 VAL B N 1
ATOM 4972 C CA . VAL B 1 149 ? -43.41372 7.31525 6.69712 1.000 33.60302 149 VAL B CA 1
ATOM 4973 C C . VAL B 1 149 ? -44.04846 6.02684 7.21894 1.000 29.13976 149 VAL B C 1
ATOM 4974 O O . VAL B 1 149 ? -43.56660 4.91897 6.95798 1.000 32.56532 149 VAL B O 1
ATOM 4978 N N . ARG B 1 150 ? -45.08349 6.18115 8.03583 1.000 25.65274 150 ARG B N 1
ATOM 4979 C CA . ARG B 1 150 ? -45.90534 5.09341 8.54014 1.000 18.86198 150 ARG B CA 1
ATOM 4980 C C . ARG B 1 150 ? -47.31962 5.24911 8.01266 1.000 19.84386 150 ARG B C 1
ATOM 4981 O O . ARG B 1 150 ? -47.87543 6.35434 8.03038 1.000 20.59133 150 ARG B O 1
ATOM 4989 N N . LEU B 1 151 ? -47.90318 4.13946 7.56922 1.000 18.32214 151 LEU B N 1
ATOM 4990 C CA . LEU B 1 151 ? -49.26646 4.11123 7.05650 1.000 25.22461 151 LEU B CA 1
ATOM 4991 C C . LEU B 1 151 ? -50.13584 3.21128 7.92914 1.000 28.24805 151 LEU B C 1
ATOM 4992 O O . LEU B 1 151 ? -49.71466 2.11634 8.32349 1.000 27.43450 151 LEU B O 1
ATOM 4997 N N . THR B 1 152 ? -51.35335 3.67386 8.22203 1.000 22.11803 152 THR B N 1
ATOM 4998 C CA . THR B 1 152 ? -52.28322 2.89637 9.03552 1.000 31.10586 152 THR B CA 1
ATOM 4999 C C . THR B 1 152 ? -53.71290 3.19327 8.60167 1.000 26.82678 152 THR B C 1
ATOM 5000 O O . THR B 1 152 ? -53.97756 4.14845 7.87115 1.000 21.27590 152 THR B O 1
ATOM 5004 N N . VAL B 1 153 ? -54.62801 2.32998 9.02976 1.000 27.10319 153 VAL B N 1
ATOM 5005 C CA . VAL B 1 153 ? -56.05148 2.46841 8.75775 1.000 23.00054 153 VAL B CA 1
ATOM 5006 C C . VAL B 1 153 ? -56.76896 2.59969 10.08564 1.000 27.50779 153 VAL B C 1
ATOM 5007 O O . VAL B 1 153 ? -56.58107 1.76452 10.97535 1.000 34.09270 153 VAL B O 1
ATOM 5011 N N . SER B 1 154 ? -57.59964 3.63099 10.21584 1.000 35.08479 154 SER B N 1
ATOM 5012 C CA . SER B 1 154 ? -58.39662 3.82736 11.42238 1.000 33.82841 154 SER B CA 1
ATOM 5013 C C . SER B 1 154 ? -59.78385 4.29519 11.01557 1.000 29.69886 154 SER B C 1
ATOM 5014 O O . SER B 1 154 ? -59.92123 5.32748 10.35206 1.000 33.59647 154 SER B O 1
ATOM 5017 N N . GLY B 1 155 ? -60.80582 3.53266 11.39477 1.000 35.14427 155 GLY B N 1
ATOM 5018 C CA . GLY B 1 155 ? -62.15812 3.83496 10.96206 1.000 38.36132 155 GLY B CA 1
ATOM 5019 C C . GLY B 1 155 ? -62.94805 4.74107 11.89163 1.000 41.82751 155 GLY B C 1
ATOM 5020 O O . GLY B 1 155 ? -63.96141 5.31660 11.48207 1.000 47.32013 155 GLY B O 1
ATOM 5021 N N . THR B 1 156 ? -62.49274 4.90102 13.13325 1.000 38.35678 156 THR B N 1
ATOM 5022 C CA . THR B 1 156 ? -63.23168 5.62373 14.16420 1.000 49.63727 156 THR B CA 1
ATOM 5023 C C . THR B 1 156 ? -62.57432 6.95473 14.52293 1.000 49.73073 156 THR B C 1
ATOM 5024 O O . THR B 1 156 ? -62.59482 7.37807 15.67881 1.000 61.83204 156 THR B O 1
ATOM 5028 N N . GLY B 1 157 ? -62.00894 7.64978 13.54468 1.000 45.23514 157 GLY B N 1
ATOM 5029 C CA . GLY B 1 157 ? -61.26253 8.85110 13.83155 1.000 46.44389 157 GLY B CA 1
ATOM 5030 C C . GLY B 1 157 ? -59.77101 8.58370 13.75194 1.000 48.81611 157 GLY B C 1
ATOM 5031 O O . GLY B 1 157 ? -59.33774 7.46476 13.45971 1.000 40.93521 157 GLY B O 1
ATOM 5032 N N . PRO B 1 158 ? -58.95832 9.59810 14.03951 1.000 46.01241 158 PRO B N 1
ATOM 5033 C CA . PRO B 1 158 ? -57.50180 9.46343 13.89347 1.000 44.75587 158 PRO B CA 1
ATOM 5034 C C . PRO B 1 158 ? -56.95324 8.35594 14.77543 1.000 43.87576 158 PRO B C 1
ATOM 5035 O O . PRO B 1 158 ? -57.58598 7.96449 15.76790 1.000 34.74404 158 PRO B O 1
ATOM 5039 N N . PRO B 1 159 ? -55.79369 7.79988 14.42270 1.000 42.53514 159 PRO B N 1
ATOM 5040 C CA . PRO B 1 159 ? -55.26830 6.65034 15.16799 1.000 39.01651 159 PRO B CA 1
ATOM 5041 C C . PRO B 1 159 ? -55.03082 6.99000 16.63087 1.000 39.33721 159 PRO B C 1
ATOM 5042 O O . PRO B 1 159 ? -54.68447 8.12059 16.98559 1.000 37.70368 159 PRO B O 1
ATOM 5046 N N . ALA B 1 160 ? -55.20350 5.97716 17.48267 1.000 42.63570 160 ALA B N 1
ATOM 5047 C CA . ALA B 1 160 ? -55.14255 6.16830 18.92544 1.000 32.55362 160 ALA B CA 1
ATOM 5048 C C . ALA B 1 160 ? -53.72486 6.37815 19.44687 1.000 50.55294 160 ALA B C 1
ATOM 5049 O O . ALA B 1 160 ? -53.54877 6.51736 20.66456 1.000 45.53504 160 ALA B O 1
ATOM 5051 N N . ASN B 1 161 ? -52.71187 6.35981 18.58317 1.000 42.34424 161 ASN B N 1
ATOM 5052 C CA . ASN B 1 161 ? -51.34722 6.69524 18.96988 1.000 39.11555 161 ASN B CA 1
ATOM 5053 C C . ASN B 1 161 ? -51.09280 8.16428 18.63436 1.000 45.08171 161 ASN B C 1
ATOM 5054 O O . ASN B 1 161 ? -50.94908 8.51957 17.46211 1.000 53.73191 161 ASN B O 1
ATOM 5059 N N . SER B 1 162 ? -51.01622 9.01412 19.65550 1.000 41.42915 162 SER B N 1
ATOM 5060 C CA . SER B 1 162 ? -50.72732 10.42756 19.44398 1.000 38.02621 162 SER B CA 1
ATOM 5061 C C . SER B 1 162 ? -49.23522 10.72644 19.49359 1.000 43.21668 162 SER B C 1
ATOM 5062 O O . SER B 1 162 ? -48.84273 11.88738 19.32646 1.000 35.50109 162 SER B O 1
ATOM 5065 N N . GLY B 1 163 ? -48.39619 9.70979 19.71101 1.000 42.59521 163 GLY B N 1
ATOM 5066 C CA . GLY B 1 163 ? -46.96275 9.91414 19.65116 1.000 44.21675 163 GLY B CA 1
ATOM 5067 C C . GLY B 1 163 ? -46.49884 10.31892 18.27314 1.000 47.80321 163 GLY B C 1
ATOM 5068 O O . GLY B 1 163 ? -45.45151 10.96081 18.13667 1.000 42.65328 163 GLY B O 1
ATOM 5069 N N . CYS B 1 164 ? -47.26213 9.95653 17.24964 1.000 46.57406 164 CYS B N 1
ATOM 5070 C CA . CYS B 1 164 ? -47.07892 10.42718 15.89013 1.000 38.69200 164 CYS B CA 1
ATOM 5071 C C . CYS B 1 164 ? -48.21151 11.38641 15.57502 1.000 39.10530 164 CYS B C 1
ATOM 5072 O O . CYS B 1 164 ? -49.31656 11.25655 16.10889 1.000 44.17391 164 CYS B O 1
ATOM 5075 N N . GLU B 1 165 ? -47.94866 12.33393 14.68823 1.000 39.75485 165 GLU B N 1
ATOM 5076 C CA . GLU B 1 165 ? -48.97949 13.27775 14.27340 1.000 43.08511 165 GLU B CA 1
ATOM 5077 C C . GLU B 1 165 ? -49.57114 12.74667 12.97507 1.000 45.33405 165 GLU B C 1
ATOM 5078 O O . GLU B 1 165 ? -48.98367 12.88678 11.89737 1.000 34.34876 165 GLU B O 1
ATOM 5084 N N . TRP B 1 166 ? -50.73109 12.11317 13.10166 1.000 37.10310 166 TRP B N 1
ATOM 5085 C CA . TRP B 1 166 ? -51.37493 11.42915 11.99608 1.000 33.24635 166 TRP B CA 1
ATOM 5086 C C . TRP B 1 166 ? -52.17073 12.41708 11.14969 1.000 36.38749 166 TRP B C 1
ATOM 5087 O O . TRP B 1 166 ? -52.91771 13.24745 11.67582 1.000 37.56792 166 TRP B O 1
ATOM 5098 N N . LYS B 1 167 ? -52.01536 12.30655 9.83832 1.000 33.33477 167 LYS B N 1
ATOM 5099 C CA . LYS B 1 167 ? -52.70865 13.11874 8.85824 1.000 27.33851 167 LYS B CA 1
ATOM 5100 C C . LYS B 1 167 ? -53.49142 12.18368 7.95540 1.000 30.33650 167 LYS B C 1
ATOM 5101 O O . LYS B 1 167 ? -53.10057 11.03230 7.75132 1.000 31.80748 167 LYS B O 1
ATOM 5107 N N . LEU B 1 168 ? -54.62127 12.65411 7.45377 1.000 28.90015 168 LEU B N 1
ATOM 5108 C CA . LEU B 1 168 ? -55.35387 11.87161 6.47424 1.000 30.34714 168 LEU B CA 1
ATOM 5109 C C . LEU B 1 168 ? -54.58252 11.87999 5.15414 1.000 32.52297 168 LEU B C 1
ATOM 5110 O O . LEU B 1 168 ? -54.18782 12.94336 4.66718 1.000 29.74177 168 LEU B O 1
ATOM 5115 N N . VAL B 1 169 ? -54.37752 10.69767 4.56362 1.000 29.62550 169 VAL B N 1
ATOM 5116 C CA . VAL B 1 169 ? -53.55147 10.61038 3.35964 1.000 26.38220 169 VAL B CA 1
ATOM 5117 C C . VAL B 1 169 ? -54.16932 11.42453 2.23438 1.000 35.03365 169 VAL B C 1
ATOM 5118 O O . VAL B 1 169 ? -53.45717 12.05988 1.44465 1.000 34.02273 169 VAL B O 1
ATOM 5122 N N . GLU B 1 170 ? -55.50340 11.42420 2.14189 1.000 42.77194 170 GLU B N 1
ATOM 5123 C CA . GLU B 1 170 ? -56.14537 12.16804 1.07010 1.000 28.97739 170 GLU B CA 1
ATOM 5124 C C . GLU B 1 170 ? -55.84891 13.65663 1.19775 1.000 34.65877 170 GLU B C 1
ATOM 5125 O O . GLU B 1 170 ? -55.56108 14.32469 0.19850 1.000 37.63202 170 GLU B O 1
ATOM 5131 N N . THR B 1 171 ? -55.87182 14.18320 2.42878 1.000 35.14926 171 THR B N 1
ATOM 5132 C CA . THR B 1 171 ? -55.65078 15.61484 2.63547 1.000 41.74331 171 THR B CA 1
ATOM 5133 C C . THR B 1 171 ? -54.23990 16.02584 2.22798 1.000 40.54201 171 THR B C 1
ATOM 5134 O O . THR B 1 171 ? -54.05095 17.04712 1.55445 1.000 45.13799 171 THR B O 1
ATOM 5138 N N . GLU B 1 172 ? -53.23811 15.23232 2.60823 1.000 38.96490 172 GLU B N 1
ATOM 5139 C CA . GLU B 1 172 ? -51.86673 15.53605 2.21805 1.000 37.96114 172 GLU B CA 1
ATOM 5140 C C . GLU B 1 172 ? -51.68020 15.40765 0.71227 1.000 35.80845 172 GLU B C 1
ATOM 5141 O O . GLU B 1 172 ? -51.00458 16.23785 0.09006 1.000 36.58251 172 GLU B O 1
ATOM 5147 N N . ARG B 1 173 ? -52.27669 14.37623 0.10755 1.000 38.04974 173 ARG B N 1
ATOM 5148 C CA . ARG B 1 173 ? -52.16205 14.20886 -1.33717 1.000 40.07396 173 ARG B CA 1
ATOM 5149 C C . ARG B 1 173 ? -52.78136 15.38596 -2.07363 1.000 44.43312 173 ARG B C 1
ATOM 5150 O O . ARG B 1 173 ? -52.22919 15.86894 -3.07091 1.000 38.56136 173 ARG B O 1
ATOM 5158 N N . ALA B 1 174 ? -53.92906 15.86266 -1.59278 1.000 40.67054 174 ALA B N 1
ATOM 5159 C CA . ALA B 1 174 ? -54.56104 17.01901 -2.21044 1.000 39.38953 174 ALA B CA 1
ATOM 5160 C C . ALA B 1 174 ? -53.71930 18.27347 -2.02092 1.000 40.50075 174 ALA B C 1
ATOM 5161 O O . ALA B 1 174 ? -53.54648 19.05769 -2.96103 1.000 53.15461 174 ALA B O 1
ATOM 5163 N N . ASN B 1 175 ? -53.15010 18.46231 -0.82939 1.000 40.53461 175 ASN B N 1
ATOM 5164 C CA . ASN B 1 175 ? -52.37292 19.66798 -0.57934 1.000 42.73481 175 ASN B CA 1
ATOM 5165 C C . ASN B 1 175 ? -50.98197 19.61963 -1.18695 1.000 39.94397 175 ASN B C 1
ATOM 5166 O O . ASN B 1 175 ? -50.28503 20.63800 -1.15454 1.000 44.28667 175 ASN B O 1
ATOM 5171 N N . SER B 1 176 ? -50.56211 18.47581 -1.73227 1.000 36.89530 176 SER B N 1
ATOM 5172 C CA . SER B 1 176 ? -49.24397 18.40625 -2.35263 1.000 42.77741 176 SER B CA 1
ATOM 5173 C C . SER B 1 176 ? -49.16864 19.31027 -3.57757 1.000 39.44555 176 SER B C 1
ATOM 5174 O O . SER B 1 176 ? -48.16843 20.00440 -3.79115 1.000 45.99880 176 SER B O 1
ATOM 5177 N N . GLY B 1 177 ? -50.21337 19.31469 -4.39648 1.000 37.11327 177 GLY B N 1
ATOM 5178 C CA . GLY B 1 177 ? -50.20183 20.04832 -5.63463 1.000 46.23242 177 GLY B CA 1
ATOM 5179 C C . GLY B 1 177 ? -49.68171 19.26339 -6.81610 1.000 50.72395 177 GLY B C 1
ATOM 5180 O O . GLY B 1 177 ? -49.93305 19.65096 -7.96060 1.000 59.06898 177 GLY B O 1
ATOM 5181 N N . ASP B 1 178 ? -48.96735 18.16934 -6.56822 1.000 47.33707 178 ASP B N 1
ATOM 5182 C CA . ASP B 1 178 ? -48.50999 17.25758 -7.61494 1.000 39.58686 178 ASP B CA 1
ATOM 5183 C C . ASP B 1 178 ? -48.71495 15.83168 -7.11727 1.000 37.98591 178 ASP B C 1
ATOM 5184 O O . ASP B 1 178 ? -47.91185 15.32211 -6.32581 1.000 34.79740 178 ASP B O 1
ATOM 5189 N N . ILE B 1 179 ? -49.79722 15.20022 -7.57408 1.000 32.18264 179 ILE B N 1
ATOM 5190 C CA . ILE B 1 179 ? -50.12923 13.86326 -7.09698 1.000 26.99178 179 ILE B CA 1
ATOM 5191 C C . ILE B 1 179 ? -49.02837 12.87306 -7.45633 1.000 32.15870 179 ILE B C 1
ATOM 5192 O O . ILE B 1 179 ? -48.64310 12.03474 -6.63519 1.000 28.76617 179 ILE B O 1
ATOM 5197 N N . ALA B 1 180 ? -48.49809 12.95401 -8.67951 1.000 38.69629 180 ALA B N 1
ATOM 5198 C CA . ALA B 1 180 ? -47.43561 12.03516 -9.07345 1.000 28.53545 180 ALA B CA 1
ATOM 5199 C C . ALA B 1 180 ? -46.20077 12.20266 -8.19651 1.000 31.36664 180 ALA B C 1
ATOM 5200 O O . ALA B 1 180 ? -45.59232 11.21184 -7.77695 1.000 34.78029 180 ALA B O 1
ATOM 5202 N N . ALA B 1 181 ? -45.81281 13.44786 -7.90838 1.000 29.67645 181 ALA B N 1
ATOM 5203 C CA . ALA B 1 181 ? -44.65577 13.67774 -7.04712 1.000 27.41831 181 ALA B CA 1
ATOM 5204 C C . ALA B 1 181 ? -44.90217 13.13611 -5.64560 1.000 35.44228 181 ALA B C 1
ATOM 5205 O O . ALA B 1 181 ? -44.01059 12.52864 -5.03641 1.000 33.68605 181 ALA B O 1
ATOM 5207 N N . PHE B 1 182 ? -46.11437 13.34334 -5.12418 1.000 30.99306 182 PHE B N 1
ATOM 5208 C CA . PHE B 1 182 ? -46.46527 12.83315 -3.80522 1.000 29.88598 182 PHE B CA 1
ATOM 5209 C C . PHE B 1 182 ? -46.37641 11.30985 -3.76809 1.000 30.89600 182 PHE B C 1
ATOM 5210 O O . PHE B 1 182 ? -45.75509 10.72898 -2.86546 1.000 35.78819 182 PHE B O 1
ATOM 5218 N N . ASP B 1 183 ? -46.97374 10.64666 -4.76386 1.000 26.17383 183 ASP B N 1
ATOM 5219 C CA . ASP B 1 183 ? -46.96195 9.18687 -4.80077 1.000 35.55540 183 ASP B CA 1
ATOM 5220 C C . ASP B 1 183 ? -45.54231 8.65088 -4.95566 1.000 33.66788 183 ASP B C 1
ATOM 5221 O O . ASP B 1 183 ? -45.17487 7.64654 -4.32744 1.000 34.19400 183 ASP B O 1
ATOM 5226 N N . HIS B 1 184 ? -44.72525 9.31434 -5.77990 1.000 32.95997 184 HIS B N 1
ATOM 5227 C CA . HIS B 1 184 ? -43.34679 8.87344 -5.95043 1.000 38.92776 184 HIS B CA 1
ATOM 5228 C C . HIS B 1 184 ? -42.55565 9.02917 -4.66255 1.000 33.94271 184 HIS B C 1
ATOM 5229 O O . HIS B 1 184 ? -41.75451 8.15688 -4.31715 1.000 32.47367 184 HIS B O 1
ATOM 5236 N N . TRP B 1 185 ? -42.76750 10.12880 -3.93473 1.000 32.55999 185 TRP B N 1
ATOM 5237 C CA . TRP B 1 185 ? -42.07849 10.28642 -2.66203 1.000 28.41205 185 TRP B CA 1
ATOM 5238 C C . TRP B 1 185 ? -42.49713 9.20780 -1.67706 1.000 33.62879 185 TRP B C 1
ATOM 5239 O O . TRP B 1 185 ? -41.66883 8.70373 -0.91516 1.000 31.66918 185 TRP B O 1
ATOM 5250 N N . LEU B 1 186 ? -43.78647 8.86602 -1.65716 1.000 33.60530 186 LEU B N 1
ATOM 5251 C CA . LEU B 1 186 ? -44.27160 7.81516 -0.76487 1.000 26.73308 186 LEU B CA 1
ATOM 5252 C C . LEU B 1 186 ? -43.60486 6.47368 -1.08279 1.000 29.92332 186 LEU B C 1
ATOM 5253 O O . LEU B 1 186 ? -43.05500 5.79295 -0.19198 1.000 29.89084 186 LEU B O 1
ATOM 5258 N N . LYS B 1 187 ? -43.59216 6.10830 -2.36857 1.000 27.33674 187 LYS B N 1
ATOM 5259 C CA . LYS B 1 187 ? -42.93362 4.87200 -2.77607 1.000 24.50858 187 LYS B CA 1
ATOM 5260 C C . LYS B 1 187 ? -41.45482 4.90709 -2.43073 1.000 23.55949 187 LYS B C 1
ATOM 5261 O O . LYS B 1 187 ? -40.88653 3.89274 -2.01387 1.000 30.34641 187 LYS B O 1
ATOM 5267 N N . SER B 1 188 ? -40.81842 6.07060 -2.59992 1.000 23.95140 188 SER B N 1
ATOM 5268 C CA . SER B 1 188 ? -39.40271 6.23281 -2.27774 1.000 27.62433 188 SER B CA 1
ATOM 5269 C C . SER B 1 188 ? -39.14360 6.11898 -0.78339 1.000 30.81114 188 SER B C 1
ATOM 5270 O O . SER B 1 188 ? -38.11207 5.58561 -0.36113 1.000 30.83224 188 SER B O 1
ATOM 5273 N N . ASN B 1 189 ? -40.05793 6.62682 0.03162 1.000 30.21702 189 ASN B N 1
ATOM 5274 C CA . ASN B 1 189 ? -39.87252 6.57624 1.46973 1.000 29.92817 189 ASN B CA 1
ATOM 5275 C C . ASN B 1 189 ? -40.16130 5.19325 2.02608 1.000 32.79906 189 ASN B C 1
ATOM 5276 O O . ASN B 1 189 ? -39.83456 4.93153 3.19108 1.000 33.17614 189 ASN B O 1
ATOM 5281 N N . ILE B 1 190 ? -40.72920 4.29450 1.21863 1.000 29.15138 190 ILE B N 1
ATOM 5282 C CA . ILE B 1 190 ? -40.98529 2.93630 1.67015 1.000 29.42027 190 ILE B CA 1
ATOM 5283 C C . ILE B 1 190 ? -39.99074 1.91967 1.09697 1.000 28.13786 190 ILE B C 1
ATOM 5284 O O . ILE B 1 190 ? -39.69487 0.91557 1.75820 1.000 23.52358 190 ILE B O 1
ATOM 5289 N N . SER B 1 191 ? -39.46334 2.14827 -0.09691 1.000 27.46659 191 SER B N 1
ATOM 5290 C CA . SER B 1 191 ? -38.64375 1.14756 -0.75697 1.000 24.78674 191 SER B CA 1
ATOM 5291 C C . SER B 1 191 ? -37.24165 1.06350 -0.15542 1.000 31.63844 191 SER B C 1
ATOM 5292 O O . SER B 1 191 ? -36.70900 2.03825 0.38630 1.000 28.53933 191 SER B O 1
ATOM 5295 N N . LEU B 1 192 ? -36.65022 -0.13864 -0.24497 1.000 32.28182 192 LEU B N 1
ATOM 5296 C CA . LEU B 1 192 ? -35.24848 -0.37564 0.09310 1.000 29.06151 192 LEU B CA 1
ATOM 5297 C C . LEU B 1 192 ? -34.28806 -0.07650 -1.05532 1.000 38.45199 192 LEU B C 1
ATOM 5298 O O . LEU B 1 192 ? -33.06715 -0.14071 -0.85352 1.000 27.08443 192 LEU B O 1
ATOM 5303 N N . LEU B 1 193 ? -34.80003 0.20071 -2.25731 1.000 28.74124 193 LEU B N 1
ATOM 5304 C CA . LEU B 1 193 ? -33.96469 0.44488 -3.42408 1.000 28.44803 193 LEU B CA 1
ATOM 5305 C C . LEU B 1 193 ? -33.97451 1.90859 -3.85428 1.000 30.38113 193 LEU B C 1
ATOM 5306 O O . LEU B 1 193 ? -33.54718 2.22848 -4.96492 1.000 23.93250 193 LEU B O 1
ATOM 5311 N N . THR B 1 194 ? -34.44775 2.80943 -2.99534 1.000 38.85697 194 THR B N 1
ATOM 5312 C CA . THR B 1 194 ? -34.38917 4.22918 -3.32814 1.000 42.00922 194 THR B CA 1
ATOM 5313 C C . THR B 1 194 ? -32.94217 4.70290 -3.42695 1.000 36.91823 194 THR B C 1
ATOM 5314 O O . THR B 1 194 ? -32.60531 5.52416 -4.28776 1.000 31.70672 194 THR B O 1
ATOM 5318 N N . THR B 1 195 ? -32.08290 4.20547 -2.54154 1.000 34.89664 195 THR B N 1
ATOM 5319 C CA . THR B 1 195 ? -30.63694 4.38072 -2.59280 1.000 32.68886 195 THR B CA 1
ATOM 5320 C C . THR B 1 195 ? -29.96956 3.00781 -2.64409 1.000 29.34819 195 THR B C 1
ATOM 5321 O O . THR B 1 195 ? -30.62402 1.97028 -2.50213 1.000 30.29150 195 THR B O 1
ATOM 5325 N N . ASP B 1 196 ? -28.65754 2.99394 -2.84716 1.000 32.89124 196 ASP B N 1
ATOM 5326 C CA . ASP B 1 196 ? -27.93442 1.72088 -2.80265 1.000 34.50397 196 ASP B CA 1
ATOM 5327 C C . ASP B 1 196 ? -27.82638 1.23305 -1.35785 1.000 31.47563 196 ASP B C 1
ATOM 5328 O O . ASP B 1 196 ? -27.12732 1.86592 -0.55537 1.000 28.13991 196 ASP B O 1
ATOM 5333 N N . PRO B 1 197 ? -28.45946 0.11656 -0.98831 1.000 30.47813 197 PRO B N 1
ATOM 5334 C CA . PRO B 1 197 ? -28.39284 -0.30928 0.41820 1.000 32.88104 197 PRO B CA 1
ATOM 5335 C C . PRO B 1 197 ? -26.97995 -0.57933 0.87767 1.000 31.33563 197 PRO B C 1
ATOM 5336 O O . PRO B 1 197 ? -26.63672 -0.27587 2.02566 1.000 32.86438 197 PRO B O 1
ATOM 5340 N N . LEU B 1 198 ? -26.13297 -1.10838 -0.00506 1.000 30.62270 198 LEU B N 1
ATOM 5341 C CA . LEU B 1 198 ? -24.75531 -1.40017 0.37509 1.000 34.17575 198 LEU B CA 1
ATOM 5342 C C . LEU B 1 198 ? -23.96549 -0.14251 0.71999 1.000 27.78516 198 LEU B C 1
ATOM 5343 O O . LEU B 1 198 ? -22.96177 -0.23612 1.42924 1.000 29.91142 198 LEU B O 1
ATOM 5348 N N . VAL B 1 199 ? -24.40004 1.02536 0.25969 1.000 30.14440 199 VAL B N 1
ATOM 5349 C CA . VAL B 1 199 ? -23.74587 2.28618 0.58204 1.000 21.89963 199 VAL B CA 1
ATOM 5350 C C . VAL B 1 199 ? -24.45199 3.00237 1.72667 1.000 22.96872 199 VAL B C 1
ATOM 5351 O O . VAL B 1 199 ? -23.81161 3.50478 2.64782 1.000 31.42046 199 VAL B O 1
ATOM 5355 N N . THR B 1 200 ? -25.78075 3.06622 1.67944 1.000 23.40976 200 THR B N 1
ATOM 5356 C CA . THR B 1 200 ? -26.54533 3.82286 2.66746 1.000 29.73953 200 THR B CA 1
ATOM 5357 C C . THR B 1 200 ? -26.63508 3.10926 4.01969 1.000 28.64704 200 THR B C 1
ATOM 5358 O O . THR B 1 200 ? -26.65443 3.77182 5.06505 1.000 28.70003 200 THR B O 1
ATOM 5362 N N . TYR B 1 201 ? -26.67930 1.77775 4.03171 1.000 25.54480 201 TYR B N 1
ATOM 5363 C CA . TYR B 1 201 ? -26.77722 0.99541 5.26660 1.000 30.31088 201 TYR B CA 1
ATOM 5364 C C . TYR B 1 201 ? -25.68259 -0.06511 5.25621 1.000 32.82244 201 TYR B C 1
ATOM 5365 O O . TYR B 1 201 ? -25.95967 -1.27009 5.16956 1.000 27.10221 201 TYR B O 1
ATOM 5374 N N . PRO B 1 202 ? -24.40207 0.35865 5.36403 1.000 32.12776 202 PRO B N 1
ATOM 5375 C CA . PRO B 1 202 ? -23.26104 -0.52583 5.09485 1.000 27.68095 202 PRO B CA 1
ATOM 5376 C C . PRO B 1 202 ? -22.82675 -1.40804 6.26293 1.000 29.72950 202 PRO B C 1
ATOM 5377 O O . PRO B 1 202 ? -21.64208 -1.50456 6.58282 1.000 40.21329 202 PRO B O 1
ATOM 5381 N N . SER B 1 203 ? -23.79242 -2.06077 6.90417 1.000 37.34469 203 SER B N 1
ATOM 5382 C CA . SER B 1 203 ? -23.47964 -3.08360 7.89819 1.000 30.40007 203 SER B CA 1
ATOM 5383 C C . SER B 1 203 ? -24.69741 -3.97816 8.07676 1.000 32.68828 203 SER B C 1
ATOM 5384 O O . SER B 1 203 ? -25.80936 -3.63909 7.65561 1.000 34.17129 203 SER B O 1
ATOM 5387 N N . LEU B 1 204 ? -24.46879 -5.14113 8.68978 1.000 28.54480 204 LEU B N 1
ATOM 5388 C CA . LEU B 1 204 ? -25.56808 -6.07664 8.90408 1.000 31.97944 204 LEU B CA 1
ATOM 5389 C C . LEU B 1 204 ? -26.64415 -5.45356 9.78252 1.000 34.01520 204 LEU B C 1
ATOM 5390 O O . LEU B 1 204 ? -27.84433 -5.53936 9.47816 1.000 28.44164 204 LEU B O 1
ATOM 5395 N N . ASP B 1 205 ? -26.22252 -4.79358 10.86434 1.000 33.57734 205 ASP B N 1
ATOM 5396 C CA . ASP B 1 205 ? -27.16927 -4.14562 11.75825 1.000 27.89991 205 ASP B CA 1
ATOM 5397 C C . ASP B 1 205 ? -27.94955 -3.04147 11.04976 1.000 32.43772 205 ASP B C 1
ATOM 5398 O O . ASP B 1 205 ? -29.17568 -2.95853 11.18667 1.000 30.81334 205 ASP B O 1
ATOM 5403 N N . LYS B 1 206 ? -27.26759 -2.21444 10.25139 1.000 27.41958 206 LYS B N 1
ATOM 5404 C CA . LYS B 1 206 ? -27.92465 -1.06122 9.64077 1.000 24.83011 206 LYS B CA 1
ATOM 5405 C C . LYS B 1 206 ? -28.94715 -1.49713 8.59304 1.000 26.83198 206 LYS B C 1
ATOM 5406 O O . LYS B 1 206 ? -30.07367 -0.98164 8.55000 1.000 29.82075 206 LYS B O 1
ATOM 5412 N N . VAL B 1 207 ? -28.57341 -2.44895 7.73369 1.000 26.80602 207 VAL B N 1
ATOM 5413 C CA . VAL B 1 207 ? -29.51876 -2.90942 6.72741 1.000 23.63938 207 VAL B CA 1
ATOM 5414 C C . VAL B 1 207 ? -30.66975 -3.67807 7.36814 1.000 22.21784 207 VAL B C 1
ATOM 5415 O O . VAL B 1 207 ? -31.80985 -3.59864 6.89830 1.000 23.10078 207 VAL B O 1
ATOM 5419 N N . TRP B 1 208 ? -30.42154 -4.42418 8.44410 1.000 22.79577 208 TRP B N 1
ATOM 5420 C CA . TRP B 1 208 ? -31.55877 -5.07548 9.07771 1.000 22.36820 208 TRP B CA 1
ATOM 5421 C C . TRP B 1 208 ? -32.45991 -4.06128 9.77327 1.000 25.90237 208 TRP B C 1
ATOM 5422 O O . TRP B 1 208 ? -33.68195 -4.25541 9.83006 1.000 24.91554 208 TRP B O 1
ATOM 5433 N N . GLY B 1 209 ? -31.88440 -2.96235 10.27112 1.000 22.45735 209 GLY B N 1
ATOM 5434 C CA . GLY B 1 209 ? -32.70470 -1.87740 10.78339 1.000 17.43583 209 GLY B CA 1
ATOM 5435 C C . GLY B 1 209 ? -33.61523 -1.29588 9.72040 1.000 31.78671 209 GLY B C 1
ATOM 5436 O O . GLY B 1 209 ? -34.81472 -1.08261 9.96016 1.000 20.48295 209 GLY B O 1
ATOM 5437 N N . ARG B 1 210 ? -33.06502 -1.06830 8.51674 1.000 24.25924 210 ARG B N 1
ATOM 5438 C CA . ARG B 1 210 ? -33.87911 -0.55056 7.41971 1.000 20.59736 210 ARG B CA 1
ATOM 5439 C C . ARG B 1 210 ? -34.97235 -1.53914 7.02204 1.000 21.82288 210 ARG B C 1
ATOM 5440 O O . ARG B 1 210 ? -36.12365 -1.14619 6.77212 1.000 21.35190 210 ARG B O 1
ATOM 5448 N N . PHE B 1 211 ? -34.63069 -2.82818 6.97412 1.000 14.83496 211 PHE B N 1
ATOM 5449 C CA . PHE B 1 211 ? -35.58848 -3.86160 6.58692 1.000 25.96934 211 PHE B CA 1
ATOM 5450 C C . PHE B 1 211 ? -36.75663 -3.95531 7.58378 1.000 26.66346 211 PHE B C 1
ATOM 5451 O O . PHE B 1 211 ? -37.94496 -3.91993 7.19939 1.000 31.90543 211 PHE B O 1
ATOM 5459 N N . ASP B 1 212 ? -36.43370 -4.05034 8.87927 1.000 25.83868 212 ASP B N 1
ATOM 5460 C CA . ASP B 1 212 ? -37.46941 -4.06810 9.90854 1.000 28.60461 212 ASP B CA 1
ATOM 5461 C C . ASP B 1 212 ? -38.31400 -2.79666 9.86480 1.000 29.24318 212 ASP B C 1
ATOM 5462 O O . ASP B 1 212 ? -39.54542 -2.84993 10.02618 1.000 26.65764 212 ASP B O 1
ATOM 5467 N N . LYS B 1 213 ? -37.67082 -1.64064 9.64993 1.000 25.77297 213 LYS B N 1
ATOM 5468 C CA . LYS B 1 213 ? -38.41683 -0.39226 9.54790 1.000 22.87064 213 LYS B CA 1
ATOM 5469 C C . LYS B 1 213 ? -39.41285 -0.44914 8.39926 1.000 27.43377 213 LYS B C 1
ATOM 5470 O O . LYS B 1 213 ? -40.53140 0.05374 8.51855 1.000 29.58327 213 LYS B O 1
ATOM 5476 N N . HIS B 1 214 ? -39.01549 -1.04376 7.27292 1.000 24.42818 214 HIS B N 1
ATOM 5477 C CA . HIS B 1 214 ? -39.93763 -1.21363 6.15367 1.000 21.29226 214 HIS B CA 1
ATOM 5478 C C . HIS B 1 214 ? -41.19577 -1.95053 6.59591 1.000 24.47645 214 HIS B C 1
ATOM 5479 O O . HIS B 1 214 ? -42.33523 -1.51306 6.33767 1.000 27.25244 214 HIS B O 1
ATOM 5486 N N . PHE B 1 215 ? -41.00334 -3.07639 7.27770 1.000 28.47906 215 PHE B N 1
ATOM 5487 C CA . PHE B 1 215 ? -42.17040 -3.84899 7.69303 1.000 24.99039 215 PHE B CA 1
ATOM 5488 C C . PHE B 1 215 ? -43.05039 -3.06163 8.66019 1.000 29.09515 215 PHE B C 1
ATOM 5489 O O . PHE B 1 215 ? -44.28592 -3.13859 8.58810 1.000 22.69996 215 PHE B O 1
ATOM 5497 N N . SER B 1 216 ? -42.44349 -2.28844 9.56372 1.000 24.51675 216 SER B N 1
ATOM 5498 C CA . SER B 1 216 ? -43.28594 -1.50699 10.46703 1.000 34.57137 216 SER B CA 1
ATOM 5499 C C . SER B 1 216 ? -43.93583 -0.32147 9.75713 1.000 28.60418 216 SER B C 1
ATOM 5500 O O . SER B 1 216 ? -44.98044 0.15891 10.20625 1.000 21.58233 216 SER B O 1
ATOM 5503 N N . GLN B 1 217 ? -43.34720 0.14663 8.65367 1.000 23.77311 217 GLN B N 1
ATOM 5504 C CA . GLN B 1 217 ? -43.96715 1.20941 7.87244 1.000 22.91081 217 GLN B CA 1
ATOM 5505 C C . GLN B 1 217 ? -45.27816 0.73592 7.27513 1.000 24.58913 217 GLN B C 1
ATOM 5506 O O . GLN B 1 217 ? -46.25859 1.49087 7.22777 1.000 19.31867 217 GLN B O 1
ATOM 5512 N N . LEU B 1 218 ? -45.30982 -0.51284 6.79858 1.000 27.17770 218 LEU B N 1
ATOM 5513 C CA . LEU B 1 218 ? -46.52881 -1.01027 6.15769 1.000 27.37958 218 LEU B CA 1
ATOM 5514 C C . LEU B 1 218 ? -47.44874 -1.83491 7.06716 1.000 25.41250 218 LEU B C 1
ATOM 5515 O O . LEU B 1 218 ? -48.55881 -2.17825 6.63654 1.000 24.72118 218 LEU B O 1
ATOM 5520 N N . ARG B 1 219 ? -47.02981 -2.16052 8.29590 1.000 23.06380 219 ARG B N 1
ATOM 5521 C CA . ARG B 1 219 ? -47.82927 -3.03887 9.15388 1.000 27.27902 219 ARG B CA 1
ATOM 5522 C C . ARG B 1 219 ? -49.27175 -2.55595 9.30243 1.000 34.26021 219 ARG B C 1
ATOM 5523 O O . ARG B 1 219 ? -50.22417 -3.33543 9.16661 1.000 28.84348 219 ARG B O 1
ATOM 5531 N N . GLY B 1 220 ? -49.44845 -1.26508 9.57872 1.000 30.99892 220 GLY B N 1
ATOM 5532 C CA . GLY B 1 220 ? -50.75929 -0.76501 9.93875 1.000 24.17711 220 GLY B CA 1
ATOM 5533 C C . GLY B 1 220 ? -51.75898 -0.77860 8.80510 1.000 29.05416 220 GLY B C 1
ATOM 5534 O O . GLY B 1 220 ? -52.96678 -0.80580 9.05136 1.000 33.58782 220 GLY B O 1
ATOM 5535 N N . ILE B 1 221 ? -51.29133 -0.72248 7.55786 1.000 30.21828 221 ILE B N 1
ATOM 5536 C CA . ILE B 1 221 ? -52.22904 -0.62563 6.44440 1.000 21.30226 221 ILE B CA 1
ATOM 5537 C C . ILE B 1 221 ? -52.39391 -1.98795 5.78443 1.000 24.69887 221 ILE B C 1
ATOM 5538 O O . ILE B 1 221 ? -53.46596 -2.30378 5.25432 1.000 26.83294 221 ILE B O 1
ATOM 5543 N N . ILE B 1 222 ? -51.35665 -2.82748 5.83954 1.000 24.81296 222 ILE B N 1
ATOM 5544 C CA . ILE B 1 222 ? -51.43568 -4.08458 5.09886 1.000 21.02505 222 ILE B CA 1
ATOM 5545 C C . ILE B 1 222 ? -52.15041 -5.17595 5.87657 1.000 23.64480 222 ILE B C 1
ATOM 5546 O O . ILE B 1 222 ? -52.41748 -6.24608 5.32030 1.000 24.40604 222 ILE B O 1
ATOM 5551 N N . TYR B 1 223 ? -52.49960 -4.93621 7.13406 1.000 23.79447 223 TYR B N 1
ATOM 5552 C CA . TYR B 1 223 ? -53.26969 -5.91148 7.88711 1.000 27.87876 223 TYR B CA 1
ATOM 5553 C C . TYR B 1 223 ? -54.75682 -5.59231 7.91346 1.000 31.10358 223 TYR B C 1
ATOM 5554 O O . TYR B 1 223 ? -55.52521 -6.33442 8.53529 1.000 21.89658 223 TYR B O 1
ATOM 5563 N N . HIS B 1 224 ? -55.18360 -4.52877 7.22945 1.000 34.93674 224 HIS B N 1
ATOM 5564 C CA . HIS B 1 224 ? -56.60813 -4.25414 7.07486 1.000 30.63670 224 HIS B CA 1
ATOM 5565 C C . HIS B 1 224 ? -57.20342 -5.24196 6.07688 1.000 26.25669 224 HIS B C 1
ATOM 5566 O O . HIS B 1 224 ? -56.75437 -5.31514 4.93000 1.000 28.82811 224 HIS B O 1
ATOM 5573 N N . THR B 1 225 ? -58.22491 -5.98064 6.51042 1.000 25.94037 225 THR B N 1
ATOM 5574 C CA . THR B 1 225 ? -58.71105 -7.15199 5.77793 1.000 28.71973 225 THR B CA 1
ATOM 5575 C C . THR B 1 225 ? -58.96786 -6.90658 4.29575 1.000 30.17134 225 THR B C 1
ATOM 5576 O O . THR B 1 225 ? -58.49912 -7.71287 3.47466 1.000 29.40831 225 THR B O 1
ATOM 5580 N N . PRO B 1 226 ? -59.70068 -5.86714 3.87943 1.000 32.05350 226 PRO B N 1
ATOM 5581 C CA . PRO B 1 226 ? -59.90037 -5.67837 2.42775 1.000 33.29196 226 PRO B CA 1
ATOM 5582 C C . PRO B 1 226 ? -58.60064 -5.43762 1.67459 1.000 25.89071 226 PRO B C 1
ATOM 5583 O O . PRO B 1 226 ? -58.37214 -6.01090 0.59499 1.000 25.03784 226 PRO B O 1
ATOM 5587 N N . ILE B 1 227 ? -57.73365 -4.59889 2.23980 1.000 24.23930 227 ILE B N 1
ATOM 5588 C CA . ILE B 1 227 ? -56.45010 -4.32839 1.61818 1.000 21.47038 227 ILE B CA 1
ATOM 5589 C C . ILE B 1 227 ? -55.61833 -5.59898 1.57031 1.000 24.08789 227 ILE B C 1
ATOM 5590 O O . ILE B 1 227 ? -54.96845 -5.88423 0.56442 1.000 27.38379 227 ILE B O 1
ATOM 5595 N N . ARG B 1 228 ? -55.64436 -6.39363 2.64313 1.000 16.70432 228 ARG B N 1
ATOM 5596 C CA . ARG B 1 228 ? -54.85043 -7.62039 2.67831 1.000 22.93071 228 ARG B CA 1
ATOM 5597 C C . ARG B 1 228 ? -55.32390 -8.61720 1.62444 1.000 25.80512 228 ARG B C 1
ATOM 5598 O O . ARG B 1 228 ? -54.50927 -9.24133 0.92708 1.000 20.06679 228 ARG B O 1
ATOM 5606 N N . ARG B 1 229 ? -56.63926 -8.77822 1.48937 1.000 29.30717 229 ARG B N 1
ATOM 5607 C CA . ARG B 1 229 ? -57.16294 -9.67164 0.46444 1.000 26.23861 229 ARG B CA 1
ATOM 5608 C C . ARG B 1 229 ? -56.75524 -9.19950 -0.93034 1.000 31.73364 229 ARG B C 1
ATOM 5609 O O . ARG B 1 229 ? -56.20235 -9.97755 -1.72753 1.000 30.29016 229 ARG B O 1
ATOM 5617 N N . ASP B 1 230 ? -56.97298 -7.90881 -1.22819 1.000 25.00312 230 ASP B N 1
ATOM 5618 C CA . ASP B 1 230 ? -56.60917 -7.41131 -2.55375 1.000 24.71177 230 ASP B CA 1
ATOM 5619 C C . ASP B 1 230 ? -55.10360 -7.50315 -2.79140 1.000 26.45371 230 ASP B C 1
ATOM 5620 O O . ASP B 1 230 ? -54.66897 -7.79282 -3.91181 1.000 23.62992 230 ASP B O 1
ATOM 5625 N N . TYR B 1 231 ? -54.29933 -7.30654 -1.74201 1.000 24.24925 231 TYR B N 1
ATOM 5626 C CA . TYR B 1 231 ? -52.85161 -7.42973 -1.85064 1.000 19.72297 231 TYR B CA 1
ATOM 5627 C C . TYR B 1 231 ? -52.44316 -8.85797 -2.18540 1.000 21.71630 231 TYR B C 1
ATOM 5628 O O . TYR B 1 231 ? -51.54137 -9.08367 -3.00493 1.000 20.37077 231 TYR B O 1
ATOM 5637 N N . TYR B 1 232 ? -53.09096 -9.83893 -1.55450 1.000 18.52864 232 TYR B N 1
ATOM 5638 C CA . TYR B 1 232 ? -52.80393 -11.23276 -1.88019 1.000 19.48704 232 TYR B CA 1
ATOM 5639 C C . TYR B 1 232 ? -53.14669 -11.53685 -3.33833 1.000 20.64860 232 TYR B C 1
ATOM 5640 O O . TYR B 1 232 ? -52.37859 -12.20507 -4.05778 1.000 21.33340 232 TYR B O 1
ATOM 5649 N N . ARG B 1 233 ? -54.28824 -11.02396 -3.79631 1.000 18.45443 233 ARG B N 1
ATOM 5650 C CA . ARG B 1 233 ? -54.65018 -11.16047 -5.20188 1.000 20.60729 233 ARG B CA 1
ATOM 5651 C C . ARG B 1 233 ? -53.57598 -10.55588 -6.10099 1.000 21.42327 233 ARG B C 1
ATOM 5652 O O . ARG B 1 233 ? -53.23135 -11.11761 -7.15103 1.000 14.57548 233 ARG B O 1
ATOM 5660 N N . GLN B 1 234 ? -53.04329 -9.40280 -5.70091 1.000 19.15307 234 GLN B N 1
ATOM 5661 C CA . GLN B 1 234 ? -51.97181 -8.77401 -6.46075 1.000 22.61500 234 GLN B CA 1
ATOM 5662 C C . GLN B 1 234 ? -50.74199 -9.65765 -6.52394 1.000 22.23841 234 GLN B C 1
ATOM 5663 O O . GLN B 1 234 ? -50.04915 -9.68601 -7.54502 1.000 22.64473 234 GLN B O 1
ATOM 5669 N N . ILE B 1 235 ? -50.44042 -10.36195 -5.43094 1.000 18.39596 235 ILE B N 1
ATOM 5670 C CA . ILE B 1 235 ? -49.33497 -11.31787 -5.46030 1.000 20.08985 235 ILE B CA 1
ATOM 5671 C C . ILE B 1 235 ? -49.56688 -12.33782 -6.56326 1.000 22.67492 235 ILE B C 1
ATOM 5672 O O . ILE B 1 235 ? -48.69509 -12.58814 -7.40854 1.000 28.51914 235 ILE B O 1
ATOM 5677 N N . LEU B 1 236 ? -50.76106 -12.92622 -6.57557 1.000 25.50078 236 LEU B N 1
ATOM 5678 C CA . LEU B 1 236 ? -51.05571 -13.96554 -7.55750 1.000 18.39965 236 LEU B CA 1
ATOM 5679 C C . LEU B 1 236 ? -50.94170 -13.42638 -8.97696 1.000 24.63636 236 LEU B C 1
ATOM 5680 O O . LEU B 1 236 ? -50.36436 -14.08044 -9.85748 1.000 28.07703 236 LEU B O 1
ATOM 5685 N N . GLU B 1 237 ? -51.46799 -12.22333 -9.21264 1.000 23.07744 237 GLU B N 1
ATOM 5686 C CA . GLU B 1 237 ? -51.42243 -11.64135 -10.55329 1.000 21.95251 237 GLU B CA 1
ATOM 5687 C C . GLU B 1 237 ? -49.98856 -11.37382 -11.00179 1.000 24.31722 237 GLU B C 1
ATOM 5688 O O . GLU B 1 237 ? -49.59475 -11.73820 -12.11519 1.000 24.37928 237 GLU B O 1
ATOM 5694 N N . GLU B 1 238 ? -49.19162 -10.72914 -10.14837 1.000 24.18707 238 GLU B N 1
ATOM 5695 C CA . GLU B 1 238 ? -47.83305 -10.38458 -10.54396 1.000 24.03740 238 GLU B CA 1
ATOM 5696 C C . GLU B 1 238 ? -46.98921 -11.63075 -10.78152 1.000 25.91346 238 GLU B C 1
ATOM 5697 O O . GLU B 1 238 ? -46.18729 -11.66819 -11.72112 1.000 24.14293 238 GLU B O 1
ATOM 5703 N N . PHE B 1 239 ? -47.15648 -12.66928 -9.95586 1.000 22.17737 239 PHE B N 1
ATOM 5704 C CA . PHE B 1 239 ? -46.37386 -13.87930 -10.18715 1.000 17.62208 239 PHE B CA 1
ATOM 5705 C C . PHE B 1 239 ? -46.82538 -14.60207 -11.44849 1.000 24.40642 239 PHE B C 1
ATOM 5706 O O . PHE B 1 239 ? -45.99558 -15.17986 -12.16467 1.000 21.84914 239 PHE B O 1
ATOM 5714 N N . ARG B 1 240 ? -48.13265 -14.58004 -11.74591 1.000 25.55324 240 ARG B N 1
ATOM 5715 C CA . ARG B 1 240 ? -48.59500 -15.17146 -12.99792 1.000 19.91814 240 ARG B CA 1
ATOM 5716 C C . ARG B 1 240 ? -48.06197 -14.41663 -14.20859 1.000 24.34975 240 ARG B C 1
ATOM 5717 O O . ARG B 1 240 ? -47.63466 -15.03415 -15.19160 1.000 23.86860 240 ARG B O 1
ATOM 5725 N N . SER B 1 241 ? -48.08501 -13.08160 -14.16062 1.000 25.19246 241 SER B N 1
ATOM 5726 C CA . SER B 1 241 ? -47.61779 -12.29537 -15.29642 1.000 19.86964 241 SER B CA 1
ATOM 5727 C C . SER B 1 241 ? -46.11482 -12.44201 -15.50013 1.000 26.11591 241 SER B C 1
ATOM 5728 O O . SER B 1 241 ? -45.63185 -12.30605 -16.62739 1.000 30.44084 241 SER B O 1
ATOM 5731 N N . ASP B 1 242 ? -45.36622 -12.73792 -14.43778 1.000 20.54000 242 ASP B N 1
ATOM 5732 C CA . ASP B 1 242 ? -43.95363 -13.06460 -14.54745 1.000 19.71019 242 ASP B CA 1
ATOM 5733 C C . ASP B 1 242 ? -43.71773 -14.53719 -14.87428 1.000 21.09209 242 ASP B C 1
ATOM 5734 O O . ASP B 1 242 ? -42.59904 -15.03266 -14.69132 1.000 19.91510 242 ASP B O 1
ATOM 5739 N N . ASN B 1 243 ? -44.76266 -15.23273 -15.32844 1.000 17.93612 243 ASN B N 1
ATOM 5740 C CA . ASN B 1 243 ? -44.68322 -16.61963 -15.80468 1.000 20.88024 243 ASN B CA 1
ATOM 5741 C C . ASN B 1 243 ? -44.26575 -17.59566 -14.70837 1.000 19.80649 243 ASN B C 1
ATOM 5742 O O . ASN B 1 243 ? -43.53933 -18.55963 -14.95445 1.000 23.36663 243 ASN B O 1
ATOM 5747 N N . VAL B 1 244 ? -44.76647 -17.36730 -13.49782 1.000 24.81276 244 VAL B N 1
ATOM 5748 C CA . VAL B 1 244 ? -44.65157 -18.30395 -12.38491 1.000 25.66465 244 VAL B CA 1
ATOM 5749 C C . VAL B 1 244 ? -46.03878 -18.87270 -12.11146 1.000 28.31201 244 VAL B C 1
ATOM 5750 O O . VAL B 1 244 ? -47.00272 -18.11359 -11.95357 1.000 28.52647 244 VAL B O 1
ATOM 5754 N N . GLN B 1 245 ? -46.14311 -20.20350 -12.05515 1.000 23.00149 245 GLN B N 1
ATOM 5755 C CA . GLN B 1 245 ? -47.43778 -20.86331 -11.94618 1.000 29.37714 245 GLN B CA 1
ATOM 5756 C C . GLN B 1 245 ? -47.77140 -21.37104 -10.54714 1.000 33.25455 245 GLN B C 1
ATOM 5757 O O . GLN B 1 245 ? -48.92370 -21.75311 -10.31348 1.000 27.61351 245 GLN B O 1
ATOM 5763 N N . TYR B 1 246 ? -46.81032 -21.39899 -9.62364 1.000 24.03230 246 TYR B N 1
ATOM 5764 C CA . TYR B 1 246 ? -47.04051 -21.97058 -8.30510 1.000 22.03211 246 TYR B CA 1
ATOM 5765 C C . TYR B 1 246 ? -46.25399 -21.19215 -7.26432 1.000 25.15415 246 TYR B C 1
ATOM 5766 O O . TYR B 1 246 ? -45.07907 -20.88637 -7.47255 1.000 24.33280 246 TYR B O 1
ATOM 5775 N N . VAL B 1 247 ? -46.89618 -20.88033 -6.14115 1.000 24.91761 247 VAL B N 1
ATOM 5776 C CA . VAL B 1 247 ? -46.21975 -20.18430 -5.05172 1.000 23.60897 247 VAL B CA 1
ATOM 5777 C C . VAL B 1 247 ? -46.60712 -20.83417 -3.73235 1.000 25.91091 247 VAL B C 1
ATOM 5778 O O . VAL B 1 247 ? -47.77143 -21.18079 -3.50748 1.000 24.28482 247 VAL B O 1
ATOM 5782 N N . GLU B 1 248 ? -45.61932 -21.00476 -2.86222 1.000 26.64375 248 GLU B N 1
ATOM 5783 C CA . GLU B 1 248 ? -45.83855 -21.36117 -1.46876 1.000 23.31013 248 GLU B CA 1
ATOM 5784 C C . GLU B 1 248 ? -45.40933 -20.15595 -0.64568 1.000 29.98754 248 GLU B C 1
ATOM 5785 O O . GLU B 1 248 ? -44.25821 -19.71546 -0.73795 1.000 29.31403 248 GLU B O 1
ATOM 5791 N N . VAL B 1 249 ? -46.34736 -19.60317 0.11853 1.000 26.73110 249 VAL B N 1
ATOM 5792 C CA . VAL B 1 249 ? -46.17688 -18.32637 0.79764 1.000 21.95670 249 VAL B CA 1
ATOM 5793 C C . VAL B 1 249 ? -46.14281 -18.53756 2.30613 1.000 27.89914 249 VAL B C 1
ATOM 5794 O O . VAL B 1 249 ? -46.91694 -19.32730 2.86098 1.000 27.58553 249 VAL B O 1
ATOM 5798 N N . ARG B 1 250 ? -45.21886 -17.84829 2.96011 1.000 21.50929 250 ARG B N 1
ATOM 5799 C CA . ARG B 1 250 ? -45.16635 -17.78315 4.40768 1.000 21.08105 250 ARG B CA 1
ATOM 5800 C C . ARG B 1 250 ? -45.96189 -16.57322 4.88264 1.000 24.05548 250 ARG B C 1
ATOM 5801 O O . ARG B 1 250 ? -45.83989 -15.48405 4.31264 1.000 21.72483 250 ARG B O 1
ATOM 5809 N N . SER B 1 251 ? -46.78668 -16.77392 5.91279 1.000 25.29262 251 SER B N 1
ATOM 5810 C CA . SER B 1 251 ? -47.68357 -15.74383 6.42440 1.000 24.54953 251 SER B CA 1
ATOM 5811 C C . SER B 1 251 ? -47.92319 -15.96037 7.91727 1.000 23.35039 251 SER B C 1
ATOM 5812 O O . SER B 1 251 ? -48.00814 -17.10208 8.38204 1.000 21.34405 251 SER B O 1
ATOM 5815 N N . SER B 1 252 ? -48.03861 -14.86340 8.67041 1.000 16.73152 252 SER B N 1
ATOM 5816 C CA . SER B 1 252 ? -48.41042 -15.01069 10.07516 1.000 29.17317 252 SER B CA 1
ATOM 5817 C C . SER B 1 252 ? -49.90025 -15.34178 10.23064 1.000 26.56855 252 SER B C 1
ATOM 5818 O O . SER B 1 252 ? -50.30162 -15.90609 11.25533 1.000 20.70340 252 SER B O 1
ATOM 5821 N N . LEU B 1 253 ? -50.72266 -14.96216 9.24427 1.000 18.53794 253 LEU B N 1
ATOM 5822 C CA . LEU B 1 253 ? -52.10325 -15.40328 9.02448 1.000 27.54518 253 LEU B CA 1
ATOM 5823 C C . LEU B 1 253 ? -53.15830 -14.83122 9.96378 1.000 28.84259 253 LEU B C 1
ATOM 5824 O O . LEU B 1 253 ? -54.34837 -14.88920 9.64586 1.000 28.66521 253 LEU B O 1
ATOM 5829 N N . SER B 1 254 ? -52.75754 -14.21372 11.06523 1.000 27.29114 254 SER B N 1
ATOM 5830 C CA . SER B 1 254 ? -53.71109 -13.70174 12.03577 1.000 28.00607 254 SER B CA 1
ATOM 5831 C C . SER B 1 254 ? -53.53535 -12.19738 12.15041 1.000 26.18478 254 SER B C 1
ATOM 5832 O O . SER B 1 254 ? -52.59215 -11.61738 11.61172 1.000 30.72717 254 SER B O 1
ATOM 5835 N N . GLY B 1 255 ? -54.47838 -11.56162 12.83422 1.000 25.58059 255 GLY B N 1
ATOM 5836 C CA . GLY B 1 255 ? -54.40273 -10.14169 13.06445 1.000 20.67260 255 GLY B CA 1
ATOM 5837 C C . GLY B 1 255 ? -55.04170 -9.27597 12.00547 1.000 22.79770 255 GLY B C 1
ATOM 5838 O O . GLY B 1 255 ? -54.93372 -8.04834 12.09279 1.000 31.67694 255 GLY B O 1
ATOM 5839 N N . PHE B 1 256 ? -55.70204 -9.85782 11.00858 1.000 28.37284 256 PHE B N 1
ATOM 5840 C CA . PHE B 1 256 ? -56.39148 -9.03249 10.02458 1.000 30.68090 256 PHE B CA 1
ATOM 5841 C C . PHE B 1 256 ? -57.54459 -8.31650 10.71868 1.000 30.14031 256 PHE B C 1
ATOM 5842 O O . PHE B 1 256 ? -58.33739 -8.94713 11.42502 1.000 25.64363 256 PHE B O 1
ATOM 5850 N N . PHE B 1 257 ? -57.63797 -7.00137 10.52893 1.000 28.11323 257 PHE B N 1
ATOM 5851 C CA . PHE B 1 257 ? -58.59173 -6.19784 11.27596 1.000 27.15121 257 PHE B CA 1
ATOM 5852 C C . PHE B 1 257 ? -59.55862 -5.46215 10.35171 1.000 33.41459 257 PHE B C 1
ATOM 5853 O O . PHE B 1 257 ? -59.28342 -5.24440 9.16685 1.000 28.22570 257 PHE B O 1
ATOM 5861 N N . GLU B 1 258 ? -60.70400 -5.08143 10.92529 1.000 33.28034 258 GLU B N 1
ATOM 5862 C CA . GLU B 1 258 ? -61.77404 -4.36584 10.24219 1.000 32.18858 258 GLU B CA 1
ATOM 5863 C C . GLU B 1 258 ? -61.79942 -2.89971 10.66191 1.000 34.50208 258 GLU B C 1
ATOM 5864 O O . GLU B 1 258 ? -61.07402 -2.47317 11.56553 1.000 32.41346 258 GLU B O 1
ATOM 5870 N N . LEU B 1 259 ? -62.63339 -2.11619 9.96515 1.000 31.45779 259 LEU B N 1
ATOM 5871 C CA . LEU B 1 259 ? -62.74097 -0.69546 10.28241 1.000 27.48699 259 LEU B CA 1
ATOM 5872 C C . LEU B 1 259 ? -63.25035 -0.46655 11.69445 1.000 30.64805 259 LEU B C 1
ATOM 5873 O O . LEU B 1 259 ? -62.92614 0.55711 12.30851 1.000 27.04797 259 LEU B O 1
ATOM 5878 N N . ASP B 1 260 ? -64.05313 -1.39287 12.21860 1.000 32.23157 260 ASP B N 1
ATOM 5879 C CA . ASP B 1 260 ? -64.66207 -1.25376 13.53771 1.000 35.62502 260 ASP B CA 1
ATOM 5880 C C . ASP B 1 260 ? -63.78563 -1.76953 14.67304 1.000 35.88981 260 ASP B C 1
ATOM 5881 O O . ASP B 1 260 ? -64.22323 -1.75456 15.82748 1.000 31.70006 260 ASP B O 1
ATOM 5886 N N . GLY B 1 261 ? -62.59192 -2.26874 14.37651 1.000 31.74928 261 GLY B N 1
ATOM 5887 C CA . GLY B 1 261 ? -61.68173 -2.73345 15.39791 1.000 25.78108 261 GLY B CA 1
ATOM 5888 C C . GLY B 1 261 ? -61.63826 -4.23224 15.58702 1.000 34.20964 261 GLY B C 1
ATOM 5889 O O . GLY B 1 261 ? -60.75482 -4.72095 16.30721 1.000 37.66229 261 GLY B O 1
ATOM 5890 N N . THR B 1 262 ? -62.55637 -4.97245 14.96842 1.000 27.49686 262 THR B N 1
ATOM 5891 C CA . THR B 1 262 ? -62.52889 -6.42624 15.05739 1.000 25.98914 262 THR B CA 1
ATOM 5892 C C . THR B 1 262 ? -61.22776 -6.96243 14.47938 1.000 35.55623 262 THR B C 1
ATOM 5893 O O . THR B 1 262 ? -60.78859 -6.52853 13.41322 1.000 38.80044 262 THR B O 1
ATOM 5897 N N . VAL B 1 263 ? -60.61044 -7.90357 15.18758 1.000 33.86346 263 VAL B N 1
ATOM 5898 C CA . VAL B 1 263 ? -59.36399 -8.52699 14.76377 1.000 30.70138 263 VAL B CA 1
ATOM 5899 C C . VAL B 1 263 ? -59.60893 -10.01979 14.60342 1.000 31.65387 263 VAL B C 1
ATOM 5900 O O . VAL B 1 263 ? -60.10833 -10.67302 15.52562 1.000 35.31589 263 VAL B O 1
ATOM 5904 N N . HIS B 1 264 ? -59.22926 -10.56027 13.44931 1.000 34.12142 264 HIS B N 1
ATOM 5905 C CA . HIS B 1 264 ? -59.51631 -11.94466 13.11003 1.000 29.17124 264 HIS B CA 1
ATOM 5906 C C . HIS B 1 264 ? -58.34587 -12.84933 13.47751 1.000 25.32860 264 HIS B C 1
ATOM 5907 O O . HIS B 1 264 ? -57.22662 -12.38883 13.71474 1.000 29.07936 264 HIS B O 1
ATOM 5914 N N . ASP B 1 265 ? -58.61947 -14.15729 13.51412 1.000 25.64183 265 ASP B N 1
ATOM 5915 C CA . ASP B 1 265 ? -57.64474 -15.16968 13.90312 1.000 30.15491 265 ASP B CA 1
ATOM 5916 C C . ASP B 1 265 ? -56.95346 -15.77646 12.67490 1.000 33.15505 265 ASP B C 1
ATOM 5917 O O . ASP B 1 265 ? -57.11591 -15.30972 11.53980 1.000 29.46740 265 ASP B O 1
ATOM 5922 N N . ALA B 1 266 ? -56.16544 -16.83394 12.91024 1.000 25.79367 266 ALA B N 1
ATOM 5923 C CA . ALA B 1 266 ? -55.37414 -17.43726 11.84186 1.000 28.24440 266 ALA B CA 1
ATOM 5924 C C . ALA B 1 266 ? -56.24229 -18.20591 10.86053 1.000 25.76495 266 ALA B C 1
ATOM 5925 O O . ALA B 1 266 ? -55.93730 -18.24714 9.66296 1.000 29.74286 266 ALA B O 1
ATOM 5927 N N . GLU B 1 267 ? -57.30870 -18.83749 11.34295 1.000 28.64848 267 GLU B N 1
ATOM 5928 C CA . GLU B 1 267 ? -58.17829 -19.57168 10.43680 1.000 24.95580 267 GLU B CA 1
ATOM 5929 C C . GLU B 1 267 ? -58.88243 -18.62890 9.47356 1.000 18.93742 267 GLU B C 1
ATOM 5930 O O . GLU B 1 267 ? -59.09286 -18.97608 8.30318 1.000 22.79951 267 GLU B O 1
ATOM 5936 N N . PHE B 1 268 ? -59.22008 -17.42612 9.93730 1.000 22.22345 268 PHE B N 1
ATOM 5937 C CA . PHE B 1 268 ? -59.84555 -16.44234 9.06159 1.000 26.16782 268 PHE B CA 1
ATOM 5938 C C . PHE B 1 268 ? -58.91829 -16.06121 7.91751 1.000 25.16912 268 PHE B C 1
ATOM 5939 O O . PHE B 1 268 ? -59.32284 -16.07075 6.74913 1.000 25.41505 268 PHE B O 1
ATOM 5947 N N . GLY B 1 269 ? -57.66717 -15.71652 8.24010 1.000 22.14552 269 GLY B N 1
ATOM 5948 C CA . GLY B 1 269 ? -56.71238 -15.37460 7.19894 1.000 21.89325 269 GLY B CA 1
ATOM 5949 C C . GLY B 1 269 ? -56.48114 -16.52497 6.23790 1.000 21.74929 269 GLY B C 1
ATOM 5950 O O . GLY B 1 269 ? -56.43563 -16.33207 5.01522 1.000 20.61745 269 GLY B O 1
ATOM 5951 N N . LEU B 1 270 ? -56.35879 -17.74137 6.77724 1.000 16.72046 270 LEU B N 1
ATOM 5952 C CA . LEU B 1 270 ? -56.16105 -18.90104 5.92465 1.000 19.38509 270 LEU B CA 1
ATOM 5953 C C . LEU B 1 270 ? -57.29057 -19.02402 4.91430 1.000 26.04047 270 LEU B C 1
ATOM 5954 O O . LEU B 1 270 ? -57.04064 -19.20479 3.71503 1.000 22.70407 270 LEU B O 1
ATOM 5959 N N . ASN B 1 271 ? -58.54408 -18.87915 5.37386 1.000 19.80745 271 ASN B N 1
ATOM 5960 C CA . ASN B 1 271 ? -59.67525 -19.06037 4.46352 1.000 19.44869 271 ASN B CA 1
ATOM 5961 C C . ASN B 1 271 ? -59.81807 -17.90937 3.47829 1.000 21.52280 271 ASN B C 1
ATOM 5962 O O . ASN B 1 271 ? -60.22632 -18.12415 2.32731 1.000 25.50896 271 ASN B O 1
ATOM 5967 N N . LEU B 1 272 ? -59.51073 -16.68983 3.91001 1.000 18.76579 272 LEU B N 1
ATOM 5968 C CA . LEU B 1 272 ? -59.47072 -15.56709 2.97995 1.000 19.78618 272 LEU B CA 1
ATOM 5969 C C . LEU B 1 272 ? -58.52767 -15.87111 1.82076 1.000 27.04858 272 LEU B C 1
ATOM 5970 O O . LEU B 1 272 ? -58.90734 -15.78706 0.63769 1.000 29.48809 272 LEU B O 1
ATOM 5975 N N . TYR B 1 273 ? -57.30148 -16.28738 2.15398 1.000 23.12978 273 TYR B N 1
ATOM 5976 C CA . TYR B 1 273 ? -56.33621 -16.63929 1.12041 1.000 26.99314 273 TYR B CA 1
ATOM 5977 C C . TYR B 1 273 ? -56.84716 -17.78632 0.26144 1.000 18.75735 273 TYR B C 1
ATOM 5978 O O . TYR B 1 273 ? -56.68646 -17.77151 -0.96118 1.000 20.69734 273 TYR B O 1
ATOM 5987 N N . LYS B 1 274 ? -57.45923 -18.79118 0.88767 1.000 18.42976 274 LYS B N 1
ATOM 5988 C CA . LYS B 1 274 ? -57.89079 -19.97552 0.15123 1.000 25.68509 274 LYS B CA 1
ATOM 5989 C C . LYS B 1 274 ? -58.94656 -19.63161 -0.89117 1.000 29.00782 274 LYS B C 1
ATOM 5990 O O . LYS B 1 274 ? -58.88420 -20.10586 -2.03236 1.000 30.88548 274 LYS B O 1
ATOM 5996 N N . SER B 1 275 ? -59.91561 -18.79457 -0.52738 1.000 25.99432 275 SER B N 1
ATOM 5997 C CA . SER B 1 275 ? -60.95267 -18.44505 -1.49026 1.000 28.97727 275 SER B CA 1
ATOM 5998 C C . SER B 1 275 ? -60.40019 -17.54174 -2.59171 1.000 22.08474 275 SER B C 1
ATOM 5999 O O . SER B 1 275 ? -60.75645 -17.70114 -3.76680 1.000 22.16597 275 SER B O 1
ATOM 6002 N N . VAL B 1 276 ? -59.51224 -16.60323 -2.24765 1.000 21.11286 276 VAL B N 1
ATOM 6003 C CA . VAL B 1 276 ? -58.89653 -15.79000 -3.29742 1.000 18.19870 276 VAL B CA 1
ATOM 6004 C C . VAL B 1 276 ? -58.12045 -16.68269 -4.26092 1.000 23.92348 276 VAL B C 1
ATOM 6005 O O . VAL B 1 276 ? -58.15364 -16.49068 -5.48560 1.000 25.09554 276 VAL B O 1
ATOM 6009 N N . THR B 1 277 ? -57.43284 -17.69092 -3.72192 1.000 23.78461 277 THR B N 1
ATOM 6010 C CA . THR B 1 277 ? -56.67293 -18.62057 -4.55037 1.000 25.41575 277 THR B CA 1
ATOM 6011 C C . THR B 1 277 ? -57.58399 -19.42570 -5.46655 1.000 27.13325 277 THR B C 1
ATOM 6012 O O . THR B 1 277 ? -57.29458 -19.59749 -6.65488 1.000 27.64902 277 THR B O 1
ATOM 6016 N N . GLU B 1 278 ? -58.68805 -19.94434 -4.92514 1.000 24.14495 278 GLU B N 1
ATOM 6017 C CA . GLU B 1 278 ? -59.57911 -20.76253 -5.74167 1.000 27.53793 278 GLU B CA 1
ATOM 6018 C C . GLU B 1 278 ? -60.20746 -19.94216 -6.85862 1.000 23.53050 278 GLU B C 1
ATOM 6019 O O . GLU B 1 278 ? -60.34741 -20.42214 -7.99315 1.000 25.15563 278 GLU B O 1
ATOM 6025 N N . GLU B 1 279 ? -60.60521 -18.70383 -6.54778 1.000 25.93374 279 GLU B N 1
ATOM 6026 C CA . GLU B 1 279 ? -61.12210 -17.79895 -7.56929 1.000 23.02267 279 GLU B CA 1
ATOM 6027 C C . GLU B 1 279 ? -60.09125 -17.55303 -8.65787 1.000 25.85434 279 GLU B C 1
ATOM 6028 O O . GLU B 1 279 ? -60.39736 -17.62945 -9.85833 1.000 28.41879 279 GLU B O 1
ATOM 6034 N N . PHE B 1 280 ? -58.85044 -17.28423 -8.25229 1.000 28.84126 280 PHE B N 1
ATOM 6035 C CA . PHE B 1 280 ? -57.78861 -17.05991 -9.22452 1.000 31.77379 280 PHE B CA 1
ATOM 6036 C C . PHE B 1 280 ? -57.58292 -18.29101 -10.09701 1.000 20.55019 280 PHE B C 1
ATOM 6037 O O . PHE B 1 280 ? -57.38680 -18.17352 -11.31011 1.000 19.90912 280 PHE B O 1
ATOM 6045 N N . GLN B 1 281 ? -57.63176 -19.48258 -9.49376 1.000 18.36404 281 GLN B N 1
ATOM 6046 C CA . GLN B 1 281 ? -57.44972 -20.70980 -10.26216 1.000 21.22954 281 GLN B CA 1
ATOM 6047 C C . GLN B 1 281 ? -58.56241 -20.89860 -11.28896 1.000 26.80045 281 GLN B C 1
ATOM 6048 O O . GLN B 1 281 ? -58.29252 -21.25172 -12.44347 1.000 28.09504 281 GLN B O 1
ATOM 6054 N N . ARG B 1 282 ? -59.81956 -20.68360 -10.89342 1.000 23.24271 282 ARG B N 1
ATOM 6055 C CA . ARG B 1 282 ? -60.90570 -20.82915 -11.86284 1.000 19.40605 282 ARG B CA 1
ATOM 6056 C C . ARG B 1 282 ? -60.76479 -19.81052 -12.98706 1.000 20.23870 282 ARG B C 1
ATOM 6057 O O . ARG B 1 282 ? -61.07651 -20.09848 -14.14841 1.000 21.83296 282 ARG B O 1
ATOM 6065 N N . GLU B 1 283 ? -60.28252 -18.61294 -12.65988 1.000 22.66945 283 GLU B N 1
ATOM 6066 C CA . GLU B 1 283 ? -60.16618 -17.55845 -13.66227 1.000 21.45044 283 GLU B CA 1
ATOM 6067 C C . GLU B 1 283 ? -59.00048 -17.78779 -14.62522 1.000 27.80256 283 GLU B C 1
ATOM 6068 O O . GLU B 1 283 ? -59.05384 -17.34052 -15.77775 1.000 26.19706 283 GLU B O 1
ATOM 6074 N N . TYR B 1 284 ? -57.94016 -18.46538 -14.17723 1.000 35.36168 284 TYR B N 1
ATOM 6075 C CA . TYR B 1 284 ? -56.73126 -18.68952 -14.97560 1.000 26.34105 284 TYR B CA 1
ATOM 6076 C C . TYR B 1 284 ? -56.33011 -20.15746 -14.90508 1.000 29.69824 284 TYR B C 1
ATOM 6077 O O . TYR B 1 284 ? -55.45656 -20.53850 -14.11510 1.000 24.05531 284 TYR B O 1
ATOM 6086 N N . PRO B 1 285 ? -56.90568 -21.00291 -15.76103 1.000 33.31230 285 PRO B N 1
ATOM 6087 C CA . PRO B 1 285 ? -56.56756 -22.43853 -15.72571 1.000 25.48905 285 PRO B CA 1
ATOM 6088 C C . PRO B 1 285 ? -55.09496 -22.74982 -15.95938 1.000 25.37880 285 PRO B C 1
ATOM 6089 O O . PRO B 1 285 ? -54.65040 -23.84194 -15.59763 1.000 24.19747 285 PRO B O 1
ATOM 6093 N N . ASP B 1 286 ? -54.32690 -21.85588 -16.58020 1.000 26.79872 286 ASP B N 1
ATOM 6094 C CA . ASP B 1 286 ? -52.89390 -22.11381 -16.72251 1.000 30.32947 286 ASP B CA 1
ATOM 6095 C C . ASP B 1 286 ? -52.18472 -22.11017 -15.37391 1.000 30.35189 286 ASP B C 1
ATOM 6096 O O . ASP B 1 286 ? -51.15220 -22.77139 -15.21809 1.000 31.82865 286 ASP B O 1
ATOM 6101 N N . PHE B 1 287 ? -52.71957 -21.38399 -14.39508 1.000 27.91093 287 PHE B N 1
ATOM 6102 C CA . PHE B 1 287 ? -52.10421 -21.32001 -13.07981 1.000 25.85435 287 PHE B CA 1
ATOM 6103 C C . PHE B 1 287 ? -52.24591 -22.64738 -12.34389 1.000 26.05564 287 PHE B C 1
ATOM 6104 O O . PHE B 1 287 ? -53.23597 -23.36381 -12.49549 1.000 30.53383 287 PHE B O 1
ATOM 6112 N N . ILE B 1 288 ? -51.23035 -22.97504 -11.54792 1.000 27.27531 288 ILE B N 1
ATOM 6113 C CA . ILE B 1 288 ? -51.21869 -24.22124 -10.78283 1.000 29.07679 288 ILE B CA 1
ATOM 6114 C C . ILE B 1 288 ? -51.86162 -24.04373 -9.41268 1.000 35.99522 288 ILE B C 1
ATOM 6115 O O . ILE B 1 288 ? -52.73588 -24.82171 -9.02069 1.000 33.02223 288 ILE B O 1
ATOM 6120 N N . GLY B 1 289 ? -51.41573 -23.06122 -8.64311 1.000 32.56282 289 GLY B N 1
ATOM 6121 C CA . GLY B 1 289 ? -52.05824 -22.74678 -7.38637 1.000 24.62796 289 GLY B CA 1
ATOM 6122 C C . GLY B 1 289 ? -51.09723 -22.10706 -6.40333 1.000 28.36974 289 GLY B C 1
ATOM 6123 O O . GLY B 1 289 ? -49.99944 -21.67212 -6.74735 1.000 24.43296 289 GLY B O 1
ATOM 6124 N N . ALA B 1 290 ? -51.54690 -22.07420 -5.15518 1.000 35.86584 290 ALA B N 1
ATOM 6125 C CA . ALA B 1 290 ? -50.81406 -21.45669 -4.06585 1.000 29.75967 290 ALA B CA 1
ATOM 6126 C C . ALA B 1 290 ? -51.12351 -22.21974 -2.79127 1.000 26.51719 290 ALA B C 1
ATOM 6127 O O . ALA B 1 290 ? -52.23450 -22.72537 -2.60817 1.000 18.66317 290 ALA B O 1
ATOM 6129 N N . LYS B 1 291 ? -50.13283 -22.28010 -1.90584 1.000 33.92650 291 LYS B N 1
ATOM 6130 C CA . LYS B 1 291 ? -50.28551 -22.89680 -0.59682 1.000 28.34988 291 LYS B CA 1
ATOM 6131 C C . LYS B 1 291 ? -49.60930 -22.01100 0.44510 1.000 24.55543 291 LYS B C 1
ATOM 6132 O O . LYS B 1 291 ? -48.78141 -21.15260 0.12175 1.000 19.09805 291 LYS B O 1
ATOM 6138 N N . ILE B 1 292 ? -49.98934 -22.21622 1.70611 1.000 23.64394 292 ILE B N 1
ATOM 6139 C CA . ILE B 1 292 ? -49.65104 -21.30394 2.79132 1.000 24.34954 292 ILE B CA 1
ATOM 6140 C C . ILE B 1 292 ? -48.86701 -22.04689 3.85950 1.000 23.30907 292 ILE B C 1
ATOM 6141 O O . ILE B 1 292 ? -49.23219 -23.15756 4.25383 1.000 24.40558 292 ILE B O 1
ATOM 6146 N N . ILE B 1 293 ? -47.80674 -21.40880 4.34302 1.000 22.57897 293 ILE B N 1
ATOM 6147 C CA . ILE B 1 293 ? -47.01464 -21.87455 5.47359 1.000 23.48295 293 ILE B CA 1
ATOM 6148 C C . ILE B 1 293 ? -47.15563 -20.83513 6.57481 1.000 22.73705 293 ILE B C 1
ATOM 6149 O O . ILE B 1 293 ? -46.96500 -19.63963 6.32373 1.000 26.41985 293 ILE B O 1
ATOM 6154 N N . LEU B 1 294 ? -47.49130 -21.27760 7.78282 1.000 18.00894 294 LEU B N 1
ATOM 6155 C CA . LEU B 1 294 ? -47.59023 -20.35546 8.90655 1.000 18.48096 294 LEU B CA 1
ATOM 6156 C C . LEU B 1 294 ? -46.20350 -19.97815 9.41702 1.000 17.34444 294 LEU B C 1
ATOM 6157 O O . LEU B 1 294 ? -45.32240 -20.82895 9.56372 1.000 17.76561 294 LEU B O 1
ATOM 6162 N N . SER B 1 295 ? -46.01230 -18.68914 9.66804 1.000 16.99966 295 SER B N 1
ATOM 6163 C CA . SER B 1 295 ? -44.74544 -18.15072 10.13682 1.000 30.39346 295 SER B CA 1
ATOM 6164 C C . SER B 1 295 ? -44.92055 -17.50198 11.50754 1.000 27.64312 295 SER B C 1
ATOM 6165 O O . SER B 1 295 ? -45.90776 -16.79681 11.74834 1.000 28.10217 295 SER B O 1
ATOM 6168 N N . GLY B 1 296 ? -43.96943 -17.77851 12.40931 1.000 24.09580 296 GLY B N 1
ATOM 6169 C CA . GLY B 1 296 ? -43.87771 -17.11256 13.69080 1.000 20.48841 296 GLY B CA 1
ATOM 6170 C C . GLY B 1 296 ? -42.54019 -16.39099 13.82008 1.000 34.43028 296 GLY B C 1
ATOM 6171 O O . GLY B 1 296 ? -41.60510 -16.60977 13.03594 1.000 32.60714 296 GLY B O 1
ATOM 6172 N N . LEU B 1 297 ? -42.45287 -15.52213 14.82417 1.000 33.85761 297 LEU B N 1
ATOM 6173 C CA . LEU B 1 297 ? -41.31083 -14.62482 14.95151 1.000 33.54069 297 LEU B CA 1
ATOM 6174 C C . LEU B 1 297 ? -40.28275 -15.15832 15.93631 1.000 28.44021 297 LEU B C 1
ATOM 6175 O O . LEU B 1 297 ? -40.62581 -15.57720 17.04557 1.000 28.09312 297 LEU B O 1
ATOM 6180 N N . ARG B 1 298 ? -39.00935 -15.08872 15.52960 1.000 26.81031 298 ARG B N 1
ATOM 6181 C CA . ARG B 1 298 ? -37.86221 -15.65708 16.23594 1.000 29.83134 298 ARG B CA 1
ATOM 6182 C C . ARG B 1 298 ? -37.55117 -14.97178 17.55822 1.000 32.08003 298 ARG B C 1
ATOM 6183 O O . ARG B 1 298 ? -36.56152 -15.35087 18.19811 1.000 29.28981 298 ARG B O 1
ATOM 6191 N N . PHE B 1 299 ? -38.31557 -13.95791 17.96422 1.000 28.20397 299 PHE B N 1
ATOM 6192 C CA . PHE B 1 299 ? -38.05345 -13.25108 19.20950 1.000 24.91120 299 PHE B CA 1
ATOM 6193 C C . PHE B 1 299 ? -39.23100 -13.27354 20.18158 1.000 25.65330 299 PHE B C 1
ATOM 6194 O O . PHE B 1 299 ? -39.17084 -12.59768 21.21419 1.000 26.59191 299 PHE B O 1
ATOM 6202 N N . LYS B 1 300 ? -40.29185 -14.02907 19.88958 1.000 25.78495 300 LYS B N 1
ATOM 6203 C CA . LYS B 1 300 ? -41.42722 -14.12224 20.79691 1.000 25.72521 300 LYS B CA 1
ATOM 6204 C C . LYS B 1 300 ? -41.13571 -15.11885 21.91679 1.000 25.96522 300 LYS B C 1
ATOM 6205 O O . LYS B 1 300 ? -40.18759 -15.90376 21.86237 1.000 28.64053 300 LYS B O 1
ATOM 6211 N N . SER B 1 301 ? -41.97410 -15.08383 22.94369 1.000 25.93758 301 SER B N 1
ATOM 6212 C CA . SER B 1 301 ? -41.82265 -16.00319 24.05719 1.000 30.20788 301 SER B CA 1
ATOM 6213 C C . SER B 1 301 ? -42.08856 -17.44217 23.60935 1.000 25.63292 301 SER B C 1
ATOM 6214 O O . SER B 1 301 ? -42.72624 -17.69830 22.58732 1.000 23.20533 301 SER B O 1
ATOM 6217 N N . GLN B 1 302 ? -41.55827 -18.39151 24.38619 1.000 32.55539 302 GLN B N 1
ATOM 6218 C CA . GLN B 1 302 ? -41.81727 -19.80166 24.11642 1.000 25.76589 302 GLN B CA 1
ATOM 6219 C C . GLN B 1 302 ? -43.30020 -20.13330 24.24434 1.000 30.47823 302 GLN B C 1
ATOM 6220 O O . GLN B 1 302 ? -43.80408 -20.98703 23.50291 1.000 32.90634 302 GLN B O 1
ATOM 6226 N N . GLU B 1 303 ? -44.02112 -19.46777 25.15933 1.000 33.86550 303 GLU B N 1
ATOM 6227 C CA . GLU B 1 303 ? -45.45680 -19.72832 25.29016 1.000 39.32522 303 GLU B CA 1
ATOM 6228 C C . GLU B 1 303 ? -46.17823 -19.39370 23.99321 1.000 33.39598 303 GLU B C 1
ATOM 6229 O O . GLU B 1 303 ? -47.00450 -20.17550 23.50917 1.000 25.99428 303 GLU B O 1
ATOM 6235 N N . GLU B 1 304 ? -45.86625 -18.22567 23.41574 1.000 33.52393 304 GLU B N 1
ATOM 6236 C CA . GLU B 1 304 ? -46.50394 -17.80821 22.17450 1.000 34.86457 304 GLU B CA 1
ATOM 6237 C C . GLU B 1 304 ? -46.16351 -18.75223 21.02686 1.000 34.83010 304 GLU B C 1
ATOM 6238 O O . GLU B 1 304 ? -47.04071 -19.11361 20.23040 1.000 32.69404 304 GLU B O 1
ATOM 6244 N N . ILE B 1 305 ? -44.90171 -19.17452 20.92775 1.000 26.60573 305 ILE B N 1
ATOM 6245 C CA . ILE B 1 305 ? -44.53650 -20.06277 19.83434 1.000 27.34872 305 ILE B CA 1
ATOM 6246 C C . ILE B 1 305 ? -45.22046 -21.41769 19.99514 1.000 31.00551 305 ILE B C 1
ATOM 6247 O O . ILE B 1 305 ? -45.63118 -22.04016 19.00661 1.000 29.27254 305 ILE B O 1
ATOM 6252 N N . LEU B 1 306 ? -45.37432 -21.88979 21.23790 1.000 24.04526 306 LEU B N 1
ATOM 6253 C CA . LEU B 1 306 ? -46.10248 -23.13650 21.45978 1.000 18.05201 306 LEU B CA 1
ATOM 6254 C C . LEU B 1 306 ? -47.56899 -22.98684 21.07534 1.000 24.82508 306 LEU B C 1
ATOM 6255 O O . LEU B 1 306 ? -48.16383 -23.90414 20.48523 1.000 26.73337 306 LEU B O 1
ATOM 6260 N N . ASN B 1 307 ? -48.16589 -21.83450 21.39854 1.000 20.55419 307 ASN B N 1
ATOM 6261 C CA . ASN B 1 307 ? -49.52955 -21.56188 20.95609 1.000 24.80861 307 ASN B CA 1
ATOM 6262 C C . ASN B 1 307 ? -49.62805 -21.64926 19.44287 1.000 30.46116 307 ASN B C 1
ATOM 6263 O O . ASN B 1 307 ? -50.55005 -22.26906 18.89477 1.000 31.12426 307 ASN B O 1
ATOM 6268 N N . GLU B 1 308 ? -48.67342 -21.02539 18.75264 1.000 26.37235 308 GLU B N 1
ATOM 6269 C CA . GLU B 1 308 ? -48.69098 -21.03430 17.29962 1.000 26.10559 308 GLU B CA 1
ATOM 6270 C C . GLU B 1 308 ? -48.48254 -22.43326 16.74938 1.000 22.51461 308 GLU B C 1
ATOM 6271 O O . GLU B 1 308 ? -49.06124 -22.77842 15.72339 1.000 27.97148 308 GLU B O 1
ATOM 6277 N N . VAL B 1 309 ? -47.67911 -23.25586 17.41717 1.000 26.20016 309 VAL B N 1
ATOM 6278 C CA . VAL B 1 309 ? -47.51046 -24.63171 16.96256 1.000 25.96334 309 VAL B CA 1
ATOM 6279 C C . VAL B 1 309 ? -48.81669 -25.41260 17.10638 1.000 25.81173 309 VAL B C 1
ATOM 6280 O O . VAL B 1 309 ? -49.18202 -26.20426 16.22871 1.000 19.52905 309 VAL B O 1
ATOM 6284 N N . LYS B 1 310 ? -49.54031 -25.21396 18.21348 1.000 29.98604 310 LYS B N 1
ATOM 6285 C CA . LYS B 1 310 ? -50.84197 -25.87199 18.34141 1.000 32.01479 310 LYS B CA 1
ATOM 6286 C C . LYS B 1 310 ? -51.81353 -25.37526 17.27237 1.000 24.82484 310 LYS B C 1
ATOM 6287 O O . LYS B 1 310 ? -52.57112 -26.16702 16.68781 1.000 23.72040 310 LYS B O 1
ATOM 6293 N N . ILE B 1 311 ? -51.79812 -24.06726 16.99946 1.000 18.27220 311 ILE B N 1
ATOM 6294 C CA . ILE B 1 311 ? -52.64731 -23.51402 15.94912 1.000 23.60541 311 ILE B CA 1
ATOM 6295 C C . ILE B 1 311 ? -52.29559 -24.13720 14.60499 1.000 26.57222 311 ILE B C 1
ATOM 6296 O O . ILE B 1 311 ? -53.17657 -24.47172 13.80552 1.000 26.75508 311 ILE B O 1
ATOM 6301 N N . ALA B 1 312 ? -51.00265 -24.29700 14.33411 1.000 26.73687 312 ALA B N 1
ATOM 6302 C CA . ALA B 1 312 ? -50.56698 -24.90438 13.08495 1.000 19.30467 312 ALA B CA 1
ATOM 6303 C C . ALA B 1 312 ? -51.00884 -26.35863 12.99544 1.000 26.00098 312 ALA B C 1
ATOM 6304 O O . ALA B 1 312 ? -51.33375 -26.85867 11.91031 1.000 23.40767 312 ALA B O 1
ATOM 6306 N N . MET B 1 313 ? -50.99915 -27.06172 14.12477 1.000 21.66925 313 MET B N 1
ATOM 6307 C CA . MET B 1 313 ? -51.50463 -28.42794 14.13790 1.000 24.28465 313 MET B CA 1
ATOM 6308 C C . MET B 1 313 ? -52.97863 -28.47038 13.74260 1.000 33.05035 313 MET B C 1
ATOM 6309 O O . MET B 1 313 ? -53.39447 -29.28176 12.90081 1.000 27.77354 313 MET B O 1
ATOM 6314 N N . ASP B 1 314 ? -53.77937 -27.58631 14.34160 1.000 29.47096 314 ASP B N 1
ATOM 6315 C CA . ASP B 1 314 ? -55.19848 -27.54394 14.01783 1.000 32.12846 314 ASP B CA 1
ATOM 6316 C C . ASP B 1 314 ? -55.42012 -27.16696 12.55933 1.000 29.32627 314 ASP B C 1
ATOM 6317 O O . ASP B 1 314 ? -56.25460 -27.77315 11.87599 1.000 29.29757 314 ASP B O 1
ATOM 6322 N N . LEU B 1 315 ? -54.65427 -26.19377 12.05480 1.000 30.45616 315 LEU B N 1
ATOM 6323 C CA . LEU B 1 315 ? -54.80575 -25.75978 10.66792 1.000 26.14088 315 LEU B CA 1
ATOM 6324 C C . LEU B 1 315 ? -54.38642 -26.85172 9.68766 1.000 25.53609 315 LEU B C 1
ATOM 6325 O O . LEU B 1 315 ? -55.04713 -27.05777 8.66515 1.000 33.96872 315 LEU B O 1
ATOM 6330 N N . HIS B 1 316 ? -53.31704 -27.58805 9.99270 1.000 24.73393 316 HIS B N 1
ATOM 6331 C CA . HIS B 1 316 ? -52.90765 -28.67822 9.11594 1.000 24.82933 316 HIS B CA 1
ATOM 6332 C C . HIS B 1 316 ? -53.89440 -29.83307 9.17360 1.000 30.04396 316 HIS B C 1
ATOM 6333 O O . HIS B 1 316 ? -54.09526 -30.52654 8.16901 1.000 29.77776 316 HIS B O 1
ATOM 6340 N N . LYS B 1 317 ? -54.50932 -30.05915 10.33868 1.000 33.01138 317 LYS B N 1
ATOM 6341 C CA . LYS B 1 317 ? -55.52859 -31.09326 10.44223 1.000 33.61351 317 LYS B CA 1
ATOM 6342 C C . LYS B 1 317 ? -56.74326 -30.74056 9.59838 1.000 35.62462 317 LYS B C 1
ATOM 6343 O O . LYS B 1 317 ? -57.28422 -31.59572 8.88705 1.000 32.85191 317 LYS B O 1
ATOM 6349 N N . LYS B 1 318 ? -57.17130 -29.47892 9.64601 1.000 33.58100 318 LYS B N 1
ATOM 6350 C CA . LYS B 1 318 ? -58.44852 -29.11599 9.05364 1.000 27.51483 318 LYS B CA 1
ATOM 6351 C C . LYS B 1 318 ? -58.33309 -28.70655 7.58639 1.000 29.72630 318 LYS B C 1
ATOM 6352 O O . LYS B 1 318 ? -59.32027 -28.82008 6.85372 1.000 35.76335 318 LYS B O 1
ATOM 6358 N N . TYR B 1 319 ? -57.15855 -28.26862 7.12636 1.000 27.80213 319 TYR B N 1
ATOM 6359 C CA . TYR B 1 319 ? -56.93900 -27.88417 5.72673 1.000 28.26358 319 TYR B CA 1
ATOM 6360 C C . TYR B 1 319 ? -55.71067 -28.60546 5.18777 1.000 33.02390 319 TYR B C 1
ATOM 6361 O O . TYR B 1 319 ? -54.71715 -27.97555 4.79948 1.000 30.81906 319 TYR B O 1
ATOM 6370 N N . PRO B 1 320 ? -55.76789 -29.93369 5.09677 1.000 32.40475 320 PRO B N 1
ATOM 6371 C CA . PRO B 1 320 ? -54.54690 -30.70000 4.80057 1.000 32.81750 320 PRO B CA 1
ATOM 6372 C C . PRO B 1 320 ? -53.98269 -30.42543 3.42577 1.000 31.87494 320 PRO B C 1
ATOM 6373 O O . PRO B 1 320 ? -52.82199 -30.76165 3.17093 1.000 40.34157 320 PRO B O 1
ATOM 6377 N N . ASP B 1 321 ? -54.75984 -29.83530 2.52806 1.000 27.22255 321 ASP B N 1
ATOM 6378 C CA . ASP B 1 321 ? -54.31720 -29.64453 1.16250 1.000 28.37559 321 ASP B CA 1
ATOM 6379 C C . ASP B 1 321 ? -53.95024 -28.20199 0.83208 1.000 26.71350 321 ASP B C 1
ATOM 6380 O O . ASP B 1 321 ? -53.38297 -27.95392 -0.23366 1.000 38.23849 321 ASP B O 1
ATOM 6385 N N . PHE B 1 322 ? -54.23722 -27.25103 1.71140 1.000 25.91067 322 PHE B N 1
ATOM 6386 C CA . PHE B 1 322 ? -53.88047 -25.85788 1.49209 1.000 21.32395 322 PHE B CA 1
ATOM 6387 C C . PHE B 1 322 ? -52.83929 -25.33492 2.47024 1.000 27.66607 322 PHE B C 1
ATOM 6388 O O . PHE B 1 322 ? -52.04898 -24.46182 2.10585 1.000 26.16134 322 PHE B O 1
ATOM 6396 N N . PHE B 1 323 ? -52.82659 -25.84755 3.69794 1.000 29.39477 323 PHE B N 1
ATOM 6397 C CA . PHE B 1 323 ? -51.90695 -25.41778 4.73893 1.000 27.02129 323 PHE B CA 1
ATOM 6398 C C . PHE B 1 323 ? -50.77252 -26.42517 4.84843 1.000 24.94141 323 PHE B C 1
ATOM 6399 O O . PHE B 1 323 ? -51.01630 -27.62391 5.01516 1.000 26.43724 323 PHE B O 1
ATOM 6407 N N . LEU B 1 324 ? -49.53591 -25.93459 4.78333 1.000 24.97940 324 LEU B N 1
ATOM 6408 C CA . LEU B 1 324 ? -48.36337 -26.79114 4.66086 1.000 20.08180 324 LEU B CA 1
ATOM 6409 C C . LEU B 1 324 ? -47.65746 -27.03820 5.97927 1.000 19.67847 324 LEU B C 1
ATOM 6410 O O . LEU B 1 324 ? -47.25681 -28.17094 6.25114 1.000 25.48261 324 LEU B O 1
ATOM 6415 N N . GLY B 1 325 ? -47.50613 -26.02343 6.81281 1.000 23.00343 325 GLY B N 1
ATOM 6416 C CA . GLY B 1 325 ? -46.74856 -26.23628 8.03165 1.000 20.62256 325 GLY B CA 1
ATOM 6417 C C . GLY B 1 325 ? -46.34233 -24.91623 8.66343 1.000 25.88527 325 GLY B C 1
ATOM 6418 O O . GLY B 1 325 ? -46.98910 -23.88727 8.45847 1.000 21.71561 325 GLY B O 1
ATOM 6419 N N . TYR B 1 326 ? -45.24106 -24.97427 9.40261 1.000 27.35034 326 TYR B N 1
ATOM 6420 C CA . TYR B 1 326 ? -44.83957 -23.89523 10.28353 1.000 17.38081 326 TYR B CA 1
ATOM 6421 C C . TYR B 1 326 ? -43.38331 -23.53624 10.04018 1.000 19.17278 326 TYR B C 1
ATOM 6422 O O . TYR B 1 326 ? -42.57414 -24.37245 9.62450 1.000 17.15924 326 TYR B O 1
ATOM 6431 N N . ASP B 1 327 ? -43.05991 -22.28153 10.33544 1.000 18.56591 327 ASP B N 1
ATOM 6432 C CA . ASP B 1 327 ? -41.71204 -21.76937 10.17675 1.000 22.07332 327 ASP B CA 1
ATOM 6433 C C . ASP B 1 327 ? -41.49802 -20.65043 11.19169 1.000 27.67150 327 ASP B C 1
ATOM 6434 O O . ASP B 1 327 ? -42.45337 -20.03881 11.67783 1.000 23.51467 327 ASP B O 1
ATOM 6439 N N . LEU B 1 328 ? -40.23082 -20.41548 11.53647 1.000 16.58191 328 LEU B N 1
ATOM 6440 C CA . LEU B 1 328 ? -39.82518 -19.30942 12.38865 1.000 17.26998 328 LEU B CA 1
ATOM 6441 C C . LEU B 1 328 ? -38.94379 -18.36554 11.58027 1.000 29.30640 328 LEU B C 1
ATOM 6442 O O . LEU B 1 328 ? -37.92585 -18.78975 11.01819 1.000 33.42848 328 LEU B O 1
ATOM 6447 N N . VAL B 1 329 ? -39.30664 -17.07964 11.56798 1.000 27.24903 329 VAL B N 1
ATOM 6448 C CA . VAL B 1 329 ? -38.67458 -16.08989 10.69458 1.000 24.51847 329 VAL B CA 1
ATOM 6449 C C . VAL B 1 329 ? -38.23555 -14.89452 11.52860 1.000 23.23258 329 VAL B C 1
ATOM 6450 O O . VAL B 1 329 ? -38.30194 -14.92887 12.76037 1.000 26.70892 329 VAL B O 1
ATOM 6454 N N . GLY B 1 330 ? -37.76332 -13.84556 10.86518 1.000 15.33380 330 GLY B N 1
ATOM 6455 C CA . GLY B 1 330 ? -37.08935 -12.74928 11.52295 1.000 24.82897 330 GLY B CA 1
ATOM 6456 C C . GLY B 1 330 ? -35.58015 -12.94377 11.51543 1.000 25.63653 330 GLY B C 1
ATOM 6457 O O . GLY B 1 330 ? -35.05427 -14.02386 11.22404 1.000 20.26573 330 GLY B O 1
ATOM 6458 N N . GLN B 1 331 ? -34.86706 -11.86597 11.83771 1.000 18.07964 331 GLN B N 1
ATOM 6459 C CA . GLN B 1 331 ? -33.41246 -11.92167 11.79162 1.000 28.87049 331 GLN B CA 1
ATOM 6460 C C . GLN B 1 331 ? -32.87516 -12.98284 12.74214 1.000 27.35551 331 GLN B C 1
ATOM 6461 O O . GLN B 1 331 ? -33.30225 -13.09115 13.89164 1.000 32.00624 331 GLN B O 1
ATOM 6467 N N . GLU B 1 332 ? -31.92220 -13.76104 12.25088 1.000 27.51753 332 GLU B N 1
ATOM 6468 C CA . GLU B 1 332 ? -31.47267 -14.96653 12.93244 1.000 31.60265 332 GLU B CA 1
ATOM 6469 C C . GLU B 1 332 ? -30.27868 -14.73504 13.86139 1.000 32.49272 332 GLU B C 1
ATOM 6470 O O . GLU B 1 332 ? -30.17654 -15.41502 14.89009 1.000 33.14940 332 GLU B O 1
ATOM 6476 N N . ASP B 1 333 ? -29.36765 -13.80497 13.53222 1.000 25.87782 333 ASP B N 1
ATOM 6477 C CA . ASP B 1 333 ? -28.16365 -13.62710 14.35110 1.000 28.93433 333 ASP B CA 1
ATOM 6478 C C . ASP B 1 333 ? -28.43960 -13.20259 15.79090 1.000 31.95846 333 ASP B C 1
ATOM 6479 O O . ASP B 1 333 ? -27.95486 -13.88601 16.70900 1.000 27.56500 333 ASP B O 1
ATOM 6484 N N . PRO B 1 334 ? -29.17602 -12.12320 16.07200 1.000 38.80874 334 PRO B N 1
ATOM 6485 C CA . PRO B 1 334 ? -29.30020 -11.65526 17.45855 1.000 36.02686 334 PRO B CA 1
ATOM 6486 C C . PRO B 1 334 ? -30.49791 -12.20253 18.22201 1.000 26.00940 334 PRO B C 1
ATOM 6487 O O . PRO B 1 334 ? -30.66593 -11.84951 19.39285 1.000 23.63569 334 PRO B O 1
ATOM 6491 N N . ASN B 1 335 ? -31.33543 -13.01922 17.60025 1.000 27.02062 335 ASN B N 1
ATOM 6492 C CA . ASN B 1 335 ? -32.53892 -13.53550 18.22507 1.000 25.99273 335 ASN B CA 1
ATOM 6493 C C . ASN B 1 335 ? -32.34614 -14.99694 18.64329 1.000 27.58597 335 ASN B C 1
ATOM 6494 O O . ASN B 1 335 ? -31.23254 -15.53270 18.62162 1.000 31.70968 335 ASN B O 1
ATOM 6499 N N . PHE B 1 336 ? -33.43967 -15.64466 19.04309 1.000 18.61379 336 PHE B N 1
ATOM 6500 C CA . PHE B 1 336 ? -33.36763 -16.96707 19.64300 1.000 14.57208 336 PHE B CA 1
ATOM 6501 C C . PHE B 1 336 ? -33.07297 -18.05516 18.61749 1.000 18.41787 336 PHE B C 1
ATOM 6502 O O . PHE B 1 336 ? -33.42799 -17.95438 17.44179 1.000 31.08368 336 PHE B O 1
ATOM 6510 N N . SER B 1 337 ? -32.43629 -19.12156 19.09255 1.000 24.09993 337 SER B N 1
ATOM 6511 C CA . SER B 1 337 ? -32.15559 -20.30222 18.29703 1.000 23.30614 337 SER B CA 1
ATOM 6512 C C . SER B 1 337 ? -33.37144 -21.22277 18.26903 1.000 23.99859 337 SER B C 1
ATOM 6513 O O . SER B 1 337 ? -34.30139 -21.08220 19.05888 1.000 21.24608 337 SER B O 1
ATOM 6516 N N . LEU B 1 338 ? -33.32215 -22.22164 17.38367 1.000 22.81740 338 LEU B N 1
ATOM 6517 C CA . LEU B 1 338 ? -34.36375 -23.24123 17.36262 1.000 20.10277 338 LEU B CA 1
ATOM 6518 C C . LEU B 1 338 ? -34.34397 -24.07669 18.63613 1.000 24.95788 338 LEU B C 1
ATOM 6519 O O . LEU B 1 338 ? -35.40243 -24.45289 19.15219 1.000 18.53077 338 LEU B O 1
ATOM 6524 N N . LEU B 1 339 ? -33.15150 -24.36101 19.16594 1.000 23.90964 339 LEU B N 1
ATOM 6525 C CA . LEU B 1 339 ? -33.05813 -25.13874 20.39396 1.000 23.14118 339 LEU B CA 1
ATOM 6526 C C . LEU B 1 339 ? -33.79412 -24.45373 21.53728 1.000 22.83829 339 LEU B C 1
ATOM 6527 O O . LEU B 1 339 ? -34.43724 -25.13049 22.35305 1.000 24.94415 339 LEU B O 1
ATOM 6532 N N . HIS B 1 340 ? -33.77373 -23.11382 21.56201 1.000 17.89836 340 HIS B N 1
ATOM 6533 C CA . HIS B 1 340 ? -34.51179 -22.35268 22.56798 1.000 20.02036 340 HIS B CA 1
ATOM 6534 C C . HIS B 1 340 ? -36.01007 -22.64673 22.54221 1.000 22.68563 340 HIS B C 1
ATOM 6535 O O . HIS B 1 340 ? -36.67258 -22.59252 23.58571 1.000 23.19810 340 HIS B O 1
ATOM 6542 N N . TYR B 1 341 ? -36.56057 -22.98248 21.37878 1.000 20.87148 341 TYR B N 1
ATOM 6543 C CA . TYR B 1 341 ? -37.97623 -23.29388 21.26051 1.000 20.82517 341 TYR B CA 1
ATOM 6544 C C . TYR B 1 341 ? -38.23367 -24.79133 21.15198 1.000 21.39084 341 TYR B C 1
ATOM 6545 O O . TYR B 1 341 ? -39.30440 -25.19404 20.67065 1.000 16.61270 341 TYR B O 1
ATOM 6554 N N . LEU B 1 342 ? -37.27251 -25.62118 21.58657 1.000 21.55900 342 LEU B N 1
ATOM 6555 C CA . LEU B 1 342 ? -37.36587 -27.06076 21.33785 1.000 26.55414 342 LEU B CA 1
ATOM 6556 C C . LEU B 1 342 ? -38.65575 -27.64742 21.89181 1.000 30.09239 342 LEU B C 1
ATOM 6557 O O . LEU B 1 342 ? -39.33843 -28.41683 21.20519 1.000 31.91554 342 LEU B O 1
ATOM 6562 N N . ASP B 1 343 ? -39.02742 -27.26438 23.11330 1.000 31.19941 343 ASP B N 1
ATOM 6563 C CA . ASP B 1 343 ? -40.23384 -27.81291 23.72254 1.000 29.79925 343 ASP B CA 1
ATOM 6564 C C . ASP B 1 343 ? -41.45842 -27.54320 22.86038 1.000 34.74256 343 ASP B C 1
ATOM 6565 O O . ASP B 1 343 ? -42.32276 -28.41670 22.70530 1.000 32.86834 343 ASP B O 1
ATOM 6570 N N . ALA B 1 344 ? -41.53513 -26.35226 22.25950 1.000 27.81411 344 ALA B N 1
ATOM 6571 C CA . ALA B 1 344 ? -42.63815 -26.08478 21.34734 1.000 25.55665 344 ALA B CA 1
ATOM 6572 C C . ALA B 1 344 ? -42.53650 -26.97357 20.11743 1.000 33.56287 344 ALA B C 1
ATOM 6573 O O . ALA B 1 344 ? -43.50145 -27.66128 19.74816 1.000 33.26799 344 ALA B O 1
ATOM 6575 N N . LEU B 1 345 ? -41.34875 -27.02604 19.50535 1.000 27.66822 345 LEU B N 1
ATOM 6576 C CA . LEU B 1 345 ? -41.23758 -27.73055 18.23592 1.000 25.35100 345 LEU B CA 1
ATOM 6577 C C . LEU B 1 345 ? -41.33939 -29.23596 18.41729 1.000 26.65410 345 LEU B C 1
ATOM 6578 O O . LEU B 1 345 ? -41.75571 -29.93683 17.48721 1.000 22.97779 345 LEU B O 1
ATOM 6583 N N . LEU B 1 346 ? -41.03622 -29.73695 19.61192 1.000 27.27439 346 LEU B N 1
ATOM 6584 C CA . LEU B 1 346 ? -41.18578 -31.15174 19.89452 1.000 32.83023 346 LEU B CA 1
ATOM 6585 C C . LEU B 1 346 ? -42.59539 -31.50828 20.31945 1.000 33.74601 346 LEU B C 1
ATOM 6586 O O . LEU B 1 346 ? -42.93954 -32.69660 20.31583 1.000 33.47784 346 LEU B O 1
ATOM 6591 N N . TYR B 1 347 ? -43.42072 -30.51117 20.64067 1.000 25.45218 347 TYR B N 1
ATOM 6592 C CA . TYR B 1 347 ? -44.78020 -30.78628 21.10318 1.000 35.10907 347 TYR B CA 1
ATOM 6593 C C . TYR B 1 347 ? -45.57257 -31.68538 20.15836 1.000 33.04557 347 TYR B C 1
ATOM 6594 O O . TYR B 1 347 ? -46.13770 -32.68332 20.63210 1.000 39.57099 347 TYR B O 1
ATOM 6603 N N . PRO B 1 348 ? -45.61523 -31.44788 18.84125 1.000 31.44527 348 PRO B N 1
ATOM 6604 C CA . PRO B 1 348 ? -46.41125 -32.34850 17.98728 1.000 34.94345 348 PRO B CA 1
ATOM 6605 C C . PRO B 1 348 ? -45.99623 -33.80665 18.07545 1.000 38.72224 348 PRO B C 1
ATOM 6606 O O . PRO B 1 348 ? -46.85599 -34.69686 18.04124 1.000 34.02546 348 PRO B O 1
ATOM 6610 N N . SER B 1 349 ? -44.69827 -34.07343 18.21012 1.000 39.91716 349 SER B N 1
ATOM 6611 C CA . SER B 1 349 ? -44.17537 -35.43216 18.17558 1.000 32.33359 349 SER B CA 1
ATOM 6612 C C . SER B 1 349 ? -44.35309 -36.19080 19.48665 1.000 36.00921 349 SER B C 1
ATOM 6613 O O . SER B 1 349 ? -44.21691 -37.41891 19.49324 1.000 36.14143 349 SER B O 1
ATOM 6616 N N . ILE B 1 350 ? -44.66670 -35.51208 20.58669 1.000 32.22542 350 ILE B N 1
ATOM 6617 C CA . ILE B 1 350 ? -44.80787 -36.19411 21.86799 1.000 37.10248 350 ILE B CA 1
ATOM 6618 C C . ILE B 1 350 ? -46.26136 -36.57390 22.12298 1.000 45.03022 350 ILE B C 1
ATOM 6619 O O . ILE B 1 350 ? -46.60195 -37.06068 23.20666 1.000 57.59267 350 ILE B O 1
ATOM 6624 N N . GLN B 1 351 ? -47.12534 -36.36342 21.13361 1.000 36.88777 351 GLN B N 1
ATOM 6625 C CA . GLN B 1 351 ? -48.52233 -36.74411 21.28278 1.000 45.93894 351 GLN B CA 1
ATOM 6626 C C . GLN B 1 351 ? -48.69886 -38.26049 21.17479 1.000 49.60747 351 GLN B C 1
ATOM 6627 O O . GLN B 1 351 ? -47.82894 -38.98918 20.68271 1.000 44.42870 351 GLN B O 1
ATOM 6633 N N . ASN B 1 352 ? -49.84848 -38.72567 21.66153 1.000 44.67944 352 ASN B N 1
ATOM 6634 C CA . ASN B 1 352 ? -50.25094 -40.13270 21.59337 1.000 49.65898 352 ASN B CA 1
ATOM 6635 C C . ASN B 1 352 ? -51.56649 -40.22637 20.83699 1.000 50.43601 352 ASN B C 1
ATOM 6636 O O . ASN B 1 352 ? -52.63093 -39.95838 21.41827 1.000 49.05240 352 ASN B O 1
ATOM 6641 N N . PRO B 1 353 ? -51.55388 -40.58695 19.53997 1.000 38.99459 353 PRO B N 1
ATOM 6642 C CA . PRO B 1 353 ? -50.38139 -40.89608 18.69981 1.000 45.03631 353 PRO B CA 1
ATOM 6643 C C . PRO B 1 353 ? -49.63519 -39.64134 18.22978 1.000 43.90923 353 PRO B C 1
ATOM 6644 O O . PRO B 1 353 ? -50.17016 -38.53489 18.18125 1.000 35.00560 353 PRO B O 1
ATOM 6648 N N . PRO B 1 354 ? -48.36687 -39.80622 17.86583 1.000 43.81782 354 PRO B N 1
ATOM 6649 C CA . PRO B 1 354 ? -47.55716 -38.65137 17.45722 1.000 41.86687 354 PRO B CA 1
ATOM 6650 C C . PRO B 1 354 ? -48.12866 -37.94798 16.23416 1.000 32.61560 354 PRO B C 1
ATOM 6651 O O . PRO B 1 354 ? -48.70722 -38.57610 15.34808 1.000 34.26862 354 PRO B O 1
ATOM 6655 N N . TYR B 1 355 ? -47.98319 -36.62445 16.20717 1.000 32.43553 355 TYR B N 1
ATOM 6656 C CA . TYR B 1 355 ? -48.40846 -35.80133 15.08189 1.000 33.84036 355 TYR B CA 1
ATOM 6657 C C . TYR B 1 355 ? -47.18715 -35.23262 14.37365 1.000 29.34963 355 TYR B C 1
ATOM 6658 O O . TYR B 1 355 ? -46.29327 -34.67568 15.01816 1.000 29.63826 355 TYR B O 1
ATOM 6667 N N . ARG B 1 356 ? -47.16019 -35.36091 13.05333 1.000 31.16104 356 ARG B N 1
ATOM 6668 C CA . ARG B 1 356 ? -46.06830 -34.84984 12.22470 1.000 37.64302 356 ARG B CA 1
ATOM 6669 C C . ARG B 1 356 ? -46.49433 -33.49822 11.65752 1.000 27.69576 356 ARG B C 1
ATOM 6670 O O . ARG B 1 356 ? -47.23445 -33.43350 10.67445 1.000 36.32866 356 ARG B O 1
ATOM 6678 N N . LEU B 1 357 ? -46.02932 -32.41609 12.28538 1.000 23.24877 357 LEU B N 1
ATOM 6679 C CA . LEU B 1 357 ? -46.27843 -31.06971 11.78711 1.000 22.40709 357 LEU B CA 1
ATOM 6680 C C . LEU B 1 357 ? -45.11394 -30.67660 10.88821 1.000 24.71404 357 LEU B C 1
ATOM 6681 O O . LEU B 1 357 ? -43.99818 -30.47453 11.39515 1.000 22.81521 357 LEU B O 1
ATOM 6686 N N . PRO B 1 358 ? -45.31269 -30.54992 9.57532 1.000 22.85994 358 PRO B N 1
ATOM 6687 C CA . PRO B 1 358 ? -44.19183 -30.21227 8.68808 1.000 21.06978 358 PRO B CA 1
ATOM 6688 C C . PRO B 1 358 ? -43.60446 -28.84881 9.01806 1.000 19.92415 358 PRO B C 1
ATOM 6689 O O . PRO B 1 358 ? -44.32028 -27.90139 9.34631 1.000 22.34735 358 PRO B O 1
ATOM 6693 N N . TYR B 1 359 ? -42.28365 -28.76045 8.91876 1.000 22.74835 359 TYR B N 1
ATOM 6694 C CA . TYR B 1 359 ? -41.53850 -27.55240 9.22551 1.000 22.53138 359 TYR B CA 1
ATOM 6695 C C . TYR B 1 359 ? -40.78930 -27.08348 7.98882 1.000 25.16689 359 TYR B C 1
ATOM 6696 O O . TYR B 1 359 ? -40.40608 -27.88504 7.13233 1.000 21.22126 359 TYR B O 1
ATOM 6705 N N . PHE B 1 360 ? -40.58197 -25.77598 7.90583 1.000 25.42973 360 PHE B N 1
ATOM 6706 C CA . PHE B 1 360 ? -39.92957 -25.15555 6.75866 1.000 17.68879 360 PHE B CA 1
ATOM 6707 C C . PHE B 1 360 ? -38.90529 -24.13112 7.23285 1.000 29.09026 360 PHE B C 1
ATOM 6708 O O . PHE B 1 360 ? -38.85616 -23.00169 6.74584 1.000 33.33252 360 PHE B O 1
ATOM 6716 N N . PHE B 1 361 ? -38.05344 -24.53301 8.17488 1.000 22.91503 361 PHE B N 1
ATOM 6717 C CA . PHE B 1 361 ? -37.24096 -23.57734 8.91500 1.000 20.46570 361 PHE B CA 1
ATOM 6718 C C . PHE B 1 361 ? -36.30779 -22.77134 8.01462 1.000 28.06532 361 PHE B C 1
ATOM 6719 O O . PHE B 1 361 ? -35.67985 -23.30324 7.09031 1.000 25.13599 361 PHE B O 1
ATOM 6727 N N . HIS B 1 362 ? -36.26770 -21.46085 8.26772 1.000 29.25679 362 HIS B N 1
ATOM 6728 C CA . HIS B 1 362 ? -35.10279 -20.65522 7.93297 1.000 22.84597 362 HIS B CA 1
ATOM 6729 C C . HIS B 1 362 ? -33.93680 -21.13725 8.79662 1.000 22.21321 362 HIS B C 1
ATOM 6730 O O . HIS B 1 362 ? -34.09996 -21.33761 10.00355 1.000 32.62446 362 HIS B O 1
ATOM 6737 N N . ALA B 1 363 ? -32.76227 -21.33884 8.20363 1.000 22.39832 363 ALA B N 1
ATOM 6738 C CA . ALA B 1 363 ? -31.64538 -21.83375 9.00652 1.000 29.93572 363 ALA B CA 1
ATOM 6739 C C . ALA B 1 363 ? -30.29949 -21.36586 8.46331 1.000 28.41503 363 ALA B C 1
ATOM 6740 O O . ALA B 1 363 ? -30.03558 -21.46712 7.26079 1.000 27.04160 363 ALA B O 1
ATOM 6742 N N . ALA B 1 364 ? -29.44234 -20.89022 9.37345 1.000 37.44935 364 ALA B N 1
ATOM 6743 C CA . ALA B 1 364 ? -28.03993 -20.56481 9.08399 1.000 27.08289 364 ALA B CA 1
ATOM 6744 C C . ALA B 1 364 ? -27.89771 -19.46177 8.03302 1.000 28.03560 364 ALA B C 1
ATOM 6745 O O . ALA B 1 364 ? -27.02217 -19.51242 7.16417 1.000 23.99570 364 ALA B O 1
ATOM 6747 N N . GLU B 1 365 ? -28.75644 -18.44331 8.12231 1.000 24.26063 365 GLU B N 1
ATOM 6748 C CA . GLU B 1 365 ? -28.61519 -17.23580 7.30588 1.000 29.57900 365 GLU B CA 1
ATOM 6749 C C . GLU B 1 365 ? -27.52998 -16.35466 7.93448 1.000 31.39067 365 GLU B C 1
ATOM 6750 O O . GLU B 1 365 ? -27.77311 -15.25958 8.44471 1.000 35.48784 365 GLU B O 1
ATOM 6756 N N . THR B 1 366 ? -26.29258 -16.84747 7.87546 1.000 22.54541 366 THR B N 1
ATOM 6757 C CA . THR B 1 366 ? -25.26701 -16.25011 8.72263 1.000 31.10537 366 THR B CA 1
ATOM 6758 C C . THR B 1 366 ? -23.87696 -16.46853 8.14842 1.000 20.32199 366 THR B C 1
ATOM 6759 O O . THR B 1 366 ? -23.62876 -17.43795 7.42868 1.000 23.40498 366 THR B O 1
ATOM 6763 N N . ASN B 1 367 ? -22.96819 -15.56371 8.49825 1.000 18.29350 367 ASN B N 1
ATOM 6764 C CA . ASN B 1 367 ? -21.55507 -15.75905 8.20695 1.000 26.67117 367 ASN B CA 1
ATOM 6765 C C . ASN B 1 367 ? -20.82829 -16.49373 9.32053 1.000 25.77942 367 ASN B C 1
ATOM 6766 O O . ASN B 1 367 ? -19.66250 -16.86279 9.14101 1.000 29.75934 367 ASN B O 1
ATOM 6771 N N . TRP B 1 368 ? -21.49226 -16.73685 10.44484 1.000 19.89633 368 TRP B N 1
ATOM 6772 C CA . TRP B 1 368 ? -20.82015 -17.29834 11.59915 1.000 20.71429 368 TRP B CA 1
ATOM 6773 C C . TRP B 1 368 ? -20.64582 -18.79991 11.44479 1.000 21.12616 368 TRP B C 1
ATOM 6774 O O . TRP B 1 368 ? -21.32293 -19.45295 10.65158 1.000 24.92048 368 TRP B O 1
ATOM 6785 N N . GLN B 1 369 ? -19.73332 -19.34590 12.24317 1.000 24.73497 369 GLN B N 1
ATOM 6786 C CA . GLN B 1 369 ? -19.35838 -20.75045 12.16757 1.000 31.34040 369 GLN B CA 1
ATOM 6787 C C . GLN B 1 369 ? -19.24255 -21.29706 13.58437 1.000 26.60352 369 GLN B C 1
ATOM 6788 O O . GLN B 1 369 ? -18.62782 -20.65878 14.44431 1.000 22.23598 369 GLN B O 1
ATOM 6794 N N . GLU B 1 370 ? -19.84448 -22.47268 13.81690 1.000 28.57680 370 GLU B N 1
ATOM 6795 C CA . GLU B 1 370 ? -19.88103 -23.13904 15.12980 1.000 32.93412 370 GLU B CA 1
ATOM 6796 C C . GLU B 1 370 ? -20.49643 -22.24406 16.20861 1.000 27.75232 370 GLU B C 1
ATOM 6797 O O . GLU B 1 370 ? -20.07100 -22.26064 17.36324 1.000 30.50928 370 GLU B O 1
ATOM 6803 N N . THR B 1 371 ? -21.52060 -21.47676 15.84838 1.000 24.08181 371 THR B N 1
ATOM 6804 C CA . THR B 1 371 ? -22.27641 -20.70321 16.82701 1.000 29.22564 371 THR B CA 1
ATOM 6805 C C . THR B 1 371 ? -23.71255 -21.20995 16.85801 1.000 28.33036 371 THR B C 1
ATOM 6806 O O . THR B 1 371 ? -24.09774 -22.12223 16.11938 1.000 26.87293 371 THR B O 1
ATOM 6810 N N . GLU B 1 372 ? -24.50789 -20.57459 17.71526 1.000 30.02747 372 GLU B N 1
ATOM 6811 C CA . GLU B 1 372 ? -25.91621 -20.92487 17.84578 1.000 30.22811 372 GLU B CA 1
ATOM 6812 C C . GLU B 1 372 ? -26.62688 -20.87454 16.49702 1.000 29.35593 372 GLU B C 1
ATOM 6813 O O . GLU B 1 372 ? -27.46631 -21.73152 16.19349 1.000 23.60677 372 GLU B O 1
ATOM 6819 N N . VAL B 1 373 ? -26.29429 -19.87378 15.67423 1.000 26.47555 373 VAL B N 1
ATOM 6820 C CA . VAL B 1 373 ? -27.07414 -19.58954 14.47191 1.000 28.34177 373 VAL B CA 1
ATOM 6821 C C . VAL B 1 373 ? -26.91515 -20.69676 13.43334 1.000 31.52505 373 VAL B C 1
ATOM 6822 O O . VAL B 1 373 ? -27.90726 -21.22643 12.91849 1.000 35.61425 373 VAL B O 1
ATOM 6826 N N . ASP B 1 374 ? -25.67656 -21.07753 13.10858 1.000 29.82755 374 ASP B N 1
ATOM 6827 C CA . ASP B 1 374 ? -25.53832 -22.10770 12.08348 1.000 29.32422 374 ASP B CA 1
ATOM 6828 C C . ASP B 1 374 ? -25.80861 -23.51021 12.62668 1.000 24.98715 374 ASP B C 1
ATOM 6829 O O . ASP B 1 374 ? -26.22886 -24.39004 11.85895 1.000 22.08614 374 ASP B O 1
ATOM 6834 N N . TYR B 1 375 ? -25.66415 -23.72116 13.93788 1.000 24.28966 375 TYR B N 1
ATOM 6835 C CA . TYR B 1 375 ? -26.07739 -24.99690 14.51111 1.000 26.29053 375 TYR B CA 1
ATOM 6836 C C . TYR B 1 375 ? -27.59444 -25.17166 14.52820 1.000 19.57608 375 TYR B C 1
ATOM 6837 O O . TYR B 1 375 ? -28.06538 -26.28083 14.80009 1.000 28.05477 375 TYR B O 1
ATOM 6846 N N . ASN B 1 376 ? -28.36592 -24.12677 14.20676 1.000 13.71408 376 ASN B N 1
ATOM 6847 C CA . ASN B 1 376 ? -29.77598 -24.33089 13.88886 1.000 22.53785 376 ASN B CA 1
ATOM 6848 C C . ASN B 1 376 ? -29.95995 -25.41516 12.83762 1.000 25.95048 376 ASN B C 1
ATOM 6849 O O . ASN B 1 376 ? -30.95757 -26.15077 12.87650 1.000 23.83598 376 ASN B O 1
ATOM 6854 N N . LEU B 1 377 ? -28.99227 -25.55794 11.91832 1.000 21.59119 377 LEU B N 1
ATOM 6855 C CA . LEU B 1 377 ? -29.08404 -26.61908 10.92200 1.000 21.75081 377 LEU B CA 1
ATOM 6856 C C . LEU B 1 377 ? -29.24988 -27.98146 11.57988 1.000 21.53845 377 LEU B C 1
ATOM 6857 O O . LEU B 1 377 ? -30.12685 -28.76111 11.18220 1.000 24.02021 377 LEU B O 1
ATOM 6862 N N . ALA B 1 378 ? -28.45490 -28.26529 12.62206 1.000 20.56083 378 ALA B N 1
ATOM 6863 C CA . ALA B 1 378 ? -28.58987 -29.53765 13.33080 1.000 25.08818 378 ALA B CA 1
ATOM 6864 C C . ALA B 1 378 ? -30.02950 -29.76179 13.77626 1.000 24.84170 378 ALA B C 1
ATOM 6865 O O . ALA B 1 378 ? -30.59406 -30.84647 13.59123 1.000 22.68522 378 ALA B O 1
ATOM 6867 N N . ASP B 1 379 ? -30.63572 -28.73694 14.37724 1.000 22.16596 379 ASP B N 1
ATOM 6868 C CA . ASP B 1 379 ? -32.01413 -28.86343 14.82485 1.000 25.56242 379 ASP B CA 1
ATOM 6869 C C . ASP B 1 379 ? -32.95106 -29.05287 13.64470 1.000 25.71037 379 ASP B C 1
ATOM 6870 O O . ASP B 1 379 ? -33.83537 -29.92025 13.67392 1.000 24.27524 379 ASP B O 1
ATOM 6875 N N . ALA B 1 380 ? -32.72071 -28.29494 12.56578 1.000 23.95575 380 ALA B N 1
ATOM 6876 C CA . ALA B 1 380 ? -33.62235 -28.33234 11.42146 1.000 23.53714 380 ALA B CA 1
ATOM 6877 C C . ALA B 1 380 ? -33.70116 -29.72847 10.82398 1.000 28.14378 380 ALA B C 1
ATOM 6878 O O . ALA B 1 380 ? -34.79225 -30.20731 10.48262 1.000 32.29884 380 ALA B O 1
ATOM 6880 N N . LEU B 1 381 ? -32.56249 -30.41242 10.71934 1.000 21.09415 381 LEU B N 1
ATOM 6881 C CA . LEU B 1 381 ? -32.58770 -31.76688 10.18159 1.000 28.32847 381 LEU B CA 1
ATOM 6882 C C . LEU B 1 381 ? -33.19272 -32.74349 11.18466 1.000 23.06984 381 LEU B C 1
ATOM 6883 O O . LEU B 1 381 ? -33.89779 -33.68370 10.79910 1.000 23.46837 381 LEU B O 1
ATOM 6888 N N . LEU B 1 382 ? -32.94127 -32.54049 12.47685 1.000 22.74149 382 LEU B N 1
ATOM 6889 C CA . LEU B 1 382 ? -33.48815 -33.48385 13.44151 1.000 24.94353 382 LEU B CA 1
ATOM 6890 C C . LEU B 1 382 ? -34.97790 -33.28319 13.66825 1.000 26.17237 382 LEU B C 1
ATOM 6891 O O . LEU B 1 382 ? -35.62328 -34.17020 14.23558 1.000 25.38540 382 LEU B O 1
ATOM 6896 N N . LEU B 1 383 ? -35.52908 -32.13994 13.25916 1.000 20.76212 383 LEU B N 1
ATOM 6897 C CA . LEU B 1 383 ? -36.96635 -31.91331 13.29428 1.000 24.01906 383 LEU B CA 1
ATOM 6898 C C . LEU B 1 383 ? -37.64551 -32.28616 11.98397 1.000 25.65636 383 LEU B C 1
ATOM 6899 O O . LEU B 1 383 ? -38.84132 -32.02551 11.82680 1.000 25.21725 383 LEU B O 1
ATOM 6904 N N . ASN B 1 384 ? -36.90338 -32.87855 11.04605 1.000 26.50770 384 ASN B N 1
ATOM 6905 C CA . ASN B 1 384 ? -37.45911 -33.37328 9.78827 1.000 26.40075 384 ASN B CA 1
ATOM 6906 C C . ASN B 1 384 ? -38.00562 -32.23612 8.92576 1.000 23.08632 384 ASN B C 1
ATOM 6907 O O . ASN B 1 384 ? -39.08272 -32.33991 8.33663 1.000 23.37929 384 ASN B O 1
ATOM 6912 N N . THR B 1 385 ? -37.24579 -31.15326 8.81438 1.000 22.33755 385 THR B N 1
ATOM 6913 C CA . THR B 1 385 ? -37.68773 -30.04512 7.98291 1.000 24.40544 385 THR B CA 1
ATOM 6914 C C . THR B 1 385 ? -37.84713 -30.50853 6.53947 1.000 20.59097 385 THR B C 1
ATOM 6915 O O . THR B 1 385 ? -37.10537 -31.37015 6.06126 1.000 26.96401 385 THR B O 1
ATOM 6919 N N . THR B 1 386 ? -38.88087 -29.99322 5.87135 1.000 24.74760 386 THR B N 1
ATOM 6920 C CA . THR B 1 386 ? -39.10141 -30.33641 4.46901 1.000 24.25745 386 THR B CA 1
ATOM 6921 C C . THR B 1 386 ? -38.09156 -29.62999 3.57114 1.000 28.24562 386 THR B C 1
ATOM 6922 O O . THR B 1 386 ? -37.46005 -30.25700 2.71451 1.000 33.76204 386 THR B O 1
ATOM 6926 N N . ARG B 1 387 ? -37.89912 -28.32841 3.77985 1.000 23.95665 387 ARG B N 1
ATOM 6927 C CA . ARG B 1 387 ? -36.88669 -27.56204 3.06856 1.000 29.26454 387 ARG B CA 1
ATOM 6928 C C . ARG B 1 387 ? -36.15185 -26.68824 4.07547 1.000 26.48598 387 ARG B C 1
ATOM 6929 O O . ARG B 1 387 ? -36.60103 -26.49472 5.20593 1.000 26.88468 387 ARG B O 1
ATOM 6937 N N . VAL B 1 388 ? -35.00801 -26.15962 3.65734 1.000 20.28835 388 VAL B N 1
ATOM 6938 C CA . VAL B 1 388 ? -34.25136 -25.19754 4.44378 1.000 23.26673 388 VAL B CA 1
ATOM 6939 C C . VAL B 1 388 ? -34.20314 -23.88290 3.67824 1.000 27.95174 388 VAL B C 1
ATOM 6940 O O . VAL B 1 388 ? -33.82395 -23.85760 2.50214 1.000 24.23715 388 VAL B O 1
ATOM 6944 N N . GLY B 1 389 ? -34.60375 -22.79797 4.33993 1.000 25.43943 389 GLY B N 1
ATOM 6945 C CA . GLY B 1 389 ? -34.45219 -21.47378 3.76064 1.000 22.30870 389 GLY B CA 1
ATOM 6946 C C . GLY B 1 389 ? -33.01974 -20.99148 3.91784 1.000 28.32687 389 GLY B C 1
ATOM 6947 O O . GLY B 1 389 ? -32.42358 -21.13387 4.99037 1.000 27.57184 389 GLY B O 1
ATOM 6948 N N . HIS B 1 390 ? -32.45072 -20.46034 2.82910 1.000 20.66010 390 HIS B N 1
ATOM 6949 C CA . HIS B 1 390 ? -31.10802 -19.88212 2.81029 1.000 26.10813 390 HIS B CA 1
ATOM 6950 C C . HIS B 1 390 ? -30.00101 -20.91565 2.99983 1.000 22.83079 390 HIS B C 1
ATOM 6951 O O . HIS B 1 390 ? -29.28897 -21.23757 2.04887 1.000 25.52574 390 HIS B O 1
ATOM 6958 N N . GLY B 1 391 ? -29.81559 -21.41411 4.21668 1.000 23.05054 391 GLY B N 1
ATOM 6959 C CA . GLY B 1 391 ? -28.78080 -22.40799 4.45201 1.000 26.39474 391 GLY B CA 1
ATOM 6960 C C . GLY B 1 391 ? -27.39148 -21.92828 4.09425 1.000 21.94207 391 GLY B C 1
ATOM 6961 O O . GLY B 1 391 ? -26.56110 -22.72398 3.64574 1.000 23.06881 391 GLY B O 1
ATOM 6962 N N . PHE B 1 392 ? -27.11781 -20.63835 4.29200 1.000 23.09771 392 PHE B N 1
ATOM 6963 C CA . PHE B 1 392 ? -25.89440 -20.03473 3.77680 1.000 20.80088 392 PHE B CA 1
ATOM 6964 C C . PHE B 1 392 ? -24.64023 -20.63803 4.39879 1.000 18.81898 392 PHE B C 1
ATOM 6965 O O . PHE B 1 392 ? -23.59177 -20.66980 3.75313 1.000 20.92407 392 PHE B O 1
ATOM 6973 N N . ALA B 1 393 ? -24.71485 -21.10886 5.64232 1.000 21.27543 393 ALA B N 1
ATOM 6974 C CA . ALA B 1 393 ? -23.55041 -21.68868 6.30258 1.000 23.88056 393 ALA B CA 1
ATOM 6975 C C . ALA B 1 393 ? -23.48055 -23.20594 6.15654 1.000 27.83249 393 ALA B C 1
ATOM 6976 O O . ALA B 1 393 ? -22.55767 -23.82378 6.69657 1.000 27.46470 393 ALA B O 1
ATOM 6978 N N . LEU B 1 394 ? -24.41472 -23.80481 5.41359 1.000 20.03547 394 LEU B N 1
ATOM 6979 C CA . LEU B 1 394 ? -24.47012 -25.25579 5.27403 1.000 19.98654 394 LEU B CA 1
ATOM 6980 C C . LEU B 1 394 ? -23.17791 -25.81979 4.69454 1.000 25.46979 394 LEU B C 1
ATOM 6981 O O . LEU B 1 394 ? -22.72474 -26.89407 5.10219 1.000 28.54543 394 LEU B O 1
ATOM 6986 N N . ILE B 1 395 ? -22.58459 -25.12260 3.72463 1.000 22.49551 395 ILE B N 1
ATOM 6987 C CA . ILE B 1 395 ? -21.36361 -25.60604 3.08846 1.000 22.33859 395 ILE B CA 1
ATOM 6988 C C . ILE B 1 395 ? -20.24574 -25.77581 4.12128 1.000 31.26003 395 ILE B C 1
ATOM 6989 O O . ILE B 1 395 ? -19.35047 -26.61353 3.95129 1.000 25.15769 395 ILE B O 1
ATOM 6994 N N . LYS B 1 396 ? -20.28594 -25.00649 5.21075 1.000 26.19094 396 LYS B N 1
ATOM 6995 C CA . LYS B 1 396 ? -19.27967 -25.08960 6.26311 1.000 24.55546 396 LYS B CA 1
ATOM 6996 C C . LYS B 1 396 ? -19.44310 -26.30612 7.16754 1.000 21.53896 396 LYS B C 1
ATOM 6997 O O . LYS B 1 396 ? -18.71801 -26.41552 8.15993 1.000 23.48827 396 LYS B O 1
ATOM 7003 N N . HIS B 1 397 ? -20.40078 -27.18878 6.90192 1.000 21.12308 397 HIS B N 1
ATOM 7004 C CA . HIS B 1 397 ? -20.64131 -28.35030 7.75750 1.000 28.49045 397 HIS B CA 1
ATOM 7005 C C . HIS B 1 397 ? -20.76048 -29.61305 6.91605 1.000 27.99480 397 HIS B C 1
ATOM 7006 O O . HIS B 1 397 ? -21.85614 -29.95830 6.45427 1.000 27.12294 397 HIS B O 1
ATOM 7013 N N . PRO B 1 398 ? -19.65842 -30.35336 6.73733 1.000 26.58739 398 PRO B N 1
ATOM 7014 C CA . PRO B 1 398 ? -19.68281 -31.49181 5.79408 1.000 28.21124 398 PRO B CA 1
ATOM 7015 C C . PRO B 1 398 ? -20.71601 -32.55629 6.13903 1.000 35.15465 398 PRO B C 1
ATOM 7016 O O . PRO B 1 398 ? -21.46071 -33.01718 5.25483 1.000 32.29871 398 PRO B O 1
ATOM 7020 N N . ARG B 1 399 ? -20.79066 -32.94574 7.41709 1.000 29.66235 399 ARG B N 1
ATOM 7021 C CA . ARG B 1 399 ? -21.74178 -33.96719 7.83789 1.000 31.20326 399 ARG B CA 1
ATOM 7022 C C . ARG B 1 399 ? -23.17472 -33.48072 7.67989 1.000 29.67147 399 ARG B C 1
ATOM 7023 O O . ARG B 1 399 ? -24.04591 -34.23865 7.24352 1.000 30.29885 399 ARG B O 1
ATOM 7031 N N . PHE B 1 400 ? -23.43342 -32.21636 8.00830 1.000 28.88373 400 PHE B N 1
ATOM 7032 C CA . PHE B 1 400 ? -24.77020 -31.67479 7.80545 1.000 30.14484 400 PHE B CA 1
ATOM 7033 C C . PHE B 1 400 ? -25.14577 -31.68848 6.32944 1.000 30.34794 400 PHE B C 1
ATOM 7034 O O . PHE B 1 400 ? -26.27876 -32.02689 5.97293 1.000 32.46921 400 PHE B O 1
ATOM 7042 N N . THR B 1 401 ? -24.21076 -31.32506 5.45241 1.000 25.31986 401 THR B N 1
ATOM 7043 C CA . THR B 1 401 ? -24.52227 -31.31643 4.02917 1.000 22.79846 401 THR B CA 1
ATOM 7044 C C . THR B 1 401 ? -24.85183 -32.72081 3.53883 1.000 26.90954 401 THR B C 1
ATOM 7045 O O . THR B 1 401 ? -25.82817 -32.91727 2.79880 1.000 28.41381 401 THR B O 1
ATOM 7049 N N . GLU B 1 402 ? -24.06192 -33.71601 3.96614 1.000 35.44675 402 GLU B N 1
ATOM 7050 C CA . GLU B 1 402 ? -24.33888 -35.10140 3.58580 1.000 26.53701 402 GLU B CA 1
ATOM 7051 C C . GLU B 1 402 ? -25.68763 -35.55698 4.09811 1.000 26.11030 402 GLU B C 1
ATOM 7052 O O . GLU B 1 402 ? -26.43434 -36.22802 3.38376 1.000 31.07692 402 GLU B O 1
ATOM 7058 N N . LEU B 1 403 ? -25.99417 -35.24707 5.35411 1.000 32.06147 403 LEU B N 1
ATOM 7059 C CA . LEU B 1 403 ? -27.24930 -35.70671 5.93284 1.000 33.29780 403 LEU B CA 1
ATOM 7060 C C . LEU B 1 403 ? -28.43206 -35.08509 5.20899 1.000 31.12875 403 LEU B C 1
ATOM 7061 O O . LEU B 1 403 ? -29.41116 -35.77207 4.89301 1.000 27.34003 403 LEU B O 1
ATOM 7066 N N . ALA B 1 404 ? -28.34203 -33.78746 4.91077 1.000 29.00946 404 ALA B N 1
ATOM 7067 C CA . ALA B 1 404 ? -29.43823 -33.10631 4.23555 1.000 34.63711 404 ALA B CA 1
ATOM 7068 C C . ALA B 1 404 ? -29.62840 -33.63445 2.81876 1.000 31.38828 404 ALA B C 1
ATOM 7069 O O . ALA B 1 404 ? -30.76852 -33.76757 2.35473 1.000 24.99590 404 ALA B O 1
ATOM 7071 N N . LYS B 1 405 ? -28.52227 -33.94347 2.12128 1.000 30.57101 405 LYS B N 1
ATOM 7072 C CA . LYS B 1 405 ? -28.60371 -34.53127 0.78112 1.000 30.77611 405 LYS B CA 1
ATOM 7073 C C . LYS B 1 405 ? -29.21307 -35.92848 0.83566 1.000 30.32735 405 LYS B C 1
ATOM 7074 O O . LYS B 1 405 ? -30.08602 -36.26847 0.02785 1.000 31.85464 405 LYS B O 1
ATOM 7080 N N . GLU B 1 406 ? -28.79324 -36.72777 1.82124 1.000 28.66066 406 GLU B N 1
ATOM 7081 C CA . GLU B 1 406 ? -29.34066 -38.06546 2.02444 1.000 29.77335 406 GLU B CA 1
ATOM 7082 C C . GLU B 1 406 ? -30.84188 -38.01823 2.29362 1.000 33.28189 406 GLU B C 1
ATOM 7083 O O . GLU B 1 406 ? -31.58933 -38.86241 1.78828 1.000 30.95123 406 GLU B O 1
ATOM 7089 N N . ASN B 1 407 ? -31.29827 -37.07083 3.11808 1.000 31.70930 407 ASN B N 1
ATOM 7090 C CA . ASN B 1 407 ? -32.71941 -36.94241 3.41880 1.000 28.00915 407 ASN B CA 1
ATOM 7091 C C . ASN B 1 407 ? -33.51559 -36.22885 2.32248 1.000 31.08318 407 ASN B C 1
ATOM 7092 O O . ASN B 1 407 ? -34.73954 -36.12003 2.44304 1.000 28.68931 407 ASN B O 1
ATOM 7097 N N . GLY B 1 408 ? -32.87376 -35.76097 1.25432 1.000 33.44058 408 GLY B N 1
ATOM 7098 C CA . GLY B 1 408 ? -33.59224 -35.04736 0.21204 1.000 22.70706 408 GLY B CA 1
ATOM 7099 C C . GLY B 1 408 ? -34.12523 -33.69815 0.63193 1.000 28.80423 408 GLY B C 1
ATOM 7100 O O . GLY B 1 408 ? -35.17897 -33.27062 0.14641 1.000 33.84202 408 GLY B O 1
ATOM 7101 N N . VAL B 1 409 ? -33.41543 -33.00855 1.51575 1.000 21.18314 409 VAL B N 1
ATOM 7102 C CA . VAL B 1 409 ? -33.83861 -31.71441 2.02841 1.000 27.06557 409 VAL B CA 1
ATOM 7103 C C . VAL B 1 409 ? -33.30039 -30.62854 1.09968 1.000 26.98886 409 VAL B C 1
ATOM 7104 O O . VAL B 1 409 ? -32.09934 -30.34709 1.08572 1.000 24.65323 409 VAL B O 1
ATOM 7108 N N . ALA B 1 410 ? -34.18527 -30.01708 0.31707 1.000 28.44969 410 ALA B N 1
ATOM 7109 C CA . ALA B 1 410 ? -33.76858 -28.96646 -0.60309 1.000 24.25994 410 ALA B CA 1
ATOM 7110 C C . ALA B 1 410 ? -33.51999 -27.64949 0.12561 1.000 25.38681 410 ALA B C 1
ATOM 7111 O O . ALA B 1 410 ? -34.08388 -27.37976 1.19120 1.000 20.09988 410 ALA B O 1
ATOM 7113 N N . VAL B 1 411 ? -32.67331 -26.81852 -0.47622 1.000 27.25130 411 VAL B N 1
ATOM 7114 C CA . VAL B 1 411 ? -32.34228 -25.49760 0.04491 1.000 25.66322 411 VAL B CA 1
ATOM 7115 C C . VAL B 1 411 ? -32.95786 -24.43647 -0.85704 1.000 28.21588 411 VAL B C 1
ATOM 7116 O O . VAL B 1 411 ? -32.74118 -24.44168 -2.07695 1.000 26.78473 411 VAL B O 1
ATOM 7120 N N . GLU B 1 412 ? -33.73330 -23.53529 -0.25376 1.000 23.90032 412 GLU B N 1
ATOM 7121 C CA . GLU B 1 412 ? -34.29151 -22.39057 -0.95878 1.000 22.46530 412 GLU B CA 1
ATOM 7122 C C . GLU B 1 412 ? -33.24143 -21.28768 -0.99803 1.000 26.63290 412 GLU B C 1
ATOM 7123 O O . GLU B 1 412 ? -32.78821 -20.82057 0.05276 1.000 28.11956 412 GLU B O 1
ATOM 7129 N N . VAL B 1 413 ? -32.84776 -20.88068 -2.20415 1.000 28.29616 413 VAL B N 1
ATOM 7130 C CA . VAL B 1 413 ? -31.80819 -19.88451 -2.42195 1.000 22.47944 413 VAL B CA 1
ATOM 7131 C C . VAL B 1 413 ? -32.45189 -18.60412 -2.92004 1.000 20.48487 413 VAL B C 1
ATOM 7132 O O . VAL B 1 413 ? -33.22674 -18.62420 -3.88220 1.000 25.07257 413 VAL B O 1
ATOM 7136 N N . ASN B 1 414 ? -32.11945 -17.49323 -2.26843 1.000 28.96701 414 ASN B N 1
ATOM 7137 C CA . ASN B 1 414 ? -32.61774 -16.16675 -2.62159 1.000 27.68755 414 ASN B CA 1
ATOM 7138 C C . ASN B 1 414 ? -31.40666 -15.25421 -2.78006 1.000 27.10259 414 ASN B C 1
ATOM 7139 O O . ASN B 1 414 ? -30.99538 -14.57552 -1.83101 1.000 27.57810 414 ASN B O 1
ATOM 7144 N N . PRO B 1 415 ? -30.79284 -15.23621 -3.96583 1.000 31.12527 415 PRO B N 1
ATOM 7145 C CA . PRO B 1 415 ? -29.48203 -14.56443 -4.10764 1.000 23.88477 415 PRO B CA 1
ATOM 7146 C C . PRO B 1 415 ? -29.52148 -13.06676 -3.85767 1.000 25.10054 415 PRO B C 1
ATOM 7147 O O . PRO B 1 415 ? -28.65323 -12.52247 -3.14916 1.000 28.88699 415 PRO B O 1
ATOM 7151 N N . ILE B 1 416 ? -30.50716 -12.37848 -4.43610 1.000 23.84229 416 ILE B N 1
ATOM 7152 C CA . ILE B 1 416 ? -30.60440 -10.93264 -4.26902 1.000 22.15983 416 ILE B CA 1
ATOM 7153 C C . ILE B 1 416 ? -30.83032 -10.59207 -2.80387 1.000 20.52880 416 ILE B C 1
ATOM 7154 O O . ILE B 1 416 ? -30.24457 -9.64240 -2.26678 1.000 23.08006 416 ILE B O 1
ATOM 7159 N N . SER B 1 417 ? -31.65273 -11.38752 -2.12672 1.000 24.99234 417 SER B N 1
ATOM 7160 C CA . SER B 1 417 ? -31.87635 -11.18929 -0.70124 1.000 21.63375 417 SER B CA 1
ATOM 7161 C C . SER B 1 417 ? -30.57732 -11.30086 0.07766 1.000 15.91553 417 SER B C 1
ATOM 7162 O O . SER B 1 417 ? -30.24847 -10.42613 0.88882 1.000 12.28703 417 SER B O 1
ATOM 7165 N N . ASN B 1 418 ? -29.79731 -12.34703 -0.19699 1.000 13.52494 418 ASN B N 1
ATOM 7166 C CA . ASN B 1 418 ? -28.56299 -12.53225 0.54888 1.000 15.19546 418 ASN B CA 1
ATOM 7167 C C . ASN B 1 418 ? -27.59508 -11.39066 0.30607 1.000 23.61950 418 ASN B C 1
ATOM 7168 O O . ASN B 1 418 ? -26.85618 -11.01088 1.22047 1.000 23.88385 418 ASN B O 1
ATOM 7173 N N . GLN B 1 419 ? -27.61241 -10.79748 -0.89435 1.000 22.74869 419 GLN B N 1
ATOM 7174 C CA . GLN B 1 419 ? -26.75249 -9.64009 -1.12186 1.000 17.80813 419 GLN B CA 1
ATOM 7175 C C . GLN B 1 419 ? -27.24525 -8.42154 -0.35320 1.000 20.37309 419 GLN B C 1
ATOM 7176 O O . GLN B 1 419 ? -26.46696 -7.75005 0.33181 1.000 24.60634 419 GLN B O 1
ATOM 7182 N N . ILE B 1 420 ? -28.53936 -8.12346 -0.44689 1.000 20.21754 420 ILE B N 1
ATOM 7183 C CA . ILE B 1 420 ? -29.04495 -6.89133 0.14419 1.000 19.53559 420 ILE B CA 1
ATOM 7184 C C . ILE B 1 420 ? -28.95676 -6.94569 1.66404 1.000 23.67346 420 ILE B C 1
ATOM 7185 O O . ILE B 1 420 ? -28.61312 -5.94988 2.30830 1.000 25.27468 420 ILE B O 1
ATOM 7190 N N . LEU B 1 421 ? -29.25312 -8.10225 2.26152 1.000 21.14528 421 LEU B N 1
ATOM 7191 C CA . LEU B 1 421 ? -29.23397 -8.26499 3.70935 1.000 23.58736 421 LEU B CA 1
ATOM 7192 C C . LEU B 1 421 ? -27.86979 -8.67125 4.25797 1.000 26.64909 421 LEU B C 1
ATOM 7193 O O . LEU B 1 421 ? -27.80691 -9.27703 5.33318 1.000 23.12734 421 LEU B O 1
ATOM 7198 N N . GLY B 1 422 ? -26.79141 -8.40116 3.52769 1.000 28.12768 422 GLY B N 1
ATOM 7199 C CA . GLY B 1 422 ? -25.46799 -8.39190 4.11993 1.000 29.98126 422 GLY B CA 1
ATOM 7200 C C . GLY B 1 422 ? -24.76311 -9.71745 4.28973 1.000 25.35110 422 GLY B C 1
ATOM 7201 O O . GLY B 1 422 ? -23.86820 -9.81448 5.13258 1.000 30.27543 422 GLY B O 1
ATOM 7202 N N . LEU B 1 423 ? -25.12614 -10.74637 3.53216 1.000 21.91398 423 LEU B N 1
ATOM 7203 C CA . LEU B 1 423 ? -24.40655 -12.00923 3.64808 1.000 23.48984 423 LEU B CA 1
ATOM 7204 C C . LEU B 1 423 ? -23.20322 -12.10454 2.71919 1.000 23.85932 423 LEU B C 1
ATOM 7205 O O . LEU B 1 423 ? -22.25015 -12.83170 3.02754 1.000 22.33755 423 LEU B O 1
ATOM 7210 N N . VAL B 1 424 ? -23.23236 -11.40464 1.58422 1.000 26.04238 424 VAL B N 1
ATOM 7211 C CA . VAL B 1 424 ? -22.14030 -11.43861 0.61282 1.000 35.97431 424 VAL B CA 1
ATOM 7212 C C . VAL B 1 424 ? -22.26668 -10.21396 -0.28592 1.000 36.24117 424 VAL B C 1
ATOM 7213 O O . VAL B 1 424 ? -23.36381 -9.68722 -0.49383 1.000 33.15204 424 VAL B O 1
ATOM 7217 N N . ARG B 1 425 ? -21.13035 -9.74361 -0.79944 1.000 30.58959 425 ARG B N 1
ATOM 7218 C CA . ARG B 1 425 ? -21.10102 -8.57822 -1.67258 1.000 24.50046 425 ARG B CA 1
ATOM 7219 C C . ARG B 1 425 ? -21.09535 -8.99507 -3.14135 1.000 31.97882 425 ARG B C 1
ATOM 7220 O O . ARG B 1 425 ? -22.00012 -8.63267 -3.90035 1.000 35.43460 425 ARG B O 1
ATOM 7228 N N . ASP B 1 426 ? -20.08597 -9.76878 -3.54709 1.000 34.82975 426 ASP B N 1
ATOM 7229 C CA . ASP B 1 426 ? -20.00761 -10.34678 -4.88438 1.000 26.05651 426 ASP B CA 1
ATOM 7230 C C . ASP B 1 426 ? -20.82717 -11.63044 -4.92214 1.000 27.59298 426 ASP B C 1
ATOM 7231 O O . ASP B 1 426 ? -20.53275 -12.58320 -4.19134 1.000 32.53282 426 ASP B O 1
ATOM 7236 N N . VAL B 1 427 ? -21.84440 -11.66330 -5.78720 1.000 26.57493 427 VAL B N 1
ATOM 7237 C CA . VAL B 1 427 ? -22.71109 -12.83258 -5.87702 1.000 26.05363 427 VAL B CA 1
ATOM 7238 C C . VAL B 1 427 ? -21.94890 -14.07784 -6.32167 1.000 25.60711 427 VAL B C 1
ATOM 7239 O O . VAL B 1 427 ? -22.37506 -15.19966 -6.02666 1.000 25.77631 427 VAL B O 1
ATOM 7243 N N . ARG B 1 428 ? -20.82473 -13.91419 -7.02633 1.000 24.86989 428 ARG B N 1
ATOM 7244 C CA . ARG B 1 428 ? -20.00324 -15.06910 -7.37342 1.000 29.55926 428 ARG B CA 1
ATOM 7245 C C . ARG B 1 428 ? -19.33546 -15.69238 -6.14486 1.000 23.32125 428 ARG B C 1
ATOM 7246 O O . ARG B 1 428 ? -18.84844 -16.82664 -6.23175 1.000 16.87198 428 ARG B O 1
ATOM 7254 N N . ASN B 1 429 ? -19.30017 -14.97586 -5.01435 1.000 20.64611 429 ASN B N 1
ATOM 7255 C CA . ASN B 1 429 ? -18.81310 -15.49159 -3.73696 1.000 23.64159 429 ASN B CA 1
ATOM 7256 C C . ASN B 1 429 ? -19.89232 -16.16684 -2.90981 1.000 22.70155 429 ASN B C 1
ATOM 7257 O O . ASN B 1 429 ? -19.62778 -16.54935 -1.76210 1.000 23.98990 429 ASN B O 1
ATOM 7262 N N . HIS B 1 430 ? -21.08415 -16.34322 -3.46897 1.000 20.58761 430 HIS B N 1
ATOM 7263 C CA . HIS B 1 430 ? -22.17206 -16.95615 -2.72526 1.000 22.85262 430 HIS B CA 1
ATOM 7264 C C . HIS B 1 430 ? -21.78226 -18.33463 -2.20666 1.000 21.49911 430 HIS B C 1
ATOM 7265 O O . HIS B 1 430 ? -21.19672 -19.14900 -2.92235 1.000 21.15380 430 HIS B O 1
ATOM 7272 N N . ALA B 1 431 ? -22.11503 -18.59079 -0.94246 1.000 24.77571 431 ALA B N 1
ATOM 7273 C CA . ALA B 1 431 ? -21.68897 -19.81744 -0.28194 1.000 18.73132 431 ALA B CA 1
ATOM 7274 C C . ALA B 1 431 ? -22.28147 -21.07032 -0.91589 1.000 20.14335 431 ALA B C 1
ATOM 7275 O O . ALA B 1 431 ? -21.73637 -22.16048 -0.72790 1.000 23.67920 431 ALA B O 1
ATOM 7277 N N . LEU B 1 432 ? -23.36422 -20.94825 -1.68082 1.000 28.02705 432 LEU B N 1
ATOM 7278 C CA . LEU B 1 432 ? -24.03542 -22.11487 -2.23574 1.000 17.65546 432 LEU B CA 1
ATOM 7279 C C . LEU B 1 432 ? -23.58142 -22.46879 -3.64556 1.000 21.11757 432 LEU B C 1
ATOM 7280 O O . LEU B 1 432 ? -23.98813 -23.51754 -4.15637 1.000 23.78283 432 LEU B O 1
ATOM 7285 N N . VAL B 1 433 ? -22.73276 -21.64210 -4.26921 1.000 17.24292 433 VAL B N 1
ATOM 7286 C CA . VAL B 1 433 ? -22.19208 -21.97377 -5.59031 1.000 19.35568 433 VAL B CA 1
ATOM 7287 C C . VAL B 1 433 ? -21.54702 -23.36009 -5.63286 1.000 17.86528 433 VAL B C 1
ATOM 7288 O O . VAL B 1 433 ? -21.79009 -24.09857 -6.60038 1.000 18.69703 433 VAL B O 1
ATOM 7292 N N . PRO B 1 434 ? -20.70350 -23.76024 -4.66598 1.000 19.38730 434 PRO B N 1
ATOM 7293 C CA . PRO B 1 434 ? -20.12107 -25.11750 -4.73554 1.000 20.47592 434 PRO B CA 1
ATOM 7294 C C . PRO B 1 434 ? -21.16181 -26.21892 -4.67444 1.000 20.12769 434 PRO B C 1
ATOM 7295 O O . PRO B 1 434 ? -21.03271 -27.26287 -5.33624 1.000 21.09300 434 PRO B O 1
ATOM 7299 N N . LEU B 1 435 ? -22.21024 -26.00391 -3.88631 1.000 21.28564 435 LEU B N 1
ATOM 7300 C CA . LEU B 1 435 ? -23.26663 -27.00122 -3.79447 1.000 25.54951 435 LEU B CA 1
ATOM 7301 C C . LEU B 1 435 ? -24.03283 -27.12016 -5.10970 1.000 18.35343 435 LEU B C 1
ATOM 7302 O O . LEU B 1 435 ? -24.45087 -28.21715 -5.48735 1.000 21.52497 435 LEU B O 1
ATOM 7307 N N . ILE B 1 436 ? -24.23769 -26.01164 -5.82257 1.000 19.30574 436 ILE B N 1
ATOM 7308 C CA . ILE B 1 436 ? -24.80012 -26.11302 -7.17114 1.000 25.25673 436 ILE B CA 1
ATOM 7309 C C . ILE B 1 436 ? -23.87059 -26.91348 -8.07323 1.000 23.89833 436 ILE B C 1
ATOM 7310 O O . ILE B 1 436 ? -24.31109 -27.77908 -8.83642 1.000 26.11455 436 ILE B O 1
ATOM 7315 N N . ALA B 1 437 ? -22.56838 -26.64475 -7.99759 1.000 21.46039 437 ALA B N 1
ATOM 7316 C CA . ALA B 1 437 ? -21.63716 -27.37674 -8.84833 1.000 25.69329 437 ALA B CA 1
ATOM 7317 C C . ALA B 1 437 ? -21.52973 -28.85592 -8.48125 1.000 29.45229 437 ALA B C 1
ATOM 7318 O O . ALA B 1 437 ? -20.95918 -29.63278 -9.26037 1.000 27.21021 437 ALA B O 1
ATOM 7320 N N . ASP B 1 438 ? -22.04572 -29.27358 -7.32072 1.000 31.81654 438 ASP B N 1
ATOM 7321 C CA . ASP B 1 438 ? -22.06346 -30.69800 -6.99055 1.000 33.06817 438 ASP B CA 1
ATOM 7322 C C . ASP B 1 438 ? -23.48080 -31.25941 -6.85586 1.000 28.93612 438 ASP B C 1
ATOM 7323 O O . ASP B 1 438 ? -23.71895 -32.16937 -6.06005 1.000 38.97613 438 ASP B O 1
ATOM 7328 N N . ASP B 1 439 ? -24.42526 -30.74323 -7.64970 1.000 34.06141 439 ASP B N 1
ATOM 7329 C CA . ASP B 1 439 ? -25.77178 -31.32507 -7.79685 1.000 36.31726 439 ASP B CA 1
ATOM 7330 C C . ASP B 1 439 ? -26.51296 -31.46781 -6.46104 1.000 30.30254 439 ASP B C 1
ATOM 7331 O O . ASP B 1 439 ? -27.18328 -32.46902 -6.19685 1.000 27.53397 439 ASP B O 1
ATOM 7336 N N . TYR B 1 440 ? -26.41732 -30.46496 -5.62972 1.000 29.03847 440 TYR B N 1
ATOM 7337 C CA . TYR B 1 440 ? -27.21743 -30.48430 -4.41538 1.000 33.66511 440 TYR B CA 1
ATOM 7338 C C . TYR B 1 440 ? -28.65444 -30.07480 -4.74092 1.000 28.46299 440 TYR B C 1
ATOM 7339 O O . TYR B 1 440 ? -28.87215 -29.19789 -5.57854 1.000 36.63513 440 TYR B O 1
ATOM 7348 N N . PRO B 1 441 ? -29.65198 -30.68065 -4.09613 1.000 29.80111 441 PRO B N 1
ATOM 7349 C CA . PRO B 1 441 ? -31.04920 -30.27793 -4.35655 1.000 35.75827 441 PRO B CA 1
ATOM 7350 C C . PRO B 1 441 ? -31.37339 -28.87088 -3.86298 1.000 37.90515 441 PRO B C 1
ATOM 7351 O O . PRO B 1 441 ? -31.45675 -28.63308 -2.65019 1.000 29.62444 441 PRO B O 1
ATOM 7355 N N . ILE B 1 442 ? -31.54026 -27.92180 -4.79758 1.000 28.98482 442 ILE B N 1
ATOM 7356 C CA . ILE B 1 442 ? -31.79331 -26.52489 -4.45862 1.000 26.25248 442 ILE B CA 1
ATOM 7357 C C . ILE B 1 442 ? -32.90904 -25.97741 -5.34419 1.000 25.64621 442 ILE B C 1
ATOM 7358 O O . ILE B 1 442 ? -33.18685 -26.49770 -6.42645 1.000 23.55068 442 ILE B O 1
ATOM 7363 N N . VAL B 1 443 ? -33.55278 -24.90794 -4.86187 1.000 21.50686 443 VAL B N 1
ATOM 7364 C CA . VAL B 1 443 ? -34.52514 -24.14493 -5.63560 1.000 22.96389 443 VAL B CA 1
ATOM 7365 C C . VAL B 1 443 ? -34.14126 -22.67225 -5.52374 1.000 24.77892 443 VAL B C 1
ATOM 7366 O O . VAL B 1 443 ? -33.39471 -22.27488 -4.62761 1.000 27.02408 443 VAL B O 1
ATOM 7370 N N . ILE B 1 444 ? -34.61888 -21.86586 -6.47409 1.000 18.95292 444 ILE B N 1
ATOM 7371 C CA . ILE B 1 444 ? -34.33881 -20.43020 -6.51268 1.000 18.16924 444 ILE B CA 1
ATOM 7372 C C . ILE B 1 444 ? -35.62460 -19.66348 -6.25152 1.000 24.71118 444 ILE B C 1
ATOM 7373 O O . ILE B 1 444 ? -36.65775 -19.95705 -6.86129 1.000 26.14002 444 ILE B O 1
ATOM 7378 N N . SER B 1 445 ? -35.55982 -18.66721 -5.36516 1.000 26.33838 445 SER B N 1
ATOM 7379 C CA . SER B 1 445 ? -36.71391 -17.82315 -5.10003 1.000 25.48365 445 SER B CA 1
ATOM 7380 C C . SER B 1 445 ? -36.25488 -16.40803 -4.76916 1.000 20.79365 445 SER B C 1
ATOM 7381 O O . SER B 1 445 ? -35.06333 -16.13311 -4.63980 1.000 25.63133 445 SER B O 1
ATOM 7384 N N . SER B 1 446 ? -37.22572 -15.50350 -4.67165 1.000 15.64601 446 SER B N 1
ATOM 7385 C CA . SER B 1 446 ? -37.03577 -14.14027 -4.18975 1.000 19.30448 446 SER B CA 1
ATOM 7386 C C . SER B 1 446 ? -37.67916 -14.05643 -2.81407 1.000 34.69416 446 SER B C 1
ATOM 7387 O O . SER B 1 446 ? -38.84521 -14.43053 -2.65002 1.000 43.59873 446 SER B O 1
ATOM 7390 N N . ASP B 1 447 ? -36.94143 -13.58674 -1.81640 1.000 31.50353 447 ASP B N 1
ATOM 7391 C CA . ASP B 1 447 ? -37.52803 -13.60126 -0.47935 1.000 32.32803 447 ASP B CA 1
ATOM 7392 C C . ASP B 1 447 ? -38.62912 -12.54366 -0.34825 1.000 30.57190 447 ASP B C 1
ATOM 7393 O O . ASP B 1 447 ? -39.78986 -12.86454 -0.05138 1.000 22.10646 447 ASP B O 1
ATOM 7398 N N . ASP B 1 448 ? -38.28149 -11.27799 -0.55850 1.000 34.81575 448 ASP B N 1
ATOM 7399 C CA . ASP B 1 448 ? -39.20459 -10.15138 -0.42454 1.000 23.77358 448 ASP B CA 1
ATOM 7400 C C . ASP B 1 448 ? -39.04411 -9.22774 -1.62786 1.000 28.67163 448 ASP B C 1
ATOM 7401 O O . ASP B 1 448 ? -38.59579 -8.08173 -1.48465 1.000 24.25148 448 ASP B O 1
ATOM 7406 N N . PRO B 1 449 ? -39.41306 -9.69463 -2.83302 1.000 31.55750 449 PRO B N 1
ATOM 7407 C CA . PRO B 1 449 ? -39.14413 -8.89255 -4.04500 1.000 26.70220 449 PRO B CA 1
ATOM 7408 C C . PRO B 1 449 ? -39.74445 -7.50374 -4.00582 1.000 29.13077 449 PRO B C 1
ATOM 7409 O O . PRO B 1 449 ? -39.15854 -6.57099 -4.57076 1.000 23.21256 449 PRO B O 1
ATOM 7413 N N . GLY B 1 450 ? -40.89760 -7.34054 -3.35011 1.000 29.28913 450 GLY B N 1
ATOM 7414 C CA . GLY B 1 450 ? -41.53479 -6.03768 -3.29561 1.000 31.20782 450 GLY B CA 1
ATOM 7415 C C . GLY B 1 450 ? -40.77723 -5.01360 -2.47554 1.000 24.16203 450 GLY B C 1
ATOM 7416 O O . GLY B 1 450 ? -40.82819 -3.81788 -2.77282 1.000 29.47054 450 GLY B O 1
ATOM 7417 N N . ALA B 1 451 ? -40.04542 -5.45656 -1.45512 1.000 30.90522 451 ALA B N 1
ATOM 7418 C CA . ALA B 1 451 ? -39.35646 -4.49586 -0.59983 1.000 29.90575 451 ALA B CA 1
ATOM 7419 C C . ALA B 1 451 ? -38.19125 -3.83612 -1.32411 1.000 24.60070 451 ALA B C 1
ATOM 7420 O O . ALA B 1 451 ? -37.88479 -2.67129 -1.05535 1.000 24.22332 451 ALA B O 1
ATOM 7422 N N . TRP B 1 452 ? -37.53074 -4.55244 -2.23891 1.000 23.01226 452 TRP B N 1
ATOM 7423 C CA . TRP B 1 452 ? -36.38999 -4.00312 -2.96190 1.000 24.21686 452 TRP B CA 1
ATOM 7424 C C . TRP B 1 452 ? -36.60102 -4.03498 -4.47220 1.000 25.85506 452 TRP B C 1
ATOM 7425 O O . TRP B 1 452 ? -35.63294 -4.09274 -5.23204 1.000 20.63757 452 TRP B O 1
ATOM 7436 N N . GLU B 1 453 ? -37.86590 -4.00536 -4.91010 1.000 23.93015 453 GLU B N 1
ATOM 7437 C CA . GLU B 1 453 ? -38.24016 -3.70652 -6.29627 1.000 23.74088 453 GLU B CA 1
ATOM 7438 C C . GLU B 1 453 ? -37.63268 -4.67366 -7.31251 1.000 29.85047 453 GLU B C 1
ATOM 7439 O O . GLU B 1 453 ? -37.19132 -4.26333 -8.38658 1.000 30.75981 453 GLU B O 1
ATOM 7445 N N . ALA B 1 454 ? -37.64073 -5.96289 -7.00632 1.000 21.67941 454 ALA B N 1
ATOM 7446 C CA . ALA B 1 454 ? -37.26207 -6.96589 -7.98880 1.000 23.32179 454 ALA B CA 1
ATOM 7447 C C . ALA B 1 454 ? -38.51258 -7.58865 -8.60226 1.000 31.04384 454 ALA B C 1
ATOM 7448 O O . ALA B 1 454 ? -39.58885 -7.58465 -8.00451 1.000 29.23349 454 ALA B O 1
ATOM 7450 N N . SER B 1 455 ? -38.36335 -8.12879 -9.81392 1.000 31.46608 455 SER B N 1
ATOM 7451 C CA . SER B 1 455 ? -39.45656 -8.87801 -10.40936 1.000 30.56521 455 SER B CA 1
ATOM 7452 C C . SER B 1 455 ? -39.72533 -10.11600 -9.55732 1.000 28.51411 455 SER B C 1
ATOM 7453 O O . SER B 1 455 ? -38.87356 -10.52777 -8.76533 1.000 26.61865 455 SER B O 1
ATOM 7456 N N . PRO B 1 456 ? -40.92701 -10.68774 -9.65813 1.000 27.11631 456 PRO B N 1
ATOM 7457 C CA . PRO B 1 456 ? -41.27007 -11.81413 -8.77102 1.000 24.30699 456 PRO B CA 1
ATOM 7458 C C . PRO B 1 456 ? -40.23539 -12.92286 -8.75707 1.000 23.78684 456 PRO B C 1
ATOM 7459 O O . PRO B 1 456 ? -39.83973 -13.38709 -7.68620 1.000 24.27951 456 PRO B O 1
ATOM 7463 N N . LEU B 1 457 ? -39.80302 -13.38083 -9.92181 1.000 23.12270 457 LEU B N 1
ATOM 7464 C CA . LEU B 1 457 ? -38.78908 -14.41710 -9.96113 1.000 22.77998 457 LEU B CA 1
ATOM 7465 C C . LEU B 1 457 ? -37.75214 -14.21221 -11.05303 1.000 22.20049 457 LEU B C 1
ATOM 7466 O O . LEU B 1 457 ? -36.69316 -14.83969 -10.98431 1.000 24.96397 457 LEU B O 1
ATOM 7471 N N . SER B 1 458 ? -37.98939 -13.32765 -12.02342 1.000 23.27610 458 SER B N 1
ATOM 7472 C CA . SER B 1 458 ? -37.10665 -13.23301 -13.18048 1.000 20.74780 458 SER B CA 1
ATOM 7473 C C . SER B 1 458 ? -35.73092 -12.68688 -12.80198 1.000 25.71839 458 SER B C 1
ATOM 7474 O O . SER B 1 458 ? -34.71200 -13.16725 -13.30675 1.000 19.88829 458 SER B O 1
ATOM 7477 N N . HIS B 1 459 ? -35.68216 -11.67619 -11.92638 1.000 26.92652 459 HIS B N 1
ATOM 7478 C CA . HIS B 1 459 ? -34.40597 -11.08285 -11.53467 1.000 20.81754 459 HIS B CA 1
ATOM 7479 C C . HIS B 1 459 ? -33.51773 -12.08366 -10.80388 1.000 26.20531 459 HIS B C 1
ATOM 7480 O O . HIS B 1 459 ? -32.30139 -12.13071 -11.03342 1.000 24.49487 459 HIS B O 1
ATOM 7487 N N . ASP B 1 460 ? -34.10439 -12.88674 -9.91322 1.000 25.06694 460 ASP B N 1
ATOM 7488 C CA . ASP B 1 460 ? -33.31900 -13.87782 -9.18628 1.000 21.21596 460 ASP B CA 1
ATOM 7489 C C . ASP B 1 460 ? -32.84215 -14.99564 -10.10686 1.000 26.28040 460 ASP B C 1
ATOM 7490 O O . ASP B 1 460 ? -31.73738 -15.52140 -9.93233 1.000 20.37755 460 ASP B O 1
ATOM 7495 N N . PHE B 1 461 ? -33.66036 -15.37838 -11.08840 1.000 25.45923 461 PHE B N 1
ATOM 7496 C CA . PHE B 1 461 ? -33.20548 -16.34174 -12.08549 1.000 24.23056 461 PHE B CA 1
ATOM 7497 C C . PHE B 1 461 ? -32.06869 -15.77270 -12.93367 1.000 21.27274 461 PHE B C 1
ATOM 7498 O O . PHE B 1 461 ? -31.10573 -16.48165 -13.24025 1.000 20.59893 461 PHE B O 1
ATOM 7506 N N . TYR B 1 462 ? -32.15621 -14.49965 -13.32268 1.000 17.99769 462 TYR B N 1
ATOM 7507 C CA . TYR B 1 462 ? -31.07350 -13.90301 -14.10232 1.000 24.89279 462 TYR B CA 1
ATOM 7508 C C . TYR B 1 462 ? -29.78192 -13.86718 -13.30038 1.000 25.12858 462 TYR B C 1
ATOM 7509 O O . TYR B 1 462 ? -28.70713 -14.18480 -13.82161 1.000 23.26027 462 TYR B O 1
ATOM 7518 N N . VAL B 1 463 ? -29.87173 -13.47205 -12.03061 1.000 22.10864 463 VAL B N 1
ATOM 7519 C CA . VAL B 1 463 ? -28.69938 -13.44649 -11.16555 1.000 24.15601 463 VAL B CA 1
ATOM 7520 C C . VAL B 1 463 ? -28.13518 -14.85113 -10.97453 1.000 26.89055 463 VAL B C 1
ATOM 7521 O O . VAL B 1 463 ? -26.91470 -15.05220 -11.00395 1.000 25.44396 463 VAL B O 1
ATOM 7525 N N . ALA B 1 464 ? -29.00771 -15.84725 -10.79319 1.000 20.84686 464 ALA B N 1
ATOM 7526 C CA . ALA B 1 464 ? -28.53682 -17.22188 -10.66540 1.000 22.52948 464 ALA B CA 1
ATOM 7527 C C . ALA B 1 464 ? -27.80428 -17.67700 -11.91859 1.000 28.80618 464 ALA B C 1
ATOM 7528 O O . ALA B 1 464 ? -26.72050 -18.27133 -11.83751 1.000 24.49513 464 ALA B O 1
ATOM 7530 N N . LEU B 1 465 ? -28.38000 -17.38157 -13.08520 1.000 23.94443 465 LEU B N 1
ATOM 7531 C CA . LEU B 1 465 ? -27.76584 -17.73033 -14.35783 1.000 26.17570 465 LEU B CA 1
ATOM 7532 C C . LEU B 1 465 ? -26.41752 -17.03368 -14.54397 1.000 24.70501 465 LEU B C 1
ATOM 7533 O O . LEU B 1 465 ? -25.47099 -17.63786 -15.05643 1.000 22.71662 465 LEU B O 1
ATOM 7538 N N . MET B 1 466 ? -26.31485 -15.75444 -14.16188 1.000 24.76151 466 MET B N 1
ATOM 7539 C CA . MET B 1 466 ? -25.10176 -14.98301 -14.42999 1.000 23.51073 466 MET B CA 1
ATOM 7540 C C . MET B 1 466 ? -24.00323 -15.19983 -13.39633 1.000 29.48844 466 MET B C 1
ATOM 7541 O O . MET B 1 466 ? -22.83937 -14.97067 -13.71993 1.000 30.14257 466 MET B O 1
ATOM 7546 N N . ASP B 1 467 ? -24.33075 -15.62407 -12.16530 1.000 22.88262 467 ASP B N 1
ATOM 7547 C CA . ASP B 1 467 ? -23.35844 -15.64554 -11.07837 1.000 21.43711 467 ASP B CA 1
ATOM 7548 C C . ASP B 1 467 ? -23.17030 -16.99986 -10.41387 1.000 26.53896 467 ASP B C 1
ATOM 7549 O O . ASP B 1 467 ? -22.05972 -17.30498 -9.96939 1.000 29.98436 467 ASP B O 1
ATOM 7554 N N . LEU B 1 468 ? -24.21749 -17.80626 -10.30742 1.000 23.77380 468 LEU B N 1
ATOM 7555 C CA . LEU B 1 468 ? -24.16886 -19.01238 -9.49373 1.000 21.50923 468 LEU B CA 1
ATOM 7556 C C . LEU B 1 468 ? -23.72908 -20.23958 -10.27483 1.000 34.50907 468 LEU B C 1
ATOM 7557 O O . LEU B 1 468 ? -23.68000 -21.33672 -9.69989 1.000 29.49776 468 LEU B O 1
ATOM 7562 N N . CYS B 1 469 ? -23.45988 -20.09357 -11.57234 1.000 22.87165 469 CYS B N 1
ATOM 7563 C CA . CYS B 1 469 ? -22.95274 -21.19281 -12.37481 1.000 19.86339 469 CYS B CA 1
ATOM 7564 C C . CYS B 1 469 ? -21.99248 -20.62749 -13.41176 1.000 27.88098 469 CYS B C 1
ATOM 7565 O O . CYS B 1 469 ? -21.90787 -19.41039 -13.61267 1.000 25.24453 469 CYS B O 1
ATOM 7568 N N . GLY B 1 470 ? -21.26463 -21.53699 -14.07228 1.000 21.95832 470 GLY B N 1
ATOM 7569 C CA . GLY B 1 470 ? -20.11717 -21.17324 -14.87805 1.000 28.09448 470 GLY B CA 1
ATOM 7570 C C . GLY B 1 470 ? -20.41143 -20.77218 -16.32118 1.000 24.82123 470 GLY B C 1
ATOM 7571 O O . GLY B 1 470 ? -21.53934 -20.78786 -16.80358 1.000 28.08136 470 GLY B O 1
ATOM 7572 N N . ARG B 1 471 ? -19.32253 -20.45999 -17.02794 1.000 33.93702 471 ARG B N 1
ATOM 7573 C CA . ARG B 1 471 ? -19.36332 -19.87426 -18.36405 1.000 29.54073 471 ARG B CA 1
ATOM 7574 C C . ARG B 1 471 ? -19.95428 -20.81116 -19.40953 1.000 22.46770 471 ARG B C 1
ATOM 7575 O O . ARG B 1 471 ? -20.26306 -20.36051 -20.51614 1.000 26.47904 471 ARG B O 1
ATOM 7583 N N . ASP B 1 472 ? -20.07828 -22.10172 -19.10475 1.000 24.56678 472 ASP B N 1
ATOM 7584 C CA . ASP B 1 472 ? -20.59414 -23.09242 -20.03764 1.000 23.36579 472 ASP B CA 1
ATOM 7585 C C . ASP B 1 472 ? -22.01764 -23.52999 -19.71620 1.000 30.65676 472 ASP B C 1
ATOM 7586 O O . ASP B 1 472 ? -22.51625 -24.46950 -20.33851 1.000 37.50252 472 ASP B O 1
ATOM 7591 N N . THR B 1 473 ? -22.68484 -22.86769 -18.77549 1.000 29.09302 473 THR B N 1
ATOM 7592 C CA . THR B 1 473 ? -23.97060 -23.30793 -18.24131 1.000 30.36130 473 THR B CA 1
ATOM 7593 C C . THR B 1 473 ? -25.00021 -22.21676 -18.49894 1.000 30.26385 473 THR B C 1
ATOM 7594 O O . THR B 1 473 ? -24.84311 -21.09233 -18.00701 1.000 34.04750 473 THR B O 1
ATOM 7598 N N . ALA B 1 474 ? -26.01133 -22.50169 -19.33052 1.000 21.28749 474 ALA B N 1
ATOM 7599 C CA . ALA B 1 474 ? -27.15210 -21.59328 -19.42863 1.000 24.79713 474 ALA B CA 1
ATOM 7600 C C . ALA B 1 474 ? -28.50059 -22.25573 -19.17522 1.000 35.53723 474 ALA B C 1
ATOM 7601 O O . ALA B 1 474 ? -29.09712 -22.02870 -18.12033 1.000 33.76276 474 ALA B O 1
ATOM 7603 N N . LEU B 1 475 ? -28.96186 -23.13241 -20.06057 1.000 34.01873 475 LEU B N 1
ATOM 7604 C CA . LEU B 1 475 ? -30.38343 -23.45486 -20.08526 1.000 31.91996 475 LEU B CA 1
ATOM 7605 C C . LEU B 1 475 ? -30.73578 -24.72477 -19.34462 1.000 31.06295 475 LEU B C 1
ATOM 7606 O O . LEU B 1 475 ? -31.82937 -24.81009 -18.77582 1.000 32.69705 475 LEU B O 1
ATOM 7611 N N . THR B 1 476 ? -29.85666 -25.72270 -19.37456 1.000 31.51923 476 THR B N 1
ATOM 7612 C CA . THR B 1 476 ? -30.09510 -26.93347 -18.59940 1.000 35.10076 476 THR B CA 1
ATOM 7613 C C . THR B 1 476 ? -30.22572 -26.60268 -17.11881 1.000 31.26213 476 THR B C 1
ATOM 7614 O O . THR B 1 476 ? -31.05708 -27.18405 -16.41360 1.000 33.64646 476 THR B O 1
ATOM 7618 N N . PHE B 1 477 ? -29.42756 -25.64315 -16.64469 1.000 27.06170 477 PHE B N 1
ATOM 7619 C CA . PHE B 1 477 ? -29.47135 -25.21703 -15.24776 1.000 27.03544 477 PHE B CA 1
ATOM 7620 C C . PHE B 1 477 ? -30.82071 -24.58403 -14.89437 1.000 29.25524 477 PHE B C 1
ATOM 7621 O O . PHE B 1 477 ? -31.44188 -24.93477 -13.87982 1.000 26.74659 477 PHE B O 1
ATOM 7629 N N . LEU B 1 478 ? -31.29188 -23.64916 -15.72541 1.000 23.58348 478 LEU B N 1
ATOM 7630 C CA . LEU B 1 478 ? -32.57333 -22.99637 -15.46962 1.000 29.74437 478 LEU B CA 1
ATOM 7631 C C . LEU B 1 478 ? -33.72844 -23.99082 -15.54726 1.000 30.72001 478 LEU B C 1
ATOM 7632 O O . LEU B 1 478 ? -34.65356 -23.95264 -14.72100 1.000 26.20677 478 LEU B O 1
ATOM 7637 N N . LYS B 1 479 ? -33.69028 -24.88930 -16.53747 1.000 21.69272 479 LYS B N 1
ATOM 7638 C CA . LYS B 1 479 ? -34.72759 -25.90214 -16.65299 1.000 28.56726 479 LYS B CA 1
ATOM 7639 C C . LYS B 1 479 ? -34.71459 -26.83510 -15.44479 1.000 26.95521 479 LYS B C 1
ATOM 7640 O O . LYS B 1 479 ? -35.77558 -27.25672 -14.96011 1.000 24.27208 479 LYS B O 1
ATOM 7646 N N . GLN B 1 480 ? -33.52312 -27.15283 -14.92760 1.000 22.26996 480 GLN B N 1
ATOM 7647 C CA . GLN B 1 480 ? -33.44911 -27.98192 -13.72919 1.000 29.49784 480 GLN B CA 1
ATOM 7648 C C . GLN B 1 480 ? -34.02555 -27.25343 -12.52459 1.000 25.35024 480 GLN B C 1
ATOM 7649 O O . GLN B 1 480 ? -34.65757 -27.87431 -11.66942 1.000 21.22137 480 GLN B O 1
ATOM 7655 N N . LEU B 1 481 ? -33.79252 -25.94095 -12.43329 1.000 20.48907 481 LEU B N 1
ATOM 7656 C CA . LEU B 1 481 ? -34.38735 -25.14617 -11.36500 1.000 18.98240 481 LEU B CA 1
ATOM 7657 C C . LEU B 1 481 ? -35.90858 -25.19920 -11.42699 1.000 27.36077 481 LEU B C 1
ATOM 7658 O O . LEU B 1 481 ? -36.58772 -25.40008 -10.40738 1.000 19.32370 481 LEU B O 1
ATOM 7663 N N . ALA B 1 482 ? -36.46023 -25.01419 -12.62622 1.000 22.56262 482 ALA B N 1
ATOM 7664 C CA . ALA B 1 482 ? -37.90863 -25.07872 -12.77855 1.000 25.65845 482 ALA B CA 1
ATOM 7665 C C . ALA B 1 482 ? -38.43273 -26.44226 -12.34481 1.000 28.06114 482 ALA B C 1
ATOM 7666 O O . ALA B 1 482 ? -39.39134 -26.53115 -11.57267 1.000 26.34635 482 ALA B O 1
ATOM 7668 N N . LEU B 1 483 ? -37.76944 -27.51871 -12.78209 1.000 27.91344 483 LEU B N 1
ATOM 7669 C CA . LEU B 1 483 ? -38.19387 -28.86187 -12.39209 1.000 22.34991 483 LEU B CA 1
ATOM 7670 C C . LEU B 1 483 ? -38.08419 -29.06810 -10.88047 1.000 28.79094 483 LEU B C 1
ATOM 7671 O O . LEU B 1 483 ? -38.96385 -29.68408 -10.26042 1.000 26.20053 483 LEU B O 1
ATOM 7676 N N . ASN B 1 484 ? -37.00732 -28.56209 -10.27106 1.000 29.35112 484 ASN B N 1
ATOM 7677 C CA . ASN B 1 484 ? -36.81084 -28.71618 -8.83311 1.000 24.02510 484 ASN B CA 1
ATOM 7678 C C . ASN B 1 484 ? -37.90576 -28.00843 -8.04666 1.000 25.33718 484 ASN B C 1
ATOM 7679 O O . ASN B 1 484 ? -38.35730 -28.50703 -7.00826 1.000 27.29331 484 ASN B O 1
ATOM 7684 N N . SER B 1 485 ? -38.34098 -26.83876 -8.51858 1.000 21.64745 485 SER B N 1
ATOM 7685 C CA . SER B 1 485 ? -39.38189 -26.11839 -7.79384 1.000 23.45008 485 SER B CA 1
ATOM 7686 C C . SER B 1 485 ? -40.69221 -26.90219 -7.73498 1.000 28.58640 485 SER B C 1
ATOM 7687 O O . SER B 1 485 ? -41.52075 -26.63425 -6.86208 1.000 28.02980 485 SER B O 1
ATOM 7690 N N . ILE B 1 486 ? -40.89498 -27.86769 -8.62741 1.000 29.55483 486 ILE B N 1
ATOM 7691 C CA . ILE B 1 486 ? -42.06063 -28.74018 -8.53810 1.000 23.77850 486 ILE B CA 1
ATOM 7692 C C . ILE B 1 486 ? -41.74122 -29.97958 -7.71386 1.000 25.68289 486 ILE B C 1
ATOM 7693 O O . ILE B 1 486 ? -42.55257 -30.42257 -6.89696 1.000 27.49698 486 ILE B O 1
ATOM 7698 N N . ARG B 1 487 ? -40.55138 -30.54687 -7.92967 1.000 26.05912 487 ARG B N 1
ATOM 7699 C CA . ARG B 1 487 ? -40.18090 -31.78898 -7.26291 1.000 23.67755 487 ARG B CA 1
ATOM 7700 C C . ARG B 1 487 ? -40.01163 -31.60526 -5.76825 1.000 25.17103 487 ARG B C 1
ATOM 7701 O O . ARG B 1 487 ? -40.28991 -32.52423 -4.99561 1.000 28.65496 487 ARG B O 1
ATOM 7709 N N . TYR B 1 488 ? -39.53215 -30.44845 -5.34598 1.000 30.53392 488 TYR B N 1
ATOM 7710 C CA . TYR B 1 488 ? -39.29870 -30.17839 -3.94259 1.000 20.27008 488 TYR B CA 1
ATOM 7711 C C . TYR B 1 488 ? -40.36523 -29.28753 -3.35991 1.000 17.35640 488 TYR B C 1
ATOM 7712 O O . TYR B 1 488 ? -40.19294 -28.78364 -2.24920 1.000 21.66989 488 TYR B O 1
ATOM 7721 N N . SER B 1 489 ? -41.46821 -29.09466 -4.07415 1.000 20.70916 489 SER B N 1
ATOM 7722 C CA . SER B 1 489 ? -42.61926 -28.44621 -3.47639 1.000 32.70317 489 SER B CA 1
ATOM 7723 C C . SER B 1 489 ? -43.26070 -29.37471 -2.44443 1.000 27.45347 489 SER B C 1
ATOM 7724 O O . SER B 1 489 ? -42.96938 -30.57476 -2.37341 1.000 24.86909 489 SER B O 1
ATOM 7727 N N . ALA B 1 490 ? -44.16141 -28.80365 -1.64729 1.000 27.24549 490 ALA B N 1
ATOM 7728 C CA . ALA B 1 490 ? -44.90975 -29.55105 -0.64555 1.000 36.01248 490 ALA B CA 1
ATOM 7729 C C . ALA B 1 490 ? -46.20261 -30.15197 -1.19768 1.000 31.88565 490 ALA B C 1
ATOM 7730 O O . ALA B 1 490 ? -47.07112 -30.55648 -0.41584 1.000 31.24509 490 ALA B O 1
ATOM 7732 N N . MET B 1 491 ? -46.34185 -30.21552 -2.51939 1.000 28.25275 491 MET B N 1
ATOM 7733 C CA . MET B 1 491 ? -47.50474 -30.81938 -3.15521 1.000 30.23778 491 MET B CA 1
ATOM 7734 C C . MET B 1 491 ? -47.51700 -32.33224 -2.95190 1.000 33.50769 491 MET B C 1
ATOM 7735 O O . MET B 1 491 ? -46.46874 -32.96448 -2.78047 1.000 33.06245 491 MET B O 1
ATOM 7740 N N . SER B 1 492 ? -48.71828 -32.91467 -2.98397 1.000 22.68055 492 SER B N 1
ATOM 7741 C CA . SER B 1 492 ? -48.83594 -34.36484 -3.03609 1.000 27.08263 492 SER B CA 1
ATOM 7742 C C . SER B 1 492 ? -48.37281 -34.86706 -4.40590 1.000 34.16387 492 SER B C 1
ATOM 7743 O O . SER B 1 492 ? -48.22761 -34.09497 -5.35686 1.000 34.24320 492 SER B O 1
ATOM 7746 N N . ASP B 1 493 ? -48.15472 -36.18212 -4.52118 1.000 28.35169 493 ASP B N 1
ATOM 7747 C CA . ASP B 1 493 ? -47.62382 -36.70732 -5.78127 1.000 34.62355 493 ASP B CA 1
ATOM 7748 C C . ASP B 1 493 ? -48.59257 -36.48505 -6.93498 1.000 34.52433 493 ASP B C 1
ATOM 7749 O O . ASP B 1 493 ? -48.17106 -36.14743 -8.04980 1.000 30.49997 493 ASP B O 1
ATOM 7754 N N . THR B 1 494 ? -49.89102 -36.70130 -6.69425 1.000 29.46138 494 THR B N 1
ATOM 7755 C CA . THR B 1 494 ? -50.89387 -36.40670 -7.71346 1.000 33.26322 494 THR B CA 1
ATOM 7756 C C . THR B 1 494 ? -50.82315 -34.94682 -8.13840 1.000 28.71996 494 THR B C 1
ATOM 7757 O O . THR B 1 494 ? -50.86053 -34.62754 -9.34015 1.000 33.70420 494 THR B O 1
ATOM 7761 N N . GLU B 1 495 ? -50.71194 -34.04625 -7.16213 1.000 28.77795 495 GLU B N 1
ATOM 7762 C CA . GLU B 1 495 ? -50.58994 -32.63484 -7.48573 1.000 35.40948 495 GLU B CA 1
ATOM 7763 C C . GLU B 1 495 ? -49.31628 -32.36422 -8.27975 1.000 31.24597 495 GLU B C 1
ATOM 7764 O O . GLU B 1 495 ? -49.32547 -31.54503 -9.20147 1.000 36.47638 495 GLU B O 1
ATOM 7770 N N . LYS B 1 496 ? -48.21522 -33.05295 -7.95323 1.000 25.94298 496 LYS B N 1
ATOM 7771 C CA . LYS B 1 496 ? -46.96955 -32.83824 -8.68910 1.000 24.42433 496 LYS B CA 1
ATOM 7772 C C . LYS B 1 496 ? -47.09561 -33.28585 -10.13632 1.000 29.43402 496 LYS B C 1
ATOM 7773 O O . LYS B 1 496 ? -46.61412 -32.60391 -11.04958 1.000 28.55127 496 LYS B O 1
ATOM 7779 N N . VAL B 1 497 ? -47.75522 -34.41857 -10.36730 1.000 29.12043 497 VAL B N 1
ATOM 7780 C CA . VAL B 1 497 ? -47.96292 -34.88959 -11.73366 1.000 25.35691 497 VAL B CA 1
ATOM 7781 C C . VAL B 1 497 ? -48.76920 -33.86799 -12.53833 1.000 28.22042 497 VAL B C 1
ATOM 7782 O O . VAL B 1 497 ? -48.37632 -33.46592 -13.65086 1.000 27.97989 497 VAL B O 1
ATOM 7786 N N . ALA B 1 498 ? -49.88419 -33.39017 -11.96791 1.000 22.53290 498 ALA B N 1
ATOM 7787 C CA . ALA B 1 498 ? -50.69088 -32.40285 -12.69309 1.000 29.04512 498 ALA B CA 1
ATOM 7788 C C . ALA B 1 498 ? -49.92621 -31.09412 -12.90061 1.000 28.39714 498 ALA B C 1
ATOM 7789 O O . ALA B 1 498 ? -50.01158 -30.46700 -13.97347 1.000 30.78490 498 ALA B O 1
ATOM 7791 N N . ALA B 1 499 ? -49.18851 -30.65624 -11.87619 1.000 20.36670 499 ALA B N 1
ATOM 7792 C CA . ALA B 1 499 ? -48.45052 -29.40348 -11.96741 1.000 26.83006 499 ALA B CA 1
ATOM 7793 C C . ALA B 1 499 ? -47.40710 -29.48510 -13.06425 1.000 25.74646 499 ALA B C 1
ATOM 7794 O O . ALA B 1 499 ? -47.23398 -28.53567 -13.83965 1.000 24.01952 499 ALA B O 1
ATOM 7796 N N . LYS B 1 500 ? -46.71625 -30.62688 -13.15301 1.000 20.63567 500 LYS B N 1
ATOM 7797 C CA . LYS B 1 500 ? -45.71501 -30.80600 -14.19016 1.000 25.88890 500 LYS B CA 1
ATOM 7798 C C . LYS B 1 500 ? -46.36003 -30.78124 -15.56656 1.000 28.92456 500 LYS B C 1
ATOM 7799 O O . LYS B 1 500 ? -45.78359 -30.24341 -16.51416 1.000 23.01019 500 LYS B O 1
ATOM 7805 N N . ALA B 1 501 ? -47.56787 -31.34004 -15.69528 1.000 26.25130 501 ALA B N 1
ATOM 7806 C CA . ALA B 1 501 ? -48.25404 -31.27257 -16.98532 1.000 23.72839 501 ALA B CA 1
ATOM 7807 C C . ALA B 1 501 ? -48.54938 -29.82676 -17.38942 1.000 23.66012 501 ALA B C 1
ATOM 7808 O O . ALA B 1 501 ? -48.29239 -29.41883 -18.53451 1.000 27.78520 501 ALA B O 1
ATOM 7810 N N . LYS B 1 502 ? -49.09350 -29.03200 -16.46025 1.000 22.89443 502 LYS B N 1
ATOM 7811 C CA . LYS B 1 502 ? -49.38352 -27.63106 -16.78649 1.000 22.41889 502 LYS B CA 1
ATOM 7812 C C . LYS B 1 502 ? -48.10783 -26.86783 -17.13448 1.000 24.91669 502 LYS B C 1
ATOM 7813 O O . LYS B 1 502 ? -48.07082 -26.09139 -18.10777 1.000 24.13453 502 LYS B O 1
ATOM 7819 N N . TRP B 1 503 ? -47.04286 -27.08848 -16.35368 1.000 23.83443 503 TRP B N 1
ATOM 7820 C CA . TRP B 1 503 ? -45.78620 -26.40356 -16.61650 1.000 23.91589 503 TRP B CA 1
ATOM 7821 C C . TRP B 1 503 ? -45.18231 -26.84523 -17.94355 1.000 26.66509 503 TRP B C 1
ATOM 7822 O O . TRP B 1 503 ? -44.60083 -26.02681 -18.65689 1.000 27.47661 503 TRP B O 1
ATOM 7833 N N . THR B 1 504 ? -45.29213 -28.13286 -18.28383 1.000 22.85194 504 THR B N 1
ATOM 7834 C CA . THR B 1 504 ? -44.77440 -28.61213 -19.56116 1.000 24.34862 504 THR B CA 1
ATOM 7835 C C . THR B 1 504 ? -45.48657 -27.95079 -20.72368 1.000 27.06699 504 THR B C 1
ATOM 7836 O O . THR B 1 504 ? -44.85021 -27.53563 -21.69916 1.000 30.29693 504 THR B O 1
ATOM 7840 N N . THR B 1 505 ? -46.81036 -27.84936 -20.64065 1.000 23.94033 505 THR B N 1
ATOM 7841 C CA . THR B 1 505 ? -47.53364 -27.14490 -21.68673 1.000 21.36527 505 THR B CA 1
ATOM 7842 C C . THR B 1 505 ? -46.97406 -25.74076 -21.86329 1.000 27.37567 505 THR B C 1
ATOM 7843 O O . THR B 1 505 ? -46.66018 -25.31318 -22.98897 1.000 35.03565 505 THR B O 1
ATOM 7847 N N . GLN B 1 506 ? -46.81972 -25.01235 -20.75221 1.000 26.29862 506 GLN B N 1
ATOM 7848 C CA . GLN B 1 506 ? -46.30096 -23.64814 -20.86132 1.000 32.53561 506 GLN B CA 1
ATOM 7849 C C . GLN B 1 506 ? -44.86602 -23.61929 -21.39529 1.000 28.15714 506 GLN B C 1
ATOM 7850 O O . GLN B 1 506 ? -44.50938 -22.74037 -22.18621 1.000 26.06706 506 GLN B O 1
ATOM 7856 N N . TRP B 1 507 ? -44.02328 -24.55290 -20.95986 1.000 22.69700 507 TRP B N 1
ATOM 7857 C CA . TRP B 1 507 ? -42.63013 -24.53971 -21.38482 1.000 27.67933 507 TRP B CA 1
ATOM 7858 C C . TRP B 1 507 ? -42.51433 -24.78501 -22.88120 1.000 33.50991 507 TRP B C 1
ATOM 7859 O O . TRP B 1 507 ? -41.71158 -24.13395 -23.56485 1.000 29.61553 507 TRP B O 1
ATOM 7870 N N . ASP B 1 508 ? -43.29707 -25.73014 -23.40747 1.000 32.93752 508 ASP B N 1
ATOM 7871 C CA . ASP B 1 508 ? -43.28940 -25.96094 -24.85164 1.000 33.05035 508 ASP B CA 1
ATOM 7872 C C . ASP B 1 508 ? -43.77985 -24.73813 -25.60373 1.000 26.82298 508 ASP B C 1
ATOM 7873 O O . ASP B 1 508 ? -43.18422 -24.33833 -26.61361 1.000 29.04977 508 ASP B O 1
ATOM 7878 N N . LYS B 1 509 ? -44.85138 -24.11034 -25.10517 1.000 23.42518 509 LYS B N 1
ATOM 7879 C CA . LYS B 1 509 ? -45.33327 -22.88287 -25.72436 1.000 24.23732 509 LYS B CA 1
ATOM 7880 C C . LYS B 1 509 ? -44.22393 -21.82800 -25.76029 1.000 26.29842 509 LYS B C 1
ATOM 7881 O O . LYS B 1 509 ? -43.95037 -21.23460 -26.81138 1.000 22.10940 509 LYS B O 1
ATOM 7887 N N . PHE B 1 510 ? -43.50812 -21.66423 -24.64879 1.000 33.08628 510 PHE B N 1
ATOM 7888 C CA . PHE B 1 510 ? -42.45776 -20.65523 -24.55728 1.000 23.30215 510 PHE B CA 1
ATOM 7889 C C . PHE B 1 510 ? -41.30019 -20.95764 -25.50627 1.000 26.98027 510 PHE B C 1
ATOM 7890 O O . PHE B 1 510 ? -40.78158 -20.05110 -26.17256 1.000 25.55345 510 PHE B O 1
ATOM 7898 N N . VAL B 1 511 ? -40.88299 -22.22675 -25.57947 1.000 25.65429 511 VAL B N 1
ATOM 7899 C CA . VAL B 1 511 ? -39.78821 -22.60903 -26.47448 1.000 17.43946 511 VAL B CA 1
ATOM 7900 C C . VAL B 1 511 ? -40.16455 -22.34613 -27.9228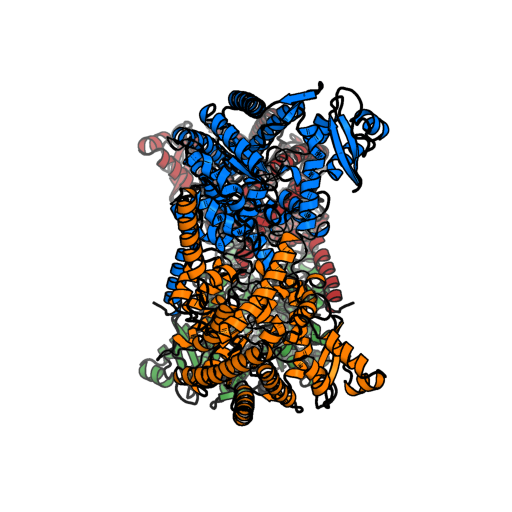1 1.000 27.15081 511 VAL B C 1
ATOM 7901 O O . VAL B 1 511 ? -39.39162 -21.74840 -28.68447 1.000 30.59052 511 VAL B O 1
ATOM 7905 N N . LYS B 1 512 ? -41.35759 -22.79187 -28.32282 1.000 29.22479 512 LYS B N 1
ATOM 7906 C CA . LYS B 1 512 ? -41.79330 -22.60028 -29.69705 1.000 23.78319 512 LYS B CA 1
ATOM 7907 C C . LYS B 1 512 ? -41.82619 -21.11931 -30.05393 1.000 29.47813 512 LYS B C 1
ATOM 7908 O O . LYS B 1 512 ? -41.25123 -20.69654 -31.06927 1.000 34.72919 512 LYS B O 1
ATOM 7914 N N . THR B 1 513 ? -42.42325 -20.30071 -29.18664 1.000 26.36175 513 THR B N 1
ATOM 7915 C CA . THR B 1 513 ? -42.53919 -18.88141 -29.49927 1.000 32.44595 513 THR B CA 1
ATOM 7916 C C . THR B 1 513 ? -41.17671 -18.19298 -29.55371 1.000 31.75767 513 THR B C 1
ATOM 7917 O O . THR B 1 513 ? -40.89678 -17.43416 -30.49006 1.000 39.21126 513 THR B O 1
ATOM 7921 N N . SER B 1 514 ? -40.30195 -18.45693 -28.57651 1.000 31.72648 514 SER B N 1
ATOM 7922 C CA . SER B 1 514 ? -39.00521 -17.78917 -28.57817 1.000 24.50394 514 SER B CA 1
ATOM 7923 C C . SER B 1 514 ? -38.16684 -18.21416 -29.77930 1.000 32.93871 514 SER B C 1
ATOM 7924 O O . SER B 1 514 ? -37.54442 -17.37066 -30.44036 1.000 32.43696 514 SER B O 1
ATOM 7927 N N . VAL B 1 515 ? -38.15825 -19.50964 -30.10346 1.000 33.86168 515 VAL B N 1
ATOM 7928 C CA . VAL B 1 515 ? -37.38085 -19.95575 -31.25528 1.000 32.15096 515 VAL B CA 1
ATOM 7929 C C . VAL B 1 515 ? -37.89962 -19.33119 -32.53959 1.000 37.41635 515 VAL B C 1
ATOM 7930 O O . VAL B 1 515 ? -37.12017 -18.83569 -33.35979 1.000 39.27161 515 VAL B O 1
ATOM 7934 N N . GLU B 1 516 ? -39.21309 -19.30622 -32.72888 1.000 41.68643 516 GLU B N 1
ATOM 7935 C CA . GLU B 1 516 ? -39.72266 -18.71852 -33.96120 1.000 40.50425 516 GLU B CA 1
ATOM 7936 C C . GLU B 1 516 ? -39.50298 -17.20733 -34.01273 1.000 43.20308 516 GLU B C 1
ATOM 7937 O O . GLU B 1 516 ? -39.41061 -16.62844 -35.10337 1.000 48.27721 516 GLU B O 1
ATOM 7943 N N . GLY B 1 517 ? -39.41322 -16.54886 -32.86499 1.000 36.92390 517 GLY B N 1
ATOM 7944 C CA . GLY B 1 517 ? -39.03355 -15.14434 -32.92917 1.000 32.04809 517 GLY B CA 1
ATOM 7945 C C . GLY B 1 517 ? -37.54633 -14.89389 -33.10947 1.000 41.67033 517 GLY B C 1
ATOM 7946 O O . GLY B 1 517 ? -37.15521 -13.76255 -33.41240 1.000 37.66661 517 GLY B O 1
ATOM 7947 N N . LEU B 1 518 ? -36.70394 -15.91420 -32.91144 1.000 32.13295 518 LEU B N 1
ATOM 7948 C CA . LEU B 1 518 ? -35.25689 -15.73554 -32.99019 1.000 32.53292 518 LEU B CA 1
ATOM 7949 C C . LEU B 1 518 ? -34.59907 -16.36554 -34.20964 1.000 35.44340 518 LEU B C 1
ATOM 7950 O O . LEU B 1 518 ? -33.60123 -15.83166 -34.69475 1.000 33.25511 518 LEU B O 1
ATOM 7955 N N . LYS B 1 519 ? -35.11332 -17.47150 -34.70601 1.000 36.89594 519 LYS B N 1
ATOM 7956 C CA . LYS B 1 519 ? -34.52707 -18.23045 -35.80067 1.000 36.40301 519 LYS B CA 1
ATOM 7957 C C . LYS B 1 519 ? -35.08775 -17.74897 -37.14006 1.000 43.78288 519 LYS B C 1
ATOM 7958 O O . LYS B 1 519 ? -36.24514 -17.31360 -37.21369 1.000 35.25009 519 LYS B O 1
ATOM 7964 N N . PRO B 1 520 ? -34.28617 -17.79510 -38.21363 1.000 45.08414 520 PRO B N 1
ATOM 7965 C CA . PRO B 1 520 ? -34.81032 -17.42635 -39.53747 1.000 43.61087 520 PRO B CA 1
ATOM 7966 C C . PRO B 1 520 ? -35.89430 -18.38398 -40.01489 1.000 39.61332 520 PRO B C 1
ATOM 7967 O O . PRO B 1 520 ? -35.90476 -19.57275 -39.68430 1.000 30.41978 520 PRO B O 1
ATOM 7971 N N . HIS B 1 521 ? -36.81392 -17.84729 -40.80894 1.000 41.36607 521 HIS B N 1
ATOM 7972 C CA . HIS B 1 521 ? -37.85745 -18.66299 -41.41106 1.000 44.56219 521 HIS B CA 1
ATOM 7973 C C . HIS B 1 521 ? -37.38179 -19.21344 -42.74149 1.000 45.06566 521 HIS B C 1
ATOM 7974 O O . HIS B 1 521 ? -36.70272 -18.51384 -43.48909 1.000 33.17722 521 HIS B O 1
ATOM 7981 N N . LEU C 1 28 ? -16.64427 17.60664 86.28671 1.000 56.28058 28 LEU C N 1
ATOM 7982 C CA . LEU C 1 28 ? -16.44601 16.63368 87.35605 1.000 72.51966 28 LEU C CA 1
ATOM 7983 C C . LEU C 1 28 ? -15.37223 15.62373 86.91576 1.000 82.40406 28 LEU C C 1
ATOM 7984 O O . LEU C 1 28 ? -14.25676 16.01419 86.56264 1.000 78.40252 28 LEU C O 1
ATOM 7989 N N . THR C 1 29 ? -15.70004 14.33250 86.96532 1.000 85.44310 29 THR C N 1
ATOM 7990 C CA . THR C 1 29 ? -14.75797 13.27594 86.61914 1.000 66.62149 29 THR C CA 1
ATOM 7991 C C . THR C 1 29 ? -14.55860 13.19187 85.10546 1.000 55.31504 29 THR C C 1
ATOM 7992 O O . THR C 1 29 ? -15.46337 13.48302 84.31819 1.000 61.41714 29 THR C O 1
ATOM 7996 N N . SER C 1 30 ? -13.34230 12.80772 84.70349 1.000 53.26611 30 SER C N 1
ATOM 7997 C CA . SER C 1 30 ? -13.06825 12.54817 83.29233 1.000 56.25283 30 SER C CA 1
ATOM 7998 C C . SER C 1 30 ? -13.90666 11.38380 82.76909 1.000 51.24834 30 SER C C 1
ATOM 7999 O O . SER C 1 30 ? -14.36001 11.39893 81.61694 1.000 44.93861 30 SER C O 1
ATOM 8002 N N . LYS C 1 31 ? -14.11785 10.36396 83.60784 1.000 50.25523 31 LYS C N 1
ATOM 8003 C CA . LYS C 1 31 ? -14.97381 9.23822 83.24467 1.000 40.18712 31 LYS C CA 1
ATOM 8004 C C . LYS C 1 31 ? -16.42623 9.67599 83.05666 1.000 49.67406 31 LYS C C 1
ATOM 8005 O O . LYS C 1 31 ? -17.11435 9.19237 82.14915 1.000 56.46191 31 LYS C O 1
ATOM 8011 N N . ALA C 1 32 ? -16.90884 10.60376 83.88912 1.000 44.25071 32 ALA C N 1
ATOM 8012 C CA . ALA C 1 32 ? -18.27412 11.09596 83.72176 1.000 42.55140 32 ALA C CA 1
ATOM 8013 C C . ALA C 1 32 ? -18.41312 11.90842 82.43876 1.000 41.21492 32 ALA C C 1
ATOM 8014 O O . ALA C 1 32 ? -19.43742 11.82271 81.75163 1.000 41.59600 32 ALA C O 1
ATOM 8016 N N . ALA C 1 33 ? -17.39532 12.70572 82.10211 1.000 44.80743 33 ALA C N 1
ATOM 8017 C CA . ALA C 1 33 ? -17.40130 13.42972 80.83212 1.000 46.88466 33 ALA C CA 1
ATOM 8018 C C . ALA C 1 33 ? -17.41324 12.46382 79.65597 1.000 44.24148 33 ALA C C 1
ATOM 8019 O O . ALA C 1 33 ? -18.14571 12.66493 78.67121 1.000 44.03666 33 ALA C O 1
ATOM 8021 N N . TYR C 1 34 ? -16.62188 11.39412 79.75350 1.000 36.61432 34 TYR C N 1
ATOM 8022 C CA . TYR C 1 34 ? -16.65974 10.36056 78.72983 1.000 44.16658 34 TYR C CA 1
ATOM 8023 C C . TYR C 1 34 ? -18.05780 9.77294 78.59917 1.000 41.10002 34 TYR C C 1
ATOM 8024 O O . TYR C 1 34 ? -18.57444 9.61454 77.48998 1.000 37.34466 34 TYR C O 1
ATOM 8033 N N . LEU C 1 35 ? -18.68203 9.44127 79.72818 1.000 35.64797 35 LEU C N 1
ATOM 8034 C CA . LEU C 1 35 ? -19.98468 8.78706 79.68987 1.000 36.58425 35 LEU C CA 1
ATOM 8035 C C . LEU C 1 35 ? -21.05860 9.70716 79.12209 1.000 33.24574 35 LEU C C 1
ATOM 8036 O O . LEU C 1 35 ? -21.94481 9.25787 78.38962 1.000 35.15954 35 LEU C O 1
ATOM 8041 N N . LEU C 1 36 ? -21.01379 10.99301 79.46267 1.000 34.96120 36 LEU C N 1
ATOM 8042 C CA . LEU C 1 36 ? -21.96930 11.92698 78.87649 1.000 35.39789 36 LEU C CA 1
ATOM 8043 C C . LEU C 1 36 ? -21.77705 12.03191 77.37296 1.000 37.07313 36 LEU C C 1
ATOM 8044 O O . LEU C 1 36 ? -22.75749 12.03617 76.61232 1.000 41.73257 36 LEU C O 1
ATOM 8049 N N . LYS C 1 37 ? -20.52192 12.12558 76.91878 1.000 35.77846 37 LYS C N 1
ATOM 8050 C CA . LYS C 1 37 ? -20.29886 12.17782 75.47762 1.000 35.73061 37 LYS C CA 1
ATOM 8051 C C . LYS C 1 37 ? -20.77039 10.89515 74.80304 1.000 33.94927 37 LYS C C 1
ATOM 8052 O O . LYS C 1 37 ? -21.34792 10.93589 73.71070 1.000 36.04464 37 LYS C O 1
ATOM 8058 N N . ARG C 1 38 ? -20.54782 9.75042 75.44935 1.000 31.16620 38 ARG C N 1
ATOM 8059 C CA . ARG C 1 38 ? -21.00392 8.47599 74.90820 1.000 27.21436 38 ARG C CA 1
ATOM 8060 C C . ARG C 1 38 ? -22.52399 8.43440 74.80022 1.000 33.35223 38 ARG C C 1
ATOM 8061 O O . ARG C 1 38 ? -23.07278 7.95641 73.79696 1.000 39.37696 38 ARG C O 1
ATOM 8069 N N . ASN C 1 39 ? -23.22251 8.92653 75.82288 1.000 34.80946 39 ASN C N 1
ATOM 8070 C CA . ASN C 1 39 ? -24.67858 8.97287 75.75858 1.000 31.51750 39 ASN C CA 1
ATOM 8071 C C . ASN C 1 39 ? -25.14731 9.86704 74.62511 1.000 33.26186 39 ASN C C 1
ATOM 8072 O O . ASN C 1 39 ? -26.05587 9.50201 73.87196 1.000 25.32813 39 ASN C O 1
ATOM 8077 N N . SER C 1 40 ? -24.52971 11.03977 74.48477 1.000 39.32478 40 SER C N 1
ATOM 8078 C CA . SER C 1 40 ? -24.90960 11.94919 73.41067 1.000 35.70653 40 SER C CA 1
ATOM 8079 C C . SER C 1 40 ? -24.68283 11.31179 72.03694 1.000 38.26924 40 SER C C 1
ATOM 8080 O O . SER C 1 40 ? -25.53042 11.41886 71.14099 1.000 35.19760 40 SER C O 1
ATOM 8083 N N . LEU C 1 41 ? -23.54636 10.63709 71.85195 1.000 34.50439 41 LEU C N 1
ATOM 8084 C CA . LEU C 1 41 ? -23.27200 10.00490 70.56551 1.000 33.50720 41 LEU C CA 1
ATOM 8085 C C . LEU C 1 41 ? -24.25927 8.87159 70.27080 1.000 35.85046 41 LEU C C 1
ATOM 8086 O O . LEU C 1 41 ? -24.77855 8.76449 69.14881 1.000 30.89709 41 LEU C O 1
ATOM 8091 N N . ILE C 1 42 ? -24.55480 8.03195 71.26924 1.000 32.85447 42 ILE C N 1
ATOM 8092 C CA . ILE C 1 42 ? -25.44828 6.89863 71.04173 1.000 27.22427 42 ILE C CA 1
ATOM 8093 C C . ILE C 1 42 ? -26.87701 7.37234 70.77322 1.000 33.90038 42 ILE C C 1
ATOM 8094 O O . ILE C 1 42 ? -27.58298 6.79898 69.93056 1.000 34.75045 42 ILE C O 1
ATOM 8099 N N . GLU C 1 43 ? -27.33830 8.41037 71.48614 1.000 34.52813 43 GLU C N 1
ATOM 8100 C CA . GLU C 1 43 ? -28.66766 8.94072 71.19353 1.000 37.41795 43 GLU C CA 1
ATOM 8101 C C . GLU C 1 43 ? -28.68921 9.60300 69.81955 1.000 38.09574 43 GLU C C 1
ATOM 8102 O O . GLU C 1 43 ? -29.68839 9.50109 69.09242 1.000 38.92036 43 GLU C O 1
ATOM 8108 N N . GLU C 1 44 ? -27.58546 10.25494 69.43147 1.000 29.08934 44 GLU C N 1
ATOM 8109 C CA . GLU C 1 44 ? -27.48846 10.80149 68.08446 1.000 33.45542 44 GLU C CA 1
ATOM 8110 C C . GLU C 1 44 ? -27.71132 9.70498 67.05395 1.000 34.47394 44 GLU C C 1
ATOM 8111 O O . GLU C 1 44 ? -28.51050 9.85744 66.12255 1.000 31.66139 44 GLU C O 1
ATOM 8117 N N . ASP C 1 45 ? -27.06659 8.55637 67.25964 1.000 34.77078 45 ASP C N 1
ATOM 8118 C CA . ASP C 1 45 ? -27.20102 7.45445 66.31256 1.000 42.15179 45 ASP C CA 1
ATOM 8119 C C . ASP C 1 45 ? -28.60377 6.83992 66.33176 1.000 39.14891 45 ASP C C 1
ATOM 8120 O O . ASP C 1 45 ? -29.16086 6.51096 65.27583 1.000 34.84939 45 ASP C O 1
ATOM 8125 N N . ALA C 1 46 ? -29.18208 6.64476 67.51436 1.000 34.27227 46 ALA C N 1
ATOM 8126 C CA . ALA C 1 46 ? -30.47264 5.96950 67.58418 1.000 27.36759 46 ALA C CA 1
ATOM 8127 C C . ALA C 1 46 ? -31.63782 6.85561 67.15304 1.000 27.09865 46 ALA C C 1
ATOM 8128 O O . ALA C 1 46 ? -32.68297 6.33141 66.75776 1.000 22.37037 46 ALA C O 1
ATOM 8130 N N . SER C 1 47 ? -31.47751 8.17703 67.17562 1.000 36.50927 47 SER C N 1
ATOM 8131 C CA . SER C 1 47 ? -32.57540 9.07070 66.82822 1.000 31.46415 47 SER C CA 1
ATOM 8132 C C . SER C 1 47 ? -32.85500 9.13202 65.32820 1.000 31.19256 47 SER C C 1
ATOM 8133 O O . SER C 1 47 ? -33.80040 9.81247 64.91744 1.000 33.20878 47 SER C O 1
ATOM 8136 N N . ARG C 1 48 ? -32.08265 8.43647 64.50005 1.000 27.39392 48 ARG C N 1
ATOM 8137 C CA . ARG C 1 48 ? -32.24547 8.52755 63.05748 1.000 35.07790 48 ARG C CA 1
ATOM 8138 C C . ARG C 1 48 ? -32.94674 7.32523 62.44111 1.000 28.27224 48 ARG C C 1
ATOM 8139 O O . ARG C 1 48 ? -33.13893 7.29766 61.22608 1.000 33.94085 48 ARG C O 1
ATOM 8147 N N . LYS C 1 49 ? -33.37799 6.36489 63.24157 1.000 23.00126 49 LYS C N 1
ATOM 8148 C CA . LYS C 1 49 ? -33.98725 5.16821 62.69943 1.000 20.92822 49 LYS C CA 1
ATOM 8149 C C . LYS C 1 49 ? -35.46646 5.39736 62.38563 1.000 27.53525 49 LYS C C 1
ATOM 8150 O O . LYS C 1 49 ? -36.05661 6.43524 62.70207 1.000 26.46980 49 LYS C O 1
ATOM 8156 N N . LEU C 1 50 ? -36.04794 4.41851 61.69875 1.000 30.56928 50 LEU C N 1
ATOM 8157 C CA . LEU C 1 50 ? -37.46976 4.44019 61.38458 1.000 33.91574 50 LEU C CA 1
ATOM 8158 C C . LEU C 1 50 ? -38.29699 4.32515 62.66395 1.000 35.24104 50 LEU C C 1
ATOM 8159 O O . LEU C 1 50 ? -38.06651 3.43721 63.49347 1.000 32.24690 50 LEU C O 1
ATOM 8164 N N . GLY C 1 51 ? -39.26495 5.22493 62.82383 1.000 37.87100 51 GLY C N 1
ATOM 8165 C CA . GLY C 1 51 ? -40.10414 5.22747 64.00526 1.000 38.75560 51 GLY C CA 1
ATOM 8166 C C . GLY C 1 51 ? -39.52344 5.92816 65.21309 1.000 36.56586 51 GLY C C 1
ATOM 8167 O O . GLY C 1 51 ? -40.15481 5.91116 66.27804 1.000 35.78094 51 GLY C O 1
ATOM 8168 N N . ALA C 1 52 ? -38.34155 6.53791 65.08524 1.000 31.51901 52 ALA C N 1
ATOM 8169 C CA . ALA C 1 52 ? -37.70281 7.22870 66.20086 1.000 31.40328 52 ALA C CA 1
ATOM 8170 C C . ALA C 1 52 ? -38.47347 8.46596 66.65591 1.000 32.83960 52 ALA C C 1
ATOM 8171 O O . ALA C 1 52 ? -38.23246 8.95459 67.76323 1.000 36.97427 52 ALA C O 1
ATOM 8173 N N . LYS C 1 53 ? -39.36102 9.00534 65.82554 1.000 32.46301 53 LYS C N 1
ATOM 8174 C CA . LYS C 1 53 ? -40.16973 10.15577 66.20065 1.000 34.27521 53 LYS C CA 1
ATOM 8175 C C . LYS C 1 53 ? -41.54084 9.76325 66.74350 1.000 35.07914 53 LYS C C 1
ATOM 8176 O O . LYS C 1 53 ? -42.34726 10.64425 67.06290 1.000 30.12704 53 LYS C O 1
ATOM 8182 N N . ILE C 1 54 ? -41.81827 8.46991 66.86825 1.000 32.45673 54 ILE C N 1
ATOM 8183 C CA . ILE C 1 54 ? -43.07962 8.01525 67.44082 1.000 34.27066 54 ILE C CA 1
ATOM 8184 C C . ILE C 1 54 ? -43.05055 8.17781 68.95305 1.000 31.45724 54 ILE C C 1
ATOM 8185 O O . ILE C 1 54 ? -42.12688 7.70010 69.62452 1.000 34.28037 54 ILE C O 1
ATOM 8190 N N . VAL C 1 55 ? -44.07246 8.84148 69.48767 1.000 29.83434 55 VAL C N 1
ATOM 8191 C CA . VAL C 1 55 ? -44.28972 8.97027 70.92506 1.000 28.10928 55 VAL C CA 1
ATOM 8192 C C . VAL C 1 55 ? -45.40564 8.01182 71.32513 1.000 27.51582 55 VAL C C 1
ATOM 8193 O O . VAL C 1 55 ? -46.49402 8.02992 70.73497 1.000 33.41603 55 VAL C O 1
ATOM 8197 N N . LEU C 1 56 ? -45.14749 7.17757 72.32542 1.000 24.52283 56 LEU C N 1
ATOM 8198 C CA . LEU C 1 56 ? -46.10411 6.15998 72.74241 1.000 34.76381 56 LEU C CA 1
ATOM 8199 C C . LEU C 1 56 ? -46.85448 6.60184 73.98630 1.000 24.96074 56 LEU C C 1
ATOM 8200 O O . LEU C 1 56 ? -46.30204 7.29509 74.84334 1.000 30.20839 56 LEU C O 1
ATOM 8205 N N . THR C 1 57 ? -48.12935 6.22884 74.05171 1.000 28.81803 57 THR C N 1
ATOM 8206 C CA . THR C 1 57 ? -48.88983 6.34748 75.28213 1.000 31.75307 57 THR C CA 1
ATOM 8207 C C . THR C 1 57 ? -48.42789 5.27434 76.27441 1.000 33.65267 57 THR C C 1
ATOM 8208 O O . THR C 1 57 ? -47.69400 4.34331 75.92571 1.000 30.72192 57 THR C O 1
ATOM 8212 N N . ASN C 1 58 ? -48.89387 5.39757 77.52406 1.000 33.58295 58 ASN C N 1
ATOM 8213 C CA . ASN C 1 58 ? -48.44979 4.49501 78.59048 1.000 37.12573 58 ASN C CA 1
ATOM 8214 C C . ASN C 1 58 ? -48.86056 3.05812 78.30531 1.000 39.06618 58 ASN C C 1
ATOM 8215 O O . ASN C 1 58 ? -48.12054 2.10490 78.59838 1.000 42.43568 58 ASN C O 1
ATOM 8220 N N . GLU C 1 59 ? -50.06287 2.89392 77.77309 1.000 33.27505 59 GLU C N 1
ATOM 8221 C CA . GLU C 1 59 ? -50.58627 1.59691 77.38692 1.000 33.14454 59 GLU C CA 1
ATOM 8222 C C . GLU C 1 59 ? -49.80300 1.00297 76.21657 1.000 35.38210 59 GLU C C 1
ATOM 8223 O O . GLU C 1 59 ? -49.43737 -0.19282 76.21418 1.000 35.52353 59 GLU C O 1
ATOM 8229 N N . GLU C 1 60 ? -49.53659 1.83519 75.20876 1.000 32.88841 60 GLU C N 1
ATOM 8230 C CA . GLU C 1 60 ? -48.62107 1.43686 74.15265 1.000 34.54226 60 GLU C CA 1
ATOM 8231 C C . GLU C 1 60 ? -47.26915 1.04642 74.73872 1.000 33.50535 60 GLU C C 1
ATOM 8232 O O . GLU C 1 60 ? -46.65304 0.07410 74.29397 1.000 36.16612 60 GLU C O 1
ATOM 8238 N N . LYS C 1 61 ? -46.80823 1.76555 75.76815 1.000 25.70404 61 LYS C N 1
ATOM 8239 C CA . LYS C 1 61 ? -45.53703 1.40224 76.38735 1.000 30.68951 61 LYS C CA 1
ATOM 8240 C C . LYS C 1 61 ? -45.60851 0.05532 77.08219 1.000 31.44291 61 LYS C C 1
ATOM 8241 O O . LYS C 1 61 ? -44.61657 -0.67464 77.09373 1.000 37.04447 61 LYS C O 1
ATOM 8247 N N . VAL C 1 62 ? -46.75288 -0.28935 77.67134 1.000 27.27189 62 VAL C N 1
ATOM 8248 C CA . VAL C 1 62 ? -46.90656 -1.62324 78.25333 1.000 32.05993 62 VAL C CA 1
ATOM 8249 C C . VAL C 1 62 ? -46.67210 -2.68324 77.18532 1.000 29.29036 62 VAL C C 1
ATOM 8250 O O . VAL C 1 62 ? -45.88822 -3.63328 77.36722 1.000 30.55267 62 VAL C O 1
ATOM 8254 N N . LEU C 1 63 ? -47.33245 -2.51123 76.03904 1.000 29.47488 63 LEU C N 1
ATOM 8255 C CA . LEU C 1 63 ? -47.17631 -3.47422 74.94738 1.000 32.34142 63 LEU C CA 1
ATOM 8256 C C . LEU C 1 63 ? -45.72591 -3.52079 74.46331 1.000 33.81437 63 LEU C C 1
ATOM 8257 O O . LEU C 1 63 ? -45.17422 -4.60024 74.16768 1.000 27.90620 63 LEU C O 1
ATOM 8262 N N . ASP C 1 64 ? -45.09488 -2.34374 74.39443 1.000 31.63966 64 ASP C N 1
ATOM 8263 C CA . ASP C 1 64 ? -43.71008 -2.22794 73.95533 1.000 37.03291 64 ASP C CA 1
ATOM 8264 C C . ASP C 1 64 ? -42.76297 -2.94740 74.91024 1.000 36.79773 64 ASP C C 1
ATOM 8265 O O . ASP C 1 64 ? -41.84252 -3.64336 74.47022 1.000 32.17807 64 ASP C O 1
ATOM 8270 N N . ASP C 1 65 ? -42.97634 -2.78877 76.22212 1.000 31.02272 65 ASP C N 1
ATOM 8271 C CA . ASP C 1 65 ? -42.14289 -3.46182 77.21914 1.000 31.23977 65 ASP C CA 1
ATOM 8272 C C . ASP C 1 65 ? -42.27663 -4.97533 77.12256 1.000 31.13015 65 ASP C C 1
ATOM 8273 O O . ASP C 1 65 ? -41.28050 -5.70130 77.22890 1.000 35.77751 65 ASP C O 1
ATOM 8278 N N . PHE C 1 66 ? -43.49771 -5.46902 76.91547 1.000 26.84702 66 PHE C N 1
ATOM 8279 C CA . PHE C 1 66 ? -43.70743 -6.91142 76.77220 1.000 30.57856 66 PHE C CA 1
ATOM 8280 C C . PHE C 1 66 ? -42.90659 -7.48191 75.59546 1.000 31.52042 66 PHE C C 1
ATOM 8281 O O . PHE C 1 66 ? -42.12209 -8.44575 75.74401 1.000 23.79259 66 PHE C O 1
ATOM 8289 N N . ILE C 1 67 ? -43.06683 -6.86151 74.41891 1.000 29.97244 67 ILE C N 1
ATOM 8290 C CA . ILE C 1 67 ? -42.37217 -7.34555 73.22854 1.000 22.55020 67 ILE C CA 1
ATOM 8291 C C . ILE C 1 67 ? -40.86387 -7.20278 73.39372 1.000 26.17668 67 ILE C C 1
ATOM 8292 O O . ILE C 1 67 ? -40.09872 -8.10170 73.02547 1.000 24.37734 67 ILE C O 1
ATOM 8297 N N . LEU C 1 68 ? -40.41183 -6.06285 73.91924 1.000 25.47831 68 LEU C N 1
ATOM 8298 C CA . LEU C 1 68 ? -38.98607 -5.84830 74.12300 1.000 27.57503 68 LEU C CA 1
ATOM 8299 C C . LEU C 1 68 ? -38.40433 -6.89058 75.06013 1.000 26.86676 68 LEU C C 1
ATOM 8300 O O . LEU C 1 68 ? -37.26675 -7.33032 74.87367 1.000 27.45753 68 LEU C O 1
ATOM 8305 N N . ALA C 1 69 ? -39.16477 -7.28826 76.08407 1.000 29.35881 69 ALA C N 1
ATOM 8306 C CA . ALA C 1 69 ? -38.67529 -8.29672 77.01631 1.000 25.93969 69 ALA C CA 1
ATOM 8307 C C . ALA C 1 69 ? -38.45589 -9.62585 76.30775 1.000 25.52177 69 ALA C C 1
ATOM 8308 O O . ALA C 1 69 ? -37.40209 -10.25522 76.46583 1.000 24.94112 69 ALA C O 1
ATOM 8310 N N . GLU C 1 70 ? -39.42601 -10.05990 75.48929 1.000 29.00901 70 GLU C N 1
ATOM 8311 C CA . GLU C 1 70 ? -39.21049 -11.33861 74.79734 1.000 27.83537 70 GLU C CA 1
ATOM 8312 C C . GLU C 1 70 ? -38.06918 -11.24246 73.78464 1.000 28.22028 70 GLU C C 1
ATOM 8313 O O . GLU C 1 70 ? -37.25296 -12.17243 73.65839 1.000 24.55821 70 GLU C O 1
ATOM 8319 N N . LYS C 1 71 ? -37.98625 -10.11698 73.06984 1.000 25.45717 71 LYS C N 1
ATOM 8320 C CA . LYS C 1 71 ? -36.92136 -9.92872 72.09311 1.000 26.62253 71 LYS C CA 1
ATOM 8321 C C . LYS C 1 71 ? -35.54976 -9.94459 72.75811 1.000 29.27493 71 LYS C C 1
ATOM 8322 O O . LYS C 1 71 ? -34.61365 -10.59457 72.26790 1.000 24.89977 71 LYS C O 1
ATOM 8328 N N . ARG C 1 72 ? -35.41491 -9.24158 73.88118 1.000 24.60254 72 ARG C N 1
ATOM 8329 C CA . ARG C 1 72 ? -34.14674 -9.21334 74.59125 1.000 24.61665 72 ARG C CA 1
ATOM 8330 C C . ARG C 1 72 ? -33.80001 -10.57907 75.15447 1.000 31.62877 72 ARG C C 1
ATOM 8331 O O . ARG C 1 72 ? -32.62944 -10.97348 75.14805 1.000 35.14034 72 ARG C O 1
ATOM 8339 N N . LYS C 1 73 ? -34.79807 -11.31650 75.65031 1.000 31.81971 73 LYS C N 1
ATOM 8340 C CA . LYS C 1 73 ? -34.52988 -12.67211 76.11344 1.000 29.95345 73 LYS C CA 1
ATOM 8341 C C . LYS C 1 73 ? -33.92011 -13.50915 74.99775 1.000 27.06510 73 LYS C C 1
ATOM 8342 O O . LYS C 1 73 ? -32.87908 -14.14665 75.18968 1.000 27.87951 73 LYS C O 1
ATOM 8348 N N . LEU C 1 74 ? -34.52329 -13.47037 73.80333 1.000 28.94411 74 LEU C N 1
ATOM 8349 C CA . LEU C 1 74 ? -33.99089 -14.26347 72.69388 1.000 26.14963 74 LEU C CA 1
ATOM 8350 C C . LEU C 1 74 ? -32.58798 -13.81508 72.29945 1.000 23.29061 74 LEU C C 1
ATOM 8351 O O . LEU C 1 74 ? -31.68493 -14.64524 72.14171 1.000 27.03691 74 LEU C O 1
ATOM 8356 N N . ILE C 1 75 ? -32.37605 -12.50482 72.16806 1.000 22.47310 75 ILE C N 1
ATOM 8357 C CA . ILE C 1 75 ? -31.07396 -12.00563 71.72591 1.000 19.42669 75 ILE C CA 1
ATOM 8358 C C . ILE C 1 75 ? -29.98822 -12.35267 72.73975 1.000 26.13416 75 ILE C C 1
ATOM 8359 O O . ILE C 1 75 ? -28.90901 -12.83678 72.37406 1.000 20.96027 75 ILE C O 1
ATOM 8364 N N . ASP C 1 76 ? -30.25631 -12.11072 74.03057 1.000 29.24333 76 ASP C N 1
ATOM 8365 C CA . ASP C 1 76 ? -29.24542 -12.32808 75.06417 1.000 22.28417 76 ASP C CA 1
ATOM 8366 C C . ASP C 1 76 ? -28.96696 -13.81022 75.27569 1.000 22.03350 76 ASP C C 1
ATOM 8367 O O . ASP C 1 76 ? -27.81211 -14.20163 75.49235 1.000 25.03274 76 ASP C O 1
ATOM 8372 N N . ASP C 1 77 ? -30.00581 -14.65123 75.21333 1.000 20.42288 77 ASP C N 1
ATOM 8373 C CA . ASP C 1 77 ? -29.79672 -16.09150 75.27284 1.000 23.34172 77 ASP C CA 1
ATOM 8374 C C . ASP C 1 77 ? -28.94607 -16.56628 74.10463 1.000 29.80810 77 ASP C C 1
ATOM 8375 O O . ASP C 1 77 ? -28.03977 -17.38737 74.28122 1.000 32.35779 77 ASP C O 1
ATOM 8380 N N . SER C 1 78 ? -29.22328 -16.06428 72.90004 1.000 24.53484 78 SER C N 1
ATOM 8381 C CA . SER C 1 78 ? -28.43731 -16.47574 71.74722 1.000 32.00638 78 SER C CA 1
ATOM 8382 C C . SER C 1 78 ? -26.98507 -16.00806 71.85782 1.000 28.75239 78 SER C C 1
ATOM 8383 O O . SER C 1 78 ? -26.05933 -16.78819 71.59933 1.000 28.86063 78 SER C O 1
ATOM 8386 N N . ARG C 1 79 ? -26.76614 -14.75469 72.27931 1.000 20.66465 79 ARG C N 1
ATOM 8387 C CA . ARG C 1 79 ? -25.42950 -14.15553 72.26509 1.000 26.86350 79 ARG C CA 1
ATOM 8388 C C . ARG C 1 79 ? -24.53689 -14.68374 73.38332 1.000 32.61278 79 ARG C C 1
ATOM 8389 O O . ARG C 1 79 ? -23.36768 -15.00529 73.15025 1.000 35.55393 79 ARG C O 1
ATOM 8397 N N . LEU C 1 80 ? -25.05979 -14.76414 74.60714 1.000 30.14742 80 LEU C N 1
ATOM 8398 C CA . LEU C 1 80 ? -24.21176 -15.08524 75.74605 1.000 29.52689 80 LEU C CA 1
ATOM 8399 C C . LEU C 1 80 ? -24.08886 -16.57900 75.96997 1.000 31.35359 80 LEU C C 1
ATOM 8400 O O . LEU C 1 80 ? -23.02789 -17.04912 76.39305 1.000 44.06614 80 LEU C O 1
ATOM 8405 N N . ASN C 1 81 ? -25.13740 -17.33531 75.69026 1.000 26.67479 81 ASN C N 1
ATOM 8406 C CA . ASN C 1 81 ? -25.05337 -18.78138 75.76262 1.000 26.56955 81 ASN C CA 1
ATOM 8407 C C . ASN C 1 81 ? -24.56893 -19.40281 74.46115 1.000 29.19414 81 ASN C C 1
ATOM 8408 O O . ASN C 1 81 ? -24.41465 -20.62648 74.40493 1.000 31.38146 81 ASN C O 1
ATOM 8413 N N . GLN C 1 82 ? -24.31112 -18.58490 73.42978 1.000 31.49093 82 GLN C N 1
ATOM 8414 C CA . GLN C 1 82 ? -23.68530 -19.02357 72.17411 1.000 36.45278 82 GLN C CA 1
ATOM 8415 C C . GLN C 1 82 ? -24.48208 -20.13853 71.48888 1.000 30.56904 82 GLN C C 1
ATOM 8416 O O . GLN C 1 82 ? -23.95134 -21.19852 71.15235 1.000 31.72718 82 GLN C O 1
ATOM 8422 N N . THR C 1 83 ? -25.77291 -19.89217 71.29316 1.000 25.85703 83 THR C N 1
ATOM 8423 C CA . THR C 1 83 ? -26.68326 -20.81261 70.62476 1.000 28.85373 83 THR C CA 1
ATOM 8424 C C . THR C 1 83 ? -27.31369 -20.12139 69.41862 1.000 26.69341 83 THR C C 1
ATOM 8425 O O . THR C 1 83 ? -27.18131 -18.91195 69.23085 1.000 29.40331 83 THR C O 1
ATOM 8429 N N . GLU C 1 84 ? -28.02086 -20.89535 68.59975 1.000 32.04475 84 GLU C N 1
ATOM 8430 C CA . GLU C 1 84 ? -28.59511 -20.35632 67.36881 1.000 34.79844 84 GLU C CA 1
ATOM 8431 C C . GLU C 1 84 ? -29.70832 -19.35330 67.65455 1.000 26.95358 84 GLU C C 1
ATOM 8432 O O . GLU C 1 84 ? -30.49268 -19.51556 68.59205 1.000 30.41234 84 GLU C O 1
ATOM 8438 N N . TYR C 1 85 ? -29.77158 -18.30748 66.83283 1.000 29.13660 85 TYR C N 1
ATOM 8439 C CA . TYR C 1 85 ? -30.80443 -17.27481 66.93138 1.000 32.32639 85 TYR C CA 1
ATOM 8440 C C . TYR C 1 85 ? -31.92203 -17.64640 65.96110 1.000 28.32562 85 TYR C C 1
ATOM 8441 O O . TYR C 1 85 ? -31.87909 -17.30849 64.77898 1.000 28.14406 85 TYR C O 1
ATOM 8450 N N . MET C 1 86 ? -32.93682 -18.33862 66.47639 1.000 30.62687 86 MET C N 1
ATOM 8451 C CA . MET C 1 86 ? -33.95015 -18.92498 65.60034 1.000 32.47452 86 MET C CA 1
ATOM 8452 C C . MET C 1 86 ? -34.64698 -17.92328 64.68704 1.000 29.31549 86 MET C C 1
ATOM 8453 O O . MET C 1 86 ? -34.83574 -18.24945 63.50196 1.000 26.72643 86 MET C O 1
ATOM 8458 N N . PRO C 1 87 ? -35.02895 -16.72073 65.12860 1.000 29.98117 87 PRO C N 1
ATOM 8459 C CA . PRO C 1 87 ? -35.78166 -15.83188 64.23003 1.000 27.72953 87 PRO C CA 1
ATOM 8460 C C . PRO C 1 87 ? -35.04233 -15.48043 62.94748 1.000 25.29002 87 PRO C C 1
ATOM 8461 O O . PRO C 1 87 ? -35.68024 -15.03004 61.98903 1.000 25.79191 87 PRO C O 1
ATOM 8465 N N . ALA C 1 88 ? -33.72916 -15.66710 62.88783 1.000 19.25609 88 ALA C N 1
ATOM 8466 C CA . ALA C 1 88 ? -32.97402 -15.37612 61.67880 1.000 24.82974 88 ALA C CA 1
ATOM 8467 C C . ALA C 1 88 ? -32.70042 -16.62180 60.84366 1.000 30.45834 88 ALA C C 1
ATOM 8468 O O . ALA C 1 88 ? -32.10964 -16.51208 59.76227 1.000 27.44793 88 ALA C O 1
ATOM 8470 N N . ALA C 1 89 ? -33.14919 -17.78978 61.29785 1.000 22.90558 89 ALA C N 1
ATOM 8471 C CA . ALA C 1 89 ? -32.93670 -19.03404 60.57869 1.000 23.31042 89 ALA C CA 1
ATOM 8472 C C . ALA C 1 89 ? -33.90994 -19.14804 59.39815 1.000 29.49734 89 ALA C C 1
ATOM 8473 O O . ALA C 1 89 ? -34.78734 -18.30145 59.18732 1.000 22.61037 89 ALA C O 1
ATOM 8475 N N . SER C 1 90 ? -33.76312 -20.22415 58.62346 1.000 20.23467 90 SER C N 1
ATOM 8476 C CA . SER C 1 90 ? -34.66972 -20.46230 57.51028 1.000 27.32971 90 SER C CA 1
ATOM 8477 C C . SER C 1 90 ? -36.10596 -20.53903 58.00843 1.000 29.75942 90 SER C C 1
ATOM 8478 O O . SER C 1 90 ? -36.38302 -21.10100 59.07476 1.000 25.88392 90 SER C O 1
ATOM 8481 N N . PHE C 1 91 ? -37.02348 -19.97017 57.22304 1.000 22.21516 91 PHE C N 1
ATOM 8482 C CA . PHE C 1 91 ? -38.42065 -19.93879 57.63700 1.000 23.78798 91 PHE C CA 1
ATOM 8483 C C . PHE C 1 91 ? -38.95430 -21.33956 57.90001 1.000 29.06294 91 PHE C C 1
ATOM 8484 O O . PHE C 1 91 ? -39.77053 -21.52474 58.80770 1.000 29.27350 91 PHE C O 1
ATOM 8492 N N . TYR C 1 92 ? -38.47838 -22.33754 57.14772 1.000 26.54784 92 TYR C N 1
ATOM 8493 C CA . TYR C 1 92 ? -38.88893 -23.71492 57.39483 1.000 24.74155 92 TYR C CA 1
ATOM 8494 C C . TYR C 1 92 ? -38.59687 -24.13779 58.82840 1.000 28.98679 92 TYR C C 1
ATOM 8495 O O . TYR C 1 92 ? -39.39692 -24.84580 59.44883 1.000 29.26344 92 TYR C O 1
ATOM 8504 N N . ARG C 1 93 ? -37.46591 -23.70764 59.37698 1.000 28.44909 93 ARG C N 1
ATOM 8505 C CA . ARG C 1 93 ? -37.09588 -24.13444 60.71768 1.000 32.17600 93 ARG C CA 1
ATOM 8506 C C . ARG C 1 93 ? -37.60535 -23.18648 61.78732 1.000 30.05420 93 ARG C C 1
ATOM 8507 O O . ARG C 1 93 ? -37.91633 -23.62682 62.90031 1.000 37.69965 93 ARG C O 1
ATOM 8515 N N . SER C 1 94 ? -37.73173 -21.90427 61.46850 1.000 30.64259 94 SER C N 1
ATOM 8516 C CA . SER C 1 94 ? -38.11951 -20.93229 62.47230 1.000 36.47070 94 SER C CA 1
ATOM 8517 C C . SER C 1 94 ? -39.62467 -20.76049 62.58976 1.000 35.84119 94 SER C C 1
ATOM 8518 O O . SER C 1 94 ? -40.06841 -20.14045 63.55573 1.000 34.00052 94 SER C O 1
ATOM 8521 N N . LYS C 1 95 ? -40.41357 -21.26900 61.63637 1.000 31.07359 95 LYS C N 1
ATOM 8522 C CA . LYS C 1 95 ? -41.84808 -20.98562 61.63509 1.000 31.68552 95 LYS C CA 1
ATOM 8523 C C . LYS C 1 95 ? -42.53116 -21.56570 62.86964 1.000 35.67751 95 LYS C C 1
ATOM 8524 O O . LYS C 1 95 ? -43.34318 -20.89416 63.51965 1.000 32.17837 95 LYS C O 1
ATOM 8530 N N . ASP C 1 96 ? -42.21216 -22.81643 63.21112 1.000 37.72954 96 ASP C N 1
ATOM 8531 C CA . ASP C 1 96 ? -42.82235 -23.43923 64.38451 1.000 41.16669 96 ASP C CA 1
ATOM 8532 C C . ASP C 1 96 ? -42.39016 -22.73163 65.66361 1.000 38.56276 96 ASP C C 1
ATOM 8533 O O . ASP C 1 96 ? -43.21516 -22.44710 66.54939 1.000 43.61369 96 ASP C O 1
ATOM 8538 N N . PHE C 1 97 ? -41.10397 -22.39954 65.75083 1.000 37.17704 97 PHE C N 1
ATOM 8539 C CA . PHE C 1 97 ? -40.61017 -21.62830 66.88080 1.000 37.16427 97 PHE C CA 1
ATOM 8540 C C . PHE C 1 97 ? -41.35443 -20.30011 67.00731 1.000 33.02344 97 PHE C C 1
ATOM 8541 O O . PHE C 1 97 ? -41.78925 -19.92887 68.10299 1.000 41.72443 97 PHE C O 1
ATOM 8549 N N . ILE C 1 98 ? -41.55747 -19.59944 65.88950 1.000 28.08583 98 ILE C N 1
ATOM 8550 C CA . ILE C 1 98 ? -42.31110 -18.34963 65.90727 1.000 31.04328 98 ILE C CA 1
ATOM 8551 C C . ILE C 1 98 ? -43.70498 -18.59302 66.44810 1.000 36.55838 98 ILE C C 1
ATOM 8552 O O . ILE C 1 98 ? -44.19502 -17.84903 67.30601 1.000 35.75196 98 ILE C O 1
ATOM 8557 N N . ASP C 1 99 ? -44.35322 -19.66002 65.97767 1.000 33.62427 99 ASP C N 1
ATOM 8558 C CA . ASP C 1 99 ? -45.71758 -19.94052 66.39811 1.000 39.95909 99 ASP C CA 1
ATOM 8559 C C . ASP C 1 99 ? -45.81371 -20.31890 67.87283 1.000 49.46611 99 ASP C C 1
ATOM 8560 O O . ASP C 1 99 ? -46.91842 -20.28352 68.42534 1.000 47.53598 99 ASP C O 1
ATOM 8565 N N . THR C 1 100 ? -44.69204 -20.62702 68.53523 1.000 47.12053 100 THR C N 1
ATOM 8566 C CA . THR C 1 100 ? -44.70340 -20.88943 69.97301 1.000 37.25679 100 THR C CA 1
ATOM 8567 C C . THR C 1 100 ? -44.17464 -19.72107 70.79757 1.000 41.14235 100 THR C C 1
ATOM 8568 O O . THR C 1 100 ? -43.67155 -19.93294 71.90583 1.000 48.14999 100 THR C O 1
ATOM 8572 N N . THR C 1 101 ? -44.25172 -18.49824 70.28895 1.000 38.77540 101 THR C N 1
ATOM 8573 C CA . THR C 1 101 ? -43.79288 -17.34223 71.04288 1.000 38.99747 101 THR C CA 1
ATOM 8574 C C . THR C 1 101 ? -44.97380 -16.45863 71.40179 1.000 32.00713 101 THR C C 1
ATOM 8575 O O . THR C 1 101 ? -46.00401 -16.45506 70.71857 1.000 31.62416 101 THR C O 1
ATOM 8579 N N . PHE C 1 102 ? -44.81411 -15.73119 72.50930 1.000 30.31213 102 PHE C N 1
ATOM 8580 C CA . PHE C 1 102 ? -45.85593 -14.81270 72.95295 1.000 30.25308 102 PHE C CA 1
ATOM 8581 C C . PHE C 1 102 ? -45.92543 -13.55859 72.07751 1.000 33.53320 102 PHE C C 1
ATOM 8582 O O . PHE C 1 102 ? -47.02281 -13.09314 71.74330 1.000 40.22841 102 PHE C O 1
ATOM 8590 N N . ALA C 1 103 ? -44.77353 -13.02451 71.65509 1.000 31.17843 103 ALA C N 1
ATOM 8591 C CA . ALA C 1 103 ? -44.76264 -11.79696 70.85625 1.000 32.70683 103 ALA C CA 1
ATOM 8592 C C . ALA C 1 103 ? -45.51191 -11.95681 69.53579 1.000 35.29295 103 ALA C C 1
ATOM 8593 O O . ALA C 1 103 ? -46.10984 -10.98801 69.03469 1.000 23.30950 103 ALA C O 1
ATOM 8595 N N . TYR C 1 104 ? -45.50730 -13.16913 68.96709 1.000 31.58177 104 TYR C N 1
ATOM 8596 C CA . TYR C 1 104 ? -46.18606 -13.38300 67.69570 1.000 27.78943 104 TYR C CA 1
ATOM 8597 C C . TYR C 1 104 ? -47.69382 -13.21370 67.80510 1.000 32.77234 104 TYR C C 1
ATOM 8598 O O . TYR C 1 104 ? -48.32110 -12.72266 66.86026 1.000 27.82844 104 TYR C O 1
ATOM 8607 N N . LYS C 1 105 ? -48.29314 -13.60140 68.93594 1.000 32.20182 105 LYS C N 1
ATOM 8608 C CA . LYS C 1 105 ? -49.73049 -13.40351 69.08780 1.000 30.82429 105 LYS C CA 1
ATOM 8609 C C . LYS C 1 105 ? -50.05420 -11.91624 69.12766 1.000 25.89588 105 LYS C C 1
ATOM 8610 O O . LYS C 1 105 ? -51.03635 -11.46394 68.52166 1.000 29.01894 105 LYS C O 1
ATOM 8616 N N . ILE C 1 106 ? -49.20686 -11.13940 69.80561 1.000 24.70186 106 ILE C N 1
ATOM 8617 C CA . ILE C 1 106 ? -49.36770 -9.69076 69.83623 1.000 29.40556 106 ILE C CA 1
ATOM 8618 C C . ILE C 1 106 ? -49.31610 -9.12736 68.42364 1.000 28.79525 106 ILE C C 1
ATOM 8619 O O . ILE C 1 106 ? -50.11564 -8.25780 68.05411 1.000 31.02734 106 ILE C O 1
ATOM 8624 N N . ILE C 1 107 ? -48.36322 -9.60139 67.61353 1.000 23.94775 107 ILE C N 1
ATOM 8625 C CA . ILE C 1 107 ? -48.24258 -9.07266 66.25174 1.000 30.46098 107 ILE C CA 1
ATOM 8626 C C . ILE C 1 107 ? -49.40643 -9.53479 65.37334 1.000 26.35915 107 ILE C C 1
ATOM 8627 O O . ILE C 1 107 ? -49.84981 -8.80142 64.48009 1.000 22.65394 107 ILE C O 1
ATOM 8632 N N . GLN C 1 108 ? -49.91371 -10.74657 65.59973 1.000 25.50511 108 GLN C N 1
ATOM 8633 C CA . GLN C 1 108 ? -51.12677 -11.18231 64.91733 1.000 23.95002 108 GLN C CA 1
ATOM 8634 C C . GLN C 1 108 ? -52.28047 -10.23052 65.19582 1.000 27.35910 108 GLN C C 1
ATOM 8635 O O . GLN C 1 108 ? -53.00245 -9.82840 64.27459 1.000 26.62091 108 GLN C O 1
ATOM 8641 N N . ASP C 1 109 ? -52.44907 -9.83143 66.45990 1.000 23.62429 109 ASP C N 1
ATOM 8642 C CA . ASP C 1 109 ? -53.55421 -8.94224 66.80663 1.000 30.19007 109 ASP C CA 1
ATOM 8643 C C . ASP C 1 109 ? -53.34714 -7.51198 66.31415 1.000 26.35674 109 ASP C C 1
ATOM 8644 O O . ASP C 1 109 ? -54.31063 -6.73819 66.27433 1.000 23.22237 109 ASP C O 1
ATOM 8649 N N . MET C 1 110 ? -52.12844 -7.13399 65.96982 1.000 24.24652 110 MET C N 1
ATOM 8650 C CA . MET C 1 110 ? -51.86630 -5.74414 65.63699 1.000 20.18251 110 MET C CA 1
ATOM 8651 C C . MET C 1 110 ? -52.40212 -5.42188 64.24815 1.000 20.80560 110 MET C C 1
ATOM 8652 O O . MET C 1 110 ? -52.14708 -6.17040 63.30276 1.000 26.51758 110 MET C O 1
ATOM 8657 N N . PRO C 1 111 ? -53.16806 -4.35848 64.09323 1.000 23.35610 111 PRO C N 1
ATOM 8658 C CA . PRO C 1 111 ? -53.55330 -3.93607 62.73960 1.000 28.07044 111 PRO C CA 1
ATOM 8659 C C . PRO C 1 111 ? -52.36416 -3.34647 61.99153 1.000 25.41198 111 PRO C C 1
ATOM 8660 O O . PRO C 1 111 ? -51.97126 -2.20012 62.22897 1.000 23.67375 111 PRO C O 1
ATOM 8664 N N . LYS C 1 112 ? -51.79809 -4.10389 61.05877 1.000 24.19548 112 LYS C N 1
ATOM 8665 C CA . LYS C 1 112 ? -50.53613 -3.70235 60.45521 1.000 27.34433 112 LYS C CA 1
ATOM 8666 C C . LYS C 1 112 ? -50.69089 -2.70518 59.31255 1.000 23.96910 112 LYS C C 1
ATOM 8667 O O . LYS C 1 112 ? -49.67776 -2.26164 58.76197 1.000 26.51835 112 LYS C O 1
ATOM 8673 N N . GLY C 1 113 ? -51.89983 -2.31155 58.98510 1.000 20.01547 113 GLY C N 1
ATOM 8674 C CA . GLY C 1 113 ? -52.15073 -1.33824 57.92530 1.000 25.01973 113 GLY C CA 1
ATOM 8675 C C . GLY C 1 113 ? -52.37574 -2.01659 56.57688 1.000 28.87121 113 GLY C C 1
ATOM 8676 O O . GLY C 1 113 ? -53.31536 -2.82432 56.43140 1.000 28.19639 113 GLY C O 1
ATOM 8677 N N . GLY C 1 114 ? -51.52294 -1.70437 55.60899 1.000 23.56303 114 GLY C N 1
ATOM 8678 C CA . GLY C 1 114 ? -51.69085 -2.17621 54.24313 1.000 21.60637 114 GLY C CA 1
ATOM 8679 C C . GLY C 1 114 ? -50.53066 -3.04997 53.80914 1.000 26.72712 114 GLY C C 1
ATOM 8680 O O . GLY C 1 114 ? -49.37900 -2.77480 54.14751 1.000 31.51928 114 GLY C O 1
ATOM 8681 N N . ALA C 1 115 ? -50.84763 -4.11479 53.06980 1.000 27.07413 115 ALA C N 1
ATOM 8682 C CA . ALA C 1 115 ? -49.85160 -4.93042 52.37716 1.000 22.00238 115 ALA C CA 1
ATOM 8683 C C . ALA C 1 115 ? -49.74160 -4.41512 50.94828 1.000 23.47399 115 ALA C C 1
ATOM 8684 O O . ALA C 1 115 ? -50.70907 -4.49298 50.17948 1.000 19.31666 115 ALA C O 1
ATOM 8686 N N . LEU C 1 116 ? -48.58317 -3.85196 50.59710 1.000 18.80949 116 LEU C N 1
ATOM 8687 C CA . LEU C 1 116 ? -48.45164 -3.16779 49.31439 1.000 25.18429 116 LEU C CA 1
ATOM 8688 C C . LEU C 1 116 ? -47.83062 -4.02171 48.20482 1.000 22.56908 116 LEU C C 1
ATOM 8689 O O . LEU C 1 116 ? -47.86467 -3.60390 47.04275 1.000 35.00863 116 LEU C O 1
ATOM 8694 N N . HIS C 1 117 ? -47.33897 -5.22608 48.50075 1.000 25.74813 117 HIS C N 1
ATOM 8695 C CA . HIS C 1 117 ? -46.66410 -6.07328 47.51156 1.000 31.91665 117 HIS C CA 1
ATOM 8696 C C . HIS C 1 117 ? -47.23924 -7.47290 47.63210 1.000 30.92135 117 HIS C C 1
ATOM 8697 O O . HIS C 1 117 ? -46.81595 -8.23909 48.49724 1.000 29.48641 117 HIS C O 1
ATOM 8704 N N . LEU C 1 118 ? -48.18474 -7.80779 46.75994 1.000 31.93168 118 LEU C N 1
ATOM 8705 C CA . LEU C 1 118 ? -48.80239 -9.12444 46.76789 1.000 38.39441 118 LEU C CA 1
ATOM 8706 C C . LEU C 1 118 ? -48.95119 -9.62051 45.35207 1.000 33.34415 118 LEU C C 1
ATOM 8707 O O . LEU C 1 118 ? -49.24624 -8.84317 44.44350 1.000 34.49882 118 LEU C O 1
ATOM 8712 N N . HIS C 1 119 ? -48.80553 -10.92655 45.17412 1.000 34.52523 119 HIS C N 1
ATOM 8713 C CA . HIS C 1 119 ? -49.01692 -11.51473 43.86715 1.000 34.08411 119 HIS C CA 1
ATOM 8714 C C . HIS C 1 119 ? -50.16863 -12.51474 44.01200 1.000 32.91538 119 HIS C C 1
ATOM 8715 O O . HIS C 1 119 ? -50.09875 -13.46346 44.80838 1.000 27.09623 119 HIS C O 1
ATOM 8722 N N . ASP C 1 120 ? -51.23790 -12.27713 43.23917 1.000 26.21198 120 ASP C N 1
ATOM 8723 C CA . ASP C 1 120 ? -52.55622 -12.84763 43.52635 1.000 24.70190 120 ASP C CA 1
ATOM 8724 C C . ASP C 1 120 ? -52.56860 -14.37313 43.49420 1.000 32.13058 120 ASP C C 1
ATOM 8725 O O . ASP C 1 120 ? -53.19322 -14.99837 44.35360 1.000 42.43417 120 ASP C O 1
ATOM 8730 N N . THR C 1 121 ? -51.87476 -14.99440 42.54176 1.000 29.00543 121 THR C N 1
ATOM 8731 C CA . THR C 1 121 ? -51.93670 -16.45199 42.43404 1.000 33.66780 121 THR C CA 1
ATOM 8732 C C . THR C 1 121 ? -51.22829 -17.18435 43.57520 1.000 33.78892 121 THR C C 1
ATOM 8733 O O . THR C 1 121 ? -51.25147 -18.42250 43.60303 1.000 33.60093 121 THR C O 1
ATOM 8737 N N . ALA C 1 122 ? -50.59301 -16.47180 44.50867 1.000 36.55936 122 ALA C N 1
ATOM 8738 C CA . ALA C 1 122 ? -49.98004 -17.11524 45.66516 1.000 36.30147 122 ALA C CA 1
ATOM 8739 C C . ALA C 1 122 ? -50.25581 -16.33908 46.95082 1.000 37.74402 122 ALA C C 1
ATOM 8740 O O . ALA C 1 122 ? -49.42028 -16.32575 47.86304 1.000 37.63426 122 ALA C O 1
ATOM 8742 N N . SER C 1 123 ? -51.39648 -15.65693 47.02938 1.000 28.65997 123 SER C N 1
ATOM 8743 C CA . SER C 1 123 ? -51.71052 -14.81697 48.17520 1.000 31.33961 123 SER C CA 1
ATOM 8744 C C . SER C 1 123 ? -52.73888 -15.43550 49.11176 1.000 34.88144 123 SER C C 1
ATOM 8745 O O . SER C 1 123 ? -53.15440 -14.77686 50.07088 1.000 30.76082 123 SER C O 1
ATOM 8748 N N . ALA C 1 124 ? -53.17114 -16.67051 48.85596 1.000 32.72304 124 ALA C N 1
ATOM 8749 C CA . ALA C 1 124 ? -54.15654 -17.35777 49.69168 1.000 35.92111 124 ALA C CA 1
ATOM 8750 C C . ALA C 1 124 ? -53.69233 -18.77713 50.00759 1.000 34.31530 124 ALA C C 1
ATOM 8751 O O . ALA C 1 124 ? -52.72257 -19.26214 49.43128 1.000 40.88162 124 ALA C O 1
ATOM 8753 N N . ARG C 1 125 ? -54.39599 -19.45155 50.92507 1.000 34.48249 125 ARG C N 1
ATOM 8754 C CA . ARG C 1 125 ? -53.94829 -20.74577 51.42979 1.000 42.03905 125 ARG C CA 1
ATOM 8755 C C . ARG C 1 125 ? -54.00865 -21.77749 50.32099 1.000 37.41323 125 ARG C C 1
ATOM 8756 O O . ARG C 1 125 ? -54.94414 -21.78979 49.51729 1.000 43.91037 125 ARG C O 1
ATOM 8764 N N . ILE C 1 126 ? -52.97803 -22.61867 50.24935 1.000 38.04248 126 ILE C N 1
ATOM 8765 C CA . ILE C 1 126 ? -53.10019 -23.81381 49.42867 1.000 33.35744 126 ILE C CA 1
ATOM 8766 C C . ILE C 1 126 ? -54.19283 -24.70855 49.99364 1.000 30.21165 126 ILE C C 1
ATOM 8767 O O . ILE C 1 126 ? -54.83175 -25.46451 49.24946 1.000 31.21029 126 ILE C O 1
ATOM 8772 N N . ASP C 1 127 ? -54.42807 -24.63573 51.31074 1.000 37.26712 127 ASP C N 1
ATOM 8773 C CA . ASP C 1 127 ? -55.50116 -25.41121 51.93502 1.000 41.58874 127 ASP C CA 1
ATOM 8774 C C . ASP C 1 127 ? -56.85139 -25.12346 51.29446 1.000 40.41893 127 ASP C C 1
ATOM 8775 O O . ASP C 1 127 ? -57.67018 -26.03286 51.13116 1.000 45.11015 127 ASP C O 1
ATOM 8780 N N . TRP C 1 128 ? -57.12324 -23.86239 50.95330 1.000 27.06374 128 TRP C N 1
ATOM 8781 C CA . TRP C 1 128 ? -58.38075 -23.57366 50.27042 1.000 36.70244 128 TRP C CA 1
ATOM 8782 C C . TRP C 1 128 ? -58.39762 -24.17768 48.86849 1.000 34.43304 128 TRP C C 1
ATOM 8783 O O . TRP C 1 128 ? -59.43027 -24.68090 48.41434 1.000 34.13533 128 TRP C O 1
ATOM 8794 N N . ILE C 1 129 ? -57.26458 -24.14212 48.16936 1.000 30.93370 129 ILE C N 1
ATOM 8795 C CA . ILE C 1 129 ? -57.19949 -24.74385 46.84170 1.000 34.78536 129 ILE C CA 1
ATOM 8796 C C . ILE C 1 129 ? -57.52118 -26.23460 46.92165 1.000 37.97172 129 ILE C C 1
ATOM 8797 O O . ILE C 1 129 ? -58.23602 -26.78119 46.07161 1.000 39.36007 129 ILE C O 1
ATOM 8802 N N . VAL C 1 130 ? -57.01033 -26.91141 47.94956 1.000 35.24261 130 VAL C N 1
ATOM 8803 C CA . VAL C 1 130 ? -57.20902 -28.35374 48.07416 1.000 34.26986 130 VAL C CA 1
ATOM 8804 C C . VAL C 1 130 ? -58.61201 -28.68091 48.58438 1.000 39.13261 130 VAL C C 1
ATOM 8805 O O . VAL C 1 130 ? -59.31665 -29.52398 48.01964 1.000 37.52862 130 VAL C O 1
ATOM 8809 N N . SER C 1 131 ? -59.03569 -28.03229 49.66483 1.000 36.23179 131 SER C N 1
ATOM 8810 C CA . SER C 1 131 ? -60.26795 -28.39860 50.34333 1.000 37.33160 131 SER C CA 1
ATOM 8811 C C . SER C 1 131 ? -61.51634 -27.85576 49.65852 1.000 47.12954 131 SER C C 1
ATOM 8812 O O . SER C 1 131 ? -62.61330 -28.37654 49.89609 1.000 44.11947 131 SER C O 1
ATOM 8815 N N . ASN C 1 132 ? -61.38165 -26.83056 48.82066 1.000 36.99857 132 ASN C N 1
ATOM 8816 C CA . ASN C 1 132 ? -62.51401 -26.24227 48.11834 1.000 40.73297 132 ASN C CA 1
ATOM 8817 C C . ASN C 1 132 ? -62.42518 -26.46314 46.61369 1.000 42.08738 132 ASN C C 1
ATOM 8818 O O . ASN C 1 132 ? -63.34560 -27.02241 46.01221 1.000 42.61942 132 ASN C O 1
ATOM 8823 N N . ALA C 1 133 ? -61.32803 -26.04140 45.98626 1.000 35.77237 133 ALA C N 1
ATOM 8824 C CA . ALA C 1 133 ? -61.28413 -26.01973 44.53043 1.000 34.23469 133 ALA C CA 1
ATOM 8825 C C . ALA C 1 133 ? -61.23496 -27.42477 43.94668 1.000 39.33351 133 ALA C C 1
ATOM 8826 O O . ALA C 1 133 ? -61.96093 -27.72386 42.99429 1.000 51.15429 133 ALA C O 1
ATOM 8828 N N . THR C 1 134 ? -60.40940 -28.31023 44.50019 1.000 38.29541 134 THR C N 1
ATOM 8829 C CA . THR C 1 134 ? -60.33227 -29.65434 43.93557 1.000 44.84033 134 THR C CA 1
ATOM 8830 C C . THR C 1 134 ? -61.48522 -30.53199 44.38418 1.000 40.28946 134 THR C C 1
ATOM 8831 O O . THR C 1 134 ? -61.42908 -31.75333 44.21557 1.000 44.68516 134 THR C O 1
ATOM 8835 N N . TYR C 1 135 ? -62.50346 -29.94570 44.99290 1.000 38.18837 135 TYR C N 1
ATOM 8836 C CA . TYR C 1 135 ? -63.74499 -30.64969 45.24984 1.000 46.80422 135 TYR C CA 1
ATOM 8837 C C . TYR C 1 135 ? -64.84145 -30.26708 44.26993 1.000 43.26623 135 TYR C C 1
ATOM 8838 O O . TYR C 1 135 ? -65.94383 -30.81377 44.35181 1.000 54.53827 135 TYR C O 1
ATOM 8847 N N . ARG C 1 136 ? -64.56324 -29.35231 43.34556 1.000 37.37935 136 ARG C N 1
ATOM 8848 C CA . ARG C 1 136 ? -65.52016 -29.00686 42.31014 1.000 43.16775 136 ARG C CA 1
ATOM 8849 C C . ARG C 1 136 ? -65.43653 -30.00701 41.16479 1.000 43.89600 136 ARG C C 1
ATOM 8850 O O . ARG C 1 136 ? -64.45526 -30.73884 41.01688 1.000 43.37092 136 ARG C O 1
ATOM 8858 N N . ASP C 1 137 ? -66.49435 -30.04681 40.36085 1.000 47.87353 137 ASP C N 1
ATOM 8859 C CA . ASP C 1 137 ? -66.54263 -30.99157 39.25766 1.000 49.47353 137 ASP C CA 1
ATOM 8860 C C . ASP C 1 137 ? -65.62497 -30.53806 38.12279 1.000 49.56006 137 ASP C C 1
ATOM 8861 O O . ASP C 1 137 ? -65.29237 -29.35709 37.98971 1.000 48.86276 137 ASP C O 1
ATOM 8866 N N . HIS C 1 138 ? -65.21844 -31.50667 37.29752 1.000 49.31470 138 HIS C N 1
ATOM 8867 C CA . HIS C 1 138 ? -64.38231 -31.27919 36.11355 1.000 55.29679 138 HIS C CA 1
ATOM 8868 C C . HIS C 1 138 ? -62.96254 -30.82747 36.46967 1.000 52.68868 138 HIS C C 1
ATOM 8869 O O . HIS C 1 138 ? -62.30208 -30.14574 35.68027 1.000 49.99352 138 HIS C O 1
ATOM 8876 N N . VAL C 1 139 ? -62.48080 -31.20359 37.65120 1.000 51.17528 139 VAL C N 1
ATOM 8877 C CA . VAL C 1 139 ? -61.12326 -30.89907 38.08874 1.000 43.94805 139 VAL C CA 1
ATOM 8878 C C . VAL C 1 139 ? -60.26743 -32.13500 37.86758 1.000 38.34722 139 VAL C C 1
ATOM 8879 O O . VAL C 1 139 ? -60.57913 -33.21506 38.37998 1.000 47.01797 139 VAL C O 1
ATOM 8883 N N . TYR C 1 140 ? -59.18804 -31.98041 37.11274 1.000 45.67125 140 TYR C N 1
ATOM 8884 C CA . TYR C 1 140 ? -58.31577 -33.08359 36.75770 1.000 48.85376 140 TYR C CA 1
ATOM 8885 C C . TYR C 1 140 ? -56.93278 -32.86833 37.35502 1.000 47.74807 140 TYR C C 1
ATOM 8886 O O . TYR C 1 140 ? -56.45902 -31.73321 37.49087 1.000 45.21910 140 TYR C O 1
ATOM 8895 N N . MET C 1 141 ? -56.29409 -33.97965 37.70346 1.000 45.42516 141 MET C N 1
ATOM 8896 C CA . MET C 1 141 ? -54.95481 -33.99224 38.26384 1.000 41.16538 141 MET C CA 1
ATOM 8897 C C . MET C 1 141 ? -54.09069 -34.92653 37.43873 1.000 45.94458 141 MET C C 1
ATOM 8898 O O . MET C 1 141 ? -54.58178 -35.88597 36.83781 1.000 54.05430 141 MET C O 1
ATOM 8903 N N . CYS C 1 142 ? -52.79310 -34.64396 37.42039 1.000 48.25645 142 CYS C N 1
ATOM 8904 C CA . CYS C 1 142 ? -51.87805 -35.55759 36.74632 1.000 48.80458 142 CYS C CA 1
ATOM 8905 C C . CYS C 1 142 ? -50.48210 -35.39877 37.32677 1.000 47.81657 142 CYS C C 1
ATOM 8906 O O . CYS C 1 142 ? -50.17146 -34.38733 37.96358 1.000 51.59919 142 CYS C O 1
ATOM 8909 N N . MET C 1 143 ? -49.63224 -36.40995 37.09445 1.000 47.84547 143 MET C N 1
ATOM 8910 C CA . MET C 1 143 ? -48.24108 -36.35216 37.53395 1.000 48.83244 143 MET C CA 1
ATOM 8911 C C . MET C 1 143 ? -47.36853 -35.98649 36.33903 1.000 54.26039 143 MET C C 1
ATOM 8912 O O . MET C 1 143 ? -47.30221 -36.72747 35.34777 1.000 56.35446 143 MET C O 1
ATOM 8917 N N . ASP C 1 144 ? -46.68380 -34.85588 36.44212 1.000 59.76610 144 ASP C N 1
ATOM 8918 C CA . ASP C 1 144 ? -45.91855 -34.41747 35.29679 1.000 55.67000 144 ASP C CA 1
ATOM 8919 C C . ASP C 1 144 ? -44.55352 -35.10111 35.27494 1.000 51.68223 144 ASP C C 1
ATOM 8920 O O . ASP C 1 144 ? -44.20935 -35.93313 36.11952 1.000 52.45639 144 ASP C O 1
ATOM 8925 N N . GLN C 1 145 ? -43.76376 -34.70655 34.28383 1.000 57.12888 145 GLN C N 1
ATOM 8926 C CA . GLN C 1 145 ? -42.48389 -35.33920 34.00831 1.000 64.90154 145 GLN C CA 1
ATOM 8927 C C . GLN C 1 145 ? -41.49339 -35.18781 35.15111 1.000 63.38099 145 GLN C C 1
ATOM 8928 O O . GLN C 1 145 ? -40.59155 -36.01829 35.28286 1.000 60.09888 145 GLN C O 1
ATOM 8934 N N . ASP C 1 146 ? -41.63418 -34.15145 35.97721 1.000 52.48343 146 ASP C N 1
ATOM 8935 C CA . ASP C 1 146 ? -40.73983 -33.92510 37.10492 1.000 42.76689 146 ASP C CA 1
ATOM 8936 C C . ASP C 1 146 ? -41.29198 -34.46879 38.41537 1.000 48.00100 146 ASP C C 1
ATOM 8937 O O . ASP C 1 146 ? -40.78575 -34.10706 39.48099 1.000 46.10801 146 ASP C O 1
ATOM 8942 N N . ASN C 1 147 ? -42.32934 -35.30813 38.36054 1.000 47.07622 147 ASN C N 1
ATOM 8943 C CA . ASN C 1 147 ? -42.95296 -35.90037 39.54973 1.000 38.97210 147 ASN C CA 1
ATOM 8944 C C . ASN C 1 147 ? -43.60329 -34.81902 40.42208 1.000 40.96699 147 ASN C C 1
ATOM 8945 O O . ASN C 1 147 ? -43.52068 -34.83812 41.65384 1.000 36.66252 147 ASN C O 1
ATOM 8950 N N . PHE C 1 148 ? -44.26280 -33.86515 39.76542 1.000 46.93993 148 PHE C N 1
ATOM 8951 C CA . PHE C 1 148 ? -45.03705 -32.81172 40.40865 1.000 46.31801 148 PHE C CA 1
ATOM 8952 C C . PHE C 1 148 ? -46.50323 -32.89949 40.00255 1.000 48.83963 148 PHE C C 1
ATOM 8953 O O . PHE C 1 148 ? -46.83407 -33.25775 38.86882 1.000 52.00264 148 PHE C O 1
ATOM 8961 N N . VAL C 1 149 ? -47.37941 -32.55506 40.93394 1.000 43.44790 149 VAL C N 1
ATOM 8962 C CA . VAL C 1 149 ? -48.81363 -32.59304 40.68227 1.000 40.81676 149 VAL C CA 1
ATOM 8963 C C . VAL C 1 149 ? -49.21269 -31.38216 39.85158 1.000 44.97042 149 VAL C C 1
ATOM 8964 O O . VAL C 1 149 ? -48.81458 -30.25188 40.15192 1.000 35.84893 149 VAL C O 1
ATOM 8968 N N . ARG C 1 150 ? -49.98742 -31.62019 38.79455 1.000 53.64258 150 ARG C N 1
ATOM 8969 C CA . ARG C 1 150 ? -50.60560 -30.56926 37.99762 1.000 44.29139 150 ARG C CA 1
ATOM 8970 C C . ARG C 1 150 ? -52.11590 -30.67411 38.14805 1.000 46.12637 150 ARG C C 1
ATOM 8971 O O . ARG C 1 150 ? -52.66779 -31.77795 38.06881 1.000 47.13923 150 ARG C O 1
ATOM 8979 N N . LEU C 1 151 ? -52.77652 -29.53333 38.36320 1.000 40.07448 151 LEU C N 1
ATOM 8980 C CA . LEU C 1 151 ? -54.22708 -29.45796 38.49275 1.000 40.48626 151 LEU C CA 1
ATOM 8981 C C . LEU C 1 151 ? -54.78718 -28.53935 37.41527 1.000 38.26184 151 LEU C C 1
ATOM 8982 O O . LEU C 1 151 ? -54.21525 -27.48121 37.13630 1.000 33.46852 151 LEU C O 1
ATOM 8987 N N . THR C 1 152 ? -55.90473 -28.94211 36.80833 1.000 34.01713 152 THR C N 1
ATOM 8988 C CA . THR C 1 152 ? -56.52674 -28.11857 35.77772 1.000 43.95111 152 THR C CA 1
ATOM 8989 C C . THR C 1 152 ? -58.03795 -28.32628 35.76381 1.000 38.85356 152 THR C C 1
ATOM 8990 O O . THR C 1 152 ? -58.57055 -29.28347 36.32966 1.000 39.07761 152 THR C O 1
ATOM 8994 N N . VAL C 1 153 ? -58.72173 -27.41792 35.07887 1.000 33.76313 153 VAL C N 1
ATOM 8995 C CA . VAL C 1 153 ? -60.16562 -27.46622 34.89999 1.000 45.98842 153 VAL C CA 1
ATOM 8996 C C . VAL C 1 153 ? -60.43512 -27.68862 33.42196 1.000 50.78706 153 VAL C C 1
ATOM 8997 O O . VAL C 1 153 ? -59.91423 -26.95214 32.57464 1.000 51.28966 153 VAL C O 1
ATOM 9001 N N . SER C 1 154 ? -61.23810 -28.70477 33.10938 1.000 51.31047 154 SER C N 1
ATOM 9002 C CA . SER C 1 154 ? -61.60630 -28.99347 31.72692 1.000 56.11678 154 SER C CA 1
ATOM 9003 C C . SER C 1 154 ? -63.06869 -29.40000 31.68113 1.000 57.17110 154 SER C C 1
ATOM 9004 O O . SER C 1 154 ? -63.45834 -30.39811 32.29563 1.000 53.91084 154 SER C O 1
ATOM 9007 N N . GLY C 1 155 ? -63.87167 -28.63064 30.95384 1.000 53.74327 155 GLY C N 1
ATOM 9008 C CA . GLY C 1 155 ? -65.30291 -28.85296 30.94373 1.000 64.31628 155 GLY C CA 1
ATOM 9009 C C . GLY C 1 155 ? -65.79170 -29.78676 29.85702 1.000 77.68759 155 GLY C C 1
ATOM 9010 O O . GLY C 1 155 ? -66.91751 -30.28808 29.93172 1.000 78.96240 155 GLY C O 1
ATOM 9011 N N . THR C 1 156 ? -64.96130 -30.03553 28.84550 1.000 72.58284 156 THR C N 1
ATOM 9012 C CA . THR C 1 156 ? -65.35850 -30.81457 27.67720 1.000 68.00643 156 THR C CA 1
ATOM 9013 C C . THR C 1 156 ? -64.66590 -32.17599 27.63522 1.000 77.54441 156 THR C C 1
ATOM 9014 O O . THR C 1 156 ? -64.29564 -32.66901 26.56831 1.000 86.22683 156 THR C O 1
ATOM 9018 N N . GLY C 1 157 ? -64.47282 -32.79627 28.79624 1.000 73.94846 157 GLY C N 1
ATOM 9019 C CA . GLY C 1 157 ? -63.78730 -34.06527 28.86994 1.000 83.24530 157 GLY C CA 1
ATOM 9020 C C . GLY C 1 157 ? -62.34761 -33.90542 29.31367 1.000 83.99890 157 GLY C C 1
ATOM 9021 O O . GLY C 1 157 ? -61.87050 -32.78979 29.54297 1.000 81.14605 157 GLY C O 1
ATOM 9022 N N . PRO C 1 158 ? -61.62107 -35.01574 29.42963 1.000 90.90870 158 PRO C N 1
ATOM 9023 C CA . PRO C 1 158 ? -60.24468 -34.93889 29.90703 1.000 83.67644 158 PRO C CA 1
ATOM 9024 C C . PRO C 1 158 ? -59.37727 -34.13282 28.93912 1.000 82.84253 158 PRO C C 1
ATOM 9025 O O . PRO C 1 158 ? -59.66342 -34.07673 27.73416 1.000 80.73338 158 PRO C O 1
ATOM 9029 N N . PRO C 1 159 ? -58.32842 -33.49347 29.45180 1.000 85.96749 159 PRO C N 1
ATOM 9030 C CA . PRO C 1 159 ? -57.50921 -32.61066 28.60486 1.000 78.97533 159 PRO C CA 1
ATOM 9031 C C . PRO C 1 159 ? -56.78238 -33.33363 27.47864 1.000 81.78578 159 PRO C C 1
ATOM 9032 O O . PRO C 1 159 ? -56.36896 -34.48880 27.60413 1.000 76.76778 159 PRO C O 1
ATOM 9036 N N . ALA C 1 160 ? -56.60304 -32.60394 26.37710 1.000 85.18809 160 ALA C N 1
ATOM 9037 C CA . ALA C 1 160 ? -55.98860 -33.05703 25.13289 1.000 95.09190 160 ALA C CA 1
ATOM 9038 C C . ALA C 1 160 ? -54.46388 -33.16296 25.22024 1.000 106.08602 160 ALA C C 1
ATOM 9039 O O . ALA C 1 160 ? -53.81117 -33.36214 24.18719 1.000 101.79782 160 ALA C O 1
ATOM 9041 N N . ASN C 1 161 ? -53.88871 -33.02612 26.41590 1.000 108.53805 161 ASN C N 1
ATOM 9042 C CA . ASN C 1 161 ? -52.44186 -33.09661 26.61577 1.000 105.75923 161 ASN C CA 1
ATOM 9043 C C . ASN C 1 161 ? -52.01410 -34.55516 26.74091 1.000 98.71276 161 ASN C C 1
ATOM 9044 O O . ASN C 1 161 ? -52.37738 -35.24036 27.70414 1.000 94.29960 161 ASN C O 1
ATOM 9049 N N . SER C 1 162 ? -51.26308 -35.04057 25.75089 1.000 87.22306 162 SER C N 1
ATOM 9050 C CA . SER C 1 162 ? -50.77350 -36.41052 25.77667 1.000 86.60126 162 SER C CA 1
ATOM 9051 C C . SER C 1 162 ? -49.41587 -36.54700 26.45545 1.000 82.82640 162 SER C C 1
ATOM 9052 O O . SER C 1 162 ? -48.92570 -37.67221 26.60481 1.000 76.09799 162 SER C O 1
ATOM 9055 N N . GLY C 1 163 ? -48.78476 -35.43432 26.83990 1.000 86.15125 163 GLY C N 1
ATOM 9056 C CA . GLY C 1 163 ? -47.57938 -35.51754 27.64488 1.000 78.62098 163 GLY C CA 1
ATOM 9057 C C . GLY C 1 163 ? -47.84349 -35.92030 29.08239 1.000 87.06275 163 GLY C C 1
ATOM 9058 O O . GLY C 1 163 ? -46.99180 -36.54309 29.72409 1.000 76.63673 163 GLY C O 1
ATOM 9059 N N . CYS C 1 164 ? -49.01548 -35.57434 29.60843 1.000 81.62610 164 CYS C N 1
ATOM 9060 C CA . CYS C 1 164 ? -49.44493 -35.99080 30.93438 1.000 74.34550 164 CYS C CA 1
ATOM 9061 C C . CYS C 1 164 ? -50.62488 -36.95330 30.84627 1.000 79.64485 164 CYS C C 1
ATOM 9062 O O . CYS C 1 164 ? -51.38135 -36.94664 29.87133 1.000 88.71496 164 CYS C O 1
ATOM 9065 N N . GLU C 1 165 ? -50.76192 -37.80238 31.86522 1.000 70.54368 165 GLU C N 1
ATOM 9066 C CA . GLU C 1 165 ? -51.90607 -38.70776 31.99596 1.000 75.99705 165 GLU C CA 1
ATOM 9067 C C . GLU C 1 165 ? -52.91373 -38.10349 32.97142 1.000 77.24424 165 GLU C C 1
ATOM 9068 O O . GLU C 1 165 ? -52.79770 -38.28476 34.18781 1.000 67.79926 165 GLU C O 1
ATOM 9074 N N . TRP C 1 166 ? -53.93868 -37.43686 32.44581 1.000 68.94389 166 TRP C N 1
ATOM 9075 C CA . TRP C 1 166 ? -54.88212 -36.73704 33.30942 1.000 60.43331 166 TRP C CA 1
ATOM 9076 C C . TRP C 1 166 ? -55.92983 -37.69089 33.86144 1.000 59.69257 166 TRP C C 1
ATOM 9077 O O . TRP C 1 166 ? -56.51889 -38.47965 33.11682 1.000 58.92911 166 TRP C O 1
ATOM 9088 N N . LYS C 1 167 ? -56.14608 -37.62174 35.17531 1.000 56.11231 167 LYS C N 1
ATOM 9089 C CA . LYS C 1 167 ? -57.15331 -38.40220 35.87890 1.000 55.88093 167 LYS C CA 1
ATOM 9090 C C . LYS C 1 167 ? -58.07702 -37.47767 36.66224 1.000 50.50526 167 LYS C C 1
ATOM 9091 O O . LYS C 1 167 ? -57.68405 -36.38006 37.06131 1.000 50.49050 167 LYS C O 1
ATOM 9097 N N . LEU C 1 168 ? -59.32271 -37.91747 36.84121 1.000 45.57306 168 LEU C N 1
ATOM 9098 C CA . LEU C 1 168 ? -60.29165 -37.15846 37.62580 1.000 49.01048 168 LEU C CA 1
ATOM 9099 C C . LEU C 1 168 ? -59.91328 -37.13558 39.10645 1.000 51.46130 168 LEU C C 1
ATOM 9100 O O . LEU C 1 168 ? -59.60650 -38.17452 39.69898 1.000 55.41012 168 LEU C O 1
ATOM 9105 N N . VAL C 1 169 ? -59.93080 -35.94179 39.70466 1.000 50.32806 169 VAL C N 1
ATOM 9106 C CA . VAL C 1 169 ? -59.56049 -35.80978 41.11203 1.000 48.16659 169 VAL C CA 1
ATOM 9107 C C . VAL C 1 169 ? -60.56762 -36.53297 41.99680 1.000 50.57910 169 VAL C C 1
ATOM 9108 O O . VAL C 1 169 ? -60.19996 -37.15425 43.00110 1.000 58.88868 169 VAL C O 1
ATOM 9112 N N . GLU C 1 170 ? -61.85297 -36.47184 41.63985 1.000 49.19588 170 GLU C N 1
ATOM 9113 C CA . GLU C 1 170 ? -62.86295 -37.14923 42.44748 1.000 53.92648 170 GLU C CA 1
ATOM 9114 C C . GLU C 1 170 ? -62.62173 -38.65245 42.48508 1.000 55.99483 170 GLU C C 1
ATOM 9115 O O . GLU C 1 170 ? -62.71511 -39.28220 43.54957 1.000 61.79680 170 GLU C O 1
ATOM 9121 N N . THR C 1 171 ? -62.26987 -39.23654 41.34021 1.000 51.72233 171 THR C N 1
ATOM 9122 C CA . THR C 1 171 ? -62.03049 -40.67217 41.28968 1.000 56.47989 171 THR C CA 1
ATOM 9123 C C . THR C 1 171 ? -60.81551 -41.06386 42.12068 1.000 61.98820 171 THR C C 1
ATOM 9124 O O . THR C 1 171 ? -60.86776 -42.03649 42.88545 1.000 68.14707 171 THR C O 1
ATOM 9128 N N . GLU C 1 172 ? -59.72408 -40.30173 42.00851 1.000 50.88320 172 GLU C N 1
ATOM 9129 C CA . GLU C 1 172 ? -58.51895 -40.62060 42.76867 1.000 55.47437 172 GLU C CA 1
ATOM 9130 C C . GLU C 1 172 ? -58.74807 -40.46236 44.27048 1.000 56.35556 172 GLU C C 1
ATOM 9131 O O . GLU C 1 172 ? -58.31058 -41.30769 45.06517 1.000 53.00134 172 GLU C O 1
ATOM 9137 N N . ARG C 1 173 ? -59.45140 -39.39804 44.67430 1.000 54.80152 173 ARG C N 1
ATOM 9138 C CA . ARG C 1 173 ? -59.76408 -39.19514 46.08634 1.000 48.28480 173 ARG C CA 1
ATOM 9139 C C . ARG C 1 173 ? -60.63938 -40.32080 46.62916 1.000 55.59313 173 ARG C C 1
ATOM 9140 O O . ARG C 1 173 ? -60.44045 -40.77709 47.76214 1.000 55.54808 173 ARG C O 1
ATOM 9148 N N . ALA C 1 174 ? -61.62055 -40.78014 45.84015 1.000 59.79330 174 ALA C N 1
ATOM 9149 C CA . ALA C 1 174 ? -62.46195 -41.88977 46.28618 1.000 58.91947 174 ALA C CA 1
ATOM 9150 C C . ALA C 1 174 ? -61.66812 -43.19061 46.40801 1.000 55.54893 174 ALA C C 1
ATOM 9151 O O . ALA C 1 174 ? -61.82683 -43.93176 47.38607 1.000 54.16624 174 ALA C O 1
ATOM 9153 N N . ASN C 1 175 ? -60.79178 -43.47258 45.44278 1.000 57.14709 175 ASN C N 1
ATOM 9154 C CA . ASN C 1 175 ? -59.99513 -44.69619 45.44785 1.000 51.34360 175 ASN C CA 1
ATOM 9155 C C . ASN C 1 175 ? -58.79990 -44.64060 46.39022 1.000 56.69336 175 ASN C C 1
ATOM 9156 O O . ASN C 1 175 ? -58.08584 -45.64287 46.50872 1.000 54.92613 175 ASN C O 1
ATOM 9161 N N . SER C 1 176 ? -58.53969 -43.49731 47.02774 1.000 55.57997 176 SER C N 1
ATOM 9162 C CA . SER C 1 176 ? -57.38734 -43.40014 47.91854 1.000 54.81302 176 SER C CA 1
ATOM 9163 C C . SER C 1 176 ? -57.51436 -44.33250 49.11969 1.000 58.84023 176 SER C C 1
ATOM 9164 O O . SER C 1 176 ? -56.55941 -45.03534 49.47321 1.000 66.86065 176 SER C O 1
ATOM 9167 N N . GLY C 1 177 ? -58.69076 -44.37387 49.74324 1.000 64.78220 177 GLY C N 1
ATOM 9168 C CA . GLY C 1 177 ? -58.90316 -45.11537 50.96763 1.000 59.76719 177 GLY C CA 1
ATOM 9169 C C . GLY C 1 177 ? -58.65861 -44.32878 52.24091 1.000 63.02425 177 GLY C C 1
ATOM 9170 O O . GLY C 1 177 ? -59.17419 -44.70985 53.29938 1.000 49.44491 177 GLY C O 1
ATOM 9171 N N . ASP C 1 178 ? -57.90827 -43.22971 52.16656 1.000 71.90963 178 ASP C N 1
ATOM 9172 C CA . ASP C 1 178 ? -57.74593 -42.30235 53.28863 1.000 68.12434 178 ASP C CA 1
ATOM 9173 C C . ASP C 1 178 ? -57.83808 -40.90620 52.67755 1.000 63.56787 178 ASP C C 1
ATOM 9174 O O . ASP C 1 178 ? -56.85756 -40.39311 52.12896 1.000 61.85328 178 ASP C O 1
ATOM 9179 N N . ILE C 1 179 ? -59.03330 -40.31604 52.74499 1.000 54.70279 179 ILE C N 1
ATOM 9180 C CA . ILE C 1 179 ? -59.28291 -39.03942 52.08397 1.000 55.33064 179 ILE C CA 1
ATOM 9181 C C . ILE C 1 179 ? -58.42551 -37.93865 52.70096 1.000 54.90345 179 ILE C C 1
ATOM 9182 O O . ILE C 1 179 ? -57.84623 -37.10227 51.98724 1.000 55.53804 179 ILE C O 1
ATOM 9187 N N . ALA C 1 180 ? -58.31705 -37.92897 54.03353 1.000 51.25803 180 ALA C N 1
ATOM 9188 C CA . ALA C 1 180 ? -57.49131 -36.92563 54.69783 1.000 56.41061 180 ALA C CA 1
ATOM 9189 C C . ALA C 1 180 ? -56.04203 -37.03194 54.24545 1.000 51.82461 180 ALA C C 1
ATOM 9190 O O . ALA C 1 180 ? -55.38692 -36.01595 53.96656 1.000 44.76505 180 ALA C O 1
ATOM 9192 N N . ALA C 1 181 ? -55.53636 -38.26203 54.14179 1.000 58.35155 181 ALA C N 1
ATOM 9193 C CA . ALA C 1 181 ? -54.17239 -38.47455 53.67613 1.000 56.05332 181 ALA C CA 1
ATOM 9194 C C . ALA C 1 181 ? -53.99680 -37.98694 52.24515 1.000 52.09283 181 ALA C C 1
ATOM 9195 O O . ALA C 1 181 ? -52.97118 -37.38213 51.91205 1.000 51.24167 181 ALA C O 1
ATOM 9197 N N . PHE C 1 182 ? -54.98745 -38.24377 51.38486 1.000 52.56948 182 PHE C N 1
ATOM 9198 C CA . PHE C 1 182 ? -54.90374 -37.80617 49.99477 1.000 49.14189 182 PHE C CA 1
ATOM 9199 C C . PHE C 1 182 ? -54.79268 -36.29038 49.90741 1.000 49.59122 182 PHE C C 1
ATOM 9200 O O . PHE C 1 182 ? -53.91297 -35.75707 49.21316 1.000 46.52975 182 PHE C O 1
ATOM 9208 N N . ASP C 1 183 ? -55.66940 -35.57726 50.62339 1.000 43.22042 183 ASP C N 1
ATOM 9209 C CA . ASP C 1 183 ? -55.63397 -34.11736 50.56559 1.000 46.98042 183 ASP C CA 1
ATOM 9210 C C . ASP C 1 183 ? -54.33381 -33.56900 51.14382 1.000 48.56272 183 ASP C C 1
ATOM 9211 O O . ASP C 1 183 ? -53.76397 -32.60450 50.60965 1.000 51.43472 183 ASP C O 1
ATOM 9216 N N . HIS C 1 184 ? -53.83790 -34.17301 52.22978 1.000 50.65123 184 HIS C N 1
ATOM 9217 C CA . HIS C 1 184 ? -52.57204 -33.70669 52.78939 1.000 54.90524 184 HIS C CA 1
ATOM 9218 C C . HIS C 1 184 ? -51.41375 -33.93973 51.82163 1.000 48.51819 184 HIS C C 1
ATOM 9219 O O . HIS C 1 184 ? -50.50837 -33.10572 51.72158 1.000 44.67836 184 HIS C O 1
ATOM 9226 N N . TRP C 1 185 ? -51.41468 -35.07291 51.11164 1.000 42.96311 185 TRP C N 1
ATOM 9227 C CA . TRP C 1 185 ? -50.38210 -35.31478 50.10926 1.000 38.09779 185 TRP C CA 1
ATOM 9228 C C . TRP C 1 185 ? -50.45229 -34.28791 48.98796 1.000 51.44621 185 TRP C C 1
ATOM 9229 O O . TRP C 1 185 ? -49.41737 -33.84972 48.47192 1.000 53.20517 185 TRP C O 1
ATOM 9240 N N . LEU C 1 186 ? -51.66582 -33.91939 48.57392 1.000 52.08573 186 LEU C N 1
ATOM 9241 C CA . LEU C 1 186 ? -51.81871 -32.89137 47.54689 1.000 42.54830 186 LEU C CA 1
ATOM 9242 C C . LEU C 1 186 ? -51.18942 -31.57414 47.99902 1.000 40.22740 186 LEU C C 1
ATOM 9243 O O . LEU C 1 186 ? -50.37723 -30.96335 47.27837 1.000 44.14057 186 LEU C O 1
ATOM 9248 N N . LYS C 1 187 ? -51.52146 -31.14554 49.22294 1.000 40.03064 187 LYS C N 1
ATOM 9249 C CA . LYS C 1 187 ? -50.94182 -29.91248 49.75285 1.000 37.81929 187 LYS C CA 1
ATOM 9250 C C . LYS C 1 187 ? -49.42845 -30.01757 49.87795 1.000 37.07817 187 LYS C C 1
ATOM 9251 O O . LYS C 1 187 ? -48.71139 -29.04963 49.60326 1.000 35.55090 187 LYS C O 1
ATOM 9257 N N . SER C 1 188 ? -48.92334 -31.18212 50.29463 1.000 35.25834 188 SER C N 1
ATOM 9258 C CA . SER C 1 188 ? -47.47972 -31.35503 50.41862 1.000 37.41308 188 SER C CA 1
ATOM 9259 C C . SER C 1 188 ? -46.79795 -31.29161 49.06399 1.000 39.49151 188 SER C C 1
ATOM 9260 O O . SER C 1 188 ? -45.69061 -30.75842 48.94922 1.000 36.81163 188 SER C O 1
ATOM 9263 N N . ASN C 1 189 ? -47.44552 -31.81979 48.02473 1.000 45.48147 189 ASN C N 1
ATOM 9264 C CA . ASN C 1 189 ? -46.86425 -31.81268 46.68994 1.000 34.40870 189 ASN C CA 1
ATOM 9265 C C . ASN C 1 189 ? -46.96851 -30.45008 46.02138 1.000 38.33840 189 ASN C C 1
ATOM 9266 O O . ASN C 1 189 ? -46.29634 -30.22517 45.00922 1.000 45.57782 189 ASN C O 1
ATOM 9271 N N . ILE C 1 190 ? -47.74149 -29.51840 46.58108 1.000 31.68032 190 ILE C N 1
ATOM 9272 C CA . ILE C 1 190 ? -47.84473 -28.20472 45.94614 1.000 34.42615 190 ILE C CA 1
ATOM 9273 C C . ILE C 1 190 ? -47.00550 -27.15700 46.68000 1.000 33.99001 190 ILE C C 1
ATOM 9274 O O . ILE C 1 190 ? -46.50068 -26.20980 46.06455 1.000 35.15234 190 ILE C O 1
ATOM 9279 N N . SER C 1 191 ? -46.82494 -27.32959 47.98668 1.000 31.72042 191 SER C N 1
ATOM 9280 C CA . SER C 1 191 ? -46.19969 -26.31300 48.82664 1.000 39.72187 191 SER C CA 1
ATOM 9281 C C . SER C 1 191 ? -44.68462 -26.24114 48.62999 1.000 41.77185 191 SER C C 1
ATOM 9282 O O . SER C 1 191 ? -44.02421 -27.23041 48.29348 1.000 36.18960 191 SER C O 1
ATOM 9285 N N . LEU C 1 192 ? -44.14015 -25.03663 48.83473 1.000 36.09901 192 LEU C N 1
ATOM 9286 C CA . LEU C 1 192 ? -42.69970 -24.81962 48.86156 1.000 36.09873 192 LEU C CA 1
ATOM 9287 C C . LEU C 1 192 ? -42.08803 -25.06835 50.22976 1.000 41.95725 192 LEU C C 1
ATOM 9288 O O . LEU C 1 192 ? -40.85887 -25.08033 50.34440 1.000 43.78452 192 LEU C O 1
ATOM 9293 N N . LEU C 1 193 ? -42.90278 -25.26190 51.26573 1.000 37.96770 193 LEU C N 1
ATOM 9294 C CA . LEU C 1 193 ? -42.39934 -25.44123 52.62148 1.000 35.62578 193 LEU C CA 1
ATOM 9295 C C . LEU C 1 193 ? -42.53604 -26.88104 53.10600 1.000 32.72014 193 LEU C C 1
ATOM 9296 O O . LEU C 1 193 ? -42.48952 -27.13014 54.31129 1.000 42.87362 193 LEU C O 1
ATOM 9301 N N . THR C 1 194 ? -42.74401 -27.83276 52.19763 1.000 34.08850 194 THR C N 1
ATOM 9302 C CA . THR C 1 194 ? -42.76813 -29.23313 52.60920 1.000 34.12406 194 THR C CA 1
ATOM 9303 C C . THR C 1 194 ? -41.40123 -29.69629 53.10052 1.000 33.74676 194 THR C C 1
ATOM 9304 O O . THR C 1 194 ? -41.30565 -30.44486 54.08042 1.000 36.33525 194 THR C O 1
ATOM 9308 N N . THR C 1 195 ? -40.33653 -29.25462 52.44198 1.000 39.11176 195 THR C N 1
ATOM 9309 C CA . THR C 1 195 ? -38.96709 -29.47268 52.88595 1.000 41.23090 195 THR C CA 1
ATOM 9310 C C . THR C 1 195 ? -38.30473 -28.12231 53.12884 1.000 40.91661 195 THR C C 1
ATOM 9311 O O . THR C 1 195 ? -38.86124 -27.06954 52.80239 1.000 36.63336 195 THR C O 1
ATOM 9315 N N . ASP C 1 196 ? -37.11408 -28.15051 53.71614 1.000 33.80843 196 ASP C N 1
ATOM 9316 C CA . ASP C 1 196 ? -36.38226 -26.90499 53.89377 1.000 32.06889 196 ASP C CA 1
ATOM 9317 C C . ASP C 1 196 ? -35.86616 -26.47153 52.52420 1.000 43.79074 196 ASP C C 1
ATOM 9318 O O . ASP C 1 196 ? -35.00910 -27.16186 51.95547 1.000 43.45127 196 ASP C O 1
ATOM 9323 N N . PRO C 1 197 ? -36.35472 -25.36367 51.95403 1.000 36.11016 197 PRO C N 1
ATOM 9324 C CA . PRO C 1 197 ? -35.89840 -24.97159 50.61148 1.000 37.42880 197 PRO C CA 1
ATOM 9325 C C . PRO C 1 197 ? -34.41567 -24.71638 50.56190 1.000 41.42340 197 PRO C C 1
ATOM 9326 O O . PRO C 1 197 ? -33.77997 -24.99173 49.53719 1.000 44.46218 197 PRO C O 1
ATOM 9330 N N . LEU C 1 198 ? -33.84843 -24.20032 51.65574 1.000 39.51855 198 LEU C N 1
ATOM 9331 C CA . LEU C 1 198 ? -32.42091 -23.92247 51.72218 1.000 38.01383 198 LEU C CA 1
ATOM 9332 C C . LEU C 1 198 ? -31.60105 -25.19448 51.61906 1.000 32.44780 198 LEU C C 1
ATOM 9333 O O . LEU C 1 198 ? -30.41428 -25.12987 51.29109 1.000 40.35210 198 LEU C O 1
ATOM 9338 N N . VAL C 1 199 ? -32.20276 -26.34020 51.91748 1.000 34.28993 199 VAL C N 1
ATOM 9339 C CA . VAL C 1 199 ? -31.54441 -27.63194 51.80682 1.000 38.09186 199 VAL C CA 1
ATOM 9340 C C . VAL C 1 199 ? -31.90575 -28.32920 50.50636 1.000 35.59293 199 VAL C C 1
ATOM 9341 O O . VAL C 1 199 ? -31.03782 -28.85477 49.81267 1.000 43.80848 199 VAL C O 1
ATOM 9345 N N . THR C 1 200 ? -33.19081 -28.34160 50.16082 1.000 37.00095 200 THR C N 1
ATOM 9346 C CA . THR C 1 200 ? -33.65694 -29.11146 49.01430 1.000 35.12869 200 THR C CA 1
ATOM 9347 C C . THR C 1 200 ? -33.32377 -28.44165 47.68428 1.000 33.42418 200 THR C C 1
ATOM 9348 O O . THR C 1 200 ? -33.06845 -29.13689 46.69244 1.000 31.33332 200 THR C O 1
ATOM 9352 N N . TYR C 1 201 ? -33.31538 -27.11108 47.63596 1.000 33.78106 201 TYR C N 1
ATOM 9353 C CA . TYR C 1 201 ? -33.02809 -26.36368 46.41075 1.000 34.38637 201 TYR C CA 1
ATOM 9354 C C . TYR C 1 201 ? -31.95381 -25.32973 46.70991 1.000 34.26295 201 TYR C C 1
ATOM 9355 O O . TYR C 1 201 ? -32.20384 -24.11806 46.67386 1.000 33.87269 201 TYR C O 1
ATOM 9364 N N . PRO C 1 202 ? -30.72692 -25.78009 46.97918 1.000 32.74518 202 PRO C N 1
ATOM 9365 C CA . PRO C 1 202 ? -29.68194 -24.91356 47.53814 1.000 36.93806 202 PRO C CA 1
ATOM 9366 C C . PRO C 1 202 ? -28.93126 -24.07790 46.50549 1.000 29.89931 202 PRO C C 1
ATOM 9367 O O . PRO C 1 202 ? -27.70384 -24.00959 46.51353 1.000 34.45219 202 PRO C O 1
ATOM 9371 N N . SER C 1 203 ? -29.67559 -23.44360 45.60563 1.000 29.83115 203 SER C N 1
ATOM 9372 C CA . SER C 1 203 ? -29.09449 -22.46147 44.70090 1.000 28.80388 203 SER C CA 1
ATOM 9373 C C . SER C 1 203 ? -30.21404 -21.57564 44.17317 1.000 38.39298 203 SER C C 1
ATOM 9374 O O . SER C 1 203 ? -31.39839 -21.91277 44.27276 1.000 34.38256 203 SER C O 1
ATOM 9377 N N . LEU C 1 204 ? -29.82171 -20.43086 43.61125 1.000 39.43383 204 LEU C N 1
ATOM 9378 C CA . LEU C 1 204 ? -30.81189 -19.49263 43.09811 1.000 32.88308 204 LEU C CA 1
ATOM 9379 C C . LEU C 1 204 ? -31.62605 -20.10742 41.97088 1.000 40.28968 204 LEU C C 1
ATOM 9380 O O . LEU C 1 204 ? -32.86523 -20.03825 41.97115 1.000 34.44920 204 LEU C O 1
ATOM 9385 N N . ASP C 1 205 ? -30.94297 -20.74136 41.01086 1.000 39.90729 205 ASP C N 1
ATOM 9386 C CA . ASP C 1 205 ? -31.64755 -21.33141 39.87799 1.000 41.67477 205 ASP C CA 1
ATOM 9387 C C . ASP C 1 205 ? -32.56877 -22.45293 40.34068 1.000 40.00657 205 ASP C C 1
ATOM 9388 O O . ASP C 1 205 ? -33.67609 -22.60813 39.81657 1.000 37.59775 205 ASP C O 1
ATOM 9393 N N . LYS C 1 206 ? -32.12779 -23.25565 41.31496 1.000 32.61050 206 LYS C N 1
ATOM 9394 C CA . LYS C 1 206 ? -32.94471 -24.38442 41.75437 1.000 34.22450 206 LYS C CA 1
ATOM 9395 C C . LYS C 1 206 ? -34.21411 -23.92137 42.46951 1.000 28.33393 206 LYS C C 1
ATOM 9396 O O . LYS C 1 206 ? -35.31567 -24.42271 42.19517 1.000 28.09089 206 LYS C O 1
ATOM 9402 N N . VAL C 1 207 ? -34.08706 -22.96015 43.38783 1.000 24.19940 207 VAL C N 1
ATOM 9403 C CA . VAL C 1 207 ? -35.27847 -22.50906 44.09549 1.000 29.83250 207 VAL C CA 1
ATOM 9404 C C . VAL C 1 207 ? -36.20211 -21.76600 43.14641 1.000 28.48800 207 VAL C C 1
ATOM 9405 O O . VAL C 1 207 ? -37.43077 -21.87908 43.25086 1.000 26.10981 207 VAL C O 1
ATOM 9409 N N . TRP C 1 208 ? -35.64287 -21.02971 42.18406 1.000 28.80987 208 TRP C N 1
ATOM 9410 C CA . TRP C 1 208 ? -36.50276 -20.35424 41.22719 1.000 23.26770 208 TRP C CA 1
ATOM 9411 C C . TRP C 1 208 ? -37.17745 -21.36120 40.31163 1.000 25.80868 208 TRP C C 1
ATOM 9412 O O . TRP C 1 208 ? -38.31110 -21.13853 39.87104 1.000 28.25225 208 TRP C O 1
ATOM 9423 N N . GLY C 1 209 ? -36.51270 -22.48678 40.04932 1.000 22.93138 209 GLY C N 1
ATOM 9424 C CA . GLY C 1 209 ? -37.17206 -23.57389 39.35613 1.000 23.04615 209 GLY C CA 1
ATOM 9425 C C . GLY C 1 209 ? -38.36588 -24.09754 40.12727 1.000 25.98492 209 GLY C C 1
ATOM 9426 O O . GLY C 1 209 ? -39.44900 -24.28280 39.56869 1.000 28.65003 209 GLY C O 1
ATOM 9427 N N . ARG C 1 210 ? -38.19702 -24.29761 41.43531 1.000 22.54133 210 ARG C N 1
ATOM 9428 C CA . ARG C 1 210 ? -39.32656 -24.75553 42.24332 1.000 28.18416 210 ARG C CA 1
ATOM 9429 C C . ARG C 1 210 ? -40.46132 -23.73364 42.24464 1.000 24.99508 210 ARG C C 1
ATOM 9430 O O . ARG C 1 210 ? -41.63812 -24.09718 42.15046 1.000 25.19427 210 ARG C O 1
ATOM 9438 N N . PHE C 1 211 ? -40.11826 -22.45097 42.34118 1.000 23.36499 211 PHE C N 1
ATOM 9439 C CA . PHE C 1 211 ? -41.11248 -21.38337 42.39302 1.000 22.03572 211 PHE C CA 1
ATOM 9440 C C . PHE C 1 211 ? -41.93575 -21.32415 41.10192 1.000 32.26598 211 PHE C C 1
ATOM 9441 O O . PHE C 1 211 ? -43.18449 -21.32615 41.12474 1.000 32.82446 211 PHE C O 1
ATOM 9449 N N . ASP C 1 212 ? -41.24597 -21.31011 39.95708 1.000 30.98534 212 ASP C N 1
ATOM 9450 C CA . ASP C 1 212 ? -41.94059 -21.35158 38.67598 1.000 33.37912 212 ASP C CA 1
ATOM 9451 C C . ASP C 1 212 ? -42.79998 -22.60653 38.56433 1.000 27.50946 212 ASP C C 1
ATOM 9452 O O . ASP C 1 212 ? -43.94990 -22.54596 38.09600 1.000 24.06593 212 ASP C O 1
ATOM 9457 N N . LYS C 1 213 ? -42.26317 -23.74793 39.02176 1.000 21.17809 213 LYS C N 1
ATOM 9458 C CA . LYS C 1 213 ? -42.99908 -25.00734 38.99584 1.000 24.77377 213 LYS C CA 1
ATOM 9459 C C . LYS C 1 213 ? -44.29328 -24.91395 39.78693 1.000 33.07497 213 LYS C C 1
ATOM 9460 O O . LYS C 1 213 ? -45.32473 -25.43141 39.35636 1.000 35.46565 213 LYS C O 1
ATOM 9466 N N . HIS C 1 214 ? -44.24852 -24.27071 40.95406 1.000 36.78985 214 HIS C N 1
ATOM 9467 C CA . HIS C 1 214 ? -45.44735 -24.06100 41.76684 1.000 30.05674 214 HIS C CA 1
ATOM 9468 C C . HIS C 1 214 ? -46.52147 -23.30378 40.98791 1.000 27.00529 214 HIS C C 1
ATOM 9469 O O . HIS C 1 214 ? -47.70305 -23.70507 40.94716 1.000 24.57576 214 HIS C O 1
ATOM 9476 N N . PHE C 1 215 ? -46.12529 -22.19142 40.36347 1.000 33.43931 215 PHE C N 1
ATOM 9477 C CA . PHE C 1 215 ? -47.11606 -21.41601 39.61890 1.000 28.38805 215 PHE C CA 1
ATOM 9478 C C . PHE C 1 215 ? -47.70066 -22.22914 38.46927 1.000 37.43298 215 PHE C C 1
ATOM 9479 O O . PHE C 1 215 ? -48.91219 -22.17307 38.21249 1.000 34.28853 215 PHE C O 1
ATOM 9487 N N . SER C 1 216 ? -46.87010 -23.02920 37.79542 1.000 31.62757 216 SER C N 1
ATOM 9488 C CA . SER C 1 216 ? -47.41066 -23.86144 36.72770 1.000 29.14228 216 SER C CA 1
ATOM 9489 C C . SER C 1 216 ? -48.22930 -25.03439 37.26537 1.000 30.72588 216 SER C C 1
ATOM 9490 O O . SER C 1 216 ? -49.07303 -25.56808 36.53834 1.000 37.01300 216 SER C O 1
ATOM 9493 N N . GLN C 1 217 ? -47.99206 -25.46307 38.50551 1.000 26.48107 217 GLN C N 1
ATOM 9494 C CA . GLN C 1 217 ? -48.83291 -26.49911 39.10491 1.000 31.50730 217 GLN C CA 1
ATOM 9495 C C . GLN C 1 217 ? -50.25389 -26.00015 39.31671 1.000 29.97859 217 GLN C C 1
ATOM 9496 O O . GLN C 1 217 ? -51.21607 -26.76527 39.17388 1.000 31.94283 217 GLN C O 1
ATOM 9502 N N . LEU C 1 218 ? -50.40508 -24.73566 39.71389 1.000 31.54574 218 LEU C N 1
ATOM 9503 C CA . LEU C 1 218 ? -51.75174 -24.21119 39.97268 1.000 26.50088 218 LEU C CA 1
ATOM 9504 C C . LEU C 1 218 ? -52.37409 -23.46165 38.80306 1.000 30.98734 218 LEU C C 1
ATOM 9505 O O . LEU C 1 218 ? -53.55542 -23.11192 38.88594 1.000 29.18769 218 LEU C O 1
ATOM 9510 N N . ARG C 1 219 ? -51.61110 -23.23193 37.72749 1.000 40.79611 219 ARG C N 1
ATOM 9511 C CA . ARG C 1 219 ? -52.06260 -22.42876 36.59846 1.000 31.34207 219 ARG C CA 1
ATOM 9512 C C . ARG C 1 219 ? -53.40743 -22.88803 36.03262 1.000 36.68653 219 ARG C C 1
ATOM 9513 O O . ARG C 1 219 ? -54.32151 -22.07830 35.84645 1.000 33.72804 219 ARG C O 1
ATOM 9521 N N . GLY C 1 220 ? -53.56306 -24.18481 35.78010 1.000 33.46268 220 GLY C N 1
ATOM 9522 C CA . GLY C 1 220 ? -54.74978 -24.64870 35.08122 1.000 29.92064 220 GLY C CA 1
ATOM 9523 C C . GLY C 1 220 ? -56.02218 -24.53968 35.90029 1.000 39.70103 220 GLY C C 1
ATOM 9524 O O . GLY C 1 220 ? -57.11473 -24.39127 35.34456 1.000 42.40951 220 GLY C O 1
ATOM 9525 N N . ILE C 1 221 ? -55.90640 -24.57545 37.22319 1.000 41.15625 221 ILE C N 1
ATOM 9526 C CA . ILE C 1 221 ? -57.09108 -24.61622 38.07059 1.000 39.72301 221 ILE C CA 1
ATOM 9527 C C . ILE C 1 221 ? -57.41519 -23.23809 38.63303 1.000 44.21298 221 ILE C C 1
ATOM 9528 O O . ILE C 1 221 ? -58.58065 -22.94883 38.92568 1.000 48.31619 221 ILE C O 1
ATOM 9533 N N . ILE C 1 222 ? -56.40442 -22.37431 38.80225 1.000 35.27650 222 ILE C N 1
ATOM 9534 C CA . ILE C 1 222 ? -56.66753 -21.08500 39.44446 1.000 39.43845 222 ILE C CA 1
ATOM 9535 C C . ILE C 1 222 ? -57.09842 -20.01040 38.44778 1.000 37.00264 222 ILE C C 1
ATOM 9536 O O . ILE C 1 222 ? -57.49467 -18.91132 38.86611 1.000 35.48008 222 ILE C O 1
ATOM 9541 N N . TYR C 1 223 ? -57.07446 -20.29887 37.14565 1.000 33.09154 223 TYR C N 1
ATOM 9542 C CA . TYR C 1 223 ? -57.54392 -19.36206 36.12709 1.000 36.36192 223 TYR C CA 1
ATOM 9543 C C . TYR C 1 223 ? -58.95757 -19.64826 35.62247 1.000 38.0126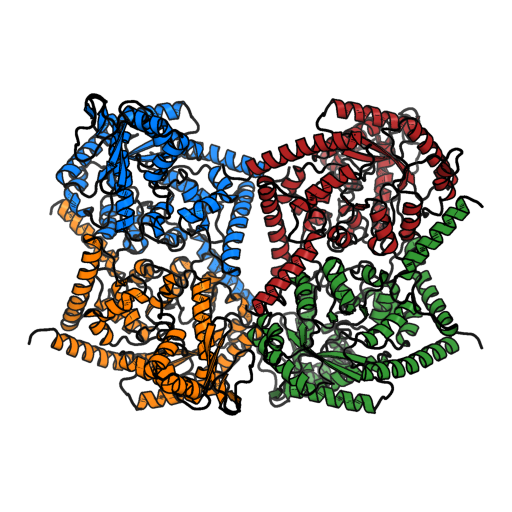4 223 TYR C C 1
ATOM 9544 O O . TYR C 1 223 ? -59.45599 -18.89101 34.78151 1.000 24.58056 223 TYR C O 1
ATOM 9553 N N . HIS C 1 224 ? -59.63723 -20.67222 36.16196 1.000 39.30003 224 HIS C N 1
ATOM 9554 C CA . HIS C 1 224 ? -61.05683 -20.88068 35.88721 1.000 29.17585 224 HIS C CA 1
ATOM 9555 C C . HIS C 1 224 ? -61.89002 -19.85814 36.65373 1.000 33.57136 224 HIS C C 1
ATOM 9556 O O . HIS C 1 224 ? -61.84054 -19.80897 37.88790 1.000 41.15791 224 HIS C O 1
ATOM 9563 N N . THR C 1 225 ? -62.71291 -19.09996 35.93036 1.000 28.69825 225 THR C N 1
ATOM 9564 C CA . THR C 1 225 ? -63.31499 -17.88638 36.48598 1.000 34.99820 225 THR C CA 1
ATOM 9565 C C . THR C 1 225 ? -63.97912 -18.06608 37.84786 1.000 31.98577 225 THR C C 1
ATOM 9566 O O . THR C 1 225 ? -63.68909 -17.26565 38.75123 1.000 33.12188 225 THR C O 1
ATOM 9570 N N . PRO C 1 226 ? -64.86452 -19.04703 38.07048 1.000 30.05285 226 PRO C N 1
ATOM 9571 C CA . PRO C 1 226 ? -65.47862 -19.15911 39.40979 1.000 36.57100 226 PRO C CA 1
ATOM 9572 C C . PRO C 1 226 ? -64.46489 -19.40352 40.51331 1.000 32.57778 226 PRO C C 1
ATOM 9573 O O . PRO C 1 226 ? -64.52927 -18.77379 41.58538 1.000 31.15066 226 PRO C O 1
ATOM 9577 N N . ILE C 1 227 ? -63.50198 -20.28737 40.25707 1.000 28.87864 227 ILE C N 1
ATOM 9578 C CA . ILE C 1 227 ? -62.45663 -20.53870 41.23641 1.000 25.39855 227 ILE C CA 1
ATOM 9579 C C . ILE C 1 227 ? -61.63965 -19.27449 41.46749 1.000 28.45256 227 ILE C C 1
ATOM 9580 O O . ILE C 1 227 ? -61.27203 -18.96102 42.60224 1.000 35.93839 227 ILE C O 1
ATOM 9585 N N . ARG C 1 228 ? -61.36025 -18.51885 40.40032 1.000 28.33259 228 ARG C N 1
ATOM 9586 C CA . ARG C 1 228 ? -60.56655 -17.29744 40.53190 1.000 31.81538 228 ARG C CA 1
ATOM 9587 C C . ARG C 1 228 ? -61.27894 -16.24557 41.37106 1.000 29.24779 228 ARG C C 1
ATOM 9588 O O . ARG C 1 228 ? -60.66957 -15.61482 42.24725 1.000 26.81755 228 ARG C O 1
ATOM 9596 N N . ARG C 1 229 ? -62.57100 -16.05151 41.12656 1.000 26.29506 229 ARG C N 1
ATOM 9597 C CA . ARG C 1 229 ? -63.34127 -15.10350 41.92092 1.000 27.14453 229 ARG C CA 1
ATOM 9598 C C . ARG C 1 229 ? -63.33608 -15.51450 43.39364 1.000 31.92558 229 ARG C C 1
ATOM 9599 O O . ARG C 1 229 ? -63.07211 -14.69384 44.29078 1.000 24.92673 229 ARG C O 1
ATOM 9607 N N . ASP C 1 230 ? -63.59213 -16.79995 43.65871 1.000 32.56716 230 ASP C N 1
ATOM 9608 C CA . ASP C 1 230 ? -63.62551 -17.25785 45.04210 1.000 29.48059 230 ASP C CA 1
ATOM 9609 C C . ASP C 1 230 ? -62.25271 -17.14931 45.69936 1.000 30.91928 230 ASP C C 1
ATOM 9610 O O . ASP C 1 230 ? -62.14576 -16.79040 46.87752 1.000 27.53374 230 ASP C O 1
ATOM 9615 N N . TYR C 1 231 ? -61.18838 -17.40944 44.94034 1.000 33.39137 231 TYR C N 1
ATOM 9616 C CA . TYR C 1 231 ? -59.83757 -17.29429 45.47502 1.000 29.34503 231 TYR C CA 1
ATOM 9617 C C . TYR C 1 231 ? -59.50781 -15.85148 45.84427 1.000 31.35351 231 TYR C C 1
ATOM 9618 O O . TYR C 1 231 ? -58.90043 -15.59164 46.89440 1.000 19.55675 231 TYR C O 1
ATOM 9627 N N . TYR C 1 232 ? -59.90157 -14.89747 44.99287 1.000 25.68780 232 TYR C N 1
ATOM 9628 C CA . TYR C 1 232 ? -59.67179 -13.49175 45.31406 1.000 22.00104 232 TYR C CA 1
ATOM 9629 C C . TYR C 1 232 ? -60.42634 -13.09274 46.57713 1.000 23.96475 232 TYR C C 1
ATOM 9630 O O . TYR C 1 232 ? -59.89448 -12.37082 47.44345 1.000 22.40508 232 TYR C O 1
ATOM 9639 N N . ARG C 1 233 ? -61.66925 -13.56644 46.70296 1.000 27.62313 233 ARG C N 1
ATOM 9640 C CA . ARG C 1 233 ? -62.41180 -13.33672 47.93823 1.000 27.95308 233 ARG C CA 1
ATOM 9641 C C . ARG C 1 233 ? -61.65727 -13.90981 49.13027 1.000 23.51971 233 ARG C C 1
ATOM 9642 O O . ARG C 1 233 ? -61.57735 -13.27546 50.18915 1.000 23.74808 233 ARG C O 1
ATOM 9650 N N . GLN C 1 234 ? -61.06655 -15.09454 48.95731 1.000 24.67483 234 GLN C N 1
ATOM 9651 C CA . GLN C 1 234 ? -60.27013 -15.70328 50.02012 1.000 25.53471 234 GLN C CA 1
ATOM 9652 C C . GLN C 1 234 ? -59.08538 -14.82628 50.40752 1.000 28.44894 234 GLN C C 1
ATOM 9653 O O . GLN C 1 234 ? -58.74300 -14.72419 51.58863 1.000 25.81615 234 GLN C O 1
ATOM 9659 N N . ILE C 1 235 ? -58.43843 -14.19777 49.42592 1.000 25.98034 235 ILE C N 1
ATOM 9660 C CA . ILE C 1 235 ? -57.34488 -13.27795 49.74222 1.000 29.51949 235 ILE C CA 1
ATOM 9661 C C . ILE C 1 235 ? -57.84802 -12.16537 50.65349 1.000 26.80094 235 ILE C C 1
ATOM 9662 O O . ILE C 1 235 ? -57.25975 -11.87670 51.70623 1.000 24.68932 235 ILE C O 1
ATOM 9667 N N . LEU C 1 236 ? -58.95501 -11.53285 50.26372 1.000 28.60994 236 LEU C N 1
ATOM 9668 C CA . LEU C 1 236 ? -59.47036 -10.42496 51.06742 1.000 27.50319 236 LEU C CA 1
ATOM 9669 C C . LEU C 1 236 ? -59.80686 -10.89021 52.47729 1.000 27.84642 236 LEU C C 1
ATOM 9670 O O . LEU C 1 236 ? -59.47674 -10.21545 53.46518 1.000 29.95178 236 LEU C O 1
ATOM 9675 N N . GLU C 1 237 ? -60.42374 -12.06562 52.58786 1.000 26.24323 237 GLU C N 1
ATOM 9676 C CA . GLU C 1 237 ? -60.85000 -12.56186 53.89126 1.000 26.98705 237 GLU C CA 1
ATOM 9677 C C . GLU C 1 237 ? -59.65192 -12.85377 54.78699 1.000 30.41770 237 GLU C C 1
ATOM 9678 O O . GLU C 1 237 ? -59.59375 -12.40023 55.93946 1.000 26.26671 237 GLU C O 1
ATOM 9684 N N . GLU C 1 238 ? -58.66662 -13.58142 54.25449 1.000 28.23586 238 GLU C N 1
ATOM 9685 C CA . GLU C 1 238 ? -57.50126 -13.96199 55.04523 1.000 31.73553 238 GLU C CA 1
ATOM 9686 C C . GLU C 1 238 ? -56.70933 -12.73826 55.48641 1.000 27.22542 238 GLU C C 1
ATOM 9687 O O . GLU C 1 238 ? -56.21912 -12.68210 56.61882 1.000 29.86846 238 GLU C O 1
ATOM 9693 N N . PHE C 1 239 ? -56.57769 -11.74137 54.61370 1.000 27.25430 239 PHE C N 1
ATOM 9694 C CA . PHE C 1 239 ? -55.84089 -10.55402 55.01556 1.000 25.87266 239 PHE C CA 1
ATOM 9695 C C . PHE C 1 239 ? -56.60755 -9.76066 56.05992 1.000 24.70211 239 PHE C C 1
ATOM 9696 O O . PHE C 1 239 ? -56.00175 -9.18627 56.97479 1.000 27.03520 239 PHE C O 1
ATOM 9704 N N . ARG C 1 240 ? -57.94075 -9.73028 55.96464 1.000 28.20084 240 ARG C N 1
ATOM 9705 C CA . ARG C 1 240 ? -58.70359 -9.08357 57.02595 1.000 25.68453 240 ARG C CA 1
ATOM 9706 C C . ARG C 1 240 ? -58.49914 -9.80671 58.34960 1.000 27.99205 240 ARG C C 1
ATOM 9707 O O . ARG C 1 240 ? -58.27918 -9.17037 59.38570 1.000 29.19232 240 ARG C O 1
ATOM 9715 N N . SER C 1 241 ? -58.53353 -11.14357 58.32274 1.000 29.76058 241 SER C N 1
ATOM 9716 C CA . SER C 1 241 ? -58.40197 -11.93619 59.54176 1.000 24.13300 241 SER C CA 1
ATOM 9717 C C . SER C 1 241 ? -57.01611 -11.82646 60.15652 1.000 30.55683 241 SER C C 1
ATOM 9718 O O . SER C 1 241 ? -56.85774 -12.06712 61.35864 1.000 36.27061 241 SER C O 1
ATOM 9721 N N . ASP C 1 242 ? -55.99614 -11.51483 59.36187 1.000 29.02921 242 ASP C N 1
ATOM 9722 C CA . ASP C 1 242 ? -54.69040 -11.19983 59.92283 1.000 26.84350 242 ASP C CA 1
ATOM 9723 C C . ASP C 1 242 ? -54.57099 -9.72550 60.30884 1.000 28.73413 242 ASP C C 1
ATOM 9724 O O . ASP C 1 242 ? -53.45426 -9.23736 60.51772 1.000 28.72214 242 ASP C O 1
ATOM 9729 N N . ASN C 1 243 ? -55.69786 -9.01286 60.40272 1.000 22.25852 243 ASN C N 1
ATOM 9730 C CA . ASN C 1 243 ? -55.73044 -7.60940 60.82892 1.000 25.72163 243 ASN C CA 1
ATOM 9731 C C . ASN C 1 243 ? -54.96291 -6.70898 59.86577 1.000 27.14317 243 ASN C C 1
ATOM 9732 O O . ASN C 1 243 ? -54.27696 -5.76609 60.26556 1.000 28.68834 243 ASN C O 1
ATOM 9737 N N . VAL C 1 244 ? -55.10605 -6.98899 58.57721 1.000 29.35269 244 VAL C N 1
ATOM 9738 C CA . VAL C 1 244 ? -54.64246 -6.10501 57.51996 1.000 29.20511 244 VAL C CA 1
ATOM 9739 C C . VAL C 1 244 ? -55.88514 -5.49496 56.89278 1.000 29.57197 244 VAL C C 1
ATOM 9740 O O . VAL C 1 244 ? -56.83903 -6.21609 56.57430 1.000 25.28055 244 VAL C O 1
ATOM 9744 N N . GLN C 1 245 ? -55.90010 -4.16827 56.76015 1.000 26.92488 245 GLN C N 1
ATOM 9745 C CA . GLN C 1 245 ? -57.09078 -3.48838 56.27117 1.000 36.06070 245 GLN C CA 1
ATOM 9746 C C . GLN C 1 245 ? -56.99034 -3.08839 54.80176 1.000 29.69870 245 GLN C C 1
ATOM 9747 O O . GLN C 1 245 ? -58.00280 -2.69180 54.21820 1.000 24.04858 245 GLN C O 1
ATOM 9753 N N . TYR C 1 246 ? -55.80579 -3.16926 54.19563 1.000 30.11675 246 TYR C N 1
ATOM 9754 C CA . TYR C 1 246 ? -55.60374 -2.67366 52.83987 1.000 33.07256 246 TYR C CA 1
ATOM 9755 C C . TYR C 1 246 ? -54.60738 -3.56143 52.10678 1.000 33.32216 246 TYR C C 1
ATOM 9756 O O . TYR C 1 246 ? -53.58708 -3.96093 52.67561 1.000 32.80942 246 TYR C O 1
ATOM 9765 N N . VAL C 1 247 ? -54.91744 -3.87812 50.84953 1.000 25.61978 247 VAL C N 1
ATOM 9766 C CA . VAL C 1 247 ? -54.03517 -4.66861 49.99788 1.000 27.01099 247 VAL C CA 1
ATOM 9767 C C . VAL C 1 247 ? -53.98451 -4.03372 48.61640 1.000 33.93918 247 VAL C C 1
ATOM 9768 O O . VAL C 1 247 ? -55.00370 -3.58576 48.07974 1.000 33.52299 247 VAL C O 1
ATOM 9772 N N . GLU C 1 248 ? -52.78924 -3.97581 48.05236 1.000 27.32283 248 GLU C N 1
ATOM 9773 C CA . GLU C 1 248 ? -52.60808 -3.69732 46.63977 1.000 29.37241 248 GLU C CA 1
ATOM 9774 C C . GLU C 1 248 ? -52.01631 -4.95653 46.01892 1.000 33.27211 248 GLU C C 1
ATOM 9775 O O . GLU C 1 248 ? -50.91066 -5.37289 46.38702 1.000 31.14328 248 GLU C O 1
ATOM 9781 N N . VAL C 1 249 ? -52.75210 -5.55942 45.08593 1.000 21.48627 249 VAL C N 1
ATOM 9782 C CA . VAL C 1 249 ? -52.43607 -6.87832 44.55177 1.000 26.40434 249 VAL C CA 1
ATOM 9783 C C . VAL C 1 249 ? -52.01774 -6.74877 43.08991 1.000 33.99669 249 VAL C C 1
ATOM 9784 O O . VAL C 1 249 ? -52.65098 -6.03117 42.30717 1.000 31.46095 249 VAL C O 1
ATOM 9788 N N . ARG C 1 250 ? -50.94699 -7.44654 42.72483 1.000 33.31522 250 ARG C N 1
ATOM 9789 C CA . ARG C 1 250 ? -50.51199 -7.52876 41.33959 1.000 28.94469 250 ARG C CA 1
ATOM 9790 C C . ARG C 1 250 ? -51.15457 -8.73475 40.67086 1.000 31.37735 250 ARG C C 1
ATOM 9791 O O . ARG C 1 250 ? -51.17631 -9.82959 41.23990 1.000 36.70715 250 ARG C O 1
ATOM 9799 N N . SER C 1 251 ? -51.68649 -8.52526 39.46979 1.000 30.22370 251 SER C N 1
ATOM 9800 C CA . SER C 1 251 ? -52.41687 -9.55931 38.75406 1.000 32.76716 251 SER C CA 1
ATOM 9801 C C . SER C 1 251 ? -52.23974 -9.35872 37.25694 1.000 26.50586 251 SER C C 1
ATOM 9802 O O . SER C 1 251 ? -52.22211 -8.22668 36.76889 1.000 31.16512 251 SER C O 1
ATOM 9805 N N . SER C 1 252 ? -52.13395 -10.46653 36.52963 1.000 26.39390 252 SER C N 1
ATOM 9806 C CA . SER C 1 252 ? -52.10056 -10.36978 35.07684 1.000 35.51270 252 SER C CA 1
ATOM 9807 C C . SER C 1 252 ? -53.48406 -10.06672 34.51370 1.000 37.33605 252 SER C C 1
ATOM 9808 O O . SER C 1 252 ? -53.59327 -9.49664 33.42338 1.000 39.94462 252 SER C O 1
ATOM 9811 N N . LEU C 1 253 ? -54.53775 -10.46276 35.23430 1.000 35.09084 253 LEU C N 1
ATOM 9812 C CA . LEU C 1 253 ? -55.92402 -10.04415 35.02983 1.000 33.12238 253 LEU C CA 1
ATOM 9813 C C . LEU C 1 253 ? -56.62952 -10.65489 33.82469 1.000 35.30317 253 LEU C C 1
ATOM 9814 O O . LEU C 1 253 ? -57.85730 -10.59344 33.74935 1.000 40.36932 253 LEU C O 1
ATOM 9819 N N . SER C 1 254 ? -55.91096 -11.30120 32.91640 1.000 39.66901 254 SER C N 1
ATOM 9820 C CA . SER C 1 254 ? -56.54717 -11.81421 31.71302 1.000 34.53736 254 SER C CA 1
ATOM 9821 C C . SER C 1 254 ? -56.42976 -13.32698 31.67659 1.000 26.77056 254 SER C C 1
ATOM 9822 O O . SER C 1 254 ? -55.69105 -13.93814 32.44722 1.000 33.19017 254 SER C O 1
ATOM 9825 N N . GLY C 1 255 ? -57.17667 -13.93283 30.76699 1.000 29.47785 255 GLY C N 1
ATOM 9826 C CA . GLY C 1 255 ? -57.10746 -15.36152 30.61184 1.000 24.70754 255 GLY C CA 1
ATOM 9827 C C . GLY C 1 255 ? -58.06110 -16.14718 31.47247 1.000 34.64011 255 GLY C C 1
ATOM 9828 O O . GLY C 1 255 ? -57.96796 -17.37966 31.49164 1.000 37.13783 255 GLY C O 1
ATOM 9829 N N . PHE C 1 256 ? -58.95825 -15.48730 32.20403 1.000 31.38411 256 PHE C N 1
ATOM 9830 C CA . PHE C 1 256 ? -59.94199 -16.23346 32.97609 1.000 33.60692 256 PHE C CA 1
ATOM 9831 C C . PHE C 1 256 ? -60.86880 -16.95195 32.00956 1.000 32.30044 256 PHE C C 1
ATOM 9832 O O . PHE C 1 256 ? -61.39685 -16.34168 31.07510 1.000 36.34020 256 PHE C O 1
ATOM 9840 N N . PHE C 1 257 ? -61.06225 -18.24816 32.22113 1.000 24.58125 257 PHE C N 1
ATOM 9841 C CA . PHE C 1 257 ? -61.77635 -19.04891 31.24608 1.000 31.46388 257 PHE C CA 1
ATOM 9842 C C . PHE C 1 257 ? -63.00565 -19.70535 31.85321 1.000 36.09029 257 PHE C C 1
ATOM 9843 O O . PHE C 1 257 ? -63.10413 -19.89983 33.06720 1.000 39.58247 257 PHE C O 1
ATOM 9851 N N . GLU C 1 258 ? -63.93372 -20.05730 30.96737 1.000 44.36443 258 GLU C N 1
ATOM 9852 C CA . GLU C 1 258 ? -65.17934 -20.72293 31.31176 1.000 40.67875 258 GLU C CA 1
ATOM 9853 C C . GLU C 1 258 ? -65.11100 -22.19771 30.93631 1.000 40.39127 258 GLU C C 1
ATOM 9854 O O . GLU C 1 258 ? -64.18126 -22.65256 30.26520 1.000 37.51810 258 GLU C O 1
ATOM 9860 N N . LEU C 1 259 ? -66.12523 -22.94729 31.38134 1.000 40.67236 259 LEU C N 1
ATOM 9861 C CA . LEU C 1 259 ? -66.16817 -24.37840 31.10236 1.000 40.68238 259 LEU C CA 1
ATOM 9862 C C . LEU C 1 259 ? -66.22792 -24.66559 29.60643 1.000 42.89285 259 LEU C C 1
ATOM 9863 O O . LEU C 1 259 ? -65.70902 -25.69261 29.15337 1.000 45.75619 259 LEU C O 1
ATOM 9868 N N . ASP C 1 260 ? -66.82135 -23.76407 28.82245 1.000 43.89236 260 ASP C N 1
ATOM 9869 C CA . ASP C 1 260 ? -66.98310 -23.96948 27.38591 1.000 43.38449 260 ASP C CA 1
ATOM 9870 C C . ASP C 1 260 ? -65.76714 -23.54847 26.56937 1.000 48.16394 260 ASP C C 1
ATOM 9871 O O . ASP C 1 260 ? -65.80174 -23.66027 25.33832 1.000 49.82835 260 ASP C O 1
ATOM 9876 N N . GLY C 1 261 ? -64.71493 -23.04782 27.21079 1.000 38.88956 261 GLY C N 1
ATOM 9877 C CA . GLY C 1 261 ? -63.51774 -22.62527 26.52105 1.000 40.99166 261 GLY C CA 1
ATOM 9878 C C . GLY C 1 261 ? -63.39618 -21.12882 26.32083 1.000 44.00272 261 GLY C C 1
ATOM 9879 O O . GLY C 1 261 ? -62.33548 -20.66599 25.87951 1.000 47.74094 261 GLY C O 1
ATOM 9880 N N . THR C 1 262 ? -64.44431 -20.36302 26.62108 1.000 33.70449 262 THR C N 1
ATOM 9881 C CA . THR C 1 262 ? -64.36518 -18.91468 26.48614 1.000 37.09446 262 THR C CA 1
ATOM 9882 C C . THR C 1 262 ? -63.26453 -18.35310 27.37905 1.000 40.46326 262 THR C C 1
ATOM 9883 O O . THR C 1 262 ? -63.11533 -18.74812 28.53744 1.000 36.02873 262 THR C O 1
ATOM 9887 N N . VAL C 1 263 ? -62.47344 -17.44511 26.81688 1.000 41.35740 263 VAL C N 1
ATOM 9888 C CA . VAL C 1 263 ? -61.37146 -16.79790 27.51506 1.000 37.14858 263 VAL C CA 1
ATOM 9889 C C . VAL C 1 263 ? -61.63224 -15.29953 27.51760 1.000 37.28336 263 VAL C C 1
ATOM 9890 O O . VAL C 1 263 ? -61.93514 -14.71772 26.47051 1.000 47.62865 263 VAL C O 1
ATOM 9894 N N . HIS C 1 264 ? -61.54384 -14.68458 28.69090 1.000 36.22126 264 HIS C N 1
ATOM 9895 C CA . HIS C 1 264 ? -61.86428 -13.27605 28.85573 1.000 34.97361 264 HIS C CA 1
ATOM 9896 C C . HIS C 1 264 ? -60.60734 -12.41569 28.80247 1.000 31.11435 264 HIS C C 1
ATOM 9897 O O . HIS C 1 264 ? -59.48180 -12.89722 28.94271 1.000 32.32080 264 HIS C O 1
ATOM 9904 N N . ASP C 1 265 ? -60.82036 -11.11438 28.63430 1.000 31.09786 265 ASP C N 1
ATOM 9905 C CA . ASP C 1 265 ? -59.72865 -10.16053 28.53415 1.000 28.08820 265 ASP C CA 1
ATOM 9906 C C . ASP C 1 265 ? -59.42269 -9.58199 29.92105 1.000 33.19964 265 ASP C C 1
ATOM 9907 O O . ASP C 1 265 ? -59.98944 -9.99676 30.93741 1.000 31.88591 265 ASP C O 1
ATOM 9912 N N . ALA C 1 266 ? -58.53130 -8.59327 29.97127 1.000 32.82006 266 ALA C N 1
ATOM 9913 C CA . ALA C 1 266 ? -58.11042 -8.04039 31.25385 1.000 35.99892 266 ALA C CA 1
ATOM 9914 C C . ALA C 1 266 ? -59.21078 -7.21722 31.90778 1.000 31.83780 266 ALA C C 1
ATOM 9915 O O . ALA C 1 266 ? -59.30086 -7.17893 33.14245 1.000 28.41477 266 ALA C O 1
ATOM 9917 N N . GLU C 1 267 ? -60.03789 -6.53695 31.10909 1.000 32.09917 267 GLU C N 1
ATOM 9918 C CA . GLU C 1 267 ? -61.10847 -5.73584 31.68956 1.000 29.26880 267 GLU C CA 1
ATOM 9919 C C . GLU C 1 267 ? -62.09899 -6.61259 32.44297 1.000 33.00414 267 GLU C C 1
ATOM 9920 O O . GLU C 1 267 ? -62.63500 -6.21164 33.48583 1.000 30.65817 267 GLU C O 1
ATOM 9926 N N . PHE C 1 268 ? -62.33949 -7.82242 31.93783 1.000 32.10533 268 PHE C N 1
ATOM 9927 C CA . PHE C 1 268 ? -63.23511 -8.74537 32.61997 1.000 27.32272 268 PHE C CA 1
ATOM 9928 C C . PHE C 1 268 ? -62.68505 -9.13129 33.98824 1.000 30.09527 268 PHE C C 1
ATOM 9929 O O . PHE C 1 268 ? -63.40651 -9.09751 34.99523 1.000 28.59650 268 PHE C O 1
ATOM 9937 N N . GLY C 1 269 ? -61.40682 -9.52238 34.03765 1.000 35.03422 269 GLY C N 1
ATOM 9938 C CA . GLY C 1 269 ? -60.80021 -9.87244 35.31263 1.000 27.88050 269 GLY C CA 1
ATOM 9939 C C . GLY C 1 269 ? -60.82187 -8.70979 36.28649 1.000 27.57663 269 GLY C C 1
ATOM 9940 O O . GLY C 1 269 ? -61.15855 -8.87535 37.46703 1.000 21.84932 269 GLY C O 1
ATOM 9941 N N . LEU C 1 270 ? -60.49635 -7.51196 35.79169 1.000 21.38735 270 LEU C N 1
ATOM 9942 C CA . LEU C 1 270 ? -60.54145 -6.32240 36.62619 1.000 20.56153 270 LEU C CA 1
ATOM 9943 C C . LEU C 1 270 ? -61.93112 -6.11744 37.20874 1.000 29.08056 270 LEU C C 1
ATOM 9944 O O . LEU C 1 270 ? -62.06618 -5.81693 38.39769 1.000 25.27356 270 LEU C O 1
ATOM 9949 N N . ASN C 1 271 ? -62.97953 -6.28597 36.39138 1.000 26.25666 271 ASN C N 1
ATOM 9950 C CA . ASN C 1 271 ? -64.33302 -6.04830 36.88779 1.000 29.46090 271 ASN C CA 1
ATOM 9951 C C . ASN C 1 271 ? -64.76549 -7.11549 37.87570 1.000 25.87101 271 ASN C C 1
ATOM 9952 O O . ASN C 1 271 ? -65.45946 -6.81396 38.85420 1.000 26.18712 271 ASN C O 1
ATOM 9957 N N . LEU C 1 272 ? -64.36745 -8.36349 37.63657 1.000 24.95162 272 LEU C N 1
ATOM 9958 C CA . LEU C 1 272 ? -64.60509 -9.41936 38.61255 1.000 27.81403 272 LEU C CA 1
ATOM 9959 C C . LEU C 1 272 ? -64.02641 -9.02068 39.96708 1.000 32.38463 272 LEU C C 1
ATOM 9960 O O . LEU C 1 272 ? -64.71964 -9.02488 41.00276 1.000 32.82608 272 LEU C O 1
ATOM 9965 N N . TYR C 1 273 ? -62.75807 -8.60474 39.95001 1.000 23.74602 273 TYR C N 1
ATOM 9966 C CA . TYR C 1 273 ? -62.09031 -8.16418 41.16591 1.000 26.48030 273 TYR C CA 1
ATOM 9967 C C . TYR C 1 273 ? -62.78978 -6.95842 41.79247 1.000 27.47249 273 TYR C C 1
ATOM 9968 O O . TYR C 1 273 ? -62.94383 -6.88850 43.01966 1.000 20.32484 273 TYR C O 1
ATOM 9977 N N . LYS C 1 274 ? -63.20348 -5.99376 40.96756 1.000 24.31666 274 LYS C N 1
ATOM 9978 C CA . LYS C 1 274 ? -63.81104 -4.76898 41.48068 1.000 22.77902 274 LYS C CA 1
ATOM 9979 C C . LYS C 1 274 ? -65.13477 -5.05376 42.17735 1.000 28.29114 274 LYS C C 1
ATOM 9980 O O . LYS C 1 274 ? -65.42670 -4.47477 43.23105 1.000 27.48218 274 LYS C O 1
ATOM 9986 N N . SER C 1 275 ? -65.95565 -5.93826 41.61351 1.000 24.62757 275 SER C N 1
ATOM 9987 C CA . SER C 1 275 ? -67.22991 -6.21192 42.27062 1.000 33.09872 275 SER C CA 1
ATOM 9988 C C . SER C 1 275 ? -67.01474 -6.99385 43.56172 1.000 33.32095 275 SER C C 1
ATOM 9989 O O . SER C 1 275 ? -67.67089 -6.71360 44.57731 1.000 31.02103 275 SER C O 1
ATOM 9992 N N . VAL C 1 276 ? -66.07471 -7.95217 43.56159 1.000 29.20338 276 VAL C N 1
ATOM 9993 C CA . VAL C 1 276 ? -65.79280 -8.66281 44.80936 1.000 25.12969 276 VAL C CA 1
ATOM 9994 C C . VAL C 1 276 ? -65.28614 -7.69339 45.87128 1.000 23.24190 276 VAL C C 1
ATOM 9995 O O . VAL C 1 276 ? -65.68838 -7.75978 47.03786 1.000 34.65942 276 VAL C O 1
ATOM 9999 N N . THR C 1 277 ? -64.42175 -6.75873 45.48266 1.000 22.70504 277 THR C N 1
ATOM 10000 C CA . THR C 1 277 ? -63.90034 -5.79003 46.44166 1.000 29.95475 277 THR C CA 1
ATOM 10001 C C . THR C 1 277 ? -65.00525 -4.88837 46.98422 1.000 31.33402 277 THR C C 1
ATOM 10002 O O . THR C 1 277 ? -65.04642 -4.60551 48.18725 1.000 27.53203 277 THR C O 1
ATOM 10006 N N . GLU C 1 278 ? -65.90395 -4.41444 46.11941 1.000 29.66582 278 GLU C N 1
ATOM 10007 C CA . GLU C 1 278 ? -66.96661 -3.54776 46.60908 1.000 31.09809 278 GLU C CA 1
ATOM 10008 C C . GLU C 1 278 ? -67.87878 -4.29639 47.57672 1.000 35.26866 278 GLU C C 1
ATOM 10009 O O . GLU C 1 278 ? -68.27314 -3.75207 48.62285 1.000 34.48522 278 GLU C O 1
ATOM 10015 N N . GLU C 1 279 ? -68.21410 -5.55183 47.25402 1.000 29.49314 279 GLU C N 1
ATOM 10016 C CA . GLU C 1 279 ? -69.04327 -6.34126 48.16085 1.000 32.97727 279 GLU C CA 1
ATOM 10017 C C . GLU C 1 279 ? -68.35608 -6.52946 49.50325 1.000 32.56058 279 GLU C C 1
ATOM 10018 O O . GLU C 1 279 ? -68.97357 -6.36543 50.56535 1.000 25.26249 279 GLU C O 1
ATOM 10024 N N . PHE C 1 280 ? -67.06283 -6.86289 49.46742 1.000 40.41387 280 PHE C N 1
ATOM 10025 C CA . PHE C 1 280 ? -66.29755 -7.04466 50.69286 1.000 29.03369 280 PHE C CA 1
ATOM 10026 C C . PHE C 1 280 ? -66.25289 -5.76213 51.50842 1.000 23.68909 280 PHE C C 1
ATOM 10027 O O . PHE C 1 280 ? -66.36863 -5.80126 52.73739 1.000 24.34509 280 PHE C O 1
ATOM 10035 N N . GLN C 1 281 ? -66.07343 -4.61589 50.84505 1.000 23.06142 281 GLN C N 1
ATOM 10036 C CA . GLN C 1 281 ? -66.00176 -3.34325 51.56157 1.000 28.71260 281 GLN C CA 1
ATOM 10037 C C . GLN C 1 281 ? -67.31067 -3.03196 52.26875 1.000 34.28461 281 GLN C C 1
ATOM 10038 O O . GLN C 1 281 ? -67.31748 -2.60867 53.43275 1.000 36.05089 281 GLN C O 1
ATOM 10044 N N . ARG C 1 282 ? -68.43448 -3.21745 51.57218 1.000 33.05792 282 ARG C N 1
ATOM 10045 C CA . ARG C 1 282 ? -69.72072 -2.98005 52.21627 1.000 30.40826 282 ARG C CA 1
ATOM 10046 C C . ARG C 1 282 ? -69.95097 -3.94744 53.37700 1.000 31.73966 282 ARG C C 1
ATOM 10047 O O . ARG C 1 282 ? -70.51378 -3.56062 54.41187 1.000 26.04989 282 ARG C O 1
ATOM 10055 N N . GLU C 1 283 ? -69.48978 -5.19903 53.24621 1.000 28.85810 283 GLU C N 1
ATOM 10056 C CA . GLU C 1 283 ? -69.73869 -6.17804 54.30449 1.000 28.39689 283 GLU C CA 1
ATOM 10057 C C . GLU C 1 283 ? -68.88004 -5.92988 55.54797 1.000 25.91051 283 GLU C C 1
ATOM 10058 O O . GLU C 1 283 ? -69.31330 -6.21929 56.66789 1.000 23.04374 283 GLU C O 1
ATOM 10064 N N . TYR C 1 284 ? -67.69108 -5.35971 55.39295 1.000 21.87730 284 TYR C N 1
ATOM 10065 C CA . TYR C 1 284 ? -66.77830 -5.15699 56.51756 1.000 27.98941 284 TYR C CA 1
ATOM 10066 C C . TYR C 1 284 ? -66.29073 -3.71559 56.50816 1.000 38.37990 284 TYR C C 1
ATOM 10067 O O . TYR C 1 284 ? -65.24751 -3.40232 55.91754 1.000 35.25508 284 TYR C O 1
ATOM 10076 N N . PRO C 1 285 ? -67.02765 -2.80738 57.14982 1.000 37.53355 285 PRO C N 1
ATOM 10077 C CA . PRO C 1 285 ? -66.61375 -1.39233 57.17128 1.000 42.12628 285 PRO C CA 1
ATOM 10078 C C . PRO C 1 285 ? -65.25625 -1.15153 57.81942 1.000 41.60698 285 PRO C C 1
ATOM 10079 O O . PRO C 1 285 ? -64.63348 -0.11527 57.54717 1.000 33.38500 285 PRO C O 1
ATOM 10083 N N . ASP C 1 286 ? -64.78323 -2.06189 58.67542 1.000 37.25232 286 ASP C N 1
ATOM 10084 C CA . ASP C 1 286 ? -63.44175 -1.91314 59.23053 1.000 46.27460 286 ASP C CA 1
ATOM 10085 C C . ASP C 1 286 ? -62.38189 -2.01569 58.14138 1.000 40.30855 286 ASP C C 1
ATOM 10086 O O . ASP C 1 286 ? -61.30049 -1.43118 58.26457 1.000 42.61031 286 ASP C O 1
ATOM 10091 N N . PHE C 1 287 ? -62.68124 -2.73263 57.06576 1.000 35.03147 287 PHE C N 1
ATOM 10092 C CA . PHE C 1 287 ? -61.75058 -2.87330 55.95730 1.000 40.26592 287 PHE C CA 1
ATOM 10093 C C . PHE C 1 287 ? -61.61485 -1.54956 55.20626 1.000 37.19089 287 PHE C C 1
ATOM 10094 O O . PHE C 1 287 ? -62.55938 -0.75604 55.12373 1.000 37.52860 287 PHE C O 1
ATOM 10102 N N . ILE C 1 288 ? -60.42065 -1.29566 54.67871 1.000 36.98501 288 ILE C N 1
ATOM 10103 C CA . ILE C 1 288 ? -60.19939 -0.07394 53.90542 1.000 40.33834 288 ILE C CA 1
ATOM 10104 C C . ILE C 1 288 ? -60.49340 -0.30166 52.43174 1.000 28.86760 288 ILE C C 1
ATOM 10105 O O . ILE C 1 288 ? -61.28169 0.43049 51.83169 1.000 37.44211 288 ILE C O 1
ATOM 10110 N N . GLY C 1 289 ? -59.89393 -1.32157 51.83484 1.000 30.83639 289 GLY C N 1
ATOM 10111 C CA . GLY C 1 289 ? -60.20717 -1.67231 50.46557 1.000 27.73968 289 GLY C CA 1
ATOM 10112 C C . GLY C 1 289 ? -59.06398 -2.41474 49.79851 1.000 30.00918 289 GLY C C 1
ATOM 10113 O O . GLY C 1 289 ? -58.13174 -2.89051 50.44912 1.000 28.65281 289 GLY C O 1
ATOM 10114 N N . ALA C 1 290 ? -59.15858 -2.48539 48.47275 1.000 32.45976 290 ALA C N 1
ATOM 10115 C CA . ALA C 1 290 ? -58.19886 -3.21060 47.65848 1.000 21.40216 290 ALA C CA 1
ATOM 10116 C C . ALA C 1 290 ? -58.04270 -2.49111 46.33161 1.000 25.28874 290 ALA C C 1
ATOM 10117 O O . ALA C 1 290 ? -58.98838 -1.87261 45.83281 1.000 29.56948 290 ALA C O 1
ATOM 10119 N N . LYS C 1 291 ? -56.83308 -2.55774 45.77220 1.000 34.55096 291 LYS C N 1
ATOM 10120 C CA . LYS C 1 291 ? -56.54744 -1.99387 44.45632 1.000 32.00674 291 LYS C CA 1
ATOM 10121 C C . LYS C 1 291 ? -55.62905 -2.94084 43.68502 1.000 28.15908 291 LYS C C 1
ATOM 10122 O O . LYS C 1 291 ? -55.00043 -3.83463 44.25814 1.000 24.40615 291 LYS C O 1
ATOM 10128 N N . ILE C 1 292 ? -55.58531 -2.76595 42.36198 1.000 33.03982 292 ILE C N 1
ATOM 10129 C CA . ILE C 1 292 ? -54.97409 -3.73862 41.46264 1.000 22.56298 292 ILE C CA 1
ATOM 10130 C C . ILE C 1 292 ? -53.87240 -3.07089 40.65156 1.000 29.30362 292 ILE C C 1
ATOM 10131 O O . ILE C 1 292 ? -54.02502 -1.93438 40.19540 1.000 34.91390 292 ILE C O 1
ATOM 10136 N N . ILE C 1 293 ? -52.75970 -3.78447 40.48738 1.000 25.25638 293 ILE C N 1
ATOM 10137 C CA . ILE C 1 293 ? -51.65496 -3.41053 39.61050 1.000 26.18209 293 ILE C CA 1
ATOM 10138 C C . ILE C 1 293 ? -51.55347 -4.47724 38.52704 1.000 25.01727 293 ILE C C 1
ATOM 10139 O O . ILE C 1 293 ? -51.53423 -5.67495 38.83861 1.000 25.25907 293 ILE C O 1
ATOM 10144 N N . LEU C 1 294 ? -51.50602 -4.05543 37.25895 1.000 24.78125 294 LEU C N 1
ATOM 10145 C CA . LEU C 1 294 ? -51.33373 -5.01098 36.16678 1.000 25.82946 294 LEU C CA 1
ATOM 10146 C C . LEU C 1 294 ? -49.87548 -5.44340 36.07227 1.000 24.33115 294 LEU C C 1
ATOM 10147 O O . LEU C 1 294 ? -48.97178 -4.60307 36.03050 1.000 20.63828 294 LEU C O 1
ATOM 10152 N N . SER C 1 295 ? -49.65008 -6.75271 35.98833 1.000 25.45494 295 SER C N 1
ATOM 10153 C CA . SER C 1 295 ? -48.30635 -7.31758 35.94787 1.000 33.12626 295 SER C CA 1
ATOM 10154 C C . SER C 1 295 ? -48.08803 -8.07236 34.64508 1.000 40.84984 295 SER C C 1
ATOM 10155 O O . SER C 1 295 ? -48.93814 -8.87404 34.23635 1.000 42.75660 295 SER C O 1
ATOM 10158 N N . GLY C 1 296 ? -46.93091 -7.83233 34.01725 1.000 33.88085 296 GLY C N 1
ATOM 10159 C CA . GLY C 1 296 ? -46.50268 -8.57365 32.85387 1.000 27.43357 296 GLY C CA 1
ATOM 10160 C C . GLY C 1 296 ? -45.19443 -9.29739 33.13683 1.000 27.96387 296 GLY C C 1
ATOM 10161 O O . GLY C 1 296 ? -44.49789 -9.01524 34.11597 1.000 34.86160 296 GLY C O 1
ATOM 10162 N N . LEU C 1 297 ? -44.85674 -10.22594 32.25482 1.000 26.37873 297 LEU C N 1
ATOM 10163 C CA . LEU C 1 297 ? -43.72804 -11.11149 32.48812 1.000 30.45689 297 LEU C CA 1
ATOM 10164 C C . LEU C 1 297 ? -42.48605 -10.59231 31.78228 1.000 31.51817 297 LEU C C 1
ATOM 10165 O O . LEU C 1 297 ? -42.54601 -10.15266 30.63197 1.000 39.33962 297 LEU C O 1
ATOM 10170 N N . ARG C 1 298 ? -41.36304 -10.64191 32.49489 1.000 38.13038 298 ARG C N 1
ATOM 10171 C CA . ARG C 1 298 ? -40.07284 -10.08610 32.10103 1.000 31.27709 298 ARG C CA 1
ATOM 10172 C C . ARG C 1 298 ? -39.43269 -10.80617 30.92534 1.000 29.30722 298 ARG C C 1
ATOM 10173 O O . ARG C 1 298 ? -38.32348 -10.42786 30.53075 1.000 35.65989 298 ARG C O 1
ATOM 10181 N N . PHE C 1 299 ? -40.07350 -11.83303 30.37151 1.000 30.48255 299 PHE C N 1
ATOM 10182 C CA . PHE C 1 299 ? -39.50539 -12.59366 29.26669 1.000 31.59086 299 PHE C CA 1
ATOM 10183 C C . PHE C 1 299 ? -40.38415 -12.56306 28.02063 1.000 29.83551 299 PHE C C 1
ATOM 10184 O O . PHE C 1 299 ? -40.10155 -13.28805 27.06161 1.000 28.85600 299 PHE C O 1
ATOM 10192 N N . LYS C 1 300 ? -41.44707 -11.76362 28.01065 1.000 31.61298 300 LYS C N 1
ATOM 10193 C CA . LYS C 1 300 ? -42.27880 -11.65799 26.82477 1.000 31.15639 300 LYS C CA 1
ATOM 10194 C C . LYS C 1 300 ? -41.62829 -10.72638 25.80958 1.000 33.06406 300 LYS C C 1
ATOM 10195 O O . LYS C 1 300 ? -40.69295 -9.98194 26.11404 1.000 30.83346 300 LYS C O 1
ATOM 10201 N N . SER C 1 301 ? -42.13902 -10.77124 24.58420 1.000 28.53791 301 SER C N 1
ATOM 10202 C CA . SER C 1 301 ? -41.61291 -9.89762 23.55269 1.000 25.55599 301 SER C CA 1
ATOM 10203 C C . SER C 1 301 ? -41.93447 -8.44248 23.88118 1.000 30.66719 301 SER C C 1
ATOM 10204 O O . SER C 1 301 ? -42.84457 -8.13349 24.65772 1.000 29.34637 301 SER C O 1
ATOM 10207 N N . GLN C 1 302 ? -41.14733 -7.54063 23.29226 1.000 33.78393 302 GLN C N 1
ATOM 10208 C CA . GLN C 1 302 ? -41.40487 -6.11780 23.46461 1.000 26.65170 302 GLN C CA 1
ATOM 10209 C C . GLN C 1 302 ? -42.77133 -5.73945 22.92967 1.000 24.85154 302 GLN C C 1
ATOM 10210 O O . GLN C 1 302 ? -43.42580 -4.84223 23.47441 1.000 33.01324 302 GLN C O 1
ATOM 10216 N N . GLU C 1 303 ? -43.21598 -6.41786 21.87219 1.000 28.23944 303 GLU C N 1
ATOM 10217 C CA . GLU C 1 303 ? -44.52574 -6.15313 21.29421 1.000 32.24200 303 GLU C CA 1
ATOM 10218 C C . GLU C 1 303 ? -45.63002 -6.46887 22.29576 1.000 33.98769 303 GLU C C 1
ATOM 10219 O O . GLU C 1 303 ? -46.55790 -5.67212 22.49627 1.000 35.38466 303 GLU C O 1
ATOM 10225 N N . GLU C 1 304 ? -45.52599 -7.62326 22.95658 1.000 28.90045 304 GLU C N 1
ATOM 10226 C CA . GLU C 1 304 ? -46.51687 -8.00284 23.95724 1.000 36.74994 304 GLU C CA 1
ATOM 10227 C C . GLU C 1 304 ? -46.52613 -7.02238 25.12560 1.000 32.67594 304 GLU C C 1
ATOM 10228 O O . GLU C 1 304 ? -47.59773 -6.62850 25.60470 1.000 36.41378 304 GLU C O 1
ATOM 10234 N N . ILE C 1 305 ? -45.34588 -6.59660 25.58202 1.000 26.84869 305 ILE C N 1
ATOM 10235 C CA . ILE C 1 305 ? -45.28667 -5.67217 26.70918 1.000 28.34359 305 ILE C CA 1
ATOM 10236 C C . ILE C 1 305 ? -45.86842 -4.31531 26.31930 1.000 26.02049 305 ILE C C 1
ATOM 10237 O O . ILE C 1 305 ? -46.51696 -3.64517 27.13197 1.000 29.12045 305 ILE C O 1
ATOM 10242 N N . LEU C 1 306 ? -45.66486 -3.89525 25.06810 1.000 30.97526 306 LEU C N 1
ATOM 10243 C CA . LEU C 1 306 ? -46.28970 -2.66341 24.58947 1.000 30.34988 306 LEU C CA 1
ATOM 10244 C C . LEU C 1 306 ? -47.80868 -2.78266 24.57187 1.000 31.87812 306 LEU C C 1
ATOM 10245 O O . LEU C 1 306 ? -48.52452 -1.83615 24.93751 1.000 28.78544 306 LEU C O 1
ATOM 10250 N N . ASN C 1 307 ? -48.31964 -3.93579 24.12882 1.000 28.36878 307 ASN C N 1
ATOM 10251 C CA . ASN C 1 307 ? -49.76164 -4.17077 24.17085 1.000 34.39471 307 ASN C CA 1
ATOM 10252 C C . ASN C 1 307 ? -50.29059 -4.07893 25.60121 1.000 31.78017 307 ASN C C 1
ATOM 10253 O O . ASN C 1 307 ? -51.35440 -3.49069 25.85538 1.000 28.17313 307 ASN C O 1
ATOM 10258 N N . GLU C 1 308 ? -49.56340 -4.67430 26.54638 1.000 32.48708 308 GLU C N 1
ATOM 10259 C CA . GLU C 1 308 ? -49.97580 -4.60712 27.94085 1.000 34.11280 308 GLU C CA 1
ATOM 10260 C C . GLU C 1 308 ? -49.92910 -3.17954 28.46938 1.000 36.89124 308 GLU C C 1
ATOM 10261 O O . GLU C 1 308 ? -50.77244 -2.80259 29.28978 1.000 33.17668 308 GLU C O 1
ATOM 10267 N N . VAL C 1 309 ? -48.97403 -2.36874 28.00552 1.000 26.08042 309 VAL C N 1
ATOM 10268 C CA . VAL C 1 309 ? -48.93322 -0.97062 28.42964 1.000 23.18226 309 VAL C CA 1
ATOM 10269 C C . VAL C 1 309 ? -50.15211 -0.21301 27.91108 1.000 25.50513 309 VAL C C 1
ATOM 10270 O O . VAL C 1 309 ? -50.73066 0.62137 28.61730 1.000 33.73617 309 VAL C O 1
ATOM 10274 N N . LYS C 1 310 ? -50.55664 -0.47784 26.67003 1.000 30.81005 310 LYS C N 1
ATOM 10275 C CA . LYS C 1 310 ? -51.75954 0.16853 26.14193 1.000 32.14011 310 LYS C CA 1
ATOM 10276 C C . LYS C 1 310 ? -52.99506 -0.24233 26.93039 1.000 32.08569 310 LYS C C 1
ATOM 10277 O O . LYS C 1 310 ? -53.83694 0.59893 27.28300 1.000 32.66552 310 LYS C O 1
ATOM 10283 N N . ILE C 1 311 ? -53.09649 -1.53378 27.24173 1.000 30.65332 311 ILE C N 1
ATOM 10284 C CA . ILE C 1 311 ? -54.21642 -2.03714 28.02680 1.000 25.14673 311 ILE C CA 1
ATOM 10285 C C . ILE C 1 311 ? -54.23981 -1.38857 29.40600 1.000 32.60271 311 ILE C C 1
ATOM 10286 O O . ILE C 1 311 ? -55.30122 -0.99168 29.90793 1.000 33.39438 311 ILE C O 1
ATOM 10291 N N . ALA C 1 312 ? -53.06596 -1.27021 30.03531 1.000 36.75391 312 ALA C N 1
ATOM 10292 C CA . ALA C 1 312 ? -52.95928 -0.63030 31.34005 1.000 28.42632 312 ALA C CA 1
ATOM 10293 C C . ALA C 1 312 ? -53.37232 0.82582 31.25952 1.000 31.44121 312 ALA C C 1
ATOM 10294 O O . ALA C 1 312 ? -53.98484 1.35866 32.19419 1.000 33.06143 312 ALA C O 1
ATOM 10296 N N . MET C 1 313 ? -53.03961 1.48945 30.14604 1.000 33.38374 313 MET C N 1
ATOM 10297 C CA . MET C 1 313 ? -53.46862 2.87334 29.95449 1.000 33.83651 313 MET C CA 1
ATOM 10298 C C . MET C 1 313 ? -54.98633 2.96878 29.93105 1.000 35.09118 313 MET C C 1
ATOM 10299 O O . MET C 1 313 ? -55.57357 3.80244 30.63155 1.000 36.71650 313 MET C O 1
ATOM 10304 N N . ASP C 1 314 ? -55.64457 2.09842 29.15558 1.000 28.50348 314 ASP C N 1
ATOM 10305 C CA . ASP C 1 314 ? -57.10853 2.13864 29.09195 1.000 37.84085 314 ASP C CA 1
ATOM 10306 C C . ASP C 1 314 ? -57.74604 1.82318 30.45033 1.000 39.68014 314 ASP C C 1
ATOM 10307 O O . ASP C 1 314 ? -58.71793 2.47435 30.86793 1.000 30.85988 314 ASP C O 1
ATOM 10312 N N . LEU C 1 315 ? -57.19682 0.83495 31.15916 1.000 35.55107 315 LEU C N 1
ATOM 10313 C CA . LEU C 1 315 ? -57.73969 0.45031 32.45685 1.000 29.11980 315 LEU C CA 1
ATOM 10314 C C . LEU C 1 315 ? -57.55648 1.56418 33.48270 1.000 33.84633 315 LEU C C 1
ATOM 10315 O O . LEU C 1 315 ? -58.42999 1.78537 34.32985 1.000 32.85837 315 LEU C O 1
ATOM 10320 N N . HIS C 1 316 ? -56.43100 2.28105 33.42678 1.000 27.00447 316 HIS C N 1
ATOM 10321 C CA . HIS C 1 316 ? -56.24463 3.39303 34.34893 1.000 30.21732 316 HIS C CA 1
ATOM 10322 C C . HIS C 1 316 ? -57.16925 4.55679 34.01967 1.000 33.58156 316 HIS C C 1
ATOM 10323 O O . HIS C 1 316 ? -57.62215 5.26149 34.92865 1.000 33.35448 316 HIS C O 1
ATOM 10330 N N . LYS C 1 317 ? -57.45783 4.77476 32.73249 1.000 32.98286 317 LYS C N 1
ATOM 10331 C CA . LYS C 1 317 ? -58.39589 5.82960 32.35980 1.000 24.71718 317 LYS C CA 1
ATOM 10332 C C . LYS C 1 317 ? -59.80575 5.51420 32.83957 1.000 35.60021 317 LYS C C 1
ATOM 10333 O O . LYS C 1 317 ? -60.50923 6.39883 33.34553 1.000 30.95293 317 LYS C O 1
ATOM 10339 N N . LYS C 1 318 ? -60.24243 4.26191 32.67788 1.000 38.29392 318 LYS C N 1
ATOM 10340 C CA . LYS C 1 318 ? -61.63105 3.90693 32.95732 1.000 39.27501 318 LYS C CA 1
ATOM 10341 C C . LYS C 1 318 ? -61.87912 3.45762 34.39635 1.000 40.97272 318 LYS C C 1
ATOM 10342 O O . LYS C 1 318 ? -63.02541 3.50314 34.85585 1.000 44.21364 318 LYS C O 1
ATOM 10348 N N . TYR C 1 319 ? -60.85917 3.00154 35.11353 1.000 34.96732 319 TYR C N 1
ATOM 10349 C CA . TYR C 1 319 ? -61.00401 2.59362 36.50961 1.000 30.14224 319 TYR C CA 1
ATOM 10350 C C . TYR C 1 319 ? -59.94600 3.31369 37.33389 1.000 36.49401 319 TYR C C 1
ATOM 10351 O O . TYR C 1 319 ? -59.02268 2.69317 37.87636 1.000 34.65408 319 TYR C O 1
ATOM 10360 N N . PRO C 1 320 ? -60.05343 4.64252 37.44259 1.000 32.21262 320 PRO C N 1
ATOM 10361 C CA . PRO C 1 320 ? -58.97263 5.41568 38.06696 1.000 31.03510 320 PRO C CA 1
ATOM 10362 C C . PRO C 1 320 ? -58.78746 5.13137 39.54650 1.000 40.18828 320 PRO C C 1
ATOM 10363 O O . PRO C 1 320 ? -57.71811 5.44480 40.08533 1.000 47.93620 320 PRO C O 1
ATOM 10367 N N . ASP C 1 321 ? -59.78049 4.55741 40.22591 1.000 33.78102 321 ASP C N 1
ATOM 10368 C CA . ASP C 1 321 ? -59.67461 4.32583 41.65877 1.000 41.70605 321 ASP C CA 1
ATOM 10369 C C . ASP C 1 321 ? -59.48897 2.86646 42.03243 1.000 34.92986 321 ASP C C 1
ATOM 10370 O O . ASP C 1 321 ? -59.21629 2.57539 43.20072 1.000 46.60638 321 ASP C O 1
ATOM 10375 N N . PHE C 1 322 ? -59.59913 1.94837 41.08389 1.000 26.41044 322 PHE C N 1
ATOM 10376 C CA . PHE C 1 322 ? -59.34651 0.54761 41.36713 1.000 24.59583 322 PHE C CA 1
ATOM 10377 C C . PHE C 1 322 ? -58.07713 0.03089 40.70402 1.000 33.40110 322 PHE C C 1
ATOM 10378 O O . PHE C 1 322 ? -57.39230 -0.81596 41.28134 1.000 28.13443 322 PHE C O 1
ATOM 10386 N N . PHE C 1 323 ? -57.73287 0.55030 39.52807 1.000 29.93761 323 PHE C N 1
ATOM 10387 C CA . PHE C 1 323 ? -56.53862 0.15353 38.79984 1.000 26.02508 323 PHE C CA 1
ATOM 10388 C C . PHE C 1 323 ? -55.46779 1.22769 38.97067 1.000 32.70682 323 PHE C C 1
ATOM 10389 O O . PHE C 1 323 ? -55.69916 2.40127 38.65680 1.000 26.95419 323 PHE C O 1
ATOM 10397 N N . LEU C 1 324 ? -54.28783 0.81509 39.43087 1.000 29.66428 324 LEU C N 1
ATOM 10398 C CA . LEU C 1 324 ? -53.22340 1.71607 39.85164 1.000 27.72942 324 LEU C CA 1
ATOM 10399 C C . LEU C 1 324 ? -52.13597 1.90961 38.80916 1.000 28.55636 324 LEU C C 1
ATOM 10400 O O . LEU C 1 324 ? -51.63043 3.02356 38.65549 1.000 30.83843 324 LEU C O 1
ATOM 10405 N N . GLY C 1 325 ? -51.73967 0.85623 38.10692 1.000 25.41019 325 GLY C N 1
ATOM 10406 C CA . GLY C 1 325 ? -50.64672 0.99858 37.15989 1.000 23.66945 325 GLY C CA 1
ATOM 10407 C C . GLY C 1 325 ? -50.10532 -0.34288 36.72375 1.000 25.55170 325 GLY C C 1
ATOM 10408 O O . GLY C 1 325 ? -50.82402 -1.35006 36.72180 1.000 25.04191 325 GLY C O 1
ATOM 10409 N N . TYR C 1 326 ? -48.82419 -0.34419 36.35741 1.000 19.87037 326 TYR C N 1
ATOM 10410 C CA . TYR C 1 326 ? -48.22227 -1.47839 35.67844 1.000 19.27739 326 TYR C CA 1
ATOM 10411 C C . TYR C 1 326 ? -46.91613 -1.86999 36.35908 1.000 22.37346 326 TYR C C 1
ATOM 10412 O O . TYR C 1 326 ? -46.27692 -1.06627 37.04371 1.000 22.21895 326 TYR C O 1
ATOM 10421 N N . ASP C 1 327 ? -46.54752 -3.13857 36.19596 1.000 21.76256 327 ASP C N 1
ATOM 10422 C CA . ASP C 1 327 ? -45.31397 -3.66771 36.75728 1.000 23.79515 327 ASP C CA 1
ATOM 10423 C C . ASP C 1 327 ? -44.85259 -4.85146 35.91209 1.000 28.92668 327 ASP C C 1
ATOM 10424 O O . ASP C 1 327 ? -45.64852 -5.47884 35.20914 1.000 31.26906 327 ASP C O 1
ATOM 10429 N N . LEU C 1 328 ? -43.55287 -5.14934 35.97885 1.000 18.84240 328 LEU C N 1
ATOM 10430 C CA . LEU C 1 328 ? -42.97451 -6.32252 35.33335 1.000 25.00130 328 LEU C CA 1
ATOM 10431 C C . LEU C 1 328 ? -42.41177 -7.27622 36.37859 1.000 31.93471 328 LEU C C 1
ATOM 10432 O O . LEU C 1 328 ? -41.65491 -6.85804 37.26122 1.000 41.89977 328 LEU C O 1
ATOM 10437 N N . VAL C 1 329 ? -42.77118 -8.55676 36.26787 1.000 24.85459 329 VAL C N 1
ATOM 10438 C CA . VAL C 1 329 ? -42.44076 -9.57215 37.25651 1.000 29.69933 329 VAL C CA 1
ATOM 10439 C C . VAL C 1 329 ? -41.79609 -10.77206 36.56040 1.000 33.73597 329 VAL C C 1
ATOM 10440 O O . VAL C 1 329 ? -41.56605 -10.77043 35.35317 1.000 31.05870 329 VAL C O 1
ATOM 10444 N N . GLY C 1 330 ? -41.53213 -11.81448 37.34566 1.000 27.48005 330 GLY C N 1
ATOM 10445 C CA . GLY C 1 330 ? -40.68800 -12.91411 36.93152 1.000 21.70373 330 GLY C CA 1
ATOM 10446 C C . GLY C 1 330 ? -39.24648 -12.70285 37.38208 1.000 25.04230 330 GLY C C 1
ATOM 10447 O O . GLY C 1 330 ? -38.82565 -11.60435 37.76108 1.000 20.32106 330 GLY C O 1
ATOM 10448 N N . GLN C 1 331 ? -38.46743 -13.78251 37.31986 1.000 22.54906 331 GLN C N 1
ATOM 10449 C CA . GLN C 1 331 ? -37.09174 -13.72558 37.79628 1.000 22.84675 331 GLN C CA 1
ATOM 10450 C C . GLN C 1 331 ? -36.28493 -12.67568 37.03662 1.000 23.78179 331 GLN C C 1
ATOM 10451 O O . GLN C 1 331 ? -36.33864 -12.59014 35.81041 1.000 26.92766 331 GLN C O 1
ATOM 10457 N N . GLU C 1 332 ? -35.51966 -11.87941 37.77978 1.000 25.98509 332 GLU C N 1
ATOM 10458 C CA . GLU C 1 332 ? -34.89402 -10.69165 37.22001 1.000 25.04785 332 GLU C CA 1
ATOM 10459 C C . GLU C 1 332 ? -33.49749 -10.94630 36.67576 1.000 27.72277 332 GLU C C 1
ATOM 10460 O O . GLU C 1 332 ? -33.12742 -10.33283 35.67137 1.000 32.08833 332 GLU C O 1
ATOM 10466 N N . ASP C 1 333 ? -32.71428 -11.83335 37.30198 1.000 32.17724 333 ASP C N 1
ATOM 10467 C CA . ASP C 1 333 ? -31.33344 -12.03805 36.85896 1.000 25.86312 333 ASP C CA 1
ATOM 10468 C C . ASP C 1 333 ? -31.23471 -12.55164 35.42656 1.000 27.23479 333 ASP C C 1
ATOM 10469 O O . ASP C 1 333 ? -30.53586 -11.91580 34.61817 1.000 29.09152 333 ASP C O 1
ATOM 10474 N N . PRO C 1 334 ? -31.89317 -13.64307 35.03101 1.000 31.13656 334 PRO C N 1
ATOM 10475 C CA . PRO C 1 334 ? -31.64304 -14.20644 33.69717 1.000 31.91888 334 PRO C CA 1
ATOM 10476 C C . PRO C 1 334 ? -32.55623 -13.69681 32.59141 1.000 21.98533 334 PRO C C 1
ATOM 10477 O O . PRO C 1 334 ? -32.38314 -14.10765 31.44271 1.000 23.74045 334 PRO C O 1
ATOM 10481 N N . ASN C 1 335 ? -33.51547 -12.83888 32.89218 1.000 26.17908 335 ASN C N 1
ATOM 10482 C CA . ASN C 1 335 ? -34.47326 -12.36356 31.91010 1.000 24.08886 335 ASN C CA 1
ATOM 10483 C C . ASN C 1 335 ? -34.13734 -10.93396 31.46792 1.000 25.50060 335 ASN C C 1
ATOM 10484 O O . ASN C 1 335 ? -33.03527 -10.42628 31.69829 1.000 25.96459 335 ASN C O 1
ATOM 10489 N N . PHE C 1 336 ? -35.07175 -10.30317 30.75894 1.000 27.57901 336 PHE C N 1
ATOM 10490 C CA . PHE C 1 336 ? -34.82310 -9.00141 30.15452 1.000 27.35066 336 PHE C CA 1
ATOM 10491 C C . PHE C 1 336 ? -34.81018 -7.88605 31.19110 1.000 25.32218 336 PHE C C 1
ATOM 10492 O O . PHE C 1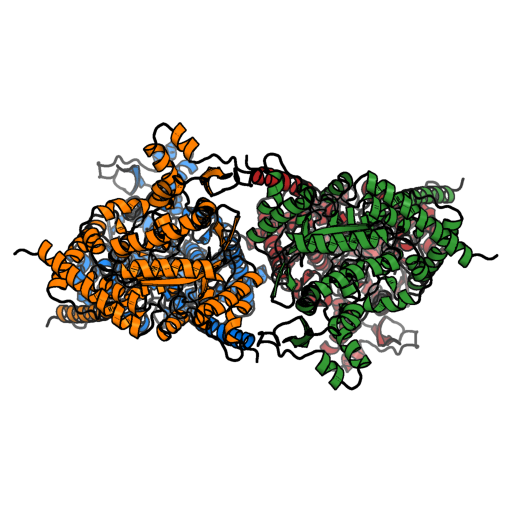 336 ? -35.46178 -7.96694 32.23531 1.000 33.15946 336 PHE C O 1
ATOM 10500 N N . SER C 1 337 ? -34.06365 -6.82682 30.87928 1.000 22.66676 337 SER C N 1
ATOM 10501 C CA . SER C 1 337 ? -34.02350 -5.63157 31.70295 1.000 19.70457 337 SER C CA 1
ATOM 10502 C C . SER C 1 337 ? -35.20016 -4.71876 31.37071 1.000 24.92892 337 SER C C 1
ATOM 10503 O O . SER C 1 337 ? -35.94140 -4.93763 30.40805 1.000 24.63643 337 SER C O 1
ATOM 10506 N N . LEU C 1 338 ? -35.36690 -3.67989 32.19622 1.000 25.51999 338 LEU C N 1
ATOM 10507 C CA . LEU C 1 338 ? -36.36124 -2.65184 31.90979 1.000 21.97956 338 LEU C CA 1
ATOM 10508 C C . LEU C 1 338 ? -35.97991 -1.84516 30.67678 1.000 24.47790 338 LEU C C 1
ATOM 10509 O O . LEU C 1 338 ? -36.85251 -1.44766 29.89548 1.000 26.38019 338 LEU C O 1
ATOM 10514 N N . LEU C 1 339 ? -34.68093 -1.59008 30.49323 1.000 23.18303 339 LEU C N 1
ATOM 10515 C CA . LEU C 1 339 ? -34.20775 -0.86888 29.31507 1.000 25.38060 339 LEU C CA 1
ATOM 10516 C C . LEU C 1 339 ? -34.54958 -1.60559 28.02715 1.000 22.02023 339 LEU C C 1
ATOM 10517 O O . LEU C 1 339 ? -34.86175 -0.97303 27.01235 1.000 20.77028 339 LEU C O 1
ATOM 10522 N N . HIS C 1 340 ? -34.52781 -2.93877 28.06476 1.000 21.43850 340 HIS C N 1
ATOM 10523 C CA . HIS C 1 340 ? -34.92670 -3.74301 26.91735 1.000 20.58730 340 HIS C CA 1
ATOM 10524 C C . HIS C 1 340 ? -36.35571 -3.44013 26.48293 1.000 30.21524 340 HIS C C 1
ATOM 10525 O O . HIS C 1 340 ? -36.69788 -3.60483 25.30451 1.000 22.18066 340 HIS C O 1
ATOM 10532 N N . TYR C 1 341 ? -37.20110 -3.00544 27.41476 1.000 22.71248 341 TYR C N 1
ATOM 10533 C CA . TYR C 1 341 ? -38.58215 -2.66091 27.12803 1.000 25.13826 341 TYR C CA 1
ATOM 10534 C C . TYR C 1 341 ? -38.82302 -1.15681 27.08698 1.000 27.37971 341 TYR C C 1
ATOM 10535 O O . TYR C 1 341 ? -39.98089 -0.72596 27.16030 1.000 26.89719 341 TYR C O 1
ATOM 10544 N N . LEU C 1 342 ? -37.76773 -0.35145 26.93037 1.000 23.85721 342 LEU C N 1
ATOM 10545 C CA . LEU C 1 342 ? -37.92849 1.09139 27.10147 1.000 26.70725 342 LEU C CA 1
ATOM 10546 C C . LEU C 1 342 ? -38.98456 1.66058 26.15903 1.000 27.49269 342 LEU C C 1
ATOM 10547 O O . LEU C 1 342 ? -39.81928 2.46980 26.58019 1.000 34.87137 342 LEU C O 1
ATOM 10552 N N . ASP C 1 343 ? -39.00005 1.21944 24.89687 1.000 38.84334 343 ASP C N 1
ATOM 10553 C CA . ASP C 1 343 ? -39.97981 1.74735 23.94925 1.000 33.42044 343 ASP C CA 1
ATOM 10554 C C . ASP C 1 343 ? -41.40427 1.54502 24.44623 1.000 29.92126 343 ASP C C 1
ATOM 10555 O O . ASP C 1 343 ? -42.25580 2.42515 24.28245 1.000 26.42432 343 ASP C O 1
ATOM 10560 N N . ALA C 1 344 ? -41.68566 0.39683 25.05984 1.000 30.06067 344 ALA C N 1
ATOM 10561 C CA . ALA C 1 344 ? -43.00685 0.20472 25.64189 1.000 24.91216 344 ALA C CA 1
ATOM 10562 C C . ALA C 1 344 ? -43.21369 1.14018 26.82574 1.000 26.47765 344 ALA C C 1
ATOM 10563 O O . ALA C 1 344 ? -44.21685 1.86615 26.89561 1.000 21.29112 344 ALA C O 1
ATOM 10565 N N . LEU C 1 345 ? -42.24301 1.18116 27.74087 1.000 21.11430 345 LEU C N 1
ATOM 10566 C CA . LEU C 1 345 ? -42.46092 1.90685 28.98415 1.000 20.10783 345 LEU C CA 1
ATOM 10567 C C . LEU C 1 345 ? -42.45556 3.41358 28.77929 1.000 25.08655 345 LEU C C 1
ATOM 10568 O O . LEU C 1 345 ? -43.03993 4.14181 29.58867 1.000 27.04700 345 LEU C O 1
ATOM 10573 N N . LEU C 1 346 ? -41.83575 3.89309 27.70562 1.000 27.39281 346 LEU C N 1
ATOM 10574 C CA . LEU C 1 346 ? -41.87323 5.30493 27.37800 1.000 25.05270 346 LEU C CA 1
ATOM 10575 C C . LEU C 1 346 ? -43.08781 5.67680 26.55610 1.000 21.76221 346 LEU C C 1
ATOM 10576 O O . LEU C 1 346 ? -43.33188 6.86917 26.36173 1.000 30.58948 346 LEU C O 1
ATOM 10581 N N . TYR C 1 347 ? -43.83832 4.69683 26.06033 1.000 21.97194 347 TYR C N 1
ATOM 10582 C CA . TYR C 1 347 ? -44.98184 5.00035 25.19900 1.000 31.44889 347 TYR C CA 1
ATOM 10583 C C . TYR C 1 347 ? -45.97638 5.97713 25.82380 1.000 28.05895 347 TYR C C 1
ATOM 10584 O O . TYR C 1 347 ? -46.36039 6.94109 25.14194 1.000 33.19014 347 TYR C O 1
ATOM 10593 N N . PRO C 1 348 ? -46.41166 5.82271 27.08459 1.000 31.70061 348 PRO C N 1
ATOM 10594 C CA . PRO C 1 348 ? -47.35920 6.80906 27.63624 1.000 30.95851 348 PRO C CA 1
ATOM 10595 C C . PRO C 1 348 ? -46.83440 8.23731 27.62841 1.000 33.40860 348 PRO C C 1
ATOM 10596 O O . PRO C 1 348 ? -47.60229 9.17367 27.36586 1.000 30.34857 348 PRO C O 1
ATOM 10600 N N . SER C 1 349 ? -45.53503 8.42807 27.87404 1.000 30.33837 349 SER C N 1
ATOM 10601 C CA . SER C 1 349 ? -44.97998 9.77008 28.01559 1.000 34.78003 349 SER C CA 1
ATOM 10602 C C . SER C 1 349 ? -44.77403 10.48305 26.68626 1.000 29.95321 349 SER C C 1
ATOM 10603 O O . SER C 1 349 ? -44.58683 11.70272 26.68564 1.000 41.01159 349 SER C O 1
ATOM 10606 N N . ILE C 1 350 ? -44.79673 9.76827 25.55870 1.000 30.49012 350 ILE C N 1
ATOM 10607 C CA . ILE C 1 350 ? -44.63767 10.41217 24.26125 1.000 33.06159 350 ILE C CA 1
ATOM 10608 C C . ILE C 1 350 ? -45.97020 10.70186 23.59034 1.000 35.06009 350 ILE C C 1
ATOM 10609 O O . ILE C 1 350 ? -45.98215 11.17175 22.44816 1.000 39.17561 350 ILE C O 1
ATOM 10614 N N . GLN C 1 351 ? -47.09282 10.44338 24.25869 1.000 39.29257 351 GLN C N 1
ATOM 10615 C CA . GLN C 1 351 ? -48.36961 10.80208 23.65945 1.000 40.36513 351 GLN C CA 1
ATOM 10616 C C . GLN C 1 351 ? -48.54789 12.31590 23.70980 1.000 43.10818 351 GLN C C 1
ATOM 10617 O O . GLN C 1 351 ? -47.89770 13.01914 24.49178 1.000 43.13085 351 GLN C O 1
ATOM 10623 N N . ASN C 1 352 ? -49.42589 12.81731 22.84483 1.000 37.56687 352 ASN C N 1
ATOM 10624 C CA . ASN C 1 352 ? -49.76183 14.24053 22.78827 1.000 40.41939 352 ASN C CA 1
ATOM 10625 C C . ASN C 1 352 ? -51.26203 14.35078 22.98710 1.000 41.45789 352 ASN C C 1
ATOM 10626 O O . ASN C 1 352 ? -52.03348 14.08362 22.04874 1.000 45.71576 352 ASN C O 1
ATOM 10631 N N . PRO C 1 353 ? -51.73271 14.72013 24.18426 1.000 42.55415 353 PRO C N 1
ATOM 10632 C CA . PRO C 1 353 ? -50.96090 15.07414 25.39122 1.000 38.26800 353 PRO C CA 1
ATOM 10633 C C . PRO C 1 353 ? -50.36060 13.87331 26.11897 1.000 43.05531 353 PRO C C 1
ATOM 10634 O O . PRO C 1 353 ? -50.86392 12.75072 26.02231 1.000 40.57817 353 PRO C O 1
ATOM 10638 N N . PRO C 1 354 ? -49.28228 14.11458 26.86995 1.000 37.80222 354 PRO C N 1
ATOM 10639 C CA . PRO C 1 354 ? -48.59704 13.01498 27.56092 1.000 32.53895 354 PRO C CA 1
ATOM 10640 C C . PRO C 1 354 ? -49.49746 12.34207 28.58138 1.000 28.86273 354 PRO C C 1
ATOM 10641 O O . PRO C 1 354 ? -50.31126 12.98786 29.24429 1.000 34.02693 354 PRO C O 1
ATOM 10645 N N . TYR C 1 355 ? -49.35294 11.02923 28.70159 1.000 24.04182 355 TYR C N 1
ATOM 10646 C CA . TYR C 1 355 ? -50.10246 10.27143 29.68873 1.000 36.64134 355 TYR C CA 1
ATOM 10647 C C . TYR C 1 355 ? -49.15429 9.73205 30.75370 1.000 34.85804 355 TYR C C 1
ATOM 10648 O O . TYR C 1 355 ? -48.10662 9.15698 30.43740 1.000 27.64257 355 TYR C O 1
ATOM 10657 N N . ARG C 1 356 ? -49.51657 9.92633 32.00836 1.000 28.85256 356 ARG C N 1
ATOM 10658 C CA . ARG C 1 356 ? -48.72671 9.43489 33.12847 1.000 28.79924 356 ARG C CA 1
ATOM 10659 C C . ARG C 1 356 ? -49.31591 8.10989 33.58620 1.000 28.18939 356 ARG C C 1
ATOM 10660 O O . ARG C 1 356 ? -50.34174 8.08198 34.26608 1.000 37.43500 356 ARG C O 1
ATOM 10668 N N . LEU C 1 357 ? -48.68557 7.00879 33.17387 1.000 30.50864 357 LEU C N 1
ATOM 10669 C CA . LEU C 1 357 ? -49.07528 5.68259 33.62855 1.000 24.88984 357 LEU C CA 1
ATOM 10670 C C . LEU C 1 357 ? -48.23967 5.31260 34.84645 1.000 30.41096 357 LEU C C 1
ATOM 10671 O O . LEU C 1 357 ? -47.01748 5.13829 34.71600 1.000 27.95543 357 LEU C O 1
ATOM 10676 N N . PRO C 1 358 ? -48.82995 5.20830 36.03450 1.000 28.26239 358 PRO C N 1
ATOM 10677 C CA . PRO C 1 358 ? -48.03817 4.86767 37.22060 1.000 25.46804 358 PRO C CA 1
ATOM 10678 C C . PRO C 1 358 ? -47.40008 3.48980 37.10824 1.000 29.68634 358 PRO C C 1
ATOM 10679 O O . PRO C 1 358 ? -47.99936 2.53782 36.60094 1.000 29.37394 358 PRO C O 1
ATOM 10683 N N . TYR C 1 359 ? -46.16869 3.39632 37.60719 1.000 31.98660 359 TYR C N 1
ATOM 10684 C CA . TYR C 1 359 ? -45.36880 2.18425 37.56998 1.000 26.10520 359 TYR C CA 1
ATOM 10685 C C . TYR C 1 359 ? -45.05001 1.73861 38.98613 1.000 23.84760 359 TYR C C 1
ATOM 10686 O O . TYR C 1 359 ? -45.01374 2.54806 39.91500 1.000 24.49118 359 TYR C O 1
ATOM 10695 N N . PHE C 1 360 ? -44.88676 0.43237 39.15265 1.000 23.02378 360 PHE C N 1
ATOM 10696 C CA . PHE C 1 360 ? -44.64400 -0.16878 40.46116 1.000 26.54271 360 PHE C CA 1
ATOM 10697 C C . PHE C 1 360 ? -43.56830 -1.24764 40.34671 1.000 32.97670 360 PHE C C 1
ATOM 10698 O O . PHE C 1 360 ? -43.72925 -2.36848 40.83020 1.000 37.60209 360 PHE C O 1
ATOM 10706 N N . PHE C 1 361 ? -42.45018 -0.90337 39.70480 1.000 21.91403 361 PHE C N 1
ATOM 10707 C CA . PHE C 1 361 ? -41.48732 -1.89613 39.22709 1.000 26.33224 361 PHE C CA 1
ATOM 10708 C C . PHE C 1 361 ? -40.87799 -2.73990 40.34980 1.000 30.18631 361 PHE C C 1
ATOM 10709 O O . PHE C 1 361 ? -40.45858 -2.20869 41.38210 1.000 30.05446 361 PHE C O 1
ATOM 10717 N N . HIS C 1 362 ? -40.82701 -4.06296 40.14116 1.000 23.63978 362 HIS C N 1
ATOM 10718 C CA . HIS C 1 362 ? -39.83217 -4.88590 40.81984 1.000 18.44463 362 HIS C CA 1
ATOM 10719 C C . HIS C 1 362 ? -38.46429 -4.43406 40.31562 1.000 22.55037 362 HIS C C 1
ATOM 10720 O O . HIS C 1 362 ? -38.29684 -4.21269 39.11511 1.000 36.17790 362 HIS C O 1
ATOM 10727 N N . ALA C 1 363 ? -37.49658 -4.23981 41.21554 1.000 21.10661 363 ALA C N 1
ATOM 10728 C CA . ALA C 1 363 ? -36.18733 -3.75335 40.78013 1.000 21.72333 363 ALA C CA 1
ATOM 10729 C C . ALA C 1 363 ? -35.05964 -4.17683 41.71739 1.000 24.72546 363 ALA C C 1
ATOM 10730 O O . ALA C 1 363 ? -35.16896 -4.04842 42.93975 1.000 26.42729 363 ALA C O 1
ATOM 10732 N N . ALA C 1 364 ? -33.95530 -4.63318 41.11585 1.000 36.94847 364 ALA C N 1
ATOM 10733 C CA . ALA C 1 364 ? -32.70257 -4.93934 41.81697 1.000 29.96350 364 ALA C CA 1
ATOM 10734 C C . ALA C 1 364 ? -32.88212 -6.04584 42.85288 1.000 32.01332 364 ALA C C 1
ATOM 10735 O O . ALA C 1 364 ? -32.31460 -6.00309 43.94716 1.000 23.58641 364 ALA C O 1
ATOM 10737 N N . GLU C 1 365 ? -33.67635 -7.05331 42.49916 1.000 27.24860 365 GLU C N 1
ATOM 10738 C CA . GLU C 1 365 ? -33.78552 -8.26630 43.30442 1.000 26.73782 365 GLU C CA 1
ATOM 10739 C C . GLU C 1 365 ? -32.58147 -9.16684 43.00267 1.000 36.67932 365 GLU C C 1
ATOM 10740 O O . GLU C 1 365 ? -32.68476 -10.22033 42.36672 1.000 33.26220 365 GLU C O 1
ATOM 10746 N N . THR C 1 366 ? -31.40536 -8.71020 43.44583 1.000 27.56945 366 THR C N 1
ATOM 10747 C CA . THR C 1 366 ? -30.16089 -9.32611 42.99602 1.000 28.30616 366 THR C CA 1
ATOM 10748 C C . THR C 1 366 ? -29.03737 -9.07259 43.98954 1.000 22.07343 366 THR C C 1
ATOM 10749 O O . THR C 1 366 ? -29.04933 -8.07894 44.71760 1.000 27.40606 366 THR C O 1
ATOM 10753 N N . ASN C 1 367 ? -28.06657 -9.99086 44.00423 1.000 25.91591 367 ASN C N 1
ATOM 10754 C CA . ASN C 1 367 ? -26.78678 -9.81656 44.68845 1.000 24.99194 367 ASN C CA 1
ATOM 10755 C C . ASN C 1 367 ? -25.71640 -9.20332 43.79191 1.000 28.27078 367 ASN C C 1
ATOM 10756 O O . ASN C 1 367 ? -24.59870 -8.96138 44.26095 1.000 20.84605 367 ASN C O 1
ATOM 10761 N N . TRP C 1 368 ? -26.00922 -8.99581 42.51094 1.000 29.91282 368 TRP C N 1
ATOM 10762 C CA . TRP C 1 368 ? -25.00842 -8.49473 41.58764 1.000 24.27277 368 TRP C CA 1
ATOM 10763 C C . TRP C 1 368 ? -24.84795 -6.99034 41.76566 1.000 26.74373 368 TRP C C 1
ATOM 10764 O O . TRP C 1 368 ? -25.70565 -6.30859 42.33421 1.000 29.93638 368 TRP C O 1
ATOM 10775 N N . GLN C 1 369 ? -23.73872 -6.47341 41.24989 1.000 26.92828 369 GLN C N 1
ATOM 10776 C CA . GLN C 1 369 ? -23.37854 -5.07171 41.40412 1.000 27.30786 369 GLN C CA 1
ATOM 10777 C C . GLN C 1 369 ? -22.86877 -4.56379 40.06050 1.000 28.37356 369 GLN C C 1
ATOM 10778 O O . GLN C 1 369 ? -22.06046 -5.23547 39.41329 1.000 23.96141 369 GLN C O 1
ATOM 10784 N N . GLU C 1 370 ? -23.36575 -3.39435 39.63662 1.000 33.89653 370 GLU C N 1
ATOM 10785 C CA . GLU C 1 370 ? -23.00021 -2.75978 38.35734 1.000 31.48505 370 GLU C CA 1
ATOM 10786 C C . GLU C 1 370 ? -23.27923 -3.66229 37.14651 1.000 32.37528 370 GLU C C 1
ATOM 10787 O O . GLU C 1 370 ? -22.49480 -3.70738 36.19442 1.000 33.07886 370 GLU C O 1
ATOM 10793 N N . THR C 1 371 ? -24.40754 -4.37347 37.16780 1.000 29.11063 371 THR C N 1
ATOM 10794 C CA . THR C 1 371 ? -24.86087 -5.19837 36.04811 1.000 29.98522 371 THR C CA 1
ATOM 10795 C C . THR C 1 371 ? -26.18904 -4.66626 35.50748 1.000 29.53134 371 THR C C 1
ATOM 10796 O O . THR C 1 371 ? -26.71993 -3.65887 35.97426 1.000 37.05166 371 THR C O 1
ATOM 10800 N N . GLU C 1 372 ? -26.71052 -5.34969 34.48794 1.000 29.54771 372 GLU C N 1
ATOM 10801 C CA . GLU C 1 372 ? -28.00975 -4.98814 33.93376 1.000 31.38164 372 GLU C CA 1
ATOM 10802 C C . GLU C 1 372 ? -29.08351 -4.98869 35.01459 1.000 33.04207 372 GLU C C 1
ATOM 10803 O O . GLU C 1 372 ? -29.95552 -4.10914 35.04789 1.000 30.53066 372 GLU C O 1
ATOM 10809 N N . VAL C 1 373 ? -29.02433 -5.98033 35.90596 1.000 31.25250 373 VAL C N 1
ATOM 10810 C CA . VAL C 1 373 ? -30.11730 -6.25184 36.82967 1.000 20.54346 373 VAL C CA 1
ATOM 10811 C C . VAL C 1 373 ? -30.27141 -5.12253 37.84206 1.000 31.52762 373 VAL C C 1
ATOM 10812 O O . VAL C 1 373 ? -31.38091 -4.62293 38.06481 1.000 36.74610 373 VAL C O 1
ATOM 10816 N N . ASP C 1 374 ? -29.17614 -4.69316 38.47258 1.000 30.00781 374 ASP C N 1
ATOM 10817 C CA . ASP C 1 374 ? -29.33037 -3.64001 39.47345 1.000 27.93864 374 ASP C CA 1
ATOM 10818 C C . ASP C 1 374 ? -29.44400 -2.24129 38.86012 1.000 32.60456 374 ASP C C 1
ATOM 10819 O O . ASP C 1 374 ? -30.07244 -1.36198 39.46892 1.000 35.68396 374 ASP C O 1
ATOM 10824 N N . TYR C 1 375 ? -28.93127 -2.03056 37.64321 1.000 28.40396 375 TYR C N 1
ATOM 10825 C CA . TYR C 1 375 ? -29.13511 -0.75827 36.95637 1.000 24.11404 375 TYR C CA 1
ATOM 10826 C C . TYR C 1 375 ? -30.57691 -0.56212 36.49767 1.000 17.15746 375 TYR C C 1
ATOM 10827 O O . TYR C 1 375 ? -30.94277 0.54844 36.10143 1.000 17.33465 375 TYR C O 1
ATOM 10836 N N . ASN C 1 376 ? -31.41374 -1.59398 36.59300 1.000 22.31359 376 ASN C N 1
ATOM 10837 C CA . ASN C 1 376 ? -32.85472 -1.38763 36.48455 1.000 25.64073 376 ASN C CA 1
ATOM 10838 C C . ASN C 1 376 ? -33.33269 -0.29685 37.43629 1.000 25.72707 376 ASN C C 1
ATOM 10839 O O . ASN C 1 376 ? -34.26312 0.44686 37.10452 1.000 25.17541 376 ASN C O 1
ATOM 10844 N N . LEU C 1 377 ? -32.68314 -0.15901 38.60269 1.000 22.87491 377 LEU C N 1
ATOM 10845 C CA . LEU C 1 377 ? -33.04792 0.90978 39.52893 1.000 23.62103 377 LEU C CA 1
ATOM 10846 C C . LEU C 1 377 ? -32.99582 2.26133 38.83678 1.000 26.57470 377 LEU C C 1
ATOM 10847 O O . LEU C 1 377 ? -33.93611 3.05912 38.95020 1.000 30.57973 377 LEU C O 1
ATOM 10852 N N . ALA C 1 378 ? -31.92934 2.50933 38.06614 1.000 22.80206 378 ALA C N 1
ATOM 10853 C CA . ALA C 1 378 ? -31.82888 3.75118 37.30898 1.000 27.58408 378 ALA C CA 1
ATOM 10854 C C . ALA C 1 378 ? -33.07166 3.95692 36.45663 1.000 28.56028 378 ALA C C 1
ATOM 10855 O O . ALA C 1 378 ? -33.76750 4.97585 36.57548 1.000 32.06816 378 ALA C O 1
ATOM 10857 N N . ASP C 1 379 ? -33.43344 2.94051 35.67640 1.000 19.32167 379 ASP C N 1
ATOM 10858 C CA . ASP C 1 379 ? -34.60597 3.08221 34.82764 1.000 30.71782 379 ASP C CA 1
ATOM 10859 C C . ASP C 1 379 ? -35.85229 3.28937 35.66865 1.000 31.15846 379 ASP C C 1
ATOM 10860 O O . ASP C 1 379 ? -36.65938 4.18238 35.38054 1.000 32.90942 379 ASP C O 1
ATOM 10865 N N . ALA C 1 380 ? -35.96935 2.55099 36.77384 1.000 26.72253 380 ALA C N 1
ATOM 10866 C CA . ALA C 1 380 ? -37.14798 2.69317 37.61618 1.000 31.07498 380 ALA C CA 1
ATOM 10867 C C . ALA C 1 380 ? -37.28791 4.12532 38.10894 1.000 29.57544 380 ALA C C 1
ATOM 10868 O O . ALA C 1 380 ? -38.40061 4.66381 38.18271 1.000 32.07010 380 ALA C O 1
ATOM 10870 N N . LEU C 1 381 ? -36.16835 4.77043 38.42942 1.000 26.82940 381 LEU C N 1
ATOM 10871 C CA . LEU C 1 381 ? -36.26364 6.13429 38.92685 1.000 27.50256 381 LEU C CA 1
ATOM 10872 C C . LEU C 1 381 ? -36.59596 7.10113 37.79578 1.000 30.70747 381 LEU C C 1
ATOM 10873 O O . LEU C 1 381 ? -37.34975 8.06484 37.98795 1.000 28.49479 381 LEU C O 1
ATOM 10878 N N . LEU C 1 382 ? -36.06260 6.84490 36.60141 1.000 25.76246 382 LEU C N 1
ATOM 10879 C CA . LEU C 1 382 ? -36.29590 7.74995 35.48483 1.000 33.00324 382 LEU C CA 1
ATOM 10880 C C . LEU C 1 382 ? -37.68453 7.59957 34.87784 1.000 27.16532 382 LEU C C 1
ATOM 10881 O O . LEU C 1 382 ? -38.16163 8.51994 34.20835 1.000 25.80713 382 LEU C O 1
ATOM 10886 N N . LEU C 1 383 ? -38.34990 6.47955 35.11834 1.000 32.29881 383 LEU C N 1
ATOM 10887 C CA . LEU C 1 383 ? -39.71155 6.27383 34.66654 1.000 26.41844 383 LEU C CA 1
ATOM 10888 C C . LEU C 1 383 ? -40.71694 6.69716 35.71491 1.000 31.81495 383 LEU C C 1
ATOM 10889 O O . LEU C 1 383 ? -41.91602 6.46887 35.53153 1.000 32.47032 383 LEU C O 1
ATOM 10894 N N . ASN C 1 384 ? -40.24072 7.29690 36.81312 1.000 40.68771 384 ASN C N 1
ATOM 10895 C CA . ASN C 1 384 ? -41.08313 7.84818 37.87816 1.000 34.07272 384 ASN C CA 1
ATOM 10896 C C . ASN C 1 384 ? -41.87945 6.75244 38.58143 1.000 24.81733 384 ASN C C 1
ATOM 10897 O O . ASN C 1 384 ? -43.07379 6.90002 38.83674 1.000 28.62376 384 ASN C O 1
ATOM 10902 N N . THR C 1 385 ? -41.21145 5.64457 38.90207 1.000 24.20718 385 THR C N 1
ATOM 10903 C CA . THR C 1 385 ? -41.89309 4.56423 39.60754 1.000 21.38292 385 THR C CA 1
ATOM 10904 C C . THR C 1 385 ? -42.37801 5.05440 40.97154 1.000 23.46676 385 THR C C 1
ATOM 10905 O O . THR C 1 385 ? -41.71920 5.86273 41.63507 1.000 27.56002 385 THR C O 1
ATOM 10909 N N . THR C 1 386 ? -43.57476 4.60663 41.35993 1.000 23.48006 386 THR C N 1
ATOM 10910 C CA . THR C 1 386 ? -44.14245 5.01220 42.64339 1.000 25.64924 386 THR C CA 1
ATOM 10911 C C . THR C 1 386 ? -43.45003 4.29650 43.79631 1.000 26.85700 386 THR C C 1
ATOM 10912 O O . THR C 1 386 ? -43.07932 4.91883 44.79722 1.000 19.44681 386 THR C O 1
ATOM 10916 N N . ARG C 1 387 ? -43.26568 2.98537 43.67011 1.000 24.69619 387 ARG C N 1
ATOM 10917 C CA . ARG C 1 387 ? -42.53712 2.21217 44.65871 1.000 25.81963 387 ARG C CA 1
ATOM 10918 C C . ARG C 1 387 ? -41.57752 1.28033 43.93938 1.000 22.93075 387 ARG C C 1
ATOM 10919 O O . ARG C 1 387 ? -41.65908 1.06996 42.72803 1.000 22.15072 387 ARG C O 1
ATOM 10927 N N . VAL C 1 388 ? -40.64403 0.73513 44.70378 1.000 24.21594 388 VAL C N 1
ATOM 10928 C CA . VAL C 1 388 ? -39.69678 -0.24409 44.20565 1.000 22.85807 388 VAL C CA 1
ATOM 10929 C C . VAL C 1 388 ? -39.92847 -1.54312 44.95970 1.000 29.85461 388 VAL C C 1
ATOM 10930 O O . VAL C 1 388 ? -39.91742 -1.55885 46.19590 1.000 34.35592 388 VAL C O 1
ATOM 10934 N N . GLY C 1 389 ? -40.14429 -2.62791 44.21916 1.000 32.68002 389 GLY C N 1
ATOM 10935 C CA . GLY C 1 389 ? -40.23728 -3.93804 44.83638 1.000 28.09549 389 GLY C CA 1
ATOM 10936 C C . GLY C 1 389 ? -38.84795 -4.45428 45.15089 1.000 36.74619 389 GLY C C 1
ATOM 10937 O O . GLY C 1 389 ? -37.95225 -4.42117 44.29847 1.000 28.91643 389 GLY C O 1
ATOM 10938 N N . HIS C 1 390 ? -38.66746 -4.92486 46.38805 1.000 31.79400 390 HIS C N 1
ATOM 10939 C CA . HIS C 1 390 ? -37.41845 -5.49645 46.88369 1.000 27.39963 390 HIS C CA 1
ATOM 10940 C C . HIS C 1 390 ? -36.31856 -4.44862 47.00441 1.000 28.39175 390 HIS C C 1
ATOM 10941 O O . HIS C 1 390 ? -35.95895 -4.05979 48.11936 1.000 26.98300 390 HIS C O 1
ATOM 10948 N N . GLY C 1 391 ? -35.76335 -4.00334 45.87760 1.000 30.01731 391 GLY C N 1
ATOM 10949 C CA . GLY C 1 391 ? -34.69744 -3.01398 45.90907 1.000 18.84216 391 GLY C CA 1
ATOM 10950 C C . GLY C 1 391 ? -33.48117 -3.48947 46.66977 1.000 25.53872 391 GLY C C 1
ATOM 10951 O O . GLY C 1 391 ? -32.79759 -2.68415 47.31034 1.000 26.80880 391 GLY C O 1
ATOM 10952 N N . PHE C 1 392 ? -33.17928 -4.78682 46.59462 1.000 26.42025 392 PHE C N 1
ATOM 10953 C CA . PHE C 1 392 ? -32.17493 -5.37552 47.47071 1.000 23.14971 392 PHE C CA 1
ATOM 10954 C C . PHE C 1 392 ? -30.79745 -4.77081 47.24316 1.000 23.97118 392 PHE C C 1
ATOM 10955 O O . PHE C 1 392 ? -30.01574 -4.64401 48.19184 1.000 17.27937 392 PHE C O 1
ATOM 10963 N N . ALA C 1 393 ? -30.50120 -4.36010 46.01023 1.000 20.70897 393 ALA C N 1
ATOM 10964 C CA . ALA C 1 393 ? -29.20944 -3.79545 45.65388 1.000 21.77732 393 ALA C CA 1
ATOM 10965 C C . ALA C 1 393 ? -29.18133 -2.27733 45.74808 1.000 25.32180 393 ALA C C 1
ATOM 10966 O O . ALA C 1 393 ? -28.14727 -1.66953 45.44328 1.000 21.13408 393 ALA C O 1
ATOM 10968 N N . LEU C 1 394 ? -30.27742 -1.65512 46.18558 1.000 26.72725 394 LEU C N 1
ATOM 10969 C CA . LEU C 1 394 ? -30.33777 -0.19828 46.20711 1.000 23.71431 394 LEU C CA 1
ATOM 10970 C C . LEU C 1 394 ? -29.24820 0.39714 47.09470 1.000 23.97166 394 LEU C C 1
ATOM 10971 O O . LEU C 1 394 ? -28.59604 1.37666 46.71193 1.000 20.34150 394 LEU C O 1
ATOM 10976 N N . ILE C 1 395 ? -28.99594 -0.22187 48.25345 1.000 15.62465 395 ILE C N 1
ATOM 10977 C CA . ILE C 1 395 ? -28.03003 0.30577 49.21935 1.000 25.32123 395 ILE C CA 1
ATOM 10978 C C . ILE C 1 395 ? -26.62293 0.43680 48.62711 1.000 24.53154 395 ILE C C 1
ATOM 10979 O O . ILE C 1 395 ? -25.83504 1.28207 49.06645 1.000 23.29021 395 ILE C O 1
ATOM 10984 N N . LYS C 1 396 ? -26.27830 -0.39397 47.64559 1.000 20.49786 396 LYS C N 1
ATOM 10985 C CA . LYS C 1 396 ? -24.97113 -0.35758 47.01201 1.000 15.57076 396 LYS C CA 1
ATOM 10986 C C . LYS C 1 396 ? -24.81493 0.79639 46.02990 1.000 20.11945 396 LYS C C 1
ATOM 10987 O O . LYS C 1 396 ? -23.76601 0.90897 45.39334 1.000 23.35855 396 LYS C O 1
ATOM 10993 N N . HIS C 1 397 ? -25.81888 1.65286 45.88490 1.000 27.10974 397 HIS C N 1
ATOM 10994 C CA . HIS C 1 397 ? -25.79318 2.74915 44.91845 1.000 26.91653 397 HIS C CA 1
ATOM 10995 C C . HIS C 1 397 ? -26.11539 4.03612 45.65190 1.000 27.81756 397 HIS C C 1
ATOM 10996 O O . HIS C 1 397 ? -27.28662 4.41556 45.77280 1.000 29.25213 397 HIS C O 1
ATOM 11003 N N . PRO C 1 398 ? -25.09527 4.75672 46.11559 1.000 32.54860 398 PRO C N 1
ATOM 11004 C CA . PRO C 1 398 ? -25.36291 5.91819 46.98520 1.000 22.35355 398 PRO C CA 1
ATOM 11005 C C . PRO C 1 398 ? -26.24349 6.97055 46.33524 1.000 29.99664 398 PRO C C 1
ATOM 11006 O O . PRO C 1 398 ? -27.18568 7.47112 46.97712 1.000 39.10493 398 PRO C O 1
ATOM 11010 N N . ARG C 1 399 ? -25.97931 7.30034 45.06428 1.000 19.01774 399 ARG C N 1
ATOM 11011 C CA . ARG C 1 399 ? -26.76889 8.32299 44.39302 1.000 25.46257 399 ARG C CA 1
ATOM 11012 C C . ARG C 1 399 ? -28.20344 7.85552 44.17688 1.000 33.94084 399 ARG C C 1
ATOM 11013 O O . ARG C 1 399 ? -29.14587 8.64076 44.33909 1.000 33.26969 399 ARG C O 1
ATOM 11021 N N . PHE C 1 400 ? -28.38867 6.57813 43.82128 1.000 29.97956 400 PHE C N 1
ATOM 11022 C CA . PHE C 1 400 ? -29.73748 6.05380 43.63718 1.000 27.31483 400 PHE C CA 1
ATOM 11023 C C . PHE C 1 400 ? -30.52284 6.11870 44.93508 1.000 31.13716 400 PHE C C 1
ATOM 11024 O O . PHE C 1 400 ? -31.69933 6.48899 44.93168 1.000 38.09109 400 PHE C O 1
ATOM 11032 N N . THR C 1 401 ? -29.88791 5.75191 46.05481 1.000 32.47343 401 THR C N 1
ATOM 11033 C CA . THR C 1 401 ? -30.55763 5.79777 47.35176 1.000 31.43617 401 THR C CA 1
ATOM 11034 C C . THR C 1 401 ? -30.95682 7.21960 47.72026 1.000 29.73271 401 THR C C 1
ATOM 11035 O O . THR C 1 401 ? -32.08181 7.45668 48.17544 1.000 29.47394 401 THR C O 1
ATOM 11039 N N . GLU C 1 402 ? -30.06182 8.18515 47.50390 1.000 32.30756 402 GLU C N 1
ATOM 11040 C CA . GLU C 1 402 ? -30.42347 9.57732 47.76109 1.000 30.48797 402 GLU C CA 1
ATOM 11041 C C . GLU C 1 402 ? -31.59222 10.00790 46.88217 1.000 29.64416 402 GLU C C 1
ATOM 11042 O O . GLU C 1 402 ? -32.55220 10.63046 47.36154 1.000 33.42038 402 GLU C O 1
ATOM 11048 N N . LEU C 1 403 ? -31.53530 9.66032 45.59382 1.000 40.60162 403 LEU C N 1
ATOM 11049 C CA . LEU C 1 403 ? -32.56623 10.07298 44.64802 1.000 37.42480 403 LEU C CA 1
ATOM 11050 C C . LEU C 1 403 ? -33.91933 9.47992 44.99622 1.000 34.27497 403 LEU C C 1
ATOM 11051 O O . LEU C 1 403 ? -34.94295 10.17181 44.95023 1.000 38.94857 403 LEU C O 1
ATOM 11056 N N . ALA C 1 404 ? -33.94989 8.19673 45.32976 1.000 39.65163 404 ALA C N 1
ATOM 11057 C CA . ALA C 1 404 ? -35.21163 7.57309 45.69614 1.000 40.91849 404 ALA C CA 1
ATOM 11058 C C . ALA C 1 404 ? -35.73647 8.11470 47.02047 1.000 41.45449 404 ALA C C 1
ATOM 11059 O O . ALA C 1 404 ? -36.95515 8.25619 47.18255 1.000 48.19006 404 ALA C O 1
ATOM 11061 N N . LYS C 1 405 ? -34.84598 8.43334 47.97377 1.000 43.88743 405 LYS C N 1
ATOM 11062 C CA . LYS C 1 405 ? -35.31169 9.00660 49.23448 1.000 40.74998 405 LYS C CA 1
ATOM 11063 C C . LYS C 1 405 ? -35.97045 10.36127 49.02775 1.000 39.17820 405 LYS C C 1
ATOM 11064 O O . LYS C 1 405 ? -37.01033 10.64157 49.63406 1.000 40.82728 405 LYS C O 1
ATOM 11070 N N . GLU C 1 406 ? -35.38736 11.22240 48.18623 1.000 44.55706 406 GLU C N 1
ATOM 11071 C CA . GLU C 1 406 ? -36.04074 12.50685 47.93037 1.000 50.56347 406 GLU C CA 1
ATOM 11072 C C . GLU C 1 406 ? -37.39192 12.33977 47.24953 1.000 53.03831 406 GLU C C 1
ATOM 11073 O O . GLU C 1 406 ? -38.38371 12.95832 47.65411 1.000 55.47233 406 GLU C O 1
ATOM 11079 N N . ASN C 1 407 ? -37.45504 11.50204 46.21940 1.000 47.05503 407 ASN C N 1
ATOM 11080 C CA . ASN C 1 407 ? -38.66221 11.41289 45.41037 1.000 47.51172 407 ASN C CA 1
ATOM 11081 C C . ASN C 1 407 ? -39.80091 10.70845 46.12476 1.000 52.33777 407 ASN C C 1
ATOM 11082 O O . ASN C 1 407 ? -40.87207 10.53490 45.52621 1.000 51.12173 407 ASN C O 1
ATOM 11087 N N . GLY C 1 408 ? -39.59096 10.29734 47.37312 1.000 42.70476 408 GLY C N 1
ATOM 11088 C CA . GLY C 1 408 ? -40.61710 9.59417 48.10568 1.000 37.30575 408 GLY C CA 1
ATOM 11089 C C . GLY C 1 408 ? -40.90367 8.24221 47.51556 1.000 41.76541 408 GLY C C 1
ATOM 11090 O O . GLY C 1 408 ? -42.03550 7.75430 47.60367 1.000 40.68971 408 GLY C O 1
ATOM 11091 N N . VAL C 1 409 ? -39.89835 7.61191 46.92247 1.000 31.90344 409 VAL C N 1
ATOM 11092 C CA . VAL C 1 409 ? -40.08663 6.31533 46.29721 1.000 32.38202 409 VAL C CA 1
ATOM 11093 C C . VAL C 1 409 ? -39.87219 5.29459 47.40062 1.000 32.48282 409 VAL C C 1
ATOM 11094 O O . VAL C 1 409 ? -38.74057 5.06386 47.83338 1.000 31.15621 409 VAL C O 1
ATOM 11098 N N . ALA C 1 410 ? -40.96649 4.70361 47.87355 1.000 30.66984 410 ALA C N 1
ATOM 11099 C CA . ALA C 1 410 ? -40.87305 3.71636 48.93139 1.000 23.26611 410 ALA C CA 1
ATOM 11100 C C . ALA C 1 410 ? -40.35484 2.40070 48.37699 1.000 27.20529 410 ALA C C 1
ATOM 11101 O O . ALA C 1 410 ? -40.51191 2.08560 47.19320 1.000 28.55604 410 ALA C O 1
ATOM 11103 N N . VAL C 1 411 ? -39.71664 1.63189 49.24335 1.000 22.02527 411 VAL C N 1
ATOM 11104 C CA . VAL C 1 411 ? -39.21717 0.31578 48.88694 1.000 24.10444 411 VAL C CA 1
ATOM 11105 C C . VAL C 1 411 ? -40.03273 -0.72517 49.63740 1.000 22.78799 411 VAL C C 1
ATOM 11106 O O . VAL C 1 411 ? -40.18342 -0.64691 50.86508 1.000 23.31165 411 VAL C O 1
ATOM 11110 N N . GLU C 1 412 ? -40.59189 -1.67176 48.89103 1.000 27.22245 412 GLU C N 1
ATOM 11111 C CA . GLU C 1 412 ? -41.33862 -2.77746 49.47186 1.000 29.59848 412 GLU C CA 1
ATOM 11112 C C . GLU C 1 412 ? -40.35005 -3.85700 49.88124 1.000 32.33992 412 GLU C C 1
ATOM 11113 O O . GLU C 1 412 ? -39.60365 -4.36488 49.04137 1.000 31.94522 412 GLU C O 1
ATOM 11119 N N . VAL C 1 413 ? -40.33125 -4.19756 51.16436 1.000 32.00551 413 VAL C N 1
ATOM 11120 C CA . VAL C 1 413 ? -39.41484 -5.18183 51.71959 1.000 34.48382 413 VAL C CA 1
ATOM 11121 C C . VAL C 1 413 ? -40.22055 -6.42813 52.03448 1.000 32.73202 413 VAL C C 1
ATOM 11122 O O . VAL C 1 413 ? -41.23077 -6.36056 52.74448 1.000 30.38939 413 VAL C O 1
ATOM 11126 N N . ASN C 1 414 ? -39.76277 -7.56311 51.52586 1.000 38.25052 414 ASN C N 1
ATOM 11127 C CA . ASN C 1 414 ? -40.40603 -8.85116 51.75024 1.000 30.87019 414 ASN C CA 1
ATOM 11128 C C . ASN C 1 414 ? -39.31599 -9.76698 52.27831 1.000 28.55576 414 ASN C C 1
ATOM 11129 O O . ASN C 1 414 ? -38.69920 -10.52091 51.51328 1.000 31.51960 414 ASN C O 1
ATOM 11134 N N . PRO C 1 415 ? -39.04411 -9.71786 53.58596 1.000 33.55824 415 PRO C N 1
ATOM 11135 C CA . PRO C 1 415 ? -37.84869 -10.41502 54.11028 1.000 35.58806 415 PRO C CA 1
ATOM 11136 C C . PRO C 1 415 ? -37.88209 -11.92687 53.92882 1.000 31.80152 415 PRO C C 1
ATOM 11137 O O . PRO C 1 415 ? -36.87116 -12.52461 53.51578 1.000 32.99447 415 PRO C O 1
ATOM 11141 N N . ILE C 1 416 ? -39.01224 -12.56995 54.22914 1.000 25.53365 416 ILE C N 1
ATOM 11142 C CA . ILE C 1 416 ? -39.08378 -14.01856 54.07148 1.000 33.39767 416 ILE C CA 1
ATOM 11143 C C . ILE C 1 416 ? -38.90771 -14.39679 52.60694 1.000 27.40347 416 ILE C C 1
ATOM 11144 O O . ILE C 1 416 ? -38.22815 -15.37898 52.27594 1.000 27.77306 416 ILE C O 1
ATOM 11149 N N . SER C 1 417 ? -39.49183 -13.60488 51.70829 1.000 33.03652 417 SER C N 1
ATOM 11150 C CA . SER C 1 417 ? -39.32783 -13.84374 50.27901 1.000 30.89543 417 SER C CA 1
ATOM 11151 C C . SER C 1 417 ? -37.85585 -13.79211 49.88533 1.000 27.74423 417 SER C C 1
ATOM 11152 O O . SER C 1 417 ? -37.35954 -14.66773 49.16363 1.000 23.26275 417 SER C O 1
ATOM 11155 N N . ASN C 1 418 ? -37.13482 -12.77815 50.36803 1.000 25.83555 418 ASN C N 1
ATOM 11156 C CA . ASN C 1 418 ? -35.72229 -12.66102 50.02476 1.000 26.97196 418 ASN C CA 1
ATOM 11157 C C . ASN C 1 418 ? -34.89591 -13.79903 50.60830 1.000 31.82084 418 ASN C C 1
ATOM 11158 O O . ASN C 1 418 ? -33.85534 -14.15024 50.04084 1.000 35.10744 418 ASN C O 1
ATOM 11163 N N . GLN C 1 419 ? -35.29723 -14.35878 51.75528 1.000 26.32541 419 GLN C N 1
ATOM 11164 C CA . GLN C 1 419 ? -34.54306 -15.49813 52.27573 1.000 24.34087 419 GLN C CA 1
ATOM 11165 C C . GLN C 1 419 ? -34.79032 -16.75088 51.44503 1.000 25.16942 419 GLN C C 1
ATOM 11166 O O . GLN C 1 419 ? -33.84557 -17.44180 51.05003 1.000 28.75454 419 GLN C O 1
ATOM 11172 N N . ILE C 1 420 ? -36.05995 -17.05112 51.15941 1.000 26.97856 420 ILE C N 1
ATOM 11173 C CA . ILE C 1 420 ? -36.40434 -18.29314 50.46662 1.000 28.71566 420 ILE C CA 1
ATOM 11174 C C . ILE C 1 420 ? -35.90632 -18.27724 49.02477 1.000 34.31499 420 ILE C C 1
ATOM 11175 O O . ILE C 1 420 ? -35.40846 -19.28758 48.50887 1.000 34.05782 420 ILE C O 1
ATOM 11180 N N . LEU C 1 421 ? -36.02952 -17.13863 48.35136 1.000 26.29768 421 LEU C N 1
ATOM 11181 C CA . LEU C 1 421 ? -35.63644 -17.03212 46.95925 1.000 26.09241 421 LEU C CA 1
ATOM 11182 C C . LEU C 1 421 ? -34.16536 -16.68767 46.79594 1.000 25.57609 421 LEU C C 1
ATOM 11183 O O . LEU C 1 421 ? -33.78227 -16.13284 45.76383 1.000 31.87105 421 LEU C O 1
ATOM 11188 N N . GLY C 1 422 ? -33.34692 -16.95910 47.80938 1.000 31.01455 422 GLY C N 1
ATOM 11189 C CA . GLY C 1 422 ? -31.90800 -17.04786 47.63665 1.000 31.78244 422 GLY C CA 1
ATOM 11190 C C . GLY C 1 422 ? -31.11628 -15.75813 47.61515 1.000 29.56025 422 GLY C C 1
ATOM 11191 O O . GLY C 1 422 ? -29.99026 -15.75478 47.10924 1.000 35.93934 422 GLY C O 1
ATOM 11192 N N . LEU C 1 423 ? -31.64515 -14.66346 48.15748 1.000 27.47208 423 LEU C N 1
ATOM 11193 C CA . LEU C 1 423 ? -30.88606 -13.41680 48.19775 1.000 27.90707 423 LEU C CA 1
ATOM 11194 C C . LEU C 1 423 ? -30.01869 -13.28858 49.44848 1.000 24.68597 423 LEU C C 1
ATOM 11195 O O . LEU C 1 423 ? -28.97785 -12.62391 49.39874 1.000 24.56663 423 LEU C O 1
ATOM 11200 N N . VAL C 1 424 ? -30.39965 -13.92342 50.55842 1.000 21.28859 424 VAL C N 1
ATOM 11201 C CA . VAL C 1 424 ? -29.60647 -13.87759 51.78335 1.000 24.94516 424 VAL C CA 1
ATOM 11202 C C . VAL C 1 424 ? -30.01802 -15.05772 52.65339 1.000 24.94198 424 VAL C C 1
ATOM 11203 O O . VAL C 1 424 ? -31.14632 -15.55332 52.56069 1.000 25.91648 424 VAL C O 1
ATOM 11207 N N . ARG C 1 425 ? -29.08288 -15.53743 53.47618 1.000 19.93560 425 ARG C N 1
ATOM 11208 C CA . ARG C 1 425 ? -29.35329 -16.66454 54.36211 1.000 24.17458 425 ARG C CA 1
ATOM 11209 C C . ARG C 1 425 ? -29.70721 -16.20302 55.77794 1.000 34.57244 425 ARG C C 1
ATOM 11210 O O . ARG C 1 425 ? -30.80069 -16.49065 56.27734 1.000 26.76934 425 ARG C O 1
ATOM 11218 N N . ASP C 1 426 ? -28.80836 -15.46617 56.43009 1.000 26.33514 426 ASP C N 1
ATOM 11219 C CA . ASP C 1 426 ? -29.10585 -14.87102 57.72713 1.000 26.01042 426 ASP C CA 1
ATOM 11220 C C . ASP C 1 426 ? -29.85056 -13.55815 57.51172 1.000 23.70429 426 ASP C C 1
ATOM 11221 O O . ASP C 1 426 ? -29.29346 -12.59988 56.96530 1.000 22.70703 426 ASP C O 1
ATOM 11226 N N . VAL C 1 427 ? -31.08678 -13.49030 58.00181 1.000 25.52812 427 VAL C N 1
ATOM 11227 C CA . VAL C 1 427 ? -31.90797 -12.31318 57.75626 1.000 23.80111 427 VAL C CA 1
ATOM 11228 C C . VAL C 1 427 ? -31.28334 -11.05896 58.34298 1.000 23.16361 427 VAL C C 1
ATOM 11229 O O . VAL C 1 427 ? -31.54614 -9.95974 57.84898 1.000 22.49057 427 VAL C O 1
ATOM 11233 N N . ARG C 1 428 ? -30.42950 -11.19234 59.36756 1.000 27.19753 428 ARG C N 1
ATOM 11234 C CA . ARG C 1 428 ? -29.75149 -10.02126 59.92389 1.000 29.85731 428 ARG C CA 1
ATOM 11235 C C . ARG C 1 428 ? -28.76270 -9.40144 58.94118 1.000 24.18649 428 ARG C C 1
ATOM 11236 O O . ARG C 1 428 ? -28.39645 -8.23242 59.10861 1.000 26.91933 428 ARG C O 1
ATOM 11244 N N . ASN C 1 429 ? -28.35833 -10.13461 57.90332 1.000 18.03567 429 ASN C N 1
ATOM 11245 C CA . ASN C 1 429 ? -27.51037 -9.58927 56.85262 1.000 20.90018 429 ASN C CA 1
ATOM 11246 C C . ASN C 1 429 ? -28.31467 -8.93637 55.74341 1.000 28.01680 429 ASN C C 1
ATOM 11247 O O . ASN C 1 429 ? -27.74546 -8.60916 54.69929 1.000 26.81539 429 ASN C O 1
ATOM 11252 N N . HIS C 1 430 ? -29.62450 -8.77179 55.93083 1.000 25.83984 430 HIS C N 1
ATOM 11253 C CA . HIS C 1 430 ? -30.45927 -8.18793 54.89311 1.000 24.63335 430 HIS C CA 1
ATOM 11254 C C . HIS C 1 430 ? -29.96180 -6.80868 54.50084 1.000 27.27960 430 HIS C C 1
ATOM 11255 O O . HIS C 1 430 ? -29.74789 -5.94441 55.35803 1.000 27.43533 430 HIS C O 1
ATOM 11262 N N . ALA C 1 431 ? -29.86546 -6.58548 53.18532 1.000 22.42180 431 ALA C N 1
ATOM 11263 C CA . ALA C 1 431 ? -29.22098 -5.38757 52.66620 1.000 20.43124 431 ALA C CA 1
ATOM 11264 C C . ALA C 1 431 ? -29.93050 -4.10510 53.06471 1.000 27.57483 431 ALA C C 1
ATOM 11265 O O . ALA C 1 431 ? -29.32985 -3.02984 52.98374 1.000 34.67355 431 ALA C O 1
ATOM 11267 N N . LEU C 1 432 ? -31.18492 -4.18123 53.48957 1.000 30.34306 432 LEU C N 1
ATOM 11268 C CA . LEU C 1 432 ? -31.96539 -2.98073 53.73667 1.000 23.94201 432 LEU C CA 1
ATOM 11269 C C . LEU C 1 432 ? -31.96236 -2.54891 55.19664 1.000 24.52369 432 LEU C C 1
ATOM 11270 O O . LEU C 1 432 ? -32.49643 -1.47980 55.50934 1.000 22.36079 432 LEU C O 1
ATOM 11275 N N . VAL C 1 433 ? -31.35278 -3.34120 56.08820 1.000 26.36989 433 VAL C N 1
ATOM 11276 C CA . VAL C 1 433 ? -31.25649 -2.95526 57.49823 1.000 22.59954 433 VAL C CA 1
ATOM 11277 C C . VAL C 1 433 ? -30.65072 -1.56465 57.68908 1.000 22.51951 433 VAL C C 1
ATOM 11278 O O . VAL C 1 433 ? -31.18446 -0.78957 58.49608 1.000 20.55562 433 VAL C O 1
ATOM 11282 N N . PRO C 1 434 ? -29.55096 -1.19490 57.02392 1.000 26.02854 434 PRO C N 1
ATOM 11283 C CA . PRO C 1 434 ? -29.03429 0.17125 57.21165 1.000 24.88943 434 PRO C CA 1
ATOM 11284 C C . PRO C 1 434 ? -30.01308 1.24054 56.77508 1.000 16.42991 434 PRO C C 1
ATOM 11285 O O . PRO C 1 434 ? -30.08330 2.31236 57.39666 1.000 19.47163 434 PRO C O 1
ATOM 11289 N N . LEU C 1 435 ? -30.78992 0.97862 55.72357 1.000 25.28209 435 LEU C N 1
ATOM 11290 C CA . LEU C 1 435 ? -31.76616 1.97020 55.29708 1.000 21.16271 435 LEU C CA 1
ATOM 11291 C C . LEU C 1 435 ? -32.83527 2.17132 56.36370 1.000 21.45927 435 LEU C C 1
ATOM 11292 O O . LEU C 1 435 ? -33.22244 3.31087 56.64775 1.000 22.77840 435 LEU C O 1
ATOM 11297 N N . ILE C 1 436 ? -33.26961 1.08684 57.01541 1.000 16.89271 436 ILE C N 1
ATOM 11298 C CA . ILE C 1 436 ? -34.14226 1.22449 58.17887 1.000 19.70775 436 ILE C CA 1
ATOM 11299 C C . ILE C 1 436 ? -33.46184 2.01956 59.28531 1.000 25.85475 436 ILE C C 1
ATOM 11300 O O . ILE C 1 436 ? -34.09217 2.86953 59.92913 1.000 26.54303 436 ILE C O 1
ATOM 11305 N N . ALA C 1 437 ? -32.17510 1.74992 59.54216 1.000 18.03653 437 ALA C N 1
ATOM 11306 C CA . ALA C 1 437 ? -31.50531 2.47552 60.61603 1.000 17.55088 437 ALA C CA 1
ATOM 11307 C C . ALA C 1 437 ? -31.32920 3.96018 60.30815 1.000 20.95684 437 ALA C C 1
ATOM 11308 O O . ALA C 1 437 ? -31.06015 4.73511 61.23194 1.000 29.71462 437 ALA C O 1
ATOM 11310 N N . ASP C 1 438 ? -31.50085 4.39010 59.06031 1.000 23.96972 438 ASP C N 1
ATOM 11311 C CA . ASP C 1 438 ? -31.47016 5.81980 58.75274 1.000 26.53571 438 ASP C CA 1
ATOM 11312 C C . ASP C 1 438 ? -32.80061 6.34842 58.19089 1.000 35.95234 438 ASP C C 1
ATOM 11313 O O . ASP C 1 438 ? -32.81563 7.22537 57.32487 1.000 32.81514 438 ASP C O 1
ATOM 11318 N N . ASP C 1 439 ? -33.93554 5.82712 58.68225 1.000 32.56506 439 ASP C N 1
ATOM 11319 C CA . ASP C 1 439 ? -35.27851 6.37856 58.40279 1.000 32.18547 439 ASP C CA 1
ATOM 11320 C C . ASP C 1 439 ? -35.56478 6.46683 56.90545 1.000 32.86148 439 ASP C C 1
ATOM 11321 O O . ASP C 1 439 ? -36.08828 7.46230 56.39996 1.000 31.71322 439 ASP C O 1
ATOM 11326 N N . TYR C 1 440 ? -35.23719 5.43540 56.21146 1.000 29.26813 440 TYR C N 1
ATOM 11327 C CA . TYR C 1 440 ? -35.55682 5.40511 54.80376 1.000 25.55343 440 TYR C CA 1
ATOM 11328 C C . TYR C 1 440 ? -37.03530 5.05465 54.62008 1.000 30.55778 440 TYR C C 1
ATOM 11329 O O . TYR C 1 440 ? -37.58993 4.28330 55.40731 1.000 29.20709 440 TYR C O 1
ATOM 11338 N N . PRO C 1 441 ? -37.71531 5.62645 53.61767 1.000 33.29919 441 PRO C N 1
ATOM 11339 C CA . PRO C 1 441 ? -39.12909 5.26485 53.40494 1.000 30.22642 441 PRO C CA 1
ATOM 11340 C C . PRO C 1 441 ? -39.29932 3.84458 52.89078 1.000 28.55516 441 PRO C C 1
ATOM 11341 O O . PRO C 1 441 ? -39.05057 3.56798 51.71270 1.000 28.19463 441 PRO C O 1
ATOM 11345 N N . ILE C 1 442 ? -39.74291 2.93291 53.75970 1.000 30.74077 442 ILE C N 1
ATOM 11346 C CA . ILE C 1 442 ? -39.90531 1.52996 53.39753 1.000 28.85474 442 ILE C CA 1
ATOM 11347 C C . ILE C 1 442 ? -41.23038 1.01841 53.94374 1.000 24.43013 442 ILE C C 1
ATOM 11348 O O . ILE C 1 442 ? -41.79370 1.56408 54.89477 1.000 24.92933 442 ILE C O 1
ATOM 11353 N N . VAL C 1 443 ? -41.71628 -0.05935 53.33173 1.000 19.70712 443 VAL C N 1
ATOM 11354 C CA . VAL C 1 443 ? -42.87475 -0.77827 53.83498 1.000 19.51802 443 VAL C CA 1
ATOM 11355 C C . VAL C 1 443 ? -42.50684 -2.25053 53.88538 1.000 27.45849 443 VAL C C 1
ATOM 11356 O O . VAL C 1 443 ? -41.61443 -2.71099 53.17593 1.000 32.24369 443 VAL C O 1
ATOM 11360 N N . ILE C 1 444 ? -43.21670 -2.99638 54.72343 1.000 23.39970 444 ILE C N 1
ATOM 11361 C CA . ILE C 1 444 ? -43.00177 -4.42888 54.87629 1.000 22.70268 444 ILE C CA 1
ATOM 11362 C C . ILE C 1 444 ? -44.20547 -5.13221 54.27425 1.000 23.16067 444 ILE C C 1
ATOM 11363 O O . ILE C 1 444 ? -45.34511 -4.71769 54.50167 1.000 30.07646 444 ILE C O 1
ATOM 11368 N N . SER C 1 445 ? -43.95563 -6.15554 53.46239 1.000 25.84710 445 SER C N 1
ATOM 11369 C CA . SER C 1 445 ? -45.03014 -6.93546 52.86863 1.000 27.73433 445 SER C CA 1
ATOM 11370 C C . SER C 1 445 ? -44.56985 -8.37519 52.71113 1.000 28.38918 445 SER C C 1
ATOM 11371 O O . SER C 1 445 ? -43.41482 -8.71272 52.97697 1.000 26.83458 445 SER C O 1
ATOM 11374 N N . SER C 1 446 ? -45.51035 -9.23043 52.31801 1.000 31.00518 446 SER C N 1
ATOM 11375 C CA . SER C 1 446 ? -45.25329 -10.62110 51.95831 1.000 27.79272 446 SER C CA 1
ATOM 11376 C C . SER C 1 446 ? -45.46908 -10.78219 50.45844 1.000 36.89377 446 SER C C 1
ATOM 11377 O O . SER C 1 446 ? -46.51439 -10.39313 49.93462 1.000 58.47653 446 SER C O 1
ATOM 11380 N N . ASP C 1 447 ? -44.49340 -11.35059 49.76509 1.000 39.06927 447 ASP C N 1
ATOM 11381 C CA . ASP C 1 447 ? -44.60219 -11.47681 48.31334 1.000 40.47637 447 ASP C CA 1
ATOM 11382 C C . ASP C 1 447 ? -45.67025 -12.50764 47.94652 1.000 36.67029 447 ASP C C 1
ATOM 11383 O O . ASP C 1 447 ? -46.69281 -12.18403 47.32205 1.000 29.97393 447 ASP C O 1
ATOM 11388 N N . ASP C 1 448 ? -45.45000 -13.75801 48.34249 1.000 36.20016 448 ASP C N 1
ATOM 11389 C CA . ASP C 1 448 ? -46.34097 -14.86674 48.01129 1.000 30.21422 448 ASP C CA 1
ATOM 11390 C C . ASP C 1 448 ? -46.53499 -15.74411 49.23930 1.000 29.97478 448 ASP C C 1
ATOM 11391 O O . ASP C 1 448 ? -46.12027 -16.91072 49.26368 1.000 31.29248 448 ASP C O 1
ATOM 11396 N N . PRO C 1 449 ? -47.18138 -15.21453 50.28117 1.000 32.11482 449 PRO C N 1
ATOM 11397 C CA . PRO C 1 449 ? -47.29155 -15.98202 51.53453 1.000 30.74959 449 PRO C CA 1
ATOM 11398 C C . PRO C 1 449 ? -47.95243 -17.34003 51.36381 1.000 24.87421 449 PRO C C 1
ATOM 11399 O O . PRO C 1 449 ? -47.55248 -18.30184 52.02639 1.000 28.26628 449 PRO C O 1
ATOM 11403 N N . GLY C 1 450 ? -48.92118 -17.46003 50.45869 1.000 31.51604 450 GLY C N 1
ATOM 11404 C CA . GLY C 1 450 ? -49.58049 -18.73771 50.24896 1.000 29.07275 450 GLY C CA 1
ATOM 11405 C C . GLY C 1 450 ? -48.66766 -19.79447 49.65913 1.000 27.74610 450 GLY C C 1
ATOM 11406 O O . GLY C 1 450 ? -48.90385 -20.99163 49.83644 1.000 24.61400 450 GLY C O 1
ATOM 11407 N N . ALA C 1 451 ? -47.63048 -19.37571 48.93133 1.000 29.74069 451 ALA C N 1
ATOM 11408 C CA . ALA C 1 451 ? -46.74180 -20.34756 48.30161 1.000 34.91038 451 ALA C CA 1
ATOM 11409 C C . ALA C 1 451 ? -45.89809 -21.09556 49.32775 1.000 33.59318 451 ALA C C 1
ATOM 11410 O O . ALA C 1 451 ? -45.59271 -22.27989 49.13780 1.000 31.85431 451 ALA C O 1
ATOM 11412 N N . TRP C 1 452 ? -45.51826 -20.43403 50.41623 1.000 30.48263 452 TRP C N 1
ATOM 11413 C CA . TRP C 1 452 ? -44.67062 -21.04291 51.43125 1.000 36.93221 452 TRP C CA 1
ATOM 11414 C C . TRP C 1 452 ? -45.31189 -21.00467 52.81501 1.000 34.28497 452 TRP C C 1
ATOM 11415 O O . TRP C 1 452 ? -44.60710 -20.96229 53.82516 1.000 28.24873 452 TRP C O 1
ATOM 11426 N N . GLU C 1 453 ? -46.64948 -21.01560 52.86849 1.000 31.60878 453 GLU C N 1
ATOM 11427 C CA . GLU C 1 453 ? -47.39324 -21.26569 54.10859 1.000 32.33333 453 GLU C CA 1
ATOM 11428 C C . GLU C 1 453 ? -47.07975 -20.24044 55.18732 1.000 30.32380 453 GLU C C 1
ATOM 11429 O O . GLU C 1 453 ? -46.85684 -20.59032 56.34515 1.000 38.96740 453 GLU C O 1
ATOM 11435 N N . ALA C 1 454 ? -47.02174 -18.97418 54.81007 1.000 34.73058 454 ALA C N 1
ATOM 11436 C CA . ALA C 1 454 ? -46.88452 -17.91015 55.78942 1.000 34.33906 454 ALA C CA 1
ATOM 11437 C C . ALA C 1 454 ? -48.23159 -17.24096 56.01257 1.000 41.96460 454 ALA C C 1
ATOM 11438 O O . ALA C 1 454 ? -49.11012 -17.26145 55.14438 1.000 37.27368 454 ALA C O 1
ATOM 11440 N N . SER C 1 455 ? -48.38138 -16.63777 57.19043 1.000 39.77310 455 SER C N 1
ATOM 11441 C CA . SER C 1 455 ? -49.54364 -15.82307 57.45071 1.000 33.58802 455 SER C CA 1
ATOM 11442 C C . SER C 1 455 ? -49.52781 -14.64328 56.48356 1.000 36.32682 455 SER C C 1
ATOM 11443 O O . SER C 1 455 ? -48.48380 -14.31326 55.91750 1.000 34.58052 455 SER C O 1
ATOM 11446 N N . PRO C 1 456 ? -50.68456 -14.03034 56.23479 1.000 33.99542 456 PRO C N 1
ATOM 11447 C CA . PRO C 1 456 ? -50.72734 -12.92827 55.25596 1.000 32.97409 456 PRO C CA 1
ATOM 11448 C C . PRO C 1 456 ? -49.68733 -11.83469 55.47947 1.000 29.02225 456 PRO C C 1
ATOM 11449 O O . PRO C 1 456 ? -49.01645 -11.42998 54.52774 1.000 28.18997 456 PRO C O 1
ATOM 11453 N N . LEU C 1 457 ? -49.55018 -11.32093 56.69859 1.000 31.42857 457 LEU C N 1
ATOM 11454 C CA . LEU C 1 457 ? -48.53452 -10.30571 56.95200 1.000 32.27112 457 LEU C CA 1
ATOM 11455 C C . LEU C 1 457 ? -47.80542 -10.44209 58.28385 1.000 25.67011 457 LEU C C 1
ATOM 11456 O O . LEU C 1 457 ? -46.78017 -9.78182 58.45846 1.000 29.58015 457 LEU C O 1
ATOM 11461 N N . SER C 1 458 ? -48.28876 -11.25694 59.22554 1.000 28.06913 458 SER C N 1
ATOM 11462 C CA . SER C 1 458 ? -47.73288 -11.26923 60.57801 1.000 25.19855 458 SER C CA 1
ATOM 11463 C C . SER C 1 458 ? -46.32495 -11.85402 60.61845 1.000 27.40577 458 SER C C 1
ATOM 11464 O O . SER C 1 458 ? -45.48271 -11.38874 61.38997 1.000 22.67445 458 SER C O 1
ATOM 11467 N N . HIS C 1 459 ? -46.07007 -12.91315 59.84811 1.000 27.22855 459 HIS C N 1
ATOM 11468 C CA . HIS C 1 459 ? -44.75520 -13.54654 59.86723 1.000 25.30566 459 HIS C CA 1
ATOM 11469 C C . HIS C 1 459 ? -43.66296 -12.59409 59.37627 1.000 29.38264 459 HIS C C 1
ATOM 11470 O O . HIS C 1 459 ? -42.56418 -12.54895 59.94102 1.000 20.17737 459 HIS C O 1
ATOM 11477 N N . ASP C 1 460 ? -43.93170 -11.82887 58.32452 1.000 23.86790 460 ASP C N 1
ATOM 11478 C CA . ASP C 1 460 ? -42.91315 -10.88718 57.87743 1.000 26.53457 460 ASP C CA 1
ATOM 11479 C C . ASP C 1 460 ? -42.74496 -9.74348 58.86176 1.000 30.79841 460 ASP C C 1
ATOM 11480 O O . ASP C 1 460 ? -41.62879 -9.24504 59.05172 1.000 21.43219 460 ASP C O 1
ATOM 11485 N N . PHE C 1 461 ? -43.83895 -9.30739 59.49530 1.000 26.61641 461 PHE C N 1
ATOM 11486 C CA . PHE C 1 461 ? -43.70736 -8.29956 60.53854 1.000 24.56647 461 PHE C CA 1
ATOM 11487 C C . PHE C 1 461 ? -42.88214 -8.83174 61.70359 1.000 27.48638 461 PHE C C 1
ATOM 11488 O O . PHE C 1 461 ? -42.02831 -8.11875 62.24489 1.000 29.32486 461 PHE C O 1
ATOM 11496 N N . TYR C 1 462 ? -43.10332 -10.09295 62.08629 1.000 21.31385 462 TYR C N 1
ATOM 11497 C CA . TYR C 1 462 ? -42.31514 -10.69982 63.15462 1.000 26.29143 462 TYR C CA 1
ATOM 11498 C C . TYR C 1 462 ? -40.84164 -10.78941 62.76771 1.000 24.37566 462 TYR C C 1
ATOM 11499 O O . TYR C 1 462 ? -39.95320 -10.47920 63.57573 1.000 22.75207 462 TYR C O 1
ATOM 11508 N N . VAL C 1 463 ? -40.56710 -11.21670 61.53547 1.000 16.91403 463 VAL C N 1
ATOM 11509 C CA . VAL C 1 463 ? -39.19117 -11.30573 61.06418 1.000 27.59324 463 VAL C CA 1
ATOM 11510 C C . VAL C 1 463 ? -38.53228 -9.92750 61.05285 1.000 28.49210 463 VAL C C 1
ATOM 11511 O O . VAL C 1 463 ? -37.37420 -9.77794 61.46243 1.000 24.97472 463 VAL C O 1
ATOM 11515 N N . ALA C 1 464 ? -39.25807 -8.89780 60.60446 1.000 25.79359 464 ALA C N 1
ATOM 11516 C CA . ALA C 1 464 ? -38.70401 -7.54451 60.61471 1.000 32.77384 464 ALA C CA 1
ATOM 11517 C C . ALA C 1 464 ? -38.40346 -7.08412 62.03527 1.000 31.27409 464 ALA C C 1
ATOM 11518 O O . ALA C 1 464 ? -37.37400 -6.43982 62.28461 1.000 23.28315 464 ALA C O 1
ATOM 11520 N N . LEU C 1 465 ? -39.31110 -7.37870 62.97283 1.000 29.37822 465 LEU C N 1
ATOM 11521 C CA . LEU C 1 465 ? -39.10880 -6.98457 64.36332 1.000 20.17083 465 LEU C CA 1
ATOM 11522 C C . LEU C 1 465 ? -37.88107 -7.66208 64.95695 1.000 22.62144 465 LEU C C 1
ATOM 11523 O O . LEU C 1 465 ? -37.06237 -7.02333 65.62675 1.000 32.26268 465 LEU C O 1
ATOM 11528 N N . MET C 1 466 ? -37.71278 -8.94490 64.68772 1.000 20.71779 466 MET C N 1
ATOM 11529 C CA . MET C 1 466 ? -36.64223 -9.69215 65.32746 1.000 21.44152 466 MET C CA 1
ATOM 11530 C C . MET C 1 466 ? -35.28368 -9.52296 64.63113 1.000 26.04963 466 MET C C 1
ATOM 11531 O O . MET C 1 466 ? -34.23876 -9.70209 65.27849 1.000 24.97201 466 MET C O 1
ATOM 11536 N N . ASP C 1 467 ? -35.26610 -9.15261 63.35288 1.000 24.61260 467 ASP C N 1
ATOM 11537 C CA . ASP C 1 467 ? -34.04322 -9.19557 62.55130 1.000 29.68994 467 ASP C CA 1
ATOM 11538 C C . ASP C 1 467 ? -33.65997 -7.86899 61.91903 1.000 29.97633 467 ASP C C 1
ATOM 11539 O O . ASP C 1 467 ? -32.46872 -7.57703 61.81006 1.000 24.11696 467 ASP C O 1
ATOM 11544 N N . LEU C 1 468 ? -34.62217 -7.05093 61.49842 1.000 28.41025 468 LEU C N 1
ATOM 11545 C CA . LEU C 1 468 ? -34.29508 -5.86373 60.71614 1.000 28.01090 468 LEU C CA 1
ATOM 11546 C C . LEU C 1 468 ? -34.07276 -4.62310 61.57057 1.000 21.30600 468 LEU C C 1
ATOM 11547 O O . LEU C 1 468 ? -33.70922 -3.57099 61.03221 1.000 21.59733 468 LEU C O 1
ATOM 11552 N N . CYS C 1 469 ? -34.24213 -4.72462 62.88296 1.000 20.73732 469 CYS C N 1
ATOM 11553 C CA . CYS C 1 469 ? -34.00208 -3.60016 63.77160 1.000 24.34789 469 CYS C CA 1
ATOM 11554 C C . CYS C 1 469 ? -33.35338 -4.12128 65.04162 1.000 22.07035 469 CYS C C 1
ATOM 11555 O O . CYS C 1 469 ? -33.34332 -5.32529 65.30722 1.000 21.93490 469 CYS C O 1
ATOM 11558 N N . GLY C 1 470 ? -32.81721 -3.19054 65.83650 1.000 32.17307 470 GLY C N 1
ATOM 11559 C CA . GLY C 1 470 ? -31.94013 -3.52935 66.93930 1.000 29.81249 470 GLY C CA 1
ATOM 11560 C C . GLY C 1 470 ? -32.65118 -3.88596 68.24608 1.000 30.39071 470 GLY C C 1
ATOM 11561 O O . GLY C 1 470 ? -33.87479 -3.83695 68.38210 1.000 27.81497 470 GLY C O 1
ATOM 11562 N N . ARG C 1 471 ? -31.82112 -4.18572 69.24713 1.000 32.65796 471 ARG C N 1
ATOM 11563 C CA . ARG C 1 471 ? -32.27413 -4.74251 70.51624 1.000 30.01599 471 ARG C CA 1
ATOM 11564 C C . ARG C 1 471 ? -33.16983 -3.78653 71.29724 1.000 28.54676 471 ARG C C 1
ATOM 11565 O O . ARG C 1 471 ? -33.89013 -4.23735 72.19154 1.000 20.52990 471 ARG C O 1
ATOM 11573 N N . ASP C 1 472 ? -33.16430 -2.49265 70.96447 1.000 32.04468 472 ASP C N 1
ATOM 11574 C CA . ASP C 1 472 ? -33.92069 -1.47825 71.68796 1.000 30.93093 472 ASP C CA 1
ATOM 11575 C C . ASP C 1 472 ? -35.19344 -1.03060 70.96829 1.000 37.53953 472 ASP C C 1
ATOM 11576 O O . ASP C 1 472 ? -35.84312 -0.08246 71.42398 1.000 35.83163 472 ASP C O 1
ATOM 11581 N N . THR C 1 473 ? -35.57362 -1.68461 69.87166 1.000 32.06785 473 THR C N 1
ATOM 11582 C CA . THR C 1 473 ? -36.66585 -1.22187 69.01947 1.000 34.62448 473 THR C CA 1
ATOM 11583 C C . THR C 1 473 ? -37.72062 -2.31697 68.93661 1.000 32.16226 473 THR C C 1
ATOM 11584 O O . THR C 1 473 ? -37.42164 -3.42608 68.48151 1.000 36.92459 473 THR C O 1
ATOM 11588 N N . ALA C 1 474 ? -38.92527 -2.05268 69.45037 1.000 23.80258 474 ALA C N 1
ATOM 11589 C CA . ALA C 1 474 ? -40.04419 -2.95967 69.19390 1.000 35.67270 474 ALA C CA 1
ATOM 11590 C C . ALA C 1 474 ? -41.25855 -2.26545 68.58724 1.000 35.64989 474 ALA C C 1
ATOM 11591 O O . ALA C 1 474 ? -41.56652 -2.49228 67.41456 1.000 26.91583 474 ALA C O 1
ATOM 11593 N N . LEU C 1 475 ? -41.91521 -1.36779 69.31876 1.000 38.41545 475 LEU C N 1
ATOM 11594 C CA . LEU C 1 475 ? -43.27394 -0.98273 68.95412 1.000 31.73205 475 LEU C CA 1
ATOM 11595 C C . LEU C 1 475 ? -43.29652 0.26682 68.09632 1.000 34.26306 475 LEU C C 1
ATOM 11596 O O . LEU C 1 475 ? -44.14909 0.39667 67.20866 1.000 32.13526 475 LEU C O 1
ATOM 11601 N N . THR C 1 476 ? -42.37634 1.19348 68.35642 1.000 27.63646 476 THR C N 1
ATOM 11602 C CA . THR C 1 476 ? -42.27364 2.37211 67.51054 1.000 32.49912 476 THR C CA 1
ATOM 11603 C C . THR C 1 476 ? -42.00284 1.97338 66.06358 1.000 30.11150 476 THR C C 1
ATOM 11604 O O . THR C 1 476 ? -42.60757 2.52046 65.13196 1.000 27.91444 476 THR C O 1
ATOM 11608 N N . PHE C 1 477 ? -41.16178 0.95718 65.86770 1.000 33.77943 477 PHE C N 1
ATOM 11609 C CA . PHE C 1 477 ? -40.83161 0.49247 64.52536 1.000 25.42032 477 PHE C CA 1
ATOM 11610 C C . PHE C 1 477 ? -42.05545 -0.09159 63.82060 1.000 25.22752 477 PHE C C 1
ATOM 11611 O O . PHE C 1 477 ? -42.36854 0.28702 62.68309 1.000 26.87793 477 PHE C O 1
ATOM 11619 N N . LEU C 1 478 ? -42.78151 -0.98918 64.49561 1.000 19.82272 478 LEU C N 1
ATOM 11620 C CA . LEU C 1 478 ? -43.95124 -1.62185 63.88446 1.000 26.49266 478 LEU C CA 1
ATOM 11621 C C . LEU C 1 478 ? -45.05491 -0.60781 63.58058 1.000 27.80711 478 LEU C C 1
ATOM 11622 O O . LEU C 1 478 ? -45.67592 -0.65035 62.50787 1.000 22.07161 478 LEU C O 1
ATOM 11627 N N . LYS C 1 479 ? -45.31476 0.31154 64.51593 1.000 28.38611 479 LYS C N 1
ATOM 11628 C CA . LYS C 1 479 ? -46.32610 1.33958 64.28780 1.000 24.32973 479 LYS C CA 1
ATOM 11629 C C . LYS C 1 479 ? -45.93206 2.26250 63.13566 1.000 24.19972 479 LYS C C 1
ATOM 11630 O O . LYS C 1 479 ? -46.78834 2.66844 62.33841 1.000 27.79014 479 LYS C O 1
ATOM 11636 N N . GLN C 1 480 ? -44.64030 2.59870 63.01621 1.000 23.38439 480 GLN C N 1
ATOM 11637 C CA . GLN C 1 480 ? -44.21572 3.40534 61.87587 1.000 23.88384 480 GLN C CA 1
ATOM 11638 C C . GLN C 1 480 ? -44.36615 2.63946 60.56692 1.000 23.06394 480 GLN C C 1
ATOM 11639 O O . GLN C 1 480 ? -44.71449 3.23021 59.54382 1.000 25.99076 480 GLN C O 1
ATOM 11645 N N . LEU C 1 481 ? -44.09919 1.33313 60.57110 1.000 15.92069 481 LEU C N 1
ATOM 11646 C CA . LEU C 1 481 ? -44.35620 0.53510 59.37613 1.000 18.55414 481 LEU C CA 1
ATOM 11647 C C . LEU C 1 481 ? -45.83080 0.60164 58.98455 1.000 30.32452 481 LEU C C 1
ATOM 11648 O O . LEU C 1 481 ? -46.17331 0.76861 57.80299 1.000 29.61375 481 LEU C O 1
ATOM 11653 N N . ALA C 1 482 ? -46.72225 0.45116 59.96756 1.000 21.41803 482 ALA C N 1
ATOM 11654 C CA . ALA C 1 482 ? -48.14590 0.53331 59.66689 1.000 22.64950 482 ALA C CA 1
ATOM 11655 C C . ALA C 1 482 ? -48.49038 1.89215 59.06557 1.000 25.36173 482 ALA C C 1
ATOM 11656 O O . ALA C 1 482 ? -49.22482 1.97937 58.07371 1.000 22.67859 482 ALA C O 1
ATOM 11658 N N . LEU C 1 483 ? -47.94917 2.96565 59.64119 1.000 24.87590 483 LEU C N 1
ATOM 11659 C CA . LEU C 1 483 ? -48.21184 4.29746 59.10348 1.000 23.30916 483 LEU C CA 1
ATOM 11660 C C . LEU C 1 483 ? -47.66673 4.44861 57.68566 1.000 30.91333 483 LEU C C 1
ATOM 11661 O O . LEU C 1 483 ? -48.33238 5.01210 56.80650 1.000 26.92579 483 LEU C O 1
ATOM 11666 N N . ASN C 1 484 ? -46.46190 3.93108 57.44369 1.000 32.24244 484 ASN C N 1
ATOM 11667 C CA . ASN C 1 484 ? -45.84175 4.04761 56.13173 1.000 25.09330 484 ASN C CA 1
ATOM 11668 C C . ASN C 1 484 ? -46.65575 3.32743 55.07438 1.000 23.29418 484 ASN C C 1
ATOM 11669 O O . ASN C 1 484 ? -46.77327 3.80753 53.94164 1.000 22.10386 484 ASN C O 1
ATOM 11674 N N . SER C 1 485 ? -47.21296 2.16363 55.42339 1.000 22.54798 485 SER C N 1
ATOM 11675 C CA . SER C 1 485 ? -47.98016 1.39325 54.45176 1.000 21.16535 485 SER C CA 1
ATOM 11676 C C . SER C 1 485 ? -49.20829 2.14959 53.97331 1.000 27.82454 485 SER C C 1
ATOM 11677 O O . SER C 1 485 ? -49.75913 1.81572 52.92015 1.000 33.09709 485 SER C O 1
ATOM 11680 N N . ILE C 1 486 ? -49.64911 3.15419 54.72259 1.000 27.86368 486 ILE C N 1
ATOM 11681 C CA . ILE C 1 486 ? -50.71372 4.04064 54.26623 1.000 26.91161 486 ILE C CA 1
ATOM 11682 C C . ILE C 1 486 ? -50.14245 5.26443 53.55500 1.000 28.08618 486 ILE C C 1
ATOM 11683 O O . ILE C 1 486 ? -50.63061 5.66470 52.49754 1.000 36.19216 486 ILE C O 1
ATOM 11688 N N . ARG C 1 487 ? -49.07942 5.85138 54.09890 1.000 26.88785 487 ARG C N 1
ATOM 11689 C CA . ARG C 1 487 ? -48.51695 7.06043 53.51136 1.000 29.19590 487 ARG C CA 1
ATOM 11690 C C . ARG C 1 487 ? -48.01270 6.79565 52.10381 1.000 29.98274 487 ARG C C 1
ATOM 11691 O O . ARG C 1 487 ? -48.14805 7.63839 51.21135 1.000 30.44005 487 ARG C O 1
ATOM 11699 N N . TYR C 1 488 ? -47.42410 5.62755 51.88669 1.000 33.34104 488 TYR C N 1
ATOM 11700 C CA . TYR C 1 488 ? -46.80849 5.31090 50.61076 1.000 29.27884 488 TYR C CA 1
ATOM 11701 C C . TYR C 1 488 ? -47.64367 4.36107 49.78982 1.000 31.42743 488 TYR C C 1
ATOM 11702 O O . TYR C 1 488 ? -47.13419 3.79173 48.81896 1.000 26.45653 488 TYR C O 1
ATOM 11711 N N . SER C 1 489 ? -48.90334 4.15942 50.16465 1.000 31.87951 489 SER C N 1
ATOM 11712 C CA . SER C 1 489 ? -49.81762 3.50451 49.25038 1.000 30.70116 489 SER C CA 1
ATOM 11713 C C . SER C 1 489 ? -50.13800 4.45146 48.09043 1.000 25.95314 489 SER C C 1
ATOM 11714 O O . SER C 1 489 ? -49.81861 5.64514 48.11453 1.000 16.50897 489 SER C O 1
ATOM 11717 N N . ALA C 1 490 ? -50.77217 3.90142 47.05811 1.000 28.53079 490 ALA C N 1
ATOM 11718 C CA . ALA C 1 490 ? -51.18104 4.66947 45.89182 1.000 28.58889 490 ALA C CA 1
ATOM 11719 C C . ALA C 1 490 ? -52.57458 5.28598 46.04139 1.000 29.27537 490 ALA C C 1
ATOM 11720 O O . ALA C 1 490 ? -53.16785 5.70568 45.04157 1.000 30.19047 490 ALA C O 1
ATOM 11722 N N . MET C 1 491 ? -53.10072 5.35952 47.26192 1.000 37.24929 491 MET C N 1
ATOM 11723 C CA . MET C 1 491 ? -54.38223 6.00968 47.50081 1.000 33.24491 491 MET C CA 1
ATOM 11724 C C . MET C 1 491 ? -54.28755 7.51419 47.25463 1.000 37.69603 491 MET C C 1
ATOM 11725 O O . MET C 1 491 ? -53.23066 8.12873 47.41942 1.000 44.24705 491 MET C O 1
ATOM 11730 N N . SER C 1 492 ? -55.41887 8.11708 46.89638 1.000 37.68839 492 SER C N 1
ATOM 11731 C CA . SER C 1 492 ? -55.49095 9.56804 46.80974 1.000 33.49004 492 SER C CA 1
ATOM 11732 C C . SER C 1 492 ? -55.38506 10.17414 48.20543 1.000 38.73161 492 SER C C 1
ATOM 11733 O O . SER C 1 492 ? -55.39541 9.47133 49.21722 1.000 38.75160 492 SER C O 1
ATOM 11736 N N . ASP C 1 493 ? -55.24459 11.50132 48.25317 1.000 44.66320 493 ASP C N 1
ATOM 11737 C CA . ASP C 1 493 ? -55.06715 12.17782 49.53780 1.000 44.42096 493 ASP C CA 1
ATOM 11738 C C . ASP C 1 493 ? -56.28608 11.99193 50.44040 1.000 32.64137 493 ASP C C 1
ATOM 11739 O O . ASP C 1 493 ? -56.14946 11.69069 51.63497 1.000 34.87658 493 ASP C O 1
ATOM 11744 N N . THR C 1 494 ? -57.48934 12.15943 49.87782 1.000 37.02781 494 THR C N 1
ATOM 11745 C CA . THR C 1 494 ? -58.72557 11.91409 50.61981 1.000 30.20928 494 THR C CA 1
ATOM 11746 C C . THR C 1 494 ? -58.80212 10.47309 51.10520 1.000 29.81887 494 THR C C 1
ATOM 11747 O O . THR C 1 494 ? -59.16005 10.21056 52.26592 1.000 29.88368 494 THR C O 1
ATOM 11751 N N . GLU C 1 495 ? -58.46909 9.52781 50.22364 1.000 32.81941 495 GLU C N 1
ATOM 11752 C CA . GLU C 1 495 ? -58.48386 8.11928 50.59665 1.000 38.28189 495 GLU C CA 1
ATOM 11753 C C . GLU C 1 495 ? -57.49741 7.83659 51.72291 1.000 37.08994 495 GLU C C 1
ATOM 11754 O O . GLU C 1 495 ? -57.78675 7.03625 52.61874 1.000 35.28339 495 GLU C O 1
ATOM 11760 N N . LYS C 1 496 ? -56.32672 8.48254 51.69506 1.000 30.26611 496 LYS C N 1
ATOM 11761 C CA . LYS C 1 496 ? -55.34400 8.27885 52.75559 1.000 31.72297 496 LYS C CA 1
ATOM 11762 C C . LYS C 1 496 ? -55.85048 8.81884 54.08393 1.000 30.05049 496 LYS C C 1
ATOM 11763 O O . LYS C 1 496 ? -55.65363 8.18921 55.13015 1.000 30.75904 496 LYS C O 1
ATOM 11769 N N . VAL C 1 497 ? -56.49929 9.98577 54.06912 1.000 28.57548 497 VAL C N 1
ATOM 11770 C CA . VAL C 1 497 ? -57.05361 10.52371 55.31273 1.000 29.12934 497 VAL C CA 1
ATOM 11771 C C . VAL C 1 497 ? -58.09030 9.56141 55.89383 1.000 27.56256 497 VAL C C 1
ATOM 11772 O O . VAL C 1 497 ? -58.07202 9.23759 57.09531 1.000 39.81722 497 VAL C O 1
ATOM 11776 N N . ALA C 1 498 ? -58.98930 9.06116 55.04354 1.000 19.48415 498 ALA C N 1
ATOM 11777 C CA . ALA C 1 498 ? -59.99521 8.11841 55.52932 1.000 29.26942 498 ALA C CA 1
ATOM 11778 C C . ALA C 1 498 ? -59.35048 6.83628 56.04690 1.000 31.53760 498 ALA C C 1
ATOM 11779 O O . ALA C 1 498 ? -59.75381 6.29907 57.09265 1.000 36.15794 498 ALA C O 1
ATOM 11781 N N . ALA C 1 499 ? -58.34327 6.33374 55.32824 1.000 31.74248 499 ALA C N 1
ATOM 11782 C CA . ALA C 1 499 ? -57.67619 5.10292 55.73182 1.000 36.78308 499 ALA C CA 1
ATOM 11783 C C . ALA C 1 499 ? -56.98363 5.27370 57.07777 1.000 37.81920 499 ALA C C 1
ATOM 11784 O O . ALA C 1 499 ? -57.05908 4.38580 57.93779 1.000 32.31483 499 ALA C O 1
ATOM 11786 N N . LYS C 1 500 ? -56.31445 6.41293 57.28595 1.000 29.07895 500 LYS C N 1
ATOM 11787 C CA . LYS C 1 500 ? -55.66748 6.63791 58.57217 1.000 35.34318 500 LYS C CA 1
ATOM 11788 C C . LYS C 1 500 ? -56.68291 6.71533 59.70194 1.000 34.07647 500 LYS C C 1
ATOM 11789 O O . LYS C 1 500 ? -56.42571 6.20738 60.79525 1.000 29.58039 500 LYS C O 1
ATOM 11795 N N . ALA C 1 501 ? -57.84281 7.34037 59.46682 1.000 33.01756 501 ALA C N 1
ATOM 11796 C CA . ALA C 1 501 ? -58.85641 7.37260 60.52534 1.000 28.76943 501 ALA C CA 1
ATOM 11797 C C . ALA C 1 501 ? -59.33818 5.96337 60.87572 1.000 28.12680 501 ALA C C 1
ATOM 11798 O O . ALA C 1 501 ? -59.41677 5.58654 62.05868 1.000 27.75406 501 ALA C O 1
ATOM 11800 N N . LYS C 1 502 ? -59.64138 5.15927 59.85131 1.000 27.49660 502 LYS C N 1
ATOM 11801 C CA . LYS C 1 502 ? -60.11033 3.79458 60.09178 1.000 27.98897 502 LYS C CA 1
ATOM 11802 C C . LYS C 1 502 ? -59.05958 2.96594 60.82842 1.000 30.99073 502 LYS C C 1
ATOM 11803 O O . LYS C 1 502 ? -59.37649 2.21051 61.76824 1.000 31.95393 502 LYS C O 1
ATOM 11809 N N . TRP C 1 503 ? -57.79512 3.10317 60.41617 1.000 29.76572 503 TRP C N 1
ATOM 11810 C CA . TRP C 1 503 ? -56.71522 2.37981 61.07208 1.000 24.34491 503 TRP C CA 1
ATOM 11811 C C . TRP C 1 503 ? -56.50757 2.85895 62.49879 1.000 25.17308 503 TRP C C 1
ATOM 11812 O O . TRP C 1 503 ? -56.20079 2.05060 63.37644 1.000 30.31537 503 TRP C O 1
ATOM 11823 N N . THR C 1 504 ? -56.64350 4.16403 62.75228 1.000 23.94307 504 THR C N 1
ATOM 11824 C CA . THR C 1 504 ? -56.48350 4.66188 64.11620 1.000 27.79173 504 THR C CA 1
ATOM 11825 C C . THR C 1 504 ? -57.51977 4.03045 65.03279 1.000 26.70586 504 THR C C 1
ATOM 11826 O O . THR C 1 504 ? -57.20257 3.60995 66.15630 1.000 21.83659 504 THR C O 1
ATOM 11830 N N . THR C 1 505 ? -58.76080 3.93440 64.54810 1.000 30.13181 505 THR C N 1
ATOM 11831 C CA . THR C 1 505 ? -59.80838 3.23658 65.29109 1.000 30.37247 505 THR C CA 1
ATOM 11832 C C . THR C 1 505 ? -59.38739 1.80641 65.63196 1.000 27.85183 505 THR C C 1
ATOM 11833 O O . THR C 1 505 ? -59.45435 1.37582 66.79887 1.000 31.57507 505 THR C O 1
ATOM 11837 N N . GLN C 1 506 ? -58.92944 1.05656 64.62485 1.000 25.20273 506 GLN C N 1
ATOM 11838 C CA . GLN C 1 506 ? -58.54984 -0.33449 64.88727 1.000 30.70416 506 GLN C CA 1
ATOM 11839 C C . GLN C 1 506 ? -57.36283 -0.42639 65.85023 1.000 27.51010 506 GLN C C 1
ATOM 11840 O O . GLN C 1 506 ? -57.32847 -1.29102 66.73605 1.000 23.37782 506 GLN C O 1
ATOM 11846 N N . TRP C 1 507 ? -56.37840 0.45513 65.68515 1.000 23.70022 507 TRP C N 1
ATOM 11847 C CA . TRP C 1 507 ? -55.17683 0.40846 66.50915 1.000 30.44341 507 TRP C CA 1
ATOM 11848 C C . TRP C 1 507 ? -55.50178 0.69295 67.96320 1.000 26.83511 507 TRP C C 1
ATOM 11849 O O . TRP C 1 507 ? -54.97296 0.03602 68.87038 1.000 25.94887 507 TRP C O 1
ATOM 11860 N N . ASP C 1 508 ? -56.36217 1.68391 68.20250 1.000 29.20186 508 ASP C N 1
ATOM 11861 C CA . ASP C 1 508 ? -56.76747 1.99528 69.56567 1.000 25.88519 508 ASP C CA 1
ATOM 11862 C C . ASP C 1 508 ? -57.48164 0.81022 70.19761 1.000 20.10750 508 ASP C C 1
ATOM 11863 O O . ASP C 1 508 ? -57.19885 0.44234 71.34727 1.000 27.16869 508 ASP C O 1
ATOM 11868 N N . LYS C 1 509 ? -58.38598 0.17529 69.44605 1.000 20.51524 509 LYS C N 1
ATOM 11869 C CA . LYS C 1 509 ? -59.05115 -1.01573 69.96666 1.000 24.54366 509 LYS C CA 1
ATOM 11870 C C . LYS C 1 509 ? -58.03734 -2.09025 70.34473 1.000 29.16405 509 LYS C C 1
ATOM 11871 O O . LYS C 1 509 ? -58.14045 -2.70788 71.41358 1.000 28.85551 509 LYS C O 1
ATOM 11877 N N . PHE C 1 510 ? -57.04539 -2.32030 69.47488 1.000 28.63882 510 PHE C N 1
ATOM 11878 C CA . PHE C 1 510 ? -56.06786 -3.38195 69.70765 1.000 21.38929 510 PHE C CA 1
ATOM 11879 C C . PHE C 1 510 ? -55.22643 -3.10968 70.94955 1.000 26.06409 510 PHE C C 1
ATOM 11880 O O . PHE C 1 510 ? -55.02777 -4.00438 71.77892 1.000 30.22017 510 PHE C O 1
ATOM 11888 N N . VAL C 1 511 ? -54.73225 -1.87654 71.10486 1.000 21.72675 511 VAL C N 1
ATOM 11889 C CA . VAL C 1 511 ? -53.91541 -1.55202 72.27833 1.000 29.67291 511 VAL C CA 1
ATOM 11890 C C . VAL C 1 511 ? -54.73175 -1.68912 73.56162 1.000 30.49514 511 VAL C C 1
ATOM 11891 O O . VAL C 1 511 ? -54.28940 -2.31034 74.53982 1.000 24.59344 511 VAL C O 1
ATOM 11895 N N . LYS C 1 512 ? -55.93056 -1.09713 73.58227 1.000 26.35504 512 LYS C N 1
ATOM 11896 C CA . LYS C 1 512 ? -56.75642 -1.15037 74.78254 1.000 28.62862 512 LYS C CA 1
ATOM 11897 C C . LYS C 1 512 ? -57.06187 -2.59422 75.16795 1.000 32.75837 512 LYS C C 1
ATOM 11898 O O . LYS C 1 512 ? -56.88799 -2.99102 76.32972 1.000 32.57363 512 LYS C O 1
ATOM 11904 N N . THR C 1 513 ? -57.45895 -3.41143 74.18355 1.000 30.66741 513 THR C N 1
ATOM 11905 C CA . THR C 1 513 ? -57.79387 -4.80983 74.44502 1.000 32.80004 513 THR C CA 1
ATOM 11906 C C . THR C 1 513 ? -56.57941 -5.60384 74.91807 1.000 32.97724 513 THR C C 1
ATOM 11907 O O . THR C 1 513 ? -56.67693 -6.40174 75.86328 1.000 31.57161 513 THR C O 1
ATOM 11911 N N . SER C 1 514 ? -55.42503 -5.40417 74.27661 1.000 33.00951 514 SER C N 1
ATOM 11912 C CA . SER C 1 514 ? -54.23667 -6.15959 74.65202 1.000 31.40463 514 SER C CA 1
ATOM 11913 C C . SER C 1 514 ? -53.79682 -5.81315 76.06902 1.000 29.52157 514 SER C C 1
ATOM 11914 O O . SER C 1 514 ? -53.53054 -6.70482 76.89049 1.000 27.52834 514 SER C O 1
ATOM 11917 N N . VAL C 1 515 ? -53.76407 -4.51646 76.39220 1.000 26.16301 515 VAL C N 1
ATOM 11918 C CA . VAL C 1 515 ? -53.34377 -4.11411 77.73137 1.000 32.21013 515 VAL C CA 1
ATOM 11919 C C . VAL C 1 515 ? -54.30829 -4.64974 78.77774 1.000 31.49385 515 VAL C C 1
ATOM 11920 O O . VAL C 1 515 ? -53.88303 -5.18961 79.80539 1.000 33.34537 515 VAL C O 1
ATOM 11924 N N . GLU C 1 516 ? -55.61930 -4.56324 78.51976 1.000 38.30691 516 GLU C N 1
ATOM 11925 C CA . GLU C 1 516 ? -56.55832 -5.10933 79.49491 1.000 34.38745 516 GLU C CA 1
ATOM 11926 C C . GLU C 1 516 ? -56.37660 -6.61266 79.65246 1.000 36.64771 516 GLU C C 1
ATOM 11927 O O . GLU C 1 516 ? -56.58378 -7.14736 80.74786 1.000 47.18464 516 GLU C O 1
ATOM 11933 N N . GLY C 1 517 ? -55.94737 -7.30305 78.59594 1.000 27.76166 517 GLY C N 1
ATOM 11934 C CA . GLY C 1 517 ? -55.67768 -8.72181 78.72505 1.000 22.75600 517 GLY C CA 1
ATOM 11935 C C . GLY C 1 517 ? -54.35225 -9.07760 79.35964 1.000 34.51088 517 GLY C C 1
ATOM 11936 O O . GLY C 1 517 ? -54.13799 -10.24786 79.69279 1.000 40.22419 517 GLY C O 1
ATOM 11937 N N . LEU C 1 518 ? -53.44175 -8.11407 79.50108 1.000 29.39288 518 LEU C N 1
ATOM 11938 C CA . LEU C 1 518 ? -52.12174 -8.40161 80.05160 1.000 37.19218 518 LEU C CA 1
ATOM 11939 C C . LEU C 1 518 ? -51.88016 -7.84159 81.44946 1.000 38.46923 518 LEU C C 1
ATOM 11940 O O . LEU C 1 518 ? -51.13374 -8.45147 82.21759 1.000 35.60571 518 LEU C O 1
ATOM 11945 N N . LYS C 1 519 ? -52.48478 -6.70107 81.80236 1.000 29.72852 519 LYS C N 1
ATOM 11946 C CA . LYS C 1 519 ? -52.22097 -6.03989 83.07402 1.000 35.88694 519 LYS C CA 1
ATOM 11947 C C . LYS C 1 519 ? -53.19365 -6.51020 84.16011 1.000 42.68028 519 LYS C C 1
ATOM 11948 O O . LYS C 1 519 ? -54.32949 -6.90078 83.86438 1.000 38.08731 519 LYS C O 1
ATOM 11954 N N . PRO C 1 520 ? -52.75700 -6.49194 85.42463 1.000 40.05582 520 PRO C N 1
ATOM 11955 C CA . PRO C 1 520 ? -53.64973 -6.87545 86.52716 1.000 38.54886 520 PRO C CA 1
ATOM 11956 C C . PRO C 1 520 ? -54.83946 -5.93751 86.66799 1.000 36.91944 520 PRO C C 1
ATOM 11957 O O . PRO C 1 520 ? -54.77619 -4.75936 86.31669 1.000 26.42484 520 PRO C O 1
ATOM 11961 N N . HIS C 1 521 ? -55.93474 -6.48296 87.19664 1.000 47.22042 521 HIS C N 1
ATOM 11962 C CA . HIS C 1 521 ? -57.14018 -5.70712 87.49469 1.000 47.92637 521 HIS C CA 1
ATOM 11963 C C . HIS C 1 521 ? -57.05348 -5.09012 88.89202 1.000 31.22838 521 HIS C C 1
ATOM 11964 O O . HIS C 1 521 ? -56.92228 -3.87557 89.04859 1.000 42.79584 521 HIS C O 1
ATOM 11971 N N . LEU D 1 28 ? -32.86987 14.77411 20.17448 1.000 53.65531 28 LEU D N 1
ATOM 11972 C CA . LEU D 1 28 ? -34.15084 15.10981 19.56282 1.000 65.68683 28 LEU D CA 1
ATOM 11973 C C . LEU D 1 28 ? -35.22491 14.06463 19.90076 1.000 63.96506 28 LEU D C 1
ATOM 11974 O O . LEU D 1 28 ? -36.36990 14.41768 20.20752 1.000 63.10165 28 LEU D O 1
ATOM 11979 N N . THR D 1 29 ? -34.85925 12.78270 19.85045 1.000 54.82681 29 THR D N 1
ATOM 11980 C CA . THR D 1 29 ? -35.81207 11.72918 20.16637 1.000 50.12977 29 THR D CA 1
ATOM 11981 C C . THR D 1 29 ? -35.99528 11.64498 21.67498 1.000 45.62541 29 THR D C 1
ATOM 11982 O O . THR D 1 29 ? -35.05101 11.84392 22.44407 1.000 51.96062 29 THR D O 1
ATOM 11986 N N . SER D 1 30 ? -37.22515 11.32618 22.09492 1.000 43.24039 30 SER D N 1
ATOM 11987 C CA . SER D 1 30 ? -37.49696 11.11541 23.51674 1.000 52.01206 30 SER D CA 1
ATOM 11988 C C . SER D 1 30 ? -36.69697 9.94291 24.07005 1.000 39.07249 30 SER D C 1
ATOM 11989 O O . SER D 1 30 ? -36.23461 9.98297 25.21638 1.000 35.76353 30 SER D O 1
ATOM 11992 N N . LYS D 1 31 ? -36.51737 8.89707 23.26401 1.000 35.42296 31 LYS D N 1
ATOM 11993 C CA . LYS D 1 31 ? -35.67943 7.77998 23.67132 1.000 34.86739 31 LYS D CA 1
ATOM 11994 C C . LYS D 1 31 ? -34.23396 8.22896 23.86332 1.000 43.39118 31 LYS D C 1
ATOM 11995 O O . LYS D 1 31 ? -33.57922 7.84198 24.84121 1.000 41.71735 31 LYS D O 1
ATOM 12001 N N . ALA D 1 32 ? -33.73897 9.09734 22.97481 1.000 45.94560 32 ALA D N 1
ATOM 12002 C CA . ALA D 1 32 ? -32.36850 9.58881 23.09541 1.000 47.67799 32 ALA D CA 1
ATOM 12003 C C . ALA D 1 32 ? -32.20791 10.52852 24.28768 1.000 43.47070 32 ALA D C 1
ATOM 12004 O O . ALA D 1 32 ? -31.19886 10.46602 25.00210 1.000 41.43227 32 ALA D O 1
ATOM 12006 N N . ALA D 1 33 ? -33.19364 11.39600 24.52951 1.000 32.91711 33 ALA D N 1
ATOM 12007 C CA . ALA D 1 33 ? -33.13573 12.25475 25.70571 1.000 35.03402 33 ALA D CA 1
ATOM 12008 C C . ALA D 1 33 ? -33.13222 11.42453 26.98180 1.000 37.72532 33 ALA D C 1
ATOM 12009 O O . ALA D 1 33 ? -32.36106 11.69485 27.91668 1.000 39.17756 33 ALA D O 1
ATOM 12011 N N . TYR D 1 34 ? -33.97260 10.39059 27.02421 1.000 31.38260 34 TYR D N 1
ATOM 12012 C CA . TYR D 1 34 ? -33.97360 9.47904 28.15835 1.000 34.47144 34 TYR D CA 1
ATOM 12013 C C . TYR D 1 34 ? -32.61611 8.82124 28.33644 1.000 38.83712 34 TYR D C 1
ATOM 12014 O O . TYR D 1 34 ? -32.11660 8.70949 29.45872 1.000 35.45419 34 TYR D O 1
ATOM 12023 N N . LEU D 1 35 ? -32.01938 8.34422 27.24374 1.000 35.77098 35 LEU D N 1
ATOM 12024 C CA . LEU D 1 35 ? -30.73230 7.66982 27.36377 1.000 35.20720 35 LEU D CA 1
ATOM 12025 C C . LEU D 1 35 ? -29.66815 8.63209 27.87125 1.000 39.37768 35 LEU D C 1
ATOM 12026 O O . LEU D 1 35 ? -28.77665 8.24279 28.63431 1.000 37.44996 35 LEU D O 1
ATOM 12031 N N . LEU D 1 36 ? -29.75361 9.89654 27.46193 1.000 39.04870 36 LEU D N 1
ATOM 12032 C CA . LEU D 1 36 ? -28.81550 10.90232 27.94678 1.000 37.92785 36 LEU D CA 1
ATOM 12033 C C . LEU D 1 36 ? -28.95168 11.07408 29.45579 1.000 39.33453 36 LEU D C 1
ATOM 12034 O O . LEU D 1 36 ? -27.95245 11.08483 30.19733 1.000 34.82618 36 LEU D O 1
ATOM 12039 N N . LYS D 1 37 ? -30.19969 11.16643 29.93178 1.000 34.74727 37 LYS D N 1
ATOM 12040 C CA . LYS D 1 37 ? -30.43585 11.28654 31.36965 1.000 38.02601 37 LYS D CA 1
ATOM 12041 C C . LYS D 1 37 ? -29.94780 10.04481 32.11470 1.000 37.72489 37 LYS D C 1
ATOM 12042 O O . LYS D 1 37 ? -29.35929 10.14375 33.20110 1.000 40.44145 37 LYS D O 1
ATOM 12048 N N . ARG D 1 38 ? -30.17745 8.86651 31.53400 1.000 30.26217 38 ARG D N 1
ATOM 12049 C CA . ARG D 1 38 ? -29.75821 7.61414 32.15441 1.000 31.02615 38 ARG D CA 1
ATOM 12050 C C . ARG D 1 38 ? -28.24177 7.53495 32.26821 1.000 36.22783 38 ARG D C 1
ATOM 12051 O O . ARG D 1 38 ? -27.70512 7.10057 33.29600 1.000 36.33026 38 ARG D O 1
ATOM 12059 N N . ASN D 1 39 ? -27.53332 7.93829 31.21598 1.000 29.49210 39 ASN D N 1
ATOM 12060 C CA . ASN D 1 39 ? -26.07848 7.93034 31.27151 1.000 36.79437 39 ASN D CA 1
ATOM 12061 C C . ASN D 1 39 ? -25.56664 8.88843 32.33775 1.000 35.75659 39 ASN D C 1
ATOM 12062 O O . ASN D 1 39 ? -24.67000 8.53469 33.11744 1.000 34.49633 39 ASN D O 1
ATOM 12067 N N . SER D 1 40 ? -26.13675 10.10072 32.40236 1.000 34.43266 40 SER D N 1
ATOM 12068 C CA . SER D 1 40 ? -25.69658 11.05050 33.42212 1.000 21.93024 40 SER D CA 1
ATOM 12069 C C . SER D 1 40 ? -25.90970 10.47839 34.81476 1.000 33.36221 40 SER D C 1
ATOM 12070 O O . SER D 1 40 ? -25.02709 10.57269 35.67541 1.000 30.47921 40 SER D O 1
ATOM 12073 N N . LEU D 1 41 ? -27.06848 9.85142 35.03907 1.000 35.28676 41 LEU D N 1
ATOM 12074 C CA . LEU D 1 41 ? -27.37526 9.27720 36.34416 1.000 31.17385 41 LEU D CA 1
ATOM 12075 C C . LEU D 1 41 ? -26.41743 8.15130 36.71467 1.000 25.60054 41 LEU D C 1
ATOM 12076 O O . LEU D 1 41 ? -25.94257 8.08208 37.85355 1.000 29.22826 41 LEU D O 1
ATOM 12081 N N . ILE D 1 42 ? -26.12455 7.25465 35.77295 1.000 24.48739 42 ILE D N 1
ATOM 12082 C CA . ILE D 1 42 ? -25.26364 6.11915 36.09497 1.000 28.11194 42 ILE D CA 1
ATOM 12083 C C . ILE D 1 42 ? -23.82834 6.56904 36.34486 1.000 32.92539 42 ILE D C 1
ATOM 12084 O O . ILE D 1 42 ? -23.16587 6.07147 37.26328 1.000 26.80409 42 ILE D O 1
ATOM 12089 N N . GLU D 1 43 ? -23.31983 7.51406 35.54654 1.000 33.29259 43 GLU D N 1
ATOM 12090 C CA . GLU D 1 43 ? -21.96862 8.01141 35.80031 1.000 30.77175 43 GLU D CA 1
ATOM 12091 C C . GLU D 1 43 ? -21.91679 8.80458 37.09674 1.000 38.83747 43 GLU D C 1
ATOM 12092 O O . GLU D 1 43 ? -20.93411 8.71821 37.84562 1.000 29.59231 43 GLU D O 1
ATOM 12098 N N . GLU D 1 44 ? -22.98490 9.55394 37.38749 1.000 31.28700 44 GLU D N 1
ATOM 12099 C CA . GLU D 1 44 ? -23.10843 10.26142 38.65130 1.000 24.97915 44 GLU D CA 1
ATOM 12100 C C . GLU D 1 44 ? -23.02079 9.29503 39.82824 1.000 37.33730 44 GLU D C 1
ATOM 12101 O O . GLU D 1 44 ? -22.32758 9.56733 40.81675 1.000 37.29105 44 GLU D O 1
ATOM 12107 N N . ASP D 1 45 ? -23.70330 8.14930 39.73167 1.000 33.91290 45 ASP D N 1
ATOM 12108 C CA . ASP D 1 45 ? -23.65230 7.15706 40.80635 1.000 31.31091 45 ASP D CA 1
ATOM 12109 C C . ASP D 1 45 ? -22.29051 6.46541 40.88593 1.000 34.67388 45 ASP D C 1
ATOM 12110 O O . ASP D 1 45 ? -21.74879 6.26098 41.97897 1.000 31.46034 45 ASP D O 1
ATOM 12115 N N . ALA D 1 46 ? -21.72268 6.09061 39.74434 1.000 33.50591 46 ALA D N 1
ATOM 12116 C CA . ALA D 1 46 ? -20.48919 5.31689 39.74609 1.000 28.98854 46 ALA D CA 1
ATOM 12117 C C . ALA D 1 46 ? -19.26703 6.15541 40.08125 1.000 31.25569 46 ALA D C 1
ATOM 12118 O O . ALA D 1 46 ? -18.22614 5.59080 40.43099 1.000 31.89702 46 ALA D O 1
ATOM 12120 N N . SER D 1 47 ? -19.36176 7.47852 39.97065 1.000 35.06766 47 SER D N 1
ATOM 12121 C CA . SER D 1 47 ? -18.22910 8.34943 40.24108 1.000 25.10795 47 SER D CA 1
ATOM 12122 C C . SER D 1 47 ? -17.94016 8.48971 41.72797 1.000 30.53343 47 SER D C 1
ATOM 12123 O O . SER D 1 47 ? -16.99102 9.18658 42.09893 1.000 36.04408 47 SER D O 1
ATOM 12126 N N . ARG D 1 48 ? -18.73056 7.85599 42.58600 1.000 31.69365 48 ARG D N 1
ATOM 12127 C CA . ARG D 1 48 ? -18.55987 7.97596 44.02244 1.000 26.96852 48 ARG D CA 1
ATOM 12128 C C . ARG D 1 48 ? -17.92336 6.75432 44.66036 1.000 26.14060 48 ARG D C 1
ATOM 12129 O O . ARG D 1 48 ? -17.76875 6.72313 45.88158 1.000 26.11487 48 ARG D O 1
ATOM 12137 N N . LYS D 1 49 ? -17.52478 5.76499 43.87420 1.000 24.80558 49 LYS D N 1
ATOM 12138 C CA . LYS D 1 49 ? -16.98304 4.55222 44.45678 1.000 33.36478 49 LYS D CA 1
ATOM 12139 C C . LYS D 1 49 ? -15.50278 4.73329 44.80657 1.000 36.84245 49 LYS D C 1
ATOM 12140 O O . LYS D 1 49 ? -14.85748 5.71744 44.43541 1.000 36.74789 49 LYS D O 1
ATOM 12146 N N . LEU D 1 50 ? -14.97960 3.77848 45.57258 1.000 32.94980 50 LEU D N 1
ATOM 12147 C CA . LEU D 1 50 ? -13.56379 3.76815 45.91668 1.000 33.93072 50 LEU D CA 1
ATOM 12148 C C . LEU D 1 50 ? -12.72561 3.54274 44.66560 1.000 37.07771 50 LEU D C 1
ATOM 12149 O O . LEU D 1 50 ? -13.01004 2.64357 43.86618 1.000 39.97793 50 LEU D O 1
ATOM 12154 N N . GLY D 1 51 ? -11.69790 4.37329 44.49198 1.000 34.22085 51 GLY D N 1
ATOM 12155 C CA . GLY D 1 51 ? -10.83388 4.30319 43.33326 1.000 31.76458 51 GLY D CA 1
ATOM 12156 C C . GLY D 1 51 ? -11.35856 5.02029 42.11064 1.000 34.65284 51 GLY D C 1
ATOM 12157 O O . GLY D 1 51 ? -10.68716 5.00965 41.07464 1.000 29.82551 51 GLY D O 1
ATOM 12158 N N . ALA D 1 52 ? -12.52447 5.66821 42.20172 1.000 40.25995 52 ALA D N 1
ATOM 12159 C CA . ALA D 1 52 ? -13.07512 6.38075 41.05258 1.000 26.23514 52 ALA D CA 1
ATOM 12160 C C . ALA D 1 52 ? -12.24082 7.59676 40.65257 1.000 34.89828 52 ALA D C 1
ATOM 12161 O O . ALA D 1 52 ? -12.35554 8.05630 39.51207 1.000 31.95375 52 ALA D O 1
ATOM 12163 N N . LYS D 1 53 ? -11.39665 8.12459 41.54198 1.000 35.56940 53 LYS D N 1
ATOM 12164 C CA . LYS D 1 53 ? -10.53803 9.24206 41.16334 1.000 36.96154 53 LYS D CA 1
ATOM 12165 C C . LYS D 1 53 ? -9.16310 8.79904 40.69165 1.000 37.97851 53 LYS D C 1
ATOM 12166 O O . LYS D 1 53 ? -8.32491 9.65555 40.39387 1.000 40.33867 53 LYS D O 1
ATOM 12172 N N . ILE D 1 54 ? -8.90082 7.50341 40.62519 1.000 33.78520 54 ILE D N 1
ATOM 12173 C CA . ILE D 1 54 ? -7.61591 7.04482 40.11890 1.000 33.32073 54 ILE D CA 1
ATOM 12174 C C . ILE D 1 54 ? -7.62069 7.22340 38.61315 1.000 38.66658 54 ILE D C 1
ATOM 12175 O O . ILE D 1 54 ? -8.55619 6.78166 37.93477 1.000 39.01693 54 ILE D O 1
ATOM 12180 N N . VAL D 1 55 ? -6.58644 7.88031 38.08935 1.000 37.84027 55 VAL D N 1
ATOM 12181 C CA . VAL D 1 55 ? -6.38601 8.02270 36.65061 1.000 33.71507 55 VAL D CA 1
ATOM 12182 C C . VAL D 1 55 ? -5.32327 7.02915 36.21032 1.000 36.86088 55 VAL D C 1
ATOM 12183 O O . VAL D 1 55 ? -4.22335 6.98229 36.77924 1.000 40.48320 55 VAL D O 1
ATOM 12187 N N . LEU D 1 56 ? -5.64582 6.23553 35.19892 1.000 31.15641 56 LEU D N 1
ATOM 12188 C CA . LEU D 1 56 ? -4.75142 5.18954 34.74143 1.000 28.02440 56 LEU D CA 1
ATOM 12189 C C . LEU D 1 56 ? -4.02219 5.62949 33.48325 1.000 32.81953 56 LEU D C 1
ATOM 12190 O O . LEU D 1 56 ? -4.59478 6.28895 32.61278 1.000 37.78490 56 LEU D O 1
ATOM 12195 N N . THR D 1 57 ? -2.75005 5.26159 33.40527 1.000 38.85199 57 THR D N 1
ATOM 12196 C CA . THR D 1 57 ? -1.98234 5.37962 32.18188 1.000 37.58351 57 THR D CA 1
ATOM 12197 C C . THR D 1 57 ? -2.44215 4.31037 31.18888 1.000 33.57630 57 THR D C 1
ATOM 12198 O O . THR D 1 57 ? -3.23405 3.42611 31.51873 1.000 32.49365 57 THR D O 1
ATOM 12202 N N . ASN D 1 58 ? -1.93621 4.39378 29.95440 1.000 42.01718 58 ASN D N 1
ATOM 12203 C CA . ASN D 1 58 ? -2.38875 3.47509 28.90831 1.000 41.00383 58 ASN D CA 1
ATOM 12204 C C . ASN D 1 58 ? -2.02779 2.02197 29.22009 1.000 36.77546 58 ASN D C 1
ATOM 12205 O O . ASN D 1 58 ? -2.82826 1.10606 28.98123 1.000 35.43034 58 ASN D O 1
ATOM 12210 N N . GLU D 1 59 ? -0.82327 1.78893 29.74182 1.000 36.74436 59 GLU D N 1
ATOM 12211 C CA . GLU D 1 59 ? -0.40506 0.43782 30.11587 1.000 33.50807 59 GLU D CA 1
ATOM 12212 C C . GLU D 1 59 ? -1.21324 -0.08586 31.29513 1.000 36.60484 59 GLU D C 1
ATOM 12213 O O . GLU D 1 59 ? -1.63267 -1.26150 31.31605 1.000 35.15192 59 GLU D O 1
ATOM 12219 N N . GLU D 1 60 ? -1.43912 0.77322 32.28956 1.000 33.78803 60 GLU D N 1
ATOM 12220 C CA . GLU D 1 60 ? -2.35962 0.40526 33.34872 1.000 31.13069 60 GLU D CA 1
ATOM 12221 C C . GLU D 1 60 ? -3.71605 0.03783 32.76031 1.000 31.11839 60 GLU D C 1
ATOM 12222 O O . GLU D 1 60 ? -4.34982 -0.92495 33.20566 1.000 28.09188 60 GLU D O 1
ATOM 12228 N N . LYS D 1 61 ? -4.14574 0.74651 31.70969 1.000 29.43819 61 LYS D N 1
ATOM 12229 C CA . LYS D 1 61 ? -5.42682 0.41223 31.10051 1.000 28.87449 61 LYS D CA 1
ATOM 12230 C C . LYS D 1 61 ? -5.38972 -0.96430 30.45839 1.000 28.30109 61 LYS D C 1
ATOM 12231 O O . LYS D 1 61 ? -6.38469 -1.69956 30.50513 1.000 29.61381 61 LYS D O 1
ATOM 12237 N N . VAL D 1 62 ? -4.24869 -1.34132 29.87422 1.000 25.80713 62 VAL D N 1
ATOM 12238 C CA . VAL D 1 62 ? -4.12271 -2.69494 29.33388 1.000 25.96741 62 VAL D CA 1
ATOM 12239 C C . VAL D 1 62 ? -4.40894 -3.71850 30.42619 1.000 29.01784 62 VAL D C 1
ATOM 12240 O O . VAL D 1 62 ? -5.24240 -4.63044 30.26202 1.000 31.98211 62 VAL D O 1
ATOM 12244 N N . LEU D 1 63 ? -3.75928 -3.54236 31.58144 1.000 29.18986 63 LEU D N 1
ATOM 12245 C CA . LEU D 1 63 ? -3.97053 -4.47907 32.68988 1.000 27.78757 63 LEU D CA 1
ATOM 12246 C C . LEU D 1 63 ? -5.43088 -4.47607 33.14154 1.000 32.18918 63 LEU D C 1
ATOM 12247 O O . LEU D 1 63 ? -6.00558 -5.53520 33.45893 1.000 28.58261 63 LEU D O 1
ATOM 12252 N N . ASP D 1 64 ? -6.04310 -3.28381 33.15417 1.000 29.00324 64 ASP D N 1
ATOM 12253 C CA . ASP D 1 64 ? -7.43388 -3.13248 33.56078 1.000 30.14524 64 ASP D CA 1
ATOM 12254 C C . ASP D 1 64 ? -8.35514 -3.92954 32.64710 1.000 34.48709 64 ASP D C 1
ATOM 12255 O O . ASP D 1 64 ? -9.26312 -4.62816 33.11734 1.000 32.41307 64 ASP D O 1
ATOM 12260 N N . ASP D 1 65 ? -8.11594 -3.85499 31.33737 1.000 35.44680 65 ASP D N 1
ATOM 12261 C CA . ASP D 1 65 ? -8.94094 -4.60271 30.39291 1.000 31.26784 65 ASP D CA 1
ATOM 12262 C C . ASP D 1 65 ? -8.78737 -6.10426 30.58978 1.000 28.58282 65 ASP D C 1
ATOM 12263 O O . ASP D 1 65 ? -9.77408 -6.84776 30.52593 1.000 29.79728 65 ASP D O 1
ATOM 12268 N N . PHE D 1 66 ? -7.56543 -6.57210 30.83819 1.000 25.64184 66 PHE D N 1
ATOM 12269 C CA . PHE D 1 66 ? -7.37551 -8.00763 31.05947 1.000 29.25406 66 PHE D CA 1
ATOM 12270 C C . PHE D 1 66 ? -8.19653 -8.50474 32.25643 1.000 32.90299 66 PHE D C 1
ATOM 12271 O O . PHE D 1 66 ? -8.96697 -9.48826 32.15860 1.000 23.21123 66 PHE D O 1
ATOM 12279 N N . ILE D 1 67 ? -8.06132 -7.80838 33.39243 1.000 24.28217 67 ILE D N 1
ATOM 12280 C CA . ILE D 1 67 ? -8.76113 -8.23710 34.59614 1.000 20.02668 67 ILE D CA 1
ATOM 12281 C C . ILE D 1 67 ? -10.26371 -8.13625 34.39081 1.000 25.21872 67 ILE D C 1
ATOM 12282 O O . ILE D 1 67 ? -11.02396 -9.03904 34.77138 1.000 27.66485 67 ILE D O 1
ATOM 12287 N N . LEU D 1 68 ? -10.71494 -7.03088 33.79929 1.000 21.97993 68 LEU D N 1
ATOM 12288 C CA . LEU D 1 68 ? -12.13747 -6.82984 33.58231 1.000 27.49524 68 LEU D CA 1
ATOM 12289 C C . LEU D 1 68 ? -12.71121 -7.91124 32.68520 1.000 33.43616 68 LEU D C 1
ATOM 12290 O O . LEU D 1 68 ? -13.84224 -8.35919 32.89283 1.000 33.60514 68 LEU D O 1
ATOM 12295 N N . ALA D 1 69 ? -11.94203 -8.35040 31.68557 1.000 31.04712 69 ALA D N 1
ATOM 12296 C CA . ALA D 1 69 ? -12.42631 -9.37656 30.77166 1.000 26.84509 69 ALA D CA 1
ATOM 12297 C C . ALA D 1 69 ? -12.68090 -10.68413 31.50660 1.000 29.77749 69 ALA D C 1
ATOM 12298 O O . ALA D 1 69 ? -13.75014 -11.29759 31.35950 1.000 28.32475 69 ALA D O 1
ATOM 12300 N N . GLU D 1 70 ? -11.72399 -11.11343 32.33766 1.000 35.24454 70 GLU D N 1
ATOM 12301 C CA . GLU D 1 70 ? -11.95834 -12.37740 33.04175 1.000 27.25268 70 GLU D CA 1
ATOM 12302 C C . GLU D 1 70 ? -13.08607 -12.24693 34.06788 1.000 26.65926 70 GLU D C 1
ATOM 12303 O O . GLU D 1 70 ? -13.92575 -13.15729 34.20705 1.000 28.32418 70 GLU D O 1
ATOM 12309 N N . LYS D 1 71 ? -13.14051 -11.11213 34.77473 1.000 29.63822 71 LYS D N 1
ATOM 12310 C CA . LYS D 1 71 ? -14.19269 -10.90339 35.76560 1.000 22.12652 71 LYS D CA 1
ATOM 12311 C C . LYS D 1 71 ? -15.57432 -10.90608 35.11515 1.000 25.82657 71 LYS D C 1
ATOM 12312 O O . LYS D 1 71 ? -16.51481 -11.54060 35.61536 1.000 24.59692 71 LYS D O 1
ATOM 12318 N N . ARG D 1 72 ? -15.71205 -10.20519 33.98884 1.000 22.21172 72 ARG D N 1
ATOM 12319 C CA . ARG D 1 72 ? -16.98980 -10.15964 33.29577 1.000 25.48912 72 ARG D CA 1
ATOM 12320 C C . ARG D 1 72 ? -17.37623 -11.52262 32.74772 1.000 22.90891 72 ARG D C 1
ATOM 12321 O O . ARG D 1 72 ? -18.55017 -11.89496 32.79483 1.000 23.12849 72 ARG D O 1
ATOM 12329 N N . LYS D 1 73 ? -16.41490 -12.28704 32.22440 1.000 25.33350 73 LYS D N 1
ATOM 12330 C CA . LYS D 1 73 ? -16.74560 -13.63564 31.77863 1.000 19.30259 73 LYS D CA 1
ATOM 12331 C C . LYS D 1 73 ? -17.34950 -14.45332 32.91696 1.000 22.74807 73 LYS D C 1
ATOM 12332 O O . LYS D 1 73 ? -18.40069 -15.08807 32.74732 1.000 17.62692 73 LYS D O 1
ATOM 12338 N N . LEU D 1 74 ? -16.73636 -14.40748 34.10574 1.000 25.40263 74 LEU D N 1
ATOM 12339 C CA . LEU D 1 74 ? -17.31431 -15.16175 35.22307 1.000 21.84720 74 LEU D CA 1
ATOM 12340 C C . LEU D 1 74 ? -18.69923 -14.64135 35.61964 1.000 23.32373 74 LEU D C 1
ATOM 12341 O O . LEU D 1 74 ? -19.63628 -15.43111 35.81109 1.000 22.93681 74 LEU D O 1
ATOM 12346 N N . ILE D 1 75 ? -18.85899 -13.31901 35.73359 1.000 20.20104 75 ILE D N 1
ATOM 12347 C CA . ILE D 1 75 ? -20.14331 -12.77834 36.18293 1.000 20.42590 75 ILE D CA 1
ATOM 12348 C C . ILE D 1 75 ? -21.24886 -13.10704 35.18330 1.000 24.19642 75 ILE D C 1
ATOM 12349 O O . ILE D 1 75 ? -22.33272 -13.57343 35.55972 1.000 18.41239 75 ILE D O 1
ATOM 12354 N N . ASP D 1 76 ? -20.98350 -12.88469 33.89189 1.000 25.17221 76 ASP D N 1
ATOM 12355 C CA . ASP D 1 76 ? -22.00218 -13.08044 32.86486 1.000 21.03250 76 ASP D CA 1
ATOM 12356 C C . ASP D 1 76 ? -22.33928 -14.55506 32.69201 1.000 20.71254 76 ASP D C 1
ATOM 12357 O O . ASP D 1 76 ? -23.51178 -14.90932 32.49915 1.000 23.77467 76 ASP D O 1
ATOM 12362 N N . ASP D 1 77 ? -21.33410 -15.43335 32.77465 1.000 17.11404 77 ASP D N 1
ATOM 12363 C CA . ASP D 1 77 ? -21.61266 -16.86247 32.73745 1.000 21.83373 77 ASP D CA 1
ATOM 12364 C C . ASP D 1 77 ? -22.48265 -17.28563 33.90931 1.000 25.28486 77 ASP D C 1
ATOM 12365 O O . ASP D 1 77 ? -23.42924 -18.06256 33.73932 1.000 26.51119 77 ASP D O 1
ATOM 12370 N N . SER D 1 78 ? -22.17266 -16.79720 35.11051 1.000 24.18904 78 SER D N 1
ATOM 12371 C CA . SER D 1 78 ? -22.96475 -17.18526 36.26723 1.000 23.54498 78 SER D CA 1
ATOM 12372 C C . SER D 1 78 ? -24.39797 -16.66694 36.15562 1.000 27.24569 78 SER D C 1
ATOM 12373 O O . SER D 1 78 ? -25.34976 -17.37532 36.51510 1.000 23.68884 78 SER D O 1
ATOM 12376 N N . ARG D 1 79 ? -24.57062 -15.42968 35.67062 1.000 21.66002 79 ARG D N 1
ATOM 12377 C CA . ARG D 1 79 ? -25.89160 -14.80403 35.65173 1.000 24.18878 79 ARG D CA 1
ATOM 12378 C C . ARG D 1 79 ? -26.79535 -15.36285 34.54977 1.000 28.66388 79 ARG D C 1
ATOM 12379 O O . ARG D 1 79 ? -27.95897 -15.69643 34.80635 1.000 31.23928 79 ARG D O 1
ATOM 12387 N N . LEU D 1 80 ? -26.28647 -15.48152 33.31799 1.000 26.44532 80 LEU D N 1
ATOM 12388 C CA . LEU D 1 80 ? -27.16553 -15.84279 32.21254 1.000 26.87648 80 LEU D CA 1
ATOM 12389 C C . LEU D 1 80 ? -27.27808 -17.33934 32.01886 1.000 28.29621 80 LEU D C 1
ATOM 12390 O O . LEU D 1 80 ? -28.35783 -17.83379 31.67312 1.000 37.88731 80 LEU D O 1
ATOM 12395 N N . ASN D 1 81 ? -26.21053 -18.07634 32.26179 1.000 23.95920 81 ASN D N 1
ATOM 12396 C CA . ASN D 1 81 ? -26.30690 -19.52185 32.21913 1.000 29.83901 81 ASN D CA 1
ATOM 12397 C C . ASN D 1 81 ? -26.75931 -20.10437 33.55195 1.000 35.92164 81 ASN D C 1
ATOM 12398 O O . ASN D 1 81 ? -26.89358 -21.32875 33.65984 1.000 30.38650 81 ASN D O 1
ATOM 12403 N N . GLN D 1 82 ? -27.00974 -19.25069 34.55784 1.000 36.08950 82 GLN D N 1
ATOM 12404 C CA . GLN D 1 82 ? -27.62458 -19.66607 35.82121 1.000 32.49863 82 GLN D CA 1
ATOM 12405 C C . GLN D 1 82 ? -26.80288 -20.76476 36.48959 1.000 27.84609 82 GLN D C 1
ATOM 12406 O O . GLN D 1 82 ? -27.29802 -21.85060 36.79557 1.000 36.17247 82 GLN D O 1
ATOM 12412 N N . THR D 1 83 ? -25.52193 -20.47548 36.68444 1.000 25.06192 83 THR D N 1
ATOM 12413 C CA . THR D 1 83 ? -24.56731 -21.37652 37.30935 1.000 26.65227 83 THR D CA 1
ATOM 12414 C C . THR D 1 83 ? -24.01414 -20.70835 38.55746 1.000 29.34496 83 THR D C 1
ATOM 12415 O O . THR D 1 83 ? -24.23746 -19.51850 38.79834 1.000 36.06124 83 THR D O 1
ATOM 12419 N N . GLU D 1 84 ? -23.28981 -21.48159 39.36209 1.000 34.63413 84 GLU D N 1
ATOM 12420 C CA . GLU D 1 84 ? -22.75220 -20.93969 40.60770 1.000 42.68618 84 GLU D CA 1
ATOM 12421 C C . GLU D 1 84 ? -21.64958 -19.92970 40.32315 1.000 35.08829 84 GLU D C 1
ATOM 12422 O O . GLU D 1 84 ? -20.83708 -20.11677 39.41410 1.000 39.27311 84 GLU D O 1
ATOM 12428 N N . TYR D 1 85 ? -21.60212 -18.86966 41.12769 1.000 35.13157 85 TYR D N 1
ATOM 12429 C CA . TYR D 1 85 ? -20.55207 -17.85573 41.01433 1.000 30.30928 85 TYR D CA 1
ATOM 12430 C C . TYR D 1 85 ? -19.42812 -18.22159 41.98221 1.000 30.98759 85 TYR D C 1
ATOM 12431 O O . TYR D 1 85 ? -19.50706 -17.92590 43.17541 1.000 28.35948 85 TYR D O 1
ATOM 12440 N N . MET D 1 86 ? -18.39097 -18.89197 41.46635 1.000 33.38429 86 MET D N 1
ATOM 12441 C CA . MET D 1 86 ? -17.36601 -19.48264 42.32993 1.000 40.83101 86 MET D CA 1
ATOM 12442 C C . MET D 1 86 ? -16.66338 -18.50748 43.26284 1.000 33.55833 86 MET D C 1
ATOM 12443 O O . MET D 1 86 ? -16.41471 -18.88940 44.42179 1.000 27.37003 86 MET D O 1
ATOM 12448 N N . PRO D 1 87 ? -16.28693 -17.29198 42.85157 1.000 25.89179 87 PRO D N 1
ATOM 12449 C CA . PRO D 1 87 ? -15.54694 -16.42360 43.78408 1.000 22.63482 87 PRO D CA 1
ATOM 12450 C C . PRO D 1 87 ? -16.31067 -16.06980 45.04346 1.000 23.75049 87 PRO D C 1
ATOM 12451 O O . PRO D 1 87 ? -15.68631 -15.62983 46.01441 1.000 24.03448 87 PRO D O 1
ATOM 12455 N N . ALA D 1 88 ? -17.63237 -16.23066 45.06482 1.000 25.65629 88 ALA D N 1
ATOM 12456 C CA . ALA D 1 88 ? -18.42359 -15.92296 46.25024 1.000 23.41237 88 ALA D CA 1
ATOM 12457 C C . ALA D 1 88 ? -18.73373 -17.14886 47.09252 1.000 28.28844 88 ALA D C 1
ATOM 12458 O O . ALA D 1 88 ? -19.37385 -17.01559 48.13956 1.000 30.98344 88 ALA D O 1
ATOM 12460 N N . ALA D 1 89 ? -18.29299 -18.33071 46.67855 1.000 23.58783 89 ALA D N 1
ATOM 12461 C CA . ALA D 1 89 ? -18.55473 -19.52826 47.45700 1.000 22.25410 89 ALA D CA 1
ATOM 12462 C C . ALA D 1 89 ? -17.58715 -19.61102 48.64392 1.000 27.16050 89 ALA D C 1
ATOM 12463 O O . ALA D 1 89 ? -16.71704 -18.75530 48.84181 1.000 24.80529 89 ALA D O 1
ATOM 12465 N N . SER D 1 90 ? -17.74582 -20.66014 49.44795 1.000 26.01300 90 SER D N 1
ATOM 12466 C CA . SER D 1 90 ? -16.85082 -20.89229 50.57230 1.000 25.47839 90 SER D CA 1
ATOM 12467 C C . SER D 1 90 ? -15.40400 -20.99035 50.10729 1.000 28.20937 90 SER D C 1
ATOM 12468 O O . SER D 1 90 ? -15.10877 -21.55141 49.04534 1.000 25.17830 90 SER D O 1
ATOM 12471 N N . PHE D 1 91 ? -14.49454 -20.43095 50.90962 1.000 24.81810 91 PHE D N 1
ATOM 12472 C CA . PHE D 1 91 ? -13.08749 -20.44971 50.52290 1.000 31.52187 91 PHE D CA 1
ATOM 12473 C C . PHE D 1 91 ? -12.58836 -21.87562 50.32580 1.000 26.95833 91 PHE D C 1
ATOM 12474 O O . PHE D 1 91 ? -11.78382 -22.12840 49.42100 1.000 33.65461 91 PHE D O 1
ATOM 12482 N N . TYR D 1 92 ? -13.10283 -22.82253 51.11645 1.000 24.30950 92 TYR D N 1
ATOM 12483 C CA . TYR D 1 92 ? -12.71504 -24.21924 50.95877 1.000 26.83796 92 TYR D CA 1
ATOM 12484 C C . TYR D 1 92 ? -12.96551 -24.71137 49.54140 1.000 29.01391 92 TYR D C 1
ATOM 12485 O O . TYR D 1 92 ? -12.21122 -25.54110 49.02435 1.000 29.75786 92 TYR D O 1
ATOM 12494 N N . ARG D 1 93 ? -14.04594 -24.25480 48.91627 1.000 34.68975 93 ARG D N 1
ATOM 12495 C CA . ARG D 1 93 ? -14.38850 -24.72563 47.58066 1.000 31.64312 93 ARG D CA 1
ATOM 12496 C C . ARG D 1 93 ? -13.82362 -23.84117 46.48146 1.000 35.27656 93 ARG D C 1
ATOM 12497 O O . ARG D 1 93 ? -13.51900 -24.33569 45.38984 1.000 36.17332 93 ARG D O 1
ATOM 12505 N N . SER D 1 94 ? -13.66291 -22.55076 46.74579 1.000 34.24096 94 SER D N 1
ATOM 12506 C CA . SER D 1 94 ? -13.23199 -21.62094 45.71566 1.000 33.61214 94 SER D CA 1
ATOM 12507 C C . SER D 1 94 ? -11.71834 -21.46505 45.62046 1.000 35.54258 94 SER D C 1
ATOM 12508 O O . SER D 1 94 ? -11.24762 -20.86693 44.65102 1.000 33.25286 94 SER D O 1
ATOM 12511 N N . LYS D 1 95 ? -10.94863 -21.97108 46.59002 1.000 33.35566 95 LYS D N 1
ATOM 12512 C CA . LYS D 1 95 ? -9.51477 -21.68917 46.61012 1.000 33.88092 95 LYS D CA 1
ATOM 12513 C C . LYS D 1 95 ? -8.81644 -22.24984 45.37367 1.000 31.37258 95 LYS D C 1
ATOM 12514 O O . LYS D 1 95 ? -8.01287 -21.55755 44.73530 1.000 31.33791 95 LYS D O 1
ATOM 12520 N N . ASP D 1 96 ? -9.12808 -23.49777 45.00518 1.000 33.51365 96 ASP D N 1
ATOM 12521 C CA . ASP D 1 96 ? -8.50195 -24.11256 43.83091 1.000 38.35716 96 ASP D CA 1
ATOM 12522 C C . ASP D 1 96 ? -8.92077 -23.41647 42.53885 1.000 36.99319 96 ASP D C 1
ATOM 12523 O O . ASP D 1 96 ? -8.08603 -23.15182 41.65750 1.000 37.97761 96 ASP D O 1
ATOM 12528 N N . PHE D 1 97 ? -10.21056 -23.10671 42.41197 1.000 36.43844 97 PHE D N 1
ATOM 12529 C CA . PHE D 1 97 ? -10.67418 -22.37056 41.24446 1.000 38.96173 97 PHE D CA 1
ATOM 12530 C C . PHE D 1 97 ? -9.95432 -21.03035 41.12377 1.000 36.34084 97 PHE D C 1
ATOM 12531 O O . PHE D 1 97 ? -9.53799 -20.63926 40.02522 1.000 34.31464 97 PHE D O 1
ATOM 12539 N N . ILE D 1 98 ? -9.78493 -20.32294 42.24502 1.000 28.44653 98 ILE D N 1
ATOM 12540 C CA . ILE D 1 98 ? -9.03967 -19.06635 42.23595 1.000 32.72159 98 ILE D CA 1
ATOM 12541 C C . ILE D 1 98 ? -7.61963 -19.29863 41.74651 1.000 27.85374 98 ILE D C 1
ATOM 12542 O O . ILE D 1 98 ? -7.10416 -18.55572 40.90628 1.000 26.38074 98 ILE D O 1
ATOM 12547 N N . ASP D 1 99 ? -6.97356 -20.34797 42.25226 1.000 28.07127 99 ASP D N 1
ATOM 12548 C CA . ASP D 1 99 ? -5.59423 -20.61963 41.86921 1.000 29.32458 99 ASP D CA 1
ATOM 12549 C C . ASP D 1 99 ? -5.45391 -21.05088 40.41664 1.000 39.07361 99 ASP D C 1
ATOM 12550 O O . ASP D 1 99 ? -4.32357 -21.11633 39.92355 1.000 43.89169 99 ASP D O 1
ATOM 12555 N N . THR D 1 100 ? -6.55461 -21.35270 39.72184 1.000 38.72449 100 THR D N 1
ATOM 12556 C CA . THR D 1 100 ? -6.48462 -21.64404 38.29248 1.000 31.98272 100 THR D CA 1
ATOM 12557 C C . THR D 1 100 ? -6.95036 -20.48530 37.40384 1.000 31.11004 100 THR D C 1
ATOM 12558 O O . THR D 1 100 ? -7.34327 -20.72624 36.25667 1.000 31.85942 100 THR D O 1
ATOM 12562 N N . THR D 1 101 ? -6.89921 -19.24128 37.87899 1.000 30.80934 101 THR D N 1
ATOM 12563 C CA . THR D 1 101 ? -7.33850 -18.10327 37.07584 1.000 27.27569 101 THR D CA 1
ATOM 12564 C C . THR D 1 101 ? -6.16984 -17.19000 36.72665 1.000 23.21656 101 THR D C 1
ATOM 12565 O O . THR D 1 101 ? -5.16039 -17.14061 37.43655 1.000 27.33318 101 THR D O 1
ATOM 12569 N N . PHE D 1 102 ? -6.31441 -16.47987 35.60238 1.000 22.36778 102 PHE D N 1
ATOM 12570 C CA . PHE D 1 102 ? -5.27711 -15.54022 35.17951 1.000 33.83901 102 PHE D CA 1
ATOM 12571 C C . PHE D 1 102 ? -5.25654 -14.28893 36.06272 1.000 30.66455 102 PHE D C 1
ATOM 12572 O O . PHE D 1 102 ? -4.17773 -13.76913 36.41244 1.000 31.55993 102 PHE D O 1
ATOM 12580 N N . ALA D 1 103 ? -6.43928 -13.80246 36.45177 1.000 24.46330 103 ALA D N 1
ATOM 12581 C CA . ALA D 1 103 ? -6.50336 -12.60507 37.27939 1.000 22.55326 103 ALA D CA 1
ATOM 12582 C C . ALA D 1 103 ? -5.78979 -12.81149 38.60791 1.000 26.89621 103 ALA D C 1
ATOM 12583 O O . ALA D 1 103 ? -5.18642 -11.87113 39.13947 1.000 27.21777 103 ALA D O 1
ATOM 12585 N N . TYR D 1 104 ? -5.81793 -14.03840 39.14503 1.000 25.78467 104 TYR D N 1
ATOM 12586 C CA . TYR D 1 104 ? -5.11916 -14.29128 40.39742 1.000 25.38620 104 TYR D CA 1
ATOM 12587 C C . TYR D 1 104 ? -3.61672 -14.17396 40.22305 1.000 26.43678 104 TYR D C 1
ATOM 12588 O O . TYR D 1 104 ? -2.91908 -13.77453 41.15933 1.000 25.77744 104 TYR D O 1
ATOM 12597 N N . LYS D 1 105 ? -3.09561 -14.55291 39.05586 1.000 25.53096 105 LYS D N 1
ATOM 12598 C CA . LYS D 1 105 ? -1.67436 -14.36009 38.81154 1.000 28.34339 105 LYS D CA 1
ATOM 12599 C C . LYS D 1 105 ? -1.35089 -12.87560 38.75279 1.000 24.86391 105 LYS D C 1
ATOM 12600 O O . LYS D 1 105 ? -0.34704 -12.42150 39.32109 1.000 23.83967 105 LYS D O 1
ATOM 12606 N N . ILE D 1 106 ? -2.23153 -12.09379 38.12604 1.000 29.44702 106 ILE D N 1
ATOM 12607 C CA . ILE D 1 106 ? -2.03724 -10.64423 38.13008 1.000 30.48761 106 ILE D CA 1
ATOM 12608 C C . ILE D 1 106 ? -1.98509 -10.11606 39.56038 1.000 29.17764 106 ILE D C 1
ATOM 12609 O O . ILE D 1 106 ? -1.11962 -9.30566 39.90947 1.000 28.02844 106 ILE D O 1
ATOM 12614 N N . ILE D 1 107 ? -2.89895 -10.57639 40.41224 1.000 23.34802 107 ILE D N 1
ATOM 12615 C CA . ILE D 1 107 ? -2.92278 -10.07940 41.78420 1.000 23.44500 107 ILE D CA 1
ATOM 12616 C C . ILE D 1 107 ? -1.72538 -10.58199 42.59178 1.000 24.27080 107 ILE D C 1
ATOM 12617 O O . ILE D 1 107 ? -1.19901 -9.85653 43.44162 1.000 22.53912 107 ILE D O 1
ATOM 12622 N N . GLN D 1 108 ? -1.27042 -11.81012 42.34645 1.000 23.56723 108 GLN D N 1
ATOM 12623 C CA . GLN D 1 108 ? -0.05552 -12.27835 42.99330 1.000 19.52988 108 GLN D CA 1
ATOM 12624 C C . GLN D 1 108 ? 1.11560 -11.36809 42.67070 1.000 22.66020 108 GLN D C 1
ATOM 12625 O O . GLN D 1 108 ? 1.90753 -11.03020 43.55500 1.000 28.18184 108 GLN D O 1
ATOM 12631 N N . ASP D 1 109 ? 1.24978 -10.96788 41.40908 1.000 20.27112 109 ASP D N 1
ATOM 12632 C CA . ASP D 1 109 ? 2.37571 -10.12143 41.03061 1.000 27.35630 109 ASP D CA 1
ATOM 12633 C C . ASP D 1 109 ? 2.21916 -8.67479 41.48263 1.000 28.80178 109 ASP D C 1
ATOM 12634 O O . ASP D 1 109 ? 3.21385 -7.94168 41.53689 1.000 28.02082 109 ASP D O 1
ATOM 12639 N N . MET D 1 110 ? 1.01452 -8.25046 41.80065 1.000 24.09163 110 MET D N 1
ATOM 12640 C CA . MET D 1 110 ? 0.76565 -6.84245 42.07943 1.000 22.96802 110 MET D CA 1
ATOM 12641 C C . MET D 1 110 ? 1.30273 -6.47565 43.45836 1.000 27.37343 110 MET D C 1
ATOM 12642 O O . MET D 1 110 ? 1.06710 -7.21059 44.42131 1.000 26.92640 110 MET D O 1
ATOM 12647 N N . PRO D 1 111 ? 2.08168 -5.39280 43.57979 1.000 21.95208 111 PRO D N 1
ATOM 12648 C CA . PRO D 1 111 ? 2.48467 -4.92286 44.91330 1.000 26.01621 111 PRO D CA 1
ATOM 12649 C C . PRO D 1 111 ? 1.32770 -4.27066 45.66154 1.000 26.21548 111 PRO D C 1
ATOM 12650 O O . PRO D 1 111 ? 0.97135 -3.11833 45.39551 1.000 19.19937 111 PRO D O 1
ATOM 12654 N N . LYS D 1 112 ? 0.75617 -4.98128 46.63203 1.000 27.73594 112 LYS D N 1
ATOM 12655 C CA . LYS D 1 112 ? -0.48492 -4.52781 47.24498 1.000 26.55366 112 LYS D CA 1
ATOM 12656 C C . LYS D 1 112 ? -0.27486 -3.51185 48.35182 1.000 23.72156 112 LYS D C 1
ATOM 12657 O O . LYS D 1 112 ? -1.26267 -3.04625 48.92589 1.000 25.81462 112 LYS D O 1
ATOM 12663 N N . GLY D 1 113 ? 0.95509 -3.14918 48.65073 1.000 26.01216 113 GLY D N 1
ATOM 12664 C CA . GLY D 1 113 ? 1.22683 -2.14757 49.67762 1.000 26.36343 113 GLY D CA 1
ATOM 12665 C C . GLY D 1 113 ? 1.40013 -2.78521 51.05301 1.000 26.53967 113 GLY D C 1
ATOM 12666 O O . GLY D 1 113 ? 2.31396 -3.59238 51.25344 1.000 31.73779 113 GLY D O 1
ATOM 12667 N N . GLY D 1 114 ? 0.52225 -2.43224 51.98191 1.000 23.20188 114 GLY D N 1
ATOM 12668 C CA . GLY D 1 114 ? 0.65227 -2.84790 53.36989 1.000 29.44641 114 GLY D CA 1
ATOM 12669 C C . GLY D 1 114 ? -0.50675 -3.71498 53.81832 1.000 25.54154 114 GLY D C 1
ATOM 12670 O O . GLY D 1 114 ? -1.64998 -3.48962 53.42100 1.000 28.04467 114 GLY D O 1
ATOM 12671 N N . ALA D 1 115 ? -0.19284 -4.72927 54.61788 1.000 22.83419 115 ALA D N 1
ATOM 12672 C CA . ALA D 1 115 ? -1.18819 -5.51709 55.33704 1.000 26.16819 115 ALA D CA 1
ATOM 12673 C C . ALA D 1 115 ? -1.30670 -4.92462 56.73438 1.000 25.99860 115 ALA D C 1
ATOM 12674 O O . ALA D 1 115 ? -0.37383 -5.03171 57.53771 1.000 23.15278 115 ALA D O 1
ATOM 12676 N N . LEU D 1 116 ? -2.44277 -4.29811 57.03151 1.000 18.92359 116 LEU D N 1
ATOM 12677 C CA . LEU D 1 116 ? -2.55492 -3.55026 58.27452 1.000 22.92617 116 LEU D CA 1
ATOM 12678 C C . LEU D 1 116 ? -3.21977 -4.33255 59.39962 1.000 24.98987 116 LEU D C 1
ATOM 12679 O O . LEU D 1 116 ? -3.26032 -3.83972 60.53221 1.000 29.25828 116 LEU D O 1
ATOM 12684 N N . HIS D 1 117 ? -3.70318 -5.54827 59.13890 1.000 29.00924 117 HIS D N 1
ATOM 12685 C CA . HIS D 1 117 ? -4.44796 -6.31168 60.14428 1.000 26.79138 117 HIS D CA 1
ATOM 12686 C C . HIS D 1 117 ? -3.97060 -7.76141 60.14570 1.000 22.45898 117 HIS D C 1
ATOM 12687 O O . HIS D 1 117 ? -4.43980 -8.56806 59.34329 1.000 26.85646 117 HIS D O 1
ATOM 12694 N N . LEU D 1 118 ? -3.06462 -8.09561 61.06353 1.000 27.30530 118 LEU D N 1
ATOM 12695 C CA . LEU D 1 118 ? -2.51150 -9.43948 61.16633 1.000 28.20103 118 LEU D CA 1
ATOM 12696 C C . LEU D 1 118 ? -2.33822 -9.83704 62.62217 1.000 26.02595 118 LEU D C 1
ATOM 12697 O O . LEU D 1 118 ? -2.03444 -9.00186 63.47411 1.000 31.84344 118 LEU D O 1
ATOM 12702 N N . HIS D 1 119 ? -2.45031 -11.13392 62.88529 1.000 27.53941 119 HIS D N 1
ATOM 12703 C CA . HIS D 1 119 ? -2.16201 -11.69963 64.19802 1.000 23.02892 119 HIS D CA 1
ATOM 12704 C C . HIS D 1 119 ? -0.95634 -12.61414 64.03307 1.000 30.45642 119 HIS D C 1
ATOM 12705 O O . HIS D 1 119 ? -0.97721 -13.52324 63.19506 1.000 21.73629 119 HIS D O 1
ATOM 12712 N N . ASP D 1 120 ? 0.09343 -12.36295 64.82091 1.000 19.99917 120 ASP D N 1
ATOM 12713 C CA . ASP D 1 120 ? 1.39621 -12.96032 64.54261 1.000 17.76050 120 ASP D CA 1
ATOM 12714 C C . ASP D 1 120 ? 1.36250 -14.48810 64.58664 1.000 22.05841 120 ASP D C 1
ATOM 12715 O O . ASP D 1 120 ? 1.98584 -15.14304 63.74759 1.000 25.90981 120 ASP D O 1
ATOM 12720 N N . THR D 1 121 ? 0.63890 -15.08012 65.53967 1.000 24.32989 121 THR D N 1
ATOM 12721 C CA . THR D 1 121 ? 0.65072 -16.53871 65.67123 1.000 27.45181 121 THR D CA 1
ATOM 12722 C C . THR D 1 121 ? -0.11386 -17.27055 64.56895 1.000 26.09087 121 THR D C 1
ATOM 12723 O O . THR D 1 121 ? -0.12137 -18.50456 64.57565 1.000 29.54976 121 THR D O 1
ATOM 12727 N N . ALA D 1 122 ? -0.75545 -16.57477 63.63218 1.000 28.45535 122 ALA D N 1
ATOM 12728 C CA . ALA D 1 122 ? -1.43907 -17.25199 62.53464 1.000 29.28567 122 ALA D CA 1
ATOM 12729 C C . ALA D 1 122 ? -1.14462 -16.58982 61.18882 1.000 31.04365 122 ALA D C 1
ATOM 12730 O O . ALA D 1 122 ? -1.95785 -16.65689 60.25778 1.000 31.81856 122 ALA D O 1
ATOM 12732 N N . SER D 1 123 ? 0.02311 -15.96252 61.05827 1.000 21.00703 123 SER D N 1
ATOM 12733 C CA . SER D 1 123 ? 0.35056 -15.21496 59.85386 1.000 26.94761 123 SER D CA 1
ATOM 12734 C C . SER D 1 123 ? 1.35106 -15.91540 58.95055 1.000 29.24893 123 SER D C 1
ATOM 12735 O O . SER D 1 123 ? 1.76974 -15.33041 57.94389 1.000 25.98271 123 SER D O 1
ATOM 12738 N N . ALA D 1 124 ? 1.75515 -17.13507 59.28166 1.000 28.06950 124 ALA D N 1
ATOM 12739 C CA . ALA D 1 124 ? 2.72041 -17.86449 58.48120 1.000 33.94397 124 ALA D CA 1
ATOM 12740 C C . ALA D 1 124 ? 2.20177 -19.26683 58.23878 1.000 31.02641 124 ALA D C 1
ATOM 12741 O O . ALA D 1 124 ? 1.24617 -19.73378 58.87158 1.000 35.99035 124 ALA D O 1
ATOM 12743 N N . ARG D 1 125 ? 2.87997 -19.94082 57.32518 1.000 28.29160 125 ARG D N 1
ATOM 12744 C CA . ARG D 1 125 ? 2.42913 -21.24666 56.89032 1.000 35.19999 125 ARG D CA 1
ATOM 12745 C C . ARG D 1 125 ? 2.47952 -22.27625 58.00763 1.000 34.62334 125 ARG D C 1
ATOM 12746 O O . ARG D 1 125 ? 3.43712 -22.35448 58.78430 1.000 30.42274 125 ARG D O 1
ATOM 12754 N N . ILE D 1 126 ? 1.41277 -23.06959 58.08128 1.000 33.33662 126 ILE D N 1
ATOM 12755 C CA . ILE D 1 126 ? 1.43083 -24.25916 58.91308 1.000 30.92202 126 ILE D CA 1
ATOM 12756 C C . ILE D 1 126 ? 2.46517 -25.22831 58.38391 1.000 27.60617 126 ILE D C 1
ATOM 12757 O O . ILE D 1 126 ? 3.04576 -26.02717 59.13660 1.000 27.44844 126 ILE D O 1
ATOM 12762 N N . ASP D 1 127 ? 2.68989 -25.18798 57.07202 1.000 28.91933 127 ASP D N 1
ATOM 12763 C CA . ASP D 1 127 ? 3.66618 -26.07173 56.45933 1.000 34.50186 127 ASP D CA 1
ATOM 12764 C C . ASP D 1 127 ? 5.03388 -25.86043 57.08848 1.000 35.01297 127 ASP D C 1
ATOM 12765 O O . ASP D 1 127 ? 5.76010 -26.82428 57.35348 1.000 29.32582 127 ASP D O 1
ATOM 12770 N N . TRP D 1 128 ? 5.39394 -24.59814 57.35010 1.000 31.59150 128 TRP D N 1
ATOM 12771 C CA . TRP D 1 128 ? 6.66243 -24.31507 58.01684 1.000 35.34705 128 TRP D CA 1
ATOM 12772 C C . TRP D 1 128 ? 6.66352 -24.84394 59.44076 1.000 27.35898 128 TRP D C 1
ATOM 12773 O O . TRP D 1 128 ? 7.67510 -25.38049 59.90273 1.000 30.33935 128 TRP D O 1
ATOM 12784 N N . ILE D 1 129 ? 5.53425 -24.71022 60.14519 1.000 31.27240 129 ILE D N 1
ATOM 12785 C CA . ILE D 1 129 ? 5.45366 -25.20383 61.51800 1.000 31.36396 129 ILE D CA 1
ATOM 12786 C C . ILE D 1 129 ? 5.72259 -26.70089 61.54815 1.000 32.53117 129 ILE D C 1
ATOM 12787 O O . ILE D 1 129 ? 6.42310 -27.20451 62.43555 1.000 30.79867 129 ILE D O 1
ATOM 12792 N N . VAL D 1 130 ? 5.18846 -27.43150 60.56786 1.000 32.90966 130 VAL D N 1
ATOM 12793 C CA . VAL D 1 130 ? 5.36989 -28.87973 60.53717 1.000 29.26175 130 VAL D CA 1
ATOM 12794 C C . VAL D 1 130 ? 6.76895 -29.24791 60.06900 1.000 31.04991 130 VAL D C 1
ATOM 12795 O O . VAL D 1 130 ? 7.48981 -29.99250 60.74261 1.000 29.81552 130 VAL D O 1
ATOM 12799 N N . SER D 1 131 ? 7.19016 -28.69948 58.93232 1.000 35.60845 131 SER D N 1
ATOM 12800 C CA . SER D 1 131 ? 8.40662 -29.15910 58.28110 1.000 31.73400 131 SER D CA 1
ATOM 12801 C C . SER D 1 131 ? 9.66792 -28.61943 58.93229 1.000 31.16573 131 SER D C 1
ATOM 12802 O O . SER D 1 131 ? 10.74238 -29.19389 58.72868 1.000 21.24116 131 SER D O 1
ATOM 12805 N N . ASN D 1 132 ? 9.56594 -27.54280 59.71178 1.000 38.31208 132 ASN D N 1
ATOM 12806 C CA . ASN D 1 132 ? 10.72137 -26.96483 60.38372 1.000 37.82845 132 ASN D CA 1
ATOM 12807 C C . ASN D 1 132 ? 10.63601 -27.12753 61.89570 1.000 31.53918 132 ASN D C 1
ATOM 12808 O O . ASN D 1 132 ? 11.53288 -27.72484 62.49557 1.000 36.90220 132 ASN D O 1
ATOM 12813 N N . ALA D 1 133 ? 9.56530 -26.64042 62.52942 1.000 26.81517 133 ALA D N 1
ATOM 12814 C CA . ALA D 1 133 ? 9.55277 -26.56426 63.99146 1.000 26.49318 133 ALA D CA 1
ATOM 12815 C C . ALA D 1 133 ? 9.45804 -27.94535 64.63328 1.000 27.20925 133 ALA D C 1
ATOM 12816 O O . ALA D 1 133 ? 10.17254 -28.23155 65.60338 1.000 28.37441 133 ALA D O 1
ATOM 12818 N N . THR D 1 134 ? 8.60115 -28.82409 64.11139 1.000 30.18113 134 THR D N 1
ATOM 12819 C CA . THR D 1 134 ? 8.49517 -30.15569 64.70273 1.000 34.12749 134 THR D CA 1
ATOM 12820 C C . THR D 1 134 ? 9.64601 -31.07469 64.27915 1.000 32.04576 134 THR D C 1
ATOM 12821 O O . THR D 1 134 ? 9.59764 -32.28251 64.54597 1.000 28.69975 134 THR D O 1
ATOM 12825 N N . TYR D 1 135 ? 10.67291 -30.52531 63.63152 1.000 24.68377 135 TYR D N 1
ATOM 12826 C CA . TYR D 1 135 ? 11.91436 -31.23648 63.36833 1.000 33.11065 135 TYR D CA 1
ATOM 12827 C C . TYR D 1 135 ? 13.04630 -30.81065 64.29450 1.000 28.98198 135 TYR D C 1
ATOM 12828 O O . TYR D 1 135 ? 14.15442 -31.33981 64.18286 1.000 28.62568 135 TYR D O 1
ATOM 12837 N N . ARG D 1 136 ? 12.80237 -29.85458 65.18295 1.000 30.49304 136 ARG D N 1
ATOM 12838 C CA . ARG D 1 136 ? 13.76801 -29.46078 66.19710 1.000 28.36425 136 ARG D CA 1
ATOM 12839 C C . ARG D 1 136 ? 13.65162 -30.36756 67.42063 1.000 30.89258 136 ARG D C 1
ATOM 12840 O O . ARG D 1 136 ? 12.66014 -31.07944 67.61040 1.000 27.85240 136 ARG D O 1
ATOM 12848 N N . ASP D 1 137 ? 14.68554 -30.33767 68.25336 1.000 31.89659 137 ASP D N 1
ATOM 12849 C CA . ASP D 1 137 ? 14.71549 -31.19472 69.42954 1.000 36.75792 137 ASP D CA 1
ATOM 12850 C C . ASP D 1 137 ? 13.74128 -30.69605 70.49789 1.000 41.92105 137 ASP D C 1
ATOM 12851 O O . ASP D 1 137 ? 13.31705 -29.53506 70.49733 1.000 36.07997 137 ASP D O 1
ATOM 12856 N N . HIS D 1 138 ? 13.36853 -31.61315 71.40293 1.000 35.85856 138 HIS D N 1
ATOM 12857 C CA . HIS D 1 138 ? 12.54060 -31.32211 72.57711 1.000 29.74896 138 HIS D CA 1
ATOM 12858 C C . HIS D 1 138 ? 11.09840 -30.95356 72.22277 1.000 31.18511 138 HIS D C 1
ATOM 12859 O O . HIS D 1 138 ? 10.42466 -30.25574 72.98816 1.000 32.93344 138 HIS D O 1
ATOM 12866 N N . VAL D 1 139 ? 10.60068 -31.43478 71.08697 1.000 23.35731 139 VAL D N 1
ATOM 12867 C CA . VAL D 1 139 ? 9.23360 -31.17545 70.64802 1.000 23.09785 139 VAL D CA 1
ATOM 12868 C C . VAL D 1 139 ? 8.35990 -32.37639 70.98198 1.000 31.46180 139 VAL D C 1
ATOM 12869 O O . VAL D 1 139 ? 8.64306 -33.50554 70.56579 1.000 31.10471 139 VAL D O 1
ATOM 12873 N N . TYR D 1 140 ? 7.29086 -32.13168 71.72339 1.000 29.46488 140 TYR D N 1
ATOM 12874 C CA . TYR D 1 140 ? 6.37640 -33.16592 72.15662 1.000 27.03313 140 TYR D CA 1
ATOM 12875 C C . TYR D 1 140 ? 5.01465 -32.92968 71.52495 1.000 22.96628 140 TYR D C 1
ATOM 12876 O O . TYR D 1 140 ? 4.61752 -31.79065 71.25860 1.000 23.96446 140 TYR D O 1
ATOM 12885 N N . MET D 1 141 ? 4.31752 -34.02698 71.27206 1.000 25.32557 141 MET D N 1
ATOM 12886 C CA . MET D 1 141 ? 2.97593 -34.00830 70.72571 1.000 23.11007 141 MET D CA 1
ATOM 12887 C C . MET D 1 141 ? 2.07172 -34.87041 71.59370 1.000 29.60251 141 MET D C 1
ATOM 12888 O O . MET D 1 141 ? 2.53080 -35.73783 72.34615 1.000 25.44715 141 MET D O 1
ATOM 12893 N N . CYS D 1 142 ? 0.77751 -34.56637 71.53684 1.000 33.15665 142 CYS D N 1
ATOM 12894 C CA . CYS D 1 142 ? -0.20959 -35.41128 72.19947 1.000 28.82155 142 CYS D CA 1
ATOM 12895 C C . CYS D 1 142 ? -1.57916 -35.18614 71.56604 1.000 33.54126 142 CYS D C 1
ATOM 12896 O O . CYS D 1 142 ? -1.79956 -34.20511 70.85962 1.000 33.02410 142 CYS D O 1
ATOM 12899 N N . MET D 1 143 ? -2.48322 -36.13650 71.78234 1.000 30.73222 143 MET D N 1
ATOM 12900 C CA . MET D 1 143 ? -3.87022 -36.00975 71.34850 1.000 34.79184 143 MET D CA 1
ATOM 12901 C C . MET D 1 143 ? -4.71043 -35.63678 72.55980 1.000 39.64085 143 MET D C 1
ATOM 12902 O O . MET D 1 143 ? -4.75998 -36.39187 73.53968 1.000 39.21818 143 MET D O 1
ATOM 12907 N N . ASP D 1 144 ? -5.36269 -34.47420 72.49417 1.000 38.88433 144 ASP D N 1
ATOM 12908 C CA . ASP D 1 144 ? -6.09508 -33.97442 73.64905 1.000 44.08155 144 ASP D CA 1
ATOM 12909 C C . ASP D 1 144 ? -7.48525 -34.60995 73.72082 1.000 41.40067 144 ASP D C 1
ATOM 12910 O O . ASP D 1 144 ? -7.84692 -35.49140 72.92664 1.000 43.84265 144 ASP D O 1
ATOM 12915 N N . GLN D 1 145 ? -8.26594 -34.14643 74.70293 1.000 48.44997 145 GLN D N 1
ATOM 12916 C CA . GLN D 1 145 ? -9.56437 -34.75062 74.99198 1.000 49.95746 145 GLN D CA 1
ATOM 12917 C C . GLN D 1 145 ? -10.53933 -34.60887 73.81938 1.000 43.62697 145 GLN D C 1
ATOM 12918 O O . GLN D 1 145 ? -11.42644 -35.45491 73.61932 1.000 38.51796 145 GLN D O 1
ATOM 12924 N N . ASP D 1 146 ? -10.34301 -33.59848 72.99304 1.000 44.65309 146 ASP D N 1
ATOM 12925 C CA . ASP D 1 146 ? -11.21031 -33.36085 71.85773 1.000 40.13800 146 ASP D CA 1
ATOM 12926 C C . ASP D 1 146 ? -10.67321 -33.99741 70.58476 1.000 37.98371 146 ASP D C 1
ATOM 12927 O O . ASP D 1 146 ? -11.16064 -33.68502 69.49437 1.000 37.69700 146 ASP D O 1
ATOM 12932 N N . ASN D 1 147 ? -9.67669 -34.87839 70.70391 1.000 35.39591 147 ASN D N 1
ATOM 12933 C CA . ASN D 1 147 ? -9.09894 -35.58586 69.57517 1.000 31.55766 147 ASN D CA 1
ATOM 12934 C C . ASN D 1 147 ? -8.41059 -34.60923 68.61332 1.000 36.95077 147 ASN D C 1
ATOM 12935 O O . ASN D 1 147 ? -8.48693 -34.74256 67.38623 1.000 36.37742 147 ASN D O 1
ATOM 12940 N N . PHE D 1 148 ? -7.71631 -33.62495 69.18122 1.000 31.52719 148 PHE D N 1
ATOM 12941 C CA . PHE D 1 148 ? -6.90067 -32.67435 68.43684 1.000 34.39894 148 PHE D CA 1
ATOM 12942 C C . PHE D 1 148 ? -5.44611 -32.81121 68.86021 1.000 30.95052 148 PHE D C 1
ATOM 12943 O O . PHE D 1 148 ? -5.14967 -33.00605 70.04219 1.000 30.54858 148 PHE D O 1
ATOM 12951 N N . VAL D 1 149 ? -4.53827 -32.66318 67.90738 1.000 25.19277 149 VAL D N 1
ATOM 12952 C CA . VAL D 1 149 ? -3.12071 -32.75730 68.22258 1.000 30.55517 149 VAL D CA 1
ATOM 12953 C C . VAL D 1 149 ? -2.66267 -31.44870 68.85923 1.000 26.30651 149 VAL D C 1
ATOM 12954 O O . VAL D 1 149 ? -2.98507 -30.35562 68.38040 1.000 20.70661 149 VAL D O 1
ATOM 12958 N N . ARG D 1 150 ? -1.92384 -31.57179 69.95992 1.000 26.13612 150 ARG D N 1
ATOM 12959 C CA . ARG D 1 150 ? -1.28056 -30.48801 70.68811 1.000 28.14129 150 ARG D CA 1
ATOM 12960 C C . ARG D 1 150 ? 0.22710 -30.63697 70.55904 1.000 31.13437 150 ARG D C 1
ATOM 12961 O O . ARG D 1 150 ? 0.75579 -31.75412 70.64619 1.000 28.35439 150 ARG D O 1
ATOM 12969 N N . LEU D 1 151 ? 0.90583 -29.51411 70.32848 1.000 24.39565 151 LEU D N 1
ATOM 12970 C CA . LEU D 1 151 ? 2.35415 -29.47113 70.20239 1.000 26.31519 151 LEU D CA 1
ATOM 12971 C C . LEU D 1 151 ? 2.94974 -28.55943 71.26629 1.000 26.23770 151 LEU D C 1
ATOM 12972 O O . LEU D 1 151 ? 2.44704 -27.45590 71.49933 1.000 33.70936 151 LEU D O 1
ATOM 12977 N N . THR D 1 152 ? 4.04247 -28.99894 71.88740 1.000 20.41258 152 THR D N 1
ATOM 12978 C CA . THR D 1 152 ? 4.69933 -28.16947 72.88930 1.000 27.79631 152 THR D CA 1
ATOM 12979 C C . THR D 1 152 ? 6.19768 -28.45684 72.89990 1.000 27.13743 152 THR D C 1
ATOM 12980 O O . THR D 1 152 ? 6.67579 -29.42732 72.31218 1.000 25.49433 152 THR D O 1
ATOM 12984 N N . VAL D 1 153 ? 6.94253 -27.57084 73.54986 1.000 27.39323 153 VAL D N 1
ATOM 12985 C CA . VAL D 1 153 ? 8.38003 -27.71874 73.73173 1.000 27.77509 153 VAL D CA 1
ATOM 12986 C C . VAL D 1 153 ? 8.64813 -27.83372 75.22305 1.000 31.95616 153 VAL D C 1
ATOM 12987 O O . VAL D 1 153 ? 8.17472 -26.99967 76.00279 1.000 32.90985 153 VAL D O 1
ATOM 12991 N N . SER D 1 154 ? 9.38706 -28.86939 75.62224 1.000 37.34331 154 SER D N 1
ATOM 12992 C CA . SER D 1 154 ? 9.78378 -29.04259 77.01870 1.000 33.79413 154 SER D CA 1
ATOM 12993 C C . SER D 1 154 ? 11.21045 -29.56062 77.07190 1.000 36.88444 154 SER D C 1
ATOM 12994 O O . SER D 1 154 ? 11.48965 -30.66434 76.59418 1.000 44.06715 154 SER D O 1
ATOM 12997 N N . GLY D 1 155 ? 12.10038 -28.78484 77.68000 1.000 42.15142 155 GLY D N 1
ATOM 12998 C CA . GLY D 1 155 ? 13.51195 -29.11904 77.67616 1.000 45.74795 155 GLY D CA 1
ATOM 12999 C C . GLY D 1 155 ? 13.98790 -29.95906 78.84307 1.000 52.94288 155 GLY D C 1
ATOM 13000 O O . GLY D 1 155 ? 15.07607 -30.53925 78.78337 1.000 58.49083 155 GLY D O 1
ATOM 13001 N N . THR D 1 156 ? 13.18716 -30.05012 79.90277 1.000 56.79272 156 THR D N 1
ATOM 13002 C CA . THR D 1 156 ? 13.58799 -30.70271 81.14559 1.000 56.43390 156 THR D CA 1
ATOM 13003 C C . THR D 1 156 ? 12.86561 -32.03190 81.33718 1.000 51.86802 156 THR D C 1
ATOM 13004 O O . THR D 1 156 ? 12.52987 -32.41739 82.45645 1.000 57.91874 156 THR D O 1
ATOM 13008 N N . GLY D 1 157 ? 12.65328 -32.76736 80.25183 1.000 53.68299 157 GLY D N 1
ATOM 13009 C CA . GLY D 1 157 ? 11.87386 -33.98017 80.31046 1.000 49.35576 157 GLY D CA 1
ATOM 13010 C C . GLY D 1 157 ? 10.49821 -33.73887 79.72568 1.000 43.50579 157 GLY D C 1
ATOM 13011 O O . GLY D 1 157 ? 10.20292 -32.65268 79.22020 1.000 50.56824 157 GLY D O 1
ATOM 13012 N N . PRO D 1 158 ? 9.63536 -34.74734 79.76469 1.000 41.34517 158 PRO D N 1
ATOM 13013 C CA . PRO D 1 158 ? 8.29492 -34.60746 79.18535 1.000 40.62815 158 PRO D CA 1
ATOM 13014 C C . PRO D 1 158 ? 7.52761 -33.47990 79.85499 1.000 44.25116 158 PRO D C 1
ATOM 13015 O O . PRO D 1 158 ? 7.88485 -33.04661 80.95997 1.000 36.16395 158 PRO D O 1
ATOM 13019 N N . PRO D 1 159 ? 6.52168 -32.91987 79.18077 1.000 40.82304 159 PRO D N 1
ATOM 13020 C CA . PRO D 1 159 ? 5.80599 -31.76500 79.73910 1.000 35.74620 159 PRO D CA 1
ATOM 13021 C C . PRO D 1 159 ? 5.13271 -32.11612 81.05666 1.000 46.07394 159 PRO D C 1
ATOM 13022 O O . PRO D 1 159 ? 4.70061 -33.25113 81.27634 1.000 45.84459 159 PRO D O 1
ATOM 13026 N N . ALA D 1 160 ? 5.02886 -31.11806 81.93799 1.000 55.19568 160 ALA D N 1
ATOM 13027 C CA . ALA D 1 160 ? 4.52927 -31.37158 83.28537 1.000 57.69681 160 ALA D CA 1
ATOM 13028 C C . ALA D 1 160 ? 3.02147 -31.58696 83.35195 1.000 50.79647 160 ALA D C 1
ATOM 13029 O O . ALA D 1 160 ? 2.51258 -31.90726 84.43260 1.000 60.86158 160 ALA D O 1
ATOM 13031 N N . ASN D 1 161 ? 2.29658 -31.45511 82.24239 1.000 46.80199 161 ASN D N 1
ATOM 13032 C CA . ASN D 1 161 ? 0.87343 -31.77078 82.21999 1.000 43.51832 161 ASN D CA 1
ATOM 13033 C C . ASN D 1 161 ? 0.73385 -33.22280 81.79886 1.000 45.15988 161 ASN D C 1
ATOM 13034 O O . ASN D 1 161 ? 0.83147 -33.54109 80.61067 1.000 52.06589 161 ASN D O 1
ATOM 13039 N N . SER D 1 162 ? 0.43731 -34.08746 82.76104 1.000 41.81550 162 SER D N 1
ATOM 13040 C CA . SER D 1 162 ? 0.26466 -35.50774 82.50039 1.000 37.62788 162 SER D CA 1
ATOM 13041 C C . SER D 1 162 ? -1.16992 -35.85389 82.15400 1.000 38.82842 162 SER D C 1
ATOM 13042 O O . SER D 1 162 ? -1.46551 -37.02521 81.89497 1.000 40.28572 162 SER D O 1
ATOM 13045 N N . GLY D 1 163 ? -2.05877 -34.85898 82.12369 1.000 32.88991 163 GLY D N 1
ATOM 13046 C CA . GLY D 1 163 ? -3.40637 -35.10764 81.65879 1.000 40.93584 163 GLY D CA 1
ATOM 13047 C C . GLY D 1 163 ? -3.43321 -35.53206 80.21235 1.000 46.12638 163 GLY D C 1
ATOM 13048 O O . GLY D 1 163 ? -4.37124 -36.20936 79.78704 1.000 46.49711 163 GLY D O 1
ATOM 13049 N N . CYS D 1 164 ? -2.40736 -35.15948 79.45461 1.000 47.67517 164 CYS D N 1
ATOM 13050 C CA . CYS D 1 164 ? -2.18223 -35.62044 78.09649 1.000 40.75597 164 CYS D CA 1
ATOM 13051 C C . CYS D 1 164 ? -1.01710 -36.60259 78.11233 1.000 42.88957 164 CYS D C 1
ATOM 13052 O O . CYS D 1 164 ? -0.13465 -36.52435 78.97271 1.000 44.08265 164 CYS D O 1
ATOM 13055 N N . GLU D 1 165 ? -1.00963 -37.53813 77.16514 1.000 45.80280 165 GLU D N 1
ATOM 13056 C CA . GLU D 1 165 ? 0.09209 -38.49518 77.06034 1.000 46.80230 165 GLU D CA 1
ATOM 13057 C C . GLU D 1 165 ? 1.04694 -37.97576 75.99062 1.000 41.46126 165 GLU D C 1
ATOM 13058 O O . GLU D 1 165 ? 0.81643 -38.14310 74.78822 1.000 42.73080 165 GLU D O 1
ATOM 13064 N N . TRP D 1 166 ? 2.11499 -37.32701 76.44984 1.000 31.34417 166 TRP D N 1
ATOM 13065 C CA . TRP D 1 166 ? 3.04053 -36.63843 75.56788 1.000 33.70197 166 TRP D CA 1
ATOM 13066 C C . TRP D 1 166 ? 4.08306 -37.60267 75.01172 1.000 39.57430 166 TRP D C 1
ATOM 13067 O O . TRP D 1 166 ? 4.70774 -38.35644 75.76519 1.000 39.88795 166 TRP D O 1
ATOM 13078 N N . LYS D 1 167 ? 4.28074 -37.56439 73.69203 1.000 34.11669 167 LYS D N 1
ATOM 13079 C CA . LYS D 1 167 ? 5.32183 -38.33635 73.02451 1.000 28.33968 167 LYS D CA 1
ATOM 13080 C C . LYS D 1 167 ? 6.24221 -37.40027 72.26592 1.000 30.33617 167 LYS D C 1
ATOM 13081 O O . LYS D 1 167 ? 5.82706 -36.35995 71.74446 1.000 28.84043 167 LYS D O 1
ATOM 13087 N N . LEU D 1 168 ? 7.49258 -37.81872 72.17323 1.000 26.46814 168 LEU D N 1
ATOM 13088 C CA . LEU D 1 168 ? 8.46223 -37.07796 71.39313 1.000 32.50241 168 LEU D CA 1
ATOM 13089 C C . LEU D 1 168 ? 8.05808 -37.13300 69.91694 1.000 30.68614 168 LEU D C 1
ATOM 13090 O O . LEU D 1 168 ? 7.70135 -38.19526 69.39719 1.000 29.93558 168 LEU D O 1
ATOM 13095 N N . VAL D 1 169 ? 8.05893 -35.97861 69.24760 1.000 28.10700 169 VAL D N 1
ATOM 13096 C CA . VAL D 1 169 ? 7.59259 -35.94199 67.86216 1.000 26.37314 169 VAL D CA 1
ATOM 13097 C C . VAL D 1 169 ? 8.51442 -36.75526 66.96657 1.000 33.89662 169 VAL D C 1
ATOM 13098 O O . VAL D 1 169 ? 8.06201 -37.39837 66.01082 1.000 33.29761 169 VAL D O 1
ATOM 13102 N N . GLU D 1 170 ? 9.82030 -36.73476 67.24780 1.000 29.10533 170 GLU D N 1
ATOM 13103 C CA . GLU D 1 170 ? 10.73786 -37.52108 66.43370 1.000 30.09238 170 GLU D CA 1
ATOM 13104 C C . GLU D 1 170 ? 10.42264 -39.01125 66.53695 1.000 29.18278 170 GLU D C 1
ATOM 13105 O O . GLU D 1 170 ? 10.48370 -39.73245 65.53587 1.000 34.69412 170 GLU D O 1
ATOM 13111 N N . THR D 1 171 ? 10.05890 -39.48542 67.73231 1.000 27.42281 171 THR D N 1
ATOM 13112 C CA . THR D 1 171 ? 9.72880 -40.89814 67.90056 1.000 28.22420 171 THR D CA 1
ATOM 13113 C C . THR D 1 171 ? 8.48629 -41.28562 67.10003 1.000 34.49351 171 THR D C 1
ATOM 13114 O O . THR D 1 171 ? 8.47067 -42.32460 66.42862 1.000 39.13667 171 THR D O 1
ATOM 13118 N N . GLU D 1 172 ? 7.43605 -40.46084 67.14865 1.000 27.53783 172 GLU D N 1
ATOM 13119 C CA . GLU D 1 172 ? 6.22564 -40.77175 66.39212 1.000 29.65220 172 GLU D CA 1
ATOM 13120 C C . GLU D 1 172 ? 6.46464 -40.69195 64.88870 1.000 28.33242 172 GLU D C 1
ATOM 13121 O O . GLU D 1 172 ? 5.98089 -41.54159 64.13321 1.000 29.90572 172 GLU D O 1
ATOM 13127 N N . ARG D 1 173 ? 7.20721 -39.68298 64.43171 1.000 30.09560 173 ARG D N 1
ATOM 13128 C CA . ARG D 1 173 ? 7.49986 -39.59263 63.00844 1.0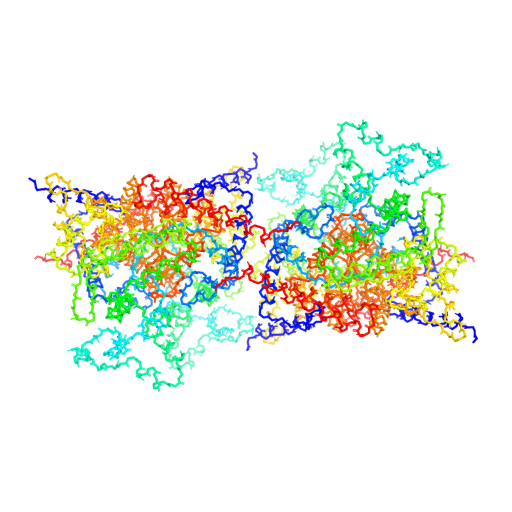00 30.21057 173 ARG D CA 1
ATOM 13129 C C . ARG D 1 173 ? 8.31328 -40.79574 62.53939 1.000 33.64262 173 ARG D C 1
ATOM 13130 O O . ARG D 1 173 ? 8.01799 -41.37867 61.49001 1.000 33.97922 173 ARG D O 1
ATOM 13138 N N . ALA D 1 174 ? 9.30779 -41.21835 63.33140 1.000 32.49298 174 ALA D N 1
ATOM 13139 C CA . ALA D 1 174 ? 10.11935 -42.37701 62.95685 1.000 37.84751 174 ALA D CA 1
ATOM 13140 C C . ALA D 1 174 ? 9.30173 -43.66830 62.96261 1.000 43.10471 174 ALA D C 1
ATOM 13141 O O . ALA D 1 174 ? 9.44335 -44.50773 62.06411 1.000 47.64682 174 ALA D O 1
ATOM 13143 N N . ASN D 1 175 ? 8.44136 -43.84893 63.95758 1.000 33.37650 175 ASN D N 1
ATOM 13144 C CA . ASN D 1 175 ? 7.63658 -45.05673 64.03018 1.000 32.36854 175 ASN D CA 1
ATOM 13145 C C . ASN D 1 175 ? 6.42089 -45.01493 63.11651 1.000 35.56983 175 ASN D C 1
ATOM 13146 O O . ASN D 1 175 ? 5.65480 -45.98486 63.09851 1.000 33.26189 175 ASN D O 1
ATOM 13151 N N . SER D 1 176 ? 6.18191 -43.90475 62.41231 1.000 29.48852 176 SER D N 1
ATOM 13152 C CA . SER D 1 176 ? 5.00477 -43.84373 61.55139 1.000 39.41639 176 SER D CA 1
ATOM 13153 C C . SER D 1 176 ? 5.09330 -44.85127 60.41107 1.000 43.48687 176 SER D C 1
ATOM 13154 O O . SER D 1 176 ? 4.11858 -45.55386 60.11843 1.000 42.27861 176 SER D O 1
ATOM 13157 N N . GLY D 1 177 ? 6.26068 -44.95946 59.77515 1.000 42.79862 177 GLY D N 1
ATOM 13158 C CA . GLY D 1 177 ? 6.42534 -45.78250 58.59914 1.000 47.63272 177 GLY D CA 1
ATOM 13159 C C . GLY D 1 177 ? 6.17777 -45.07220 57.28289 1.000 41.65084 177 GLY D C 1
ATOM 13160 O O . GLY D 1 177 ? 6.59764 -45.57438 56.23463 1.000 55.12149 177 GLY D O 1
ATOM 13161 N N . ASP D 1 178 ? 5.48934 -43.93230 57.30407 1.000 48.77961 178 ASP D N 1
ATOM 13162 C CA . ASP D 1 178 ? 5.33888 -43.06276 56.13362 1.000 47.15091 178 ASP D CA 1
ATOM 13163 C C . ASP D 1 178 ? 5.49754 -41.63499 56.64746 1.000 38.66198 178 ASP D C 1
ATOM 13164 O O . ASP D 1 178 ? 4.53878 -41.04730 57.15869 1.000 34.87746 178 ASP D O 1
ATOM 13169 N N . ILE D 1 179 ? 6.71317 -41.09083 56.52308 1.000 29.97942 179 ILE D N 1
ATOM 13170 C CA . ILE D 1 179 ? 7.00008 -39.77724 57.09094 1.000 30.50691 179 ILE D CA 1
ATOM 13171 C C . ILE D 1 179 ? 6.15763 -38.70088 56.41117 1.000 36.14197 179 ILE D C 1
ATOM 13172 O O . ILE D 1 179 ? 5.60868 -37.80796 57.07635 1.000 31.02871 179 ILE D O 1
ATOM 13177 N N . ALA D 1 180 ? 6.02140 -38.77647 55.08240 1.000 33.82136 180 ALA D N 1
ATOM 13178 C CA . ALA D 1 180 ? 5.19746 -37.79694 54.37889 1.000 31.08152 180 ALA D CA 1
ATOM 13179 C C . ALA D 1 180 ? 3.75922 -37.85294 54.86122 1.000 28.85988 180 ALA D C 1
ATOM 13180 O O . ALA D 1 180 ? 3.12999 -36.81049 55.08353 1.000 30.71135 180 ALA D O 1
ATOM 13182 N N . ALA D 1 181 ? 3.22787 -39.06684 55.03968 1.000 32.57664 181 ALA D N 1
ATOM 13183 C CA . ALA D 1 181 ? 1.86812 -39.22507 55.54775 1.000 32.85827 181 ALA D CA 1
ATOM 13184 C C . ALA D 1 181 ? 1.74205 -38.65991 56.95646 1.000 33.38303 181 ALA D C 1
ATOM 13185 O O . ALA D 1 181 ? 0.73492 -38.02528 57.28890 1.000 30.55715 181 ALA D O 1
ATOM 13187 N N . PHE D 1 182 ? 2.75601 -38.88370 57.79888 1.000 27.99033 182 PHE D N 1
ATOM 13188 C CA . PHE D 1 182 ? 2.73318 -38.33883 59.15125 1.000 25.07006 182 PHE D CA 1
ATOM 13189 C C . PHE D 1 182 ? 2.64489 -36.82131 59.12665 1.000 35.35829 182 PHE D C 1
ATOM 13190 O O . PHE D 1 182 ? 1.76608 -36.23264 59.77096 1.000 32.29583 182 PHE D O 1
ATOM 13198 N N . ASP D 1 183 ? 3.52906 -36.17328 58.35256 1.000 32.21830 183 ASP D N 1
ATOM 13199 C CA . ASP D 1 183 ? 3.54972 -34.71182 58.30313 1.000 29.86461 183 ASP D CA 1
ATOM 13200 C C . ASP D 1 183 ? 2.27247 -34.14976 57.68667 1.000 33.72667 183 ASP D C 1
ATOM 13201 O O . ASP D 1 183 ? 1.76482 -33.10879 58.13059 1.000 31.68007 183 ASP D O 1
ATOM 13206 N N . HIS D 1 184 ? 1.74360 -34.81644 56.65566 1.000 38.27042 184 HIS D N 1
ATOM 13207 C CA . HIS D 1 184 ? 0.48582 -34.37726 56.06223 1.000 34.34979 184 HIS D CA 1
ATOM 13208 C C . HIS D 1 184 ? -0.66704 -34.50659 57.04799 1.000 32.66518 184 HIS D C 1
ATOM 13209 O O . HIS D 1 184 ? -1.53883 -33.63141 57.10639 1.000 36.80905 184 HIS D O 1
ATOM 13216 N N . TRP D 1 185 ? -0.69676 -35.59451 57.82547 1.000 27.89647 185 TRP D N 1
ATOM 13217 C CA . TRP D 1 185 ? -1.73509 -35.74382 58.83567 1.000 28.53721 185 TRP D CA 1
ATOM 13218 C C . TRP D 1 185 ? -1.60930 -34.66203 59.89465 1.000 31.41722 185 TRP D C 1
ATOM 13219 O O . TRP D 1 185 ? -2.61558 -34.13508 60.38641 1.000 28.18703 185 TRP D O 1
ATOM 13230 N N . LEU D 1 186 ? -0.37132 -34.34307 60.27159 1.000 29.66168 186 LEU D N 1
ATOM 13231 C CA . LEU D 1 186 ? -0.11736 -33.29993 61.25596 1.000 28.18183 186 LEU D CA 1
ATOM 13232 C C . LEU D 1 186 ? -0.66543 -31.96029 60.78823 1.000 35.90902 186 LEU D C 1
ATOM 13233 O O . LEU D 1 186 ? -1.38292 -31.27466 61.53003 1.000 35.23586 186 LEU D O 1
ATOM 13238 N N . LYS D 1 187 ? -0.33710 -31.57002 59.55151 1.000 26.76683 187 LYS D N 1
ATOM 13239 C CA . LYS D 1 187 ? -0.85561 -30.31001 59.02951 1.000 23.93216 187 LYS D CA 1
ATOM 13240 C C . LYS D 1 187 ? -2.37785 -30.34525 58.90764 1.000 35.32951 187 LYS D C 1
ATOM 13241 O O . LYS D 1 187 ? -3.06199 -29.35775 59.21412 1.000 29.44411 187 LYS D O 1
ATOM 13247 N N . SER D 1 188 ? -2.92689 -31.48850 58.49389 1.000 26.13403 188 SER D N 1
ATOM 13248 C CA . SER D 1 188 ? -4.37377 -31.62091 58.37243 1.000 30.26422 188 SER D CA 1
ATOM 13249 C C . SER D 1 188 ? -5.06788 -31.49753 59.72310 1.000 32.00586 188 SER D C 1
ATOM 13250 O O . SER D 1 188 ? -6.17641 -30.96217 59.79855 1.000 27.13763 188 SER D O 1
ATOM 13253 N N . ASN D 1 189 ? -4.43723 -31.97758 60.79805 1.000 31.39331 189 ASN D N 1
ATOM 13254 C CA . ASN D 1 189 ? -5.03017 -31.91305 62.12826 1.000 26.51269 189 ASN D CA 1
ATOM 13255 C C . ASN D 1 189 ? -4.94888 -30.51818 62.73303 1.000 34.60848 189 ASN D C 1
ATOM 13256 O O . ASN D 1 189 ? -5.54488 -30.27551 63.79149 1.000 36.76152 189 ASN D O 1
ATOM 13261 N N . ILE D 1 190 ? -4.21610 -29.60539 62.09922 1.000 26.15135 190 ILE D N 1
ATOM 13262 C CA . ILE D 1 190 ? -4.07236 -28.25107 62.60247 1.000 24.92896 190 ILE D CA 1
ATOM 13263 C C . ILE D 1 190 ? -4.84879 -27.22654 61.77889 1.000 23.37335 190 ILE D C 1
ATOM 13264 O O . ILE D 1 190 ? -5.33101 -26.23580 62.34140 1.000 26.55170 190 ILE D O 1
ATOM 13269 N N . SER D 1 191 ? -4.99768 -27.44283 60.47472 1.000 23.56542 191 SER D N 1
ATOM 13270 C CA . SER D 1 191 ? -5.56428 -26.45210 59.57083 1.000 20.80987 191 SER D CA 1
ATOM 13271 C C . SER D 1 191 ? -7.08263 -26.36665 59.69137 1.000 26.81340 191 SER D C 1
ATOM 13272 O O . SER D 1 191 ? -7.76386 -27.34643 60.00430 1.000 28.36990 191 SER D O 1
ATOM 13275 N N . LEU D 1 192 ? -7.60965 -25.17105 59.42111 1.000 27.19680 192 LEU D N 1
ATOM 13276 C CA . LEU D 1 192 ? -9.04982 -24.96821 59.33632 1.000 32.58884 192 LEU D CA 1
ATOM 13277 C C . LEU D 1 192 ? -9.60744 -25.30175 57.96400 1.000 31.33087 192 LEU D C 1
ATOM 13278 O O . LEU D 1 192 ? -10.83037 -25.29169 57.78972 1.000 29.45665 192 LEU D O 1
ATOM 13283 N N . LEU D 1 193 ? -8.75101 -25.58219 56.98866 1.000 25.97041 193 LEU D N 1
ATOM 13284 C CA . LEU D 1 193 ? -9.19534 -25.86612 55.63363 1.000 32.29711 193 LEU D CA 1
ATOM 13285 C C . LEU D 1 193 ? -9.07290 -27.34258 55.27777 1.000 30.26374 193 LEU D C 1
ATOM 13286 O O . LEU D 1 193 ? -9.17228 -27.70080 54.10106 1.000 29.52666 193 LEU D O 1
ATOM 13291 N N . THR D 1 194 ? -8.88133 -28.21445 56.26495 1.000 29.03032 194 THR D N 1
ATOM 13292 C CA . THR D 1 194 ? -8.86404 -29.64061 55.96595 1.000 30.17292 194 THR D CA 1
ATOM 13293 C C . THR D 1 194 ? -10.22764 -30.10378 55.45641 1.000 33.29346 194 THR D C 1
ATOM 13294 O O . THR D 1 194 ? -10.31191 -30.91014 54.52222 1.000 32.91599 194 THR D O 1
ATOM 13298 N N . THR D 1 195 ? -11.30362 -29.59037 56.04526 1.000 32.21238 195 THR D N 1
ATOM 13299 C CA . THR D 1 195 ? -12.66317 -29.77060 55.55813 1.000 25.95654 195 THR D CA 1
ATOM 13300 C C . THR D 1 195 ? -13.28067 -28.39954 55.30454 1.000 32.72406 195 THR D C 1
ATOM 13301 O O . THR D 1 195 ? -12.68525 -27.36471 55.61692 1.000 34.95105 195 THR D O 1
ATOM 13305 N N . ASP D 1 196 ? -14.47645 -28.38443 54.71307 1.000 35.70100 196 ASP D N 1
ATOM 13306 C CA . ASP D 1 196 ? -15.18357 -27.11385 54.52175 1.000 36.29490 196 ASP D CA 1
ATOM 13307 C C . ASP D 1 196 ? -15.70348 -26.61957 55.86868 1.000 31.96358 196 ASP D C 1
ATOM 13308 O O . ASP D 1 196 ? -16.56596 -27.27655 56.46845 1.000 33.61392 196 ASP D O 1
ATOM 13313 N N . PRO D 1 197 ? -15.21388 -25.48458 56.37966 1.000 31.43980 197 PRO D N 1
ATOM 13314 C CA . PRO D 1 197 ? -15.67649 -25.02072 57.69664 1.000 29.77310 197 PRO D CA 1
ATOM 13315 C C . PRO D 1 197 ? -17.16451 -24.75346 57.75002 1.000 34.74079 197 PRO D C 1
ATOM 13316 O O . PRO D 1 197 ? -17.80632 -25.03234 58.77328 1.000 33.85575 197 PRO D O 1
ATOM 13320 N N . LEU D 1 198 ? -17.73303 -24.23930 56.65807 1.000 31.00725 198 LEU D N 1
ATOM 13321 C CA . LEU D 1 198 ? -19.15509 -23.92963 56.61232 1.000 33.56674 198 LEU D CA 1
ATOM 13322 C C . LEU D 1 198 ? -20.02388 -25.17291 56.69463 1.000 34.96196 198 LEU D C 1
ATOM 13323 O O . LEU D 1 198 ? -21.20514 -25.06466 57.03722 1.000 44.91667 198 LEU D O 1
ATOM 13328 N N . VAL D 1 199 ? -19.47113 -26.33958 56.38600 1.000 32.19734 199 VAL D N 1
ATOM 13329 C CA . VAL D 1 199 ? -20.18080 -27.60566 56.50983 1.000 30.42569 199 VAL D CA 1
ATOM 13330 C C . VAL D 1 199 ? -19.86014 -28.28889 57.83282 1.000 32.53700 199 VAL D C 1
ATOM 13331 O O . VAL D 1 199 ? -20.76243 -28.71965 58.55085 1.000 40.96022 199 VAL D O 1
ATOM 13335 N N . THR D 1 200 ? -18.57684 -28.36473 58.18534 1.000 29.88007 200 THR D N 1
ATOM 13336 C CA . THR D 1 200 ? -18.14911 -29.11005 59.36688 1.000 29.43924 200 THR D CA 1
ATOM 13337 C C . THR D 1 200 ? -18.44173 -28.37325 60.67721 1.000 27.01938 200 THR D C 1
ATOM 13338 O O . THR D 1 200 ? -18.69415 -29.01926 61.70197 1.000 24.53022 200 THR D O 1
ATOM 13342 N N . TYR D 1 201 ? -18.41753 -27.04145 60.66432 1.000 25.87930 201 TYR D N 1
ATOM 13343 C CA . TYR D 1 201 ? -18.67213 -26.20936 61.84311 1.000 27.12604 201 TYR D CA 1
ATOM 13344 C C . TYR D 1 201 ? -19.74715 -25.18955 61.49777 1.000 32.19007 201 TYR D C 1
ATOM 13345 O O . TYR D 1 201 ? -19.47690 -23.98707 61.39658 1.000 32.66896 201 TYR D O 1
ATOM 13354 N N . PRO D 1 202 ? -20.98157 -25.63741 61.30322 1.000 36.12704 202 PRO D N 1
ATOM 13355 C CA . PRO D 1 202 ? -22.02906 -24.77847 60.73713 1.000 38.09714 202 PRO D CA 1
ATOM 13356 C C . PRO D 1 202 ? -22.73149 -23.87849 61.75396 1.000 39.11433 202 PRO D C 1
ATOM 13357 O O . PRO D 1 202 ? -23.95707 -23.77242 61.77178 1.000 42.88779 202 PRO D O 1
ATOM 13361 N N . SER D 1 203 ? -21.94713 -23.22035 62.60516 1.000 38.71064 203 SER D N 1
ATOM 13362 C CA . SER D 1 203 ? -22.48362 -22.19017 63.48642 1.000 33.69727 203 SER D CA 1
ATOM 13363 C C . SER D 1 203 ? -21.34719 -21.29606 63.95627 1.000 41.96602 203 SER D C 1
ATOM 13364 O O . SER D 1 203 ? -20.17075 -21.66851 63.89793 1.000 38.73791 203 SER D O 1
ATOM 13367 N N . LEU D 1 204 ? -21.72182 -20.11717 64.45766 1.000 35.91263 204 LEU D N 1
ATOM 13368 C CA . LEU D 1 204 ? -20.71821 -19.17965 64.94156 1.000 28.63585 204 LEU D CA 1
ATOM 13369 C C . LEU D 1 204 ? -19.94960 -19.78530 66.10613 1.000 32.30557 204 LEU D C 1
ATOM 13370 O O . LEU D 1 204 ? -18.70827 -19.73221 66.14844 1.000 27.73389 204 LEU D O 1
ATOM 13375 N N . ASP D 1 205 ? -20.67811 -20.40702 67.03939 1.000 26.51956 205 ASP D N 1
ATOM 13376 C CA . ASP D 1 205 ? -20.03933 -21.02316 68.19130 1.000 26.81829 205 ASP D CA 1
ATOM 13377 C C . ASP D 1 205 ? -19.10253 -22.14495 67.77936 1.000 28.06056 205 ASP D C 1
ATOM 13378 O O . ASP D 1 205 ? -17.99511 -22.25685 68.31330 1.000 27.00748 205 ASP D O 1
ATOM 13383 N N . LYS D 1 206 ? -19.52514 -22.98646 66.83441 1.000 26.36383 206 LYS D N 1
ATOM 13384 C CA . LYS D 1 206 ? -18.71951 -24.14923 66.48722 1.000 26.31090 206 LYS D CA 1
ATOM 13385 C C . LYS D 1 206 ? -17.44748 -23.75396 65.74359 1.000 25.59851 206 LYS D C 1
ATOM 13386 O O . LYS D 1 206 ? -16.35144 -24.24644 66.05631 1.000 22.46024 206 LYS D O 1
ATOM 13392 N N . VAL D 1 207 ? -17.56315 -22.85230 64.76762 1.000 25.05595 207 VAL D N 1
ATOM 13393 C CA . VAL D 1 207 ? -16.36143 -22.46973 64.04295 1.000 27.96488 207 VAL D CA 1
ATOM 13394 C C . VAL D 1 207 ? -15.42983 -21.70996 64.97543 1.000 24.29350 207 VAL D C 1
ATOM 13395 O O . VAL D 1 207 ? -14.20565 -21.85017 64.88961 1.000 22.76875 207 VAL D O 1
ATOM 13399 N N . TRP D 1 208 ? -15.98282 -20.93922 65.91569 1.000 27.34091 208 TRP D N 1
ATOM 13400 C CA . TRP D 1 208 ? -15.12019 -20.26577 66.87120 1.000 18.80722 208 TRP D CA 1
ATOM 13401 C C . TRP D 1 208 ? -14.46798 -21.25138 67.83286 1.000 24.37606 208 TRP D C 1
ATOM 13402 O O . TRP D 1 208 ? -13.32033 -21.04216 68.25005 1.000 28.72629 208 TRP D O 1
ATOM 13413 N N . GLY D 1 209 ? -15.15606 -22.34389 68.16232 1.000 19.59400 209 GLY D N 1
ATOM 13414 C CA . GLY D 1 209 ? -14.51620 -23.39821 68.92897 1.000 20.22460 209 GLY D CA 1
ATOM 13415 C C . GLY D 1 209 ? -13.32744 -23.99268 68.20037 1.000 26.64344 209 GLY D C 1
ATOM 13416 O O . GLY D 1 209 ? -12.26169 -24.18968 68.78804 1.000 27.83884 209 GLY D O 1
ATOM 13417 N N . ARG D 1 210 ? -13.48640 -24.25645 66.90006 1.000 21.74232 210 ARG D N 1
ATOM 13418 C CA . ARG D 1 210 ? -12.36727 -24.77514 66.11553 1.000 25.74740 210 ARG D CA 1
ATOM 13419 C C . ARG D 1 210 ? -11.21959 -23.77236 66.04906 1.000 19.93835 210 ARG D C 1
ATOM 13420 O O . ARG D 1 210 ? -10.04378 -24.14947 66.12688 1.000 21.60103 210 ARG D O 1
ATOM 13428 N N . PHE D 1 211 ? -11.54899 -22.49136 65.89895 1.000 17.97679 211 PHE D N 1
ATOM 13429 C CA . PHE D 1 211 ? -10.53930 -21.44190 65.80759 1.000 23.36016 211 PHE D CA 1
ATOM 13430 C C . PHE D 1 211 ? -9.71481 -21.35749 67.09223 1.000 25.99516 211 PHE D C 1
ATOM 13431 O O . PHE D 1 211 ? -8.46619 -21.39758 67.07178 1.000 27.04325 211 PHE D O 1
ATOM 13439 N N . ASP D 1 212 ? -10.40765 -21.27973 68.23137 1.000 24.94091 212 ASP D N 1
ATOM 13440 C CA . ASP D 1 212 ? -9.71402 -21.27400 69.51054 1.000 25.61673 212 ASP D CA 1
ATOM 13441 C C . ASP D 1 212 ? -8.87184 -22.52565 69.66802 1.000 21.45265 212 ASP D C 1
ATOM 13442 O O . ASP D 1 212 ? -7.71606 -22.45663 70.11693 1.000 23.22424 212 ASP D O 1
ATOM 13447 N N . LYS D 1 213 ? -9.42069 -23.67210 69.25977 1.000 18.03609 213 LYS D N 1
ATOM 13448 C CA . LYS D 1 213 ? -8.68099 -24.91964 69.35915 1.000 25.58136 213 LYS D CA 1
ATOM 13449 C C . LYS D 1 213 ? -7.38381 -24.84724 68.57445 1.000 24.95337 213 LYS D C 1
ATOM 13450 O O . LYS D 1 213 ? -6.35037 -25.32845 69.03999 1.000 25.74541 213 LYS D O 1
ATOM 13456 N N . HIS D 1 214 ? -7.42249 -24.23998 67.38688 1.000 26.00252 214 HIS D N 1
ATOM 13457 C CA . HIS D 1 214 ? -6.21396 -24.06561 66.57932 1.000 30.28611 214 HIS D CA 1
ATOM 13458 C C . HIS D 1 214 ? -5.12385 -23.33335 67.35612 1.000 30.77931 214 HIS D C 1
ATOM 13459 O O . HIS D 1 214 ? -3.95854 -23.77670 67.41802 1.000 30.29579 214 HIS D O 1
ATOM 13466 N N . PHE D 1 215 ? -5.48731 -22.20042 67.95721 1.000 30.28792 215 PHE D N 1
ATOM 13467 C CA . PHE D 1 215 ? -4.46539 -21.44549 68.68185 1.000 26.00728 215 PHE D CA 1
ATOM 13468 C C . PHE D 1 215 ? -3.92347 -22.23571 69.86919 1.000 35.58131 215 PHE D C 1
ATOM 13469 O O . PHE D 1 215 ? -2.71079 -22.22526 70.13177 1.000 32.01729 215 PHE D O 1
ATOM 13477 N N . SER D 1 216 ? -4.79428 -22.96422 70.57393 1.000 28.61646 216 SER D N 1
ATOM 13478 C CA . SER D 1 216 ? -4.28639 -23.73205 71.70587 1.000 31.55067 216 SER D CA 1
ATOM 13479 C C . SER D 1 216 ? -3.48126 -24.94059 71.25313 1.000 30.87969 216 SER D C 1
ATOM 13480 O O . SER D 1 216 ? -2.67518 -25.45858 72.03415 1.000 31.29572 216 SER D O 1
ATOM 13483 N N . GLN D 1 217 ? -3.72082 -25.42645 70.03183 1.000 25.35278 217 GLN D N 1
ATOM 13484 C CA . GLN D 1 217 ? -2.91179 -26.50828 69.48716 1.000 22.40700 217 GLN D CA 1
ATOM 13485 C C . GLN D 1 217 ? -1.48589 -26.04636 69.25355 1.000 24.05885 217 GLN D C 1
ATOM 13486 O O . GLN D 1 217 ? -0.53747 -26.80359 69.48038 1.000 28.56243 217 GLN D O 1
ATOM 13492 N N . LEU D 1 218 ? -1.31181 -24.81226 68.79528 1.000 23.83753 218 LEU D N 1
ATOM 13493 C CA . LEU D 1 218 ? 0.04637 -24.34551 68.50787 1.000 24.76287 218 LEU D CA 1
ATOM 13494 C C . LEU D 1 218 ? 0.69960 -23.58493 69.66335 1.000 28.09724 218 LEU D C 1
ATOM 13495 O O . LEU D 1 218 ? 1.88424 -23.23722 69.56048 1.000 25.46628 218 LEU D O 1
ATOM 13500 N N . ARG D 1 219 ? -0.03577 -23.33139 70.75300 1.000 32.52025 219 ARG D N 1
ATOM 13501 C CA . ARG D 1 219 ? 0.46693 -22.48135 71.83256 1.000 30.70152 219 ARG D CA 1
ATOM 13502 C C . ARG D 1 219 ? 1.83946 -22.92207 72.34055 1.000 37.26456 219 ARG D C 1
ATOM 13503 O O . ARG D 1 219 ? 2.76687 -22.11127 72.44932 1.000 32.00608 219 ARG D O 1
ATOM 13511 N N . GLY D 1 220 ? 1.98459 -24.20976 72.66532 1.000 29.00135 220 GLY D N 1
ATOM 13512 C CA . GLY D 1 220 ? 3.17051 -24.64657 73.37804 1.000 20.67920 220 GLY D CA 1
ATOM 13513 C C . GLY D 1 220 ? 4.43238 -24.60265 72.54847 1.000 32.35358 220 GLY D C 1
ATOM 13514 O O . GLY D 1 220 ? 5.52647 -24.40900 73.08654 1.000 28.04370 220 GLY D O 1
ATOM 13515 N N . ILE D 1 221 ? 4.30773 -24.73602 71.23397 1.000 33.79492 221 ILE D N 1
ATOM 13516 C CA . ILE D 1 221 ? 5.50518 -24.83121 70.41115 1.000 32.99103 221 ILE D CA 1
ATOM 13517 C C . ILE D 1 221 ? 5.81304 -23.47208 69.80300 1.000 28.21144 221 ILE D C 1
ATOM 13518 O O . ILE D 1 221 ? 6.97232 -23.17857 69.48985 1.000 31.53016 221 ILE D O 1
ATOM 13523 N N . ILE D 1 222 ? 4.79369 -22.62570 69.62338 1.000 20.81738 222 ILE D N 1
ATOM 13524 C CA . ILE D 1 222 ? 5.05341 -21.36883 68.92251 1.000 26.72611 222 ILE D CA 1
ATOM 13525 C C . ILE D 1 222 ? 5.51307 -20.25579 69.86111 1.000 28.22232 222 ILE D C 1
ATOM 13526 O O . ILE D 1 222 ? 5.95094 -19.19449 69.38249 1.000 21.49547 222 ILE D O 1
ATOM 13531 N N . TYR D 1 223 ? 5.47803 -20.47231 71.17830 1.000 26.25246 223 TYR D N 1
ATOM 13532 C CA . TYR D 1 223 ? 6.00135 -19.48943 72.11956 1.000 25.60854 223 TYR D CA 1
ATOM 13533 C C . TYR D 1 223 ? 7.40353 -19.81162 72.62202 1.000 26.03457 223 TYR D C 1
ATOM 13534 O O . TYR D 1 223 ? 7.92026 -19.07063 73.45992 1.000 23.19533 223 TYR D O 1
ATOM 13543 N N . HIS D 1 224 ? 8.02982 -20.88470 72.13008 1.000 26.13850 224 HIS D N 1
ATOM 13544 C CA . HIS D 1 224 ? 9.43971 -21.14477 72.40686 1.000 23.50971 224 HIS D CA 1
ATOM 13545 C C . HIS D 1 224 ? 10.29162 -20.16796 71.60518 1.000 26.57238 224 HIS D C 1
ATOM 13546 O O . HIS D 1 224 ? 10.21047 -20.14096 70.37268 1.000 32.97338 224 HIS D O 1
ATOM 13553 N N . THR D 1 225 ? 11.13845 -19.40310 72.30033 1.000 24.99519 225 THR D N 1
ATOM 13554 C CA . THR D 1 225 ? 11.77652 -18.21827 71.72038 1.000 30.66345 225 THR D CA 1
ATOM 13555 C C . THR D 1 225 ? 12.46505 -18.43919 70.37245 1.000 36.63720 225 THR D C 1
ATOM 13556 O O . THR D 1 225 ? 12.18262 -17.67452 69.43306 1.000 25.26523 225 THR D O 1
ATOM 13560 N N . PRO D 1 226 ? 13.35221 -19.42849 70.19520 1.000 33.59885 226 PRO D N 1
ATOM 13561 C CA . PRO D 1 226 ? 14.00050 -19.56778 68.87604 1.000 25.16063 226 PRO D CA 1
ATOM 13562 C C . PRO D 1 226 ? 12.99884 -19.81862 67.76604 1.000 25.93898 226 PRO D C 1
ATOM 13563 O O . PRO D 1 226 ? 13.09376 -19.23857 66.66862 1.000 28.54204 226 PRO D O 1
ATOM 13567 N N . ILE D 1 227 ? 12.00963 -20.66399 68.05505 1.000 25.81407 227 ILE D N 1
ATOM 13568 C CA . ILE D 1 227 ? 10.95688 -20.95913 67.09364 1.000 23.71085 227 ILE D CA 1
ATOM 13569 C C . ILE D 1 227 ? 10.14337 -19.70976 66.78725 1.000 24.21443 227 ILE D C 1
ATOM 13570 O O . ILE D 1 227 ? 9.75646 -19.48009 65.63869 1.000 27.80634 227 ILE D O 1
ATOM 13575 N N . ARG D 1 228 ? 9.85154 -18.89640 67.80797 1.000 21.67051 228 ARG D N 1
ATOM 13576 C CA . ARG D 1 228 ? 9.05231 -17.69054 67.59831 1.000 23.14602 228 ARG D CA 1
ATOM 13577 C C . ARG D 1 228 ? 9.81297 -16.68281 66.74273 1.000 22.53418 228 ARG D C 1
ATOM 13578 O O . ARG D 1 228 ? 9.23164 -16.02592 65.86428 1.000 22.41459 228 ARG D O 1
ATOM 13586 N N . ARG D 1 229 ? 11.11590 -16.54289 66.99946 1.000 26.87413 229 ARG D N 1
ATOM 13587 C CA . ARG D 1 229 ? 11.95862 -15.68253 66.17433 1.000 25.22130 229 ARG D CA 1
ATOM 13588 C C . ARG D 1 229 ? 11.92537 -16.12766 64.71968 1.000 28.29178 229 ARG D C 1
ATOM 13589 O O . ARG D 1 229 ? 11.64955 -15.32429 63.81162 1.000 27.05952 229 ARG D O 1
ATOM 13597 N N . ASP D 1 230 ? 12.14153 -17.42442 64.48686 1.000 27.18358 230 ASP D N 1
ATOM 13598 C CA . ASP D 1 230 ? 12.13360 -17.94210 63.12483 1.000 23.37839 230 ASP D CA 1
ATOM 13599 C C . ASP D 1 230 ? 10.75731 -17.83926 62.47597 1.000 25.51960 230 ASP D C 1
ATOM 13600 O O . ASP D 1 230 ? 10.65404 -17.60172 61.26659 1.000 27.59398 230 ASP D O 1
ATOM 13605 N N . TYR D 1 231 ? 9.69396 -18.00597 63.25770 1.000 23.97365 231 TYR D N 1
ATOM 13606 C CA . TYR D 1 231 ? 8.34329 -17.87570 62.73183 1.000 28.70937 231 TYR D CA 1
ATOM 13607 C C . TYR D 1 231 ? 8.05423 -16.44751 62.27792 1.000 26.62028 231 TYR D C 1
ATOM 13608 O O . TYR D 1 231 ? 7.44827 -16.23207 61.21903 1.000 21.34699 231 TYR D O 1
ATOM 13617 N N . TYR D 1 232 ? 8.47379 -15.45668 63.06650 1.000 22.54529 232 TYR D N 1
ATOM 13618 C CA . TYR D 1 232 ? 8.29346 -14.07052 62.64694 1.000 20.61227 232 TYR D CA 1
ATOM 13619 C C . TYR D 1 232 ? 9.08564 -13.77948 61.37000 1.000 25.51591 232 TYR D C 1
ATOM 13620 O O . TYR D 1 232 ? 8.60627 -13.07635 60.45746 1.000 23.28934 232 TYR D O 1
ATOM 13629 N N . ARG D 1 233 ? 10.30732 -14.31187 61.28716 1.000 24.92785 233 ARG D N 1
ATOM 13630 C CA . ARG D 1 233 ? 11.06062 -14.17700 60.04561 1.000 21.24316 233 ARG D CA 1
ATOM 13631 C C . ARG D 1 233 ? 10.30223 -14.81015 58.87726 1.000 20.25157 233 ARG D C 1
ATOM 13632 O O . ARG D 1 233 ? 10.26564 -14.25490 57.76991 1.000 19.55100 233 ARG D O 1
ATOM 13640 N N . GLN D 1 234 ? 9.67668 -15.96575 59.11137 1.000 20.42216 234 GLN D N 1
ATOM 13641 C CA . GLN D 1 234 ? 8.86653 -16.59379 58.07031 1.000 19.52558 234 GLN D CA 1
ATOM 13642 C C . GLN D 1 234 ? 7.72146 -15.69745 57.63771 1.000 25.82037 234 GLN D C 1
ATOM 13643 O O . GLN D 1 234 ? 7.35776 -15.66992 56.45646 1.000 21.62920 234 GLN D O 1
ATOM 13649 N N . ILE D 1 235 ? 7.10788 -14.99818 58.59241 1.000 22.59022 235 ILE D N 1
ATOM 13650 C CA . ILE D 1 235 ? 6.03926 -14.06308 58.25288 1.000 21.90673 235 ILE D CA 1
ATOM 13651 C C . ILE D 1 235 ? 6.55582 -13.01252 57.28126 1.000 19.56781 235 ILE D C 1
ATOM 13652 O O . ILE D 1 235 ? 5.94482 -12.74898 56.23469 1.000 24.12003 235 ILE D O 1
ATOM 13657 N N . LEU D 1 236 ? 7.68989 -12.39480 57.61351 1.000 25.23997 236 LEU D N 1
ATOM 13658 C CA . LEU D 1 236 ? 8.22092 -11.35194 56.73061 1.000 24.47789 236 LEU D CA 1
ATOM 13659 C C . LEU D 1 236 ? 8.52897 -11.90463 55.34480 1.000 20.60328 236 LEU D C 1
ATOM 13660 O O . LEU D 1 236 ? 8.20222 -11.28210 54.32861 1.000 24.70085 236 LEU D O 1
ATOM 13665 N N . GLU D 1 237 ? 9.12388 -13.08844 55.28194 1.000 21.30418 237 GLU D N 1
ATOM 13666 C CA . GLU D 1 237 ? 9.44864 -13.68082 53.98945 1.000 21.22747 237 GLU D CA 1
ATOM 13667 C C . GLU D 1 237 ? 8.19962 -13.97608 53.16540 1.000 27.27784 237 GLU D C 1
ATOM 13668 O O . GLU D 1 237 ? 8.12961 -13.62847 51.98079 1.000 27.46118 237 GLU D O 1
ATOM 13674 N N . GLU D 1 238 ? 7.20256 -14.62357 53.76880 1.000 21.53839 238 GLU D N 1
ATOM 13675 C CA . GLU D 1 238 ? 6.01275 -14.96952 53.00496 1.000 21.49486 238 GLU D CA 1
ATOM 13676 C C . GLU D 1 238 ? 5.28648 -13.72294 52.51831 1.000 24.20956 238 GLU D C 1
ATOM 13677 O O . GLU D 1 238 ? 4.81443 -13.68799 51.37715 1.000 26.34665 238 GLU D O 1
ATOM 13683 N N . PHE D 1 239 ? 5.21293 -12.67479 53.34789 1.000 22.10107 239 PHE D N 1
ATOM 13684 C CA . PHE D 1 239 ? 4.52930 -11.45942 52.90485 1.000 23.13127 239 PHE D CA 1
ATOM 13685 C C . PHE D 1 239 ? 5.31572 -10.72268 51.83140 1.000 21.10504 239 PHE D C 1
ATOM 13686 O O . PHE D 1 239 ? 4.72325 -10.12005 50.92835 1.000 22.21363 239 PHE D O 1
ATOM 13694 N N . ARG D 1 240 ? 6.64529 -10.73212 51.91041 1.000 20.61513 240 ARG D N 1
ATOM 13695 C CA . ARG D 1 240 ? 7.41305 -10.14230 50.81970 1.000 22.31637 240 ARG D CA 1
ATOM 13696 C C . ARG D 1 240 ? 7.21154 -10.92328 49.52662 1.000 24.88398 240 ARG D C 1
ATOM 13697 O O . ARG D 1 240 ? 7.05096 -10.33075 48.45278 1.000 22.75776 240 ARG D O 1
ATOM 13705 N N . SER D 1 241 ? 7.19701 -12.25862 49.61591 1.000 22.75811 241 SER D N 1
ATOM 13706 C CA . SER D 1 241 ? 7.07375 -13.08440 48.42178 1.000 23.20137 241 SER D CA 1
ATOM 13707 C C . SER D 1 241 ? 5.72519 -12.89851 47.74599 1.000 27.11036 241 SER D C 1
ATOM 13708 O O . SER D 1 241 ? 5.61986 -13.05056 46.52426 1.000 38.95780 241 SER D O 1
ATOM 13711 N N . ASP D 1 242 ? 4.68911 -12.55391 48.50526 1.000 30.40265 242 ASP D N 1
ATOM 13712 C CA . ASP D 1 242 ? 3.40965 -12.20041 47.91492 1.000 25.06616 242 ASP D CA 1
ATOM 13713 C C . ASP D 1 242 ? 3.34502 -10.72707 47.52467 1.000 23.77310 242 ASP D C 1
ATOM 13714 O O . ASP D 1 242 ? 2.25299 -10.21076 47.27840 1.000 29.02333 242 ASP D O 1
ATOM 13719 N N . ASN D 1 243 ? 4.49500 -10.05168 47.46152 1.000 21.48426 243 ASN D N 1
ATOM 13720 C CA . ASN D 1 243 ? 4.59787 -8.66560 46.99823 1.000 19.24937 243 ASN D CA 1
ATOM 13721 C C . ASN D 1 243 ? 3.85747 -7.68997 47.90792 1.000 19.13463 243 ASN D C 1
ATOM 13722 O O . ASN D 1 243 ? 3.25351 -6.71777 47.45091 1.000 23.59425 243 ASN D O 1
ATOM 13727 N N . VAL D 1 244 ? 3.94143 -7.92320 49.21164 1.000 22.42125 244 VAL D N 1
ATOM 13728 C CA . VAL D 1 244 ? 3.49603 -6.96794 50.21877 1.000 27.24965 244 VAL D CA 1
ATOM 13729 C C . VAL D 1 244 ? 4.74902 -6.39781 50.86200 1.000 27.22250 244 VAL D C 1
ATOM 13730 O O . VAL D 1 244 ? 5.67033 -7.14869 51.20328 1.000 27.34385 244 VAL D O 1
ATOM 13734 N N . GLN D 1 245 ? 4.81961 -5.07228 50.96085 1.000 23.47629 245 GLN D N 1
ATOM 13735 C CA . GLN D 1 245 ? 6.03199 -4.42516 51.43365 1.000 26.69062 245 GLN D CA 1
ATOM 13736 C C . GLN D 1 245 ? 5.94681 -3.95596 52.88266 1.000 26.01840 245 GLN D C 1
ATOM 13737 O O . GLN D 1 245 ? 6.98301 -3.62991 53.47040 1.000 27.43775 245 GLN D O 1
ATOM 13743 N N . TYR D 1 246 ? 4.75909 -3.94081 53.48298 1.000 23.27860 246 TYR D N 1
ATOM 13744 C CA . TYR D 1 246 ? 4.57939 -3.36772 54.80962 1.000 26.92338 246 TYR D CA 1
ATOM 13745 C C . TYR D 1 246 ? 3.56585 -4.18232 55.59876 1.000 29.89458 246 TYR D C 1
ATOM 13746 O O . TYR D 1 246 ? 2.53651 -4.59665 55.05599 1.000 33.35195 246 TYR D O 1
ATOM 13755 N N . VAL D 1 247 ? 3.86539 -4.43477 56.87214 1.000 23.78801 247 VAL D N 1
ATOM 13756 C CA . VAL D 1 247 ? 2.93500 -5.13467 57.75278 1.000 26.16332 247 VAL D CA 1
ATOM 13757 C C . VAL D 1 247 ? 2.90942 -4.44428 59.10688 1.000 31.03093 247 VAL D C 1
ATOM 13758 O O . VAL D 1 247 ? 3.95071 -4.03262 59.62937 1.000 32.62232 247 VAL D O 1
ATOM 13762 N N . GLU D 1 248 ? 1.70925 -4.30425 59.66359 1.000 28.25599 248 GLU D N 1
ATOM 13763 C CA . GLU D 1 248 ? 1.50691 -3.95986 61.06535 1.000 26.03419 248 GLU D CA 1
ATOM 13764 C C . GLU D 1 248 ? 0.86614 -5.17444 61.72011 1.000 22.56955 248 GLU D C 1
ATOM 13765 O O . GLU D 1 248 ? -0.22047 -5.59075 61.31469 1.000 26.42310 248 GLU D O 1
ATOM 13771 N N . VAL D 1 249 ? 1.55412 -5.76484 62.69223 1.000 20.57539 249 VAL D N 1
ATOM 13772 C CA . VAL D 1 249 ? 1.18938 -7.06814 63.23570 1.000 24.43578 249 VAL D CA 1
ATOM 13773 C C . VAL D 1 249 ? 0.76527 -6.91310 64.68833 1.000 28.92041 249 VAL D C 1
ATOM 13774 O O . VAL D 1 249 ? 1.43496 -6.23324 65.47400 1.000 28.56677 249 VAL D O 1
ATOM 13778 N N . ARG D 1 250 ? -0.32479 -7.58013 65.05234 1.000 28.44568 250 ARG D N 1
ATOM 13779 C CA . ARG D 1 250 ? -0.77903 -7.63176 66.43140 1.000 20.75468 250 ARG D CA 1
ATOM 13780 C C . ARG D 1 250 ? -0.15604 -8.82973 67.12838 1.000 23.77815 250 ARG D C 1
ATOM 13781 O O . ARG D 1 250 ? -0.13840 -9.93336 66.58130 1.000 25.69165 250 ARG D O 1
ATOM 13789 N N . SER D 1 251 ? 0.35928 -8.60241 68.33339 1.000 28.77018 251 SER D N 1
ATOM 13790 C CA . SER D 1 251 ? 1.09959 -9.61548 69.06881 1.000 26.53117 251 SER D CA 1
ATOM 13791 C C . SER D 1 251 ? 0.91447 -9.39397 70.56557 1.000 24.76444 251 SER D C 1
ATOM 13792 O O . SER D 1 251 ? 0.88364 -8.25255 71.03458 1.000 29.67412 251 SER D O 1
ATOM 13795 N N . SER D 1 252 ? 0.79992 -10.49082 71.31283 1.000 21.90679 252 SER D N 1
ATOM 13796 C CA . SER D 1 252 ? 0.73290 -10.38384 72.76537 1.000 24.46878 252 SER D CA 1
ATOM 13797 C C . SER D 1 252 ? 2.10428 -10.11389 73.38656 1.000 31.70067 252 SER D C 1
ATOM 13798 O O . SER D 1 252 ? 2.17794 -9.58193 74.50023 1.000 29.52640 252 SER D O 1
ATOM 13801 N N . LEU D 1 253 ? 3.17959 -10.52541 72.70577 1.000 26.13282 253 LEU D N 1
ATOM 13802 C CA . LEU D 1 253 ? 4.56949 -10.11722 72.93422 1.000 28.80192 253 LEU D CA 1
ATOM 13803 C C . LEU D 1 253 ? 5.27717 -10.69296 74.15673 1.000 31.00688 253 LEU D C 1
ATOM 13804 O O . LEU D 1 253 ? 6.50394 -10.60190 74.23880 1.000 42.02507 253 LEU D O 1
ATOM 13809 N N . SER D 1 254 ? 4.56413 -11.31882 75.08334 1.000 34.52467 254 SER D N 1
ATOM 13810 C CA . SER D 1 254 ? 5.19486 -11.83380 76.29247 1.000 26.61405 254 SER D CA 1
ATOM 13811 C C . SER D 1 254 ? 5.01922 -13.34169 76.36960 1.000 23.29080 254 SER D C 1
ATOM 13812 O O . SER D 1 254 ? 4.26619 -13.94702 75.60570 1.000 32.55808 254 SER D O 1
ATOM 13815 N N . GLY D 1 255 ? 5.74414 -13.95521 77.29316 1.000 29.74462 255 GLY D N 1
ATOM 13816 C CA . GLY D 1 255 ? 5.62773 -15.37935 77.47874 1.000 25.71328 255 GLY D CA 1
ATOM 13817 C C . GLY D 1 255 ? 6.55552 -16.22710 76.64041 1.000 29.93997 255 GLY D C 1
ATOM 13818 O O . GLY D 1 255 ? 6.39007 -17.45504 76.63078 1.000 19.58551 255 GLY D O 1
ATOM 13819 N N . PHE D 1 256 ? 7.48887 -15.62214 75.89572 1.000 25.59507 256 PHE D N 1
ATOM 13820 C CA . PHE D 1 256 ? 8.45109 -16.42504 75.14462 1.000 31.72330 256 PHE D CA 1
ATOM 13821 C C . PHE D 1 256 ? 9.37447 -17.12368 76.13398 1.000 31.55512 256 PHE D C 1
ATOM 13822 O O . PHE D 1 256 ? 9.89380 -16.48919 77.06048 1.000 32.53880 256 PHE D O 1
ATOM 13830 N N . PHE D 1 257 ? 9.55193 -18.43574 75.96479 1.000 26.10069 257 PHE D N 1
ATOM 13831 C CA . PHE D 1 257 ? 10.25774 -19.22757 76.95876 1.000 35.15940 257 PHE D CA 1
ATOM 13832 C C . PHE D 1 257 ? 11.45155 -19.95784 76.36094 1.000 29.71288 257 PHE D C 1
ATOM 13833 O O . PHE D 1 257 ? 11.50128 -20.24007 75.16213 1.000 29.16560 257 PHE D O 1
ATOM 13841 N N . GLU D 1 258 ? 12.39296 -20.29813 77.23903 1.000 35.07129 258 GLU D N 1
ATOM 13842 C CA . GLU D 1 258 ? 13.60887 -21.01821 76.88682 1.000 34.01636 258 GLU D CA 1
ATOM 13843 C C . GLU D 1 258 ? 13.50760 -22.46969 77.33355 1.000 35.88446 258 GLU D C 1
ATOM 13844 O O . GLU D 1 258 ? 12.59669 -22.86079 78.06978 1.000 34.52964 258 GLU D O 1
ATOM 13850 N N . LEU D 1 259 ? 14.47863 -23.27101 76.88671 1.000 31.59612 259 LEU D N 1
ATOM 13851 C CA . LEU D 1 259 ? 14.47972 -24.68730 77.23353 1.000 33.40700 259 LEU D CA 1
ATOM 13852 C C . LEU D 1 259 ? 14.58571 -24.90217 78.73528 1.000 38.68022 259 LEU D C 1
ATOM 13853 O O . LEU D 1 259 ? 14.08491 -25.90850 79.25250 1.000 36.98430 259 LEU D O 1
ATOM 13858 N N . ASP D 1 260 ? 15.22189 -23.97404 79.45035 1.000 41.74425 260 ASP D N 1
ATOM 13859 C CA . ASP D 1 260 ? 15.42208 -24.12129 80.88602 1.000 39.02379 260 ASP D CA 1
ATOM 13860 C C . ASP D 1 260 ? 14.24090 -23.63565 81.71396 1.000 40.29477 260 ASP D C 1
ATOM 13861 O O . ASP D 1 260 ? 14.30382 -23.71142 82.94421 1.000 53.04626 260 ASP D O 1
ATOM 13866 N N . GLY D 1 261 ? 13.17920 -23.13486 81.08288 1.000 35.63812 261 GLY D N 1
ATOM 13867 C CA . GLY D 1 261 ? 12.00509 -22.67337 81.79235 1.000 33.11915 261 GLY D CA 1
ATOM 13868 C C . GLY D 1 261 ? 11.89995 -21.17174 81.95089 1.000 34.47397 261 GLY D C 1
ATOM 13869 O O . GLY D 1 261 ? 10.85004 -20.68612 82.39353 1.000 37.56783 261 GLY D O 1
ATOM 13870 N N . THR D 1 262 ? 12.94700 -20.42764 81.59899 1.000 34.44887 262 THR D N 1
ATOM 13871 C CA . THR D 1 262 ? 12.91100 -18.97164 81.68332 1.000 37.33611 262 THR D CA 1
ATOM 13872 C C . THR D 1 262 ? 11.79890 -18.40724 80.80842 1.000 39.09585 262 THR D C 1
ATOM 13873 O O . THR D 1 262 ? 11.60845 -18.84087 79.66972 1.000 39.85929 262 THR D O 1
ATOM 13877 N N . VAL D 1 263 ? 11.04519 -17.45626 81.35294 1.000 32.84244 263 VAL D N 1
ATOM 13878 C CA . VAL D 1 263 ? 9.95177 -16.81059 80.64015 1.000 28.95919 263 VAL D CA 1
ATOM 13879 C C . VAL D 1 263 ? 10.22105 -15.31060 80.60904 1.000 32.71624 263 VAL D C 1
ATOM 13880 O O . VAL D 1 263 ? 10.49666 -14.70774 81.65193 1.000 32.56695 263 VAL D O 1
ATOM 13884 N N . HIS D 1 264 ? 10.15306 -14.71576 79.41691 1.000 35.43463 264 HIS D N 1
ATOM 13885 C CA . HIS D 1 264 ? 10.49036 -13.31376 79.19699 1.000 27.50081 264 HIS D CA 1
ATOM 13886 C C . HIS D 1 264 ? 9.25501 -12.41905 79.19325 1.000 25.22675 264 HIS D C 1
ATOM 13887 O O . HIS D 1 264 ? 8.11886 -12.87895 79.07510 1.000 28.97323 264 HIS D O 1
ATOM 13894 N N . ASP D 1 265 ? 9.50234 -11.11134 79.28249 1.000 25.22675 265 ASP D N 1
ATOM 13895 C CA . ASP D 1 265 ? 8.43988 -10.11733 79.31880 1.000 26.35587 265 ASP D CA 1
ATOM 13896 C C . ASP D 1 265 ? 8.14953 -9.56053 77.91631 1.000 32.17497 265 ASP D C 1
ATOM 13897 O O . ASP D 1 265 ? 8.71636 -9.98672 76.90285 1.000 28.39124 265 ASP D O 1
ATOM 13902 N N . ALA D 1 266 ? 7.28512 -8.54958 77.86254 1.000 28.34581 266 ALA D N 1
ATOM 13903 C CA . ALA D 1 266 ? 6.85207 -7.99758 76.58643 1.000 29.61064 266 ALA D CA 1
ATOM 13904 C C . ALA D 1 266 ? 7.96652 -7.21654 75.90187 1.000 29.36550 266 ALA D C 1
ATOM 13905 O O . ALA D 1 266 ? 8.05779 -7.21965 74.66595 1.000 28.25699 266 ALA D O 1
ATOM 13907 N N . GLU D 1 267 ? 8.81834 -6.54421 76.67695 1.000 25.99324 267 GLU D N 1
ATOM 13908 C CA . GLU D 1 267 ? 9.90372 -5.78600 76.06966 1.000 29.62185 267 GLU D CA 1
ATOM 13909 C C . GLU D 1 267 ? 10.86479 -6.70353 75.32757 1.000 30.37331 267 GLU D C 1
ATOM 13910 O O . GLU D 1 267 ? 11.38390 -6.34599 74.26086 1.000 29.24946 267 GLU D O 1
ATOM 13916 N N . PHE D 1 268 ? 11.08635 -7.90332 75.86507 1.000 29.72000 268 PHE D N 1
ATOM 13917 C CA . PHE D 1 268 ? 11.93874 -8.87835 75.20086 1.000 23.81505 268 PHE D CA 1
ATOM 13918 C C . PHE D 1 268 ? 11.36165 -9.27361 73.84410 1.000 28.89896 268 PHE D C 1
ATOM 13919 O O . PHE D 1 268 ? 12.07522 -9.28955 72.83447 1.000 24.38229 268 PHE D O 1
ATOM 13927 N N . GLY D 1 269 ? 10.06735 -9.60906 73.80363 1.000 31.66318 269 GLY D N 1
ATOM 13928 C CA . GLY D 1 269 ? 9.45049 -9.95550 72.53355 1.000 24.60733 269 GLY D CA 1
ATOM 13929 C C . GLY D 1 269 ? 9.52570 -8.81096 71.53971 1.000 26.49321 269 GLY D C 1
ATOM 13930 O O . GLY D 1 269 ? 9.84063 -9.01318 70.36079 1.000 20.24336 269 GLY D O 1
ATOM 13931 N N . LEU D 1 270 ? 9.25741 -7.58950 72.01204 1.000 20.20733 270 LEU D N 1
ATOM 13932 C CA . LEU D 1 270 ? 9.34730 -6.42346 71.15005 1.000 15.79229 270 LEU D CA 1
ATOM 13933 C C . LEU D 1 270 ? 10.73957 -6.28421 70.55852 1.000 25.72116 270 LEU D C 1
ATOM 13934 O O . LEU D 1 270 ? 10.87960 -6.03386 69.35890 1.000 21.64704 270 LEU D O 1
ATOM 13939 N N . ASN D 1 271 ? 11.78406 -6.45172 71.38068 1.000 21.61153 271 ASN D N 1
ATOM 13940 C CA . ASN D 1 271 ? 13.14369 -6.27723 70.87511 1.000 21.56771 271 ASN D CA 1
ATOM 13941 C C . ASN D 1 271 ? 13.54202 -7.40441 69.93145 1.000 25.19985 271 ASN D C 1
ATOM 13942 O O . ASN D 1 271 ? 14.24728 -7.16867 68.94160 1.000 30.84086 271 ASN D O 1
ATOM 13947 N N . LEU D 1 272 ? 13.10286 -8.63232 70.22129 1.000 23.56920 272 LEU D N 1
ATOM 13948 C CA . LEU D 1 272 ? 13.33014 -9.74240 69.30358 1.000 26.59068 272 LEU D CA 1
ATOM 13949 C C . LEU D 1 272 ? 12.76181 -9.42116 67.92664 1.000 32.61367 272 LEU D C 1
ATOM 13950 O O . LEU D 1 272 ? 13.46352 -9.50384 66.90178 1.000 31.91503 272 LEU D O 1
ATOM 13955 N N . TYR D 1 273 ? 11.49277 -9.00444 67.90227 1.000 23.34991 273 TYR D N 1
ATOM 13956 C CA . TYR D 1 273 ? 10.84853 -8.61771 66.65562 1.000 25.13963 273 TYR D CA 1
ATOM 13957 C C . TYR D 1 273 ? 11.58366 -7.46163 65.98371 1.000 24.19767 273 TYR D C 1
ATOM 13958 O O . TYR D 1 273 ? 11.75572 -7.45826 64.76029 1.000 25.09176 273 TYR D O 1
ATOM 13967 N N . LYS D 1 274 ? 12.01991 -6.47072 66.76550 1.000 22.45205 274 LYS D N 1
ATOM 13968 C CA . LYS D 1 274 ? 12.67046 -5.30092 66.18588 1.000 26.95696 274 LYS D CA 1
ATOM 13969 C C . LYS D 1 274 ? 13.97593 -5.67768 65.49683 1.000 29.29040 274 LYS D C 1
ATOM 13970 O O . LYS D 1 274 ? 14.26370 -5.20522 64.38931 1.000 28.96136 274 LYS D O 1
ATOM 13976 N N . SER D 1 275 ? 14.77402 -6.54098 66.12668 1.000 26.42504 275 SER D N 1
ATOM 13977 C CA . SER D 1 275 ? 16.04727 -6.91072 65.51713 1.000 28.03224 275 SER D CA 1
ATOM 13978 C C . SER D 1 275 ? 15.83891 -7.80001 64.29012 1.000 28.33747 275 SER D C 1
ATOM 13979 O O . SER D 1 275 ? 16.51988 -7.62519 63.26894 1.000 29.44984 275 SER D O 1
ATOM 13982 N N . VAL D 1 276 ? 14.87715 -8.73076 64.34716 1.000 31.43315 276 VAL D N 1
ATOM 13983 C CA . VAL D 1 276 ? 14.58515 -9.54840 63.16630 1.000 26.75495 276 VAL D CA 1
ATOM 13984 C C . VAL D 1 276 ? 14.10794 -8.67202 62.01406 1.000 21.40414 276 VAL D C 1
ATOM 13985 O O . VAL D 1 276 ? 14.50312 -8.86199 60.85645 1.000 31.54666 276 VAL D O 1
ATOM 13989 N N . THR D 1 277 ? 13.26763 -7.68643 62.32120 1.000 24.31261 277 THR D N 1
ATOM 13990 C CA . THR D 1 277 ? 12.74828 -6.77337 61.31218 1.000 27.11698 277 THR D CA 1
ATOM 13991 C C . THR D 1 277 ? 13.86406 -5.94437 60.69154 1.000 28.74111 277 THR D C 1
ATOM 13992 O O . THR D 1 277 ? 13.89955 -5.74587 59.47107 1.000 26.82057 277 THR D O 1
ATOM 13996 N N . GLU D 1 278 ? 14.77571 -5.43267 61.51518 1.000 28.67511 278 GLU D N 1
ATOM 13997 C CA . GLU D 1 278 ? 15.85386 -4.62735 60.96236 1.000 30.39364 278 GLU D CA 1
ATOM 13998 C C . GLU D 1 278 ? 16.77556 -5.46578 60.07956 1.000 26.38049 278 GLU D C 1
ATOM 13999 O O . GLU D 1 278 ? 17.21813 -5.00227 59.01779 1.000 25.03010 278 GLU D O 1
ATOM 14005 N N . GLU D 1 279 ? 17.06828 -6.70335 60.49453 1.000 25.70888 279 GLU D N 1
ATOM 14006 C CA . GLU D 1 279 ? 17.87878 -7.59167 59.66186 1.000 31.34163 279 GLU D CA 1
ATOM 14007 C C . GLU D 1 279 ? 17.19619 -7.85098 58.31971 1.000 34.68329 279 GLU D C 1
ATOM 14008 O O . GLU D 1 279 ? 17.82814 -7.77650 57.24979 1.000 22.72306 279 GLU D O 1
ATOM 14014 N N . PHE D 1 280 ? 15.88716 -8.12848 58.36120 1.000 31.09176 280 PHE D N 1
ATOM 14015 C CA . PHE D 1 280 ? 15.12934 -8.33285 57.13219 1.000 26.89108 280 PHE D CA 1
ATOM 14016 C C . PHE D 1 280 ? 15.16793 -7.09563 56.24099 1.000 24.14594 280 PHE D C 1
ATOM 14017 O O . PHE D 1 280 ? 15.31535 -7.20777 55.01965 1.000 26.35069 280 PHE D O 1
ATOM 14025 N N . GLN D 1 281 ? 15.03507 -5.90613 56.83205 1.000 21.78594 281 GLN D N 1
ATOM 14026 C CA . GLN D 1 281 ? 15.06701 -4.68516 56.03543 1.000 20.79238 281 GLN D CA 1
ATOM 14027 C C . GLN D 1 281 ? 16.40924 -4.51140 55.34458 1.000 31.59185 281 GLN D C 1
ATOM 14028 O O . GLN D 1 281 ? 16.46328 -4.17197 54.15543 1.000 29.47439 281 GLN D O 1
ATOM 14034 N N . ARG D 1 282 ? 17.50834 -4.74090 56.06818 1.000 25.27495 282 ARG D N 1
ATOM 14035 C CA . ARG D 1 282 ? 18.80991 -4.60075 55.42759 1.000 27.25605 282 ARG D CA 1
ATOM 14036 C C . ARG D 1 282 ? 18.95609 -5.59633 54.28647 1.000 31.18088 282 ARG D C 1
ATOM 14037 O O . ARG D 1 282 ? 19.53409 -5.27516 53.24082 1.000 30.52281 282 ARG D O 1
ATOM 14045 N N . GLU D 1 283 ? 18.40504 -6.79848 54.45028 1.000 28.15220 283 GLU D N 1
ATOM 14046 C CA . GLU D 1 283 ? 18.56315 -7.80486 53.40468 1.000 26.19727 283 GLU D CA 1
ATOM 14047 C C . GLU D 1 283 ? 17.67552 -7.54114 52.17940 1.000 25.68431 283 GLU D C 1
ATOM 14048 O O . GLU D 1 283 ? 17.99226 -8.00425 51.07865 1.000 27.72333 283 GLU D O 1
ATOM 14054 N N . TYR D 1 284 ? 16.55960 -6.83131 52.33125 1.000 30.15924 284 TYR D N 1
ATOM 14055 C CA . TYR D 1 284 ? 15.62340 -6.60304 51.22519 1.000 30.93640 284 TYR D CA 1
ATOM 14056 C C . TYR D 1 284 ? 15.25988 -5.12497 51.13122 1.000 35.12602 284 TYR D C 1
ATOM 14057 O O . TYR D 1 284 ? 14.27209 -4.67703 51.72922 1.000 28.56585 284 TYR D O 1
ATOM 14066 N N . PRO D 1 285 ? 16.04226 -4.33214 50.39211 1.000 44.86519 285 PRO D N 1
ATOM 14067 C CA . PRO D 1 285 ? 15.74343 -2.89363 50.28460 1.000 31.30523 285 PRO D CA 1
ATOM 14068 C C . PRO D 1 285 ? 14.38860 -2.58362 49.66497 1.000 38.34695 285 PRO D C 1
ATOM 14069 O O . PRO D 1 285 ? 13.84914 -1.49657 49.90989 1.000 34.88098 285 PRO D O 1
ATOM 14073 N N . ASP D 1 286 ? 13.81867 -3.48930 48.86631 1.000 30.74313 286 ASP D N 1
ATOM 14074 C CA . ASP D 1 286 ? 12.48162 -3.24404 48.33342 1.000 32.25760 286 ASP D CA 1
ATOM 14075 C C . ASP D 1 286 ? 11.43020 -3.22553 49.43864 1.000 34.45952 286 ASP D C 1
ATOM 14076 O O . ASP D 1 286 ? 10.37912 -2.59032 49.28614 1.000 29.49267 286 ASP D O 1
ATOM 14081 N N . PHE D 1 287 ? 11.69815 -3.91114 50.54750 1.000 29.85670 287 PHE D N 1
ATOM 14082 C CA . PHE D 1 287 ? 10.75385 -3.97926 51.65113 1.000 33.13998 287 PHE D CA 1
ATOM 14083 C C . PHE D 1 287 ? 10.64939 -2.63752 52.36744 1.000 32.57572 287 PHE D C 1
ATOM 14084 O O . PHE D 1 287 ? 11.63422 -1.90538 52.49339 1.000 35.15391 287 PHE D O 1
ATOM 14092 N N . ILE D 1 288 ? 9.44641 -2.31887 52.84271 1.000 30.58901 288 ILE D N 1
ATOM 14093 C CA . ILE D 1 288 ? 9.21049 -1.05999 53.55175 1.000 37.89683 288 ILE D CA 1
ATOM 14094 C C . ILE D 1 288 ? 9.47066 -1.21041 55.04555 1.000 34.46691 288 ILE D C 1
ATOM 14095 O O . ILE D 1 288 ? 10.27491 -0.47545 55.62146 1.000 32.61508 288 ILE D O 1
ATOM 14100 N N . GLY D 1 289 ? 8.83232 -2.17355 55.69364 1.000 30.52149 289 GLY D N 1
ATOM 14101 C CA . GLY D 1 289 ? 9.11231 -2.42781 57.08970 1.000 26.64017 289 GLY D CA 1
ATOM 14102 C C . GLY D 1 289 ? 7.93242 -3.08371 57.77932 1.000 25.65399 289 GLY D C 1
ATOM 14103 O O . GLY D 1 289 ? 7.00178 -3.57360 57.14286 1.000 28.75742 289 GLY D O 1
ATOM 14104 N N . ALA D 1 290 ? 8.00474 -3.07812 59.10662 1.000 33.55864 290 ALA D N 1
ATOM 14105 C CA . ALA D 1 290 ? 7.02072 -3.73569 59.94838 1.000 24.88333 290 ALA D CA 1
ATOM 14106 C C . ALA D 1 290 ? 6.89233 -2.96167 61.24909 1.000 21.08618 290 ALA D C 1
ATOM 14107 O O . ALA D 1 290 ? 7.86194 -2.36565 61.72085 1.000 27.41214 290 ALA D O 1
ATOM 14109 N N . LYS D 1 291 ? 5.68457 -2.96325 61.81729 1.000 24.63408 291 LYS D N 1
ATOM 14110 C CA . LYS D 1 291 ? 5.42798 -2.34905 63.11619 1.000 24.95260 291 LYS D CA 1
ATOM 14111 C C . LYS D 1 291 ? 4.49479 -3.24268 63.93180 1.000 24.44616 291 LYS D C 1
ATOM 14112 O O . LYS D 1 291 ? 3.79987 -4.11263 63.40009 1.000 19.03532 291 LYS D O 1
ATOM 14118 N N . ILE D 1 292 ? 4.48317 -3.02025 65.24263 1.000 23.86872 292 ILE D N 1
ATOM 14119 C CA . ILE D 1 292 ? 3.87391 -3.94963 66.18371 1.000 17.34928 292 ILE D CA 1
ATOM 14120 C C . ILE D 1 292 ? 2.77709 -3.25067 66.96497 1.000 24.07825 292 ILE D C 1
ATOM 14121 O O . ILE D 1 292 ? 2.93287 -2.10012 67.38246 1.000 26.88000 292 ILE D O 1
ATOM 14126 N N . ILE D 1 293 ? 1.66521 -3.95892 67.15177 1.000 22.96167 293 ILE D N 1
ATOM 14127 C CA . ILE D 1 293 ? 0.56336 -3.54992 68.01115 1.000 21.50186 293 ILE D CA 1
ATOM 14128 C C . ILE D 1 293 ? 0.45538 -4.57284 69.13679 1.000 22.10637 293 ILE D C 1
ATOM 14129 O O . ILE D 1 293 ? 0.43711 -5.78298 68.87726 1.000 20.35463 293 ILE D O 1
ATOM 14134 N N . LEU D 1 294 ? 0.41644 -4.09697 70.38326 1.000 17.89370 294 LEU D N 1
ATOM 14135 C CA . LEU D 1 294 ? 0.24243 -5.00104 71.51377 1.000 26.44146 294 LEU D CA 1
ATOM 14136 C C . LEU D 1 294 ? -1.21726 -5.42266 71.61968 1.000 24.12328 294 LEU D C 1
ATOM 14137 O O . LEU D 1 294 ? -2.11202 -4.57348 71.63761 1.000 20.58064 294 LEU D O 1
ATOM 14142 N N . SER D 1 295 ? -1.45361 -6.72652 71.76057 1.000 19.05930 295 SER D N 1
ATOM 14143 C CA . SER D 1 295 ? -2.80497 -7.26595 71.81777 1.000 28.63387 295 SER D CA 1
ATOM 14144 C C . SER D 1 295 ? -3.04493 -7.91704 73.17045 1.000 39.34369 295 SER D C 1
ATOM 14145 O O . SER D 1 295 ? -2.18760 -8.65602 73.67240 1.000 39.38953 295 SER D O 1
ATOM 14148 N N . GLY D 1 296 ? -4.21027 -7.61946 73.75858 1.000 32.55691 296 GLY D N 1
ATOM 14149 C CA . GLY D 1 296 ? -4.68045 -8.28452 74.95204 1.000 24.78438 296 GLY D CA 1
ATOM 14150 C C . GLY D 1 296 ? -5.99803 -8.98900 74.65635 1.000 33.97660 296 GLY D C 1
ATOM 14151 O O . GLY D 1 296 ? -6.65644 -8.73238 73.63694 1.000 29.91711 296 GLY D O 1
ATOM 14152 N N . LEU D 1 297 ? -6.38648 -9.87522 75.56420 1.000 32.76335 297 LEU D N 1
ATOM 14153 C CA . LEU D 1 297 ? -7.52482 -10.74827 75.32549 1.000 28.13728 297 LEU D CA 1
ATOM 14154 C C . LEU D 1 297 ? -8.76981 -10.17824 75.99279 1.000 31.30891 297 LEU D C 1
ATOM 14155 O O . LEU D 1 297 ? -8.70839 -9.66921 77.11607 1.000 33.34793 297 LEU D O 1
ATOM 14160 N N . ARG D 1 298 ? -9.89194 -10.24363 75.26901 1.000 32.35833 298 ARG D N 1
ATOM 14161 C CA . ARG D 1 298 ? -11.19620 -9.67819 75.60810 1.000 21.20349 298 ARG D CA 1
ATOM 14162 C C . ARG D 1 298 ? -11.87863 -10.35716 76.78980 1.000 27.83801 298 ARG D C 1
ATOM 14163 O O . ARG D 1 298 ? -13.00974 -9.97826 77.12204 1.000 26.93388 298 ARG D O 1
ATOM 14171 N N . PHE D 1 299 ? -11.26037 -11.36426 77.40376 1.000 28.82698 299 PHE D N 1
ATOM 14172 C CA . PHE D 1 299 ? -11.85454 -12.05833 78.53602 1.000 25.57360 299 PHE D CA 1
ATOM 14173 C C . PHE D 1 299 ? -10.98031 -11.99248 79.78077 1.000 29.47044 299 PHE D C 1
ATOM 14174 O O . PHE D 1 299 ? -11.27112 -12.68220 80.76212 1.000 27.47855 299 PHE D O 1
ATOM 14182 N N . LYS D 1 300 ? -9.91199 -11.20167 79.76614 1.000 29.90706 300 LYS D N 1
ATOM 14183 C CA . LYS D 1 300 ? -9.06924 -11.07867 80.94303 1.000 25.40464 300 LYS D CA 1
ATOM 14184 C C . LYS D 1 300 ? -9.69793 -10.13298 81.96485 1.000 30.31134 300 LYS D C 1
ATOM 14185 O O . LYS D 1 300 ? -10.64949 -9.40325 81.68120 1.000 32.77106 300 LYS D O 1
ATOM 14191 N N . SER D 1 301 ? -9.15614 -10.16241 83.18004 1.000 26.56432 301 SER D N 1
ATOM 14192 C CA . SER D 1 301 ? -9.62774 -9.27648 84.22774 1.000 24.03211 301 SER D CA 1
ATOM 14193 C C . SER D 1 301 ? -9.30335 -7.82652 83.87160 1.000 28.01988 301 SER D C 1
ATOM 14194 O O . SER D 1 301 ? -8.40044 -7.54482 83.07482 1.000 29.94465 301 SER D O 1
ATOM 14197 N N . GLN D 1 302 ? -10.07314 -6.89626 84.45674 1.000 26.16424 302 GLN D N 1
ATOM 14198 C CA . GLN D 1 302 ? -9.79377 -5.47691 84.24510 1.000 25.21804 302 GLN D CA 1
ATOM 14199 C C . GLN D 1 302 ? -8.41952 -5.11547 84.76896 1.000 26.06152 302 GLN D C 1
ATOM 14200 O O . GLN D 1 302 ? -7.74091 -4.24266 84.21048 1.000 31.47122 302 GLN D O 1
ATOM 14206 N N . GLU D 1 303 ? -8.00300 -5.78888 85.83638 1.000 30.91243 303 GLU D N 1
ATOM 14207 C CA . GLU D 1 303 ? -6.70395 -5.56078 86.44881 1.000 33.63488 303 GLU D CA 1
ATOM 14208 C C . GLU D 1 303 ? -5.58402 -5.90681 85.47130 1.000 35.32842 303 GLU D C 1
ATOM 14209 O O . GLU D 1 303 ? -4.63688 -5.12778 85.27388 1.000 36.48985 303 GLU D O 1
ATOM 14215 N N . GLU D 1 304 ? -5.69983 -7.07556 84.82568 1.000 28.30731 304 GLU D N 1
ATOM 14216 C CA . GLU D 1 304 ? -4.70426 -7.50937 83.85118 1.000 31.46129 304 GLU D CA 1
ATOM 14217 C C . GLU D 1 304 ? -4.65789 -6.55604 82.66219 1.000 31.65585 304 GLU D C 1
ATOM 14218 O O . GLU D 1 304 ? -3.57455 -6.18743 82.18916 1.000 35.17349 304 GLU D O 1
ATOM 14224 N N . ILE D 1 305 ? -5.82772 -6.12647 82.18084 1.000 25.17131 305 ILE D N 1
ATOM 14225 C CA . ILE D 1 305 ? -5.86933 -5.24589 81.01952 1.000 24.83122 305 ILE D CA 1
ATOM 14226 C C . ILE D 1 305 ? -5.25422 -3.89383 81.35441 1.000 27.70137 305 ILE D C 1
ATOM 14227 O O . ILE D 1 305 ? -4.56803 -3.28590 80.52321 1.000 31.06411 305 ILE D O 1
ATOM 14232 N N . LEU D 1 306 ? -5.45165 -3.41809 82.58394 1.000 26.40028 306 LEU D N 1
ATOM 14233 C CA . LEU D 1 306 ? -4.79285 -2.18382 82.99719 1.000 26.71064 306 LEU D CA 1
ATOM 14234 C C . LEU D 1 306 ? -3.27568 -2.34709 83.04141 1.000 29.50469 306 LEU D C 1
ATOM 14235 O O . LEU D 1 306 ? -2.53387 -1.44155 82.63073 1.000 29.31376 306 LEU D O 1
ATOM 14240 N N . ASN D 1 307 ? -2.79189 -3.48916 83.54059 1.000 23.84072 307 ASN D N 1
ATOM 14241 C CA . ASN D 1 307 ? -1.35011 -3.72031 83.51203 1.000 27.89509 307 ASN D CA 1
ATOM 14242 C C . ASN D 1 307 ? -0.81521 -3.67875 82.08835 1.000 32.90989 307 ASN D C 1
ATOM 14243 O O . ASN D 1 307 ? 0.21824 -3.05010 81.82176 1.000 28.26503 307 ASN D O 1
ATOM 14248 N N . GLU D 1 308 ? -1.51610 -4.33789 81.16154 1.000 30.93388 308 GLU D N 1
ATOM 14249 C CA . GLU D 1 308 ? -1.08109 -4.35648 79.76804 1.000 33.17074 308 GLU D CA 1
ATOM 14250 C C . GLU D 1 308 ? -1.12362 -2.96506 79.15390 1.000 32.31203 308 GLU D C 1
ATOM 14251 O O . GLU D 1 308 ? -0.30520 -2.64359 78.28506 1.000 23.19925 308 GLU D O 1
ATOM 14257 N N . VAL D 1 309 ? -2.07327 -2.13410 79.58732 1.000 28.96732 309 VAL D N 1
ATOM 14258 C CA . VAL D 1 309 ? -2.12601 -0.75190 79.12780 1.000 22.13718 309 VAL D CA 1
ATOM 14259 C C . VAL D 1 309 ? -0.91460 0.02957 79.62853 1.000 23.10313 309 VAL D C 1
ATOM 14260 O O . VAL D 1 309 ? -0.33998 0.84459 78.89688 1.000 21.14239 309 VAL D O 1
ATOM 14264 N N . LYS D 1 310 ? -0.50908 -0.19438 80.88317 1.000 29.07652 310 LYS D N 1
ATOM 14265 C CA . LYS D 1 310 ? 0.69130 0.47288 81.39749 1.000 26.63702 310 LYS D CA 1
ATOM 14266 C C . LYS D 1 310 ? 1.94035 0.01793 80.64632 1.000 22.40501 310 LYS D C 1
ATOM 14267 O O . LYS D 1 310 ? 2.82785 0.82701 80.32801 1.000 22.62511 310 LYS D O 1
ATOM 14273 N N . ILE D 1 311 ? 2.02189 -1.28429 80.36905 1.000 23.19118 311 ILE D N 1
ATOM 14274 C CA . ILE D 1 311 ? 3.12942 -1.84960 79.60458 1.000 23.40953 311 ILE D CA 1
ATOM 14275 C C . ILE D 1 311 ? 3.17053 -1.25516 78.20219 1.000 25.98109 311 ILE D C 1
ATOM 14276 O O . ILE D 1 311 ? 4.24672 -0.95982 77.66531 1.000 25.01211 311 ILE D O 1
ATOM 14281 N N . ALA D 1 312 ? 2.00048 -1.10050 77.57616 1.000 27.70342 312 ALA D N 1
ATOM 14282 C CA . ALA D 1 312 ? 1.92439 -0.48391 76.25632 1.000 24.64252 312 ALA D CA 1
ATOM 14283 C C . ALA D 1 312 ? 2.36416 0.97256 76.30372 1.000 32.34316 312 ALA D C 1
ATOM 14284 O O . ALA D 1 312 ? 2.98514 1.47194 75.35619 1.000 30.15785 312 ALA D O 1
ATOM 14286 N N . MET D 1 313 ? 2.03681 1.67701 77.39202 1.000 29.31845 313 MET D N 1
ATOM 14287 C CA . MET D 1 313 ? 2.51821 3.04694 77.54238 1.000 27.94100 313 MET D CA 1
ATOM 14288 C C . MET D 1 313 ? 4.03983 3.09762 77.58489 1.000 34.92414 313 MET D C 1
ATOM 14289 O O . MET D 1 313 ? 4.66368 3.90632 76.88178 1.000 38.01163 313 MET D O 1
ATOM 14294 N N . ASP D 1 314 ? 4.65900 2.23687 78.40301 1.000 25.30562 314 ASP D N 1
ATOM 14295 C CA . ASP D 1 314 ? 6.11989 2.25294 78.46739 1.000 33.06280 314 ASP D CA 1
ATOM 14296 C C . ASP D 1 314 ? 6.74448 1.87914 77.12687 1.000 35.04828 314 ASP D C 1
ATOM 14297 O O . ASP D 1 314 ? 7.72981 2.49922 76.70050 1.000 30.84670 314 ASP D O 1
ATOM 14302 N N . LEU D 1 315 ? 6.17727 0.88060 76.43800 1.000 31.06634 315 LEU D N 1
ATOM 14303 C CA . LEU D 1 315 ? 6.73601 0.46897 75.15232 1.000 31.16193 315 LEU D CA 1
ATOM 14304 C C . LEU D 1 315 ? 6.57828 1.55989 74.09916 1.000 31.16373 315 LEU D C 1
ATOM 14305 O O . LEU D 1 315 ? 7.47951 1.77781 73.27884 1.000 27.69818 315 LEU D O 1
ATOM 14310 N N . HIS D 1 316 ? 5.44889 2.26914 74.11412 1.000 25.19337 316 HIS D N 1
ATOM 14311 C CA . HIS D 1 316 ? 5.26846 3.34612 73.15562 1.000 28.47130 316 HIS D CA 1
ATOM 14312 C C . HIS D 1 316 ? 6.19578 4.51080 73.45345 1.000 31.33922 316 HIS D C 1
ATOM 14313 O O . HIS D 1 316 ? 6.64664 5.18786 72.52524 1.000 34.11174 316 HIS D O 1
ATOM 14320 N N . LYS D 1 317 ? 6.49408 4.76102 74.73130 1.000 29.98891 317 LYS D N 1
ATOM 14321 C CA . LYS D 1 317 ? 7.46569 5.80119 75.05533 1.000 26.94484 317 LYS D CA 1
ATOM 14322 C C . LYS D 1 317 ? 8.86411 5.41747 74.57980 1.000 36.43531 317 LYS D C 1
ATOM 14323 O O . LYS D 1 317 ? 9.56053 6.23150 73.96191 1.000 29.00291 317 LYS D O 1
ATOM 14329 N N . LYS D 1 318 ? 9.26862 4.16587 74.80135 1.000 32.66393 318 LYS D N 1
ATOM 14330 C CA . LYS D 1 318 ? 10.64746 3.76999 74.54527 1.000 34.18104 318 LYS D CA 1
ATOM 14331 C C . LYS D 1 318 ? 10.91843 3.31931 73.10109 1.000 38.62289 318 LYS D C 1
ATOM 14332 O O . LYS D 1 318 ? 12.06904 3.37856 72.65138 1.000 31.71987 318 LYS D O 1
ATOM 14338 N N . TYR D 1 319 ? 9.91241 2.87503 72.35735 1.000 33.52753 319 TYR D N 1
ATOM 14339 C CA . TYR D 1 319 ? 10.09456 2.46326 70.96642 1.000 25.06034 319 TYR D CA 1
ATOM 14340 C C . TYR D 1 319 ? 9.06756 3.20110 70.11987 1.000 34.32144 319 TYR D C 1
ATOM 14341 O O . TYR D 1 319 ? 8.16995 2.58949 69.52656 1.000 38.39284 319 TYR D O 1
ATOM 14350 N N . PRO D 1 320 ? 9.18731 4.53048 70.02570 1.000 30.55018 320 PRO D N 1
ATOM 14351 C CA . PRO D 1 320 ? 8.09985 5.32288 69.43556 1.000 36.67433 320 PRO D CA 1
ATOM 14352 C C . PRO D 1 320 ? 7.88690 5.06244 67.95893 1.000 38.18660 320 PRO D C 1
ATOM 14353 O O . PRO D 1 320 ? 6.79468 5.34501 67.44265 1.000 30.96604 320 PRO D O 1
ATOM 14357 N N . ASP D 1 321 ? 8.87739 4.49463 67.27770 1.000 39.25497 321 ASP D N 1
ATOM 14358 C CA . ASP D 1 321 ? 8.82624 4.30400 65.84255 1.000 37.49670 321 ASP D CA 1
ATOM 14359 C C . ASP D 1 321 ? 8.59316 2.85587 65.43931 1.000 40.14835 321 ASP D C 1
ATOM 14360 O O . ASP D 1 321 ? 8.35753 2.58838 64.25809 1.000 49.23555 321 ASP D O 1
ATOM 14365 N N . PHE D 1 322 ? 8.64254 1.92010 66.38149 1.000 32.63626 322 PHE D N 1
ATOM 14366 C CA . PHE D 1 322 ? 8.37831 0.51580 66.10350 1.000 29.17236 322 PHE D CA 1
ATOM 14367 C C . PHE D 1 322 ? 7.10372 -0.01117 66.74738 1.000 30.26848 322 PHE D C 1
ATOM 14368 O O . PHE D 1 322 ? 6.44240 -0.87244 66.16313 1.000 23.36939 322 PHE D O 1
ATOM 14376 N N . PHE D 1 323 ? 6.74221 0.49724 67.92291 1.000 26.53327 323 PHE D N 1
ATOM 14377 C CA . PHE D 1 323 ? 5.55535 0.07840 68.65276 1.000 20.42534 323 PHE D CA 1
ATOM 14378 C C . PHE D 1 323 ? 4.45430 1.11682 68.45757 1.000 27.37491 323 PHE D C 1
ATOM 14379 O O . PHE D 1 323 ? 4.67127 2.31085 68.69409 1.000 26.25510 323 PHE D O 1
ATOM 14387 N N . LEU D 1 324 ? 3.27114 0.65952 68.04383 1.000 26.94530 324 LEU D N 1
ATOM 14388 C CA . LEU D 1 324 ? 2.19113 1.53427 67.60529 1.000 22.53422 324 LEU D CA 1
ATOM 14389 C C . LEU D 1 324 ? 1.13933 1.78492 68.67587 1.000 28.29093 324 LEU D C 1
ATOM 14390 O O . LEU D 1 324 ? 0.68568 2.92323 68.83180 1.000 29.81519 324 LEU D O 1
ATOM 14395 N N . GLY D 1 325 ? 0.74966 0.76315 69.43022 1.000 27.95714 325 GLY D N 1
ATOM 14396 C CA . GLY D 1 325 ? -0.31903 0.95106 70.39858 1.000 20.28126 325 GLY D CA 1
ATOM 14397 C C . GLY D 1 325 ? -0.86375 -0.37255 70.88272 1.000 23.19679 325 GLY D C 1
ATOM 14398 O O . GLY D 1 325 ? -0.15149 -1.38298 70.91748 1.000 22.05376 325 GLY D O 1
ATOM 14399 N N . TYR D 1 326 ? -2.14025 -0.35000 71.26046 1.000 21.72785 326 TYR D N 1
ATOM 14400 C CA . TYR D 1 326 ? -2.76280 -1.45408 71.97188 1.000 17.84769 326 TYR D CA 1
ATOM 14401 C C . TYR D 1 326 ? -4.09045 -1.83096 71.32022 1.000 17.46508 326 TYR D C 1
ATOM 14402 O O . TYR D 1 326 ? -4.74662 -1.00633 70.67799 1.000 15.89812 326 TYR D O 1
ATOM 14411 N N . ASP D 1 327 ? -4.48367 -3.09025 71.49402 1.000 22.87598 327 ASP D N 1
ATOM 14412 C CA . ASP D 1 327 ? -5.73654 -3.59232 70.94667 1.000 22.03257 327 ASP D CA 1
ATOM 14413 C C . ASP D 1 327 ? -6.24294 -4.74258 71.81342 1.000 30.12606 327 ASP D C 1
ATOM 14414 O O . ASP D 1 327 ? -5.47223 -5.39764 72.52192 1.000 29.32696 327 ASP D O 1
ATOM 14419 N N . LEU D 1 328 ? -7.55476 -4.98261 71.75346 1.000 23.70225 328 LEU D N 1
ATOM 14420 C CA . LEU D 1 328 ? -8.18712 -6.11533 72.41811 1.000 22.72575 328 LEU D CA 1
ATOM 14421 C C . LEU D 1 328 ? -8.77194 -7.04878 71.36575 1.000 23.15203 328 LEU D C 1
ATOM 14422 O O . LEU D 1 328 ? -9.43396 -6.59210 70.43089 1.000 29.20330 328 LEU D O 1
ATOM 14427 N N . VAL D 1 329 ? -8.48700 -8.34562 71.49392 1.000 22.60885 329 VAL D N 1
ATOM 14428 C CA . VAL D 1 329 ? -8.83293 -9.36306 70.51294 1.000 20.33313 329 VAL D CA 1
ATOM 14429 C C . VAL D 1 329 ? -9.51968 -10.52537 71.23100 1.000 28.85401 329 VAL D C 1
ATOM 14430 O O . VAL D 1 329 ? -9.71590 -10.50477 72.44382 1.000 24.34965 329 VAL D O 1
ATOM 14434 N N . GLY D 1 330 ? -9.81229 -11.57859 70.46784 1.000 26.16451 330 GLY D N 1
ATOM 14435 C CA . GLY D 1 330 ? -10.66915 -12.65907 70.90918 1.000 20.97220 330 GLY D CA 1
ATOM 14436 C C . GLY D 1 330 ? -12.10241 -12.44571 70.45158 1.000 21.40779 330 GLY D C 1
ATOM 14437 O O . GLY D 1 330 ? -12.49315 -11.36605 70.00537 1.000 24.30832 330 GLY D O 1
ATOM 14438 N N . GLN D 1 331 ? -12.90351 -13.50370 70.55958 1.000 15.80638 331 GLN D N 1
ATOM 14439 C CA . GLN D 1 331 ? -14.27269 -13.42379 70.06902 1.000 25.56031 331 GLN D CA 1
ATOM 14440 C C . GLN D 1 331 ? -15.04509 -12.32552 70.79573 1.000 27.89355 331 GLN D C 1
ATOM 14441 O O . GLN D 1 331 ? -14.97638 -12.20168 72.01820 1.000 35.29507 331 GLN D O 1
ATOM 14447 N N . GLU D 1 332 ? -15.79674 -11.53255 70.03126 1.000 28.19923 332 GLU D N 1
ATOM 14448 C CA . GLU D 1 332 ? -16.38548 -10.29949 70.53678 1.000 30.72631 332 GLU D CA 1
ATOM 14449 C C . GLU D 1 332 ? -17.78733 -10.48575 71.11731 1.000 30.67490 332 GLU D C 1
ATOM 14450 O O . GLU D 1 332 ? -18.12646 -9.80988 72.09485 1.000 28.75793 332 GLU D O 1
ATOM 14456 N N . ASP D 1 333 ? -18.60590 -11.38819 70.55437 1.000 30.65610 333 ASP D N 1
ATOM 14457 C CA . ASP D 1 333 ? -19.98865 -11.54307 71.01624 1.000 25.48617 333 ASP D CA 1
ATOM 14458 C C . ASP D 1 333 ? -20.10418 -11.98738 72.47541 1.000 27.65433 333 ASP D C 1
ATOM 14459 O O . ASP D 1 333 ? -20.81911 -11.32085 73.24422 1.000 27.69401 333 ASP D O 1
ATOM 14464 N N . PRO D 1 334 ? -19.47638 -13.07570 72.92449 1.000 27.84318 334 PRO D N 1
ATOM 14465 C CA . PRO D 1 334 ? -19.72381 -13.55107 74.29343 1.000 25.91976 334 PRO D CA 1
ATOM 14466 C C . PRO D 1 334 ? -18.76411 -13.04231 75.36066 1.000 24.95178 334 PRO D C 1
ATOM 14467 O O . PRO D 1 334 ? -18.94639 -13.39192 76.53228 1.000 27.77930 334 PRO D O 1
ATOM 14471 N N . ASN D 1 335 ? -17.74993 -12.25753 75.01407 1.000 29.52188 335 ASN D N 1
ATOM 14472 C CA . ASN D 1 335 ? -16.77465 -11.80300 75.99159 1.000 29.54206 335 ASN D CA 1
ATOM 14473 C C . ASN D 1 335 ? -17.05791 -10.34825 76.36368 1.000 23.38478 335 ASN D C 1
ATOM 14474 O O . ASN D 1 335 ? -18.10762 -9.79478 76.03596 1.000 28.48769 335 ASN D O 1
ATOM 14479 N N . PHE D 1 336 ? -16.12804 -9.72455 77.07656 1.000 22.74511 336 PHE D N 1
ATOM 14480 C CA . PHE D 1 336 ? -16.37121 -8.39517 77.61716 1.000 23.92325 336 PHE D CA 1
ATOM 14481 C C . PHE D 1 336 ? -16.35076 -7.32726 76.52515 1.000 24.42440 336 PHE D C 1
ATOM 14482 O O . PHE D 1 336 ? -15.68206 -7.46136 75.49664 1.000 33.58838 336 PHE D O 1
ATOM 14490 N N . SER D 1 337 ? -17.09720 -6.25464 76.76401 1.000 20.95426 337 SER D N 1
ATOM 14491 C CA . SER D 1 337 ? -17.10500 -5.09844 75.88623 1.000 19.99886 337 SER D CA 1
ATOM 14492 C C . SER D 1 337 ? -15.93133 -4.16999 76.20584 1.000 27.66046 337 SER D C 1
ATOM 14493 O O . SER D 1 337 ? -15.21397 -4.33742 77.20104 1.000 27.07245 337 SER D O 1
ATOM 14496 N N . LEU D 1 338 ? -15.75045 -3.16291 75.34299 1.000 23.47518 338 LEU D N 1
ATOM 14497 C CA . LEU D 1 338 ? -14.76208 -2.12564 75.61704 1.000 27.21755 338 LEU D CA 1
ATOM 14498 C C . LEU D 1 338 ? -15.14950 -1.28841 76.83107 1.000 24.82128 338 LEU D C 1
ATOM 14499 O O . LEU D 1 338 ? -14.28708 -0.92268 77.63943 1.000 23.06311 338 LEU D O 1
ATOM 14504 N N . LEU D 1 339 ? -16.44007 -0.99908 76.99414 1.000 27.28203 339 LEU D N 1
ATOM 14505 C CA . LEU D 1 339 ? -16.87329 -0.21509 78.14530 1.000 32.99074 339 LEU D CA 1
ATOM 14506 C C . LEU D 1 339 ? -16.52441 -0.91651 79.45330 1.000 24.43696 339 LEU D C 1
ATOM 14507 O O . LEU D 1 339 ? -16.17097 -0.25688 80.43535 1.000 25.18725 339 LEU D O 1
ATOM 14512 N N . HIS D 1 340 ? -16.55835 -2.25074 79.46405 1.000 21.61999 340 HIS D N 1
ATOM 14513 C CA . HIS D 1 340 ? -16.15740 -3.00156 80.64744 1.000 21.78830 340 HIS D CA 1
ATOM 14514 C C . HIS D 1 340 ? -14.71068 -2.70337 81.06018 1.000 28.57764 340 HIS D C 1
ATOM 14515 O O . HIS D 1 340 ? -14.37915 -2.76343 82.25275 1.000 24.29715 340 HIS D O 1
ATOM 14522 N N . TYR D 1 341 ? -13.84343 -2.35877 80.10474 1.000 23.30634 341 TYR D N 1
ATOM 14523 C CA . TYR D 1 341 ? -12.45180 -2.02976 80.39017 1.000 24.79655 341 TYR D CA 1
ATOM 14524 C C . TYR D 1 341 ? -12.19863 -0.53158 80.36394 1.000 24.16776 341 TYR D C 1
ATOM 14525 O O . TYR D 1 341 ? -11.04123 -0.11044 80.21978 1.000 19.66737 341 TYR D O 1
ATOM 14534 N N . LEU D 1 342 ? -13.25538 0.27909 80.50093 1.000 20.69177 342 LEU D N 1
ATOM 14535 C CA . LEU D 1 342 ? -13.10461 1.72025 80.31707 1.000 28.31690 342 LEU D CA 1
ATOM 14536 C C . LEU D 1 342 ? -12.05867 2.29555 81.26599 1.000 28.07613 342 LEU D C 1
ATOM 14537 O O . LEU D 1 342 ? -11.22654 3.11419 80.85643 1.000 38.47377 342 LEU D O 1
ATOM 14542 N N . ASP D 1 343 ? -12.05539 1.85118 82.52467 1.000 28.81014 343 ASP D N 1
ATOM 14543 C CA . ASP D 1 343 ? -11.07674 2.36771 83.47676 1.000 33.22339 343 ASP D CA 1
ATOM 14544 C C . ASP D 1 343 ? -9.65913 2.13767 82.97943 1.000 33.30199 343 ASP D C 1
ATOM 14545 O O . ASP D 1 343 ? -8.79829 3.01508 83.10798 1.000 31.30765 343 ASP D O 1
ATOM 14550 N N . ALA D 1 344 ? -9.40160 0.97255 82.38441 1.000 33.05394 344 ALA D N 1
ATOM 14551 C CA . ALA D 1 344 ? -8.09105 0.74080 81.79330 1.000 27.89578 344 ALA D CA 1
ATOM 14552 C C . ALA D 1 344 ? -7.87176 1.65972 80.59810 1.000 29.66513 344 ALA D C 1
ATOM 14553 O O . ALA D 1 344 ? -6.86251 2.37497 80.52358 1.000 25.41495 344 ALA D O 1
ATOM 14555 N N . LEU D 1 345 ? -8.85051 1.71830 79.69268 1.000 27.96969 345 LEU D N 1
ATOM 14556 C CA . LEU D 1 345 ? -8.62657 2.40201 78.42509 1.000 25.92358 345 LEU D CA 1
ATOM 14557 C C . LEU D 1 345 ? -8.57061 3.91312 78.58543 1.000 27.86669 345 LEU D C 1
ATOM 14558 O O . LEU D 1 345 ? -7.97409 4.59843 77.74700 1.000 32.44312 345 LEU D O 1
ATOM 14563 N N . LEU D 1 346 ? -9.15973 4.44140 79.64779 1.000 32.40984 346 LEU D N 1
ATOM 14564 C CA . LEU D 1 346 ? -9.08613 5.85980 79.93606 1.000 31.44093 346 LEU D CA 1
ATOM 14565 C C . LEU D 1 346 ? -7.85926 6.22878 80.75116 1.000 31.41778 346 LEU D C 1
ATOM 14566 O O . LEU D 1 346 ? -7.53083 7.41696 80.83551 1.000 34.89246 346 LEU D O 1
ATOM 14571 N N . TYR D 1 347 ? -7.16026 5.24252 81.31808 1.000 30.27167 347 TYR D N 1
ATOM 14572 C CA . TYR D 1 347 ? -6.01916 5.53691 82.18497 1.000 29.62359 347 TYR D CA 1
ATOM 14573 C C . TYR D 1 347 ? -4.96811 6.43673 81.53305 1.000 30.18180 347 TYR D C 1
ATOM 14574 O O . TYR D 1 347 ? -4.57240 7.43277 82.15984 1.000 31.66728 347 TYR D O 1
ATOM 14583 N N . PRO D 1 348 ? -4.50825 6.19169 80.30128 1.000 31.60342 348 PRO D N 1
ATOM 14584 C CA . PRO D 1 348 ? -3.48580 7.09002 79.73471 1.000 32.53462 348 PRO D CA 1
ATOM 14585 C C . PRO D 1 348 ? -3.91122 8.54556 79.66333 1.000 36.54444 348 PRO D C 1
ATOM 14586 O O . PRO D 1 348 ? -3.08840 9.44351 79.88911 1.000 29.09763 348 PRO D O 1
ATOM 14590 N N . SER D 1 349 ? -5.18593 8.80414 79.37630 1.000 39.23379 349 SER D N 1
ATOM 14591 C CA . SER D 1 349 ? -5.63631 10.16798 79.15189 1.000 30.34967 349 SER D CA 1
ATOM 14592 C C . SER D 1 349 ? -5.84228 10.95271 80.44151 1.000 33.98997 349 SER D C 1
ATOM 14593 O O . SER D 1 349 ? -5.95196 12.18239 80.38527 1.000 35.74249 349 SER D O 1
ATOM 14596 N N . ILE D 1 350 ? -5.90098 10.28748 81.59673 1.000 34.00307 350 ILE D N 1
ATOM 14597 C CA . ILE D 1 350 ? -6.06712 10.98256 82.86996 1.000 31.85071 350 ILE D CA 1
ATOM 14598 C C . ILE D 1 350 ? -4.73079 11.22634 83.56662 1.000 40.98069 350 ILE D C 1
ATOM 14599 O O . ILE D 1 350 ? -4.71191 11.63865 84.73293 1.000 40.30454 350 ILE D O 1
ATOM 14604 N N . GLN D 1 351 ? -3.61523 10.93422 82.90059 1.000 39.30376 351 GLN D N 1
ATOM 14605 C CA . GLN D 1 351 ? -2.30449 11.23014 83.46146 1.000 45.98695 351 GLN D CA 1
ATOM 14606 C C . GLN D 1 351 ? -2.02175 12.73136 83.39890 1.000 43.46321 351 GLN D C 1
ATOM 14607 O O . GLN D 1 351 ? -2.71101 13.49681 82.71680 1.000 41.98424 351 GLN D O 1
ATOM 14613 N N . ASN D 1 352 ? -1.00302 13.14826 84.14540 1.000 43.25461 352 ASN D N 1
ATOM 14614 C CA . ASN D 1 352 ? -0.61415 14.55554 84.25259 1.000 46.42657 352 ASN D CA 1
ATOM 14615 C C . ASN D 1 352 ? 0.80061 14.71798 83.72669 1.000 36.72379 352 ASN D C 1
ATOM 14616 O O . ASN D 1 352 ? 1.76502 14.40683 84.44549 1.000 39.12209 352 ASN D O 1
ATOM 14621 N N . PRO D 1 353 ? 0.99456 15.17045 82.48197 1.000 38.55040 353 PRO D N 1
ATOM 14622 C CA . PRO D 1 353 ? 0.01131 15.53329 81.44614 1.000 40.87085 353 PRO D CA 1
ATOM 14623 C C . PRO D 1 353 ? -0.61138 14.30355 80.78105 1.000 43.82357 353 PRO D C 1
ATOM 14624 O O . PRO D 1 353 ? -0.07208 13.20286 80.90143 1.000 47.03354 353 PRO D O 1
ATOM 14628 N N . PRO D 1 354 ? -1.75656 14.44085 80.10965 1.000 38.13931 354 PRO D N 1
ATOM 14629 C CA . PRO D 1 354 ? -2.37728 13.27148 79.47539 1.000 40.94224 354 PRO D CA 1
ATOM 14630 C C . PRO D 1 354 ? -1.44381 12.64002 78.45318 1.000 33.40806 354 PRO D C 1
ATOM 14631 O O . PRO D 1 354 ? -0.69087 13.32951 77.76368 1.000 33.51199 354 PRO D O 1
ATOM 14635 N N . TYR D 1 355 ? -1.49955 11.31361 78.36810 1.000 34.35951 355 TYR D N 1
ATOM 14636 C CA . TYR D 1 355 ? -0.70205 10.53608 77.42745 1.000 35.55167 355 TYR D CA 1
ATOM 14637 C C . TYR D 1 355 ? -1.59812 9.96625 76.33547 1.000 35.49508 355 TYR D C 1
ATOM 14638 O O . TYR D 1 355 ? -2.66390 9.41060 76.62290 1.000 32.27457 355 TYR D O 1
ATOM 14647 N N . ARG D 1 356 ? -1.17471 10.10294 75.08529 1.000 36.97848 356 ARG D N 1
ATOM 14648 C CA . ARG D 1 356 ? -1.96542 9.60011 73.96468 1.000 37.57872 356 ARG D CA 1
ATOM 14649 C C . ARG D 1 356 ? -1.42698 8.22927 73.56592 1.000 38.01179 356 ARG D C 1
ATOM 14650 O O . ARG D 1 356 ? -0.40878 8.12356 72.87397 1.000 33.58783 356 ARG D O 1
ATOM 14658 N N . LEU D 1 357 ? -2.10670 7.17739 74.02936 1.000 36.37062 357 LEU D N 1
ATOM 14659 C CA . LEU D 1 357 ? -1.78837 5.81433 73.62801 1.000 30.12036 357 LEU D CA 1
ATOM 14660 C C . LEU D 1 357 ? -2.66839 5.43371 72.44106 1.000 25.88063 357 LEU D C 1
ATOM 14661 O O . LEU D 1 357 ? -3.88898 5.28368 72.61158 1.000 26.62216 357 LEU D O 1
ATOM 14666 N N . PRO D 1 358 ? -2.11155 5.27349 71.24122 1.000 22.17678 358 PRO D N 1
ATOM 14667 C CA . PRO D 1 358 ? -2.93643 4.91666 70.07992 1.000 22.78476 358 PRO D CA 1
ATOM 14668 C C . PRO D 1 358 ? -3.58954 3.55510 70.24163 1.000 19.35586 358 PRO D C 1
ATOM 14669 O O . PRO D 1 358 ? -3.00035 2.61648 70.78184 1.000 16.46589 358 PRO D O 1
ATOM 14673 N N . TYR D 1 359 ? -4.81825 3.45827 69.74699 1.000 22.21297 359 TYR D N 1
ATOM 14674 C CA . TYR D 1 359 ? -5.61972 2.25199 69.84436 1.000 24.37801 359 TYR D CA 1
ATOM 14675 C C . TYR D 1 359 ? -5.95211 1.72507 68.45681 1.000 25.59715 359 TYR D C 1
ATOM 14676 O O . TYR D 1 359 ? -5.99104 2.47457 67.47498 1.000 23.60391 359 TYR D O 1
ATOM 14685 N N . PHE D 1 360 ? -6.13117 0.41164 68.37697 1.000 23.46620 360 PHE D N 1
ATOM 14686 C CA . PHE D 1 360 ? -6.38835 -0.25781 67.10838 1.000 24.90533 360 PHE D CA 1
ATOM 14687 C C . PHE D 1 360 ? -7.49888 -1.29496 67.29005 1.000 29.25449 360 PHE D C 1
ATOM 14688 O O . PHE D 1 360 ? -7.37803 -2.45067 66.88533 1.000 30.11381 360 PHE D O 1
ATOM 14696 N N . PHE D 1 361 ? -8.60206 -0.87639 67.91200 1.000 26.32559 361 PHE D N 1
ATOM 14697 C CA . PHE D 1 361 ? -9.60192 -1.81292 68.41211 1.000 20.62294 361 PHE D CA 1
ATOM 14698 C C . PHE D 1 361 ? -10.24618 -2.63221 67.30127 1.000 18.90138 361 PHE D C 1
ATOM 14699 O O . PHE D 1 361 ? -10.65291 -2.09245 66.26945 1.000 16.43824 361 PHE D O 1
ATOM 14707 N N . HIS D 1 362 ? -10.35531 -3.94148 67.53460 1.000 22.70474 362 HIS D N 1
ATOM 14708 C CA . HIS D 1 362 ? -11.38316 -4.74102 66.88333 1.000 21.30225 362 HIS D CA 1
ATOM 14709 C C . HIS D 1 362 ? -12.74547 -4.23643 67.35400 1.000 24.68388 362 HIS D C 1
ATOM 14710 O O . HIS D 1 362 ? -12.95050 -4.03015 68.55260 1.000 26.23207 362 HIS D O 1
ATOM 14717 N N . ALA D 1 363 ? -13.67905 -4.01783 66.42663 1.000 21.29215 363 ALA D N 1
ATOM 14718 C CA . ALA D 1 363 ? -14.96964 -3.47821 66.84087 1.000 26.29078 363 ALA D CA 1
ATOM 14719 C C . ALA D 1 363 ? -16.08376 -3.89412 65.89277 1.000 26.48917 363 ALA D C 1
ATOM 14720 O O . ALA D 1 363 ? -15.93502 -3.81370 64.67049 1.000 26.11512 363 ALA D O 1
ATOM 14722 N N . ALA D 1 364 ? -17.20851 -4.31083 66.48483 1.000 32.90171 364 ALA D N 1
ATOM 14723 C CA . ALA D 1 364 ? -18.46331 -4.59809 65.77778 1.000 25.14342 364 ALA D CA 1
ATOM 14724 C C . ALA D 1 364 ? -18.30682 -5.71976 64.75457 1.000 27.55959 364 ALA D C 1
ATOM 14725 O O . ALA D 1 364 ? -18.92206 -5.69899 63.68597 1.000 22.31526 364 ALA D O 1
ATOM 14727 N N . GLU D 1 365 ? -17.50426 -6.72494 65.10794 1.000 28.53476 365 GLU D N 1
ATOM 14728 C CA . GLU D 1 365 ? -17.38997 -7.97354 64.35293 1.000 22.93468 365 GLU D CA 1
ATOM 14729 C C . GLU D 1 365 ? -18.58344 -8.86842 64.70126 1.000 31.06674 365 GLU D C 1
ATOM 14730 O O . GLU D 1 365 ? -18.45820 -9.92382 65.32795 1.000 32.11262 365 GLU D O 1
ATOM 14736 N N . THR D 1 366 ? -19.76807 -8.42255 64.28267 1.000 29.37808 366 THR D N 1
ATOM 14737 C CA . THR D 1 366 ? -21.00061 -9.00967 64.79252 1.000 36.28653 366 THR D CA 1
ATOM 14738 C C . THR D 1 366 ? -22.13668 -8.77639 63.80880 1.000 29.71046 366 THR D C 1
ATOM 14739 O O . THR D 1 366 ? -22.13772 -7.79124 63.06689 1.000 30.17665 366 THR D O 1
ATOM 14743 N N . ASN D 1 367 ? -23.11735 -9.67973 63.83430 1.000 27.76384 367 ASN D N 1
ATOM 14744 C CA . ASN D 1 367 ? -24.37332 -9.47886 63.12332 1.000 25.25815 367 ASN D CA 1
ATOM 14745 C C . ASN D 1 367 ? -25.40702 -8.76485 63.97367 1.000 28.76959 367 ASN D C 1
ATOM 14746 O O . ASN D 1 367 ? -26.49114 -8.44907 63.47161 1.000 29.41689 367 ASN D O 1
ATOM 14751 N N . TRP D 1 368 ? -25.10328 -8.51289 65.24401 1.000 30.18207 368 TRP D N 1
ATOM 14752 C CA . TRP D 1 368 ? -26.08685 -7.94832 66.15112 1.000 25.44883 368 TRP D CA 1
ATOM 14753 C C . TRP D 1 368 ? -26.23933 -6.45143 65.92236 1.000 23.44772 368 TRP D C 1
ATOM 14754 O O . TRP D 1 368 ? -25.43630 -5.80970 65.23978 1.000 31.87531 368 TRP D O 1
ATOM 14765 N N . GLN D 1 369 ? -27.32100 -5.90978 66.46896 1.000 20.72388 369 GLN D N 1
ATOM 14766 C CA . GLN D 1 369 ? -27.68814 -4.51640 66.27045 1.000 25.50888 369 GLN D CA 1
ATOM 14767 C C . GLN D 1 369 ? -28.18253 -3.94683 67.59496 1.000 31.41573 369 GLN D C 1
ATOM 14768 O O . GLN D 1 369 ? -29.01707 -4.56671 68.26330 1.000 26.52601 369 GLN D O 1
ATOM 14774 N N . GLU D 1 370 ? -27.66771 -2.76815 67.96695 1.000 33.55084 370 GLU D N 1
ATOM 14775 C CA . GLU D 1 370 ? -28.00453 -2.09965 69.23325 1.000 34.30904 370 GLU D CA 1
ATOM 14776 C C . GLU D 1 370 ? -27.72257 -2.97799 70.45774 1.000 32.70761 370 GLU D C 1
ATOM 14777 O O . GLU D 1 370 ? -28.51596 -3.02057 71.39967 1.000 36.19492 370 GLU D O 1
ATOM 14783 N N . THR D 1 371 ? -26.59927 -3.69237 70.45216 1.000 20.20910 371 THR D N 1
ATOM 14784 C CA . THR D 1 371 ? -26.15390 -4.45198 71.62017 1.000 30.79006 371 THR D CA 1
ATOM 14785 C C . THR D 1 371 ? -24.81722 -3.89682 72.12079 1.000 38.02398 371 THR D C 1
ATOM 14786 O O . THR D 1 371 ? -24.27237 -2.93084 71.58023 1.000 38.30395 371 THR D O 1
ATOM 14790 N N . GLU D 1 372 ? -24.29510 -4.50480 73.18561 1.000 26.93782 372 GLU D N 1
ATOM 14791 C CA . GLU D 1 372 ? -22.96532 -4.13309 73.65327 1.000 27.57695 372 GLU D CA 1
ATOM 14792 C C . GLU D 1 372 ? -21.93071 -4.25357 72.54071 1.000 30.52087 372 GLU D C 1
ATOM 14793 O O . GLU D 1 372 ? -21.04792 -3.39149 72.39003 1.000 33.49475 372 GLU D O 1
ATOM 14799 N N . VAL D 1 373 ? -22.04637 -5.30522 71.73310 1.000 27.51816 373 VAL D N 1
ATOM 14800 C CA . VAL D 1 373 ? -20.98519 -5.64092 70.79630 1.000 31.00159 373 VAL D CA 1
ATOM 14801 C C . VAL D 1 373 ? -20.84881 -4.56205 69.72907 1.000 31.95204 373 VAL D C 1
ATOM 14802 O O . VAL D 1 373 ? -19.74723 -4.05184 69.48150 1.000 30.76351 373 VAL D O 1
ATOM 14806 N N . ASP D 1 374 ? -21.95579 -4.18120 69.08706 1.000 18.75379 374 ASP D N 1
ATOM 14807 C CA . ASP D 1 374 ? -21.80020 -3.18993 68.03018 1.000 30.93361 374 ASP D CA 1
ATOM 14808 C C . ASP D 1 374 ? -21.72830 -1.76582 68.57373 1.000 38.28740 374 ASP D C 1
ATOM 14809 O O . ASP D 1 374 ? -21.14853 -0.89771 67.90796 1.000 38.78389 374 ASP D O 1
ATOM 14814 N N . TYR D 1 375 ? -22.26300 -1.50768 69.77339 1.000 29.32426 375 TYR D N 1
ATOM 14815 C CA . TYR D 1 375 ? -22.04247 -0.20890 70.40297 1.000 30.20833 375 TYR D CA 1
ATOM 14816 C C . TYR D 1 375 ? -20.61065 -0.03031 70.89612 1.000 23.70604 375 TYR D C 1
ATOM 14817 O O . TYR D 1 375 ? -20.24371 1.08586 71.27589 1.000 25.80581 375 TYR D O 1
ATOM 14826 N N . ASN D 1 376 ? -19.79490 -1.08882 70.89176 1.000 22.58899 376 ASN D N 1
ATOM 14827 C CA . ASN D 1 376 ? -18.34774 -0.89956 71.04000 1.000 30.12391 376 ASN D CA 1
ATOM 14828 C C . ASN D 1 376 ? -17.79245 0.14207 70.06983 1.000 23.30772 376 ASN D C 1
ATOM 14829 O O . ASN D 1 376 ? -16.73032 0.72002 70.32724 1.000 26.20315 376 ASN D O 1
ATOM 14834 N N . LEU D 1 377 ? -18.44578 0.32786 68.91782 1.000 22.27575 377 LEU D N 1
ATOM 14835 C CA . LEU D 1 377 ? -18.02116 1.34564 67.95937 1.000 26.04720 377 LEU D CA 1
ATOM 14836 C C . LEU D 1 377 ? -17.98438 2.72906 68.59562 1.000 30.23399 377 LEU D C 1
ATOM 14837 O O . LEU D 1 377 ? -17.05411 3.51376 68.34917 1.000 29.85646 377 LEU D O 1
ATOM 14842 N N . ALA D 1 378 ? -19.01849 3.06658 69.37213 1.000 25.60381 378 ALA D N 1
ATOM 14843 C CA . ALA D 1 378 ? -19.03603 4.34687 70.06903 1.000 29.45395 378 ALA D CA 1
ATOM 14844 C C . ALA D 1 378 ? -17.77900 4.52150 70.90781 1.000 31.37085 378 ALA D C 1
ATOM 14845 O O . ALA D 1 378 ? -17.09386 5.55147 70.82916 1.000 31.96552 378 ALA D O 1
ATOM 14847 N N . ASP D 1 379 ? -17.44539 3.49840 71.69554 1.000 24.57991 379 ASP D N 1
ATOM 14848 C CA . ASP D 1 379 ? -16.26932 3.57576 72.55369 1.000 29.87655 379 ASP D CA 1
ATOM 14849 C C . ASP D 1 379 ? -15.00112 3.71953 71.72568 1.000 26.95083 379 ASP D C 1
ATOM 14850 O O . ASP D 1 379 ? -14.12805 4.53488 72.04211 1.000 24.04471 379 ASP D O 1
ATOM 14855 N N . ALA D 1 380 ? -14.90318 2.96165 70.63631 1.000 27.54342 380 ALA D N 1
ATOM 14856 C CA . ALA D 1 380 ? -13.71292 3.02965 69.80217 1.000 25.05789 380 ALA D CA 1
ATOM 14857 C C . ALA D 1 380 ? -13.50985 4.43132 69.24185 1.000 28.10845 380 ALA D C 1
ATOM 14858 O O . ALA D 1 380 ? -12.38340 4.94282 69.22182 1.000 31.13661 380 ALA D O 1
ATOM 14860 N N . LEU D 1 381 ? -14.59111 5.08279 68.80886 1.000 26.30613 381 LEU D N 1
ATOM 14861 C CA . LEU D 1 381 ? -14.44685 6.43076 68.25974 1.000 28.70033 381 LEU D CA 1
ATOM 14862 C C . LEU D 1 381 ? -14.15310 7.44832 69.35475 1.000 29.72358 381 LEU D C 1
ATOM 14863 O O . LEU D 1 381 ? -13.40772 8.41081 69.12904 1.000 30.35874 381 LEU D O 1
ATOM 14868 N N . LEU D 1 382 ? -14.73303 7.26591 70.54408 1.000 28.88320 382 LEU D N 1
ATOM 14869 C CA . LEU D 1 382 ? -14.49042 8.22023 71.62073 1.000 30.85158 382 LEU D CA 1
ATOM 14870 C C . LEU D 1 382 ? -13.10819 8.06030 72.24758 1.000 30.61576 382 LEU D C 1
ATOM 14871 O O . LEU D 1 382 ? -12.60163 9.01198 72.85762 1.000 28.77585 382 LEU D O 1
ATOM 14876 N N . LEU D 1 383 ? -12.47395 6.90187 72.07272 1.000 22.63727 383 LEU D N 1
ATOM 14877 C CA . LEU D 1 383 ? -11.11133 6.67105 72.52612 1.000 21.79364 383 LEU D CA 1
ATOM 14878 C C . LEU D 1 383 ? -10.09506 6.99877 71.44988 1.000 28.19400 383 LEU D C 1
ATOM 14879 O O . LEU D 1 383 ? -8.90723 6.72520 71.63814 1.000 30.30036 383 LEU D O 1
ATOM 14884 N N . ASN D 1 384 ? -10.55044 7.55382 70.31921 1.000 35.45813 384 ASN D N 1
ATOM 14885 C CA . ASN D 1 384 ? -9.68527 8.02177 69.23398 1.000 30.78013 384 ASN D CA 1
ATOM 14886 C C . ASN D 1 384 ? -8.91719 6.87042 68.58704 1.000 29.64205 384 ASN D C 1
ATOM 14887 O O . ASN D 1 384 ? -7.70217 6.94824 68.37219 1.000 31.11010 384 ASN D O 1
ATOM 14892 N N . THR D 1 385 ? -9.63275 5.78786 68.28187 1.000 17.69614 385 THR D N 1
ATOM 14893 C CA . THR D 1 385 ? -8.98494 4.65533 67.63374 1.000 22.03671 385 THR D CA 1
ATOM 14894 C C . THR D 1 385 ? -8.42372 5.06513 66.26885 1.000 18.55750 385 THR D C 1
ATOM 14895 O O . THR D 1 385 ? -9.02178 5.84757 65.52517 1.000 20.12579 385 THR D O 1
ATOM 14899 N N . THR D 1 386 ? -7.24456 4.55128 65.94749 1.000 17.94055 386 THR D N 1
ATOM 14900 C CA . THR D 1 386 ? -6.63722 4.90495 64.67180 1.000 25.84761 386 THR D CA 1
ATOM 14901 C C . THR D 1 386 ? -7.36390 4.22407 63.51848 1.000 21.17243 386 THR D C 1
ATOM 14902 O O . THR D 1 386 ? -7.73524 4.87096 62.53374 1.000 19.38896 386 THR D O 1
ATOM 14906 N N . ARG D 1 387 ? -7.62288 2.92920 63.64859 1.000 22.37401 387 ARG D N 1
ATOM 14907 C CA . ARG D 1 387 ? -8.39705 2.17990 62.67658 1.000 28.73380 387 ARG D CA 1
ATOM 14908 C C . ARG D 1 387 ? -9.39714 1.31401 63.42443 1.000 24.11167 387 ARG D C 1
ATOM 14909 O O . ARG D 1 387 ? -9.30673 1.12587 64.63772 1.000 22.75663 387 ARG D O 1
ATOM 14917 N N . VAL D 1 388 ? -10.36144 0.78284 62.68812 1.000 27.95052 388 VAL D N 1
ATOM 14918 C CA . VAL D 1 388 ? -11.33984 -0.14255 63.23374 1.000 22.11796 388 VAL D CA 1
ATOM 14919 C C . VAL D 1 388 ? -11.14605 -1.48493 62.54311 1.000 31.18214 388 VAL D C 1
ATOM 14920 O O . VAL D 1 388 ? -11.14029 -1.55821 61.30851 1.000 24.04721 388 VAL D O 1
ATOM 14924 N N . GLY D 1 389 ? -10.96241 -2.53845 63.33764 1.000 24.78176 389 GLY D N 1
ATOM 14925 C CA . GLY D 1 389 ? -10.90641 -3.88344 62.79077 1.000 19.78961 389 GLY D CA 1
ATOM 14926 C C . GLY D 1 389 ? -12.30365 -4.39806 62.51964 1.000 26.53801 389 GLY D C 1
ATOM 14927 O O . GLY D 1 389 ? -13.18885 -4.29927 63.37802 1.000 34.74719 389 GLY D O 1
ATOM 14928 N N . HIS D 1 390 ? -12.50581 -4.93991 61.31189 1.000 18.68019 390 HIS D N 1
ATOM 14929 C CA . HIS D 1 390 ? -13.76220 -5.53126 60.85210 1.000 21.61568 390 HIS D CA 1
ATOM 14930 C C . HIS D 1 390 ? -14.86846 -4.49400 60.68782 1.000 22.60023 390 HIS D C 1
ATOM 14931 O O . HIS D 1 390 ? -15.20468 -4.12168 59.56178 1.000 27.50509 390 HIS D O 1
ATOM 14938 N N . GLY D 1 391 ? -15.44503 -4.02818 61.79135 1.000 20.55166 391 GLY D N 1
ATOM 14939 C CA . GLY D 1 391 ? -16.49801 -3.02520 61.71557 1.000 19.68012 391 GLY D CA 1
ATOM 14940 C C . GLY D 1 391 ? -17.70538 -3.48341 60.92862 1.000 24.51379 391 GLY D C 1
ATOM 14941 O O . GLY D 1 391 ? -18.34492 -2.67544 60.24407 1.000 30.92371 391 GLY D O 1
ATOM 14942 N N . PHE D 1 392 ? -18.03988 -4.76940 61.02077 1.000 19.58529 392 PHE D N 1
ATOM 14943 C CA . PHE D 1 392 ? -19.05451 -5.33940 60.14436 1.000 18.60125 392 PHE D CA 1
ATOM 14944 C C . PHE D 1 392 ? -20.41520 -4.68141 60.34737 1.000 21.56987 392 PHE D C 1
ATOM 14945 O O . PHE D 1 392 ? -21.20622 -4.58023 59.40506 1.000 17.92217 392 PHE D O 1
ATOM 14953 N N . ALA D 1 393 ? -20.70162 -4.22163 61.55832 1.000 20.16752 393 ALA D N 1
ATOM 14954 C CA . ALA D 1 393 ? -21.97420 -3.58107 61.85265 1.000 24.39111 393 ALA D CA 1
ATOM 14955 C C . ALA D 1 393 ? -21.92231 -2.06404 61.72713 1.000 27.11266 393 ALA D C 1
ATOM 14956 O O . ALA D 1 393 ? -22.93325 -1.39919 61.98675 1.000 27.79018 393 ALA D O 1
ATOM 14958 N N . LEU D 1 394 ? -20.78477 -1.50017 61.31827 1.000 22.81770 394 LEU D N 1
ATOM 14959 C CA . LEU D 1 394 ? -20.67653 -0.04933 61.26413 1.000 22.73243 394 LEU D CA 1
ATOM 14960 C C . LEU D 1 394 ? -21.74103 0.54422 60.35273 1.000 24.97921 394 LEU D C 1
ATOM 14961 O O . LEU D 1 394 ? -22.33181 1.58407 60.66865 1.000 23.61477 394 LEU D O 1
ATOM 14966 N N . ILE D 1 395 ? -22.02360 -0.12372 59.23349 1.000 21.43645 395 ILE D N 1
ATOM 14967 C CA . ILE D 1 395 ? -22.99709 0.39638 58.27936 1.000 24.01129 395 ILE D CA 1
ATOM 14968 C C . ILE D 1 395 ? -24.37999 0.56353 58.91816 1.000 23.77461 395 ILE D C 1
ATOM 14969 O O . ILE D 1 395 ? -25.13596 1.46791 58.54739 1.000 20.56435 395 ILE D O 1
ATOM 14974 N N . LYS D 1 396 ? -24.71095 -0.25263 59.92025 1.000 19.73808 396 LYS D N 1
ATOM 14975 C CA . LYS D 1 396 ? -26.01544 -0.16171 60.56438 1.000 20.74814 396 LYS D CA 1
ATOM 14976 C C . LYS D 1 396 ? -26.14387 1.04373 61.48773 1.000 25.78027 396 LYS D C 1
ATOM 14977 O O . LYS D 1 396 ? -27.19450 1.21116 62.11530 1.000 29.46374 396 LYS D O 1
ATOM 14983 N N . HIS D 1 397 ? -25.12048 1.88895 61.57555 1.000 28.03528 397 HIS D N 1
ATOM 14984 C CA . HIS D 1 397 ? -25.10448 3.04043 62.47265 1.000 25.70938 397 HIS D CA 1
ATOM 14985 C C . HIS D 1 397 ? -24.73983 4.27119 61.65950 1.000 23.82924 397 HIS D C 1
ATOM 14986 O O . HIS D 1 397 ? -23.55529 4.55991 61.44763 1.000 29.90113 397 HIS D O 1
ATOM 14993 N N . PRO D 1 398 ? -25.73528 5.01464 61.17587 1.000 28.72127 398 PRO D N 1
ATOM 14994 C CA . PRO D 1 398 ? -25.43281 6.14031 60.27175 1.000 28.30126 398 PRO D CA 1
ATOM 14995 C C . PRO D 1 398 ? -24.54627 7.20136 60.89885 1.000 36.39231 398 PRO D C 1
ATOM 14996 O O . PRO D 1 398 ? -23.57166 7.64810 60.27081 1.000 33.62254 398 PRO D O 1
ATOM 15000 N N . ARG D 1 399 ? -24.84697 7.59571 62.14294 1.000 38.04402 399 ARG D N 1
ATOM 15001 C CA . ARG D 1 399 ? -24.06212 8.62911 62.80510 1.000 30.37488 399 ARG D CA 1
ATOM 15002 C C . ARG D 1 399 ? -22.63757 8.15522 63.07414 1.000 34.63392 399 ARG D C 1
ATOM 15003 O O . ARG D 1 399 ? -21.68552 8.92524 62.90397 1.000 33.50260 399 ARG D O 1
ATOM 15011 N N . PHE D 1 400 ? -22.46968 6.89155 63.48549 1.000 38.23407 400 PHE D N 1
ATOM 15012 C CA . PHE D 1 400 ? -21.12780 6.35588 63.71017 1.000 32.41333 400 PHE D CA 1
ATOM 15013 C C . PHE D 1 400 ? -20.31355 6.35305 62.42693 1.000 34.87080 400 PHE D C 1
ATOM 15014 O O . PHE D 1 400 ? -19.12687 6.69608 62.44003 1.000 40.01910 400 PHE D O 1
ATOM 15022 N N . THR D 1 401 ? -20.93047 5.94756 61.31036 1.000 38.18353 401 THR D N 1
ATOM 15023 C CA . THR D 1 401 ? -20.22581 5.93346 60.03146 1.000 31.91132 401 THR D CA 1
ATOM 15024 C C . THR D 1 401 ? -19.81599 7.34026 59.61785 1.000 38.20907 401 THR D C 1
ATOM 15025 O O . THR D 1 401 ? -18.67856 7.56249 59.17656 1.000 36.23579 401 THR D O 1
ATOM 15029 N N . GLU D 1 402 ? -20.71999 8.31056 59.77707 1.000 34.64139 402 GLU D N 1
ATOM 15030 C CA . GLU D 1 402 ? -20.35966 9.68572 59.45564 1.000 30.82398 402 GLU D CA 1
ATOM 15031 C C . GLU D 1 402 ? -19.20597 10.15868 60.32166 1.000 30.42496 402 GLU D C 1
ATOM 15032 O O . GLU D 1 402 ? -18.23776 10.73975 59.82069 1.000 33.90755 402 GLU D O 1
ATOM 15038 N N . LEU D 1 403 ? -19.27741 9.89387 61.62569 1.000 34.94683 403 LEU D N 1
ATOM 15039 C CA . LEU D 1 403 ? -18.23691 10.37895 62.52409 1.000 34.13338 403 LEU D CA 1
ATOM 15040 C C . LEU D 1 403 ? -16.89984 9.73893 62.19682 1.000 35.89207 403 LEU D C 1
ATOM 15041 O O . LEU D 1 403 ? -15.87246 10.42246 62.13800 1.000 37.40074 403 LEU D O 1
ATOM 15046 N N . ALA D 1 404 ? -16.89963 8.43421 61.93698 1.000 37.88723 404 ALA D N 1
ATOM 15047 C CA . ALA D 1 404 ? -15.65193 7.75236 61.63471 1.000 37.15470 404 ALA D CA 1
ATOM 15048 C C . ALA D 1 404 ? -15.05060 8.25381 60.32565 1.000 37.75249 404 ALA D C 1
ATOM 15049 O O . ALA D 1 404 ? -13.82838 8.42630 60.22693 1.000 41.13538 404 ALA D O 1
ATOM 15051 N N . LYS D 1 405 ? -15.88950 8.52333 59.31711 1.000 36.65281 405 LYS D N 1
ATOM 15052 C CA . LYS D 1 405 ? -15.36806 9.10256 58.07996 1.000 35.19448 405 LYS D CA 1
ATOM 15053 C C . LYS D 1 405 ? -14.80592 10.50129 58.31158 1.000 35.67594 405 LYS D C 1
ATOM 15054 O O . LYS D 1 405 ? -13.75011 10.84847 57.77055 1.000 31.32964 405 LYS D O 1
ATOM 15060 N N . GLU D 1 406 ? -15.48623 11.31740 59.11693 1.000 42.70629 406 GLU D N 1
ATOM 15061 C CA . GLU D 1 406 ? -14.94710 12.63731 59.44165 1.000 45.28577 406 GLU D CA 1
ATOM 15062 C C . GLU D 1 406 ? -13.60441 12.53759 60.16331 1.000 43.45077 406 GLU D C 1
ATOM 15063 O O . GLU D 1 406 ? -12.69483 13.33197 59.90284 1.000 39.18938 406 GLU D O 1
ATOM 15069 N N . ASN D 1 407 ? -13.48199 11.61595 61.11823 1.000 39.38439 407 ASN D N 1
ATOM 15070 C CA . ASN D 1 407 ? -12.25279 11.49189 61.88804 1.000 39.94894 407 ASN D CA 1
ATOM 15071 C C . ASN D 1 407 ? -11.13590 10.80331 61.10812 1.000 39.29244 407 ASN D C 1
ATOM 15072 O O . ASN D 1 407 ? -10.03103 10.66289 61.63991 1.000 37.25013 407 ASN D O 1
ATOM 15077 N N . GLY D 1 408 ? -11.39306 10.38130 59.87057 1.000 37.83337 408 GLY D N 1
ATOM 15078 C CA . GLY D 1 408 ? -10.39982 9.68723 59.07021 1.000 41.38672 408 GLY D CA 1
ATOM 15079 C C . GLY D 1 408 ? -10.03048 8.31629 59.58737 1.000 42.87261 408 GLY D C 1
ATOM 15080 O O . GLY D 1 408 ? -8.89214 7.86913 59.39886 1.000 30.29203 408 GLY D O 1
ATOM 15081 N N . VAL D 1 409 ? -10.97217 7.62849 60.22283 1.000 35.91341 409 VAL D N 1
ATOM 15082 C CA . VAL D 1 409 ? -10.72478 6.32139 60.81473 1.000 30.78768 409 VAL D CA 1
ATOM 15083 C C . VAL D 1 409 ? -11.01144 5.25006 59.77212 1.000 31.12338 409 VAL D C 1
ATOM 15084 O O . VAL D 1 409 ? -12.16917 5.00990 59.41897 1.000 32.84737 409 VAL D O 1
ATOM 15088 N N . ALA D 1 410 ? -9.95560 4.61329 59.27290 1.000 23.60179 410 ALA D N 1
ATOM 15089 C CA . ALA D 1 410 ? -10.11491 3.55876 58.28713 1.000 25.93507 410 ALA D CA 1
ATOM 15090 C C . ALA D 1 410 ? -10.60986 2.27628 58.94322 1.000 26.92865 410 ALA D C 1
ATOM 15091 O O . ALA D 1 410 ? -10.39817 2.03450 60.13491 1.000 21.49445 410 ALA D O 1
ATOM 15093 N N . VAL D 1 411 ? -11.28262 1.45332 58.14727 1.000 25.61955 411 VAL D N 1
ATOM 15094 C CA . VAL D 1 411 ? -11.77924 0.15607 58.58368 1.000 19.89918 411 VAL D CA 1
ATOM 15095 C C . VAL D 1 411 ? -10.97904 -0.93180 57.87461 1.000 23.29816 411 VAL D C 1
ATOM 15096 O O . VAL D 1 411 ? -10.84972 -0.92753 56.64034 1.000 22.53709 411 VAL D O 1
ATOM 15100 N N . GLU D 1 412 ? -10.42174 -1.84361 58.65996 1.000 19.70332 412 GLU D N 1
ATOM 15101 C CA . GLU D 1 412 ? -9.70806 -2.99277 58.13264 1.000 19.01605 412 GLU D CA 1
ATOM 15102 C C . GLU D 1 412 ? -10.71910 -4.07860 57.78401 1.000 29.04049 412 GLU D C 1
ATOM 15103 O O . GLU D 1 412 ? -11.43349 -4.56822 58.66382 1.000 26.57669 412 GLU D O 1
ATOM 15109 N N . VAL D 1 413 ? -10.77145 -4.46695 56.51147 1.000 29.49883 413 VAL D N 1
ATOM 15110 C CA . VAL D 1 413 ? -11.72216 -5.45100 56.00601 1.000 26.98986 413 VAL D CA 1
ATOM 15111 C C . VAL D 1 413 ? -10.95885 -6.73461 55.72164 1.000 28.19413 413 VAL D C 1
ATOM 15112 O O . VAL D 1 413 ? -9.90618 -6.70691 55.07509 1.000 24.38780 413 VAL D O 1
ATOM 15116 N N . ASN D 1 414 ? -11.46689 -7.85014 56.23724 1.000 33.35332 414 ASN D N 1
ATOM 15117 C CA . ASN D 1 414 ? -10.85942 -9.16779 56.06110 1.000 29.36891 414 ASN D CA 1
ATOM 15118 C C . ASN D 1 414 ? -11.94255 -10.09331 55.53201 1.000 30.51722 414 ASN D C 1
ATOM 15119 O O . ASN D 1 414 ? -12.60112 -10.80232 56.30434 1.000 33.97307 414 ASN D O 1
ATOM 15124 N N . PRO D 1 415 ? -12.16101 -10.10417 54.21628 1.000 29.94604 415 PRO D N 1
ATOM 15125 C CA . PRO D 1 415 ? -13.35601 -10.78611 53.68579 1.000 25.91030 415 PRO D CA 1
ATOM 15126 C C . PRO D 1 415 ? -13.36518 -12.28638 53.93535 1.000 33.20722 415 PRO D C 1
ATOM 15127 O O . PRO D 1 415 ? -14.40003 -12.83665 54.35684 1.000 37.73597 415 PRO D O 1
ATOM 15131 N N . ILE D 1 416 ? -12.24953 -12.97697 53.67856 1.000 26.77470 416 ILE D N 1
ATOM 15132 C CA . ILE D 1 416 ? -12.21935 -14.41938 53.91879 1.000 33.63859 416 ILE D CA 1
ATOM 15133 C C . ILE D 1 416 ? -12.38489 -14.70839 55.40764 1.000 25.71021 416 ILE D C 1
ATOM 15134 O O . ILE D 1 416 ? -13.05962 -15.67024 55.80554 1.000 33.71875 416 ILE D O 1
ATOM 15139 N N . SER D 1 417 ? -11.77980 -13.87792 56.25390 1.000 29.14423 417 SER D N 1
ATOM 15140 C CA . SER D 1 417 ? -11.96896 -14.03047 57.69096 1.000 28.72044 417 SER D CA 1
ATOM 15141 C C . SER D 1 417 ? -13.44197 -13.89896 58.06403 1.000 24.75784 417 SER D C 1
ATOM 15142 O O . SER D 1 417 ? -13.97801 -14.71903 58.81853 1.000 26.20931 417 SER D O 1
ATOM 15145 N N . ASN D 1 418 ? -14.12246 -12.88423 57.52584 1.000 18.61667 418 ASN D N 1
ATOM 15146 C CA . ASN D 1 418 ? -15.53196 -12.70780 57.86206 1.000 19.43975 418 ASN D CA 1
ATOM 15147 C C . ASN D 1 418 ? -16.38948 -13.85713 57.35530 1.000 22.25069 418 ASN D C 1
ATOM 15148 O O . ASN D 1 418 ? -17.42881 -14.15303 57.95694 1.000 26.84170 418 ASN D O 1
ATOM 15153 N N . GLN D 1 419 ? -16.00814 -14.49280 56.24189 1.000 23.10497 419 GLN D N 1
ATOM 15154 C CA . GLN D 1 419 ? -16.78565 -15.64137 55.77722 1.000 20.89190 419 GLN D CA 1
ATOM 15155 C C . GLN D 1 419 ? -16.57541 -16.87291 56.65511 1.000 25.76803 419 GLN D C 1
ATOM 15156 O O . GLN D 1 419 ? -17.54338 -17.51871 57.07380 1.000 21.04174 419 GLN D O 1
ATOM 15162 N N . ILE D 1 420 ? -15.31709 -17.21659 56.94583 1.000 29.72057 420 ILE D N 1
ATOM 15163 C CA . ILE D 1 420 ? -15.04283 -18.45178 57.68175 1.000 28.41889 420 ILE D CA 1
ATOM 15164 C C . ILE D 1 420 ? -15.54315 -18.35535 59.12183 1.000 26.85918 420 ILE D C 1
ATOM 15165 O O . ILE D 1 420 ? -16.08175 -19.32398 59.67634 1.000 23.92666 420 ILE D O 1
ATOM 15170 N N . LEU D 1 421 ? -15.38637 -17.19386 59.75033 1.000 23.90591 421 LEU D N 1
ATOM 15171 C CA . LEU D 1 421 ? -15.80791 -17.01908 61.13115 1.000 24.27699 421 LEU D CA 1
ATOM 15172 C C . LEU D 1 421 ? -17.28006 -16.61901 61.25748 1.000 27.25540 421 LEU D C 1
ATOM 15173 O O . LEU D 1 421 ? -17.66393 -16.01838 62.26522 1.000 31.75878 421 LEU D O 1
ATOM 15178 N N . GLY D 1 422 ? -18.09545 -16.90876 60.24312 1.000 26.91157 422 GLY D N 1
ATOM 15179 C CA . GLY D 1 422 ? -19.54206 -16.95344 60.38700 1.000 34.19490 422 GLY D CA 1
ATOM 15180 C C . GLY D 1 422 ? -20.30110 -15.64524 60.33455 1.000 32.76556 422 GLY D C 1
ATOM 15181 O O . GLY D 1 422 ? -21.44227 -15.58991 60.80300 1.000 34.22321 422 GLY D O 1
ATOM 15182 N N . LEU D 1 423 ? -19.73438 -14.59772 59.75316 1.000 29.08564 423 LEU D N 1
ATOM 15183 C CA . LEU D 1 423 ? -20.45671 -13.33592 59.68455 1.000 25.22062 423 LEU D CA 1
ATOM 15184 C C . LEU D 1 423 ? -21.34667 -13.24000 58.45538 1.000 27.64615 423 LEU D C 1
ATOM 15185 O O . LEU D 1 423 ? -22.33130 -12.49368 58.47314 1.000 27.80179 423 LEU D O 1
ATOM 15190 N N . VAL D 1 424 ? -21.02595 -13.96462 57.38411 1.000 24.57513 424 VAL D N 1
ATOM 15191 C CA . VAL D 1 424 ? -21.82626 -13.90725 56.16909 1.000 27.58071 424 VAL D CA 1
ATOM 15192 C C . VAL D 1 424 ? -21.51106 -15.12487 55.30739 1.000 26.82013 424 VAL D C 1
ATOM 15193 O O . VAL D 1 424 ? -20.41967 -15.69529 55.38068 1.000 24.40375 424 VAL D O 1
ATOM 15197 N N . ARG D 1 425 ? -22.48724 -15.53091 54.49653 1.000 28.61890 425 ARG D N 1
ATOM 15198 C CA . ARG D 1 425 ? -22.35597 -16.68670 53.61707 1.000 32.48345 425 ARG D CA 1
ATOM 15199 C C . ARG D 1 425 ? -21.89861 -16.28076 52.21409 1.000 35.08331 425 ARG D C 1
ATOM 15200 O O . ARG D 1 425 ? -20.80722 -16.65718 51.77733 1.000 33.65977 425 ARG D O 1
ATOM 15208 N N . ASP D 1 426 ? -22.69913 -15.46973 51.52422 1.000 35.50625 426 ASP D N 1
ATOM 15209 C CA . ASP D 1 426 ? -22.33443 -14.93960 50.21453 1.000 30.97663 426 ASP D CA 1
ATOM 15210 C C . ASP D 1 426 ? -21.48899 -13.68529 50.40804 1.000 29.27188 426 ASP D C 1
ATOM 15211 O O . ASP D 1 426 ? -21.94009 -12.71610 51.03112 1.000 26.62061 426 ASP D O 1
ATOM 15216 N N . VAL D 1 427 ? -20.26121 -13.70076 49.88388 1.000 24.47890 427 VAL D N 1
ATOM 15217 C CA . VAL D 1 427 ? -19.37217 -12.56302 50.08384 1.000 25.95363 427 VAL D CA 1
ATOM 15218 C C . VAL D 1 427 ? -19.93885 -11.29617 49.46744 1.000 20.42304 427 VAL D C 1
ATOM 15219 O O . VAL D 1 427 ? -19.58335 -10.19568 49.89431 1.000 21.47131 427 VAL D O 1
ATOM 15223 N N . ARG D 1 428 ? -20.81420 -11.41911 48.46438 1.000 29.65775 428 ARG D N 1
ATOM 15224 C CA . ARG D 1 428 ? -21.47033 -10.24408 47.89659 1.000 26.57468 428 ARG D CA 1
ATOM 15225 C C . ARG D 1 428 ? -22.45252 -9.59755 48.87394 1.000 25.56646 428 ARG D C 1
ATOM 15226 O O . ARG D 1 428 ? -22.83274 -8.43749 48.67132 1.000 24.47712 428 ARG D O 1
ATOM 15234 N N . ASN D 1 429 ? -22.85590 -10.30906 49.93357 1.000 23.77208 429 ASN D N 1
ATOM 15235 C CA . ASN D 1 429 ? -23.70519 -9.75218 50.98421 1.000 26.28524 429 ASN D CA 1
ATOM 15236 C C . ASN D 1 429 ? -22.91283 -9.09504 52.10535 1.000 31.31973 429 ASN D C 1
ATOM 15237 O O . ASN D 1 429 ? -23.50472 -8.71511 53.12320 1.000 25.87283 429 ASN D O 1
ATOM 15242 N N . HIS D 1 430 ? -21.59609 -8.96208 51.93918 1.000 29.29081 430 HIS D N 1
ATOM 15243 C CA . HIS D 1 430 ? -20.74776 -8.35824 52.95525 1.000 22.19199 430 HIS D CA 1
ATOM 15244 C C . HIS D 1 430 ? -21.19659 -6.94020 53.27407 1.000 19.54687 430 HIS D C 1
ATOM 15245 O O . HIS D 1 430 ? -21.40929 -6.12831 52.37215 1.000 24.23382 430 HIS D O 1
ATOM 15252 N N . ALA D 1 431 ? -21.27645 -6.62860 54.57042 1.000 27.34574 431 ALA D N 1
ATOM 15253 C CA . ALA D 1 431 ? -21.85841 -5.36486 55.02119 1.000 21.22960 431 ALA D CA 1
ATOM 15254 C C . ALA D 1 431 ? -21.07254 -4.13986 54.56706 1.000 28.82771 431 ALA D C 1
ATOM 15255 O O . ALA D 1 431 ? -21.61081 -3.02755 54.60026 1.000 32.95167 431 ALA D O 1
ATOM 15257 N N . LEU D 1 432 ? -19.81880 -4.30100 54.15688 1.000 26.99202 432 LEU D N 1
ATOM 15258 C CA . LEU D 1 432 ? -19.00495 -3.15107 53.79716 1.000 23.85118 432 LEU D CA 1
ATOM 15259 C C . LEU D 1 432 ? -19.06044 -2.81736 52.31069 1.000 28.37314 432 LEU D C 1
ATOM 15260 O O . LEU D 1 432 ? -18.50256 -1.79140 51.90761 1.000 26.19691 432 LEU D O 1
ATOM 15265 N N . VAL D 1 433 ? -19.72560 -3.64501 51.49201 1.000 28.17870 433 VAL D N 1
ATOM 15266 C CA . VAL D 1 433 ? -19.85373 -3.34243 50.06294 1.000 25.12167 433 VAL D CA 1
ATOM 15267 C C . VAL D 1 433 ? -20.44783 -1.95492 49.81399 1.000 25.80125 433 VAL D C 1
ATOM 15268 O O . VAL D 1 433 ? -19.88833 -1.20729 48.99977 1.000 23.10961 433 VAL D O 1
ATOM 15272 N N . PRO D 1 434 ? -21.54955 -1.54852 50.46236 1.000 28.19170 434 PRO D N 1
ATOM 15273 C CA . PRO D 1 434 ? -22.05898 -0.18250 50.21544 1.000 28.88994 434 PRO D CA 1
ATOM 15274 C C . PRO D 1 434 ? -21.08139 0.90999 50.61339 1.000 20.26922 434 PRO D C 1
ATOM 15275 O O . PRO D 1 434 ? -21.00384 1.95074 49.94243 1.000 26.53070 434 PRO D O 1
ATOM 15279 N N . LEU D 1 435 ? -20.31818 0.70206 51.68814 1.000 27.74145 435 LEU D N 1
ATOM 15280 C CA . LEU D 1 435 ? -19.32833 1.70337 52.07089 1.000 23.08742 435 LEU D CA 1
ATOM 15281 C C . LEU D 1 435 ? -18.21283 1.80585 51.03069 1.000 23.89466 435 LEU D C 1
ATOM 15282 O O . LEU D 1 435 ? -17.77895 2.91285 50.69060 1.000 20.47417 435 LEU D O 1
ATOM 15287 N N . ILE D 1 436 ? -17.77836 0.67371 50.46723 1.000 21.43006 436 ILE D N 1
ATOM 15288 C CA . ILE D 1 436 ? -16.85412 0.73460 49.33897 1.000 21.41257 436 ILE D CA 1
ATOM 15289 C C . ILE D 1 436 ? -17.48329 1.49478 48.17922 1.000 22.97025 436 ILE D C 1
ATOM 15290 O O . ILE D 1 436 ? -16.81782 2.29174 47.50461 1.000 20.44522 436 ILE D O 1
ATOM 15295 N N . ALA D 1 437 ? -18.77114 1.25217 47.91596 1.000 24.08920 437 ALA D N 1
ATOM 15296 C CA . ALA D 1 437 ? -19.41551 1.93327 46.80192 1.000 21.27876 437 ALA D CA 1
ATOM 15297 C C . ALA D 1 437 ? -19.56383 3.42603 47.04519 1.000 24.80166 437 ALA D C 1
ATOM 15298 O O . ALA D 1 437 ? -19.78947 4.17126 46.08629 1.000 31.19361 437 ALA D O 1
ATOM 15300 N N . ASP D 1 438 ? -19.40682 3.89462 48.28716 1.000 27.73776 438 ASP D N 1
ATOM 15301 C CA . ASP D 1 438 ? -19.43389 5.33533 48.53605 1.000 29.77723 438 ASP D CA 1
ATOM 15302 C C . ASP D 1 438 ? -18.10665 5.87706 49.08113 1.000 25.94342 438 ASP D C 1
ATOM 15303 O O . ASP D 1 438 ? -18.09513 6.81934 49.87598 1.000 28.97602 438 ASP D O 1
ATOM 15308 N N . ASP D 1 439 ? -16.98007 5.30697 48.64144 1.000 26.16337 439 ASP D N 1
ATOM 15309 C CA . ASP D 1 439 ? -15.63576 5.85699 48.89143 1.000 33.62224 439 ASP D CA 1
ATOM 15310 C C . ASP D 1 439 ? -15.35046 6.07020 50.38026 1.000 34.55403 439 ASP D C 1
ATOM 15311 O O . ASP D 1 439 ? -14.80910 7.09466 50.79990 1.000 36.82658 439 ASP D O 1
ATOM 15316 N N . TYR D 1 440 ? -15.70043 5.09564 51.16373 1.000 33.38399 440 TYR D N 1
ATOM 15317 C CA . TYR D 1 440 ? -15.35782 5.14070 52.57320 1.000 28.54801 440 TYR D CA 1
ATOM 15318 C C . TYR D 1 440 ? -13.88411 4.76453 52.75987 1.000 34.24407 440 TYR D C 1
ATOM 15319 O O . TYR D 1 440 ? -13.36251 3.91668 52.03127 1.000 38.94169 440 TYR D O 1
ATOM 15328 N N . PRO D 1 441 ? -13.17869 5.37904 53.71296 1.000 39.23511 441 PRO D N 1
ATOM 15329 C CA . PRO D 1 441 ? -11.76276 5.01520 53.91732 1.000 42.53353 441 PRO D CA 1
ATOM 15330 C C . PRO D 1 441 ? -11.58769 3.61447 54.48911 1.000 34.04883 441 PRO D C 1
ATOM 15331 O O . PRO D 1 441 ? -11.83566 3.38915 55.67816 1.000 29.88924 441 PRO D O 1
ATOM 15335 N N . ILE D 1 442 ? -11.15639 2.66235 53.65202 1.000 30.22037 442 ILE D N 1
ATOM 15336 C CA . ILE D 1 442 ? -11.01799 1.26970 54.06347 1.000 29.47864 442 ILE D CA 1
ATOM 15337 C C . ILE D 1 442 ? -9.70858 0.69962 53.53479 1.000 27.15070 442 ILE D C 1
ATOM 15338 O O . ILE D 1 442 ? -9.14327 1.18114 52.55133 1.000 26.16225 442 ILE D O 1
ATOM 15343 N N . VAL D 1 443 ? -9.23997 -0.35867 54.19725 1.000 21.96913 443 VAL D N 1
ATOM 15344 C CA . VAL D 1 443 ? -8.10275 -1.12734 53.71955 1.000 20.94548 443 VAL D CA 1
ATOM 15345 C C . VAL D 1 443 ? -8.51304 -2.58894 53.73769 1.000 26.19403 443 VAL D C 1
ATOM 15346 O O . VAL D 1 443 ? -9.41030 -2.99194 54.47968 1.000 28.05094 443 VAL D O 1
ATOM 15350 N N . ILE D 1 444 ? -7.83842 -3.39047 52.91816 1.000 24.23507 444 ILE D N 1
ATOM 15351 C CA . ILE D 1 444 ? -8.10886 -4.81967 52.82180 1.000 23.29677 444 ILE D CA 1
ATOM 15352 C C . ILE D 1 444 ? -6.91051 -5.55601 53.39670 1.000 23.60981 444 ILE D C 1
ATOM 15353 O O . ILE D 1 444 ? -5.76489 -5.22308 53.07720 1.000 21.54381 444 ILE D O 1
ATOM 15358 N N . SER D 1 445 ? -7.17291 -6.53855 54.25792 1.000 21.58332 445 SER D N 1
ATOM 15359 C CA . SER D 1 445 ? -6.12335 -7.36364 54.83239 1.000 26.45022 445 SER D CA 1
ATOM 15360 C C . SER D 1 445 ? -6.66043 -8.77154 55.05467 1.000 29.03412 445 SER D C 1
ATOM 15361 O O . SER D 1 445 ? -7.84572 -9.04673 54.85027 1.000 24.71594 445 SER D O 1
ATOM 15364 N N . SER D 1 446 ? -5.75163 -9.66790 55.44588 1.000 29.19821 446 SER D N 1
ATOM 15365 C CA . SER D 1 446 ? -6.05388 -11.03668 55.85358 1.000 25.84484 446 SER D CA 1
ATOM 15366 C C . SER D 1 446 ? -5.84508 -11.15419 57.35655 1.000 35.28640 446 SER D C 1
ATOM 15367 O O . SER D 1 446 ? -4.81433 -10.72734 57.87393 1.000 53.51423 446 SER D O 1
ATOM 15370 N N . ASP D 1 447 ? -6.82502 -11.70024 58.06110 1.000 30.36980 447 ASP D N 1
ATOM 15371 C CA . ASP D 1 447 ? -6.73997 -11.75530 59.51907 1.000 32.54775 447 ASP D CA 1
ATOM 15372 C C . ASP D 1 447 ? -5.71041 -12.79124 59.96359 1.000 26.04807 447 ASP D C 1
ATOM 15373 O O . ASP D 1 447 ? -4.71247 -12.47091 60.62416 1.000 19.01449 447 ASP D O 1
ATOM 15378 N N . ASP D 1 448 ? -5.95606 -14.04839 59.61392 1.000 29.29998 448 ASP D N 1
ATOM 15379 C CA . ASP D 1 448 ? -5.11073 -15.17295 60.00414 1.000 23.68495 448 ASP D CA 1
ATOM 15380 C C . ASP D 1 448 ? -4.89946 -16.05736 58.79027 1.000 22.53212 448 ASP D C 1
ATOM 15381 O O . ASP D 1 448 ? -5.34753 -17.21005 58.75701 1.000 25.17741 448 ASP D O 1
ATOM 15386 N N . PRO D 1 449 ? -4.19865 -15.54973 57.76968 1.000 25.66701 449 PRO D N 1
ATOM 15387 C CA . PRO D 1 449 ? -4.05373 -16.32126 56.52256 1.000 25.34581 449 PRO D CA 1
ATOM 15388 C C . PRO D 1 449 ? -3.45161 -17.69051 56.73380 1.000 28.82969 449 PRO D C 1
ATOM 15389 O O . PRO D 1 449 ? -3.78775 -18.62573 55.99471 1.000 24.00318 449 PRO D O 1
ATOM 15393 N N . GLY D 1 450 ? -2.55883 -17.82818 57.72006 1.000 29.40026 450 GLY D N 1
ATOM 15394 C CA . GLY D 1 450 ? -1.93629 -19.11107 57.97993 1.000 25.60133 450 GLY D CA 1
ATOM 15395 C C . GLY D 1 450 ? -2.88350 -20.15179 58.53902 1.000 26.01297 450 GLY D C 1
ATOM 15396 O O . GLY D 1 450 ? -2.67701 -21.34779 58.33098 1.000 27.60876 450 GLY D O 1
ATOM 15397 N N . ALA D 1 451 ? -3.92451 -19.72308 59.26026 1.000 26.37679 451 ALA D N 1
ATOM 15398 C CA . ALA D 1 451 ? -4.82016 -20.68699 59.89894 1.000 28.57066 451 ALA D CA 1
ATOM 15399 C C . ALA D 1 451 ? -5.70207 -21.41424 58.89444 1.000 26.71352 451 ALA D C 1
ATOM 15400 O O . ALA D 1 451 ? -6.08226 -22.56633 59.12892 1.000 28.47210 451 ALA D O 1
ATOM 15402 N N . TRP D 1 452 ? -6.07121 -20.76147 57.79972 1.000 23.92455 452 TRP D N 1
ATOM 15403 C CA . TRP D 1 452 ? -6.95406 -21.36798 56.81045 1.000 27.23796 452 TRP D CA 1
ATOM 15404 C C . TRP D 1 452 ? -6.31155 -21.38022 55.42511 1.000 32.56799 452 TRP D C 1
ATOM 15405 O O . TRP D 1 452 ? -6.99567 -21.28922 54.39942 1.000 29.28355 452 TRP D O 1
ATOM 15416 N N . GLU D 1 453 ? -4.98046 -21.43577 55.40216 1.000 27.04460 453 GLU D N 1
ATOM 15417 C CA . GLU D 1 453 ? -4.20895 -21.76371 54.20601 1.000 29.24909 453 GLU D CA 1
ATOM 15418 C C . GLU D 1 453 ? -4.45870 -20.79303 53.05456 1.000 26.08664 453 GLU D C 1
ATOM 15419 O O . GLU D 1 453 ? -4.57343 -21.19713 51.89526 1.000 29.26813 453 GLU D O 1
ATOM 15425 N N . ALA D 1 454 ? -4.52012 -19.50576 53.36401 1.000 28.56008 454 ALA D N 1
ATOM 15426 C CA . ALA D 1 454 ? -4.61236 -18.47166 52.34564 1.000 24.43679 454 ALA D CA 1
ATOM 15427 C C . ALA D 1 454 ? -3.24883 -17.83410 52.12298 1.000 27.25151 454 ALA D C 1
ATOM 15428 O O . ALA D 1 454 ? -2.36822 -17.87933 52.98688 1.000 23.76700 454 ALA D O 1
ATOM 15430 N N . SER D 1 455 ? -3.07583 -17.25459 50.93090 1.000 20.75206 455 SER D N 1
ATOM 15431 C CA . SER D 1 455 ? -1.88411 -16.47923 50.66176 1.000 20.14574 455 SER D CA 1
ATOM 15432 C C . SER D 1 455 ? -1.86609 -15.25127 51.57487 1.000 25.63640 455 SER D C 1
ATOM 15433 O O . SER D 1 455 ? -2.89958 -14.86787 52.13036 1.000 24.11181 455 SER D O 1
ATOM 15436 N N . PRO D 1 456 ? -0.68708 -14.65512 51.79029 1.000 25.11745 456 PRO D N 1
ATOM 15437 C CA . PRO D 1 456 ? -0.60982 -13.49041 52.69270 1.000 23.74127 456 PRO D CA 1
ATOM 15438 C C . PRO D 1 456 ? -1.62488 -12.39307 52.39961 1.000 24.28299 456 PRO D C 1
ATOM 15439 O O . PRO D 1 456 ? -2.26781 -11.88785 53.32309 1.000 26.71777 456 PRO D O 1
ATOM 15443 N N . LEU D 1 457 ? -1.75610 -11.97009 51.14919 1.000 24.98538 457 LEU D N 1
ATOM 15444 C CA . LEU D 1 457 ? -2.76523 -10.96981 50.83279 1.000 24.04746 457 LEU D CA 1
ATOM 15445 C C . LEU D 1 457 ? -3.48531 -11.19815 49.50644 1.000 21.84389 457 LEU D C 1
ATOM 15446 O O . LEU D 1 457 ? -4.52937 -10.57723 49.28957 1.000 22.77314 457 LEU D O 1
ATOM 15451 N N . SER D 1 458 ? -2.99142 -12.07989 48.62870 1.000 22.12999 458 SER D N 1
ATOM 15452 C CA . SER D 1 458 ? -3.52896 -12.17644 47.27053 1.000 23.08221 458 SER D CA 1
ATOM 15453 C C . SER D 1 458 ? -4.94107 -12.75721 47.23504 1.000 20.84658 458 SER D C 1
ATOM 15454 O O . SER D 1 458 ? -5.78871 -12.28229 46.47613 1.000 19.22581 458 SER D O 1
ATOM 15457 N N . HIS D 1 459 ? -5.21213 -13.79529 48.02018 1.000 23.75477 459 HIS D N 1
ATOM 15458 C CA . HIS D 1 459 ? -6.54390 -14.38886 48.00453 1.000 19.51679 459 HIS D CA 1
ATOM 15459 C C . HIS D 1 459 ? -7.60419 -13.39380 48.47559 1.000 28.44103 459 HIS D C 1
ATOM 15460 O O . HIS D 1 459 ? -8.70204 -13.31531 47.90263 1.000 18.84925 459 HIS D O 1
ATOM 15467 N N . ASP D 1 460 ? -7.29335 -12.61728 49.51478 1.000 27.67865 460 ASP D N 1
ATOM 15468 C CA . ASP D 1 460 ? -8.25883 -11.63895 50.00118 1.000 25.93463 460 ASP D CA 1
ATOM 15469 C C . ASP D 1 460 ? -8.45203 -10.50088 49.00568 1.000 26.99894 460 ASP D C 1
ATOM 15470 O O . ASP D 1 460 ? -9.57590 -10.00901 48.82721 1.000 19.89012 460 ASP D O 1
ATOM 15475 N N . PHE D 1 461 ? -7.37672 -10.08855 48.32650 1.000 22.35700 461 PHE D N 1
ATOM 15476 C CA . PHE D 1 461 ? -7.52097 -9.10231 47.26241 1.000 20.05834 461 PHE D CA 1
ATOM 15477 C C . PHE D 1 461 ? -8.37383 -9.64539 46.12462 1.000 18.06956 461 PHE D C 1
ATOM 15478 O O . PHE D 1 461 ? -9.19183 -8.91960 45.54843 1.000 20.47346 461 PHE D O 1
ATOM 15486 N N . TYR D 1 462 ? -8.19257 -10.91843 45.78066 1.000 17.16599 462 TYR D N 1
ATOM 15487 C CA . TYR D 1 462 ? -9.00163 -11.51683 44.72579 1.000 20.21097 462 TYR D CA 1
ATOM 15488 C C . TYR D 1 462 ? -10.47673 -11.52840 45.11099 1.000 19.77648 462 TYR D C 1
ATOM 15489 O O . TYR D 1 462 ? -11.34754 -11.19246 44.29903 1.000 18.88638 462 TYR D O 1
ATOM 15498 N N . VAL D 1 463 ? -10.77039 -11.91377 46.35049 1.000 21.25319 463 VAL D N 1
ATOM 15499 C CA . VAL D 1 463 ? -12.14862 -11.92104 46.82745 1.000 23.23801 463 VAL D CA 1
ATOM 15500 C C . VAL D 1 463 ? -12.73046 -10.50975 46.81220 1.000 28.74939 463 VAL D C 1
ATOM 15501 O O . VAL D 1 463 ? -13.89301 -10.30515 46.43562 1.000 22.06856 463 VAL D O 1
ATOM 15505 N N . ALA D 1 464 ? -11.93485 -9.51285 47.21042 1.000 25.92437 464 ALA D N 1
ATOM 15506 C CA . ALA D 1 464 ? -12.41758 -8.13587 47.15785 1.000 28.18318 464 ALA D CA 1
ATOM 15507 C C . ALA D 1 464 ? -12.73108 -7.71380 45.72962 1.000 29.55813 464 ALA D C 1
ATOM 15508 O O . ALA D 1 464 ? -13.76684 -7.08665 45.46773 1.000 29.47667 464 ALA D O 1
ATOM 15510 N N . LEU D 1 465 ? -11.84135 -8.05282 44.79445 1.000 29.01204 465 LEU D N 1
ATOM 15511 C CA . LEU D 1 465 ? -12.03981 -7.69989 43.39395 1.000 20.90961 465 LEU D CA 1
ATOM 15512 C C . LEU D 1 465 ? -13.27951 -8.36611 42.81683 1.000 26.78031 465 LEU D C 1
ATOM 15513 O O . LEU D 1 465 ? -14.02190 -7.74892 42.04885 1.000 27.54834 465 LEU D O 1
ATOM 15518 N N . MET D 1 466 ? -13.50326 -9.63637 43.15009 1.000 26.93567 466 MET D N 1
ATOM 15519 C CA . MET D 1 466 ? -14.56331 -10.39315 42.49966 1.000 18.20856 466 MET D CA 1
ATOM 15520 C C . MET D 1 466 ? -15.92166 -10.17880 43.15011 1.000 22.94491 466 MET D C 1
ATOM 15521 O O . MET D 1 466 ? -16.94342 -10.32063 42.47232 1.000 24.64685 466 MET D O 1
ATOM 15526 N N . ASP D 1 467 ? -15.96335 -9.81540 44.43957 1.000 21.49790 467 ASP D N 1
ATOM 15527 C CA . ASP D 1 467 ? -17.21385 -9.80518 45.19950 1.000 23.41070 467 ASP D CA 1
ATOM 15528 C C . ASP D 1 467 ? -17.56745 -8.46084 45.82173 1.000 26.08142 467 ASP D C 1
ATOM 15529 O O . ASP D 1 467 ? -18.75756 -8.15536 45.95023 1.000 24.48106 467 ASP D O 1
ATOM 15534 N N . LEU D 1 468 ? -16.58413 -7.66343 46.23449 1.000 20.53006 468 LEU D N 1
ATOM 15535 C CA . LEU D 1 468 ? -16.87165 -6.45882 47.00165 1.000 22.39081 468 LEU D CA 1
ATOM 15536 C C . LEU D 1 468 ? -17.06971 -5.23433 46.13236 1.000 20.52984 468 LEU D C 1
ATOM 15537 O O . LEU D 1 468 ? -17.42553 -4.17160 46.65327 1.000 25.67990 468 LEU D O 1
ATOM 15542 N N . CYS D 1 469 ? -16.89926 -5.36447 44.82325 1.000 20.00925 469 CYS D N 1
ATOM 15543 C CA . CYS D 1 469 ? -17.12863 -4.25958 43.91353 1.000 20.91143 469 CYS D CA 1
ATOM 15544 C C . CYS D 1 469 ? -17.77928 -4.80556 42.65192 1.000 24.24334 469 CYS D C 1
ATOM 15545 O O . CYS D 1 469 ? -17.74497 -6.01123 42.37747 1.000 20.59262 469 CYS D O 1
ATOM 15548 N N . GLY D 1 470 ? -18.32251 -3.88519 41.85427 1.000 25.77152 470 GLY D N 1
ATOM 15549 C CA . GLY D 1 470 ? -19.20720 -4.22976 40.76021 1.000 28.67642 470 GLY D CA 1
ATOM 15550 C C . GLY D 1 470 ? -18.49638 -4.61406 39.47011 1.000 28.63515 470 GLY D C 1
ATOM 15551 O O . GLY D 1 470 ? -17.27111 -4.66736 39.37147 1.000 26.65188 470 GLY D O 1
ATOM 15552 N N . ARG D 1 471 ? -19.32047 -4.87729 38.45337 1.000 23.55782 471 ARG D N 1
ATOM 15553 C CA . ARG D 1 471 ? -18.87699 -5.43530 37.17885 1.000 29.95289 471 ARG D CA 1
ATOM 15554 C C . ARG D 1 471 ? -17.97923 -4.49260 36.37760 1.000 24.59072 471 ARG D C 1
ATOM 15555 O O . ARG D 1 471 ? -17.35282 -4.93573 35.41446 1.000 27.51181 471 ARG D O 1
ATOM 15563 N N . ASP D 1 472 ? -17.93451 -3.20623 36.71210 1.000 23.63400 472 ASP D N 1
ATOM 15564 C CA . ASP D 1 472 ? -17.15527 -2.22291 35.96630 1.000 29.75744 472 ASP D CA 1
ATOM 15565 C C . ASP D 1 472 ? -15.87094 -1.80079 36.67561 1.000 35.85352 472 ASP D C 1
ATOM 15566 O O . ASP D 1 472 ? -15.23466 -0.83176 36.25215 1.000 43.33899 472 ASP D O 1
ATOM 15571 N N . THR D 1 473 ? -15.49541 -2.47462 37.75746 1.000 28.13243 473 THR D N 1
ATOM 15572 C CA . THR D 1 473 ? -14.39463 -2.05200 38.61544 1.000 32.41813 473 THR D CA 1
ATOM 15573 C C . THR D 1 473 ? -13.37545 -3.18198 38.68012 1.000 34.84898 473 THR D C 1
ATOM 15574 O O . THR D 1 473 ? -13.70454 -4.29153 39.11726 1.000 35.85144 473 THR D O 1
ATOM 15578 N N . ALA D 1 474 ? -12.16762 -2.94811 38.16421 1.000 25.35697 474 ALA D N 1
ATOM 15579 C CA . ALA D 1 474 ? -11.06929 -3.87442 38.42175 1.000 22.85876 474 ALA D CA 1
ATOM 15580 C C . ALA D 1 474 ? -9.85376 -3.19051 39.03559 1.000 35.49355 474 ALA D C 1
ATOM 15581 O O . ALA D 1 474 ? -9.58622 -3.37604 40.22734 1.000 27.25109 474 ALA D O 1
ATOM 15583 N N . LEU D 1 475 ? -9.17901 -2.31117 38.29680 1.000 31.47631 475 LEU D N 1
ATOM 15584 C CA . LEU D 1 475 ? -7.81270 -1.95594 38.65629 1.000 21.92158 475 LEU D CA 1
ATOM 15585 C C . LEU D 1 475 ? -7.74456 -0.69977 39.50291 1.000 28.47941 475 LEU D C 1
ATOM 15586 O O . LEU D 1 475 ? -6.89902 -0.60371 40.39853 1.000 24.96254 475 LEU D O 1
ATOM 15591 N N . THR D 1 476 ? -8.61808 0.27021 39.22452 1.000 31.24566 476 THR D N 1
ATOM 15592 C CA . THR D 1 476 ? -8.66817 1.47971 40.03884 1.000 31.86221 476 THR D CA 1
ATOM 15593 C C . THR D 1 476 ? -8.95353 1.13724 41.49346 1.000 29.20131 476 THR D C 1
ATOM 15594 O O . THR D 1 476 ? -8.35670 1.71639 42.40873 1.000 32.28187 476 THR D O 1
ATOM 15598 N N . PHE D 1 477 ? -9.82290 0.15257 41.71757 1.000 26.99400 477 PHE D N 1
ATOM 15599 C CA . PHE D 1 477 ? -10.14990 -0.27693 43.06910 1.000 23.57265 477 PHE D CA 1
ATOM 15600 C C . PHE D 1 477 ? -8.93071 -0.86967 43.77630 1.000 22.87689 477 PHE D C 1
ATOM 15601 O O . PHE D 1 477 ? -8.61618 -0.49482 44.91120 1.000 29.06957 477 PHE D O 1
ATOM 15609 N N . LEU D 1 478 ? -8.22441 -1.79173 43.11642 1.000 22.84341 478 LEU D N 1
ATOM 15610 C CA . LEU D 1 478 ? -7.06792 -2.43059 43.73967 1.000 23.56155 478 LEU D CA 1
ATOM 15611 C C . LEU D 1 478 ? -5.95069 -1.42892 44.01219 1.000 31.61033 478 LEU D C 1
ATOM 15612 O O . LEU D 1 478 ? -5.32528 -1.45373 45.08728 1.000 26.67190 478 LEU D O 1
ATOM 15617 N N . LYS D 1 479 ? -5.69252 -0.53191 43.05225 1.000 26.23354 479 LYS D N 1
ATOM 15618 C CA . LYS D 1 479 ? -4.67098 0.49007 43.24875 1.000 22.59849 479 LYS D CA 1
ATOM 15619 C C . LYS D 1 479 ? -5.03560 1.42369 44.39833 1.000 23.40768 479 LYS D C 1
ATOM 15620 O O . LYS D 1 479 ? -4.16405 1.82401 45.18421 1.000 25.20597 479 LYS D O 1
ATOM 15626 N N . GLN D 1 480 ? -6.31891 1.77918 44.52481 1.000 22.16640 480 GLN D N 1
ATOM 15627 C CA . GLN D 1 480 ? -6.71582 2.61433 45.65163 1.000 25.16229 480 GLN D CA 1
ATOM 15628 C C . GLN D 1 480 ? -6.58492 1.87113 46.97408 1.000 26.25151 480 GLN D C 1
ATOM 15629 O O . GLN D 1 480 ? -6.22911 2.47600 47.98745 1.000 29.59756 480 GLN D O 1
ATOM 15635 N N . LEU D 1 481 ? -6.88813 0.57105 46.99852 1.000 19.85016 481 LEU D N 1
ATOM 15636 C CA . LEU D 1 481 ? -6.67535 -0.19544 48.22275 1.000 20.90819 481 LEU D CA 1
ATOM 15637 C C . LEU D 1 481 ? -5.20924 -0.15238 48.63421 1.000 32.79048 481 LEU D C 1
ATOM 15638 O O . LEU D 1 481 ? -4.87917 0.09195 49.80738 1.000 33.83507 481 LEU D O 1
ATOM 15643 N N . ALA D 1 482 ? -4.31154 -0.37480 47.66948 1.000 24.11924 482 ALA D N 1
ATOM 15644 C CA . ALA D 1 482 ? -2.88696 -0.32743 47.98036 1.000 25.59449 482 ALA D CA 1
ATOM 15645 C C . ALA D 1 482 ? -2.50025 1.04089 48.52185 1.000 29.43363 482 ALA D C 1
ATOM 15646 O O . ALA D 1 482 ? -1.80204 1.13877 49.54030 1.000 27.11908 482 ALA D O 1
ATOM 15648 N N . LEU D 1 483 ? -2.98867 2.11201 47.88501 1.000 25.02144 483 LEU D N 1
ATOM 15649 C CA . LEU D 1 483 ? -2.67864 3.45545 48.37276 1.000 24.59992 483 LEU D CA 1
ATOM 15650 C C . LEU D 1 483 ? -3.23024 3.68475 49.77606 1.000 27.83082 483 LEU D C 1
ATOM 15651 O O . LEU D 1 483 ? -2.55080 4.26279 50.63395 1.000 26.82053 483 LEU D O 1
ATOM 15656 N N . ASN D 1 484 ? -4.44835 3.21284 50.04020 1.000 29.91156 484 ASN D N 1
ATOM 15657 C CA . ASN D 1 484 ? -5.04255 3.41245 51.35594 1.000 30.12091 484 ASN D CA 1
ATOM 15658 C C . ASN D 1 484 ? -4.22047 2.72736 52.43214 1.000 25.43729 484 ASN D C 1
ATOM 15659 O O . ASN D 1 484 ? -4.02787 3.28308 53.51854 1.000 18.41903 484 ASN D O 1
ATOM 15664 N N . SER D 1 485 ? -3.69754 1.53362 52.12980 1.000 28.64798 485 SER D N 1
ATOM 15665 C CA . SER D 1 485 ? -2.91409 0.78726 53.11246 1.000 23.73959 485 SER D CA 1
ATOM 15666 C C . SER D 1 485 ? -1.64763 1.52255 53.53082 1.000 26.57083 485 SER D C 1
ATOM 15667 O O . SER D 1 485 ? -1.07006 1.19016 54.57014 1.000 27.14537 485 SER D O 1
ATOM 15670 N N . ILE D 1 486 ? -1.18502 2.48344 52.73548 1.000 29.88158 486 ILE D N 1
ATOM 15671 C CA . ILE D 1 486 ? -0.08166 3.34560 53.14776 1.000 26.58932 486 ILE D CA 1
ATOM 15672 C C . ILE D 1 486 ? -0.59474 4.62210 53.80878 1.000 26.00326 486 ILE D C 1
ATOM 15673 O O . ILE D 1 486 ? -0.04388 5.06925 54.81600 1.000 27.98080 486 ILE D O 1
ATOM 15678 N N . ARG D 1 487 ? -1.64967 5.22631 53.25554 1.000 25.81527 487 ARG D N 1
ATOM 15679 C CA . ARG D 1 487 ? -2.17220 6.47451 53.80634 1.000 19.30256 487 ARG D CA 1
ATOM 15680 C C . ARG D 1 487 ? -2.74999 6.27930 55.20597 1.000 31.34745 487 ARG D C 1
ATOM 15681 O O . ARG D 1 487 ? -2.67082 7.17950 56.04974 1.000 31.08440 487 ARG D O 1
ATOM 15689 N N . TYR D 1 488 ? -3.36430 5.12848 55.46583 1.000 28.86088 488 TYR D N 1
ATOM 15690 C CA . TYR D 1 488 ? -4.00574 4.86719 56.74571 1.000 23.84632 488 TYR D CA 1
ATOM 15691 C C . TYR D 1 488 ? -3.19148 3.94124 57.62547 1.000 31.87365 488 TYR D C 1
ATOM 15692 O O . TYR D 1 488 ? -3.72596 3.40572 58.60433 1.000 33.03912 488 TYR D O 1
ATOM 15701 N N . SER D 1 489 ? -1.92616 3.71537 57.28503 1.000 26.88218 489 SER D N 1
ATOM 15702 C CA . SER D 1 489 ? -1.02517 3.05404 58.20780 1.000 21.50284 489 SER D CA 1
ATOM 15703 C C . SER D 1 489 ? -0.70127 3.99415 59.37018 1.000 23.43932 489 SER D C 1
ATOM 15704 O O . SER D 1 489 ? -1.02435 5.18509 59.35119 1.000 23.34217 489 SER D O 1
ATOM 15707 N N . ALA D 1 490 ? -0.08005 3.43469 60.40849 1.000 27.36813 490 ALA D N 1
ATOM 15708 C CA . ALA D 1 490 ? 0.35869 4.19375 61.56927 1.000 26.78895 490 ALA D CA 1
ATOM 15709 C C . ALA D 1 490 ? 1.76703 4.76969 61.39278 1.000 31.07417 490 ALA D C 1
ATOM 15710 O O . ALA D 1 490 ? 2.40141 5.14623 62.38354 1.000 29.86961 490 ALA D O 1
ATOM 15712 N N . MET D 1 491 ? 2.27275 4.82862 60.16107 1.000 33.92467 491 MET D N 1
ATOM 15713 C CA . MET D 1 491 ? 3.56825 5.44533 59.90430 1.000 37.84317 491 MET D CA 1
ATOM 15714 C C . MET D 1 491 ? 3.50237 6.95194 60.11767 1.000 34.94515 491 MET D C 1
ATOM 15715 O O . MET D 1 491 ? 2.45504 7.58725 59.95942 1.000 31.75092 491 MET D O 1
ATOM 15720 N N . SER D 1 492 ? 4.64938 7.52876 60.44761 1.000 30.30466 492 SER D N 1
ATOM 15721 C CA . SER D 1 492 ? 4.73881 8.97222 60.46217 1.000 35.47847 492 SER D CA 1
ATOM 15722 C C . SER D 1 492 ? 4.63791 9.50107 59.03400 1.000 42.30251 492 SER D C 1
ATOM 15723 O O . SER D 1 492 ? 4.76780 8.75558 58.05662 1.000 40.08639 492 SER D O 1
ATOM 15726 N N . ASP D 1 493 ? 4.41805 10.81410 58.91456 1.000 38.05914 493 ASP D N 1
ATOM 15727 C CA . ASP D 1 493 ? 4.23494 11.40762 57.59006 1.000 40.37658 493 ASP D CA 1
ATOM 15728 C C . ASP D 1 493 ? 5.48473 11.24472 56.73068 1.000 39.86666 493 ASP D C 1
ATOM 15729 O O . ASP D 1 493 ? 5.39598 10.88911 55.54565 1.000 36.38428 493 ASP D O 1
ATOM 15734 N N . THR D 1 494 ? 6.65870 11.48275 57.32184 1.000 31.19130 494 THR D N 1
ATOM 15735 C CA . THR D 1 494 ? 7.91571 11.27431 56.61788 1.000 28.32738 494 THR D CA 1
ATOM 15736 C C . THR D 1 494 ? 8.01959 9.83593 56.13163 1.000 36.54979 494 THR D C 1
ATOM 15737 O O . THR D 1 494 ? 8.34688 9.57223 54.95979 1.000 38.28167 494 THR D O 1
ATOM 15741 N N . GLU D 1 495 ? 7.70482 8.88927 57.02259 1.000 39.03373 495 GLU D N 1
ATOM 15742 C CA . GLU D 1 495 ? 7.72757 7.48035 56.65202 1.000 41.92646 495 GLU D CA 1
ATOM 15743 C C . GLU D 1 495 ? 6.72615 7.18935 55.54221 1.000 38.34053 495 GLU D C 1
ATOM 15744 O O . GLU D 1 495 ? 6.98750 6.34474 54.68100 1.000 35.52051 495 GLU D O 1
ATOM 15750 N N . LYS D 1 496 ? 5.56564 7.86274 55.55580 1.000 29.52759 496 LYS D N 1
ATOM 15751 C CA . LYS D 1 496 ? 4.57734 7.64094 54.50159 1.000 30.94182 496 LYS D CA 1
ATOM 15752 C C . LYS D 1 496 ? 5.10673 8.08858 53.14879 1.000 36.81325 496 LYS D C 1
ATOM 15753 O O . LYS D 1 496 ? 4.90497 7.40351 52.13911 1.000 35.54919 496 LYS D O 1
ATOM 15759 N N . VAL D 1 497 ? 5.79491 9.23085 53.10677 1.000 36.80809 497 VAL D N 1
ATOM 15760 C CA . VAL D 1 497 ? 6.37397 9.68705 51.84588 1.000 28.38953 497 VAL D CA 1
ATOM 15761 C C . VAL D 1 497 ? 7.39477 8.67532 51.33865 1.000 29.28625 497 VAL D C 1
ATOM 15762 O O . VAL D 1 497 ? 7.38566 8.28247 50.15956 1.000 35.12140 497 VAL D O 1
ATOM 15766 N N . ALA D 1 498 ? 8.27408 8.21407 52.23264 1.000 29.02418 498 ALA D N 1
ATOM 15767 C CA . ALA D 1 498 ? 9.29340 7.25086 51.81279 1.000 37.10867 498 ALA D CA 1
ATOM 15768 C C . ALA D 1 498 ? 8.66266 5.94210 51.34013 1.000 38.17670 498 ALA D C 1
ATOM 15769 O O . ALA D 1 498 ? 9.07323 5.36452 50.31299 1.000 34.34472 498 ALA D O 1
ATOM 15771 N N . ALA D 1 499 ? 7.65411 5.46703 52.07742 1.000 29.98138 499 ALA D N 1
ATOM 15772 C CA . ALA D 1 499 ? 6.98798 4.22017 51.73466 1.000 33.56791 499 ALA D CA 1
ATOM 15773 C C . ALA D 1 499 ? 6.27851 4.33057 50.39611 1.000 27.00501 499 ALA D C 1
ATOM 15774 O O . ALA D 1 499 ? 6.33399 3.40347 49.58178 1.000 29.09349 499 ALA D O 1
ATOM 15776 N N . LYS D 1 500 ? 5.60649 5.45639 50.14897 1.000 24.95564 500 LYS D N 1
ATOM 15777 C CA . LYS D 1 500 ? 4.93602 5.63105 48.86884 1.000 34.18900 500 LYS D CA 1
ATOM 15778 C C . LYS D 1 500 ? 5.93073 5.64662 47.72510 1.000 32.35867 500 LYS D C 1
ATOM 15779 O O . LYS D 1 500 ? 5.63867 5.12722 46.64501 1.000 24.26382 500 LYS D O 1
ATOM 15785 N N . ALA D 1 501 ? 7.10861 6.24182 47.93685 1.000 39.41955 501 ALA D N 1
ATOM 15786 C CA . ALA D 1 501 ? 8.13250 6.21160 46.89284 1.000 22.80131 501 ALA D CA 1
ATOM 15787 C C . ALA D 1 501 ? 8.56397 4.77892 46.57751 1.000 26.91971 501 ALA D C 1
ATOM 15788 O O . ALA D 1 501 ? 8.61023 4.36936 45.40259 1.000 31.62443 501 ALA D O 1
ATOM 15790 N N . LYS D 1 502 ? 8.86339 3.98908 47.61679 1.000 21.53246 502 LYS D N 1
ATOM 15791 C CA . LYS D 1 502 ? 9.26773 2.59995 47.37098 1.000 25.51179 502 LYS D CA 1
ATOM 15792 C C . LYS D 1 502 ? 8.15132 1.80553 46.69731 1.000 30.27753 502 LYS D C 1
ATOM 15793 O O . LYS D 1 502 ? 8.39579 1.02698 45.75295 1.000 32.34776 502 LYS D O 1
ATOM 15799 N N . TRP D 1 503 ? 6.91225 1.99606 47.16617 1.000 27.33788 503 TRP D N 1
ATOM 15800 C CA . TRP D 1 503 ? 5.79022 1.27388 46.58505 1.000 28.40470 503 TRP D CA 1
ATOM 15801 C C . TRP D 1 503 ? 5.55813 1.67585 45.13669 1.000 23.94402 503 TRP D C 1
ATOM 15802 O O . TRP D 1 503 ? 5.24688 0.82383 44.30495 1.000 23.82953 503 TRP D O 1
ATOM 15813 N N . THR D 1 504 ? 5.70517 2.96558 44.81664 1.000 25.60583 504 THR D N 1
ATOM 15814 C CA . THR D 1 504 ? 5.55362 3.42003 43.43826 1.000 28.44095 504 THR D CA 1
ATOM 15815 C C . THR D 1 504 ? 6.59172 2.77397 42.53473 1.000 32.02276 504 THR D C 1
ATOM 15816 O O . THR D 1 504 ? 6.28274 2.37426 41.40422 1.000 26.01674 504 THR D O 1
ATOM 15820 N N . THR D 1 505 ? 7.83463 2.67988 43.01137 1.000 25.65797 505 THR D N 1
ATOM 15821 C CA . THR D 1 505 ? 8.85492 1.96701 42.25083 1.000 20.88036 505 THR D CA 1
ATOM 15822 C C . THR D 1 505 ? 8.39891 0.54858 41.92329 1.000 29.62242 505 THR D C 1
ATOM 15823 O O . THR D 1 505 ? 8.41307 0.11600 40.75718 1.000 25.55441 505 THR D O 1
ATOM 15827 N N . GLN D 1 506 ? 7.96234 -0.18287 42.95047 1.000 32.50329 506 GLN D N 1
ATOM 15828 C CA . GLN D 1 506 ? 7.54191 -1.56133 42.71698 1.000 27.32680 506 GLN D CA 1
ATOM 15829 C C . GLN D 1 506 ? 6.33697 -1.62263 41.78392 1.000 26.97823 506 GLN D C 1
ATOM 15830 O O . GLN D 1 506 ? 6.25065 -2.49952 40.91527 1.000 29.22675 506 GLN D O 1
ATOM 15836 N N . TRP D 1 507 ? 5.39966 -0.69769 41.94737 1.000 24.73629 507 TRP D N 1
ATOM 15837 C CA . TRP D 1 507 ? 4.19263 -0.70081 41.13772 1.000 23.99274 507 TRP D CA 1
ATOM 15838 C C . TRP D 1 507 ? 4.50300 -0.43735 39.66613 1.000 29.21354 507 TRP D C 1
ATOM 15839 O O . TRP D 1 507 ? 3.96856 -1.12318 38.78732 1.000 24.25226 507 TRP D O 1
ATOM 15850 N N . ASP D 1 508 ? 5.37861 0.53563 39.37818 1.000 30.69798 508 ASP D N 1
ATOM 15851 C CA . ASP D 1 508 ? 5.76261 0.80740 37.99111 1.000 25.57104 508 ASP D CA 1
ATOM 15852 C C . ASP D 1 508 ? 6.47007 -0.38791 37.37554 1.000 28.41374 508 ASP D C 1
ATOM 15853 O O . ASP D 1 508 ? 6.18093 -0.76807 36.23090 1.000 27.37702 508 ASP D O 1
ATOM 15858 N N . LYS D 1 509 ? 7.39385 -1.00343 38.12624 1.000 25.48907 509 LYS D N 1
ATOM 15859 C CA . LYS D 1 509 ? 8.06453 -2.19526 37.61262 1.000 29.71607 509 LYS D CA 1
ATOM 15860 C C . LYS D 1 509 ? 7.05475 -3.29307 37.28395 1.000 33.82573 509 LYS D C 1
ATOM 15861 O O . LYS D 1 509 ? 7.13316 -3.93178 36.22544 1.000 33.48062 509 LYS D O 1
ATOM 15867 N N . PHE D 1 510 ? 6.09042 -3.51434 38.18122 1.000 31.55534 510 PHE D N 1
ATOM 15868 C CA . PHE D 1 510 ? 5.09999 -4.56741 37.98550 1.000 27.66372 510 PHE D CA 1
ATOM 15869 C C . PHE D 1 510 ? 4.22870 -4.29209 36.77120 1.000 28.67799 510 PHE D C 1
ATOM 15870 O O . PHE D 1 510 ? 3.96847 -5.19363 35.96289 1.000 28.74295 510 PHE D O 1
ATOM 15878 N N . VAL D 1 511 ? 3.76979 -3.05311 36.62165 1.000 27.57560 511 VAL D N 1
ATOM 15879 C CA . VAL D 1 511 ? 2.92267 -2.73234 35.48333 1.000 26.30991 511 VAL D CA 1
ATOM 15880 C C . VAL D 1 511 ? 3.68971 -2.94437 34.19001 1.000 37.30781 511 VAL D C 1
ATOM 15881 O O . VAL D 1 511 ? 3.19788 -3.59747 33.26021 1.000 33.87233 511 VAL D O 1
ATOM 15885 N N . LYS D 1 512 ? 4.90774 -2.39423 34.10780 1.000 37.13787 512 LYS D N 1
ATOM 15886 C CA . LYS D 1 512 ? 5.66805 -2.51649 32.86830 1.000 28.45782 512 LYS D CA 1
ATOM 15887 C C . LYS D 1 512 ? 5.95308 -3.98547 32.54129 1.000 34.53627 512 LYS D C 1
ATOM 15888 O O . LYS D 1 512 ? 5.80460 -4.40862 31.38717 1.000 44.53791 512 LYS D O 1
ATOM 15894 N N . THR D 1 513 ? 6.34553 -4.78718 33.54101 1.000 28.70864 513 THR D N 1
ATOM 15895 C CA . THR D 1 513 ? 6.62725 -6.19993 33.27865 1.000 32.05154 513 THR D CA 1
ATOM 15896 C C . THR D 1 513 ? 5.37673 -6.93406 32.80122 1.000 33.83984 513 THR D C 1
ATOM 15897 O O . THR D 1 513 ? 5.43336 -7.71338 31.83605 1.000 36.87787 513 THR D O 1
ATOM 15901 N N . SER D 1 514 ? 4.22942 -6.68240 33.44764 1.000 33.24064 514 SER D N 1
ATOM 15902 C CA . SER D 1 514 ? 2.99891 -7.37248 33.06421 1.000 31.21897 514 SER D CA 1
ATOM 15903 C C . SER D 1 514 ? 2.56214 -6.98786 31.65716 1.000 32.97084 514 SER D C 1
ATOM 15904 O O . SER D 1 514 ? 2.19656 -7.85689 30.84974 1.000 31.60018 514 SER D O 1
ATOM 15907 N N . VAL D 1 515 ? 2.61046 -5.69283 31.33398 1.000 35.81172 515 VAL D N 1
ATOM 15908 C CA . VAL D 1 515 ? 2.18359 -5.26732 30.00432 1.000 33.77353 515 VAL D CA 1
ATOM 15909 C C . VAL D 1 515 ? 3.11590 -5.84462 28.94410 1.000 33.28499 515 VAL D C 1
ATOM 15910 O O . VAL D 1 515 ? 2.66980 -6.25507 27.86861 1.000 34.99379 515 VAL D O 1
ATOM 15914 N N . GLU D 1 516 ? 4.42480 -5.88541 29.21798 1.000 34.01460 516 GLU D N 1
ATOM 15915 C CA . GLU D 1 516 ? 5.31254 -6.50875 28.24625 1.000 32.85694 516 GLU D CA 1
ATOM 15916 C C . GLU D 1 516 ? 5.00446 -7.98861 28.07893 1.000 37.43068 516 GLU D C 1
ATOM 15917 O O . GLU D 1 516 ? 5.12006 -8.52714 26.97218 1.000 38.76273 516 GLU D O 1
ATOM 15923 N N . GLY D 1 517 ? 4.56548 -8.65436 29.13779 1.000 32.49352 517 GLY D N 1
ATOM 15924 C CA . GLY D 1 517 ? 4.22592 -10.04224 28.91353 1.000 27.42372 517 GLY D CA 1
ATOM 15925 C C . GLY D 1 517 ? 2.89077 -10.26392 28.24941 1.000 41.94240 517 GLY D C 1
ATOM 15926 O O . GLY D 1 517 ? 2.64890 -11.35592 27.72611 1.000 46.09749 517 GLY D O 1
ATOM 15927 N N . LEU D 1 518 ? 2.03197 -9.24490 28.21147 1.000 31.95487 518 LEU D N 1
ATOM 15928 C CA . LEU D 1 518 ? 0.69766 -9.42075 27.65654 1.000 36.78873 518 LEU D CA 1
ATOM 15929 C C . LEU D 1 518 ? 0.49295 -8.76398 26.29792 1.000 41.47500 518 LEU D C 1
ATOM 15930 O O . LEU D 1 518 ? -0.27359 -9.28935 25.48508 1.000 31.82634 518 LEU D O 1
ATOM 15935 N N . LYS D 1 519 ? 1.15283 -7.62040 26.02863 1.000 30.71645 519 LYS D N 1
ATOM 15936 C CA . LYS D 1 519 ? 0.82139 -6.99366 24.75987 1.000 37.20016 519 LYS D CA 1
ATOM 15937 C C . LYS D 1 519 ? 1.77641 -7.40012 23.64273 1.000 33.93781 519 LYS D C 1
ATOM 15938 O O . LYS D 1 519 ? 2.92575 -7.77330 23.90028 1.000 27.19835 519 LYS D O 1
ATOM 15944 N N . PRO D 1 520 ? 1.28217 -7.36346 22.40236 1.000 35.37472 520 PRO D N 1
ATOM 15945 C CA . PRO D 1 520 ? 2.14998 -7.65548 21.25908 1.000 37.69186 520 PRO D CA 1
ATOM 15946 C C . PRO D 1 520 ? 3.26710 -6.63338 21.15049 1.000 32.35585 520 PRO D C 1
ATOM 15947 O O . PRO D 1 520 ? 3.10490 -5.46757 21.51538 1.000 24.99050 520 PRO D O 1
ATOM 15951 N N . HIS D 1 521 ? 4.41716 -7.09090 20.65930 1.000 41.25616 521 HIS D N 1
ATOM 15952 C CA . HIS D 1 521 ? 5.54324 -6.20045 20.37503 1.000 47.44425 521 HIS D CA 1
ATOM 15953 C C . HIS D 1 521 ? 5.48953 -5.70468 18.92814 1.000 38.50065 521 HIS D C 1
ATOM 15954 O O . HIS D 1 521 ? 5.20078 -4.53564 18.66899 1.000 41.89794 521 HIS D O 1
#

Solvent-accessible surface area: 73297 Å² total; per-residue (Å²): 206,73,55,86,20,39,9,64,116,118,33,93,79,14,25,112,86,6,16,54,59,32,6,0,40,127,29,133,27,71,114,78,7,105,23,0,22,83,16,0,14,33,21,1,79,95,28,5,36,65,10,20,88,98,85,75,98,11,44,2,7,13,8,3,96,107,1,42,102,53,0,49,82,7,22,3,5,34,10,0,15,35,0,6,1,0,2,0,0,0,0,27,8,18,2,0,1,46,5,67,30,1,6,71,58,0,2,102,72,99,67,3,19,12,3,77,26,181,96,107,39,0,73,3,23,10,24,23,118,29,98,26,110,93,112,68,21,144,48,101,60,1,115,68,46,12,74,121,48,77,82,94,72,53,27,20,124,92,0,42,28,33,0,5,4,14,64,64,14,2,37,108,59,54,72,44,58,65,106,3,24,39,14,11,77,36,2,58,40,1,5,128,18,0,2,18,12,10,37,1,2,93,42,2,0,50,35,0,0,61,32,0,75,84,13,51,1,10,3,0,0,0,2,1,39,0,46,23,0,40,51,77,108,51,65,98,41,91,7,62,69,0,0,56,25,1,60,65,17,4,65,73,0,59,163,85,54,97,48,4,29,4,4,24,0,0,6,12,5,59,0,103,76,61,72,121,65,0,50,72,24,0,84,70,0,12,88,7,36,118,132,29,83,96,14,0,12,0,0,0,0,18,24,19,6,9,30,40,83,12,1,59,64,0,8,97,2,4,21,61,4,59,88,54,150,117,92,46,196,11,36,8,2,0,10,0,0,19,1,11,15,15,13,6,95,3,0,21,2,1,0,2,0,8,46,15,108,6,51,1,3,0,3,0,7,0,2,17,18,2,15,60,0,18,78,34,3,82,150,90,25,8,0,1,0,1,0,0,6,1,1,7,4,5,37,6,9,135,33,4,31,21,3,20,0,0,14,17,5,6,51,44,3,12,0,1,5,0,0,4,4,0,2,0,1,37,2,20,10,0,0,6,1,3,0,7,0,0,6,5,0,11,2,61,62,2,2,0,27,1,0,32,35,2,0,36,9,3,9,133,35,5,31,12,59,112,110,54,40,112,59,3,104,62,82,6,55,84,48,6,83,122,8,10,132,75,14,19,110,42,13,53,24,171,173,70,68,86,22,36,15,63,93,128,34,89,73,13,29,114,85,7,27,34,71,34,6,3,35,158,32,129,18,77,116,82,7,105,54,0,22,87,64,0,16,62,19,0,71,122,28,5,40,71,11,23,90,102,78,77,99,12,45,2,8,14,9,4,91,110,2,44,100,55,0,70,108,16,146,0,8,117,8,0,71,47,0,5,0,0,1,0,0,0,0,28,8,20,2,0,1,53,4,65,30,1,6,72,58,0,2,102,72,111,69,3,24,9,1,62,23,98,86,111,40,0,68,3,23,11,21,27,117,29,98,22,106,47,38,30,17,138,47,67,70,1,124,68,50,12,69,116,54,75,78,93,72,54,21,23,123,86,0,47,27,35,0,4,5,16,63,64,14,2,48,110,61,54,88,46,56,62,112,4,23,40,13,11,77,34,2,59,42,0,6,123,20,0,1,18,12,10,38,2,2,92,42,2,0,51,32,1,0,62,30,0,76,90,14,55,1,10,3,0,0,0,2,1,40,0,45,22,0,40,50,74,107,52,65,98,43,89,8,54,68,0,0,56,27,0,60,63,16,2,69,76,0,65,162,79,59,93,44,1,23,4,6,20,0,0,6,12,3,57,0,59,40,8,81,82,64,0,53,70,23,0,83,74,0,12,85,8,38,114,142,30,94,87,14,0,12,0,0,0,0,16,26,22,6,11,34,40,58,14,1,63,66,1,6,89,4,4,16,38,3,51,63,17,118,115,93,44,193,10,39,8,1,0,9,0,0,22,1,11,16,17,13,5,96,2,0,23,2,2,0,2,0,7,42,16,101,6,52,1,4,0,3,0,5,0,3,23,14,3,17,59,0,17,81,28,2,86,136,79,37,8,0,0,0,0,0,1,5,1,1,6,4,6,34,6,10,136,27,6,33,22,5,18,0,1,13,12,4,7,36,75,0,15,0,0,4,0,2,7,5,0,2,0,1,33,1,21,12,0,0,6,1,2,1,6,0,0,4,4,0,11,1,62,64,2,2,0,29,0,0,34,28,2,0,28,4,2,5,146,32,6,31,13,55,112,110,43,51,109,57,2,96,60,82,8,58,75,45,6,84,116,15,12,132,94,13,7,112,66,76,118,112,226,224,75,67,84,33,52,16,62,123,136,32,95,61,10,29,94,69,8,28,67,73,33,5,4,39,172,28,135,18,76,111,84,8,106,35,0,21,89,73,0,20,61,29,0,70,136,34,5,38,55,10,25,94,105,76,80,97,12,40,2,6,14,10,3,90,104,1,42,99,53,0,70,108,20,151,0,10,121,8,0,69,48,0,5,0,0,1,0,0,0,0,27,8,16,2,2,3,89,8,69,31,1,7,77,55,0,2,103,71,106,77,2,24,12,2,80,13,142,80,116,40,0,70,3,23,11,22,29,118,28,95,35,97,62,36,54,16,130,40,89,62,1,115,61,41,13,73,119,51,78,84,93,75,51,23,25,121,89,0,48,33,36,0,4,6,17,63,63,16,2,25,107,60,56,85,50,53,61,114,3,22,39,13,13,81,31,1,52,40,1,6,126,21,0,1,16,14,11,40,1,1,100,38,5,0,47,40,0,0,54,28,0,79,89,13,56,1,8,2,0,0,0,3,0,37,0,48,26,0,39,53,79,107,50,62,99,42,91,8,80,73,0,0,59,26,1,63,66,15,4,59,106,0,66,173,91,53,92,42,4,25,4,3,24,0,0,6,14,3,63,0,68,36,7,72,81,71,0,55,81,23,0,75,65,0,13,83,8,37,98,151,33,82,94,11,0,12,0,0,0,0,20,26,20,6,10,28,41,57,13,1,59,63,1,4,96,3,3,21,20,4,60,44,8,108,116,94,48,189,10,38,7,2,0,11,0,0,18,1,12,15,18,15,5,97,2,0,20,2,1,0,1,0,10,46,15,99,5,49,1,1,0,2,0,6,0,1,19,17,4,15,70,0,20,78,39,0,87,140,80,33,8,0,0,0,0,0,0,5,1,1,4,4,4,34,6,10,90,35,4,32,18,4,18,0,0,15,16,4,9,45,51,3,13,0,0,3,0,1,6,3,2,4,0,1,33,2,12,10,0,0,7,2,3,0,5,0,0,4,3,0,10,2,62,64,2,2,0,27,0,0,33,37,1,0,41,6,2,7,151,36,5,30,11,58,115,109,51,54,109,55,1,108,62,75,7,55,74,40,5,81,118,13,11,140,88,14,20,109,66,77,105,124,220,230,40,46,81,40,49,13,56,123,131,31,81,74,12,20,109,79,6,22,71,74,33,6,3,40,177,30,130,16,78,110,86,10,100,24,0,25,83,13,0,17,32,17,1,73,102,28,6,40,67,10,22,92,107,80,70,99,13,39,2,8,15,10,3,92,113,2,36,101,57,0,47,78,9,26,1,3,30,11,0,28,40,0,6,0,0,1,0,0,0,0,26,7,18,2,2,3,70,5,70,27,2,6,72,55,0,2,106,70,106,75,3,29,12,4,76,14,150,75,111,41,0,62,3,22,9,21,30,114,29,96,22,112,91,108,80,19,127,42,89,70,1,121,74,50,12,75,125,52,77,82,94,75,49,21,24,124,90,0,43,26,34,0,5,7,16,63,64,16,2,32,110,64,54,92,46,55,58,115,3,22,39,13,12,78,27,2,41,30,0,7,124,19,0,2,37,13,10,37,2,1,100,38,4,1,46,36,0,0,56,33,0,78,90,12,56,1,8,2,0,0,0,1,0,43,0,49,29,1,36,51,71,107,48,61,100,46,89,9,56,69,0,0,60,28,0,63,64,17,4,66,85,0,66,170,89,53,97,39,2,23,5,7,18,0,0,5,14,4,65,0,105,72,57,73,115,71,0,51,77,26,0,82,75,0,11,91,8,35,113,135,23,93,85,14,0,11,0,0,0,0,14,25,19,6,10,30,42,86,7,1,59,64,0,6,92,3,4,21,53,4,56,90,57,149,116,89,47,191,10,39,8,1,0,9,0,0,19,0,9,15,18,16,6,90,2,0,21,1,2,0,2,0,7,41,18,104,4,49,0,2,0,3,0,6,0,2,18,15,2,16,66,0,18,83,35,1,98,137,75,36,9,0,0,0,0,0,1,4,1,2,6,3,5,34,6,10,103,29,4,32,19,4,16,0,0,14,20,4,8,52,48,5,10,0,0,3,0,1,4,4,3,3,0,1,23,3,12,16,0,0,6,1,3,0,6,0,0,5,4,0,10,1,64,63,3,2,0,28,1,0,31,20,1,0,23,2,3,5,122,45,6,30,12,54,112,109,42,52,109,58,3,108,60,86,6,53,73,46,5,83,122,15,10,139,87,16,15,110,45,13,42,21,160

Organism: Aplysia californica (NCBI:txid6500)

Radius of gyration: 41.63 Å; Cα contacts (8 Å, |Δi|>4): 3591; chains: 4; bounding box: 99×66×129 Å

Nearest PDB structures (foldseek):
  3lgg-assembly1_B  TM=9.682E-01  e=7.439E-50  Homo sapiens
  3ewd-assembly1_A  TM=8.601E-01  e=1.258E-12  Plasmodium vivax
  2amx-assembly1_A  TM=8.434E-01  e=6.433E-13  Plasmodium yoelii
  2pgr-assembly1_A  TM=8.430E-01  e=4.337E-12  Plasmodium vivax
  2amx-assembly1_B  TM=7.457E-01  e=1.628E-12  Plasmodium yoelii

Secondary structure (DSSP, 8-state):
--HHHHHHHHHHHHHHHHHTTSTTTTPPPPHHHHHHHHHHHHHHHHHHHHHHHTT---GGGS-HHHHHHHHHT-HHHHHHHHS--EEEEEEEGGGSS-HHHHHHTGGGSTTEEEEE-TTS-EEEEE-SSSS-S--SS--EEHHHHHHHHS-HHHHHHHHHHHH-S-SS-HHHHS-SHHHHHHHHHHHHHHHHHHHTBHHHHHHHHHHHHHHHHHTTEEEEEEEE-----B-TTS-B--HHHHHHHHHHHHHHHHHH-TT--EEEEEEEEETTS-HHHHHHHHHHHHHHHHHSTTTEEEEEEES-SSSS--TGGGHHHHHGGGGSSS-----B--EE--SS-SSSHHHHHHHHHHHTT-SEEEE-TTGGG-HHHHHHHHHTT-EEEE-HHHHHHTTS-SSGGG-TTHHHHHTT--EEE--SSTTTTT--SSHHHHHHHHHHSS-TT-SHHHHHHHHHHHHHTSS--HHHHHHHHHHHHHHHHHHHHHHHHHHS--/--HHHHHHHHHHHHHHHHHTTSTTTT----HHHHHHHHHHHHHHHHHHHHHHHTT---GGGS-HHHHHHHHHT-HHHHHHHHS--EEEEEEEGGGSS-HHHHHHTGGGSTTEEEEE-TTS-EEEEE-SSSS-S-TTS--EEHHHHHHHHS-HHHHHHHHHHHH-S-SS-HHHHS-SHHHHHHHHHHHHHHHHHHHTBHHHHHHHHHHHHHHHHHTTEEEEEEEE-----B-TTS-B--HHHHHHHHHHHHHHHHHH-TT--EEEEEEEEETTS-HHHHHHHHHHHHHHHHH-TTTEEEEEEES-SSSS--TGGGHHHHHGGGGSSS-----B--EE--SS-SSSHHHHHHHHHHHTT-SEEEE-TTGGG-HHHHHHHHHTT-EEEE-HHHHHHTTS-SSGGG-TTHHHHHTT--EEE--SSTTTTT--SSHHHHHHHHHHSS-TT-SHHHHHHHHHHHHHTSS--HHHHHHHHHHHHHHHHHHHHHHHHHHS--/--HHHHHHHHHHHHHHHHHTTSTTTTPPPPHHHHHHHHHHHHHHHHHHHHHHHTT---GGGS-HHHHHHHHHT-HHHHHHHHS--EEEEEEEGGGSS-HHHHHHTGGGSTTEEEEE-TTS-EEEEE-SSSS-S-SSS--EEHHHHHHHHS-HHHHHHHHHHHH-S-SS-HHHHS-SHHHHHHHHHHHHHHHHHHHTBHHHHHHHHHHHHHHHHHTTEEEEEEEE-----B-TTS-B--HHHHHHHHHHHHHHHHHH-TT--EEEEEEEEETTS-HHHHHHHHHHHHHHHHH-TTTEEEEEEES-SSSS--SGGGHHHHHTGGGSSS-----B--EE--SS-SSSHHHHHHHHHHHTT-SEEEE-TTGGG-HHHHHHHHHTT-EEEE-HHHHHHTTS-SSGGG-TTHHHHHTT--EEE--SSGGGGT--SSHHHHHHHHHHSS-TT-SHHHHHHHHHHHHHTSS--HHHHHHHHHHHHHHHHHHHHHHHHHHS--/--HHHHHHHHHHHHHHHHHTTSTTTTPPPPHHHHHHHHHHHHHHHHHHHHHHHTT---GGGS-HHHHHHHHHT-HHHHHHHHS--EEEEEEEGGGSS-HHHHHHTGGGSTTEEEEE-TTS-EEEEE-SSSS-S-TTS--EEHHHHHHHHS-HHHHHHHHHHHH-TTSS-HHHHS-SHHHHHHHHHHHHHHHHHHHTBHHHHHHHHHHHHHHHHHTTEEEEEEEE-----B-TTS-B--HHHHHHHHHHHHHHHHHH-TT--EEEEEEEEETTS-HHHHHHHHHHHHHHHHH-TTTEEEEEEES-SSSS--TGGGHHHHHGGGGSSS-----B--EE--SS-SSSHHHHHHHHHHHTTBSEEEE-TTGGG-HHHHHHHHHTT-EEEE-HHHHHHTTS-SSGGG-TTHHHHHTT--EEE--SSTTTTT--SSHHHHHHHHHHSS-TT-SHHHHHHHHHHHHHTSS--HHHHHHHHHHHHHHHHHHHHHHHHHHS--

B-factor: mean 32.35, std 12.4, range [5.97, 153.02]

Sequence (1976 aa):
LTSKAAYLLKRNSLIEEDASRKLGAKIVLTNEEKVLDDFILAEKRKLIDDSRLNQTEYMPAASFYRSKDFIDTTFAYKIIQDMPKGGALHLHDTASARIDWIVSNATYRDHVYMCMDQDNFVRLTVSGTGPPANSGCEWKLVETERANSGDIAAFDHWLKSNISLLTTDPLVTYPSLDKVWGRFDKHFSQLRGIIYHTPIRRDYYRQILEEFRSDNVQYVEVRSSLSGFFELDGTVHDAEFGLNLYKSVTEEFQREYPDFIGAKIILSGLRFKSQEEILNEVKIAMDLHKKYPDFFLGYDLVGQEDPNFSLLHYLDALLYPSIQNPPYRLPYFFHAAETNWQETEVDYNLADALLLNTTRVGHGFALIKHPRFTELAKENGVAVEVNPISNQILGLVRDVRNHALVPLIADDYPIVISSDDPGAWEASPLSHDFYVALMDLCGRDTALTFLKQLALNSIRYSAMSDTEKVAAKAKWTTQWDKFVKTSVEGLKPHLTSKAAYLLKRNSLIEEDASRKLGAKIVLTNEEKVLDDFILAEKRKLIDDSRLNQTEYMPAASFYRSKDFIDTTFAYKIIQDMPKGGALHLHDTASARIDWIVSNATYRDHVYMCMDQDNFVRLTVSGTGPPANSGCEWKLVETERANSGDIAAFDHWLKSNISLLTTDPLVTYPSLDKVWGRFDKHFSQLRGIIYHTPIRRDYYRQILEEFRSDNVQYVEVRSSLSGFFELDGTVHDAEFGLNLYKSVTEEFQREYPDFIGAKIILSGLRFKSQEEILNEVKIAMDLHKKYPDFFLGYDLVGQEDPNFSLLHYLDALLYPSIQNPPYRLPYFFHAAETNWQETEVDYNLADALLLNTTRVGHGFALIKHPRFTELAKENGVAVEVNPISNQILGLVRDVRNHALVPLIADDYPIVISSDDPGAWEASPLSHDFYVALMDLCGRDTALTFLKQLALNSIRYSAMSDTEKVAAKAKWTTQWDKFVKTSVEGLKPHLTSKAAYLLKRNSLIEEDASRKLGAKIVLTNEEKVLDDFILAEKRKLIDDSRLNQTEYMPAASFYRSKDFIDTTFAYKIIQDMPKGGALHLHDTASARIDWIVSNATYRDHVYMCMDQDNFVRLTVSGTGPPANSGCEWKLVETERANSGDIAAFDHWLKSNISLLTTDPLVTYPSLDKVWGRFDKHFSQLRGIIYHTPIRRDYYRQILEEFRSDNVQYVEVRSSLSGFFELDGTVHDAEFGLNLYKSVTEEFQREYPDFIGAKIILSGLRFKSQEEILNEVKIAMDLHKKYPDFFLGYDLVGQEDPNFSLLHYLDALLYPSIQNPPYRLPYFFHAAETNWQETEVDYNLADALLLNTTRVGHGFALIKHPRFTELAKENGVAVEVNPISNQILGLVRDVRNHALVPLIADDYPIVISSDDPGAWEASPLSHDFYVALMDLCGRDTALTFLKQLALNSIRYSAMSDTEKVAAKAKWTTQWDKFVKTSVEGLKPHLTSKAAYLLKRNSLIEEDASRKLGAKIVLTNEEKVLDDFILAEKRKLIDDSRLNQTEYMPAASFYRSKDFIDTTFAYKIIQDMPKGGALHLHDTASARIDWIVSNATYRDHVYMCMDQDNFVRLTVSGTGPPANSGCEWKLVETERANSGDIAAFDHWLKSNISLLTTDPLVTYPSLDKVWGRFDKHFSQLRGIIYHTPIRRDYYRQILEEFRSDNVQYVEVRSSLSGFFELDGTVHDAEFGLNLYKSVTEEFQREYPDFIGAKIILSGLRFKSQEEILNEVKIAMDLHKKYPDFFLGYDLVGQEDPNFSLLHYLDALLYPSIQNPPYRLPYFFHAAETNWQETEVDYNLADALLLNTTRVGHGFALIKHPRFTELAKENGVAVEVNPISNQILGLVRDVRNHALVPLIADDYPIVISSDDPGAWEASPLSHDFYVALMDLCGRDTALTFLKQLALNSIRYSAMSDTEKVAAKAKWTTQWDKFVKTSVEGLKPH

Foldseek 3Di:
DDPVVVVVVVVVVVVVVLQCQFFLSPPDDDPLLVVVVCVLLVVLLVLVCCCVVVVHDRLLQFACLRNVVVLVPDPVLVLLLLFQLEEFEAEALVQLFAVLCCLPPQLVDPQWKWWQAPVRAIAIAGAQPDDDPDPNTDIDRSVVVCVVPVDNVVVSVVNSLSQAPSVDRLCPPQVALVSLLVSVVVNCRRCVRRCLAVVNVLVSLLNSVVQCVSSNYQEYEYEYQQWQRAYNVGDTGGNVVSLVSNVVSFVVVCVVPVLHQTYAYEHEDEQADALVVLLVVQVVLQVCCVVVVARYQAYEYDDDQVPGHAVVNNVVSLCVQQPDVPRHQGEYAYAAQLDPDDPDRGRCSLVVCVVSPHLEYEQSQCVLVPVVSQVSCQVSVHEYEHAQSVSCSSPNDRRSLVRSCLVVSSRNRLYAYFHNRCNNHPHRGGSSRLVSCQNRSYDSSDHSSNSVSNSLSCLVSHSHDPVSSVVSVVSSVVSNVVSSVVVSVVPDDD/DDPVVVVVVVVVVVVCVLQCQFQLSPPDDDPLRVVVQVVLLVVLLVLVCCCPVVVHDNLLQFACLRNVVVLVPDPVLVLLLLFQLAEFEAEALVQLFAVLCCLPPQLVDPQWKWFQAPVRAIAIAGAQPDFDPDPNTPIDRSVVCCVVVVDNVVVSVVNSLSQAPSVDRLCPPQVALVSLLVSVVVNCRRCVRRCLAVVNVLVSLLRSCVLCVSSNYQEYEYEYQQWQRAYNVGDTGGNVVSLVSNVVSFVVVCVVDVLHQTYAYEHEDEQADDLVVLLVVQVVLLVCCVVCVARYQAYEYDDDQVPGHAVVNNVCSLCVQQVDVNHHQGEYAYAAQLDPDDPDRGNCSLVVCVVSPHLEYEANQCVLVPVVSQVSCQVSVHEYEHAQSVSCSSPNDRGSLPRSCLVVSSNNRLYAYFHYRCNNHPHRGGSSRLVSCQSRSDDSSDHDSNSVSNNLSSLVSHSHDPVSSVVSVVSSVVSNVVSSVVVSVVPPDD/DDPVVVVVVVVVVVVCVLQCQFFLSPDDDDPLLVVLVVVLLVVLLVLVCCCPVVVHDNLLQFACLRNVVVLVPDPNLVLLLLFQLAEFEAEAQLQLFAVLCCLVPQLVDPQWKWWQAPVRAIAIAHAQPDDDPDPRTDIDRSVVCCVVVVDNVVVSVVNSLRQAPSVDRLCPPQVALVRLLVSVVVNCRRCVRRCLAVVNVLVSLLRSCVLCVSSNYQEYEYEYQQWQRAYNVGDTGGNVVSLVSNVVSFVVVCVVDVLHLTYAYENEDEQADDLVVLLVVQVVLQVCCVVPVARYQAYEYDDDQVPGHAVVNNVCSLCVQQPDVVHHQGEYAYAADLDPDDPDRGRCSLVVCVVSPHLEYEQNQCVLVPVVSQVSCQVSNHEYEHAQSVSCSSPNDRRSLVRSCLVVSSRNGLYAYAHNRCNNHVHRRGSSRLVSCQSRSDDSSDHSSNSVSNNLSSLVSHSHDPVSSVVSVVSSVVSNVVSSVVVSVVPDDD/DDPVVVVVVVVVVVVCVLQCQFFLSPPDDDPLLVVVVVVLLVVLLVLVVCCPPVVHDRLLQFACLRNVVVLVPDPVLVLLLLFQLEEFEAEALLQLFAVLCCLVPQLVDPQKKWFQAPVRAIAIAGAQPDFDPPPNTPIDRSVVCCVVVVDNVVVSVVNSLSQFPSVDRLCPVQVDLVRLLVSVVVNCRRCVRRCLAVVNVLVSLLRSCVLCVSSNYQEYEYEYQQWQRAYNVGDTGGNVVSLVSNVVSFVVVCVVDVLHQTYAYEHEDEQADDLVVLLVVQVVQQVCCVVVVQRYQAYEYDDDQVPGHAVVNNVCSLCVQQPDVNRHQGEYAYAADLDPDDPDRGRCSLVVCVVSPHLEYEQSQCVLVPVVSQVSCQVSVHEYEHAQSVSCSSPNDRGSLPRSCLVVSSRNRLYAYFHYRCNNHVHRRGSSRLVSCQNRSYDSSDHSSNSVSNNLSSLVSHSHDPVSSVVSVVSSVVSNVVSSVVVSVVPDDD